Protein 1VKM (pdb70)

Solvent-accessible surface area: 62159 Å² total

Secondary structure (P-SEA, 3-state):
cbbbbbcccccccccccccccccccccccccccaaaaaaaaaaaaaaaaaaccccccccccccccccccccccccccccccccccaaaaaaaabbbbbbcaaaaaaaaaaccccbbbbccccccccccccccccccccccbbbbbccccccccccccccccccccbbbbbcccccccccccccccccccccccaaaaaaaaacccccccccccccccccccccaaaaaaaaaaccccccccaaaaaaaaaaacccaaaaaaaaaaaaaaaaaaaaaaaaacc/cbbbbbccbbbbbccccccccccccccccccccaaaaaaaaaaaaaaaaaaccccccccccccccccccccccccccccccccccaaaaaaaabbbbbbcaaaaaaaaaaccccbbbbccccccccccccccccccccccccccccccccccccccccccccccbbbbbbcccccccccccccccccccccccaaaaaaaaacccccccccccccccccccccaaaaaaaaaaccccccccaaaaaaaaaaacccaaaaaaaaaaaaaaaaaaaaaaaaaac/cbbbbbcccccccccccccccccccccccccccaaaaaaaaaaaaaaaaaabbbbbbccccccccccccccccccccccccccccaaaaaaaabbbbbbcaaaaaaaaaaccccbbbbccccccccccccccccccccccccccccccccccccccccccccccbbbbbbcccccccccccccccccccccccaaaaaaaaacccccccccccccccccccccaaaaaaaaaaccccccccaaaaaaaaaaacccaaaaaaaaaaaaaaaaaaaaaaaaaac/cbbbbbccbbbbbccccccccccccccccccccaaaaaaaaaaaaaaaaaaccccccccccccccccccccccccccccccccccaaaaaaaabbbbbbcaaaaaaaaaaccccbbbbccccccccccccccccccccccbbbbbcccccccccccccccccccbbbbbbcccccccccccccccccccccccaaaaaaaaacccccccccccccccccccccaaaaaaaaaaccccccccaaaaaaaaaaacccaaaaaaaaaaaaaaaaaaaaaaaaaac/cbbbbbccbbbbbccccccccccccccccccccaaaaaaaaaaaaaaaaaaccccccccccccccccccccccccccccccccccaaaaaaaabbbbbbcaaaaaaaaaaccccbbbbccccccccccccccccccccccbbbbbcccccccccccccccccccbbbbbbcccccccccccccccccccccccaaaaaaaaacccccccccccccccccccccaaaaaaaaaaccccccccaaaaaaaaaaacccaaaaaaaaaaaaaaaaaaaaaaaaaac/cbbbbbcccccccccccccccccccccccccccaaaaaaaaaaaaaaaaaaccccccccccccccccccccccccccccccccccaaaaaaaabbbbbbcaaaaaaaaaaacccbbbbccccccccccccccccccccccbbbbbcccccccccccccccccccbbbbbbcccccccccccccccccccccccaaaaaaaaacccccccccccccccccccccaaaaaaaaaaccccccccaaaaaaaaaaacccaaaaaaaaaaaaaaaaaaaaaaaaaac

B-factor: mean 27.25, std 7.69, range [5.93, 77.44]

Nearest PDB structures (foldseek):
  1vkm-assembly1_A  TM=9.991E-01  e=1.683E-52  Thermotoga maritima MSB8
  4gim-assembly1_C  TM=9.435E-01  e=2.611E-26  Escherichia coli
  4gij-assembly1_A  TM=9.349E-01  e=2.611E-26  Escherichia coli
  8k07-assembly1_C  TM=9.102E-01  e=2.399E-25  Arabidopsis thaliana
  4ex9-assembly1_A  TM=8.939E-01  e=2.975E-24  Streptomyces sp. CM020

Sequence (1692 aa):
KIHHHHHHVIIESRIIEKGKPVVGETTVFVHGLPRKEAIELFRRAKEISREKGFQLAVIGILKGKIVAGSEEELEAREGADKVGTREIPIIVVAEGKNAATTVSATIFLSRRIGIEVVVTGGTGGVHPGRVDVSQDLTESSSSRAVLVSSGIKSILDVEATFELETLEIPLVGFRTNEFPLFFSRKSGRRVPRIENVVEEVLKIYESKEELEKTLVLNPVPEEYEIPHDEIERLLEKIELEVEGKEVTPFLLKKLVETNGRTLKANLALLEENVKLAGEIAVKLKRKIHHHHHHVIIESRIEKGKPVVGETTVFVHGLPRKEAIELFRRAKEISREKGFQLAVIGILKGKIVAGSEEELEAREGADKVGTREIPIVVAEGKNAATTVSATIFLSRRIGIEVVVTGGTGGVHPGRVDVSQDLTESSSSRAVLVSSGIKSILDVEATFELETLEIPLVGFRTNEFPLFFSRKSGRRVPRIENVEEVLKIYESKEELEKTLVLNPVPEEYEIPHDEIERLLEKIELEVEGKEVTPFLLKKLVETNGRTLKANLALLEENVKLAGEIAVKLKRKIHHHHHHVIIIESRIEKGKPVVGETTVFVHGLPRKEAIELFRRAKEISREKGFQLAVIGILKGKIVAGSEEELEAREGADKVGTREIPIVVAEGKNAATTVSATIFLSRRIGIEVVVTGGTGGVHPGRVDVSQDLTESSSSRAVLVSSGIKSILDVEATFELETLEIPLVGFRTNEFPLLFFSRKSGRRVPRIENVEEVLKIYESKEELEKTLVLNPVPEEYEIPHDEIERLLEKIELEVEGKEVTPFLLKKLVETNGRTLKANLALLEENVKLAGEIAVKLKRKIHHHHHHVIIIESRIEKGKPVVGETTVFVHGLPRKEAIELFRRAKEISREKGFQLAVIGILKGKIVAGSEEELEAREGADKVGTREIPIVVAEGKNAATTVSATIFLSRRIGIEVVVTGGTGGVHPGRVVDVSQDLTESSSSRAVLVSSGIKSILDVEATFELETLEIPLVGFRTNEFPLLFFSRKSGRRVPRIENVVEEVLKIYESKEELEKTLVLNPVPEEYEIPHDEIIERLLEKIELEVEGKEVTPFLLKKLVETNGRTLKANLALLEENVKLAGEIAVKLKRKIHHHHHHVIIESRIEKGKPVVGETTVFVHGLPRKEAIELFRRAKEISREKGFQLAVIGILKGKIVAGSEEELEAREGADKVGTREIPIVVAEGKNAATTVSATIFLSRRIGIEVVVTGGTGGVHPGRVVDVSQDLTESSSSRAVLVSSGIKSILDVEATFELETLEIPLVGFRTNEFPLFFSRKSGRRVPRIENVEEVLKIYESKEELEKTLVLNPVPEEYEIPHDEIERLLEKIELEVEGKEVTPFLLKKLVETNGRTLKANLALLEENVKLAGEIAVKLKRKIHHHHHHVIIESRIIEKGKPVVGETTVFVHGLPRKEAIELFRRAKEISREKGFQLAVIGILKGKIVAGSEEELEAREGADKVGTREIPIIVVAEGKNAATTVSATIFLSRRIGIEVVVTGGTGGVHPGRVDVSQDLTESSSSRAVLVSSGIKSILDVEATFELETLEIPLVGFRTNEFPLFFSRKSGRRVPRIENVEEVLKIYESKEELEKTLVLNPVPEEYEIPHDEIERLLEKIELEVEGKEVTPFLLKKLVETNGRTLKKANLALLEENVKLAGEIAVKLKR

GO terms:
  GO:0004730 pseudouridylate synthase activity (F, EXP)

Organism: Thermotoga maritima (strain ATCC 43589 / DSM 3109 / JCM 10099 / NBRC 100826 / MSB8) (NCBI:txid243274)

Structure (mmCIF, N/CA/C/O backbone):
data_1VKM
#
_entry.id   1VKM
#
_cell.length_a   91.958
_cell.length_b   130.799
_cell.length_c   138.750
_cell.angle_alpha   90.00
_cell.angle_beta   90.00
_cell.angle_gamma   90.00
#
_symmetry.space_group_name_H-M   'P 21 21 21'
#
loop_
_entity.id
_entity.type
_entity.pdbx_description
1 polymer 'conserved hypothetical protein TM1464'
2 non-polymer 'MANGANESE (II) ION'
3 non-polymer 'UNKNOWN LIGAND'
4 non-polymer 1,2-ETHANEDIOL
5 water water
#
loop_
_atom_site.group_PDB
_atom_site.id
_atom_site.type_symbol
_atom_site.label_atom_id
_atom_site.label_alt_id
_atom_site.label_comp_id
_atom_site.label_asym_id
_atom_site.label_entity_id
_atom_site.label_seq_id
_atom_site.pdbx_PDB_ins_code
_atom_site.Cartn_x
_atom_site.Cartn_y
_atom_site.Cartn_z
_atom_site.occupancy
_atom_site.B_iso_or_equiv
_atom_site.auth_seq_id
_atom_site.auth_comp_id
_atom_site.auth_asym_id
_atom_site.auth_atom_id
_atom_site.pdbx_PDB_model_num
ATOM 1 N N . LYS A 1 5 ? -1.727 -4.935 26.705 1.00 35.28 -7 LYS A N 1
ATOM 2 C CA . LYS A 1 5 ? -3.037 -5.630 26.597 1.00 32.74 -7 LYS A CA 1
ATOM 3 C C . LYS A 1 5 ? -2.962 -7.109 26.102 1.00 26.91 -7 LYS A C 1
ATOM 4 O O . LYS A 1 5 ? -1.965 -7.758 26.293 1.00 23.85 -7 LYS A O 1
ATOM 10 N N . ILE A 1 6 ? -4.057 -7.658 25.586 1.00 24.05 -6 ILE A N 1
ATOM 11 C CA . ILE A 1 6 ? -4.262 -9.100 25.643 1.00 23.80 -6 ILE A CA 1
ATOM 12 C C . ILE A 1 6 ? -3.484 -9.819 24.537 1.00 25.50 -6 ILE A C 1
ATOM 13 O O . ILE A 1 6 ? -3.620 -9.558 23.353 1.00 31.19 -6 ILE A O 1
ATOM 18 N N . HIS A 1 7 ? -2.639 -10.725 24.957 1.00 21.85 -5 HIS A N 1
ATOM 19 C CA . HIS A 1 7 ? -1.759 -11.377 24.049 1.00 21.46 -5 HIS A CA 1
ATOM 20 C C . HIS A 1 7 ? -2.173 -12.812 24.003 1.00 19.31 -5 HIS A C 1
ATOM 21 O O . HIS A 1 7 ? -2.976 -13.263 24.835 1.00 18.28 -5 HIS A O 1
ATOM 28 N N . HIS A 1 8 ? -1.604 -13.527 23.041 1.00 20.57 -4 HIS A N 1
ATOM 29 C CA . HIS A 1 8 ? -1.926 -14.934 22.835 1.00 22.55 -4 HIS A CA 1
ATOM 30 C C . HIS A 1 8 ? -1.266 -15.799 23.902 1.00 22.38 -4 HIS A C 1
ATOM 31 O O . HIS A 1 8 ? -0.296 -15.410 24.552 1.00 21.71 -4 HIS A O 1
ATOM 38 N N . HIS A 1 9 ? -1.760 -17.006 24.009 1.00 22.02 -3 HIS A N 1
ATOM 39 C CA . HIS A 1 9 ? -1.218 -17.991 24.874 1.00 24.61 -3 HIS A CA 1
ATOM 40 C C . HIS A 1 9 ? -0.375 -18.947 24.053 1.00 26.26 -3 HIS A C 1
ATOM 41 O O . HIS A 1 9 ? -0.813 -19.430 23.030 1.00 27.20 -3 HIS A O 1
ATOM 48 N N . HIS A 1 10 ? 0.857 -19.225 24.474 1.00 24.94 -2 HIS A N 1
ATOM 49 C CA . HIS A 1 10 ? 1.733 -20.112 23.712 1.00 25.91 -2 HIS A CA 1
ATOM 50 C C . HIS A 1 10 ? 1.405 -21.609 23.911 1.00 30.57 -2 HIS A C 1
ATOM 51 O O . HIS A 1 10 ? 1.084 -22.044 25.017 1.00 27.74 -2 HIS A O 1
ATOM 58 N N . HIS A 1 11 ? 1.449 -22.381 22.823 1.00 32.63 -1 HIS A N 1
ATOM 59 C CA . HIS A 1 11 ? 1.269 -23.835 22.854 1.00 34.17 -1 HIS A CA 1
ATOM 60 C C . HIS A 1 11 ? 2.505 -24.573 22.360 1.00 34.54 -1 HIS A C 1
ATOM 61 O O . HIS A 1 11 ? 2.946 -25.547 22.966 1.00 33.56 -1 HIS A O 1
ATOM 68 N N . HIS A 1 12 ? 3.035 -24.135 21.215 1.00 31.86 0 HIS A N 1
ATOM 69 C CA . HIS A 1 12 ? 4.115 -24.850 20.545 1.00 31.27 0 HIS A CA 1
ATOM 70 C C . HIS A 1 12 ? 5.478 -24.404 21.002 1.00 32.33 0 HIS A C 1
ATOM 71 O O . HIS A 1 12 ? 6.417 -25.190 21.031 1.00 31.56 0 HIS A O 1
ATOM 78 N N . VAL A 1 13 ? 5.594 -23.115 21.329 1.00 31.26 1 VAL A N 1
ATOM 79 C CA . VAL A 1 13 ? 6.885 -22.515 21.629 1.00 32.20 1 VAL A CA 1
ATOM 80 C C . VAL A 1 13 ? 6.938 -22.361 23.131 1.00 33.73 1 VAL A C 1
ATOM 81 O O . VAL A 1 13 ? 6.402 -21.417 23.684 1.00 35.22 1 VAL A O 1
ATOM 85 N N . ILE A 1 14 ? 7.524 -23.357 23.776 1.00 32.51 2 ILE A N 1
ATOM 86 C CA . ILE A 1 14 ? 7.701 -23.397 25.241 1.00 32.23 2 ILE A CA 1
ATOM 87 C C . ILE A 1 14 ? 9.057 -22.856 25.599 1.00 31.39 2 ILE A C 1
ATOM 88 O O . ILE A 1 14 ? 10.108 -23.325 25.077 1.00 31.88 2 ILE A O 1
ATOM 93 N N . ILE A 1 15 ? 9.053 -21.805 26.411 1.00 30.09 3 ILE A N 1
ATOM 94 C CA . ILE A 1 15 ? 10.296 -21.171 26.814 1.00 30.48 3 ILE A CA 1
ATOM 95 C C . ILE A 1 15 ? 10.432 -21.493 28.269 1.00 31.30 3 ILE A C 1
ATOM 96 O O . ILE A 1 15 ? 9.524 -21.227 29.058 1.00 30.48 3 ILE A O 1
ATOM 101 N N . GLU A 1 16 ? 11.516 -22.158 28.624 1.00 29.45 4 GLU A N 1
ATOM 102 C CA . GLU A 1 16 ? 11.801 -22.345 30.038 1.00 30.44 4 GLU A CA 1
ATOM 103 C C . GLU A 1 16 ? 12.871 -21.359 30.428 1.00 30.61 4 GLU A C 1
ATOM 104 O O . GLU A 1 16 ? 14.053 -21.548 30.076 1.00 27.89 4 GLU A O 1
ATOM 110 N N . SER A 1 17 ? 12.458 -20.342 31.181 1.00 29.03 5 SER A N 1
ATOM 111 C CA . SER A 1 17 ? 13.370 -19.342 31.718 1.00 33.23 5 SER A CA 1
ATOM 112 C C . SER A 1 17 ? 13.825 -19.713 33.118 1.00 32.86 5 SER A C 1
ATOM 113 O O . SER A 1 17 ? 13.017 -20.016 34.008 1.00 32.31 5 SER A O 1
ATOM 116 N N . ARG A 1 18 ? 15.128 -19.749 33.324 1.00 30.57 6 ARG A N 1
ATOM 117 C CA . ARG A 1 18 ? 15.643 -19.972 34.647 1.00 30.16 6 ARG A CA 1
ATOM 118 C C . ARG A 1 18 ? 16.211 -18.700 35.223 1.00 31.20 6 ARG A C 1
ATOM 119 O O . ARG A 1 18 ? 17.060 -18.720 36.090 1.00 33.04 6 ARG A O 1
ATOM 127 N N . ILE A 1 19 ? 15.696 -17.584 34.750 1.00 32.77 7 ILE A N 1
ATOM 128 C CA A ILE A 1 19 ? 16.145 -16.269 35.171 0.50 34.20 7 ILE A CA 1
ATOM 129 C CA B ILE A 1 19 ? 16.164 -16.286 35.196 0.50 33.98 7 ILE A CA 1
ATOM 130 C C . ILE A 1 19 ? 15.262 -15.776 36.305 1.00 34.77 7 ILE A C 1
ATOM 131 O O . ILE A 1 19 ? 14.023 -15.870 36.218 1.00 33.56 7 ILE A O 1
ATOM 140 N N . GLU A 1 20 ? 15.882 -15.224 37.339 1.00 38.07 8 GLU A N 1
ATOM 141 C CA . GLU A 1 20 ? 15.128 -14.428 38.308 1.00 41.72 8 GLU A CA 1
ATOM 142 C C . GLU A 1 20 ? 15.013 -13.003 37.723 1.00 42.51 8 GLU A C 1
ATOM 143 O O . GLU A 1 20 ? 16.015 -12.303 37.571 1.00 41.02 8 GLU A O 1
ATOM 149 N N . LYS A 1 21 ? 13.788 -12.577 37.410 1.00 43.46 9 LYS A N 1
ATOM 150 C CA . LYS A 1 21 ? 13.533 -11.291 36.726 1.00 43.02 9 LYS A CA 1
ATOM 151 C C . LYS A 1 21 ? 14.104 -10.089 37.490 1.00 43.62 9 LYS A C 1
ATOM 152 O O . LYS A 1 21 ? 14.501 -9.091 36.868 1.00 46.07 9 LYS A O 1
ATOM 158 N N . GLY A 1 22 ? 14.153 -10.200 38.829 1.00 40.00 10 GLY A N 1
ATOM 159 C CA . GLY A 1 22 ? 14.651 -9.153 39.703 1.00 36.51 10 GLY A CA 1
ATOM 160 C C . GLY A 1 22 ? 16.157 -9.086 39.832 1.00 36.61 10 GLY A C 1
ATOM 161 O O . GLY A 1 22 ? 16.680 -8.234 40.540 1.00 38.72 10 GLY A O 1
ATOM 162 N N . LYS A 1 23 ? 16.869 -9.984 39.160 1.00 33.12 11 LYS A N 1
ATOM 163 C CA . LYS A 1 23 ? 18.300 -9.961 39.203 1.00 30.68 11 LYS A CA 1
ATOM 164 C C . LYS A 1 23 ? 18.846 -9.619 37.799 1.00 25.44 11 LYS A C 1
ATOM 165 O O . LYS A 1 23 ? 18.193 -9.856 36.806 1.00 23.45 11 LYS A O 1
ATOM 171 N N . PRO A 1 24 ? 19.999 -8.968 37.720 1.00 22.71 12 PRO A N 1
ATOM 172 C CA . PRO A 1 24 ? 20.573 -8.636 36.417 1.00 21.87 12 PRO A CA 1
ATOM 173 C C . PRO A 1 24 ? 20.841 -9.889 35.574 1.00 21.73 12 PRO A C 1
ATOM 174 O O . PRO A 1 24 ? 21.141 -10.970 36.113 1.00 22.79 12 PRO A O 1
ATOM 178 N N . VAL A 1 25 ? 20.786 -9.750 34.254 1.00 20.59 13 VAL A N 1
ATOM 179 C CA . VAL A 1 25 ? 20.971 -10.895 33.395 1.00 21.00 13 VAL A CA 1
ATOM 180 C C . VAL A 1 25 ? 21.699 -10.527 32.089 1.00 22.44 13 VAL A C 1
ATOM 181 O O . VAL A 1 25 ? 21.461 -9.480 31.513 1.00 23.57 13 VAL A O 1
ATOM 185 N N . VAL A 1 26 ? 22.572 -11.435 31.657 1.00 21.67 14 VAL A N 1
ATOM 186 C CA . VAL A 1 26 ? 23.261 -11.365 30.385 1.00 21.66 14 VAL A CA 1
ATOM 187 C C . VAL A 1 26 ? 22.910 -12.645 29.618 1.00 21.80 14 VAL A C 1
ATOM 188 O O . VAL A 1 26 ? 23.101 -13.743 30.114 1.00 21.24 14 VAL A O 1
ATOM 192 N N . GLY A 1 27 ? 22.408 -12.482 28.413 1.00 20.91 15 GLY A N 1
ATOM 193 C CA . GLY A 1 27 ? 22.153 -13.592 27.502 1.00 21.67 15 GLY A CA 1
ATOM 194 C C . GLY A 1 27 ? 23.395 -13.993 26.710 1.00 21.05 15 GLY A C 1
ATOM 195 O O . GLY A 1 27 ? 24.262 -13.144 26.387 1.00 22.87 15 GLY A O 1
ATOM 204 N N . GLU A 1 29 ? 24.835 -16.919 23.511 1.00 22.50 17 GLU A N 1
ATOM 205 C CA . GLU A 1 29 ? 24.503 -17.928 22.500 1.00 23.25 17 GLU A CA 1
ATOM 206 C C . GLU A 1 29 ? 25.063 -19.286 22.915 1.00 22.48 17 GLU A C 1
ATOM 207 O O . GLU A 1 29 ? 25.966 -19.400 23.798 1.00 23.98 17 GLU A O 1
ATOM 213 N N . THR A 1 30 ? 24.596 -20.338 22.235 1.00 23.47 18 THR A N 1
ATOM 214 C CA . THR A 1 30 ? 25.172 -21.673 22.431 1.00 22.27 18 THR A CA 1
ATOM 215 C C . THR A 1 30 ? 26.156 -22.082 21.354 1.00 22.75 18 THR A C 1
ATOM 216 O O . THR A 1 30 ? 26.951 -22.991 21.591 1.00 22.57 18 THR A O 1
ATOM 220 N N . THR A 1 31 ? 26.086 -21.491 20.160 1.00 23.52 19 THR A N 1
ATOM 221 C CA . THR A 1 31 ? 26.893 -22.045 19.074 1.00 23.60 19 THR A CA 1
ATOM 222 C C . THR A 1 31 ? 28.392 -21.944 19.372 1.00 23.54 19 THR A C 1
ATOM 223 O O . THR A 1 31 ? 29.127 -22.852 19.030 1.00 22.75 19 THR A O 1
ATOM 227 N N . VAL A 1 32 ? 28.804 -20.863 20.039 1.00 23.29 20 VAL A N 1
ATOM 228 C CA . VAL A 1 32 ? 30.220 -20.712 20.477 1.00 24.73 20 VAL A CA 1
ATOM 229 C C . VAL A 1 32 ? 30.686 -21.940 21.314 1.00 23.12 20 VAL A C 1
ATOM 230 O O . VAL A 1 32 ? 31.758 -22.446 21.104 1.00 21.37 20 VAL A O 1
ATOM 234 N N . PHE A 1 33 ? 29.830 -22.447 22.214 1.00 21.71 21 PHE A N 1
ATOM 235 C CA . PHE A 1 33 ? 30.177 -23.612 23.032 1.00 21.55 21 PHE A CA 1
ATOM 236 C C . PHE A 1 33 ? 30.147 -24.924 22.237 1.00 23.63 21 PHE A C 1
ATOM 237 O O . PHE A 1 33 ? 30.970 -25.781 22.444 1.00 24.88 21 PHE A O 1
ATOM 245 N N . VAL A 1 34 ? 29.189 -25.071 21.312 1.00 26.56 22 VAL A N 1
ATOM 246 C CA . VAL A 1 34 ? 28.937 -26.341 20.652 1.00 25.81 22 VAL A CA 1
ATOM 247 C C . VAL A 1 34 ? 29.672 -26.504 19.327 1.00 25.49 22 VAL A C 1
ATOM 248 O O . VAL A 1 34 ? 30.218 -27.590 19.060 1.00 24.29 22 VAL A O 1
ATOM 252 N N . HIS A 1 35 ? 29.696 -25.435 18.528 1.00 24.09 23 HIS A N 1
ATOM 253 C CA . HIS A 1 35 ? 30.339 -25.438 17.213 1.00 24.74 23 HIS A CA 1
ATOM 254 C C . HIS A 1 35 ? 31.621 -24.595 17.139 1.00 27.92 23 HIS A C 1
ATOM 255 O O . HIS A 1 35 ? 32.451 -24.841 16.270 1.00 31.80 23 HIS A O 1
ATOM 262 N N . GLY A 1 36 ? 31.800 -23.605 18.013 1.00 26.95 24 GLY A N 1
ATOM 263 C CA . GLY A 1 36 ? 32.930 -22.669 17.856 1.00 24.75 24 GLY A CA 1
ATOM 264 C C . GLY A 1 36 ? 34.161 -22.889 18.712 1.00 26.60 24 GLY A C 1
ATOM 265 O O . GLY A 1 36 ? 35.136 -22.160 18.564 1.00 28.65 24 GLY A O 1
ATOM 266 N N . LEU A 1 37 ? 34.138 -23.886 19.600 1.00 24.06 25 LEU A N 1
ATOM 267 C CA . LEU A 1 37 ? 35.237 -24.157 20.496 1.00 21.36 25 LEU A CA 1
ATOM 268 C C . LEU A 1 37 ? 35.335 -25.682 20.656 1.00 24.10 25 LEU A C 1
ATOM 269 O O . LEU A 1 37 ? 34.275 -26.357 20.523 1.00 21.12 25 LEU A O 1
ATOM 274 N N . PRO A 1 38 ? 36.521 -26.219 20.984 1.00 22.25 26 PRO A N 1
ATOM 275 C CA . PRO A 1 38 ? 36.623 -27.644 21.370 1.00 23.73 26 PRO A CA 1
ATOM 276 C C . PRO A 1 38 ? 35.959 -27.899 22.739 1.00 25.34 26 PRO A C 1
ATOM 277 O O . PRO A 1 38 ? 35.832 -26.980 23.547 1.00 21.72 26 PRO A O 1
ATOM 281 N N . ARG A 1 39 ? 35.495 -29.126 22.975 1.00 23.94 27 ARG A N 1
ATOM 282 C CA . ARG A 1 39 ? 34.726 -29.428 24.183 1.00 25.44 27 ARG A CA 1
ATOM 283 C C . ARG A 1 39 ? 35.391 -29.024 25.507 1.00 21.34 27 ARG A C 1
ATOM 284 O O . ARG A 1 39 ? 34.746 -28.417 26.348 1.00 22.77 27 ARG A O 1
ATOM 292 N N . LYS A 1 40 ? 36.663 -29.358 25.689 1.00 22.91 28 LYS A N 1
ATOM 293 C CA . LYS A 1 40 ? 37.349 -29.091 26.950 1.00 23.91 28 LYS A CA 1
ATOM 294 C C . LYS A 1 40 ? 37.346 -27.590 27.245 1.00 23.98 28 LYS A C 1
ATOM 295 O O . LYS A 1 40 ? 37.003 -27.160 28.333 1.00 23.15 28 LYS A O 1
ATOM 301 N N . GLU A 1 41 ? 37.725 -26.792 26.253 1.00 21.53 29 GLU A N 1
ATOM 302 C CA . GLU A 1 41 ? 37.814 -25.334 26.436 1.00 21.71 29 GLU A CA 1
ATOM 303 C C . GLU A 1 41 ? 36.417 -24.715 26.589 1.00 21.27 29 GLU A C 1
ATOM 304 O O . GLU A 1 41 ? 36.233 -23.747 27.347 1.00 20.68 29 GLU A O 1
ATOM 310 N N . ALA A 1 42 ? 35.443 -25.288 25.879 1.00 18.39 30 ALA A N 1
ATOM 311 C CA . ALA A 1 42 ? 34.073 -24.786 25.919 1.00 19.55 30 ALA A CA 1
ATOM 312 C C . ALA A 1 42 ? 33.510 -24.889 27.356 1.00 18.25 30 ALA A C 1
ATOM 313 O O . ALA A 1 42 ? 32.864 -23.952 27.871 1.00 18.66 30 ALA A O 1
ATOM 315 N N . ILE A 1 43 ? 33.730 -26.037 27.983 1.00 22.78 31 ILE A N 1
ATOM 316 C CA . ILE A 1 43 ? 33.199 -26.271 29.316 1.00 23.29 31 ILE A CA 1
ATOM 317 C C . ILE A 1 43 ? 33.995 -25.464 30.343 1.00 22.21 31 ILE A C 1
ATOM 318 O O . ILE A 1 43 ? 33.415 -24.937 31.300 1.00 21.30 31 ILE A O 1
ATOM 323 N N . GLU A 1 44 ? 35.312 -25.332 30.164 1.00 20.55 32 GLU A N 1
ATOM 324 C CA . GLU A 1 44 ? 36.046 -24.445 31.075 1.00 21.27 32 GLU A CA 1
ATOM 325 C C . GLU A 1 44 ? 35.629 -23.007 30.918 1.00 19.68 32 GLU A C 1
ATOM 326 O O . GLU A 1 44 ? 35.503 -22.301 31.919 1.00 19.32 32 GLU A O 1
ATOM 332 N N . LEU A 1 45 ? 35.376 -22.562 29.684 1.00 22.00 33 LEU A N 1
ATOM 333 C CA . LEU A 1 45 ? 34.795 -21.192 29.478 1.00 21.47 33 LEU A CA 1
ATOM 334 C C . LEU A 1 45 ? 33.430 -21.011 30.151 1.00 19.57 33 LEU A C 1
ATOM 335 O O . LEU A 1 45 ? 33.180 -20.011 30.829 1.00 22.35 33 LEU A O 1
ATOM 340 N N . PHE A 1 46 ? 32.544 -21.991 30.000 1.00 20.27 34 PHE A N 1
ATOM 341 C CA . PHE A 1 46 ? 31.236 -21.942 30.667 1.00 20.99 34 PHE A CA 1
ATOM 342 C C . PHE A 1 46 ? 31.386 -21.803 32.181 1.00 20.48 34 PHE A C 1
ATOM 343 O O . PHE A 1 46 ? 30.813 -20.920 32.805 1.00 21.56 34 PHE A O 1
ATOM 351 N N . ARG A 1 47 ? 32.213 -22.642 32.768 1.00 18.63 35 ARG A N 1
ATOM 352 C CA . ARG A 1 47 ? 32.469 -22.549 34.220 1.00 21.58 35 ARG A CA 1
ATOM 353 C C . ARG A 1 47 ? 33.079 -21.216 34.689 1.00 21.50 35 ARG A C 1
ATOM 354 O O . ARG A 1 47 ? 32.746 -20.684 35.762 1.00 19.19 35 ARG A O 1
ATOM 362 N N . ARG A 1 48 ? 34.021 -20.697 33.903 1.00 23.86 36 ARG A N 1
ATOM 363 C CA . ARG A 1 48 ? 34.640 -19.405 34.241 1.00 23.43 36 ARG A CA 1
ATOM 364 C C . ARG A 1 48 ? 33.631 -18.243 34.159 1.00 22.13 36 ARG A C 1
ATOM 365 O O . ARG A 1 48 ? 33.593 -17.367 35.031 1.00 21.25 36 ARG A O 1
ATOM 373 N N . ALA A 1 49 ? 32.773 -18.276 33.154 1.00 23.69 37 ALA A N 1
ATOM 374 C CA . ALA A 1 49 ? 31.724 -17.284 32.978 1.00 21.85 37 ALA A CA 1
ATOM 375 C C . ALA A 1 49 ? 30.717 -17.280 34.133 1.00 21.31 37 ALA A C 1
ATOM 376 O O . ALA A 1 49 ? 30.238 -16.231 34.562 1.00 23.04 37 ALA A O 1
ATOM 378 N N . LYS A 1 50 ? 30.375 -18.457 34.623 1.00 22.62 38 LYS A N 1
ATOM 379 C CA . LYS A 1 50 ? 29.468 -18.590 35.772 1.00 24.09 38 LYS A CA 1
ATOM 380 C C . LYS A 1 50 ? 30.085 -18.074 37.033 1.00 23.42 38 LYS A C 1
ATOM 381 O O . LYS A 1 50 ? 29.428 -17.377 37.816 1.00 24.59 38 LYS A O 1
ATOM 387 N N . GLU A 1 51 ? 31.371 -18.371 37.201 1.00 23.84 39 GLU A N 1
ATOM 388 C CA . GLU A 1 51 ? 32.158 -17.845 38.303 1.00 25.51 39 GLU A CA 1
ATOM 389 C C . GLU A 1 51 ? 32.170 -16.316 38.279 1.00 22.92 39 GLU A C 1
ATOM 390 O O . GLU A 1 51 ? 31.978 -15.679 39.296 1.00 22.10 39 GLU A O 1
ATOM 396 N N . ILE A 1 52 ? 32.376 -15.727 37.117 1.00 23.15 40 ILE A N 1
ATOM 397 C CA . ILE A 1 52 ? 32.347 -14.275 36.973 1.00 23.37 40 ILE A CA 1
ATOM 398 C C . ILE A 1 52 ? 30.960 -13.773 37.323 1.00 23.20 40 ILE A C 1
ATOM 399 O O . ILE A 1 52 ? 30.821 -12.763 38.021 1.00 23.09 40 ILE A O 1
ATOM 404 N N . SER A 1 53 ? 29.942 -14.501 36.864 1.00 21.51 41 SER A N 1
ATOM 405 C CA . SER A 1 53 ? 28.573 -14.089 37.097 1.00 22.20 41 SER A CA 1
ATOM 406 C C . SER A 1 53 ? 28.301 -14.053 38.611 1.00 23.47 41 SER A C 1
ATOM 407 O O . SER A 1 53 ? 27.698 -13.114 39.085 1.00 24.33 41 SER A O 1
ATOM 410 N N . ARG A 1 54 ? 28.787 -15.048 39.349 1.00 25.18 42 ARG A N 1
ATOM 411 C CA . ARG A 1 54 ? 28.577 -15.112 40.807 1.00 28.14 42 ARG A CA 1
ATOM 412 C C . ARG A 1 54 ? 29.378 -14.051 41.531 1.00 28.12 42 ARG A C 1
ATOM 413 O O . ARG A 1 54 ? 28.880 -13.448 42.477 1.00 29.29 42 ARG A O 1
ATOM 421 N N . GLU A 1 55 ? 30.620 -13.833 41.096 1.00 28.82 43 GLU A N 1
ATOM 422 C CA . GLU A 1 55 ? 31.480 -12.782 41.669 1.00 30.91 43 GLU A CA 1
ATOM 423 C C . GLU A 1 55 ? 30.880 -11.369 41.453 1.00 30.51 43 GLU A C 1
ATOM 424 O O . GLU A 1 55 ? 30.837 -10.586 42.402 1.00 30.14 43 GLU A O 1
ATOM 430 N N . LYS A 1 56 ? 30.398 -11.050 40.235 1.00 27.55 44 LYS A N 1
ATOM 431 C CA . LYS A 1 56 ? 29.855 -9.704 39.905 1.00 29.54 44 LYS A CA 1
ATOM 432 C C . LYS A 1 56 ? 28.349 -9.498 40.175 1.00 27.21 44 LYS A C 1
ATOM 433 O O . LYS A 1 56 ? 27.879 -8.388 40.082 1.00 28.86 44 LYS A O 1
ATOM 439 N N . GLY A 1 57 ? 27.586 -10.556 40.435 1.00 26.53 45 GLY A N 1
ATOM 440 C CA . GLY A 1 57 ? 26.165 -10.425 40.819 1.00 25.61 45 GLY A CA 1
ATOM 441 C C . GLY A 1 57 ? 25.187 -10.267 39.673 1.00 25.09 45 GLY A C 1
ATOM 442 O O . GLY A 1 57 ? 24.226 -9.498 39.766 1.00 23.89 45 GLY A O 1
ATOM 443 N N . PHE A 1 58 ? 25.409 -11.020 38.598 1.00 22.76 46 PHE A N 1
ATOM 444 C CA . PHE A 1 58 ? 24.456 -11.133 37.519 1.00 22.91 46 PHE A CA 1
ATOM 445 C C . PHE A 1 58 ? 24.246 -12.602 37.183 1.00 21.79 46 PHE A C 1
ATOM 446 O O . PHE A 1 58 ? 25.012 -13.444 37.631 1.00 23.68 46 PHE A O 1
ATOM 454 N N . GLN A 1 59 ? 23.182 -12.889 36.445 1.00 21.54 47 GLN A N 1
ATOM 455 C CA . GLN A 1 59 ? 22.863 -14.224 35.986 1.00 23.21 47 GLN A CA 1
ATOM 456 C C . GLN A 1 59 ? 23.328 -14.350 34.541 1.00 23.98 47 GLN A C 1
ATOM 457 O O . GLN A 1 59 ? 23.104 -13.460 33.734 1.00 22.52 47 GLN A O 1
ATOM 463 N N . LEU A 1 60 ? 24.030 -15.423 34.253 1.00 21.59 48 LEU A N 1
ATOM 464 C CA . LEU A 1 60 ? 24.465 -15.718 32.905 1.00 25.13 48 LEU A CA 1
ATOM 465 C C . LEU A 1 60 ? 23.489 -16.696 32.311 1.00 25.25 48 LEU A C 1
ATOM 466 O O . LEU A 1 60 ? 23.378 -17.841 32.766 1.00 29.32 48 LEU A O 1
ATOM 471 N N . ALA A 1 61 ? 22.731 -16.234 31.346 1.00 23.29 49 ALA A N 1
ATOM 472 C CA . ALA A 1 61 ? 21.705 -17.051 30.755 1.00 21.11 49 ALA A CA 1
ATOM 473 C C . ALA A 1 61 ? 22.163 -17.505 29.377 1.00 22.38 49 ALA A C 1
ATOM 474 O O . ALA A 1 61 ? 21.950 -16.820 28.365 1.00 22.96 49 ALA A O 1
ATOM 476 N N . VAL A 1 62 ? 22.783 -18.684 29.352 1.00 21.30 50 VAL A N 1
ATOM 477 C CA . VAL A 1 62 ? 23.145 -19.342 28.094 1.00 22.20 50 VAL A CA 1
ATOM 478 C C . VAL A 1 62 ? 21.868 -19.890 27.483 1.00 21.79 50 VAL A C 1
ATOM 479 O O . VAL A 1 62 ? 21.120 -20.595 28.148 1.00 21.17 50 VAL A O 1
ATOM 483 N N . ILE A 1 63 ? 21.627 -19.508 26.223 1.00 22.66 51 ILE A N 1
ATOM 484 C CA . ILE A 1 63 ? 20.371 -19.785 25.532 1.00 22.30 51 ILE A CA 1
ATOM 485 C C . ILE A 1 63 ? 20.580 -20.843 24.487 1.00 21.26 51 ILE A C 1
ATOM 486 O O . ILE A 1 63 ? 21.508 -20.765 23.657 1.00 22.10 51 ILE A O 1
ATOM 491 N N . GLY A 1 64 ? 19.735 -21.861 24.531 1.00 19.93 52 GLY A N 1
ATOM 492 C CA . GLY A 1 64 ? 19.731 -22.886 23.480 1.00 22.32 52 GLY A CA 1
ATOM 493 C C . GLY A 1 64 ? 18.397 -23.587 23.434 1.00 22.78 52 GLY A C 1
ATOM 494 O O . GLY A 1 64 ? 17.526 -23.279 24.221 1.00 22.89 52 GLY A O 1
ATOM 495 N N . ILE A 1 65 ? 18.289 -24.548 22.518 1.00 23.18 53 ILE A N 1
ATOM 496 C CA . ILE A 1 65 ? 17.104 -25.309 22.271 1.00 22.18 53 ILE A CA 1
ATOM 497 C C . ILE A 1 65 ? 17.424 -26.805 22.480 1.00 21.32 53 ILE A C 1
ATOM 498 O O . ILE A 1 65 ? 18.337 -27.378 21.868 1.00 21.24 53 ILE A O 1
ATOM 503 N N . LEU A 1 66 ? 16.701 -27.382 23.410 1.00 20.49 54 LEU A N 1
ATOM 504 C CA . LEU A 1 66 ? 16.818 -28.761 23.780 1.00 22.40 54 LEU A CA 1
ATOM 505 C C . LEU A 1 66 ? 15.566 -29.516 23.391 1.00 22.76 54 LEU A C 1
ATOM 506 O O . LEU A 1 66 ? 14.489 -29.306 23.948 1.00 22.10 54 LEU A O 1
ATOM 511 N N . LYS A 1 67 ? 15.712 -30.415 22.427 1.00 22.74 55 LYS A N 1
ATOM 512 C CA . LYS A 1 67 ? 14.606 -31.184 21.927 1.00 24.11 55 LYS A CA 1
ATOM 513 C C . LYS A 1 67 ? 13.377 -30.299 21.695 1.00 24.44 55 LYS A C 1
ATOM 514 O O . LYS A 1 67 ? 12.264 -30.643 22.064 1.00 24.84 55 LYS A O 1
ATOM 520 N N . GLY A 1 68 ? 13.597 -29.162 21.052 1.00 23.86 56 GLY A N 1
ATOM 521 C CA . GLY A 1 68 ? 12.519 -28.290 20.625 1.00 25.65 56 GLY A CA 1
ATOM 522 C C . GLY A 1 68 ? 12.102 -27.264 21.645 1.00 24.16 56 GLY A C 1
ATOM 523 O O . GLY A 1 68 ? 11.325 -26.385 21.328 1.00 24.30 56 GLY A O 1
ATOM 524 N N . LYS A 1 69 ? 12.655 -27.358 22.853 1.00 24.24 57 LYS A N 1
ATOM 525 C CA . LYS A 1 69 ? 12.310 -26.485 23.941 1.00 24.82 57 LYS A CA 1
ATOM 526 C C . LYS A 1 69 ? 13.355 -25.389 24.117 1.00 24.18 57 LYS A C 1
ATOM 527 O O . LYS A 1 69 ? 14.531 -25.672 24.225 1.00 22.99 57 LYS A O 1
ATOM 533 N N . ILE A 1 70 ? 12.909 -24.139 24.161 1.00 23.08 58 ILE A N 1
ATOM 534 C CA . ILE A 1 70 ? 13.812 -22.998 24.339 1.00 22.82 58 ILE A CA 1
ATOM 535 C C . ILE A 1 70 ? 14.163 -22.871 25.794 1.00 23.06 58 ILE A C 1
ATOM 536 O O . ILE A 1 70 ? 13.278 -22.739 26.658 1.00 22.48 58 ILE A O 1
ATOM 541 N N . VAL A 1 71 ? 15.451 -22.975 26.092 1.00 22.29 59 VAL A N 1
ATOM 542 C CA . VAL A 1 71 ? 15.909 -22.890 27.483 1.00 24.12 59 VAL A CA 1
ATOM 543 C C . VAL A 1 71 ? 16.775 -21.663 27.654 1.00 23.52 59 VAL A C 1
ATOM 544 O O . VAL A 1 71 ? 17.797 -21.515 26.958 1.00 20.90 59 VAL A O 1
ATOM 548 N N . ALA A 1 72 ? 16.351 -20.790 28.561 1.00 21.53 60 ALA A N 1
ATOM 549 C CA . ALA A 1 72 ? 17.133 -19.605 28.898 1.00 22.51 60 ALA A CA 1
ATOM 550 C C . ALA A 1 72 ? 17.770 -19.773 30.291 1.00 22.08 60 ALA A C 1
ATOM 551 O O . ALA A 1 72 ? 17.082 -19.766 31.306 1.00 22.71 60 ALA A O 1
ATOM 553 N N . GLY A 1 73 ? 19.063 -20.047 30.281 1.00 23.49 61 GLY A N 1
ATOM 554 C CA . GLY A 1 73 ? 19.796 -20.424 31.480 1.00 23.51 61 GLY A CA 1
ATOM 555 C C . GLY A 1 73 ? 20.103 -21.901 31.495 1.00 22.93 61 GLY A C 1
ATOM 556 O O . GLY A 1 73 ? 19.816 -22.571 32.468 1.00 23.45 61 GLY A O 1
ATOM 570 N N . SER A 1 75 ? 22.260 -25.313 31.903 1.00 21.64 63 SER A N 1
ATOM 571 C CA . SER A 1 75 ? 23.192 -25.796 32.888 1.00 20.95 63 SER A CA 1
ATOM 572 C C . SER A 1 75 ? 24.344 -26.448 32.151 1.00 20.31 63 SER A C 1
ATOM 573 O O . SER A 1 75 ? 24.258 -26.745 30.941 1.00 20.11 63 SER A O 1
ATOM 576 N N . GLU A 1 76 ? 25.434 -26.641 32.871 1.00 20.49 64 GLU A N 1
ATOM 577 C CA . GLU A 1 76 ? 26.615 -27.334 32.373 1.00 21.74 64 GLU A CA 1
ATOM 578 C C . GLU A 1 76 ? 26.248 -28.743 31.878 1.00 19.99 64 GLU A C 1
ATOM 579 O O . GLU A 1 76 ? 26.725 -29.162 30.808 1.00 19.62 64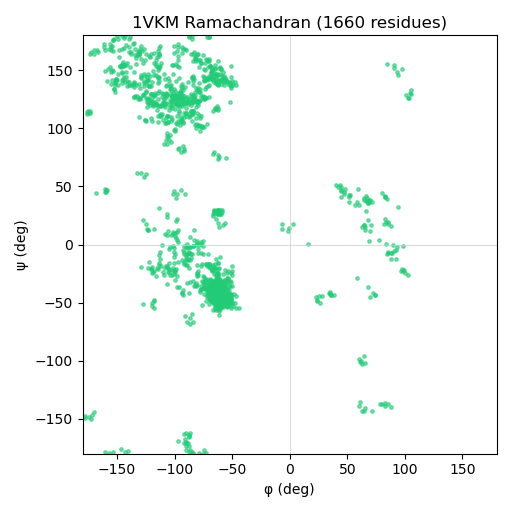 GLU A O 1
ATOM 585 N N . GLU A 1 77 ? 25.416 -29.466 32.640 1.00 19.77 65 GLU A N 1
ATOM 586 C CA . GLU A 1 77 ? 24.969 -30.814 32.198 1.00 19.37 65 GLU A CA 1
ATOM 587 C C . GLU A 1 77 ? 24.186 -30.797 30.891 1.00 20.51 65 GLU A C 1
ATOM 588 O O . GLU A 1 77 ? 24.340 -31.689 30.056 1.00 18.58 65 GLU A O 1
ATOM 594 N N . GLU A 1 78 ? 23.334 -29.793 30.720 1.00 20.22 66 GLU A N 1
ATOM 595 C CA . GLU A 1 78 ? 22.552 -29.647 29.507 1.00 20.21 66 GLU A CA 1
ATOM 596 C C . GLU A 1 78 ? 23.453 -29.323 28.320 1.00 20.62 66 GLU A C 1
ATOM 597 O O . GLU A 1 78 ? 23.263 -29.796 27.208 1.00 20.32 66 GLU A O 1
ATOM 603 N N . LEU A 1 79 ? 24.456 -28.496 28.554 1.00 20.27 67 LEU A N 1
ATOM 604 C CA . LEU A 1 79 ? 25.405 -28.159 27.502 1.00 21.11 67 LEU A CA 1
ATOM 605 C C . LEU A 1 79 ? 26.231 -29.387 27.070 1.00 20.91 67 LEU A C 1
ATOM 606 O O . LEU A 1 79 ? 26.531 -29.577 25.886 1.00 23.21 67 LEU A O 1
ATOM 611 N N . GLU A 1 80 ? 26.620 -30.198 28.036 1.00 22.58 68 GLU A N 1
ATOM 612 C CA . GLU A 1 80 ? 27.327 -31.442 27.740 1.00 21.53 68 GLU A CA 1
ATOM 613 C C . GLU A 1 80 ? 26.443 -32.400 26.946 1.00 23.14 68 GLU A C 1
ATOM 614 O O . GLU A 1 80 ? 26.909 -33.045 26.011 1.00 21.18 68 GLU A O 1
ATOM 620 N N . ALA A 1 81 ? 25.161 -32.495 27.307 1.00 25.15 69 ALA A N 1
ATOM 621 C CA . ALA A 1 81 ? 24.234 -33.347 26.557 1.00 25.06 69 ALA A CA 1
ATOM 622 C C . ALA A 1 81 ? 24.124 -32.850 25.132 1.00 24.34 69 ALA A C 1
ATOM 623 O O . ALA A 1 81 ? 24.176 -33.647 24.192 1.00 23.61 69 ALA A O 1
ATOM 646 N N . ARG A 1 84 ? 27.135 -33.862 23.166 1.00 20.01 72 ARG A N 1
ATOM 647 C CA . ARG A 1 84 ? 27.198 -35.268 22.972 1.00 21.37 72 ARG A CA 1
ATOM 648 C C . ARG A 1 84 ? 26.171 -35.703 21.950 1.00 22.43 72 ARG A C 1
ATOM 649 O O . ARG A 1 84 ? 26.477 -36.481 21.040 1.00 20.76 72 ARG A O 1
ATOM 657 N N . GLU A 1 85 ? 24.965 -35.161 22.046 1.00 20.86 73 GLU A N 1
ATOM 658 C CA . GLU A 1 85 ? 23.871 -35.577 21.167 1.00 23.37 73 GLU A CA 1
ATOM 659 C C . GLU A 1 85 ? 23.928 -34.927 19.778 1.00 23.97 73 GLU A C 1
ATOM 660 O O . GLU A 1 85 ? 23.347 -35.446 18.832 1.00 23.37 73 GLU A O 1
ATOM 666 N N . GLY A 1 86 ? 24.561 -33.754 19.684 1.00 22.15 74 GLY A N 1
ATOM 667 C CA . GLY A 1 86 ? 24.550 -32.970 18.464 1.00 22.91 74 GLY A CA 1
ATOM 668 C C . GLY A 1 86 ? 23.419 -31.953 18.482 1.00 22.55 74 GLY A C 1
ATOM 669 O O . GLY A 1 86 ? 22.352 -32.181 19.100 1.00 22.09 74 GLY A O 1
ATOM 670 N N . ALA A 1 87 ? 23.680 -30.832 17.819 1.00 23.34 75 ALA A N 1
ATOM 671 C CA . ALA A 1 87 ? 22.706 -29.739 17.682 1.00 24.61 75 ALA A CA 1
ATOM 672 C C . ALA A 1 87 ? 22.905 -28.994 16.365 1.00 26.90 75 ALA A C 1
ATOM 673 O O . ALA A 1 87 ? 24.038 -28.720 15.982 1.00 28.02 75 ALA A O 1
ATOM 675 N N . ASP A 1 88 ? 21.808 -28.668 15.686 1.00 23.90 76 ASP A N 1
ATOM 676 C CA . ASP A 1 88 ? 21.833 -27.834 14.494 1.00 25.13 76 ASP A CA 1
ATOM 677 C C . ASP A 1 88 ? 22.367 -26.467 14.898 1.00 24.39 76 ASP A C 1
ATOM 678 O O . ASP A 1 88 ? 22.060 -26.026 15.975 1.00 23.77 76 ASP A O 1
ATOM 683 N N . LYS A 1 89 ? 23.110 -25.778 14.024 1.00 22.69 77 LYS A N 1
ATOM 684 C CA . LYS A 1 89 ? 23.384 -24.367 14.225 1.00 23.71 77 LYS A CA 1
ATOM 685 C C . LYS A 1 89 ? 22.188 -23.571 13.679 1.00 24.04 77 LYS A C 1
ATOM 686 O O . LYS A 1 89 ? 21.832 -23.714 12.507 1.00 24.47 77 LYS A O 1
ATOM 692 N N . VAL A 1 90 ? 21.600 -22.718 14.501 1.00 22.98 78 VAL A N 1
ATOM 693 C CA . VAL A 1 90 ? 20.424 -21.969 14.130 1.00 23.53 78 VAL A CA 1
ATOM 694 C C . VAL A 1 90 ? 20.560 -20.489 14.285 1.00 23.70 78 VAL A C 1
ATOM 695 O O . VAL A 1 90 ? 20.988 -19.978 15.344 1.00 22.36 78 VAL A O 1
ATOM 699 N N . GLY A 1 91 ? 20.272 -19.781 13.198 1.00 22.34 79 GLY A N 1
ATOM 700 C CA . GLY A 1 91 ? 19.943 -18.371 13.328 1.00 20.00 79 GLY A CA 1
ATOM 701 C C . GLY A 1 91 ? 18.457 -18.209 13.517 1.00 20.51 79 GLY A C 1
ATOM 702 O O . GLY A 1 91 ? 17.697 -19.165 13.657 1.00 23.33 79 GLY A O 1
ATOM 703 N N . THR A 1 92 ? 18.014 -16.974 13.437 1.00 21.56 80 THR A N 1
ATOM 704 C CA . THR A 1 92 ? 16.595 -16.656 13.657 1.00 21.43 80 THR A CA 1
ATOM 705 C C . THR A 1 92 ? 15.644 -17.490 12.828 1.00 20.80 80 THR A C 1
ATOM 706 O O . THR A 1 92 ? 14.674 -18.042 13.330 1.00 19.77 80 THR A O 1
ATOM 710 N N . ARG A 1 93 ? 15.903 -17.581 11.536 1.00 23.41 81 ARG A N 1
ATOM 711 C CA . ARG A 1 93 ? 14.886 -18.201 10.687 1.00 21.74 81 ARG A CA 1
ATOM 712 C C . ARG A 1 93 ? 14.702 -19.700 10.949 1.00 21.58 81 ARG A C 1
ATOM 713 O O . ARG A 1 93 ? 13.688 -20.253 10.570 1.00 22.05 81 ARG A O 1
ATOM 721 N N . GLU A 1 94 ? 15.703 -20.345 11.535 1.00 19.69 82 GLU A N 1
ATOM 722 C CA . GLU A 1 94 ? 15.695 -21.736 11.763 1.00 20.51 82 GLU A CA 1
ATOM 723 C C . GLU A 1 94 ? 14.999 -22.078 13.083 1.00 20.09 82 GLU A C 1
ATOM 724 O O . GLU A 1 94 ? 14.733 -23.230 13.300 1.00 21.68 82 GLU A O 1
ATOM 730 N N . ILE A 1 95 ? 14.713 -21.098 13.950 1.00 21.70 83 ILE A N 1
ATOM 731 C CA . ILE A 1 95 ? 14.127 -21.418 15.247 1.00 20.05 83 ILE A CA 1
ATOM 732 C C . ILE A 1 95 ? 12.827 -22.203 15.070 1.00 21.51 83 ILE A C 1
ATOM 733 O O . ILE A 1 95 ? 12.608 -23.236 15.745 1.00 22.55 83 ILE A O 1
ATOM 738 N N . PRO A 1 96 ? 11.931 -21.757 14.187 1.00 22.76 84 PRO A N 1
ATOM 739 C CA . PRO A 1 96 ? 10.617 -22.428 14.111 1.00 23.12 84 PRO A CA 1
ATOM 740 C C . PRO A 1 96 ? 10.685 -23.880 13.664 1.00 22.76 84 PRO A C 1
ATOM 741 O O . PRO A 1 96 ? 9.928 -24.711 14.170 1.00 25.62 84 PRO A O 1
ATOM 745 N N . ILE A 1 97 ? 11.600 -24.162 12.734 1.00 25.15 85 ILE A N 1
ATOM 746 C CA A ILE A 1 97 ? 11.857 -25.480 12.179 0.50 25.27 85 ILE A CA 1
ATOM 747 C CA B ILE A 1 97 ? 11.778 -25.486 12.179 0.50 23.50 85 ILE A CA 1
ATOM 748 C C . ILE A 1 97 ? 12.291 -26.415 13.290 1.00 24.52 85 ILE A C 1
ATOM 749 O O . ILE A 1 97 ? 11.762 -27.520 13.471 1.00 24.32 85 ILE A O 1
ATOM 758 N N . VAL A 1 98 ? 13.280 -25.973 14.082 1.00 21.27 86 VAL A N 1
ATOM 759 C CA . VAL A 1 98 ? 13.778 -26.860 15.142 1.00 20.56 86 VAL A CA 1
ATOM 760 C C . VAL A 1 98 ? 12.824 -27.049 16.319 1.00 22.95 86 VAL A C 1
ATOM 761 O O . VAL A 1 98 ? 12.744 -28.153 16.887 1.00 22.05 86 VAL A O 1
ATOM 765 N N . VAL A 1 99 ? 12.091 -25.997 16.665 1.00 22.31 87 VAL A N 1
ATOM 766 C CA . VAL A 1 99 ? 11.017 -26.079 17.643 1.00 24.59 87 VAL A CA 1
ATOM 767 C C . VAL A 1 99 ? 9.966 -27.074 17.155 1.00 25.24 87 VAL A C 1
ATOM 768 O O . VAL A 1 99 ? 9.653 -28.057 17.863 1.00 23.99 87 VAL A O 1
ATOM 772 N N . ALA A 1 100 ? 9.502 -26.921 15.901 1.00 25.37 88 ALA A N 1
ATOM 773 C CA . ALA A 1 100 ? 8.476 -27.811 15.376 1.00 26.43 88 ALA A CA 1
ATOM 774 C C . ALA A 1 100 ? 8.903 -29.280 15.359 1.00 26.39 88 ALA A C 1
ATOM 775 O O . ALA A 1 100 ? 8.115 -30.172 15.641 1.00 26.35 88 ALA A O 1
ATOM 777 N N . GLU A 1 101 ? 10.147 -29.529 14.987 1.00 25.30 89 GLU A N 1
ATOM 778 C CA . GLU A 1 101 ? 10.661 -30.880 14.857 1.00 26.83 89 GLU A CA 1
ATOM 779 C C . GLU A 1 101 ? 11.242 -31.465 16.129 1.00 27.38 89 GLU A C 1
ATOM 780 O O . GLU A 1 101 ? 11.664 -32.612 16.113 1.00 26.98 89 GLU A O 1
ATOM 786 N N . GLY A 1 102 ? 11.275 -30.697 17.221 1.00 27.26 90 GLY A N 1
ATOM 787 C CA . GLY A 1 102 ? 11.738 -31.215 18.511 1.00 26.66 90 GLY A CA 1
ATOM 788 C C . GLY A 1 102 ? 13.221 -31.574 18.481 1.00 25.98 90 GLY A C 1
ATOM 789 O O . GLY A 1 102 ? 13.624 -32.589 19.029 1.00 22.22 90 GLY A O 1
ATOM 790 N N . LYS A 1 103 ? 14.022 -30.723 17.857 1.00 25.30 91 LYS A N 1
ATOM 791 C CA . LYS A 1 103 ? 15.477 -30.908 17.767 1.00 26.82 91 LYS A CA 1
ATOM 792 C C . LYS A 1 103 ? 16.279 -30.066 18.708 1.00 22.55 91 LYS A C 1
ATOM 793 O O . LYS A 1 103 ? 15.876 -28.965 19.088 1.00 23.47 91 LYS A O 1
ATOM 799 N N . ASN A 1 104 ? 17.483 -30.544 19.039 1.00 23.23 92 ASN A N 1
ATOM 800 C CA . ASN A 1 104 ? 18.478 -29.671 19.694 1.00 22.94 92 ASN A CA 1
ATOM 801 C C . ASN A 1 104 ? 18.976 -28.632 18.697 1.00 21.85 92 ASN A C 1
ATOM 802 O O . ASN A 1 104 ? 19.141 -28.947 17.504 1.00 25.25 92 ASN A O 1
ATOM 807 N N . ALA A 1 105 ? 19.259 -27.414 19.164 1.00 19.13 93 ALA A N 1
ATOM 808 C CA . ALA A 1 105 ? 19.831 -26.386 18.318 1.00 21.81 93 ALA A CA 1
ATOM 809 C C . ALA A 1 105 ? 20.659 -25.451 19.159 1.00 22.09 93 ALA A C 1
ATOM 810 O O . ALA A 1 105 ? 20.248 -25.111 20.254 1.00 22.56 93 ALA A O 1
ATOM 812 N N . ALA A 1 106 ? 21.830 -25.075 18.647 1.00 22.63 94 ALA A N 1
ATOM 813 C CA . ALA A 1 106 ? 22.701 -24.121 19.266 1.00 21.72 94 ALA A CA 1
ATOM 814 C C . ALA A 1 106 ? 22.521 -22.797 18.502 1.00 22.52 94 ALA A C 1
ATOM 815 O O . ALA A 1 106 ? 22.625 -22.726 17.269 1.00 21.91 94 ALA A O 1
ATOM 817 N N . THR A 1 107 ? 22.231 -21.751 19.238 1.00 22.96 95 THR A N 1
ATOM 818 C CA . THR A 1 107 ? 21.886 -20.451 18.672 1.00 22.31 95 THR A CA 1
ATOM 819 C C . THR A 1 107 ? 23.095 -19.627 18.342 1.00 24.49 95 THR A C 1
ATOM 820 O O . THR A 1 107 ? 24.114 -19.670 19.032 1.00 22.74 95 THR A O 1
ATOM 824 N N . THR A 1 108 ? 22.983 -18.880 17.249 1.00 21.87 96 THR A N 1
ATOM 825 C CA . THR A 1 108 ? 23.945 -17.857 16.897 1.00 21.54 96 THR A CA 1
ATOM 826 C C . THR A 1 108 ? 23.535 -16.538 17.506 1.00 20.85 96 THR A C 1
ATOM 827 O O . THR A 1 108 ? 22.496 -16.439 18.188 1.00 21.91 96 THR A O 1
ATOM 831 N N . VAL A 1 109 ? 24.282 -15.482 17.217 1.00 19.69 97 VAL A N 1
ATOM 832 C CA . VAL A 1 109 ? 23.911 -14.142 17.729 1.00 22.60 97 VAL A CA 1
ATOM 833 C C . VAL A 1 109 ? 22.493 -13.715 17.269 1.00 21.25 97 VAL A C 1
ATOM 834 O O . VAL A 1 109 ? 21.744 -13.183 18.061 1.00 21.63 97 VAL A O 1
ATOM 838 N N . SER A 1 110 ? 22.125 -13.953 16.011 1.00 19.34 98 SER A N 1
ATOM 839 C CA . SER A 1 110 ? 20.795 -13.568 15.558 1.00 20.66 98 SER A CA 1
ATOM 840 C C . SER A 1 110 ? 19.713 -14.211 16.375 1.00 21.50 98 SER A C 1
ATOM 841 O O . SER A 1 110 ? 18.826 -13.510 16.866 1.00 21.71 98 SER A O 1
ATOM 844 N N . ALA A 1 111 ? 19.795 -15.528 16.536 1.00 21.32 99 ALA A N 1
ATOM 845 C CA . ALA A 1 111 ? 18.760 -16.234 17.290 1.00 20.32 99 ALA A CA 1
ATOM 846 C C . ALA A 1 111 ? 18.737 -15.846 18.756 1.00 19.66 99 ALA A C 1
ATOM 847 O O . ALA A 1 111 ? 17.644 -15.731 19.367 1.00 21.53 99 ALA A O 1
ATOM 849 N N . THR A 1 112 ? 19.919 -15.556 19.314 1.00 19.57 100 THR A N 1
ATOM 850 C CA . THR A 1 112 ? 20.041 -15.241 20.682 1.00 19.84 100 THR A CA 1
ATOM 851 C C . THR A 1 112 ? 19.456 -13.853 20.970 1.00 21.78 100 THR A C 1
ATOM 852 O O . THR A 1 112 ? 18.711 -13.696 21.919 1.00 20.56 100 THR A O 1
ATOM 856 N N . ILE A 1 113 ? 19.764 -12.853 20.139 1.00 20.35 101 ILE A N 1
ATOM 857 C CA . ILE A 1 113 ? 19.129 -11.521 20.300 1.00 21.32 101 ILE A CA 1
ATOM 858 C C . ILE A 1 113 ? 17.610 -11.604 20.148 1.00 21.33 101 ILE A C 1
ATOM 859 O O . ILE A 1 113 ? 16.849 -11.021 20.955 1.00 21.29 101 ILE A O 1
ATOM 864 N N . PHE A 1 114 ? 17.178 -12.288 19.111 1.00 22.08 102 PHE A N 1
ATOM 865 C CA . PHE A 1 114 ? 15.748 -12.455 18.817 1.00 23.16 102 PHE A CA 1
ATOM 866 C C . PHE A 1 114 ? 14.998 -13.021 20.007 1.00 20.96 102 PHE A C 1
ATOM 867 O O . PHE A 1 114 ? 13.978 -12.464 20.405 1.00 21.49 102 PHE A O 1
ATOM 875 N N . LEU A 1 115 ? 15.504 -14.122 20.588 1.00 22.30 103 LEU A N 1
ATOM 876 C CA . LEU A 1 115 ? 14.867 -14.733 21.749 1.00 22.23 103 LEU A CA 1
ATOM 877 C C . LEU A 1 115 ? 15.020 -13.880 22.992 1.00 21.80 103 LEU A C 1
ATOM 878 O O . LEU A 1 115 ? 14.077 -13.707 23.736 1.00 21.18 103 LEU A O 1
ATOM 883 N N . SER A 1 116 ? 16.205 -13.295 23.194 1.00 21.10 104 SER A N 1
ATOM 884 C CA . SER A 1 116 ? 16.393 -12.434 24.336 1.00 20.55 104 SER A CA 1
ATOM 885 C C . SER A 1 116 ? 15.322 -11.333 24.369 1.00 20.41 104 SER A C 1
ATOM 886 O O . SER A 1 116 ? 14.738 -11.024 25.423 1.00 20.81 104 SER A O 1
ATOM 889 N N . ARG A 1 117 ? 15.063 -10.771 23.191 1.00 23.76 105 ARG A N 1
ATOM 890 C CA . ARG A 1 117 ? 14.104 -9.678 23.033 1.00 25.93 105 ARG A CA 1
ATOM 891 C C . ARG A 1 117 ? 12.682 -10.103 23.403 1.00 26.19 105 ARG A C 1
ATOM 892 O O . ARG A 1 117 ? 11.858 -9.273 23.816 1.00 27.89 105 ARG A O 1
ATOM 900 N N . ARG A 1 118 ? 12.403 -11.383 23.269 1.00 25.51 106 ARG A N 1
ATOM 901 C CA . ARG A 1 118 ? 11.067 -11.922 23.600 1.00 23.81 106 ARG A CA 1
ATOM 902 C C . ARG A 1 118 ? 10.935 -12.377 25.046 1.00 27.74 106 ARG A C 1
ATOM 903 O O . ARG A 1 118 ? 9.822 -12.606 25.521 1.00 27.12 106 ARG A O 1
ATOM 911 N N . ILE A 1 119 ? 12.061 -12.500 25.749 1.00 27.06 107 ILE A N 1
ATOM 912 C CA . ILE A 1 119 ? 12.012 -12.881 27.143 1.00 29.20 107 ILE A CA 1
ATOM 913 C C . ILE A 1 119 ? 12.544 -11.881 28.152 1.00 29.10 107 ILE A C 1
ATOM 914 O O . ILE A 1 119 ? 12.749 -12.226 29.297 1.00 31.62 107 ILE A O 1
ATOM 919 N N . GLY A 1 120 ? 12.759 -10.634 27.737 1.00 27.76 108 GLY A N 1
ATOM 920 C CA . GLY A 1 120 ? 13.141 -9.575 28.644 1.00 27.36 108 GLY A CA 1
ATOM 921 C C . GLY A 1 120 ? 14.614 -9.481 28.981 1.00 24.04 108 GLY A C 1
ATOM 922 O O . GLY A 1 120 ? 14.978 -8.890 30.003 1.00 24.81 108 GLY A O 1
ATOM 923 N N . ILE A 1 121 ? 15.471 -10.070 28.156 1.00 22.13 109 ILE A N 1
ATOM 924 C CA . ILE A 1 121 ? 16.891 -9.974 28.369 1.00 21.28 109 ILE A CA 1
ATOM 925 C C . ILE A 1 121 ? 17.393 -8.864 27.471 1.00 21.69 109 ILE A C 1
ATOM 926 O O . ILE A 1 121 ? 17.184 -8.923 26.266 1.00 23.24 109 ILE A O 1
ATOM 931 N N . GLU A 1 122 ? 18.076 -7.887 28.057 1.00 20.96 110 GLU A N 1
ATOM 932 C CA . GLU A 1 122 ? 18.475 -6.673 27.318 1.00 22.70 110 GLU A CA 1
ATOM 933 C C . GLU A 1 122 ? 19.951 -6.583 26.987 1.00 22.75 110 GLU A C 1
ATOM 934 O O . GLU A 1 122 ? 20.316 -5.839 26.080 1.00 28.17 110 GLU A O 1
ATOM 940 N N . VAL A 1 123 ? 20.769 -7.353 27.688 1.00 19.87 111 VAL A N 1
ATOM 941 C CA . VAL A 1 123 ? 22.206 -7.389 27.452 1.00 20.33 111 VAL A CA 1
ATOM 942 C C . VAL A 1 123 ? 22.580 -8.821 26.994 1.00 21.96 111 VAL A C 1
ATOM 943 O O . VAL A 1 123 ? 22.248 -9.799 27.689 1.00 20.94 111 VAL A O 1
ATOM 947 N N . VAL A 1 124 ? 23.304 -8.883 25.872 1.00 23.52 112 VAL A N 1
ATOM 948 C CA . VAL A 1 124 ? 23.805 -10.111 25.225 1.00 21.34 112 VAL A CA 1
ATOM 949 C C . VAL A 1 124 ? 25.310 -9.993 25.039 1.00 22.50 112 VAL A C 1
ATOM 950 O O . VAL A 1 124 ? 25.842 -8.893 24.778 1.00 21.39 112 VAL A O 1
ATOM 954 N N . VAL A 1 125 ? 26.011 -11.119 25.177 1.00 21.66 113 VAL A N 1
ATOM 955 C CA . VAL A 1 125 ? 27.446 -11.161 24.988 1.00 21.42 113 VAL A CA 1
ATOM 956 C C . VAL A 1 125 ? 27.827 -12.193 23.896 1.00 24.17 113 VAL A C 1
ATOM 957 O O . VAL A 1 125 ? 27.216 -13.269 23.779 1.00 22.82 113 VAL A O 1
ATOM 961 N N . THR A 1 126 ? 28.818 -11.844 23.080 1.00 22.33 114 THR A N 1
ATOM 962 C CA . THR A 1 126 ? 29.367 -12.760 22.116 1.00 22.68 114 THR A CA 1
ATOM 963 C C . THR A 1 126 ? 30.871 -12.526 22.001 1.00 23.87 114 THR A C 1
ATOM 964 O O . THR A 1 126 ? 31.423 -11.662 22.704 1.00 24.75 114 THR A O 1
ATOM 968 N N . GLY A 1 127 ? 31.547 -13.318 21.177 1.00 22.92 115 GLY A N 1
ATOM 969 C CA . GLY A 1 127 ? 32.952 -13.044 20.885 1.00 23.27 115 GLY A CA 1
ATOM 970 C C . GLY A 1 127 ? 33.021 -12.075 19.739 1.00 25.70 115 GLY A C 1
ATOM 971 O O . GLY A 1 127 ? 33.498 -10.970 19.877 1.00 26.02 115 GLY A O 1
ATOM 972 N N . GLY A 1 128 ? 32.532 -12.507 18.587 1.00 24.81 116 GLY A N 1
ATOM 973 C CA . GLY A 1 128 ? 32.484 -11.660 17.392 1.00 25.67 116 GLY A CA 1
ATOM 974 C C . GLY A 1 128 ? 31.206 -11.950 16.650 1.00 25.99 116 GLY A C 1
ATOM 975 O O . GLY A 1 128 ? 30.750 -13.108 16.636 1.00 29.83 116 GLY A O 1
ATOM 976 N N . THR A 1 129 ? 30.593 -10.940 16.036 1.00 23.79 117 THR A N 1
ATOM 977 C CA . THR A 1 129 ? 29.412 -11.201 15.253 1.00 22.36 117 THR A CA 1
ATOM 978 C C . THR A 1 129 ? 29.764 -11.714 13.855 1.00 24.22 117 THR A C 1
ATOM 979 O O . THR A 1 129 ? 30.908 -11.608 13.404 1.00 22.57 117 THR A O 1
ATOM 983 N N . GLY A 1 130 ? 28.768 -12.313 13.207 1.00 23.00 118 GLY A N 1
ATOM 984 C CA . GLY A 1 130 ? 28.829 -12.588 11.783 1.00 23.78 118 GLY A CA 1
ATOM 985 C C . GLY A 1 130 ? 28.740 -11.302 10.948 1.00 23.69 118 GLY A C 1
ATOM 986 O O . GLY A 1 130 ? 28.595 -10.211 11.481 1.00 25.14 118 GLY A O 1
ATOM 987 N N . GLY A 1 131 ? 28.813 -11.421 9.631 1.00 21.58 119 GLY A N 1
ATOM 988 C CA . GLY A 1 131 ? 28.767 -10.229 8.771 1.00 22.04 119 GLY A CA 1
ATOM 989 C C . GLY A 1 131 ? 28.672 -10.649 7.319 1.00 21.81 119 GLY A C 1
ATOM 990 O O . GLY A 1 131 ? 28.128 -11.689 6.995 1.00 19.87 119 GLY A O 1
ATOM 991 N N . VAL A 1 132 ? 29.288 -9.848 6.468 1.00 21.92 120 VAL A N 1
ATOM 992 C CA . VAL A 1 132 ? 29.417 -10.104 5.036 1.00 21.68 120 VAL A CA 1
ATOM 993 C C . VAL A 1 132 ? 30.678 -10.895 4.830 1.00 20.56 120 VAL A C 1
ATOM 994 O O . VAL A 1 132 ? 31.767 -10.468 5.230 1.00 19.64 120 VAL A O 1
ATOM 998 N N . HIS A 1 133 ? 30.527 -12.053 4.206 1.00 20.98 121 HIS A N 1
ATOM 999 C CA . HIS A 1 133 ? 31.661 -12.902 3.898 1.00 20.15 121 HIS A CA 1
ATOM 1000 C C . HIS A 1 133 ? 32.338 -12.430 2.614 1.00 19.93 121 HIS A C 1
ATOM 1001 O O . HIS A 1 133 ? 31.715 -11.769 1.762 1.00 19.43 121 HIS A O 1
ATOM 1008 N N . PRO A 1 134 ? 33.583 -12.841 2.415 1.00 21.15 122 PRO A N 1
ATOM 1009 C CA . PRO A 1 134 ? 34.242 -12.585 1.164 1.00 21.47 122 PRO A CA 1
ATOM 1010 C C . PRO A 1 134 ? 33.379 -13.028 -0.015 1.00 22.59 122 PRO A C 1
ATOM 1011 O O . PRO A 1 134 ? 32.738 -14.094 0.039 1.00 23.60 122 PRO A O 1
ATOM 1015 N N . GLY A 1 135 ? 33.318 -12.205 -1.046 1.00 23.06 123 GLY A N 1
ATOM 1016 C CA . GLY A 1 135 ? 32.429 -12.434 -2.188 1.00 22.44 123 GLY A CA 1
ATOM 1017 C C . GLY A 1 135 ? 31.162 -11.594 -2.100 1.00 21.63 123 GLY A C 1
ATOM 1018 O O . GLY A 1 135 ? 30.489 -11.361 -3.098 1.00 20.28 123 GLY A O 1
ATOM 1019 N N . ARG A 1 136 ? 30.795 -11.203 -0.883 1.00 22.51 124 ARG A N 1
ATOM 1020 C CA . ARG A 1 136 ? 29.676 -10.322 -0.602 1.00 23.34 124 ARG A CA 1
ATOM 1021 C C . ARG A 1 136 ? 28.286 -10.879 -0.950 1.00 24.23 124 ARG A C 1
ATOM 1022 O O . ARG A 1 136 ? 27.348 -10.115 -1.008 1.00 25.54 124 ARG A O 1
ATOM 1030 N N . VAL A 1 137 ? 28.166 -12.181 -1.232 1.00 21.85 125 VAL A N 1
ATOM 1031 C CA . VAL A 1 137 ? 26.832 -12.787 -1.421 1.00 22.24 125 VAL A CA 1
ATOM 1032 C C . VAL A 1 137 ? 26.318 -13.451 -0.134 1.00 21.89 125 VAL A C 1
ATOM 1033 O O . VAL A 1 137 ? 25.126 -13.438 0.125 1.00 22.82 125 VAL A O 1
ATOM 1037 N N . ASP A 1 138 ? 27.241 -14.061 0.621 1.00 19.98 126 ASP A N 1
ATOM 1038 C CA . ASP A 1 138 ? 26.974 -14.724 1.903 1.00 19.63 126 ASP A CA 1
ATOM 1039 C C . ASP A 1 138 ? 27.016 -13.680 3.017 1.00 21.00 126 ASP A C 1
ATOM 1040 O O . ASP A 1 138 ? 28.079 -13.110 3.308 1.00 21.25 126 ASP A O 1
ATOM 1045 N N . VAL A 1 139 ? 25.850 -13.426 3.638 1.00 19.94 127 VAL A N 1
ATOM 1046 C CA . VAL A 1 139 ? 25.692 -12.398 4.651 1.00 20.08 127 VAL A CA 1
ATOM 1047 C C . VAL A 1 139 ? 24.865 -12.973 5.831 1.00 20.41 127 VAL A C 1
ATOM 1048 O O . VAL A 1 139 ? 23.754 -13.499 5.659 1.00 21.83 127 VAL A O 1
ATOM 1052 N N . SER A 1 140 ? 25.422 -12.847 7.027 1.00 21.78 128 SER A N 1
ATOM 1053 C CA . SER A 1 140 ? 24.836 -13.365 8.252 1.00 19.76 128 SER A CA 1
ATOM 1054 C C . SER A 1 140 ? 23.494 -12.712 8.606 1.00 21.59 128 SER A C 1
ATOM 1055 O O . SER A 1 140 ? 23.331 -11.499 8.525 1.00 21.78 128 SER A O 1
ATOM 1058 N N . GLN A 1 141 ? 22.592 -13.579 9.038 1.00 21.73 129 GLN A N 1
ATOM 1059 C CA . GLN A 1 141 ? 21.357 -13.159 9.729 1.00 20.81 129 GLN A CA 1
ATOM 1060 C C . GLN A 1 141 ? 21.639 -12.258 10.906 1.00 21.26 129 GLN A C 1
ATOM 1061 O O . GLN A 1 141 ? 20.774 -11.474 11.271 1.00 19.84 129 GLN A O 1
ATOM 1067 N N . ASP A 1 142 ? 22.852 -12.316 11.464 1.00 22.70 130 ASP A N 1
ATOM 1068 C CA . ASP A 1 142 ? 23.194 -11.395 12.549 1.00 22.92 130 ASP A CA 1
ATOM 1069 C C . ASP A 1 142 ? 22.988 -9.920 12.185 1.00 24.62 130 ASP A C 1
ATOM 1070 O O . ASP A 1 142 ? 22.581 -9.118 13.017 1.00 25.04 130 ASP A O 1
ATOM 1075 N N . LEU A 1 143 ? 23.308 -9.541 10.947 1.00 23.78 131 LEU A N 1
ATOM 1076 C CA . LEU A 1 143 ? 23.122 -8.150 10.555 1.00 22.46 131 LEU A CA 1
ATOM 1077 C C . LEU A 1 143 ? 21.677 -7.767 10.476 1.00 21.54 131 LEU A C 1
ATOM 1078 O O . LEU A 1 143 ? 21.261 -6.710 11.040 1.00 22.93 131 LEU A O 1
ATOM 1083 N N . THR A 1 144 ? 20.866 -8.642 9.896 1.00 21.63 132 THR A N 1
ATOM 1084 C CA . THR A 1 144 ? 19.446 -8.409 9.799 1.00 21.50 132 THR A CA 1
ATOM 1085 C C . THR A 1 144 ? 18.811 -8.293 11.175 1.00 22.65 132 THR A C 1
ATOM 1086 O O . THR A 1 144 ? 17.952 -7.450 11.408 1.00 22.70 132 THR A O 1
ATOM 1090 N N . GLU A 1 145 ? 19.196 -9.181 12.085 1.00 21.79 133 GLU A N 1
ATOM 1091 C CA . GLU A 1 145 ? 18.596 -9.173 13.430 1.00 21.68 133 GLU A CA 1
ATOM 1092 C C . GLU A 1 145 ? 18.974 -7.875 14.179 1.00 20.50 133 GLU A C 1
ATOM 1093 O O . GLU A 1 145 ? 18.132 -7.206 14.770 1.00 22.40 133 GLU A O 1
ATOM 1107 N N . SER A 1 147 ? 19.613 -5.113 12.923 1.00 23.06 135 SER A N 1
ATOM 1108 C CA A SER A 1 147 ? 18.906 -4.003 12.330 0.50 22.16 135 SER A CA 1
ATOM 1109 C CA B SER A 1 147 ? 18.886 -4.033 12.280 0.50 21.66 135 SER A CA 1
ATOM 1110 C C . SER A 1 147 ? 17.402 -4.012 12.664 1.00 22.25 135 SER A C 1
ATOM 1111 O O . SER A 1 147 ? 16.679 -3.105 12.269 1.00 21.56 135 SER A O 1
ATOM 1116 N N . SER A 1 148 ? 16.942 -5.030 13.397 1.00 21.90 136 SER A N 1
ATOM 1117 C CA . SER A 1 148 ? 15.509 -5.267 13.668 1.00 23.30 136 SER A CA 1
ATOM 1118 C C . SER A 1 148 ? 15.143 -5.330 15.121 1.00 23.91 136 SER A C 1
ATOM 1119 O O . SER A 1 148 ? 13.932 -5.206 15.472 1.00 24.27 136 SER A O 1
ATOM 1122 N N . SER A 1 149 ? 16.126 -5.587 15.973 1.00 22.44 137 SER A N 1
ATOM 1123 C CA . SER A 1 149 ? 15.862 -5.929 17.374 1.00 23.06 137 SER A CA 1
ATOM 1124 C C . SER A 1 149 ? 16.770 -5.125 18.292 1.00 24.59 137 SER A C 1
ATOM 1125 O O . SER A 1 149 ? 17.987 -5.068 18.088 1.00 24.35 137 SER A O 1
ATOM 1128 N N . ARG A 1 150 ? 16.183 -4.625 19.374 1.00 23.14 138 ARG A N 1
ATOM 1129 C CA . ARG A 1 150 ? 16.936 -3.814 20.295 1.00 25.71 138 ARG A CA 1
ATOM 1130 C C . ARG A 1 150 ? 17.488 -4.652 21.443 1.00 24.10 138 ARG A C 1
ATOM 1131 O O . ARG A 1 150 ? 16.799 -5.490 22.041 1.00 26.02 138 ARG A O 1
ATOM 1139 N N . ALA A 1 151 ? 18.733 -4.371 21.744 1.00 23.62 139 ALA A N 1
ATOM 1140 C CA . ALA A 1 151 ? 19.512 -5.051 22.778 1.00 24.22 139 ALA A CA 1
ATOM 1141 C C . ALA A 1 151 ? 20.814 -4.282 22.875 1.00 23.35 139 ALA A C 1
ATOM 1142 O O . ALA A 1 151 ? 21.151 -3.539 21.939 1.00 22.04 139 ALA A O 1
ATOM 1144 N N . VAL A 1 152 ? 21.540 -4.500 23.968 1.00 20.33 140 VAL A N 1
ATOM 1145 C CA . VAL A 1 152 ? 22.945 -4.117 24.062 1.00 20.37 140 VAL A CA 1
ATOM 1146 C C . VAL A 1 152 ? 23.789 -5.370 23.872 1.00 22.08 140 VAL A C 1
ATOM 1147 O O . VAL A 1 152 ? 23.614 -6.346 24.571 1.00 24.22 140 VAL A O 1
ATOM 1151 N N . LEU A 1 153 ? 24.583 -5.376 22.816 1.00 20.87 141 LEU A N 1
ATOM 1152 C CA . LEU A 1 153 ? 25.452 -6.526 22.497 1.00 20.81 141 LEU A CA 1
ATOM 1153 C C . LEU A 1 153 ? 26.894 -6.125 22.746 1.00 21.39 141 LEU A C 1
ATOM 1154 O O . LEU A 1 153 ? 27.409 -5.188 22.131 1.00 21.86 141 LEU A O 1
ATOM 1159 N N . VAL A 1 154 ? 27.553 -6.860 23.624 1.00 20.86 142 VAL A N 1
ATOM 1160 C CA . VAL A 1 154 ? 29.001 -6.716 23.838 1.00 20.42 142 VAL A CA 1
ATOM 1161 C C . VAL A 1 154 ? 29.719 -7.749 22.956 1.00 20.19 142 VAL A C 1
ATOM 1162 O O . VAL A 1 154 ? 29.409 -8.965 22.916 1.00 20.97 142 VAL A O 1
ATOM 1166 N N . SER A 1 155 ? 30.672 -7.258 22.180 1.00 22.78 143 SER A N 1
ATOM 1167 C CA . SER A 1 155 ? 31.474 -8.118 21.319 1.00 23.00 143 SER A CA 1
ATOM 1168 C C . SER A 1 155 ? 32.797 -7.480 21.044 1.00 23.06 143 SER A C 1
ATOM 1169 O O . SER A 1 155 ? 33.004 -6.289 21.352 1.00 24.87 143 SER A O 1
ATOM 1172 N N . SER A 1 156 ? 33.674 -8.269 20.429 1.00 23.16 144 SER A N 1
ATOM 1173 C CA . SER A 1 156 ? 34.984 -7.804 20.002 1.00 23.08 144 SER A CA 1
ATOM 1174 C C . SER A 1 156 ? 34.963 -7.526 18.503 1.00 24.55 144 SER A C 1
ATOM 1175 O O . SER A 1 156 ? 35.902 -7.825 17.767 1.00 26.77 144 SER A O 1
ATOM 1178 N N . GLY A 1 157 ? 33.885 -6.884 18.082 1.00 24.48 145 GLY A N 1
ATOM 1179 C CA . GLY A 1 157 ? 33.656 -6.519 16.711 1.00 24.79 145 GLY A CA 1
ATOM 1180 C C . GLY A 1 157 ? 33.076 -7.695 15.963 1.00 24.99 145 GLY A C 1
ATOM 1181 O O . GLY A 1 157 ? 32.160 -8.398 16.450 1.00 27.94 145 GLY A O 1
ATOM 1182 N N . ILE A 1 158 ? 33.568 -7.874 14.751 1.00 24.27 146 ILE A N 1
ATOM 1183 C CA . ILE A 1 158 ? 33.081 -8.907 13.842 1.00 23.98 146 ILE A CA 1
ATOM 1184 C C . ILE A 1 158 ? 34.163 -9.959 13.642 1.00 22.76 146 ILE A C 1
ATOM 1185 O O . ILE A 1 158 ? 35.366 -9.689 13.816 1.00 23.94 146 ILE A O 1
ATOM 1190 N N . LYS A 1 159 ? 33.767 -11.165 13.274 1.00 22.47 147 LYS A N 1
ATOM 1191 C CA . LYS A 1 159 ? 34.754 -12.244 13.111 1.00 24.69 147 LYS A CA 1
ATOM 1192 C C . LYS A 1 159 ? 35.761 -11.956 12.004 1.00 24.80 147 LYS A C 1
ATOM 1193 O O . LYS A 1 159 ? 35.424 -11.386 10.963 1.00 24.97 147 LYS A O 1
ATOM 1199 N N . SER A 1 160 ? 37.026 -12.307 12.279 1.00 23.47 148 SER A N 1
ATOM 1200 C CA . SER A 1 160 ? 38.142 -12.013 11.382 1.00 21.52 148 SER A CA 1
ATOM 1201 C C . SER A 1 160 ? 38.085 -12.625 9.967 1.00 23.38 148 SER A C 1
ATOM 1202 O O . SER A 1 160 ? 38.933 -12.309 9.112 1.00 23.55 148 SER A O 1
ATOM 1205 N N . ILE A 1 161 ? 37.149 -13.545 9.735 1.00 23.77 149 ILE A N 1
ATOM 1206 C CA . ILE A 1 161 ? 37.059 -14.301 8.483 1.00 23.42 149 ILE A CA 1
ATOM 1207 C C . ILE A 1 161 ? 36.184 -13.599 7.432 1.00 24.11 149 ILE A C 1
ATOM 1208 O O . ILE A 1 161 ? 36.008 -14.095 6.308 1.00 22.78 149 ILE A O 1
ATOM 1213 N N . LEU A 1 162 ? 35.666 -12.439 7.807 1.00 23.73 150 LEU A N 1
ATOM 1214 C CA . LEU A 1 162 ? 34.673 -11.712 7.028 1.00 23.27 150 LEU A CA 1
ATOM 1215 C C . LEU A 1 162 ? 35.309 -10.674 6.073 1.00 24.47 150 LEU A C 1
ATOM 1216 O O . LEU A 1 162 ? 36.508 -10.390 6.149 1.00 23.79 150 LEU A O 1
ATOM 1221 N N . ASP A 1 163 ? 34.495 -10.143 5.167 1.00 22.94 151 ASP A N 1
ATOM 1222 C CA . ASP A 1 163 ? 34.853 -8.993 4.348 1.00 22.79 151 ASP A CA 1
ATOM 1223 C C . ASP A 1 163 ? 34.664 -7.821 5.274 1.00 23.20 151 ASP A C 1
ATOM 1224 O O . ASP A 1 163 ? 33.537 -7.388 5.570 1.00 21.47 151 ASP A O 1
ATOM 1229 N N . VAL A 1 164 ? 35.780 -7.311 5.778 1.00 22.11 152 VAL A N 1
ATOM 1230 C CA . VAL A 1 164 ? 35.723 -6.313 6.864 1.00 23.55 152 VAL A CA 1
ATOM 1231 C C . VAL A 1 164 ? 35.130 -4.989 6.403 1.00 22.90 152 VAL A C 1
ATOM 1232 O O . VAL A 1 164 ? 34.222 -4.422 7.063 1.00 22.32 152 VAL A O 1
ATOM 1236 N N . GLU A 1 165 ? 35.627 -4.490 5.283 1.00 20.96 153 GLU A N 1
ATOM 1237 C CA . GLU A 1 165 ? 35.088 -3.273 4.689 1.00 23.38 153 GLU A CA 1
ATOM 1238 C C . GLU A 1 165 ? 33.603 -3.374 4.397 1.00 22.84 153 GLU A C 1
ATOM 1239 O O . GLU A 1 165 ? 32.819 -2.470 4.797 1.00 21.45 153 GLU A O 1
ATOM 1245 N N . ALA A 1 166 ? 33.172 -4.447 3.733 1.00 21.22 154 ALA A N 1
ATOM 1246 C CA . ALA A 1 166 ? 31.732 -4.588 3.428 1.00 20.18 154 ALA A CA 1
ATOM 1247 C C . ALA A 1 166 ? 30.882 -4.660 4.704 1.00 21.07 154 ALA A C 1
ATOM 1248 O O . ALA A 1 166 ? 29.800 -4.079 4.753 1.00 20.05 154 ALA A O 1
ATOM 1250 N N . THR A 1 167 ? 31.334 -5.417 5.702 1.00 19.40 155 THR A N 1
ATOM 1251 C CA . THR A 1 167 ? 30.555 -5.575 6.936 1.00 21.27 155 THR A CA 1
ATOM 1252 C C . THR A 1 167 ? 30.446 -4.228 7.658 1.00 21.49 155 THR A C 1
ATOM 1253 O O . THR A 1 167 ? 29.389 -3.839 8.098 1.00 20.29 155 THR A O 1
ATOM 1257 N N . PHE A 1 168 ? 31.582 -3.581 7.861 1.00 21.58 156 PHE A N 1
ATOM 1258 C CA . PHE A 1 168 ? 31.616 -2.256 8.550 1.00 22.59 156 PHE A CA 1
ATOM 1259 C C . PHE A 1 168 ? 30.714 -1.221 7.878 1.00 21.29 156 PHE A C 1
ATOM 1260 O O . PHE A 1 168 ? 29.942 -0.500 8.571 1.00 22.92 156 PHE A O 1
ATOM 1268 N N . GLU A 1 169 ? 30.754 -1.167 6.541 1.00 23.37 157 GLU A N 1
ATOM 1269 C CA . GLU A 1 169 ? 29.866 -0.303 5.787 1.00 21.80 157 GLU A CA 1
ATOM 1270 C C . GLU A 1 169 ? 28.401 -0.701 5.986 1.00 21.92 157 GLU A C 1
ATOM 1271 O O . GLU A 1 169 ? 27.558 0.135 6.154 1.00 19.27 157 GLU A O 1
ATOM 1290 N N . LEU A 1 171 ? 26.972 -2.229 8.484 1.00 20.78 159 LEU A N 1
ATOM 1291 C CA . LEU A 1 171 ? 26.521 -1.876 9.850 1.00 22.24 159 LEU A CA 1
ATOM 1292 C C . LEU A 1 171 ? 26.006 -0.423 9.907 1.00 22.69 159 LEU A C 1
ATOM 1293 O O . LEU A 1 171 ? 24.979 -0.108 10.543 1.00 22.92 159 LEU A O 1
ATOM 1298 N N . GLU A 1 172 ? 26.704 0.473 9.241 1.00 21.72 160 GLU A N 1
ATOM 1299 C CA . GLU A 1 172 ? 26.209 1.857 9.107 1.00 21.24 160 GLU A CA 1
ATOM 1300 C C . GLU A 1 172 ? 24.938 1.900 8.282 1.00 20.03 160 GLU A C 1
ATOM 1301 O O . GLU A 1 172 ? 23.958 2.521 8.687 1.00 21.83 160 GLU A O 1
ATOM 1307 N N . THR A 1 173 ? 24.925 1.287 7.104 1.00 21.19 161 THR A N 1
ATOM 1308 C CA . THR A 1 173 ? 23.701 1.344 6.272 1.00 21.85 161 THR A CA 1
ATOM 1309 C C . THR A 1 173 ? 22.440 0.940 7.054 1.00 21.89 161 THR A C 1
ATOM 1310 O O . THR A 1 173 ? 21.360 1.552 6.909 1.00 20.77 161 THR A O 1
ATOM 1314 N N . LEU A 1 174 ? 22.583 -0.148 7.806 1.00 20.29 162 LEU A N 1
ATOM 1315 C CA . LEU A 1 174 ? 21.479 -0.772 8.520 1.00 21.39 162 LEU A CA 1
ATOM 1316 C C . LEU A 1 174 ? 21.072 -0.006 9.764 1.00 21.19 162 LEU A C 1
ATOM 1317 O O . LEU A 1 174 ? 20.125 -0.405 10.444 1.00 20.70 162 LEU A O 1
ATOM 1322 N N . GLU A 1 175 ? 21.788 1.097 10.039 1.00 22.21 163 GLU A N 1
ATOM 1323 C CA . GLU A 1 175 ? 21.552 2.004 11.207 1.00 21.67 163 GLU A CA 1
ATOM 1324 C C . GLU A 1 175 ? 21.867 1.309 12.556 1.00 22.31 163 GLU A C 1
ATOM 1325 O O . GLU A 1 175 ? 21.168 1.493 13.591 1.00 20.98 163 GLU A O 1
ATOM 1331 N N . ILE A 1 176 ? 22.913 0.494 12.550 1.00 21.42 164 ILE A N 1
ATOM 1332 C CA . ILE A 1 176 ? 23.288 -0.237 13.727 1.00 21.82 164 ILE A CA 1
ATOM 1333 C C . ILE A 1 176 ? 24.371 0.611 14.456 1.00 21.52 164 ILE A C 1
ATOM 1334 O O . ILE A 1 176 ? 25.488 0.675 13.989 1.00 22.93 164 ILE A O 1
ATOM 1339 N N . PRO A 1 177 ? 24.045 1.228 15.585 1.00 21.95 165 PRO A N 1
ATOM 1340 C CA . PRO A 1 177 ? 25.036 2.041 16.289 1.00 21.34 165 PRO A CA 1
ATOM 1341 C C . PRO A 1 177 ? 26.159 1.258 16.933 1.00 23.13 165 PRO A C 1
ATOM 1342 O O . PRO A 1 177 ? 25.921 0.253 17.593 1.00 21.88 165 PRO A O 1
ATOM 1346 N N . LEU A 1 178 ? 27.368 1.798 16.773 1.00 24.90 166 LEU A N 1
ATOM 1347 C CA . LEU A 1 178 ? 28.582 1.177 17.297 1.00 27.06 166 LEU A CA 1
ATOM 1348 C C . LEU A 1 178 ? 29.262 2.188 18.227 1.00 24.73 166 LEU A C 1
ATOM 1349 O O . LEU A 1 178 ? 29.400 3.386 17.874 1.00 26.39 166 LEU A O 1
ATOM 1354 N N . VAL A 1 179 ? 29.719 1.700 19.386 1.00 21.73 167 VAL A N 1
ATOM 1355 C CA . VAL A 1 179 ? 30.530 2.491 20.288 1.00 21.92 167 VAL A CA 1
ATOM 1356 C C . VAL A 1 179 ? 31.687 1.660 20.822 1.00 22.70 167 VAL A C 1
ATOM 1357 O O . VAL A 1 179 ? 31.511 0.476 21.165 1.00 20.34 167 VAL A O 1
ATOM 1361 N N . GLY A 1 180 ? 32.848 2.276 20.874 1.00 22.13 168 GLY A N 1
ATOM 1362 C CA . GLY A 1 180 ? 34.035 1.630 21.463 1.00 24.30 168 GLY A CA 1
ATOM 1363 C C . GLY A 1 180 ? 34.015 1.779 22.957 1.00 23.06 168 GLY A C 1
ATOM 1364 O O . GLY A 1 180 ? 33.830 2.892 23.479 1.00 24.46 168 GLY A O 1
ATOM 1365 N N . PHE A 1 181 ? 34.227 0.681 23.667 1.00 22.54 169 PHE A N 1
ATOM 1366 C CA . PHE A 1 181 ? 34.404 0.800 25.109 1.00 23.77 169 PHE A CA 1
ATOM 1367 C C . PHE A 1 181 ? 35.858 1.197 25.399 1.00 23.88 169 PHE A C 1
ATOM 1368 O O . PHE A 1 181 ? 36.785 0.383 25.253 1.00 23.14 169 PHE A O 1
ATOM 1376 N N . ARG A 1 182 ? 36.020 2.483 25.722 1.00 23.47 170 ARG A N 1
ATOM 1377 C CA . ARG A 1 182 ? 37.319 3.148 25.935 1.00 24.92 170 ARG A CA 1
ATOM 1378 C C . ARG A 1 182 ? 38.326 2.965 24.815 1.00 24.61 170 ARG A C 1
ATOM 1379 O O . ARG A 1 182 ? 39.546 2.859 25.062 1.00 23.93 170 ARG A O 1
ATOM 1387 N N . THR A 1 183 ? 37.821 2.947 23.590 1.00 23.88 171 THR A N 1
ATOM 1388 C CA . THR A 1 183 ? 38.629 2.957 22.393 1.00 25.36 171 THR A CA 1
ATOM 1389 C C . THR A 1 183 ? 37.841 3.575 21.212 1.00 25.10 171 THR A C 1
ATOM 1390 O O . THR A 1 183 ? 36.622 3.459 21.160 1.00 22.79 171 THR A O 1
ATOM 1394 N N . ASN A 1 184 ? 38.564 4.212 20.295 1.00 23.89 172 ASN A N 1
ATOM 1395 C CA . ASN A 1 184 ? 38.024 4.678 19.015 1.00 23.91 172 ASN A CA 1
ATOM 1396 C C . ASN A 1 184 ? 38.343 3.726 17.870 1.00 24.32 172 ASN A C 1
ATOM 1397 O O . ASN A 1 184 ? 38.043 4.039 16.715 1.00 24.02 172 ASN A O 1
ATOM 1402 N N . GLU A 1 185 ? 38.955 2.570 18.165 1.00 23.92 173 GLU A N 1
ATOM 1403 C CA . GLU A 1 185 ? 39.297 1.606 17.114 1.00 26.35 173 GLU A CA 1
ATOM 1404 C C . GLU A 1 185 ? 38.242 0.519 17.024 1.00 23.90 173 GLU A C 1
ATOM 1405 O O . GLU A 1 185 ? 37.987 -0.178 18.021 1.00 25.95 173 GLU A O 1
ATOM 1411 N N . PHE A 1 186 ? 37.671 0.313 15.835 1.00 24.16 174 PHE A N 1
ATOM 1412 C CA . PHE A 1 186 ? 36.763 -0.823 15.613 1.00 24.17 174 PHE A CA 1
ATOM 1413 C C . PHE A 1 186 ? 37.571 -2.107 15.795 1.00 24.06 174 PHE A C 1
ATOM 1414 O O . PHE A 1 186 ? 38.570 -2.294 15.064 1.00 24.92 174 PHE A O 1
ATOM 1422 N N . PRO A 1 187 ? 37.263 -2.955 16.786 1.00 23.56 175 PRO A N 1
ATOM 1423 C CA . PRO A 1 187 ? 38.051 -4.207 16.925 1.00 24.46 175 PRO A CA 1
ATOM 1424 C C . PRO A 1 187 ? 37.662 -5.292 15.929 1.00 23.94 175 PRO A C 1
ATOM 1425 O O . PRO A 1 187 ? 36.592 -5.269 15.333 1.00 24.71 175 PRO A O 1
ATOM 1429 N N . LEU A 1 188 ? 38.576 -6.220 15.707 1.00 22.69 176 LEU A N 1
ATOM 1430 C CA . LEU A 1 188 ? 38.363 -7.255 14.749 1.00 23.19 176 LEU A CA 1
ATOM 1431 C C . LEU A 1 188 ? 38.729 -8.606 15.362 1.00 23.84 176 LEU A C 1
ATOM 1432 O O . LEU A 1 188 ? 39.696 -9.291 14.928 1.00 25.16 176 LEU A O 1
ATOM 1437 N N . PHE A 1 189 ? 38.009 -8.942 16.422 1.00 22.47 177 PHE A N 1
ATOM 1438 C CA . PHE A 1 189 ? 38.003 -10.300 16.994 1.00 22.76 177 PHE A CA 1
ATOM 1439 C C . PHE A 1 189 ? 39.415 -10.685 17.484 1.00 22.92 177 PHE A C 1
ATOM 1440 O O . PHE A 1 189 ? 39.833 -10.275 18.582 1.00 23.65 177 PHE A O 1
ATOM 1448 N N . PHE A 1 190 ? 40.150 -11.468 16.688 1.00 23.76 178 PHE A N 1
ATOM 1449 C CA . PHE A 1 190 ? 41.526 -11.826 17.057 1.00 24.31 178 PHE A CA 1
ATOM 1450 C C . PHE A 1 190 ? 42.443 -10.573 17.141 1.00 22.88 178 PHE A C 1
ATOM 1451 O O . PHE A 1 190 ? 43.474 -10.600 17.809 1.00 21.44 178 PHE A O 1
ATOM 1459 N N . SER A 1 191 ? 42.116 -9.517 16.402 1.00 22.79 179 SER A N 1
ATOM 1460 C CA . SER A 1 191 ? 42.931 -8.314 16.313 1.00 23.78 179 SER A CA 1
ATOM 1461 C C . SER A 1 191 ? 42.308 -7.135 17.029 1.00 24.71 179 SER A C 1
ATOM 1462 O O . SER A 1 191 ? 41.090 -6.957 16.997 1.00 24.38 179 SER A O 1
ATOM 1465 N N . ARG A 1 192 ? 43.136 -6.321 17.665 1.00 23.88 180 ARG A N 1
ATOM 1466 C CA . ARG A 1 192 ? 42.606 -5.155 18.366 1.00 26.68 180 ARG A CA 1
ATOM 1467 C C . ARG A 1 192 ? 42.219 -4.029 17.391 1.00 27.57 180 ARG A C 1
ATOM 1468 O O . ARG A 1 192 ? 41.280 -3.263 17.660 1.00 30.84 180 ARG A O 1
ATOM 1476 N N . LYS A 1 193 ? 42.936 -3.930 16.279 1.00 32.27 181 LYS A N 1
ATOM 1477 C CA . LYS A 1 193 ? 42.655 -2.885 15.294 1.00 36.55 181 LYS A CA 1
ATOM 1478 C C . LYS A 1 193 ? 42.189 -3.465 13.941 1.00 37.94 181 LYS A C 1
ATOM 1479 O O . LYS A 1 193 ? 42.571 -4.586 13.519 1.00 35.44 181 LYS A O 1
ATOM 1485 N N . SER A 1 194 ? 41.293 -2.705 13.315 1.00 35.67 182 SER A N 1
ATOM 1486 C CA . SER A 1 194 ? 40.760 -2.993 11.984 1.00 35.43 182 SER A CA 1
ATOM 1487 C C . SER A 1 194 ? 41.223 -1.929 10.977 1.00 35.93 182 SER A C 1
ATOM 1488 O O . SER A 1 194 ? 41.054 -2.103 9.761 1.00 41.74 182 SER A O 1
ATOM 1491 N N . GLY A 1 195 ? 41.771 -0.825 11.483 1.00 31.73 183 GLY A N 1
ATOM 1492 C CA . GLY A 1 195 ? 41.956 0.368 10.695 1.00 32.16 183 GLY A CA 1
ATOM 1493 C C . GLY A 1 195 ? 40.745 1.285 10.591 1.00 33.09 183 GLY A C 1
ATOM 1494 O O . GLY A 1 195 ? 40.819 2.294 9.926 1.00 28.69 183 GLY A O 1
ATOM 1495 N N . ARG A 1 196 ? 39.615 0.941 11.221 1.00 31.90 184 ARG A N 1
ATOM 1496 C CA . ARG A 1 196 ? 38.417 1.785 11.120 1.00 31.42 184 ARG A CA 1
ATOM 1497 C C . ARG A 1 196 ? 38.101 2.361 12.495 1.00 31.12 184 ARG A C 1
ATOM 1498 O O . ARG A 1 196 ? 38.423 1.762 13.507 1.00 30.68 184 ARG A O 1
ATOM 1506 N N . ARG A 1 197 ? 37.458 3.525 12.518 1.00 32.29 185 ARG A N 1
ATOM 1507 C CA . ARG A 1 197 ? 37.265 4.294 13.760 1.00 32.61 185 ARG A CA 1
ATOM 1508 C C . ARG A 1 197 ? 35.797 4.234 14.145 1.00 28.51 185 ARG A C 1
ATOM 1509 O O . ARG A 1 197 ? 34.938 4.233 13.292 1.00 29.79 185 ARG A O 1
ATOM 1517 N N . VAL A 1 198 ? 35.523 4.235 15.439 1.00 27.45 186 VAL A N 1
ATOM 1518 C CA . VAL A 1 198 ? 34.176 4.357 15.969 1.00 23.75 186 VAL A CA 1
ATOM 1519 C C . VAL A 1 198 ? 34.189 5.436 17.054 1.00 23.71 186 VAL A C 1
ATOM 1520 O O . VAL A 1 198 ? 35.245 5.836 17.560 1.00 24.40 186 VAL A O 1
ATOM 1524 N N . PRO A 1 199 ? 33.016 5.905 17.433 1.00 25.97 187 PRO A N 1
ATOM 1525 C CA . PRO A 1 199 ? 32.908 6.789 18.584 1.00 26.68 187 PRO A CA 1
ATOM 1526 C C . PRO A 1 199 ? 33.235 6.023 19.857 1.00 26.36 187 PRO A C 1
ATOM 1527 O O . PRO A 1 199 ? 32.935 4.824 19.987 1.00 24.34 187 PRO A O 1
ATOM 1531 N N . ARG A 1 200 ? 33.857 6.723 20.775 1.00 24.09 188 ARG A N 1
ATOM 1532 C CA . ARG A 1 200 ? 34.278 6.152 22.016 1.00 26.69 188 ARG A CA 1
ATOM 1533 C C . ARG A 1 200 ? 33.402 6.596 23.185 1.00 28.90 188 ARG A C 1
ATOM 1534 O O . ARG A 1 200 ? 32.952 7.759 23.246 1.00 27.98 188 ARG A O 1
ATOM 1542 N N . ILE A 1 201 ? 33.172 5.677 24.120 1.00 27.67 189 ILE A N 1
ATOM 1543 C CA . ILE A 1 201 ? 32.599 6.009 25.412 1.00 28.13 189 ILE A CA 1
ATOM 1544 C C . ILE A 1 201 ? 33.519 5.501 26.508 1.00 26.53 189 ILE A C 1
ATOM 1545 O O . ILE A 1 201 ? 34.411 4.733 26.244 1.00 26.19 189 ILE A O 1
ATOM 1550 N N . GLU A 1 202 ? 33.321 6.000 27.719 1.00 26.10 190 GLU A N 1
ATOM 1551 C CA . GLU A 1 202 ? 34.276 5.865 28.814 1.00 27.94 190 GLU A CA 1
ATOM 1552 C C . GLU A 1 202 ? 33.870 4.870 29.875 1.00 27.73 190 GLU A C 1
ATOM 1553 O O . GLU A 1 202 ? 34.714 4.349 30.596 1.00 25.29 190 GLU A O 1
ATOM 1559 N N . ASN A 1 203 ? 32.570 4.607 29.979 1.00 26.06 191 ASN A N 1
ATOM 1560 C CA . ASN A 1 203 ? 32.061 3.781 31.059 1.00 24.44 191 ASN A CA 1
ATOM 1561 C C . ASN A 1 203 ? 30.658 3.217 30.790 1.00 24.59 191 ASN A C 1
ATOM 1562 O O . ASN A 1 203 ? 29.988 3.550 29.789 1.00 22.94 191 ASN A O 1
ATOM 1567 N N . VAL A 1 204 ? 30.228 2.335 31.675 1.00 23.97 192 VAL A N 1
ATOM 1568 C CA A VAL A 1 204 ? 28.942 1.648 31.539 0.50 23.41 192 VAL A CA 1
ATOM 1569 C CA B VAL A 1 204 ? 28.948 1.661 31.450 0.50 22.59 192 VAL A CA 1
ATOM 1570 C C . VAL A 1 204 ? 27.768 2.612 31.601 1.00 24.37 192 VAL A C 1
ATOM 1571 O O . VAL A 1 204 ? 26.731 2.392 30.971 1.00 23.73 192 VAL A O 1
ATOM 1578 N N . GLU A 1 205 ? 27.942 3.691 32.366 1.00 21.74 193 GLU A N 1
ATOM 1579 C CA . GLU A 1 205 ? 26.896 4.661 32.517 1.00 25.26 193 GLU A CA 1
ATOM 1580 C C . GLU A 1 205 ? 26.588 5.324 31.186 1.00 24.54 193 GLU A C 1
ATOM 1581 O O . GLU A 1 205 ? 25.420 5.456 30.833 1.00 22.77 193 GLU A O 1
ATOM 1587 N N . GLU A 1 206 ? 27.614 5.613 30.398 1.00 23.35 194 GLU A N 1
ATOM 1588 C CA . GLU A 1 206 ? 27.450 6.204 29.065 1.00 25.09 194 GLU A CA 1
ATOM 1589 C C . GLU A 1 206 ? 26.809 5.248 28.041 1.00 24.73 194 GLU A C 1
ATOM 1590 O O . GLU A 1 206 ? 26.058 5.675 27.165 1.00 24.34 194 GLU A O 1
ATOM 1596 N N . VAL A 1 207 ? 27.119 3.959 28.135 1.00 22.53 195 VAL A N 1
ATOM 1597 C CA . VAL A 1 207 ? 26.427 2.943 27.365 1.00 22.32 195 VAL A CA 1
ATOM 1598 C C . VAL A 1 207 ? 24.948 3.014 27.644 1.00 23.10 195 VAL A C 1
ATOM 1599 O O . VAL A 1 207 ? 24.138 3.054 26.719 1.00 23.01 195 VAL A O 1
ATOM 1603 N N . LEU A 1 208 ? 24.590 3.031 28.921 1.00 21.30 196 LEU A N 1
ATOM 1604 C CA . LEU A 1 208 ? 23.182 2.983 29.275 1.00 23.17 196 LEU A CA 1
ATOM 1605 C C . LEU A 1 208 ? 22.433 4.256 28.892 1.00 22.13 196 LEU A C 1
ATOM 1606 O O . LEU A 1 208 ? 21.260 4.192 28.601 1.00 22.59 196 LEU A O 1
ATOM 1611 N N . LYS A 1 209 ? 23.094 5.415 28.889 1.00 22.39 197 LYS A N 1
ATOM 1612 C CA . LYS A 1 209 ? 22.477 6.650 28.428 1.00 23.28 197 LYS A CA 1
ATOM 1613 C C . LYS A 1 209 ? 22.127 6.558 26.927 1.00 20.56 197 LYS A C 1
ATOM 1614 O O . LYS A 1 209 ? 21.019 6.930 26.504 1.00 19.07 197 LYS A O 1
ATOM 1620 N N . ILE A 1 210 ? 23.030 6.003 26.129 1.00 21.13 198 ILE A N 1
ATOM 1621 C CA . ILE A 1 210 ? 22.728 5.791 24.699 1.00 20.80 198 ILE A CA 1
ATOM 1622 C C . ILE A 1 210 ? 21.537 4.842 24.528 1.00 21.01 198 ILE A C 1
ATOM 1623 O O . ILE A 1 210 ? 20.611 5.089 23.739 1.00 21.85 198 ILE A O 1
ATOM 1628 N N . TYR A 1 211 ? 21.581 3.733 25.268 1.00 21.46 199 TYR A N 1
ATOM 1629 C CA . TYR A 1 211 ? 20.582 2.704 25.168 1.00 21.96 199 TYR A CA 1
ATOM 1630 C C . TYR A 1 211 ? 19.200 3.223 25.541 1.00 21.24 199 TYR A C 1
ATOM 1631 O O . TYR A 1 211 ? 18.190 2.984 24.811 1.00 21.79 199 TYR A O 1
ATOM 1640 N N . GLU A 1 212 ? 19.136 3.925 26.664 1.00 20.76 200 GLU A N 1
ATOM 1641 C CA . GLU A 1 212 ? 17.889 4.548 27.105 1.00 22.63 200 GLU A CA 1
ATOM 1642 C C . GLU A 1 212 ? 17.363 5.587 26.119 1.00 20.95 200 GLU A C 1
ATOM 1643 O O . GLU A 1 212 ? 16.156 5.650 25.868 1.00 21.79 200 GLU A O 1
ATOM 1649 N N . SER A 1 213 ? 18.256 6.363 25.510 1.00 20.56 201 SER A N 1
ATOM 1650 C CA . SER A 1 213 ? 17.855 7.310 24.493 1.00 21.95 201 SER A CA 1
ATOM 1651 C C . SER A 1 213 ? 17.243 6.565 23.309 1.00 20.86 201 SER A C 1
ATOM 1652 O O . SER A 1 213 ? 16.258 7.007 22.757 1.00 21.31 201 SER A O 1
ATOM 1663 N N . LYS A 1 215 ? 15.617 3.719 23.329 1.00 19.51 203 LYS A N 1
ATOM 1664 C CA . LYS A 1 215 ? 14.280 3.340 23.718 1.00 20.89 203 LYS A CA 1
ATOM 1665 C C . LYS A 1 215 ? 13.308 4.472 23.641 1.00 20.59 203 LYS A C 1
ATOM 1666 O O . LYS A 1 215 ? 12.189 4.283 23.190 1.00 21.85 203 LYS A O 1
ATOM 1672 N N . GLU A 1 216 ? 13.698 5.635 24.131 1.00 19.79 204 GLU A N 1
ATOM 1673 C CA . GLU A 1 216 ? 12.820 6.785 24.110 1.00 20.04 204 GLU A CA 1
ATOM 1674 C C . GLU A 1 216 ? 12.473 7.229 22.709 1.00 20.77 204 GLU A C 1
ATOM 1675 O O . GLU A 1 216 ? 11.333 7.625 22.481 1.00 19.92 204 GLU A O 1
ATOM 1689 N N . GLU A 1 218 ? 12.421 5.194 20.086 1.00 20.30 206 GLU A N 1
ATOM 1690 C CA . GLU A 1 218 ? 11.884 4.084 19.339 1.00 21.22 206 GLU A CA 1
ATOM 1691 C C . GLU A 1 218 ? 12.841 3.717 18.197 1.00 22.78 206 GLU A C 1
ATOM 1692 O O . GLU A 1 218 ? 12.412 3.578 17.049 1.00 23.73 206 GLU A O 1
ATOM 1698 N N . LEU A 1 219 ? 14.139 3.670 18.487 1.00 22.19 207 LEU A N 1
ATOM 1699 C CA . LEU A 1 219 ? 15.099 3.151 17.549 1.00 23.20 207 LEU A CA 1
ATOM 1700 C C . LEU A 1 219 ? 15.325 1.682 17.908 1.00 22.98 207 LEU A C 1
ATOM 1701 O O . LEU A 1 219 ? 16.019 1.392 18.879 1.00 23.67 207 LEU A O 1
ATOM 1706 N N . GLU A 1 220 ? 14.727 0.765 17.132 1.00 22.15 208 GLU A N 1
ATOM 1707 C CA . GLU A 1 220 ? 14.805 -0.693 17.390 1.00 23.35 208 GLU A CA 1
ATOM 1708 C C . GLU A 1 220 ? 15.977 -1.291 16.624 1.00 23.62 208 GLU A C 1
ATOM 1709 O O . GLU A 1 220 ? 15.839 -1.855 15.521 1.00 23.02 208 GLU A O 1
ATOM 1715 N N . LYS A 1 221 ? 17.131 -1.153 17.235 1.00 20.50 209 LYS A N 1
ATOM 1716 C CA . LYS A 1 221 ? 18.387 -1.588 16.686 1.00 22.76 209 LYS A CA 1
ATOM 1717 C C . LYS A 1 221 ? 19.242 -2.067 17.830 1.00 23.22 209 LYS A C 1
ATOM 1718 O O . LYS A 1 221 ? 19.075 -1.628 18.997 1.00 20.62 209 LYS A O 1
ATOM 1724 N N . THR A 1 222 ? 20.174 -2.949 17.517 1.00 20.58 210 THR A N 1
ATOM 1725 C CA . THR A 1 222 ? 21.151 -3.365 18.523 1.00 22.02 210 THR A CA 1
ATOM 1726 C C . THR A 1 222 ? 22.268 -2.357 18.718 1.00 22.44 210 THR A C 1
ATOM 1727 O O . THR A 1 222 ? 22.841 -1.840 17.751 1.00 23.65 210 THR A O 1
ATOM 1731 N N . LEU A 1 223 ? 22.554 -2.024 19.960 1.00 21.26 211 LEU A N 1
ATOM 1732 C CA . LEU A 1 223 ? 23.724 -1.207 20.249 1.00 21.14 211 LEU A CA 1
ATOM 1733 C C . LEU A 1 223 ? 24.918 -2.164 20.424 1.00 21.30 211 LEU A C 1
ATOM 1734 O O . LEU A 1 223 ? 24.918 -2.992 21.347 1.00 21.27 211 LEU A O 1
ATOM 1752 N N . VAL A 1 225 ? 28.463 -2.634 21.686 1.00 22.71 213 VAL A N 1
ATOM 1753 C CA . VAL A 1 225 ? 29.507 -2.109 22.571 1.00 21.15 213 VAL A CA 1
ATOM 1754 C C . VAL A 1 225 ? 30.782 -2.931 22.309 1.00 23.54 213 VAL A C 1
ATOM 1755 O O . VAL A 1 225 ? 30.832 -4.148 22.505 1.00 23.78 213 VAL A O 1
ATOM 1759 N N . LEU A 1 226 ? 31.797 -2.252 21.794 1.00 22.52 214 LEU A N 1
ATOM 1760 C CA . LEU A 1 226 ? 32.965 -2.935 21.241 1.00 22.69 214 LEU A CA 1
ATOM 1761 C C . LEU A 1 226 ? 34.084 -3.021 22.261 1.00 22.09 214 LEU A C 1
ATOM 1762 O O . LEU A 1 226 ? 34.507 -2.011 22.799 1.00 22.16 214 LEU A O 1
ATOM 1767 N N . ASN A 1 227 ? 34.584 -4.233 22.466 1.00 22.31 215 ASN A N 1
ATOM 1768 C CA . ASN A 1 227 ? 35.582 -4.486 23.478 1.00 22.44 215 ASN A CA 1
ATOM 1769 C C . ASN A 1 227 ? 36.719 -5.287 22.827 1.00 23.31 215 ASN A C 1
ATOM 1770 O O . ASN A 1 227 ? 36.536 -6.439 22.502 1.00 23.06 215 ASN A O 1
ATOM 1775 N N . PRO A 1 228 ? 37.894 -4.680 22.637 1.00 23.63 216 PRO A N 1
ATOM 1776 C CA . PRO A 1 228 ? 39.020 -5.403 22.005 1.00 25.04 216 PRO A CA 1
ATOM 1777 C C . PRO A 1 228 ? 39.606 -6.534 22.819 1.00 23.59 216 PRO A C 1
ATOM 1778 O O . PRO A 1 228 ? 39.624 -6.506 24.067 1.00 23.08 216 PRO A O 1
ATOM 1782 N N . VAL A 1 229 ? 40.119 -7.527 22.112 1.00 24.70 217 VAL A N 1
ATOM 1783 C CA . VAL A 1 229 ? 40.850 -8.633 22.740 1.00 23.27 217 VAL A CA 1
ATOM 1784 C C . VAL A 1 229 ? 42.021 -8.073 23.556 1.00 24.77 217 VAL A C 1
ATOM 1785 O O . VAL A 1 229 ? 42.618 -7.083 23.129 1.00 22.71 217 VAL A O 1
ATOM 1789 N N . PRO A 1 230 ? 42.362 -8.642 24.721 1.00 23.02 218 PRO A N 1
ATOM 1790 C CA . PRO A 1 230 ? 43.579 -8.180 25.430 1.00 25.34 218 PRO A CA 1
ATOM 1791 C C . PRO A 1 230 ? 44.859 -8.225 24.598 1.00 24.42 218 PRO A C 1
ATOM 1792 O O . PRO A 1 230 ? 45.070 -9.159 23.817 1.00 21.61 218 PRO A O 1
ATOM 1796 N N . GLU A 1 231 ? 45.711 -7.224 24.768 1.00 23.69 219 GLU A N 1
ATOM 1797 C CA . GLU A 1 231 ? 46.847 -7.082 23.892 1.00 25.75 219 GLU A CA 1
ATOM 1798 C C . GLU A 1 231 ? 47.813 -8.273 23.893 1.00 25.24 219 GLU A C 1
ATOM 1799 O O . GLU A 1 231 ? 48.406 -8.570 22.864 1.00 23.37 219 GLU A O 1
ATOM 1805 N N . GLU A 1 232 ? 47.960 -8.956 25.031 1.00 23.05 220 GLU A N 1
ATOM 1806 C CA . GLU A 1 232 ? 48.873 -10.084 25.141 1.00 22.54 220 GLU A CA 1
ATOM 1807 C C . GLU A 1 232 ? 48.419 -11.362 24.379 1.00 22.02 220 GLU A C 1
ATOM 1808 O O . GLU A 1 232 ? 49.185 -12.281 24.237 1.00 19.45 220 GLU A O 1
ATOM 1814 N N . TYR A 1 233 ? 47.199 -11.372 23.860 1.00 21.62 221 TYR A N 1
ATOM 1815 C CA . TYR A 1 233 ? 46.723 -12.466 23.031 1.00 24.90 221 TYR A CA 1
ATOM 1816 C C . TYR A 1 233 ? 46.468 -12.089 21.585 1.00 24.70 221 TYR A C 1
ATOM 1817 O O . TYR A 1 233 ? 46.176 -12.963 20.773 1.00 25.47 221 TYR A O 1
ATOM 1826 N N . GLU A 1 234 ? 46.517 -10.816 21.248 1.00 22.83 222 GLU A N 1
ATOM 1827 C CA . GLU A 1 234 ? 46.043 -10.418 19.935 1.00 24.20 222 GLU A CA 1
ATOM 1828 C C . GLU A 1 234 ? 46.951 -10.936 18.805 1.00 24.71 222 GLU A C 1
ATOM 1829 O O . GLU A 1 234 ? 48.154 -11.189 19.005 1.00 21.67 222 GLU A O 1
ATOM 1835 N N . ILE A 1 235 ? 46.334 -11.113 17.624 1.00 22.27 223 ILE A N 1
ATOM 1836 C CA . ILE A 1 235 ? 47.043 -11.549 16.446 1.00 22.58 223 ILE A CA 1
ATOM 1837 C C . ILE A 1 235 ? 46.867 -10.472 15.395 1.00 24.68 223 ILE A C 1
ATOM 1838 O O . ILE A 1 235 ? 45.745 -10.079 15.138 1.00 27.30 223 ILE A O 1
ATOM 1843 N N . PRO A 1 236 ? 47.933 -9.995 14.761 1.00 25.11 224 PRO A N 1
ATOM 1844 C CA . PRO A 1 236 ? 47.733 -8.967 13.740 1.00 26.06 224 PRO A CA 1
ATOM 1845 C C . PRO A 1 236 ? 46.882 -9.470 12.581 1.00 24.07 224 PRO A C 1
ATOM 1846 O O . PRO A 1 236 ? 47.039 -10.621 12.156 1.00 24.85 224 PRO A O 1
ATOM 1850 N N . HIS A 1 237 ? 45.958 -8.644 12.088 1.00 21.88 225 HIS A N 1
ATOM 1851 C CA . HIS A 1 237 ? 45.029 -9.096 11.048 1.00 24.18 225 HIS A CA 1
ATOM 1852 C C . HIS A 1 237 ? 45.676 -9.610 9.751 1.00 22.90 225 HIS A C 1
ATOM 1853 O O . HIS A 1 237 ? 45.172 -10.559 9.125 1.00 22.49 225 HIS A O 1
ATOM 1860 N N . ASP A 1 238 ? 46.777 -8.989 9.343 1.00 23.61 226 ASP A N 1
ATOM 1861 C CA . ASP A 1 238 ? 47.437 -9.382 8.125 1.00 26.54 226 ASP A CA 1
ATOM 1862 C C . ASP A 1 238 ? 47.901 -10.839 8.209 1.00 27.08 226 ASP A C 1
ATOM 1863 O O . ASP A 1 238 ? 47.862 -11.558 7.216 1.00 25.82 226 ASP A O 1
ATOM 1868 N N . GLU A 1 239 ? 48.311 -11.280 9.397 1.00 24.06 227 GLU A N 1
ATOM 1869 C CA . GLU A 1 239 ? 48.681 -12.686 9.580 1.00 23.28 227 GLU A CA 1
ATOM 1870 C C . GLU A 1 239 ? 47.530 -13.637 9.342 1.00 23.80 227 GLU A C 1
ATOM 1871 O O . GLU A 1 239 ? 47.710 -14.705 8.715 1.00 23.43 227 GLU A O 1
ATOM 1877 N N . ILE A 1 240 ? 46.370 -13.291 9.912 1.00 23.08 228 ILE A N 1
ATOM 1878 C CA . ILE A 1 240 ? 45.140 -14.080 9.767 1.00 23.69 228 ILE A CA 1
ATOM 1879 C C . ILE A 1 240 ? 44.729 -14.070 8.281 1.00 26.67 228 ILE A C 1
ATOM 1880 O O . ILE A 1 240 ? 44.351 -15.094 7.692 1.00 25.28 228 ILE A O 1
ATOM 1885 N N . GLU A 1 241 ? 44.839 -12.909 7.656 1.00 25.51 229 GLU A N 1
ATOM 1886 C CA . GLU A 1 241 ? 44.499 -12.800 6.221 1.00 25.56 229 GLU A CA 1
ATOM 1887 C C . GLU A 1 241 ? 45.313 -13.711 5.333 1.00 22.11 229 GLU A C 1
ATOM 1888 O O . GLU A 1 241 ? 44.774 -14.324 4.426 1.00 24.87 229 GLU A O 1
ATOM 1894 N N . ARG A 1 242 ? 46.623 -13.781 5.575 1.00 22.97 230 ARG A N 1
ATOM 1895 C CA . ARG A 1 242 ? 47.501 -14.586 4.759 1.00 27.06 230 ARG A CA 1
ATOM 1896 C C . ARG A 1 242 ? 47.175 -16.079 4.902 1.00 27.13 230 ARG A C 1
ATOM 1897 O O . ARG A 1 242 ? 47.235 -16.841 3.923 1.00 23.84 230 ARG A O 1
ATOM 1905 N N . LEU A 1 243 ? 46.830 -16.486 6.119 1.00 25.56 231 LEU A N 1
ATOM 1906 C CA . LEU A 1 243 ? 46.391 -17.878 6.379 1.00 26.13 231 LEU A CA 1
ATOM 1907 C C . LEU A 1 243 ? 45.106 -18.197 5.668 1.00 24.26 231 LEU A C 1
ATOM 1908 O O . LEU A 1 243 ? 44.981 -19.221 5.006 1.00 26.03 231 LEU A O 1
ATOM 1913 N N . LEU A 1 244 ? 44.127 -17.312 5.833 1.00 22.58 232 LEU A N 1
ATOM 1914 C CA . LEU A 1 244 ? 42.851 -17.499 5.190 1.00 24.28 232 LEU A CA 1
ATOM 1915 C C . LEU A 1 244 ? 42.971 -17.651 3.665 1.00 25.37 232 LEU A C 1
ATOM 1916 O O . LEU A 1 244 ? 42.210 -18.416 3.062 1.00 24.13 232 LEU A O 1
ATOM 1921 N N . GLU A 1 245 ? 43.942 -16.959 3.059 1.00 24.68 233 GLU A N 1
ATOM 1922 C CA . GLU A 1 245 ? 44.135 -17.038 1.593 1.00 26.56 233 GLU A CA 1
ATOM 1923 C C . GLU A 1 245 ? 44.627 -18.421 1.119 1.00 27.79 233 GLU A C 1
ATOM 1924 O O . GLU A 1 245 ? 44.493 -18.753 -0.067 1.00 27.63 233 GLU A O 1
ATOM 1930 N N . LYS A 1 246 ? 45.211 -19.196 2.034 1.00 27.58 234 LYS A N 1
ATOM 1931 C CA . LYS A 1 246 ? 45.677 -20.577 1.777 1.00 31.21 234 LYS A CA 1
ATOM 1932 C C . LYS A 1 246 ? 44.633 -21.684 2.041 1.00 31.60 234 LYS A C 1
ATOM 1933 O O . LYS A 1 246 ? 44.902 -22.866 1.811 1.00 28.09 234 LYS A O 1
ATOM 1939 N N . ILE A 1 247 ? 43.444 -21.306 2.511 1.00 28.54 235 ILE A N 1
ATOM 1940 C CA . ILE A 1 247 ? 42.379 -22.269 2.789 1.00 29.37 235 ILE A CA 1
ATOM 1941 C C . ILE A 1 247 ? 41.395 -22.339 1.614 1.00 31.95 235 ILE A C 1
ATOM 1942 O O . ILE A 1 247 ? 40.820 -21.331 1.222 1.00 34.12 235 ILE A O 1
ATOM 1947 N N . GLU A 1 248 ? 41.172 -23.534 1.085 1.00 31.69 236 GLU A N 1
ATOM 1948 C CA . GLU A 1 248 ? 40.110 -23.743 0.119 1.00 35.26 236 GLU A CA 1
ATOM 1949 C C . GLU A 1 248 ? 38.826 -23.924 0.907 1.00 33.57 236 GLU A C 1
ATOM 1950 O O . GLU A 1 248 ? 38.763 -24.697 1.843 1.00 32.12 236 GLU A O 1
ATOM 1956 N N . LEU A 1 249 ? 37.812 -23.169 0.541 1.00 33.92 237 LEU A N 1
ATOM 1957 C CA . LEU A 1 249 ? 36.555 -23.219 1.246 1.00 33.71 237 LEU A CA 1
ATOM 1958 C C . LEU A 1 249 ? 35.746 -24.365 0.670 1.00 35.02 237 LEU A C 1
ATOM 1959 O O . LEU A 1 249 ? 35.248 -24.269 -0.455 1.00 35.20 237 LEU A O 1
ATOM 1964 N N . GLU A 1 250 ? 35.647 -25.452 1.434 1.00 34.32 238 GLU A N 1
ATOM 1965 C CA . GLU A 1 250 ? 35.039 -26.689 0.956 1.00 38.47 238 GLU A CA 1
ATOM 1966 C C . GLU A 1 250 ? 33.603 -26.847 1.426 1.00 35.24 238 GLU A C 1
ATOM 1967 O O . GLU A 1 250 ? 33.016 -27.921 1.238 1.00 34.33 238 GLU A O 1
ATOM 1973 N N . VAL A 1 251 ? 33.050 -25.809 2.068 1.00 29.52 239 VAL A N 1
ATOM 1974 C CA . VAL A 1 251 ? 31.717 -25.870 2.612 1.00 26.62 239 VAL A CA 1
ATOM 1975 C C . VAL A 1 251 ? 30.939 -24.610 2.261 1.00 27.69 239 VAL A C 1
ATOM 1976 O O . VAL A 1 251 ? 31.502 -23.599 1.810 1.00 25.65 239 VAL A O 1
ATOM 1980 N N . GLU A 1 252 ? 29.633 -24.655 2.498 1.00 27.86 240 GLU A N 1
ATOM 1981 C CA . GLU A 1 252 ? 28.775 -23.522 2.238 1.00 28.48 240 GLU A CA 1
ATOM 1982 C C . GLU A 1 252 ? 27.763 -23.400 3.349 1.00 26.52 240 GLU A C 1
ATOM 1983 O O . GLU A 1 252 ? 27.738 -24.226 4.256 1.00 26.84 240 GLU A O 1
ATOM 1989 N N . GLY A 1 253 ? 27.038 -22.288 3.355 1.00 26.08 241 GLY A N 1
ATOM 1990 C CA . GLY A 1 253 ? 26.056 -21.988 4.382 1.00 23.75 241 GLY A CA 1
ATOM 1991 C C . GLY A 1 253 ? 26.622 -21.888 5.799 1.00 26.61 241 GLY A C 1
ATOM 1992 O O . GLY A 1 253 ? 27.714 -21.327 6.014 1.00 23.63 241 GLY A O 1
ATOM 1993 N N . LYS A 1 254 ? 25.925 -22.498 6.755 1.00 25.59 242 LYS A N 1
ATOM 1994 C CA . LYS A 1 254 ? 26.289 -22.382 8.176 1.00 26.70 242 LYS A CA 1
ATOM 1995 C C . LYS A 1 254 ? 27.621 -23.002 8.593 1.00 23.94 242 LYS A C 1
ATOM 1996 O O . LYS A 1 254 ? 28.210 -22.631 9.602 1.00 23.97 242 LYS A O 1
ATOM 2002 N N . GLU A 1 255 ? 28.059 -23.984 7.831 1.00 24.05 243 GLU A N 1
ATOM 2003 C CA . GLU A 1 255 ? 29.316 -24.632 8.076 1.00 24.39 243 GLU A CA 1
ATOM 2004 C C . GLU A 1 255 ? 30.530 -23.703 7.829 1.00 24.57 243 GLU A C 1
ATOM 2005 O O . GLU A 1 255 ? 31.616 -23.966 8.365 1.00 25.03 243 GLU A O 1
ATOM 2008 N N . VAL A 1 256 ? 30.356 -22.638 7.037 1.00 23.42 244 VAL A N 1
ATOM 2009 C CA . VAL A 1 256 ? 31.518 -21.787 6.653 1.00 21.10 244 VAL A CA 1
ATOM 2010 C C . VAL A 1 256 ? 32.307 -21.305 7.881 1.00 20.72 244 VAL A C 1
ATOM 2011 O O . VAL A 1 256 ? 33.513 -21.418 7.947 1.00 19.22 244 VAL A O 1
ATOM 2015 N N . THR A 1 257 ? 31.600 -20.725 8.831 1.00 20.78 245 THR A N 1
ATOM 2016 C CA . THR A 1 257 ? 32.283 -20.069 9.965 1.00 24.16 245 THR A CA 1
ATOM 2017 C C . THR A 1 257 ? 33.048 -21.081 10.828 1.00 27.05 245 THR A C 1
ATOM 2018 O O . THR A 1 257 ? 34.239 -20.910 11.005 1.00 22.85 245 THR A O 1
ATOM 2022 N N . PRO A 1 258 ? 32.413 -22.135 11.332 1.00 25.39 246 PRO A N 1
ATOM 2023 C CA . PRO A 1 258 ? 33.149 -23.119 12.159 1.00 26.18 246 PRO A CA 1
ATOM 2024 C C . PRO A 1 258 ? 34.236 -23.865 11.415 1.00 25.13 246 PRO A C 1
ATOM 2025 O O . PRO A 1 258 ? 35.261 -24.204 12.017 1.00 23.77 246 PRO A O 1
ATOM 2029 N N . PHE A 1 259 ? 34.044 -24.088 10.100 1.00 23.43 247 PHE A N 1
ATOM 2030 C CA . PHE A 1 259 ? 35.085 -24.637 9.257 1.00 23.12 247 PHE A CA 1
ATOM 2031 C C . PHE A 1 259 ? 36.353 -23.770 9.245 1.00 23.69 247 PHE A C 1
ATOM 2032 O O . PHE A 1 259 ? 37.476 -24.252 9.499 1.00 23.45 247 PHE A O 1
ATOM 2040 N N . LEU A 1 260 ? 36.177 -22.489 8.945 1.00 22.21 248 LEU A N 1
ATOM 2041 C CA . LEU A 1 260 ? 37.317 -21.593 8.890 1.00 23.35 248 LEU A CA 1
ATOM 2042 C C . LEU A 1 260 ? 37.953 -21.375 10.256 1.00 21.56 248 LEU A C 1
ATOM 2043 O O . LEU A 1 260 ? 39.168 -21.348 10.370 1.00 23.90 248 LEU A O 1
ATOM 2048 N N . LEU A 1 261 ? 37.151 -21.307 11.308 1.00 24.93 249 LEU A N 1
ATOM 2049 C CA . LEU A 1 261 ? 37.706 -21.118 12.626 1.00 23.85 249 LEU A CA 1
ATOM 2050 C C . LEU A 1 261 ? 38.517 -22.333 13.056 1.00 22.71 249 LEU A C 1
ATOM 2051 O O . LEU A 1 261 ? 39.595 -22.212 13.650 1.00 23.18 249 LEU A O 1
ATOM 2056 N N . LYS A 1 262 ? 38.025 -23.516 12.741 1.00 25.57 250 LYS A N 1
ATOM 2057 C CA . LYS A 1 262 ? 38.784 -24.748 13.059 1.00 26.20 250 LYS A CA 1
ATOM 2058 C C . LYS A 1 262 ? 40.074 -24.834 12.253 1.00 24.40 250 LYS A C 1
ATOM 2059 O O . LYS A 1 262 ? 41.138 -25.207 12.768 1.00 22.21 250 LYS A O 1
ATOM 2065 N N . LYS A 1 263 ? 40.013 -24.549 10.962 1.00 22.83 251 LYS A N 1
ATOM 2066 C CA . LYS A 1 263 ? 41.228 -24.483 10.189 1.00 22.59 251 LYS A CA 1
ATOM 2067 C C . LYS A 1 263 ? 42.275 -23.517 10.775 1.00 22.59 251 LYS A C 1
ATOM 2068 O O . LYS A 1 263 ? 43.467 -23.807 10.799 1.00 23.86 251 LYS A O 1
ATOM 2074 N N . LEU A 1 264 ? 41.840 -22.364 11.252 1.00 22.53 252 LEU A N 1
ATOM 2075 C CA . LEU A 1 264 ? 42.781 -21.382 11.806 1.00 23.75 252 LEU A CA 1
ATOM 2076 C C . LEU A 1 264 ? 43.392 -21.856 13.135 1.00 22.65 252 LEU A C 1
ATOM 2077 O O . LEU A 1 264 ? 44.560 -21.589 13.413 1.00 22.51 252 LEU A O 1
ATOM 2082 N N . VAL A 1 265 ? 42.619 -22.575 13.939 1.00 22.79 253 VAL A N 1
ATOM 2083 C CA . VAL A 1 265 ? 43.178 -23.172 15.161 1.00 23.40 253 VAL A CA 1
ATOM 2084 C C . VAL A 1 265 ? 44.324 -24.135 14.819 1.00 24.74 253 VAL A C 1
ATOM 2085 O O . VAL A 1 265 ? 45.415 -24.129 15.438 1.00 24.88 253 VAL A O 1
ATOM 2089 N N . GLU A 1 266 ? 44.090 -24.956 13.795 1.00 23.70 254 GLU A N 1
ATOM 2090 C CA . GLU A 1 266 ? 45.097 -25.921 13.358 1.00 26.40 254 GLU A CA 1
ATOM 2091 C C . GLU A 1 266 ? 46.321 -25.213 12.760 1.00 24.58 254 GLU A C 1
ATOM 2092 O O . GLU A 1 266 ? 47.481 -25.563 13.052 1.00 24.07 254 GLU A O 1
ATOM 2106 N N . THR A 1 268 ? 47.453 -22.202 13.283 1.00 23.16 256 THR A N 1
ATOM 2107 C CA . THR A 1 268 ? 48.206 -21.412 14.252 1.00 23.44 256 THR A CA 1
ATOM 2108 C C . THR A 1 268 ? 48.506 -22.181 15.546 1.00 23.95 256 THR A C 1
ATOM 2109 O O . THR A 1 268 ? 48.929 -21.572 16.525 1.00 24.43 256 THR A O 1
ATOM 2113 N N . ASN A 1 269 ? 48.304 -23.499 15.539 1.00 24.74 257 ASN A N 1
ATOM 2114 C CA . ASN A 1 269 ? 48.608 -24.365 16.682 1.00 25.21 257 ASN A CA 1
ATOM 2115 C C . ASN A 1 269 ? 47.978 -23.833 17.969 1.00 25.55 257 ASN A C 1
ATOM 2116 O O . ASN A 1 269 ? 48.587 -23.881 19.033 1.00 24.10 257 ASN A O 1
ATOM 2121 N N . GLY A 1 270 ? 46.742 -23.350 17.862 1.00 23.35 258 GLY A N 1
ATOM 2122 C CA . GLY A 1 270 ? 45.970 -22.901 19.043 1.00 23.64 258 GLY A CA 1
ATOM 2123 C C . GLY A 1 270 ? 46.065 -21.428 19.394 1.00 23.56 258 GLY A C 1
ATOM 2124 O O . GLY A 1 270 ? 45.405 -20.962 20.340 1.00 24.24 258 GLY A O 1
ATOM 2125 N N . ARG A 1 271 ? 46.865 -20.665 18.650 1.00 20.63 259 ARG A N 1
ATOM 2126 C CA . ARG A 1 271 ? 47.018 -19.230 18.943 1.00 23.80 259 ARG A CA 1
ATOM 2127 C C . ARG A 1 271 ? 45.657 -18.496 18.889 1.00 24.72 259 ARG A C 1
ATOM 2128 O O . ARG A 1 271 ? 45.319 -17.677 19.780 1.00 21.20 259 ARG A O 1
ATOM 2136 N N . THR A 1 272 ? 44.877 -18.808 17.842 1.00 24.11 260 THR A N 1
ATOM 2137 C CA . THR A 1 272 ? 43.596 -18.141 17.620 1.00 19.13 260 THR A CA 1
ATOM 2138 C C . THR A 1 272 ? 42.596 -18.578 18.699 1.00 21.69 260 THR A C 1
ATOM 2139 O O . THR A 1 272 ? 41.813 -17.759 19.155 1.00 22.46 260 THR A O 1
ATOM 2143 N N . LEU A 1 273 ? 42.665 -19.841 19.103 1.00 20.70 261 LEU A N 1
ATOM 2144 C CA . LEU A 1 273 ? 41.813 -20.369 20.160 1.00 24.00 261 LEU A CA 1
ATOM 2145 C C . LEU A 1 273 ? 42.035 -19.643 21.471 1.00 22.93 261 LEU A C 1
ATOM 2146 O O . LEU A 1 273 ? 41.088 -19.296 22.172 1.00 22.33 261 LEU A O 1
ATOM 2151 N N . LYS A 1 274 ? 43.299 -19.412 21.828 1.00 22.12 262 LYS A N 1
ATOM 2152 C CA . LYS A 1 274 ? 43.607 -18.697 23.062 1.00 19.82 262 LYS A CA 1
ATOM 2153 C C . LYS A 1 274 ? 43.152 -17.247 23.023 1.00 19.92 262 LYS A C 1
ATOM 2154 O O . LYS A 1 274 ? 42.576 -16.753 23.991 1.00 21.33 262 LYS A O 1
ATOM 2160 N N . ALA A 1 275 ? 43.347 -16.570 21.891 1.00 21.25 263 ALA A N 1
ATOM 2161 C CA . ALA A 1 275 ? 42.748 -15.254 21.685 1.00 22.82 263 ALA A CA 1
ATOM 2162 C C . ALA A 1 275 ? 41.206 -15.263 21.869 1.00 22.58 263 ALA A C 1
ATOM 2163 O O . ALA A 1 275 ? 40.656 -14.436 22.607 1.00 22.75 263 ALA A O 1
ATOM 2165 N N . ASN A 1 276 ? 40.524 -16.180 21.187 1.00 21.72 264 ASN A N 1
ATOM 2166 C CA . ASN A 1 276 ? 39.072 -16.315 21.230 1.00 21.93 264 ASN A CA 1
ATOM 2167 C C . ASN A 1 276 ? 38.597 -16.527 22.655 1.00 22.60 264 ASN A C 1
ATOM 2168 O O . ASN A 1 276 ? 37.627 -15.947 23.061 1.00 21.93 264 ASN A O 1
ATOM 2173 N N . LEU A 1 277 ? 39.292 -17.352 23.433 1.00 20.18 265 LEU A N 1
ATOM 2174 C CA . LEU A 1 277 ? 38.842 -17.610 24.819 1.00 22.94 265 LEU A CA 1
ATOM 2175 C C . LEU A 1 277 ? 39.040 -16.392 25.720 1.00 21.52 265 LEU A C 1
ATOM 2176 O O . LEU A 1 277 ? 38.232 -16.142 26.622 1.00 21.65 265 LEU A O 1
ATOM 2181 N N . ALA A 1 278 ? 40.155 -15.690 25.513 1.00 22.63 266 ALA A N 1
ATOM 2182 C CA . ALA A 1 278 ? 40.490 -14.476 26.236 1.00 23.48 266 ALA A CA 1
ATOM 2183 C C . ALA A 1 278 ? 39.437 -13.384 26.013 1.00 22.14 266 ALA A C 1
ATOM 2184 O O . ALA A 1 278 ? 38.975 -12.731 26.955 1.00 20.60 266 ALA A O 1
ATOM 2186 N N . LEU A 1 279 ? 39.085 -13.143 24.755 1.00 23.32 267 LEU A N 1
ATOM 2187 C CA . LEU A 1 279 ? 38.131 -12.084 24.442 1.00 22.73 267 LEU A CA 1
ATOM 2188 C C . LEU A 1 279 ? 36.704 -12.472 24.916 1.00 23.32 267 LEU A C 1
ATOM 2189 O O . LEU A 1 279 ? 35.953 -11.620 25.401 1.00 22.29 267 LEU A O 1
ATOM 2194 N N . LEU A 1 280 ? 36.352 -13.753 24.810 1.00 22.38 268 LEU A N 1
ATOM 2195 C CA . LEU A 1 280 ? 35.051 -14.223 25.342 1.00 21.72 268 LEU A CA 1
ATOM 2196 C C . LEU A 1 280 ? 34.926 -13.941 26.834 1.00 21.38 268 LEU A C 1
ATOM 2197 O O . LEU A 1 280 ? 33.911 -13.440 27.290 1.00 21.61 268 LEU A O 1
ATOM 2202 N N . GLU A 1 281 ? 35.993 -14.183 27.579 1.00 23.10 269 GLU A N 1
ATOM 2203 C CA . GLU A 1 281 ? 35.964 -14.010 29.039 1.00 22.00 269 GLU A CA 1
ATOM 2204 C C . GLU A 1 281 ? 35.903 -12.537 29.429 1.00 22.00 269 GLU A C 1
ATOM 2205 O O . GLU A 1 281 ? 35.123 -12.119 30.301 1.00 21.66 269 GLU A O 1
ATOM 2211 N N . GLU A 1 282 ? 36.697 -11.718 28.759 1.00 21.83 270 GLU A N 1
ATOM 2212 C CA . GLU A 1 282 ? 36.656 -10.250 29.030 1.00 24.13 270 GLU A CA 1
ATOM 2213 C C . GLU A 1 282 ? 35.304 -9.628 28.636 1.00 22.13 270 GLU A C 1
ATOM 2214 O O . GLU A 1 282 ? 34.772 -8.677 29.277 1.00 21.86 270 GLU A O 1
ATOM 2220 N N . ASN A 1 283 ? 34.733 -10.150 27.550 1.00 22.33 271 ASN A N 1
ATOM 2221 C CA . ASN A 1 283 ? 33.442 -9.657 27.064 1.00 22.03 271 ASN A CA 1
ATOM 2222 C C . ASN A 1 283 ? 32.317 -9.982 28.045 1.00 22.80 271 ASN A C 1
ATOM 2223 O O . ASN A 1 283 ? 31.442 -9.134 28.298 1.00 23.53 271 ASN A O 1
ATOM 2228 N N . VAL A 1 284 ? 32.359 -11.184 28.624 1.00 21.64 272 VAL A N 1
ATOM 2229 C CA . VAL A 1 284 ? 31.450 -11.576 29.717 1.00 21.77 272 VAL A CA 1
ATOM 2230 C C . VAL A 1 284 ? 31.553 -10.595 30.892 1.00 20.76 272 VAL A C 1
ATOM 2231 O O . VAL A 1 284 ? 30.539 -10.169 31.427 1.00 20.81 272 VAL A O 1
ATOM 2235 N N . LYS A 1 285 ? 32.780 -10.208 31.269 1.00 22.42 273 LYS A N 1
ATOM 2236 C CA . LYS A 1 285 ? 32.968 -9.262 32.367 1.00 21.83 273 LYS A CA 1
ATOM 2237 C C . LYS A 1 285 ? 32.302 -7.938 32.083 1.00 23.03 273 LYS A C 1
ATOM 2238 O O . LYS A 1 285 ? 31.569 -7.409 32.914 1.00 19.05 273 LYS A O 1
ATOM 2244 N N . LEU A 1 286 ? 32.512 -7.415 30.885 1.00 21.36 274 LEU A N 1
ATOM 2245 C CA . LEU A 1 286 ? 31.937 -6.091 30.529 1.00 22.60 274 LEU A CA 1
ATOM 2246 C C . LEU A 1 286 ? 30.422 -6.163 30.410 1.00 21.92 274 LEU A C 1
ATOM 2247 O O . LEU A 1 286 ? 29.715 -5.256 30.843 1.00 20.87 274 LEU A O 1
ATOM 2252 N N . ALA A 1 287 ? 29.932 -7.222 29.778 1.00 20.55 275 ALA A N 1
ATOM 2253 C CA . ALA A 1 287 ? 28.485 -7.426 29.687 1.00 21.72 275 ALA A CA 1
ATOM 2254 C C . ALA A 1 287 ? 27.825 -7.481 31.063 1.00 20.83 275 ALA A C 1
ATOM 2255 O O . ALA A 1 287 ? 26.780 -6.874 31.290 1.00 22.16 275 ALA A O 1
ATOM 2257 N N . GLY A 1 288 ? 28.439 -8.172 32.004 1.00 22.09 276 GLY A N 1
ATOM 2258 C CA . GLY A 1 288 ? 27.932 -8.242 33.355 1.00 21.62 276 GLY A CA 1
ATOM 2259 C C . GLY A 1 288 ? 27.912 -6.902 34.079 1.00 24.15 276 GLY A C 1
ATOM 2260 O O . GLY A 1 288 ? 26.972 -6.595 34.838 1.00 24.66 276 GLY A O 1
ATOM 2261 N N . GLU A 1 289 ? 28.932 -6.081 33.855 1.00 24.09 277 GLU A N 1
ATOM 2262 C CA . GLU A 1 289 ? 28.925 -4.721 34.436 1.00 25.27 277 GLU A CA 1
ATOM 2263 C C . GLU A 1 289 ? 27.796 -3.868 33.893 1.00 22.71 277 GLU A C 1
ATOM 2264 O O . GLU A 1 289 ? 27.135 -3.199 34.647 1.00 20.48 277 GLU A O 1
ATOM 2270 N N . ILE A 1 290 ? 27.520 -3.959 32.606 1.00 21.12 278 ILE A N 1
ATOM 2271 C CA . ILE A 1 290 ? 26.386 -3.259 32.002 1.00 22.11 278 ILE A CA 1
ATOM 2272 C C . ILE A 1 290 ? 25.050 -3.771 32.556 1.00 23.88 278 ILE A C 1
ATOM 2273 O O . ILE A 1 290 ? 24.164 -2.997 32.909 1.00 22.23 278 ILE A O 1
ATOM 2278 N N . ALA A 1 291 ? 24.909 -5.087 32.623 1.00 23.34 279 ALA A N 1
ATOM 2279 C CA . ALA A 1 291 ? 23.677 -5.703 33.110 1.00 22.31 279 ALA A CA 1
ATOM 2280 C C . ALA A 1 291 ? 23.336 -5.319 34.561 1.00 22.54 279 ALA A C 1
ATOM 2281 O O . ALA A 1 291 ? 22.190 -5.041 34.886 1.00 21.90 279 ALA A O 1
ATOM 2283 N N . VAL A 1 292 ? 24.358 -5.278 35.410 1.00 23.26 280 VAL A N 1
ATOM 2284 C CA . VAL A 1 292 ? 24.210 -4.894 36.793 1.00 22.62 280 VAL A CA 1
ATOM 2285 C C . VAL A 1 292 ? 23.748 -3.421 36.898 1.00 24.36 280 VAL A C 1
ATOM 2286 O O . VAL A 1 292 ? 22.815 -3.113 37.625 1.00 23.65 280 VAL A O 1
ATOM 2290 N N . LYS A 1 293 ? 24.361 -2.513 36.154 1.00 23.32 281 LYS A N 1
ATOM 2291 C CA . LYS A 1 293 ? 23.951 -1.116 36.217 1.00 24.76 281 LYS A CA 1
ATOM 2292 C C . LYS A 1 293 ? 22.605 -0.859 35.553 1.00 25.53 281 LYS A C 1
ATOM 2293 O O . LYS A 1 293 ? 21.875 0.041 35.957 1.00 25.18 281 LYS A O 1
ATOM 2299 N N . LEU A 1 294 ? 22.290 -1.618 34.509 1.00 25.06 282 LEU A N 1
ATOM 2300 C CA . LEU A 1 294 ? 21.022 -1.462 33.807 1.00 28.43 282 LEU A CA 1
ATOM 2301 C C . LEU A 1 294 ? 19.880 -1.755 34.766 1.00 32.24 282 LEU A C 1
ATOM 2302 O O . LEU A 1 294 ? 18.902 -1.031 34.825 1.00 32.02 282 LEU A O 1
ATOM 2307 N N . LYS A 1 295 ? 20.048 -2.820 35.538 1.00 36.34 283 LYS A N 1
ATOM 2308 C CA . LYS A 1 295 ? 19.049 -3.264 36.484 1.00 41.84 283 LYS A CA 1
ATOM 2309 C C . LYS A 1 295 ? 18.544 -2.102 37.396 1.00 46.73 283 LYS A C 1
ATOM 2310 O O . LYS A 1 295 ? 17.459 -2.211 37.964 1.00 47.87 283 LYS A O 1
ATOM 2316 N N . ARG A 1 296 ? 19.302 -0.987 37.493 1.00 49.14 284 ARG A N 1
ATOM 2317 C CA . ARG A 1 296 ? 18.759 0.323 37.947 1.00 47.39 284 ARG A CA 1
ATOM 2318 C C . ARG A 1 296 ? 18.926 1.441 36.919 1.00 44.82 284 ARG A C 1
ATOM 2326 N N . LYS B 1 5 ? -3.265 4.846 23.448 1.00 39.65 -7 LYS B N 1
ATOM 2327 C CA . LYS B 1 5 ? -2.700 4.148 24.647 1.00 36.84 -7 LYS B CA 1
ATOM 2328 C C . LYS B 1 5 ? -1.520 4.919 25.294 1.00 32.16 -7 LYS B C 1
ATOM 2329 O O . LYS B 1 5 ? -0.934 5.890 24.736 1.00 26.97 -7 LYS B O 1
ATOM 2332 N N . ILE B 1 6 ? -1.205 4.455 26.500 1.00 30.96 -6 ILE B N 1
ATOM 2333 C CA . ILE B 1 6 ? -0.319 5.153 27.364 1.00 26.88 -6 ILE B CA 1
ATOM 2334 C C . ILE B 1 6 ? 1.121 4.854 26.969 1.00 25.33 -6 ILE B C 1
ATOM 2335 O O . ILE B 1 6 ? 1.612 3.740 27.056 1.00 29.82 -6 ILE B O 1
ATOM 2340 N N . HIS B 1 7 ? 1.805 5.899 26.595 1.00 21.41 -5 HIS B N 1
ATOM 2341 C CA . HIS B 1 7 ? 3.178 5.806 26.185 1.00 21.79 -5 HIS B CA 1
ATOM 2342 C C . HIS B 1 7 ? 4.068 6.246 27.325 1.00 19.31 -5 HIS B C 1
ATOM 2343 O O . HIS B 1 7 ? 3.610 6.873 28.303 1.00 17.72 -5 HIS B O 1
ATOM 2350 N N . HIS B 1 8 ? 5.358 5.906 27.197 1.00 20.08 -4 HIS B N 1
ATOM 2351 C CA . HIS B 1 8 ? 6.363 6.345 28.143 1.00 21.16 -4 HIS B CA 1
ATOM 2352 C C . HIS B 1 8 ? 6.497 7.861 28.169 1.00 23.03 -4 HIS B C 1
ATOM 2353 O O . HIS B 1 8 ? 6.172 8.546 27.185 1.00 20.90 -4 HIS B O 1
ATOM 2360 N N . HIS B 1 9 ? 7.030 8.344 29.289 1.00 22.08 -3 HIS B N 1
ATOM 2361 C CA . HIS B 1 9 ? 7.378 9.743 29.485 1.00 24.16 -3 HIS B CA 1
ATOM 2362 C C . HIS B 1 9 ? 8.866 9.878 29.319 1.00 25.84 -3 HIS B C 1
ATOM 2363 O O . HIS B 1 9 ? 9.605 9.125 29.930 1.00 26.74 -3 HIS B O 1
ATOM 2370 N N . HIS B 1 10 ? 9.300 10.809 28.460 1.00 25.33 -2 HIS B N 1
ATOM 2371 C CA . HIS B 1 10 ? 10.714 10.982 28.110 1.00 25.16 -2 HIS B CA 1
ATOM 2372 C C . HIS B 1 10 ? 11.532 11.642 29.238 1.00 28.96 -2 HIS B C 1
ATOM 2373 O O . HIS B 1 10 ? 11.010 12.561 29.883 1.00 26.19 -2 HIS B O 1
ATOM 2380 N N . HIS B 1 11 ? 12.779 11.183 29.447 1.00 31.72 -1 HIS B N 1
ATOM 2381 C CA . HIS B 1 11 ? 13.774 11.788 30.368 1.00 34.80 -1 HIS B CA 1
ATOM 2382 C C . HIS B 1 11 ? 15.011 12.269 29.644 1.00 34.27 -1 HIS B C 1
ATOM 2383 O O . HIS B 1 11 ? 15.420 13.422 29.810 1.00 33.39 -1 HIS B O 1
ATOM 2390 N N . HIS B 1 12 ? 15.629 11.368 28.883 1.00 32.41 0 HIS B N 1
ATOM 2391 C CA . HIS B 1 12 ? 16.939 11.615 28.288 1.00 32.48 0 HIS B CA 1
ATOM 2392 C C . HIS B 1 12 ? 16.830 12.394 27.017 1.00 33.27 0 HIS B C 1
ATOM 2393 O O . HIS B 1 12 ? 17.698 13.216 26.700 1.00 34.40 0 HIS B O 1
ATOM 2400 N N . VAL B 1 13 ? 15.777 12.125 26.260 1.00 30.33 1 VAL B N 1
ATOM 2401 C CA . VAL B 1 13 ? 15.640 12.723 24.967 1.00 32.84 1 VAL B CA 1
ATOM 2402 C C . VAL B 1 13 ? 14.682 13.894 25.146 1.00 34.66 1 VAL B C 1
ATOM 2403 O O . VAL B 1 13 ? 13.471 13.715 25.178 1.00 36.69 1 VAL B O 1
ATOM 2407 N N . ILE B 1 14 ? 15.266 15.084 25.255 1.00 32.53 2 ILE B N 1
ATOM 2408 C CA . ILE B 1 14 ? 14.534 16.344 25.239 1.00 35.17 2 ILE B CA 1
ATOM 2409 C C . ILE B 1 14 ? 14.353 16.765 23.786 1.00 31.52 2 ILE B C 1
ATOM 2410 O O . ILE B 1 14 ? 15.358 16.881 23.020 1.00 31.32 2 ILE B O 1
ATOM 2415 N N . ILE B 1 15 ? 13.097 16.895 23.376 1.00 28.87 3 ILE B N 1
ATOM 2416 C CA . ILE B 1 15 ? 12.759 17.450 22.070 1.00 31.29 3 ILE B CA 1
ATOM 2417 C C . ILE B 1 15 ? 12.062 18.780 22.283 1.00 31.86 3 ILE B C 1
ATOM 2418 O O . ILE B 1 15 ? 10.992 18.856 22.926 1.00 30.77 3 ILE B O 1
ATOM 2423 N N . GLU B 1 16 ? 12.675 19.828 21.753 1.00 30.36 4 GLU B N 1
ATOM 2424 C CA . GLU B 1 16 ? 12.102 21.143 21.778 1.00 29.59 4 GLU B CA 1
ATOM 2425 C C . GLU B 1 16 ? 11.528 21.452 20.395 1.00 29.98 4 GLU B C 1
ATOM 2426 O O . GLU B 1 16 ? 12.276 21.717 19.427 1.00 27.32 4 GLU B O 1
ATOM 2432 N N . SER B 1 17 ? 10.204 21.418 20.292 1.00 28.15 5 SER B N 1
ATOM 2433 C CA . SER B 1 17 ? 9.547 21.743 19.040 1.00 31.54 5 SER B CA 1
ATOM 2434 C C . SER B 1 17 ? 9.076 23.193 19.064 1.00 31.87 5 SER B C 1
ATOM 2435 O O . SER B 1 17 ? 8.388 23.633 20.010 1.00 30.95 5 SER B O 1
ATOM 2438 N N . ARG B 1 18 ? 9.482 23.941 18.036 1.00 29.38 6 ARG B N 1
ATOM 2439 C CA . ARG B 1 18 ? 9.068 25.314 17.882 1.00 28.93 6 ARG B CA 1
ATOM 2440 C C . ARG B 1 18 ? 7.894 25.378 16.923 1.00 29.50 6 ARG B C 1
ATOM 2441 O O . ARG B 1 18 ? 7.506 26.444 16.486 1.00 25.94 6 ARG B O 1
ATOM 2449 N N . ILE B 1 19 ? 7.303 24.235 16.603 1.00 31.76 7 ILE B N 1
ATOM 2450 C CA . ILE B 1 19 ? 6.204 24.212 15.649 1.00 33.64 7 ILE B CA 1
ATOM 2451 C C . ILE B 1 19 ? 4.959 24.688 16.385 1.00 36.13 7 ILE B C 1
ATOM 2452 O O . ILE B 1 19 ? 4.703 24.283 17.521 1.00 36.48 7 ILE B O 1
ATOM 2457 N N . GLU B 1 20 ? 4.214 25.584 15.762 1.00 38.70 8 GLU B N 1
ATOM 2458 C CA . GLU B 1 20 ? 3.006 26.089 16.394 1.00 42.11 8 GLU B CA 1
ATOM 2459 C C . GLU B 1 20 ? 1.793 25.333 15.880 1.00 42.46 8 GLU B C 1
ATOM 2460 O O . GLU B 1 20 ? 1.858 24.609 14.866 1.00 41.82 8 GLU B O 1
ATOM 2463 N N . LYS B 1 21 ? 0.712 25.451 16.642 1.00 43.22 9 LYS B N 1
ATOM 2464 C CA . LYS B 1 21 ? -0.547 24.832 16.295 1.00 44.33 9 LYS B CA 1
ATOM 2465 C C . LYS B 1 21 ? -1.190 25.600 15.140 1.00 44.83 9 LYS B C 1
ATOM 2466 O O . LYS B 1 21 ? -0.979 26.806 14.988 1.00 44.13 9 LYS B O 1
ATOM 2468 N N . GLY B 1 22 ? -1.953 24.882 14.319 1.00 45.16 10 GLY B N 1
ATOM 2469 C CA . GLY B 1 22 ? -2.769 25.489 13.272 1.00 43.25 10 GLY B CA 1
ATOM 2470 C C . GLY B 1 22 ? -1.950 26.032 12.119 1.00 42.04 10 GLY B C 1
ATOM 2471 O O . GLY B 1 22 ? -2.289 27.092 11.549 1.00 43.68 10 GLY B O 1
ATOM 2472 N N . LYS B 1 23 ? -0.875 25.320 11.780 1.00 38.59 11 LYS B N 1
ATOM 2473 C CA . LYS B 1 23 ? -0.058 25.709 10.651 1.00 35.62 11 LYS B CA 1
ATOM 2474 C C . LYS B 1 23 ? 0.661 24.508 10.002 1.00 30.24 11 LYS B C 1
ATOM 2475 O O . LYS B 1 23 ? 1.243 23.647 10.683 1.00 28.18 11 LYS B O 1
ATOM 2478 N N . PRO B 1 24 ? 0.607 24.446 8.674 1.00 26.62 12 PRO B N 1
ATOM 2479 C CA . PRO B 1 24 ? 1.396 23.471 7.914 1.00 23.49 12 PRO B CA 1
ATOM 2480 C C . PRO B 1 24 ? 2.871 23.527 8.330 1.00 22.23 12 PRO B C 1
ATOM 2481 O O . PRO B 1 24 ? 3.349 24.565 8.777 1.00 22.40 12 PRO B O 1
ATOM 2485 N N . VAL B 1 25 ? 3.595 22.429 8.177 1.00 22.00 13 VAL B N 1
ATOM 2486 C CA . VAL B 1 25 ? 5.012 22.407 8.531 1.00 21.96 13 VAL B CA 1
ATOM 2487 C C . VAL B 1 25 ? 5.851 21.555 7.572 1.00 23.12 13 VAL B C 1
ATOM 2488 O O . VAL B 1 25 ? 5.442 20.459 7.132 1.00 23.04 13 VAL B O 1
ATOM 2492 N N . VAL B 1 26 ? 7.037 22.066 7.255 1.00 22.37 14 VAL B N 1
ATOM 2493 C CA . VAL B 1 26 ? 8.021 21.326 6.458 1.00 21.23 14 VAL B CA 1
ATOM 2494 C C . VAL B 1 26 ? 9.280 21.145 7.313 1.00 22.53 14 VAL B C 1
ATOM 2495 O O . VAL B 1 26 ? 9.794 22.116 7.885 1.00 21.10 14 VAL B O 1
ATOM 2499 N N . GLY B 1 27 ? 9.749 19.890 7.419 1.00 19.75 15 GLY B N 1
ATOM 2500 C CA . GLY B 1 27 ? 10.980 19.578 8.091 1.00 20.09 15 GLY B CA 1
ATOM 2501 C C . GLY B 1 27 ? 12.141 19.694 7.124 1.00 20.85 15 GLY B C 1
ATOM 2502 O O . GLY B 1 27 ? 11.989 19.450 5.937 1.00 21.17 15 GLY B O 1
ATOM 2511 N N . GLU B 1 29 ? 16.700 19.240 7.009 1.00 21.63 17 GLU B N 1
ATOM 2512 C CA . GLU B 1 29 ? 17.957 18.806 7.629 1.00 23.33 17 GLU B CA 1
ATOM 2513 C C . GLU B 1 29 ? 18.861 19.981 7.977 1.00 22.83 17 GLU B C 1
ATOM 2514 O O . GLU B 1 29 ? 18.670 21.107 7.488 1.00 23.55 17 GLU B O 1
ATOM 2520 N N . THR B 1 30 ? 19.848 19.727 8.829 1.00 22.51 18 THR B N 1
ATOM 2521 C CA . THR B 1 30 ? 20.865 20.736 9.094 1.00 22.39 18 THR B CA 1
ATOM 2522 C C . THR B 1 30 ? 22.167 20.525 8.362 1.00 22.23 18 THR B C 1
ATOM 2523 O O . THR B 1 30 ? 22.884 21.506 8.135 1.00 22.13 18 THR B O 1
ATOM 2527 N N . THR B 1 31 ? 22.517 19.292 7.980 1.00 21.84 19 THR B N 1
ATOM 2528 C CA . THR B 1 31 ? 23.852 19.101 7.442 1.00 23.11 19 THR B CA 1
ATOM 2529 C C . THR B 1 31 ? 24.095 19.913 6.150 1.00 23.01 19 THR B C 1
ATOM 2530 O O . THR B 1 31 ? 25.213 20.369 5.910 1.00 22.64 19 THR B O 1
ATOM 2534 N N . VAL B 1 32 ? 23.063 20.113 5.341 1.00 22.28 20 VAL B N 1
ATOM 2535 C CA . VAL B 1 32 ? 23.200 20.979 4.160 1.00 24.28 20 VAL B CA 1
ATOM 2536 C C . VAL B 1 32 ? 23.740 22.369 4.529 1.00 23.07 20 VAL B C 1
ATOM 2537 O O . VAL B 1 32 ? 24.651 22.898 3.858 1.00 24.55 20 VAL B O 1
ATOM 2541 N N . PHE B 1 33 ? 23.211 22.950 5.599 1.00 20.73 21 PHE B N 1
ATOM 2542 C CA . PHE B 1 33 ? 23.617 24.291 6.045 1.00 22.89 21 PHE B CA 1
ATOM 2543 C C . PHE B 1 33 ? 24.985 24.254 6.701 1.00 22.75 21 PHE B C 1
ATOM 2544 O O . PHE B 1 33 ? 25.759 25.184 6.583 1.00 23.31 21 PHE B O 1
ATOM 2552 N N . VAL B 1 34 ? 25.282 23.161 7.395 1.00 23.63 22 VAL B N 1
ATOM 2553 C CA . VAL B 1 34 ? 26.485 23.078 8.200 1.00 24.90 22 VAL B CA 1
ATOM 2554 C C . VAL B 1 34 ? 27.674 22.465 7.459 1.00 24.07 22 VAL B C 1
ATOM 2555 O O . VAL B 1 34 ? 28.787 22.919 7.609 1.00 24.32 22 VAL B O 1
ATOM 2559 N N . HIS B 1 35 ? 27.445 21.397 6.715 1.00 26.07 23 HIS B N 1
ATOM 2560 C CA . HIS B 1 35 ? 28.533 20.703 6.025 1.00 28.91 23 HIS B CA 1
ATOM 2561 C C . HIS B 1 35 ? 28.446 20.810 4.503 1.00 30.43 23 HIS B C 1
ATOM 2562 O O . HIS B 1 35 ? 29.439 20.556 3.818 1.00 33.14 23 HIS B O 1
ATOM 2569 N N . GLY B 1 36 ? 27.284 21.199 3.979 1.00 29.15 24 GLY B N 1
ATOM 2570 C CA . GLY B 1 36 ? 27.026 21.172 2.541 1.00 28.09 24 GLY B CA 1
ATOM 2571 C C . GLY B 1 36 ? 27.148 22.468 1.771 1.00 27.99 24 GLY B C 1
ATOM 2572 O O . GLY B 1 36 ? 27.086 22.452 0.546 1.00 28.18 24 GLY B O 1
ATOM 2573 N N . LEU B 1 37 ? 27.321 23.591 2.468 1.00 26.05 25 LEU B N 1
ATOM 2574 C CA . LEU B 1 37 ? 27.336 24.891 1.835 1.00 23.24 25 LEU B CA 1
ATOM 2575 C C . LEU B 1 37 ? 28.311 25.773 2.562 1.00 23.91 25 LEU B C 1
ATOM 2576 O O . LEU B 1 37 ? 28.562 25.542 3.745 1.00 23.82 25 LEU B O 1
ATOM 2581 N N . PRO B 1 38 ? 28.848 26.790 1.888 1.00 22.46 26 PRO B N 1
ATOM 2582 C CA . PRO B 1 38 ? 29.642 27.769 2.597 1.00 22.86 26 PRO B CA 1
ATOM 2583 C C . PRO B 1 38 ? 28.743 28.587 3.514 1.00 23.31 26 PRO B C 1
ATOM 2584 O O . PRO B 1 38 ? 27.543 28.740 3.252 1.00 23.05 26 PRO B O 1
ATOM 2588 N N . ARG B 1 39 ? 29.358 29.095 4.578 1.00 24.54 27 ARG B N 1
ATOM 2589 C CA . ARG B 1 39 ? 28.708 29.841 5.641 1.00 23.09 27 ARG B CA 1
ATOM 2590 C C . ARG B 1 39 ? 27.770 30.902 5.092 1.00 20.49 27 ARG B C 1
ATOM 2591 O O . ARG B 1 39 ? 26.593 30.937 5.420 1.00 17.89 27 ARG B O 1
ATOM 2599 N N . LYS B 1 40 ? 28.292 31.769 4.239 1.00 22.71 28 LYS B N 1
ATOM 2600 C CA . LYS B 1 40 ? 27.522 32.894 3.713 1.00 22.66 28 LYS B CA 1
ATOM 2601 C C . LYS B 1 40 ? 26.296 32.418 2.932 1.00 19.92 28 LYS B C 1
ATOM 2602 O O . LYS B 1 40 ? 25.169 32.864 3.179 1.00 18.30 28 LYS B O 1
ATOM 2603 N N . GLU B 1 41 ? 26.532 31.501 1.994 1.00 18.63 29 GLU B N 1
ATOM 2604 C CA . GLU B 1 41 ? 25.449 30.941 1.190 1.00 19.91 29 GLU B CA 1
ATOM 2605 C C . GLU B 1 41 ? 24.416 30.179 2.067 1.00 19.69 29 GLU B C 1
ATOM 2606 O O . GLU B 1 41 ? 23.224 30.200 1.788 1.00 20.65 29 GLU B O 1
ATOM 2612 N N . ALA B 1 42 ? 24.879 29.493 3.106 1.00 19.79 30 ALA B N 1
ATOM 2613 C CA . ALA B 1 42 ? 23.981 28.752 3.991 1.00 18.53 30 ALA B CA 1
ATOM 2614 C C . ALA B 1 42 ? 23.057 29.663 4.787 1.00 19.40 30 ALA B C 1
ATOM 2615 O O . ALA B 1 42 ? 21.862 29.404 4.901 1.00 18.96 30 ALA B O 1
ATOM 2617 N N . ILE B 1 43 ? 23.614 30.729 5.352 1.00 19.23 31 ILE B N 1
ATOM 2618 C CA . ILE B 1 43 ? 22.819 31.707 6.105 1.00 20.65 31 ILE B CA 1
ATOM 2619 C C . ILE B 1 43 ? 21.868 32.482 5.193 1.00 20.85 31 ILE B C 1
ATOM 2620 O O . ILE B 1 43 ? 20.709 32.692 5.552 1.00 22.39 31 ILE B O 1
ATOM 2625 N N . GLU B 1 44 ? 22.364 32.880 4.023 1.00 20.03 32 GLU B N 1
ATOM 2626 C CA . GLU B 1 44 ? 21.536 33.424 2.932 1.00 23.60 32 GLU B CA 1
ATOM 2627 C C . GLU B 1 44 ? 20.335 32.502 2.598 1.00 22.40 32 GLU B C 1
ATOM 2628 O O . GLU B 1 44 ? 19.184 32.945 2.614 1.00 21.14 32 GLU B O 1
ATOM 2634 N N . LEU B 1 45 ? 20.595 31.233 2.310 1.00 23.30 33 LEU B N 1
ATOM 2635 C CA . LEU B 1 45 ? 19.516 30.272 2.007 1.00 24.71 33 LEU B CA 1
ATOM 2636 C C . LEU B 1 45 ? 18.484 30.093 3.132 1.00 23.03 33 LEU B C 1
ATOM 2637 O O . LEU B 1 45 ? 17.288 30.071 2.861 1.00 21.52 33 LEU B O 1
ATOM 2642 N N . PHE B 1 46 ? 18.957 29.887 4.363 1.00 22.39 34 PHE B N 1
ATOM 2643 C CA . PHE B 1 46 ? 18.088 29.867 5.546 1.00 23.06 34 PHE B CA 1
ATOM 2644 C C . PHE B 1 46 ? 17.100 31.051 5.599 1.00 22.30 34 PHE B C 1
ATOM 2645 O O . PHE B 1 46 ? 15.910 30.865 5.820 1.00 21.84 34 PHE B O 1
ATOM 2653 N N . ARG B 1 47 ? 17.608 32.258 5.428 1.00 21.72 35 ARG B N 1
ATOM 2654 C CA . ARG B 1 47 ? 16.767 33.457 5.389 1.00 23.23 35 ARG B CA 1
ATOM 2655 C C . ARG B 1 47 ? 15.769 33.438 4.227 1.00 24.73 35 ARG B C 1
ATOM 2656 O O . ARG B 1 47 ? 14.628 33.853 4.393 1.00 25.89 35 ARG B O 1
ATOM 2664 N N . ARG B 1 48 ? 16.207 32.996 3.050 1.00 24.24 36 ARG B N 1
ATOM 2665 C CA . ARG B 1 48 ? 15.336 32.917 1.882 1.00 24.61 36 ARG B CA 1
ATOM 2666 C C . ARG B 1 48 ? 14.221 31.935 2.121 1.00 23.26 36 ARG B C 1
ATOM 2667 O O . ARG B 1 48 ? 13.063 32.207 1.811 1.00 23.05 36 ARG B O 1
ATOM 2675 N N . ALA B 1 49 ? 14.571 30.785 2.675 1.00 23.62 37 ALA B N 1
ATOM 2676 C CA . ALA B 1 49 ? 13.611 29.734 2.903 1.00 22.52 37 ALA B CA 1
ATOM 2677 C C . ALA B 1 49 ? 12.566 30.193 3.922 1.00 21.58 37 ALA B C 1
ATOM 2678 O O . ALA B 1 49 ? 11.386 29.913 3.771 1.00 22.54 37 ALA B O 1
ATOM 2680 N N . LYS B 1 50 ? 12.999 30.949 4.927 1.00 24.15 38 LYS B N 1
ATOM 2681 C CA . LYS B 1 50 ? 12.069 31.527 5.905 1.00 23.64 38 LYS B CA 1
ATOM 2682 C C . LYS B 1 50 ? 11.128 32.501 5.243 1.00 23.07 38 LYS B C 1
ATOM 2683 O O . LYS B 1 50 ? 9.939 32.481 5.519 1.00 23.43 38 LYS B O 1
ATOM 2689 N N . GLU B 1 51 ? 11.648 33.330 4.346 1.00 23.91 39 GLU B N 1
ATOM 2690 C CA . GLU B 1 51 ? 10.810 34.265 3.605 1.00 24.69 39 GLU B CA 1
ATOM 2691 C C . GLU B 1 51 ? 9.731 33.543 2.809 1.00 23.58 39 GLU B C 1
ATOM 2692 O O . GLU B 1 51 ? 8.554 33.917 2.866 1.00 23.30 39 GLU B O 1
ATOM 2695 N N . ILE B 1 52 ? 10.122 32.519 2.070 1.00 22.40 40 ILE B N 1
ATOM 2696 C CA . ILE B 1 52 ? 9.163 31.726 1.322 1.00 23.49 40 ILE B CA 1
ATOM 2697 C C . ILE B 1 52 ? 8.104 31.144 2.267 1.00 23.88 40 ILE B C 1
ATOM 2698 O O . ILE B 1 52 ? 6.908 31.152 1.958 1.00 26.33 40 ILE B O 1
ATOM 2703 N N . SER B 1 53 ? 8.528 30.672 3.431 1.00 25.07 41 SER B N 1
ATOM 2704 C CA . SER B 1 53 ? 7.584 30.095 4.382 1.00 23.35 41 SER B CA 1
ATOM 2705 C C . SER B 1 53 ? 6.542 31.101 4.881 1.00 24.16 41 SER B C 1
ATOM 2706 O O . SER B 1 53 ? 5.374 30.762 4.954 1.00 22.38 41 SER B O 1
ATOM 2709 N N . ARG B 1 54 ? 6.956 32.320 5.223 1.00 26.13 42 ARG B N 1
ATOM 2710 C CA . ARG B 1 54 ? 6.019 33.339 5.728 1.00 29.40 42 ARG B CA 1
ATOM 2711 C C . ARG B 1 54 ? 5.026 33.761 4.653 1.00 28.12 42 ARG B C 1
ATOM 2712 O O . ARG B 1 54 ? 3.833 33.969 4.907 1.00 28.45 42 ARG B O 1
ATOM 2720 N N . GLU B 1 55 ? 5.544 33.922 3.450 1.00 27.01 43 GLU B N 1
ATOM 2721 C CA . GLU B 1 55 ? 4.746 34.359 2.333 1.00 28.80 43 GLU B CA 1
ATOM 2722 C C . GLU B 1 55 ? 3.723 33.319 1.884 1.00 28.03 43 GLU B C 1
ATOM 2723 O O . GLU B 1 55 ? 2.608 33.691 1.519 1.00 25.68 43 GLU B O 1
ATOM 2729 N N . LYS B 1 56 ? 4.111 32.041 1.901 1.00 27.71 44 LYS B N 1
ATOM 2730 C CA . LYS B 1 56 ? 3.264 30.917 1.444 1.00 29.80 44 LYS B CA 1
ATOM 2731 C C . LYS B 1 56 ? 2.379 30.297 2.535 1.00 28.62 44 LYS B C 1
ATOM 2732 O O . LYS B 1 56 ? 1.442 29.558 2.223 1.00 30.85 44 LYS B O 1
ATOM 2738 N N . GLY B 1 57 ? 2.702 30.551 3.803 1.00 26.94 45 GLY B N 1
ATOM 2739 C CA . GLY B 1 57 ? 1.847 30.155 4.934 1.00 25.73 45 GLY B CA 1
ATOM 2740 C C . GLY B 1 57 ? 2.183 28.809 5.586 1.00 24.75 45 GLY B C 1
ATOM 2741 O O . GLY B 1 57 ? 1.304 28.117 6.109 1.00 23.69 45 GLY B O 1
ATOM 2742 N N . PHE B 1 58 ? 3.456 28.441 5.599 1.00 22.44 46 PHE B N 1
ATOM 2743 C CA . PHE B 1 58 ? 3.861 27.255 6.317 1.00 21.69 46 PHE B CA 1
ATOM 2744 C C . PHE B 1 58 ? 5.017 27.595 7.236 1.00 21.90 46 PHE B C 1
ATOM 2745 O O . PHE B 1 58 ? 5.621 28.671 7.128 1.00 20.61 46 PHE B O 1
ATOM 2753 N N . GLN B 1 59 ? 5.288 26.667 8.146 1.00 20.85 47 GLN B N 1
ATOM 2754 C CA . GLN B 1 59 ? 6.386 26.732 9.077 1.00 22.63 47 GLN B CA 1
ATOM 2755 C C . GLN B 1 59 ? 7.522 25.885 8.503 1.00 22.79 47 GLN B C 1
ATOM 2756 O O . GLN B 1 59 ? 7.317 24.724 8.162 1.00 21.19 47 GLN B O 1
ATOM 2762 N N . LEU B 1 60 ? 8.706 26.465 8.384 1.00 21.44 48 LEU B N 1
ATOM 2763 C CA . LEU B 1 60 ? 9.883 25.740 7.999 1.00 24.77 48 LEU B CA 1
ATOM 2764 C C . LEU B 1 60 ? 10.627 25.351 9.267 1.00 24.65 48 LEU B C 1
ATOM 2765 O O . LEU B 1 60 ? 11.157 26.209 9.964 1.00 28.48 48 LEU B O 1
ATOM 2770 N N . ALA B 1 61 ? 10.677 24.058 9.544 1.00 22.94 49 ALA B N 1
ATOM 2771 C CA . ALA B 1 61 ? 11.269 23.535 10.774 1.00 22.18 49 ALA B CA 1
ATOM 2772 C C . ALA B 1 61 ? 12.607 22.900 10.433 1.00 22.01 49 ALA B C 1
ATOM 2773 O O . ALA B 1 61 ? 12.662 21.722 10.052 1.00 22.09 49 ALA B O 1
ATOM 2775 N N . VAL B 1 62 ? 13.672 23.693 10.547 1.00 20.78 50 VAL B N 1
ATOM 2776 C CA . VAL B 1 62 ? 15.031 23.166 10.390 1.00 21.99 50 VAL B CA 1
ATOM 2777 C C . VAL B 1 62 ? 15.357 22.387 11.661 1.00 20.80 50 VAL B C 1
ATOM 2778 O O . VAL B 1 62 ? 15.184 22.899 12.782 1.00 22.39 50 VAL B O 1
ATOM 2782 N N . ILE B 1 63 ? 15.750 21.123 11.484 1.00 21.51 51 ILE B N 1
ATOM 2783 C CA . ILE B 1 63 ? 15.911 20.203 12.594 1.00 21.23 51 ILE B CA 1
ATOM 2784 C C . ILE B 1 63 ? 17.384 20.010 12.820 1.00 20.88 51 ILE B C 1
ATOM 2785 O O . ILE B 1 63 ? 18.100 19.710 11.885 1.00 21.64 51 ILE B O 1
ATOM 2790 N N . GLY B 1 64 ? 17.828 20.163 14.061 1.00 21.94 52 GLY B N 1
ATOM 2791 C CA . GLY B 1 64 ? 19.204 19.798 14.435 1.00 23.21 52 GLY B CA 1
ATOM 2792 C C . GLY B 1 64 ? 19.298 19.436 15.893 1.00 23.01 52 GLY B C 1
ATOM 2793 O O . GLY B 1 64 ? 18.287 19.497 16.645 1.00 21.23 52 GLY B O 1
ATOM 2794 N N . ILE B 1 65 ? 20.526 19.124 16.307 1.00 22.18 53 ILE B N 1
ATOM 2795 C CA . ILE B 1 65 ? 20.803 18.776 17.692 1.00 21.68 53 ILE B CA 1
ATOM 2796 C C . ILE B 1 65 ? 21.788 19.796 18.279 1.00 22.28 53 ILE B C 1
ATOM 2797 O O . ILE B 1 65 ? 22.908 19.952 17.772 1.00 20.06 53 ILE B O 1
ATOM 2802 N N . LEU B 1 66 ? 21.330 20.487 19.331 1.00 21.74 54 LEU B N 1
ATOM 2803 C CA . LEU B 1 66 ? 22.099 21.506 20.018 1.00 21.70 54 LEU B CA 1
ATOM 2804 C C . LEU B 1 66 ? 22.509 21.034 21.414 1.00 21.15 54 LEU B C 1
ATOM 2805 O O . LEU B 1 66 ? 21.688 20.918 22.297 1.00 20.39 54 LEU B O 1
ATOM 2810 N N . LYS B 1 67 ? 23.795 20.717 21.578 1.00 23.64 55 LYS B N 1
ATOM 2811 C CA . LYS B 1 67 ? 24.346 20.167 22.831 1.00 25.32 55 LYS B CA 1
ATOM 2812 C C . LYS B 1 67 ? 23.445 19.076 23.412 1.00 24.85 55 LYS B C 1
ATOM 2813 O O . LYS B 1 67 ? 23.081 19.100 24.587 1.00 24.41 55 LYS B O 1
ATOM 2819 N N . GLY B 1 68 ? 23.070 18.142 22.552 1.00 23.90 56 GLY B N 1
ATOM 2820 C CA . GLY B 1 68 ? 22.299 16.973 22.963 1.00 24.90 56 GLY B CA 1
ATOM 2821 C C . GLY B 1 68 ? 20.802 17.114 22.851 1.00 24.62 56 GLY B C 1
ATOM 2822 O O . GLY B 1 68 ? 20.078 16.121 22.943 1.00 26.13 56 GLY B O 1
ATOM 2823 N N . LYS B 1 69 ? 20.323 18.330 22.642 1.00 23.70 57 LYS B N 1
ATOM 2824 C CA . LYS B 1 69 ? 18.898 18.568 22.583 1.00 25.04 57 LYS B CA 1
ATOM 2825 C C . LYS B 1 69 ? 18.433 18.583 21.139 1.00 23.92 57 LYS B C 1
ATOM 2826 O O . LYS B 1 69 ? 18.996 19.284 20.314 1.00 23.16 57 LYS B O 1
ATOM 2829 N N . ILE B 1 70 ? 17.372 17.837 20.838 1.00 23.07 58 ILE B N 1
ATOM 2830 C CA . ILE B 1 70 ? 16.802 17.873 19.500 1.00 23.48 58 ILE B CA 1
ATOM 2831 C C . ILE B 1 70 ? 15.912 19.090 19.407 1.00 23.62 58 ILE B C 1
ATOM 2832 O O . ILE B 1 70 ? 14.978 19.255 20.206 1.00 22.79 58 ILE B O 1
ATOM 2837 N N . VAL B 1 71 ? 16.183 19.933 18.416 1.00 21.98 59 VAL B N 1
ATOM 2838 C CA . VAL B 1 71 ? 15.410 21.142 18.171 1.00 22.90 59 VAL B CA 1
ATOM 2839 C C . VAL B 1 71 ? 14.758 21.087 16.795 1.00 23.45 59 VAL B C 1
ATOM 2840 O O . VAL B 1 71 ? 15.448 20.910 15.764 1.00 24.25 59 VAL B O 1
ATOM 2844 N N . ALA B 1 72 ? 13.438 21.197 16.771 1.00 22.44 60 ALA B N 1
ATOM 2845 C CA . ALA B 1 72 ? 12.681 21.323 15.520 1.00 23.16 60 ALA B CA 1
ATOM 2846 C C . ALA B 1 72 ? 12.195 22.741 15.332 1.00 23.41 60 ALA B C 1
ATOM 2847 O O . ALA B 1 72 ? 11.229 23.194 15.980 1.00 22.22 60 ALA B O 1
ATOM 2849 N N . GLY B 1 73 ? 12.858 23.438 14.413 1.00 22.49 61 GLY B N 1
ATOM 2850 C CA . GLY B 1 73 ? 12.616 24.839 14.174 1.00 22.47 61 GLY B CA 1
ATOM 2851 C C . GLY B 1 73 ? 13.732 25.705 14.753 1.00 22.54 61 GLY B C 1
ATOM 2852 O O . GLY B 1 73 ? 13.485 26.627 15.534 1.00 22.44 61 GLY B O 1
ATOM 2861 N N . SER B 1 75 ? 16.649 28.545 14.956 1.00 22.53 63 SER B N 1
ATOM 2862 C CA . SER B 1 75 ? 16.754 29.948 14.540 1.00 21.23 63 SER B CA 1
ATOM 2863 C C . SER B 1 75 ? 18.038 30.153 13.760 1.00 21.36 63 SER B C 1
ATOM 2864 O O . SER B 1 75 ? 18.933 29.293 13.771 1.00 21.60 63 SER B O 1
ATOM 2867 N N . GLU B 1 76 ? 18.129 31.285 13.072 1.00 20.68 64 GLU B N 1
ATOM 2868 C CA . GLU B 1 76 ? 19.360 31.672 12.386 1.00 21.66 64 GLU B CA 1
ATOM 2869 C C . GLU B 1 76 ? 20.521 31.691 13.375 1.00 20.79 64 GLU B C 1
ATOM 2870 O O . GLU B 1 76 ? 21.600 31.161 13.091 1.00 20.54 64 GLU B O 1
ATOM 2876 N N . GLU B 1 77 ? 20.280 32.277 14.548 1.00 20.59 65 GLU B N 1
ATOM 2877 C CA . GLU B 1 77 ? 21.323 32.464 15.548 1.00 20.13 65 GLU B CA 1
ATOM 2878 C C . GLU B 1 77 ? 21.865 31.144 16.064 1.00 20.67 65 GLU B C 1
ATOM 2879 O O . GLU B 1 77 ? 23.079 31.004 16.246 1.00 19.35 65 GLU B O 1
ATOM 2885 N N . GLU B 1 78 ? 20.981 30.160 16.240 1.00 20.46 66 GLU B N 1
ATOM 2886 C CA . GLU B 1 78 ? 21.376 28.775 16.585 1.00 21.15 66 GLU B CA 1
ATOM 2887 C C . GLU B 1 78 ? 22.201 28.096 15.490 1.00 21.10 66 GLU B C 1
ATOM 2888 O O . GLU B 1 78 ? 23.215 27.450 15.759 1.00 21.26 66 GLU B O 1
ATOM 2894 N N . LEU B 1 79 ? 21.759 28.241 14.252 1.00 20.56 67 LEU B N 1
ATOM 2895 C CA . LEU B 1 79 ? 22.493 27.680 13.128 1.00 21.94 67 LEU B CA 1
ATOM 2896 C C . LEU B 1 79 ? 23.911 28.234 13.086 1.00 21.18 67 LEU B C 1
ATOM 2897 O O . LEU B 1 79 ? 24.879 27.491 12.914 1.00 22.58 67 LEU B O 1
ATOM 2902 N N . GLU B 1 80 ? 24.018 29.548 13.266 1.00 22.86 68 GLU B N 1
ATOM 2903 C CA . GLU B 1 80 ? 25.308 30.264 13.268 1.00 22.38 68 GLU B CA 1
ATOM 2904 C C . GLU B 1 80 ? 26.240 29.757 14.365 1.00 23.89 68 GLU B C 1
ATOM 2905 O O . GLU B 1 80 ? 27.419 29.505 14.120 1.00 23.20 68 GLU B O 1
ATOM 2911 N N . ALA B 1 81 ? 25.702 29.583 15.569 1.00 25.73 69 ALA B N 1
ATOM 2912 C CA . ALA B 1 81 ? 26.447 28.958 16.672 1.00 26.33 69 ALA B CA 1
ATOM 2913 C C . ALA B 1 81 ? 26.969 27.580 16.292 1.00 25.76 69 ALA B C 1
ATOM 2914 O O . ALA B 1 81 ? 28.112 27.223 16.581 1.00 25.20 69 ALA B O 1
ATOM 2932 N N . ARG B 1 84 ? 29.932 27.734 13.927 1.00 24.57 72 ARG B N 1
ATOM 2933 C CA . ARG B 1 84 ? 31.094 28.274 14.618 1.00 24.41 72 ARG B CA 1
ATOM 2934 C C . ARG B 1 84 ? 31.691 27.250 15.576 1.00 23.60 72 ARG B C 1
ATOM 2935 O O . ARG B 1 84 ? 32.901 27.094 15.648 1.00 22.59 72 ARG B O 1
ATOM 2943 N N . GLU B 1 85 ? 30.832 26.569 16.316 1.00 23.51 73 GLU B N 1
ATOM 2944 C CA . GLU B 1 85 ? 31.253 25.618 17.339 1.00 24.37 73 GLU B CA 1
ATOM 2945 C C . GLU B 1 85 ? 31.626 24.259 16.731 1.00 24.45 73 GLU B C 1
ATOM 2946 O O . GLU B 1 85 ? 32.395 23.518 17.329 1.00 23.57 73 GLU B O 1
ATOM 2952 N N . GLY B 1 86 ? 31.044 23.919 15.576 1.00 21.83 74 GLY B N 1
ATOM 2953 C CA . GLY B 1 86 ? 31.178 22.580 15.009 1.00 23.25 74 GLY B CA 1
ATOM 2954 C C . GLY B 1 86 ? 29.983 21.703 15.351 1.00 23.27 74 GLY B C 1
ATOM 2955 O O . GLY B 1 86 ? 29.358 21.871 16.383 1.00 22.72 74 GLY B O 1
ATOM 2956 N N . ALA B 1 87 ? 29.686 20.755 14.474 1.00 21.94 75 ALA B N 1
ATOM 2957 C CA . ALA B 1 87 ? 28.648 19.771 14.688 1.00 21.70 75 ALA B CA 1
ATOM 2958 C C . ALA B 1 87 ? 29.008 18.507 13.900 1.00 23.76 75 ALA B C 1
ATOM 2959 O O . ALA B 1 87 ? 29.382 18.608 12.742 1.00 25.32 75 ALA B O 1
ATOM 2961 N N . ASP B 1 88 ? 28.894 17.339 14.529 1.00 24.75 76 ASP B N 1
ATOM 2962 C CA . ASP B 1 88 ? 29.032 16.046 13.827 1.00 27.49 76 ASP B CA 1
ATOM 2963 C C . ASP B 1 88 ? 27.937 15.906 12.767 1.00 25.46 76 ASP B C 1
ATOM 2964 O O . ASP B 1 88 ? 26.811 16.289 12.980 1.00 24.57 76 ASP B O 1
ATOM 2969 N N . LYS B 1 89 ? 28.253 15.339 11.625 1.00 22.67 77 LYS B N 1
ATOM 2970 C CA . LYS B 1 89 ? 27.228 14.951 10.686 1.00 22.92 77 LYS B CA 1
ATOM 2971 C C . LYS B 1 89 ? 26.625 13.637 11.229 1.00 22.43 77 LYS B C 1
ATOM 2972 O O . LYS B 1 89 ? 27.366 12.684 11.478 1.00 24.09 77 LYS B O 1
ATOM 2978 N N . VAL B 1 90 ? 25.309 13.591 11.437 1.00 20.42 78 VAL B N 1
ATOM 2979 C CA . VAL B 1 90 ? 24.665 12.362 11.967 1.00 22.60 78 VAL B CA 1
ATOM 2980 C C . VAL B 1 90 ? 23.504 11.852 11.114 1.00 24.89 78 VAL B C 1
ATOM 2981 O O . VAL B 1 90 ? 22.571 12.600 10.778 1.00 23.88 78 VAL B O 1
ATOM 2985 N N . GLY B 1 91 ? 23.551 10.563 10.790 1.00 21.56 79 GLY B N 1
ATOM 2986 C CA . GLY B 1 91 ? 22.370 9.870 10.348 1.00 21.32 79 GLY B CA 1
ATOM 2987 C C . GLY B 1 91 ? 21.621 9.298 11.546 1.00 19.53 79 GLY B C 1
ATOM 2988 O O . GLY B 1 91 ? 21.908 9.595 12.692 1.00 22.78 79 GLY B O 1
ATOM 2989 N N . THR B 1 92 ? 20.624 8.478 11.287 1.00 21.53 80 THR B N 1
ATOM 2990 C CA . THR B 1 92 ? 19.734 7.976 12.345 1.00 22.18 80 THR B CA 1
ATOM 2991 C C . THR B 1 92 ? 20.465 7.284 13.508 1.00 19.81 80 THR B C 1
ATOM 2992 O O . THR B 1 92 ? 20.185 7.560 14.667 1.00 20.22 80 THR B O 1
ATOM 2996 N N . ARG B 1 93 ? 21.374 6.384 13.177 1.00 20.79 81 ARG B N 1
ATOM 2997 C CA . ARG B 1 93 ? 22.064 5.574 14.179 1.00 21.50 81 ARG B CA 1
ATOM 2998 C C . ARG B 1 93 ? 22.906 6.415 15.112 1.00 20.77 81 ARG B C 1
ATOM 2999 O O . ARG B 1 93 ? 23.098 6.051 16.233 1.00 23.84 81 ARG B O 1
ATOM 3007 N N . GLU B 1 94 ? 23.404 7.557 14.641 1.00 21.58 82 GLU B N 1
ATOM 3008 C CA . GLU B 1 94 ? 24.224 8.421 15.479 1.00 20.72 82 GLU B CA 1
ATOM 3009 C C . GLU B 1 94 ? 23.406 9.310 16.432 1.00 20.44 82 GLU B C 1
ATOM 3010 O O . GLU B 1 94 ? 23.979 9.866 17.363 1.00 22.87 82 GLU B O 1
ATOM 3016 N N . ILE B 1 95 ? 22.107 9.501 16.206 1.00 19.41 83 ILE B N 1
ATOM 3017 C CA . ILE B 1 95 ? 21.272 10.363 17.094 1.00 20.56 83 ILE B CA 1
ATOM 3018 C C . ILE B 1 95 ? 21.437 10.027 18.575 1.00 20.68 83 ILE B C 1
ATOM 3019 O O . ILE B 1 95 ? 21.738 10.911 19.371 1.00 21.68 83 ILE B O 1
ATOM 3024 N N . PRO B 1 96 ? 21.276 8.767 18.983 1.00 23.39 84 PRO B N 1
ATOM 3025 C CA . PRO B 1 96 ? 21.370 8.471 20.416 1.00 24.11 84 PRO B CA 1
ATOM 3026 C C . PRO B 1 96 ? 22.727 8.742 21.026 1.00 22.53 84 PRO B C 1
ATOM 3027 O O . PRO B 1 96 ? 22.799 9.057 22.212 1.00 23.74 84 PRO B O 1
ATOM 3031 N N . ILE B 1 97 ? 23.765 8.569 20.224 1.00 23.75 85 ILE B N 1
ATOM 3032 C CA . ILE B 1 97 ? 25.114 8.739 20.671 1.00 25.03 85 ILE B CA 1
ATOM 3033 C C . ILE B 1 97 ? 25.333 10.211 21.018 1.00 25.04 85 ILE B C 1
ATOM 3034 O O . ILE B 1 97 ? 25.877 10.521 22.093 1.00 23.75 85 ILE B O 1
ATOM 3039 N N . VAL B 1 98 ? 24.930 11.104 20.100 1.00 23.88 86 VAL B N 1
ATOM 3040 C CA . VAL B 1 98 ? 25.134 12.572 20.286 1.00 22.83 86 VAL B CA 1
ATOM 3041 C C . VAL B 1 98 ? 24.179 13.146 21.292 1.00 22.76 86 VAL B C 1
ATOM 3042 O O . VAL B 1 98 ? 24.530 14.078 21.998 1.00 23.21 86 VAL B O 1
ATOM 3046 N N . VAL B 1 99 ? 22.973 12.593 21.376 1.00 23.49 87 VAL B N 1
ATOM 3047 C CA . VAL B 1 99 ? 22.055 12.970 22.451 1.00 23.72 87 VAL B CA 1
ATOM 3048 C C . VAL B 1 99 ? 22.664 12.641 23.816 1.00 25.97 87 VAL B C 1
ATOM 3049 O O . VAL B 1 99 ? 22.741 13.512 24.686 1.00 24.74 87 VAL B O 1
ATOM 3053 N N . ALA B 1 100 ? 23.134 11.411 24.001 1.00 25.73 88 ALA B N 1
ATOM 3054 C CA . ALA B 1 100 ? 23.753 10.997 25.274 1.00 26.65 88 ALA B CA 1
ATOM 3055 C C . ALA B 1 100 ? 24.980 11.824 25.656 1.00 25.61 88 ALA B C 1
ATOM 3056 O O . ALA B 1 100 ? 25.203 12.122 26.819 1.00 26.32 88 ALA B O 1
ATOM 3058 N N . GLU B 1 101 ? 25.789 12.168 24.675 1.00 26.08 89 GLU B N 1
ATOM 3059 C CA . GLU B 1 101 ? 27.040 12.872 24.924 1.00 26.84 89 GLU B CA 1
ATOM 3060 C C . GLU B 1 101 ? 26.865 14.401 25.007 1.00 26.93 89 GLU B C 1
ATOM 3061 O O . GLU B 1 101 ? 27.794 15.118 25.392 1.00 25.80 89 GLU B O 1
ATOM 3064 N N . GLY B 1 102 ? 25.678 14.906 24.679 1.00 26.15 90 GLY B N 1
ATOM 3065 C CA . GLY B 1 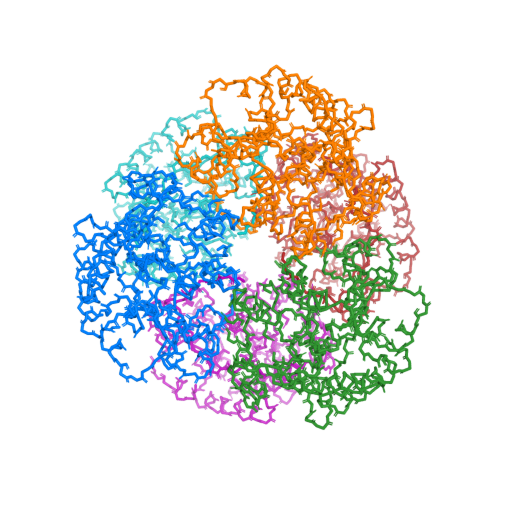102 ? 25.427 16.343 24.721 1.00 26.25 90 GLY B CA 1
ATOM 3066 C C . GLY B 1 102 ? 26.185 17.114 23.661 1.00 25.13 90 GLY B C 1
ATOM 3067 O O . GLY B 1 102 ? 26.664 18.211 23.902 1.00 22.49 90 GLY B O 1
ATOM 3068 N N . LYS B 1 103 ? 26.288 16.548 22.474 1.00 24.40 91 LYS B N 1
ATOM 3069 C CA . LYS B 1 103 ? 27.023 17.193 21.391 1.00 25.67 91 LYS B CA 1
ATOM 3070 C C . LYS B 1 103 ? 26.099 17.872 20.381 1.00 23.42 91 LYS B C 1
ATOM 3071 O O . LYS B 1 103 ? 24.928 17.467 20.215 1.00 23.27 91 LYS B O 1
ATOM 3077 N N . ASN B 1 104 ? 26.639 18.891 19.697 1.00 22.09 92 ASN B N 1
ATOM 3078 C CA . ASN B 1 104 ? 25.988 19.441 18.502 1.00 22.32 92 ASN B CA 1
ATOM 3079 C C . ASN B 1 104 ? 26.023 18.410 17.377 1.00 21.46 92 ASN B C 1
ATOM 3080 O O . ASN B 1 104 ? 27.015 17.743 17.184 1.00 22.86 92 ASN B O 1
ATOM 3085 N N . ALA B 1 105 ? 24.959 18.346 16.596 1.00 21.23 93 ALA B N 1
ATOM 3086 C CA . ALA B 1 105 ? 24.939 17.486 15.430 1.00 22.69 93 ALA B CA 1
ATOM 3087 C C . ALA B 1 105 ? 24.031 18.049 14.368 1.00 22.45 93 ALA B C 1
ATOM 3088 O O . ALA B 1 105 ? 22.923 18.522 14.668 1.00 22.84 93 ALA B O 1
ATOM 3090 N N . ALA B 1 106 ? 24.475 17.914 13.126 1.00 21.24 94 ALA B N 1
ATOM 3091 C CA . ALA B 1 106 ? 23.696 18.265 11.962 1.00 21.60 94 ALA B CA 1
ATOM 3092 C C . ALA B 1 106 ? 23.157 17.004 11.326 1.00 21.99 94 ALA B C 1
ATOM 3093 O O . ALA B 1 106 ? 23.923 16.097 10.976 1.00 23.67 94 ALA B O 1
ATOM 3095 N N . THR B 1 107 ? 21.850 17.002 11.096 1.00 20.72 95 THR B N 1
ATOM 3096 C CA . THR B 1 107 ? 21.132 15.808 10.601 1.00 23.01 95 THR B CA 1
ATOM 3097 C C . THR B 1 107 ? 21.201 15.674 9.091 1.00 22.18 95 THR B C 1
ATOM 3098 O O . THR B 1 107 ? 21.095 16.657 8.349 1.00 23.15 95 THR B O 1
ATOM 3102 N N . THR B 1 108 ? 21.362 14.449 8.642 1.00 21.86 96 THR B N 1
ATOM 3103 C CA . THR B 1 108 ? 21.169 14.083 7.247 1.00 20.13 96 THR B CA 1
ATOM 3104 C C . THR B 1 108 ? 19.705 13.808 7.003 1.00 20.07 96 THR B C 1
ATOM 3105 O O . THR B 1 108 ? 18.853 13.889 7.942 1.00 21.80 96 THR B O 1
ATOM 3109 N N . VAL B 1 109 ? 19.377 13.432 5.774 1.00 18.70 97 VAL B N 1
ATOM 3110 C CA . VAL B 1 109 ? 18.009 13.046 5.444 1.00 21.20 97 VAL B CA 1
ATOM 3111 C C . VAL B 1 109 ? 17.469 11.922 6.359 1.00 20.50 97 VAL B C 1
ATOM 3112 O O . VAL B 1 109 ? 16.307 11.980 6.813 1.00 21.42 97 VAL B O 1
ATOM 3116 N N . SER B 1 110 ? 18.300 10.924 6.629 1.00 20.65 98 SER B N 1
ATOM 3117 C CA . SER B 1 110 ? 17.867 9.770 7.405 1.00 20.32 98 SER B CA 1
ATOM 3118 C C . SER B 1 110 ? 17.410 10.213 8.777 1.00 21.79 98 SER B C 1
ATOM 3119 O O . SER B 1 110 ? 16.314 9.907 9.177 1.00 20.62 98 SER B O 1
ATOM 3122 N N . ALA B 1 111 ? 18.266 10.932 9.475 1.00 22.08 99 ALA B N 1
ATOM 3123 C CA . ALA B 1 111 ? 17.950 11.419 10.793 1.00 20.75 99 ALA B CA 1
ATOM 3124 C C . ALA B 1 111 ? 16.770 12.399 10.783 1.00 20.95 99 ALA B C 1
ATOM 3125 O O . ALA B 1 111 ? 16.004 12.445 11.737 1.00 21.55 99 ALA B O 1
ATOM 3127 N N . THR B 1 112 ? 16.676 13.232 9.754 1.00 19.81 100 THR B N 1
ATOM 3128 C CA . THR B 1 112 ? 15.614 14.206 9.666 1.00 20.49 100 THR B CA 1
ATOM 3129 C C . THR B 1 112 ? 14.241 13.517 9.488 1.00 20.24 100 THR B C 1
ATOM 3130 O O . THR B 1 112 ? 13.294 13.886 10.141 1.00 18.73 100 THR B O 1
ATOM 3134 N N . ILE B 1 113 ? 14.149 12.523 8.607 1.00 20.19 101 ILE B N 1
ATOM 3135 C CA . ILE B 1 113 ? 12.885 11.779 8.415 1.00 22.34 101 ILE B CA 1
ATOM 3136 C C . ILE B 1 113 ? 12.520 11.026 9.695 1.00 21.10 101 ILE B C 1
ATOM 3137 O O . ILE B 1 113 ? 11.396 11.072 10.170 1.00 21.79 101 ILE B O 1
ATOM 3142 N N . PHE B 1 114 ? 13.494 10.361 10.275 1.00 21.74 102 PHE B N 1
ATOM 3143 C CA . PHE B 1 114 ? 13.288 9.612 11.542 1.00 21.87 102 PHE B CA 1
ATOM 3144 C C . PHE B 1 114 ? 12.691 10.519 12.626 1.00 21.23 102 PHE B C 1
ATOM 3145 O O . PHE B 1 114 ? 11.695 10.172 13.286 1.00 22.53 102 PHE B O 1
ATOM 3153 N N . LEU B 1 115 ? 13.331 11.666 12.839 1.00 21.98 103 LEU B N 1
ATOM 3154 C CA . LEU B 1 115 ? 12.876 12.602 13.856 1.00 22.05 103 LEU B CA 1
ATOM 3155 C C . LEU B 1 115 ? 11.509 13.210 13.500 1.00 23.09 103 LEU B C 1
ATOM 3156 O O . LEU B 1 115 ? 10.636 13.349 14.359 1.00 22.45 103 LEU B O 1
ATOM 3161 N N . SER B 1 116 ? 11.341 13.584 12.229 1.00 21.82 104 SER B N 1
ATOM 3162 C CA . SER B 1 116 ? 10.101 14.189 11.746 1.00 21.46 104 SER B CA 1
ATOM 3163 C C . SER B 1 116 ? 8.923 13.262 12.060 1.00 22.41 104 SER B C 1
ATOM 3164 O O . SER B 1 116 ? 7.836 13.722 12.528 1.00 22.96 104 SER B O 1
ATOM 3167 N N . ARG B 1 117 ? 9.144 11.964 11.834 1.00 23.23 105 ARG B N 1
ATOM 3168 C CA . ARG B 1 117 ? 8.110 10.931 12.069 1.00 24.35 105 ARG B CA 1
ATOM 3169 C C . ARG B 1 117 ? 7.719 10.843 13.535 1.00 25.41 105 ARG B C 1
ATOM 3170 O O . ARG B 1 117 ? 6.604 10.436 13.865 1.00 28.50 105 ARG B O 1
ATOM 3178 N N . ARG B 1 118 ? 8.639 11.182 14.427 1.00 26.09 106 ARG B N 1
ATOM 3179 C CA . ARG B 1 118 ? 8.364 11.150 15.870 1.00 25.25 106 ARG B CA 1
ATOM 3180 C C . ARG B 1 118 ? 7.795 12.418 16.430 1.00 27.27 106 ARG B C 1
ATOM 3181 O O . ARG B 1 118 ? 7.370 12.442 17.587 1.00 29.88 106 ARG B O 1
ATOM 3189 N N . ILE B 1 119 ? 7.756 13.465 15.638 1.00 27.41 107 ILE B N 1
ATOM 3190 C CA . ILE B 1 119 ? 7.179 14.700 16.109 1.00 29.20 107 ILE B CA 1
ATOM 3191 C C . ILE B 1 119 ? 6.067 15.219 15.247 1.00 28.69 107 ILE B C 1
ATOM 3192 O O . ILE B 1 119 ? 5.667 16.355 15.415 1.00 30.17 107 ILE B O 1
ATOM 3197 N N . GLY B 1 120 ? 5.556 14.399 14.338 1.00 27.17 108 GLY B N 1
ATOM 3198 C CA . GLY B 1 120 ? 4.344 14.753 13.593 1.00 25.50 108 GLY B CA 1
ATOM 3199 C C . GLY B 1 120 ? 4.559 15.648 12.389 1.00 24.27 108 GLY B C 1
ATOM 3200 O O . GLY B 1 120 ? 3.637 16.291 11.914 1.00 24.77 108 GLY B O 1
ATOM 3201 N N . ILE B 1 121 ? 5.777 15.657 11.875 1.00 22.80 109 ILE B N 1
ATOM 3202 C CA . ILE B 1 121 ? 6.055 16.324 10.643 1.00 22.24 109 ILE B CA 1
ATOM 3203 C C . ILE B 1 121 ? 5.982 15.278 9.521 1.00 22.37 109 ILE B C 1
ATOM 3204 O O . ILE B 1 121 ? 6.703 14.284 9.561 1.00 21.02 109 ILE B O 1
ATOM 3209 N N . GLU B 1 122 ? 5.146 15.555 8.521 1.00 21.28 110 GLU B N 1
ATOM 3210 C CA . GLU B 1 122 ? 4.899 14.647 7.402 1.00 22.34 110 GLU B CA 1
ATOM 3211 C C . GLU B 1 122 ? 5.599 14.994 6.090 1.00 23.15 110 GLU B C 1
ATOM 3212 O O . GLU B 1 122 ? 5.825 14.111 5.274 1.00 27.42 110 GLU B O 1
ATOM 3218 N N . VAL B 1 123 ? 5.984 16.259 5.913 1.00 22.03 111 VAL B N 1
ATOM 3219 C CA . VAL B 1 123 ? 6.638 16.720 4.703 1.00 20.99 111 VAL B CA 1
ATOM 3220 C C . VAL B 1 123 ? 8.057 17.152 5.053 1.00 20.75 111 VAL B C 1
ATOM 3221 O O . VAL B 1 123 ? 8.258 17.989 5.914 1.00 23.25 111 VAL B O 1
ATOM 3225 N N . VAL B 1 124 ? 9.025 16.582 4.363 1.00 22.28 112 VAL B N 1
ATOM 3226 C CA . VAL B 1 124 ? 10.425 16.880 4.562 1.00 22.36 112 VAL B CA 1
ATOM 3227 C C . VAL B 1 124 ? 11.000 17.334 3.209 1.00 22.69 112 VAL B C 1
ATOM 3228 O O . VAL B 1 124 ? 10.600 16.826 2.154 1.00 20.01 112 VAL B O 1
ATOM 3232 N N . VAL B 1 125 ? 11.933 18.285 3.249 1.00 21.92 113 VAL B N 1
ATOM 3233 C CA . VAL B 1 125 ? 12.601 18.787 2.041 1.00 21.96 113 VAL B CA 1
ATOM 3234 C C . VAL B 1 125 ? 14.146 18.640 2.129 1.00 23.81 113 VAL B C 1
ATOM 3235 O O . VAL B 1 125 ? 14.761 18.910 3.173 1.00 23.53 113 VAL B O 1
ATOM 3239 N N . THR B 1 126 ? 14.751 18.205 1.029 1.00 22.17 114 THR B N 1
ATOM 3240 C CA . THR B 1 126 ? 16.193 18.169 0.897 1.00 23.18 114 THR B CA 1
ATOM 3241 C C . THR B 1 126 ? 16.631 18.594 -0.510 1.00 22.45 114 THR B C 1
ATOM 3242 O O . THR B 1 126 ? 15.805 18.987 -1.344 1.00 25.13 114 THR B O 1
ATOM 3246 N N . GLY B 1 127 ? 17.926 18.557 -0.775 1.00 23.65 115 GLY B N 1
ATOM 3247 C CA . GLY B 1 127 ? 18.385 18.823 -2.129 1.00 22.83 115 GLY B CA 1
ATOM 3248 C C . GLY B 1 127 ? 18.472 17.531 -2.896 1.00 23.80 115 GLY B C 1
ATOM 3249 O O . GLY B 1 127 ? 17.816 17.357 -3.915 1.00 24.97 115 GLY B O 1
ATOM 3250 N N . GLY B 1 128 ? 19.318 16.630 -2.422 1.00 24.18 116 GLY B N 1
ATOM 3251 C CA . GLY B 1 128 ? 19.445 15.273 -3.017 1.00 24.30 116 GLY B CA 1
ATOM 3252 C C . GLY B 1 128 ? 19.700 14.268 -1.903 1.00 24.76 116 GLY B C 1
ATOM 3253 O O . GLY B 1 128 ? 20.376 14.595 -0.939 1.00 29.31 116 GLY B O 1
ATOM 3254 N N . THR B 1 129 ? 19.165 13.055 -2.015 1.00 23.19 117 THR B N 1
ATOM 3255 C CA . THR B 1 129 ? 19.431 12.040 -0.996 1.00 23.50 117 THR B CA 1
ATOM 3256 C C . THR B 1 129 ? 20.733 11.340 -1.258 1.00 23.80 117 THR B C 1
ATOM 3257 O O . THR B 1 129 ? 21.284 11.379 -2.360 1.00 21.86 117 THR B O 1
ATOM 3261 N N . GLY B 1 130 ? 21.187 10.662 -0.221 1.00 23.60 118 GLY B N 1
ATOM 3262 C CA . GLY B 1 130 ? 22.220 9.666 -0.336 1.00 23.71 118 GLY B CA 1
ATOM 3263 C C . GLY B 1 130 ? 21.733 8.426 -1.065 1.00 22.30 118 GLY B C 1
ATOM 3264 O O . GLY B 1 130 ? 20.579 8.321 -1.511 1.00 24.51 118 GLY B O 1
ATOM 3265 N N . GLY B 1 131 ? 22.638 7.498 -1.233 1.00 21.19 119 GLY B N 1
ATOM 3266 C CA . GLY B 1 131 ? 22.323 6.277 -1.944 1.00 21.33 119 GLY B CA 1
ATOM 3267 C C . GLY B 1 131 ? 23.480 5.291 -1.906 1.00 20.59 119 GLY B C 1
ATOM 3268 O O . GLY B 1 131 ? 24.244 5.269 -0.960 1.00 19.52 119 GLY B O 1
ATOM 3269 N N . VAL B 1 132 ? 23.593 4.498 -2.968 1.00 20.18 120 VAL B N 1
ATOM 3270 C CA . VAL B 1 132 ? 24.670 3.546 -3.144 1.00 20.37 120 VAL B CA 1
ATOM 3271 C C . VAL B 1 132 ? 25.826 4.288 -3.826 1.00 20.52 120 VAL B C 1
ATOM 3272 O O . VAL B 1 132 ? 25.680 4.829 -4.947 1.00 21.16 120 VAL B O 1
ATOM 3276 N N . HIS B 1 133 ? 26.985 4.282 -3.183 1.00 18.87 121 HIS B N 1
ATOM 3277 C CA . HIS B 1 133 ? 28.165 4.867 -3.758 1.00 20.78 121 HIS B CA 1
ATOM 3278 C C . HIS B 1 133 ? 28.833 3.929 -4.741 1.00 20.11 121 HIS B C 1
ATOM 3279 O O . HIS B 1 133 ? 28.662 2.702 -4.679 1.00 20.69 121 HIS B O 1
ATOM 3286 N N . PRO B 1 134 ? 29.651 4.480 -5.629 1.00 21.99 122 PRO B N 1
ATOM 3287 C CA . PRO B 1 134 ? 30.451 3.648 -6.499 1.00 22.61 122 PRO B CA 1
ATOM 3288 C C . PRO B 1 134 ? 31.231 2.600 -5.719 1.00 21.17 122 PRO B C 1
ATOM 3289 O O . PRO B 1 134 ? 31.781 2.916 -4.671 1.00 23.04 122 PRO B O 1
ATOM 3293 N N . GLY B 1 135 ? 31.289 1.380 -6.253 1.00 22.15 123 GLY B N 1
ATOM 3294 C CA . GLY B 1 135 ? 31.841 0.211 -5.537 1.00 21.44 123 GLY B CA 1
ATOM 3295 C C . GLY B 1 135 ? 30.745 -0.615 -4.867 1.00 21.06 123 GLY B C 1
ATOM 3296 O O . GLY B 1 135 ? 30.935 -1.778 -4.575 1.00 19.66 123 GLY B O 1
ATOM 3297 N N . ARG B 1 136 ? 29.603 0.011 -4.598 1.00 20.91 124 ARG B N 1
ATOM 3298 C CA . ARG B 1 136 ? 28.411 -0.627 -4.059 1.00 23.33 124 ARG B CA 1
ATOM 3299 C C . ARG B 1 136 ? 28.541 -1.241 -2.666 1.00 23.19 124 ARG B C 1
ATOM 3300 O O . ARG B 1 136 ? 27.675 -2.012 -2.307 1.00 24.63 124 ARG B O 1
ATOM 3308 N N . VAL B 1 137 ? 29.586 -0.910 -1.890 1.00 20.47 125 VAL B N 1
ATOM 3309 C CA . VAL B 1 137 ? 29.612 -1.326 -0.456 1.00 22.65 125 VAL B CA 1
ATOM 3310 C C . VAL B 1 137 ? 29.203 -0.215 0.501 1.00 21.02 125 VAL B C 1
ATOM 3311 O O . VAL B 1 137 ? 28.671 -0.499 1.563 1.00 21.56 125 VAL B O 1
ATOM 3315 N N . ASP B 1 138 ? 29.481 1.034 0.134 1.00 19.34 126 ASP B N 1
ATOM 3316 C CA . ASP B 1 138 ? 29.049 2.245 0.899 1.00 19.41 126 ASP B CA 1
ATOM 3317 C C . ASP B 1 138 ? 27.642 2.605 0.506 1.00 20.39 126 ASP B C 1
ATOM 3318 O O . ASP B 1 138 ? 27.419 3.015 -0.616 1.00 21.02 126 ASP B O 1
ATOM 3323 N N . VAL B 1 139 ? 26.679 2.463 1.432 1.00 18.68 127 VAL B N 1
ATOM 3324 C CA . VAL B 1 139 ? 25.290 2.746 1.151 1.00 19.96 127 VAL B CA 1
ATOM 3325 C C . VAL B 1 139 ? 24.695 3.615 2.246 1.00 20.26 127 VAL B C 1
ATOM 3326 O O . VAL B 1 139 ? 24.800 3.285 3.422 1.00 21.00 127 VAL B O 1
ATOM 3330 N N . SER B 1 140 ? 24.112 4.752 1.854 1.00 20.01 128 SER B N 1
ATOM 3331 C CA . SER B 1 140 ? 23.527 5.675 2.838 1.00 19.38 128 SER B CA 1
ATOM 3332 C C . SER B 1 140 ? 22.412 5.082 3.709 1.00 20.46 128 SER B C 1
ATOM 3333 O O . SER B 1 140 ? 21.505 4.375 3.221 1.00 21.43 128 SER B O 1
ATOM 3336 N N . GLN B 1 141 ? 22.445 5.416 5.007 1.00 19.47 129 GLN B N 1
ATOM 3337 C CA . GLN B 1 141 ? 21.264 5.246 5.870 1.00 21.37 129 GLN B CA 1
ATOM 3338 C C . GLN B 1 141 ? 19.994 5.825 5.312 1.00 19.00 129 GLN B C 1
ATOM 3339 O O . GLN B 1 141 ? 18.907 5.416 5.709 1.00 20.87 129 GLN B O 1
ATOM 3345 N N . ASP B 1 142 ? 20.123 6.787 4.409 1.00 22.23 130 ASP B N 1
ATOM 3346 C CA . ASP B 1 142 ? 18.960 7.412 3.827 1.00 23.83 130 ASP B CA 1
ATOM 3347 C C . ASP B 1 142 ? 18.033 6.393 3.207 1.00 22.58 130 ASP B C 1
ATOM 3348 O O . ASP B 1 142 ? 16.845 6.539 3.314 1.00 23.15 130 ASP B O 1
ATOM 3353 N N . LEU B 1 143 ? 18.595 5.395 2.523 1.00 23.22 131 LEU B N 1
ATOM 3354 C CA . LEU B 1 143 ? 17.805 4.347 1.875 1.00 22.71 131 LEU B CA 1
ATOM 3355 C C . LEU B 1 143 ? 17.086 3.467 2.873 1.00 22.53 131 LEU B C 1
ATOM 3356 O O . LEU B 1 143 ? 15.929 3.174 2.709 1.00 22.43 131 LEU B O 1
ATOM 3361 N N . THR B 1 144 ? 17.768 3.072 3.934 1.00 21.95 132 THR B N 1
ATOM 3362 C CA . THR B 1 144 ? 17.167 2.269 4.946 1.00 22.75 132 THR B CA 1
ATOM 3363 C C . THR B 1 144 ? 16.013 3.052 5.589 1.00 22.50 132 THR B C 1
ATOM 3364 O O . THR B 1 144 ? 14.927 2.493 5.848 1.00 22.63 132 THR B O 1
ATOM 3368 N N . GLU B 1 145 ? 16.268 4.327 5.908 1.00 22.74 133 GLU B N 1
ATOM 3369 C CA . GLU B 1 145 ? 15.245 5.140 6.564 1.00 21.66 133 GLU B CA 1
ATOM 3370 C C . GLU B 1 145 ? 13.980 5.271 5.719 1.00 20.93 133 GLU B C 1
ATOM 3371 O O . GLU B 1 145 ? 12.846 5.141 6.229 1.00 22.69 133 GLU B O 1
ATOM 3385 N N . SER B 1 147 ? 12.950 3.260 3.571 1.00 22.34 135 SER B N 1
ATOM 3386 C CA A SER B 1 147 ? 12.282 1.960 3.493 0.50 21.85 135 SER B CA 1
ATOM 3387 C CA B SER B 1 147 ? 12.344 1.919 3.523 0.50 21.47 135 SER B CA 1
ATOM 3388 C C . SER B 1 147 ? 11.599 1.556 4.829 1.00 22.80 135 SER B C 1
ATOM 3389 O O . SER B 1 147 ? 10.939 0.502 4.919 1.00 23.64 135 SER B O 1
ATOM 3394 N N . SER B 1 148 ? 11.750 2.404 5.840 1.00 24.54 136 SER B N 1
ATOM 3395 C CA . SER B 1 148 ? 11.289 2.173 7.226 1.00 23.94 136 SER B CA 1
ATOM 3396 C C . SER B 1 148 ? 10.308 3.190 7.767 1.00 24.58 136 SER B C 1
ATOM 3397 O O . SER B 1 148 ? 9.621 2.923 8.760 1.00 24.54 136 SER B O 1
ATOM 3400 N N . SER B 1 149 ? 10.262 4.390 7.186 1.00 22.73 137 SER B N 1
ATOM 3401 C CA . SER B 1 149 ? 9.559 5.496 7.791 1.00 24.07 137 SER B CA 1
ATOM 3402 C C . SER B 1 149 ? 8.744 6.232 6.784 1.00 24.75 137 SER B C 1
ATOM 3403 O O . SER B 1 149 ? 9.249 6.554 5.726 1.00 26.12 137 SER B O 1
ATOM 3406 N N . ARG B 1 150 ? 7.512 6.570 7.138 1.00 23.15 138 ARG B N 1
ATOM 3407 C CA . ARG B 1 150 ? 6.640 7.220 6.178 1.00 24.79 138 ARG B CA 1
ATOM 3408 C C . ARG B 1 150 ? 6.730 8.733 6.277 1.00 23.44 138 ARG B C 1
ATOM 3409 O O . ARG B 1 150 ? 6.673 9.322 7.369 1.00 26.17 138 ARG B O 1
ATOM 3417 N N . ALA B 1 151 ? 6.867 9.363 5.126 1.00 23.36 139 ALA B N 1
ATOM 3418 C CA . ALA B 1 151 ? 6.916 10.831 4.996 1.00 23.24 139 ALA B CA 1
ATOM 3419 C C . ALA B 1 151 ? 6.827 11.162 3.532 1.00 21.31 139 ALA B C 1
ATOM 3420 O O . ALA B 1 151 ? 7.001 10.293 2.708 1.00 22.67 139 ALA B O 1
ATOM 3422 N N . VAL B 1 152 ? 6.527 12.416 3.221 1.00 19.69 140 VAL B N 1
ATOM 3423 C CA . VAL B 1 152 ? 6.638 12.912 1.855 1.00 21.37 140 VAL B CA 1
ATOM 3424 C C . VAL B 1 152 ? 7.951 13.659 1.770 1.00 20.50 140 VAL B C 1
ATOM 3425 O O . VAL B 1 152 ? 8.176 14.623 2.495 1.00 24.19 140 VAL B O 1
ATOM 3429 N N . LEU B 1 153 ? 8.862 13.173 0.948 1.00 20.69 141 LEU B N 1
ATOM 3430 C CA . LEU B 1 153 ? 10.158 13.839 0.819 1.00 21.00 141 LEU B CA 1
ATOM 3431 C C . LEU B 1 153 ? 10.289 14.525 -0.544 1.00 20.29 141 LEU B C 1
ATOM 3432 O O . LEU B 1 153 ? 10.215 13.875 -1.593 1.00 21.37 141 LEU B O 1
ATOM 3437 N N . VAL B 1 154 ? 10.490 15.837 -0.523 1.00 21.86 142 VAL B N 1
ATOM 3438 C CA . VAL B 1 154 ? 10.784 16.549 -1.741 1.00 21.56 142 VAL B CA 1
ATOM 3439 C C . VAL B 1 154 ? 12.305 16.589 -1.902 1.00 22.16 142 VAL B C 1
ATOM 3440 O O . VAL B 1 154 ? 13.025 17.083 -1.022 1.00 23.03 142 VAL B O 1
ATOM 3444 N N . SER B 1 155 ? 12.778 16.058 -3.024 1.00 21.89 143 SER B N 1
ATOM 3445 C CA . SER B 1 155 ? 14.185 16.170 -3.379 1.00 23.37 143 SER B CA 1
ATOM 3446 C C . SER B 1 155 ? 14.377 16.288 -4.892 1.00 23.97 143 SER B C 1
ATOM 3447 O O . SER B 1 155 ? 13.446 16.048 -5.659 1.00 26.52 143 SER B O 1
ATOM 3450 N N . SER B 1 156 ? 15.597 16.630 -5.302 1.00 23.00 144 SER B N 1
ATOM 3451 C CA . SER B 1 156 ? 16.001 16.600 -6.717 1.00 21.47 144 SER B CA 1
ATOM 3452 C C . SER B 1 156 ? 16.684 15.264 -7.027 1.00 24.32 144 SER B C 1
ATOM 3453 O O . SER B 1 156 ? 17.729 15.185 -7.660 1.00 25.07 144 SER B O 1
ATOM 3456 N N . GLY B 1 157 ? 16.057 14.190 -6.576 1.00 23.40 145 GLY B N 1
ATOM 3457 C CA . GLY B 1 157 ? 16.567 12.872 -6.800 1.00 26.64 145 GLY B CA 1
ATOM 3458 C C . GLY B 1 157 ? 17.694 12.533 -5.860 1.00 26.15 145 GLY B C 1
ATOM 3459 O O . GLY B 1 157 ? 17.628 12.808 -4.660 1.00 27.51 145 GLY B O 1
ATOM 3460 N N . ILE B 1 158 ? 18.728 11.911 -6.407 1.00 25.57 146 ILE B N 1
ATOM 3461 C CA . ILE B 1 158 ? 19.836 11.425 -5.601 1.00 24.52 146 ILE B CA 1
ATOM 3462 C C . ILE B 1 158 ? 21.069 12.236 -5.980 1.00 23.58 146 ILE B C 1
ATOM 3463 O O . ILE B 1 158 ? 21.162 12.735 -7.095 1.00 23.06 146 ILE B O 1
ATOM 3468 N N . LYS B 1 159 ? 21.997 12.378 -5.045 1.00 23.29 147 LYS B N 1
ATOM 3469 C CA . LYS B 1 159 ? 23.196 13.144 -5.295 1.00 24.01 147 LYS B CA 1
ATOM 3470 C C . LYS B 1 159 ? 24.006 12.569 -6.445 1.00 23.28 147 LYS B C 1
ATOM 3471 O O . LYS B 1 159 ? 24.104 11.366 -6.600 1.00 26.54 147 LYS B O 1
ATOM 3477 N N . SER B 1 160 ? 24.557 13.462 -7.249 1.00 24.10 148 SER B N 1
ATOM 3478 C CA . SER B 1 160 ? 25.261 13.158 -8.490 1.00 23.88 148 SER B CA 1
ATOM 3479 C C . SER B 1 160 ? 26.525 12.292 -8.336 1.00 23.40 148 SER B C 1
ATOM 3480 O O . SER B 1 160 ? 27.020 11.744 -9.319 1.00 23.28 148 SER B O 1
ATOM 3483 N N . ILE B 1 161 ? 27.038 12.181 -7.114 1.00 23.78 149 ILE B N 1
ATOM 3484 C CA . ILE B 1 161 ? 28.275 11.417 -6.814 1.00 23.90 149 ILE B CA 1
ATOM 3485 C C . ILE B 1 161 ? 28.076 9.889 -6.634 1.00 23.61 149 ILE B C 1
ATOM 3486 O O . ILE B 1 161 ? 29.033 9.134 -6.349 1.00 24.24 149 ILE B O 1
ATOM 3491 N N . LEU B 1 162 ? 26.852 9.441 -6.843 1.00 23.64 150 LEU B N 1
ATOM 3492 C CA . LEU B 1 162 ? 26.426 8.098 -6.448 1.00 24.72 150 LEU B CA 1
ATOM 3493 C C . LEU B 1 162 ? 26.486 7.124 -7.623 1.00 25.51 150 LEU B C 1
ATOM 3494 O O . LEU B 1 162 ? 26.670 7.547 -8.760 1.00 21.11 150 LEU B O 1
ATOM 3499 N N . ASP B 1 163 ? 26.386 5.821 -7.332 1.00 22.49 151 ASP B N 1
ATOM 3500 C CA . ASP B 1 163 ? 26.179 4.808 -8.374 1.00 23.12 151 ASP B CA 1
ATOM 3501 C C . ASP B 1 163 ? 24.695 4.892 -8.732 1.00 22.18 151 ASP B C 1
ATOM 3502 O O . ASP B 1 163 ? 23.832 4.435 -7.978 1.00 18.77 151 ASP B O 1
ATOM 3507 N N . VAL B 1 164 ? 24.394 5.527 -9.856 1.00 20.24 152 VAL B N 1
ATOM 3508 C CA . VAL B 1 164 ? 23.010 5.879 -10.152 1.00 22.08 152 VAL B CA 1
ATOM 3509 C C . VAL B 1 164 ? 22.181 4.627 -10.432 1.00 20.81 152 VAL B C 1
ATOM 3510 O O . VAL B 1 164 ? 21.117 4.471 -9.889 1.00 20.22 152 VAL B O 1
ATOM 3514 N N . GLU B 1 165 ? 22.702 3.716 -11.239 1.00 19.92 153 GLU B N 1
ATOM 3515 C CA . GLU B 1 165 ? 21.987 2.461 -11.532 1.00 24.04 153 GLU B CA 1
ATOM 3516 C C . GLU B 1 165 ? 21.681 1.652 -10.274 1.00 23.12 153 GLU B C 1
ATOM 3517 O O . GLU B 1 165 ? 20.535 1.193 -10.057 1.00 20.59 153 GLU B O 1
ATOM 3523 N N . ALA B 1 166 ? 22.705 1.470 -9.441 1.00 22.36 154 ALA B N 1
ATOM 3524 C CA . ALA B 1 166 ? 22.567 0.705 -8.210 1.00 21.23 154 ALA B CA 1
ATOM 3525 C C . ALA B 1 166 ? 21.545 1.348 -7.300 1.00 22.23 154 ALA B C 1
ATOM 3526 O O . ALA B 1 166 ? 20.706 0.658 -6.706 1.00 22.48 154 ALA B O 1
ATOM 3528 N N . THR B 1 167 ? 21.618 2.674 -7.188 1.00 20.53 155 THR B N 1
ATOM 3529 C CA . THR B 1 167 ? 20.730 3.367 -6.300 1.00 20.10 155 THR B CA 1
ATOM 3530 C C . THR B 1 167 ? 19.286 3.275 -6.783 1.00 21.27 155 THR B C 1
ATOM 3531 O O . THR B 1 167 ? 18.369 2.935 -5.997 1.00 19.46 155 THR B O 1
ATOM 3535 N N . PHE B 1 168 ? 19.106 3.543 -8.067 1.00 20.11 156 PHE B N 1
ATOM 3536 C CA . PHE B 1 168 ? 17.797 3.483 -8.694 1.00 22.51 156 PHE B CA 1
ATOM 3537 C C . PHE B 1 168 ? 17.158 2.102 -8.548 1.00 22.27 156 PHE B C 1
ATOM 3538 O O . PHE B 1 168 ? 15.961 1.980 -8.224 1.00 23.59 156 PHE B O 1
ATOM 3546 N N . GLU B 1 169 ? 17.947 1.055 -8.769 1.00 21.32 157 GLU B N 1
ATOM 3547 C CA . GLU B 1 169 ? 17.441 -0.304 -8.550 1.00 22.18 157 GLU B CA 1
ATOM 3548 C C . GLU B 1 169 ? 17.094 -0.557 -7.086 1.00 21.53 157 GLU B C 1
ATOM 3549 O O . GLU B 1 169 ? 16.036 -1.128 -6.774 1.00 19.73 157 GLU B O 1
ATOM 3568 N N . LEU B 1 171 ? 16.123 1.533 -4.785 1.00 21.90 159 LEU B N 1
ATOM 3569 C CA . LEU B 1 171 ? 14.883 2.235 -4.418 1.00 20.67 159 LEU B CA 1
ATOM 3570 C C . LEU B 1 171 ? 13.681 1.352 -4.713 1.00 20.77 159 LEU B C 1
ATOM 3571 O O . LEU B 1 171 ? 12.756 1.290 -3.898 1.00 21.30 159 LEU B O 1
ATOM 3576 N N . GLU B 1 172 ? 13.702 0.653 -5.849 1.00 20.64 160 GLU B N 1
ATOM 3577 C CA . GLU B 1 172 ? 12.638 -0.319 -6.190 1.00 20.96 160 GLU B CA 1
ATOM 3578 C C . GLU B 1 172 ? 12.644 -1.476 -5.198 1.00 21.58 160 GLU B C 1
ATOM 3579 O O . GLU B 1 172 ? 11.637 -1.801 -4.583 1.00 20.96 160 GLU B O 1
ATOM 3585 N N . THR B 1 173 ? 13.798 -2.098 -5.013 1.00 23.42 161 THR B N 1
ATOM 3586 C CA . THR B 1 173 ? 13.898 -3.289 -4.124 1.00 21.77 161 THR B CA 1
ATOM 3587 C C . THR B 1 173 ? 13.326 -2.979 -2.728 1.00 21.08 161 THR B C 1
ATOM 3588 O O . THR B 1 173 ? 12.550 -3.759 -2.154 1.00 22.18 161 THR B O 1
ATOM 3592 N N . LEU B 1 174 ? 13.673 -1.816 -2.187 1.00 20.90 162 LEU B N 1
ATOM 3593 C CA . LEU B 1 174 ? 13.247 -1.463 -0.855 1.00 21.09 162 LEU B CA 1
ATOM 3594 C C . LEU B 1 174 ? 11.776 -1.007 -0.748 1.00 21.71 162 LEU B C 1
ATOM 3595 O O . LEU B 1 174 ? 11.294 -0.623 0.338 1.00 19.46 162 LEU B O 1
ATOM 3600 N N . GLU B 1 175 ? 11.087 -1.010 -1.888 1.00 21.77 163 GLU B N 1
ATOM 3601 C CA . GLU B 1 175 ? 9.707 -0.561 -2.001 1.00 22.14 163 GLU B CA 1
ATOM 3602 C C . GLU B 1 175 ? 9.511 0.938 -1.707 1.00 21.72 163 GLU B C 1
ATOM 3603 O O . GLU B 1 175 ? 8.510 1.325 -1.096 1.00 21.17 163 GLU B O 1
ATOM 3609 N N . ILE B 1 176 ? 10.432 1.779 -2.174 1.00 20.37 164 ILE B N 1
ATOM 3610 C CA . ILE B 1 176 ? 10.309 3.219 -2.031 1.00 21.93 164 ILE B CA 1
ATOM 3611 C C . ILE B 1 176 ? 9.607 3.829 -3.254 1.00 21.55 164 ILE B C 1
ATOM 3612 O O . ILE B 1 176 ? 10.192 3.871 -4.354 1.00 21.68 164 ILE B O 1
ATOM 3617 N N . PRO B 1 177 ? 8.370 4.309 -3.084 1.00 20.48 165 PRO B N 1
ATOM 3618 C CA . PRO B 1 177 ? 7.647 4.873 -4.225 1.00 22.43 165 PRO B CA 1
ATOM 3619 C C . PRO B 1 177 ? 8.202 6.212 -4.655 1.00 22.73 165 PRO B C 1
ATOM 3620 O O . PRO B 1 177 ? 8.580 7.043 -3.818 1.00 23.08 165 PRO B O 1
ATOM 3624 N N . LEU B 1 178 ? 8.198 6.411 -5.962 1.00 25.59 166 LEU B N 1
ATOM 3625 C CA . LEU B 1 178 ? 8.740 7.592 -6.591 1.00 25.74 166 LEU B CA 1
ATOM 3626 C C . LEU B 1 178 ? 7.681 8.199 -7.499 1.00 24.76 166 LEU B C 1
ATOM 3627 O O . LEU B 1 178 ? 6.946 7.480 -8.175 1.00 25.42 166 LEU B O 1
ATOM 3632 N N . VAL B 1 179 ? 7.616 9.523 -7.508 1.00 21.74 167 VAL B N 1
ATOM 3633 C CA . VAL B 1 179 ? 6.844 10.249 -8.513 1.00 22.53 167 VAL B CA 1
ATOM 3634 C C . VAL B 1 179 ? 7.610 11.493 -8.958 1.00 21.69 167 VAL B C 1
ATOM 3635 O O . VAL B 1 179 ? 8.246 12.163 -8.153 1.00 20.79 167 VAL B O 1
ATOM 3639 N N . GLY B 1 180 ? 7.565 11.768 -10.249 1.00 22.57 168 GLY B N 1
ATOM 3640 C CA . GLY B 1 180 ? 8.141 12.984 -10.804 1.00 22.81 168 GLY B CA 1
ATOM 3641 C C . GLY B 1 180 ? 7.150 14.123 -10.793 1.00 22.41 168 GLY B C 1
ATOM 3642 O O . GLY B 1 180 ? 6.060 14.011 -11.342 1.00 23.41 168 GLY B O 1
ATOM 3643 N N . PHE B 1 181 ? 7.529 15.240 -10.177 1.00 23.79 169 PHE B N 1
ATOM 3644 C CA . PHE B 1 181 ? 6.698 16.421 -10.202 1.00 23.80 169 PHE B CA 1
ATOM 3645 C C . PHE B 1 181 ? 6.792 17.105 -11.556 1.00 23.45 169 PHE B C 1
ATOM 3646 O O . PHE B 1 181 ? 7.773 17.801 -11.865 1.00 20.14 169 PHE B O 1
ATOM 3654 N N . ARG B 1 182 ? 5.759 16.892 -12.363 1.00 24.09 170 ARG B N 1
ATOM 3655 C CA . ARG B 1 182 ? 5.684 17.449 -13.721 1.00 24.34 170 ARG B CA 1
ATOM 3656 C C . ARG B 1 182 ? 6.874 16.996 -14.581 1.00 24.35 170 ARG B C 1
ATOM 3657 O O . ARG B 1 182 ? 7.400 17.755 -15.411 1.00 23.26 170 ARG B O 1
ATOM 3665 N N . THR B 1 183 ? 7.287 15.754 -14.374 1.00 22.82 171 THR B N 1
ATOM 3666 C CA . THR B 1 183 ? 8.314 15.122 -15.192 1.00 24.51 171 THR B CA 1
ATOM 3667 C C . THR B 1 183 ? 8.250 13.599 -15.068 1.00 23.78 171 THR B C 1
ATOM 3668 O O . THR B 1 183 ? 7.855 13.066 -14.047 1.00 23.05 171 THR B O 1
ATOM 3672 N N . ASN B 1 184 ? 8.635 12.915 -16.134 1.00 25.03 172 ASN B N 1
ATOM 3673 C CA . ASN B 1 184 ? 8.757 11.467 -16.133 1.00 24.46 172 ASN B CA 1
ATOM 3674 C C . ASN B 1 184 ? 10.210 11.037 -16.028 1.00 23.94 172 ASN B C 1
ATOM 3675 O O . ASN B 1 184 ? 10.520 9.841 -16.174 1.00 25.70 172 ASN B O 1
ATOM 3680 N N . GLU B 1 185 ? 11.119 11.983 -15.788 1.00 23.97 173 GLU B N 1
ATOM 3681 C CA . GLU B 1 185 ? 12.540 11.628 -15.698 1.00 24.78 173 GLU B CA 1
ATOM 3682 C C . GLU B 1 185 ? 13.088 11.741 -14.285 1.00 24.45 173 GLU B C 1
ATOM 3683 O O . GLU B 1 185 ? 12.926 12.740 -13.619 1.00 23.58 173 GLU B O 1
ATOM 3689 N N . PHE B 1 186 ? 13.751 10.684 -13.837 1.00 24.16 174 PHE B N 1
ATOM 3690 C CA . PHE B 1 186 ? 14.339 10.636 -12.511 1.00 24.10 174 PHE B CA 1
ATOM 3691 C C . PHE B 1 186 ? 15.486 11.665 -12.471 1.00 24.06 174 PHE B C 1
ATOM 3692 O O . PHE B 1 186 ? 16.437 11.530 -13.216 1.00 23.91 174 PHE B O 1
ATOM 3700 N N . PRO B 1 187 ? 15.378 12.718 -11.657 1.00 23.28 175 PRO B N 1
ATOM 3701 C CA . PRO B 1 187 ? 16.415 13.753 -11.612 1.00 23.21 175 PRO B CA 1
ATOM 3702 C C . PRO B 1 187 ? 17.702 13.303 -10.894 1.00 23.45 175 PRO B C 1
ATOM 3703 O O . PRO B 1 187 ? 17.707 12.365 -10.071 1.00 23.43 175 PRO B O 1
ATOM 3707 N N . LEU B 1 188 ? 18.798 13.962 -11.238 1.00 22.26 176 LEU B N 1
ATOM 3708 C CA . LEU B 1 188 ? 20.101 13.693 -10.652 1.00 24.93 176 LEU B CA 1
ATOM 3709 C C . LEU B 1 188 ? 20.737 14.956 -10.103 1.00 23.31 176 LEU B C 1
ATOM 3710 O O . LEU B 1 188 ? 21.816 15.358 -10.556 1.00 24.28 176 LEU B O 1
ATOM 3715 N N . PHE B 1 189 ? 20.032 15.604 -9.173 1.00 21.93 177 PHE B N 1
ATOM 3716 C CA . PHE B 1 189 ? 20.615 16.647 -8.337 1.00 22.57 177 PHE B CA 1
ATOM 3717 C C . PHE B 1 189 ? 21.035 17.867 -9.232 1.00 23.33 177 PHE B C 1
ATOM 3718 O O . PHE B 1 189 ? 20.191 18.686 -9.561 1.00 22.59 177 PHE B O 1
ATOM 3726 N N . PHE B 1 190 ? 22.295 17.967 -9.647 1.00 23.57 178 PHE B N 1
ATOM 3727 C CA . PHE B 1 190 ? 22.735 19.023 -10.601 1.00 24.06 178 PHE B CA 1
ATOM 3728 C C . PHE B 1 190 ? 22.163 18.878 -12.019 1.00 22.21 178 PHE B C 1
ATOM 3729 O O . PHE B 1 190 ? 22.120 19.844 -12.819 1.00 20.05 178 PHE B O 1
ATOM 3737 N N . SER B 1 191 ? 21.738 17.669 -12.343 1.00 21.40 179 SER B N 1
ATOM 3738 C CA . SER B 1 191 ? 21.235 17.315 -13.672 1.00 23.43 179 SER B CA 1
ATOM 3739 C C . SER B 1 191 ? 19.753 16.955 -13.667 1.00 23.22 179 SER B C 1
ATOM 3740 O O . SER B 1 191 ? 19.252 16.351 -12.697 1.00 23.89 179 SER B O 1
ATOM 3743 N N . ARG B 1 192 ? 19.056 17.327 -14.748 1.00 24.02 180 ARG B N 1
ATOM 3744 C CA . ARG B 1 192 ? 17.671 16.949 -14.949 1.00 28.61 180 ARG B CA 1
ATOM 3745 C C . ARG B 1 192 ? 17.563 15.530 -15.523 1.00 29.20 180 ARG B C 1
ATOM 3746 O O . ARG B 1 192 ? 16.628 14.807 -15.192 1.00 29.96 180 ARG B O 1
ATOM 3754 N N . LYS B 1 193 ? 18.541 15.138 -16.341 1.00 31.95 181 LYS B N 1
ATOM 3755 C CA . LYS B 1 193 ? 18.483 13.943 -17.195 1.00 32.04 181 LYS B CA 1
ATOM 3756 C C . LYS B 1 193 ? 19.202 12.733 -16.593 1.00 32.57 181 LYS B C 1
ATOM 3757 O O . LYS B 1 193 ? 20.401 12.793 -16.304 1.00 30.08 181 LYS B O 1
ATOM 3763 N N . SER B 1 194 ? 18.458 11.647 -16.398 1.00 31.83 182 SER B N 1
ATOM 3764 C CA . SER B 1 194 ? 19.023 10.343 -16.004 1.00 30.80 182 SER B CA 1
ATOM 3765 C C . SER B 1 194 ? 18.850 9.273 -17.097 1.00 29.15 182 SER B C 1
ATOM 3766 O O . SER B 1 194 ? 19.554 8.288 -17.108 1.00 29.39 182 SER B O 1
ATOM 3769 N N . GLY B 1 195 ? 17.902 9.474 -18.002 1.00 29.11 183 GLY B N 1
ATOM 3770 C CA . GLY B 1 195 ? 17.420 8.415 -18.878 1.00 30.51 183 GLY B CA 1
ATOM 3771 C C . GLY B 1 195 ? 16.616 7.341 -18.159 1.00 31.83 183 GLY B C 1
ATOM 3772 O O . GLY B 1 195 ? 16.323 6.294 -18.744 1.00 32.30 183 GLY B O 1
ATOM 3773 N N . ARG B 1 196 ? 16.249 7.602 -16.899 1.00 33.15 184 ARG B N 1
ATOM 3774 C CA . ARG B 1 196 ? 15.496 6.649 -16.058 1.00 32.33 184 ARG B CA 1
ATOM 3775 C C . ARG B 1 196 ? 14.130 7.236 -15.786 1.00 31.36 184 ARG B C 1
ATOM 3776 O O . ARG B 1 196 ? 14.016 8.431 -15.476 1.00 31.93 184 ARG B O 1
ATOM 3784 N N . ARG B 1 197 ? 13.100 6.408 -15.975 1.00 31.38 185 ARG B N 1
ATOM 3785 C CA . ARG B 1 197 ? 11.710 6.878 -16.003 1.00 31.90 185 ARG B CA 1
ATOM 3786 C C . ARG B 1 197 ? 11.054 6.708 -14.639 1.00 28.28 185 ARG B C 1
ATOM 3787 O O . ARG B 1 197 ? 11.293 5.742 -13.912 1.00 29.30 185 ARG B O 1
ATOM 3795 N N . VAL B 1 198 ? 10.222 7.674 -14.303 1.00 26.68 186 VAL B N 1
ATOM 3796 C CA . VAL B 1 198 ? 9.345 7.589 -13.146 1.00 23.92 186 VAL B CA 1
ATOM 3797 C C . VAL B 1 198 ? 7.937 8.038 -13.592 1.00 24.07 186 VAL B C 1
ATOM 3798 O O . VAL B 1 198 ? 7.807 8.699 -14.636 1.00 24.30 186 VAL B O 1
ATOM 3802 N N . PRO B 1 199 ? 6.898 7.674 -12.840 1.00 24.71 187 PRO B N 1
ATOM 3803 C CA . PRO B 1 199 ? 5.562 8.163 -13.120 1.00 25.78 187 PRO B CA 1
ATOM 3804 C C . PRO B 1 199 ? 5.466 9.651 -12.872 1.00 25.71 187 PRO B C 1
ATOM 3805 O O . PRO B 1 199 ? 6.051 10.160 -11.916 1.00 26.74 187 PRO B O 1
ATOM 3809 N N . ARG B 1 200 ? 4.743 10.337 -13.739 1.00 26.07 188 ARG B N 1
ATOM 3810 C CA . ARG B 1 200 ? 4.647 11.788 -13.701 1.00 27.82 188 ARG B CA 1
ATOM 3811 C C . ARG B 1 200 ? 3.341 12.156 -13.048 1.00 30.24 188 ARG B C 1
ATOM 3812 O O . ARG B 1 200 ? 2.292 11.590 -13.352 1.00 30.53 188 ARG B O 1
ATOM 3820 N N . ILE B 1 201 ? 3.416 13.097 -12.121 1.00 29.48 189 ILE B N 1
ATOM 3821 C CA . ILE B 1 201 ? 2.230 13.663 -11.523 1.00 29.72 189 ILE B CA 1
ATOM 3822 C C . ILE B 1 201 ? 2.208 15.147 -11.861 1.00 28.08 189 ILE B C 1
ATOM 3823 O O . ILE B 1 201 ? 3.237 15.746 -12.213 1.00 25.87 189 ILE B O 1
ATOM 3828 N N . GLU B 1 202 ? 1.013 15.721 -11.842 1.00 27.36 190 GLU B N 1
ATOM 3829 C CA . GLU B 1 202 ? 0.826 17.036 -12.373 1.00 28.13 190 GLU B CA 1
ATOM 3830 C C . GLU B 1 202 ? 0.679 18.117 -11.299 1.00 28.15 190 GLU B C 1
ATOM 3831 O O . GLU B 1 202 ? 0.966 19.288 -11.564 1.00 26.77 190 GLU B O 1
ATOM 3837 N N . ASN B 1 203 ? 0.256 17.740 -10.099 1.00 26.32 191 ASN B N 1
ATOM 3838 C CA . ASN B 1 203 ? 0.004 18.722 -9.043 1.00 25.04 191 ASN B CA 1
ATOM 3839 C C . ASN B 1 203 ? 0.095 18.126 -7.642 1.00 24.50 191 ASN B C 1
ATOM 3840 O O . ASN B 1 203 ? 0.235 16.918 -7.465 1.00 24.47 191 ASN B O 1
ATOM 3845 N N . VAL B 1 204 ? 0.029 19.003 -6.654 1.00 23.88 192 VAL B N 1
ATOM 3846 C CA . VAL B 1 204 ? 0.105 18.622 -5.255 1.00 24.57 192 VAL B CA 1
ATOM 3847 C C . VAL B 1 204 ? -1.075 17.747 -4.805 1.00 24.54 192 VAL B C 1
ATOM 3848 O O . VAL B 1 204 ? -0.929 16.904 -3.945 1.00 24.48 192 VAL B O 1
ATOM 3852 N N . GLU B 1 205 ? -2.239 17.944 -5.403 1.00 24.08 193 GLU B N 1
ATOM 3853 C CA . GLU B 1 205 ? -3.404 17.118 -5.095 1.00 25.20 193 GLU B CA 1
ATOM 3854 C C . GLU B 1 205 ? -3.114 15.632 -5.395 1.00 24.82 193 GLU B C 1
ATOM 3855 O O . GLU B 1 205 ? -3.412 14.751 -4.586 1.00 22.38 193 GLU B O 1
ATOM 3861 N N . GLU B 1 206 ? -2.464 15.361 -6.525 1.00 24.28 194 GLU B N 1
ATOM 3862 C CA . GLU B 1 206 ? -2.048 13.979 -6.873 1.00 25.07 194 GLU B CA 1
ATOM 3863 C C . GLU B 1 206 ? -1.050 13.381 -5.845 1.00 23.99 194 GLU B C 1
ATOM 3864 O O . GLU B 1 206 ? -1.135 12.204 -5.476 1.00 23.95 194 GLU B O 1
ATOM 3870 N N . VAL B 1 207 ? -0.112 14.197 -5.366 1.00 22.76 195 VAL B N 1
ATOM 3871 C CA . VAL B 1 207 ? 0.802 13.755 -4.301 1.00 22.96 195 VAL B CA 1
ATOM 3872 C C . VAL B 1 207 ? 0.007 13.325 -3.061 1.00 22.97 195 VAL B C 1
ATOM 3873 O O . VAL B 1 207 ? 0.209 12.247 -2.514 1.00 22.80 195 VAL B O 1
ATOM 3877 N N . LEU B 1 208 ? -0.934 14.153 -2.653 1.00 23.40 196 LEU B N 1
ATOM 3878 C CA . LEU B 1 208 ? -1.711 13.878 -1.442 1.00 23.59 196 LEU B CA 1
ATOM 3879 C C . LEU B 1 208 ? -2.546 12.616 -1.570 1.00 23.36 196 LEU B C 1
ATOM 3880 O O . LEU B 1 208 ? -2.631 11.834 -0.615 1.00 21.54 196 LEU B O 1
ATOM 3885 N N . LYS B 1 209 ? -3.096 12.375 -2.755 1.00 22.82 197 LYS B N 1
ATOM 3886 C CA . LYS B 1 209 ? -3.851 11.146 -3.017 1.00 23.67 197 LYS B CA 1
ATOM 3887 C C . LYS B 1 209 ? -2.997 9.908 -2.868 1.00 21.08 197 LYS B C 1
ATOM 3888 O O . LYS B 1 209 ? -3.374 8.954 -2.193 1.00 19.65 197 LYS B O 1
ATOM 3894 N N . ILE B 1 210 ? -1.815 9.926 -3.459 1.00 21.22 198 ILE B N 1
ATOM 3895 C CA . ILE B 1 210 ? -0.900 8.797 -3.308 1.00 19.69 198 ILE B CA 1
ATOM 3896 C C . ILE B 1 210 ? -0.520 8.566 -1.839 1.00 20.50 198 ILE B C 1
ATOM 3897 O O . ILE B 1 210 ? -0.573 7.435 -1.368 1.00 20.31 198 ILE B O 1
ATOM 3902 N N . TYR B 1 211 ? -0.136 9.641 -1.143 1.00 21.13 199 TYR B N 1
ATOM 3903 C CA . TYR B 1 211 ? 0.264 9.582 0.273 1.00 21.45 199 TYR B CA 1
ATOM 3904 C C . TYR B 1 211 ? -0.854 9.075 1.174 1.00 21.58 199 TYR B C 1
ATOM 3905 O O . TYR B 1 211 ? -0.614 8.219 2.014 1.00 19.86 199 TYR B O 1
ATOM 3914 N N . GLU B 1 212 ? -2.066 9.605 1.005 1.00 22.13 200 GLU B N 1
ATOM 3915 C CA . GLU B 1 212 ? -3.214 9.141 1.795 1.00 22.57 200 GLU B CA 1
ATOM 3916 C C . GLU B 1 212 ? -3.525 7.678 1.512 1.00 21.25 200 GLU B C 1
ATOM 3917 O O . GLU B 1 212 ? -3.823 6.927 2.424 1.00 21.73 200 GLU B O 1
ATOM 3923 N N . SER B 1 213 ? -3.409 7.245 0.265 1.00 18.86 201 SER B N 1
ATOM 3924 C CA . SER B 1 213 ? -3.514 5.809 -0.034 1.00 20.33 201 SER B CA 1
ATOM 3925 C C . SER B 1 213 ? -2.468 4.919 0.707 1.00 20.55 201 SER B C 1
ATOM 3926 O O . SER B 1 213 ? -2.790 3.829 1.186 1.00 20.11 201 SER B O 1
ATOM 3937 N N . LYS B 1 215 ? -1.077 5.609 3.633 1.00 19.34 203 LYS B N 1
ATOM 3938 C CA . LYS B 1 215 ? -1.509 5.507 5.027 1.00 18.85 203 LYS B CA 1
ATOM 3939 C C . LYS B 1 215 ? -2.603 4.472 5.177 1.00 18.98 203 LYS B C 1
ATOM 3940 O O . LYS B 1 215 ? -2.570 3.640 6.077 1.00 22.31 203 LYS B O 1
ATOM 3946 N N . GLU B 1 216 ? -3.604 4.533 4.304 1.00 18.79 204 GLU B N 1
ATOM 3947 C CA . GLU B 1 216 ? -4.731 3.652 4.438 1.00 19.21 204 GLU B CA 1
ATOM 3948 C C . GLU B 1 216 ? -4.291 2.189 4.290 1.00 18.86 204 GLU B C 1
ATOM 3949 O O . GLU B 1 216 ? -4.825 1.310 4.955 1.00 20.32 204 GLU B O 1
ATOM 3963 N N . GLU B 1 218 ? -1.310 0.944 5.085 1.00 19.07 206 GLU B N 1
ATOM 3964 C CA . GLU B 1 218 ? -0.236 0.642 6.028 1.00 21.19 206 GLU B CA 1
ATOM 3965 C C . GLU B 1 218 ? 1.091 0.382 5.274 1.00 22.90 206 GLU B C 1
ATOM 3966 O O . GLU B 1 218 ? 1.852 -0.559 5.580 1.00 21.50 206 GLU B O 1
ATOM 3972 N N . LEU B 1 219 ? 1.389 1.246 4.296 1.00 21.83 207 LEU B N 1
ATOM 3973 C CA . LEU B 1 219 ? 2.705 1.169 3.626 1.00 22.50 207 LEU B CA 1
ATOM 3974 C C . LEU B 1 219 ? 3.617 2.180 4.280 1.00 21.90 207 LEU B C 1
ATOM 3975 O O . LEU B 1 219 ? 3.495 3.408 4.049 1.00 23.31 207 LEU B O 1
ATOM 3980 N N . GLU B 1 220 ? 4.553 1.701 5.080 1.00 19.96 208 GLU B N 1
ATOM 3981 C CA . GLU B 1 220 ? 5.426 2.602 5.876 1.00 22.89 208 GLU B CA 1
ATOM 3982 C C . GLU B 1 220 ? 6.729 2.781 5.130 1.00 23.89 208 GLU B C 1
ATOM 3983 O O . GLU B 1 220 ? 7.739 2.091 5.391 1.00 23.59 208 GLU B O 1
ATOM 3989 N N . LYS B 1 221 ? 6.682 3.702 4.171 1.00 23.25 209 LYS B N 1
ATOM 3990 C CA . LYS B 1 221 ? 7.774 4.011 3.268 1.00 21.63 209 LYS B CA 1
ATOM 3991 C C . LYS B 1 221 ? 7.697 5.488 2.994 1.00 24.49 209 LYS B C 1
ATOM 3992 O O . LYS B 1 221 ? 6.601 6.107 3.064 1.00 22.49 209 LYS B O 1
ATOM 3998 N N . THR B 1 222 ? 8.836 6.069 2.664 1.00 22.29 210 THR B N 1
ATOM 3999 C CA . THR B 1 222 ? 8.871 7.437 2.226 1.00 22.05 210 THR B CA 1
ATOM 4000 C C . THR B 1 222 ? 8.446 7.546 0.743 1.00 23.39 210 THR B C 1
ATOM 4001 O O . THR B 1 222 ? 8.888 6.756 -0.117 1.00 24.59 210 THR B O 1
ATOM 4005 N N . LEU B 1 223 ? 7.585 8.525 0.456 1.00 22.04 211 LEU B N 1
ATOM 4006 C CA . LEU B 1 223 ? 7.218 8.876 -0.918 1.00 21.20 211 LEU B CA 1
ATOM 4007 C C . LEU B 1 223 ? 8.170 9.960 -1.389 1.00 21.29 211 LEU B C 1
ATOM 4008 O O . LEU B 1 223 ? 8.159 11.074 -0.865 1.00 22.62 211 LEU B O 1
ATOM 4021 N N . VAL B 1 225 ? 8.958 12.704 -3.875 1.00 21.73 213 VAL B N 1
ATOM 4022 C CA . VAL B 1 225 ? 8.457 13.640 -4.865 1.00 23.04 213 VAL B CA 1
ATOM 4023 C C . VAL B 1 225 ? 9.679 14.300 -5.475 1.00 22.68 213 VAL B C 1
ATOM 4024 O O . VAL B 1 225 ? 10.435 15.021 -4.796 1.00 24.09 213 VAL B O 1
ATOM 4028 N N . LEU B 1 226 ? 9.889 14.000 -6.750 1.00 22.44 214 LEU B N 1
ATOM 4029 C CA . LEU B 1 226 ? 11.128 14.325 -7.476 1.00 23.01 214 LEU B CA 1
ATOM 4030 C C . LEU B 1 226 ? 10.987 15.620 -8.255 1.00 22.11 214 LEU B C 1
ATOM 4031 O O . LEU B 1 226 ? 10.187 15.721 -9.190 1.00 22.40 214 LEU B O 1
ATOM 4036 N N . ASN B 1 227 ? 11.776 16.614 -7.853 1.00 22.48 215 ASN B N 1
ATOM 4037 C CA . ASN B 1 227 ? 11.699 17.941 -8.420 1.00 23.53 215 ASN B CA 1
ATOM 4038 C C . ASN B 1 227 ? 13.072 18.282 -9.026 1.00 23.42 215 ASN B C 1
ATOM 4039 O O . ASN B 1 227 ? 14.062 18.462 -8.282 1.00 22.73 215 ASN B O 1
ATOM 4044 N N . PRO B 1 228 ? 13.168 18.328 -10.357 1.00 23.22 216 PRO B N 1
ATOM 4045 C CA . PRO B 1 228 ? 14.450 18.598 -10.983 1.00 23.98 216 PRO B CA 1
ATOM 4046 C C . PRO B 1 228 ? 14.938 20.016 -10.735 1.00 23.06 216 PRO B C 1
ATOM 4047 O O . PRO B 1 228 ? 14.142 20.937 -10.517 1.00 21.31 216 PRO B O 1
ATOM 4051 N N . VAL B 1 229 ? 16.252 20.178 -10.744 1.00 25.44 217 VAL B N 1
ATOM 4052 C CA . VAL B 1 229 ? 16.876 21.502 -10.754 1.00 24.07 217 VAL B CA 1
ATOM 4053 C C . VAL B 1 229 ? 16.284 22.362 -11.881 1.00 25.30 217 VAL B C 1
ATOM 4054 O O . VAL B 1 229 ? 15.996 21.827 -12.945 1.00 24.59 217 VAL B O 1
ATOM 4058 N N . PRO B 1 230 ? 16.109 23.679 -11.688 1.00 25.21 218 PRO B N 1
ATOM 4059 C CA . PRO B 1 230 ? 15.740 24.537 -12.815 1.00 25.14 218 PRO B CA 1
ATOM 4060 C C . PRO B 1 230 ? 16.729 24.421 -13.987 1.00 25.32 218 PRO B C 1
ATOM 4061 O O . PRO B 1 230 ? 17.950 24.300 -13.809 1.00 23.73 218 PRO B O 1
ATOM 4065 N N . GLU B 1 231 ? 16.182 24.442 -15.186 1.00 26.49 219 GLU B N 1
ATOM 4066 C CA . GLU B 1 231 ? 16.981 24.354 -16.393 1.00 28.55 219 GLU B CA 1
ATOM 4067 C C . GLU B 1 231 ? 18.126 25.385 -16.460 1.00 28.22 219 GLU B C 1
ATOM 4068 O O . GLU B 1 231 ? 19.212 25.031 -16.898 1.00 25.94 219 GLU B O 1
ATOM 4074 N N . GLU B 1 232 ? 17.919 26.631 -16.011 1.00 27.21 220 GLU B N 1
ATOM 4075 C CA . GLU B 1 232 ? 18.993 27.648 -16.132 1.00 25.90 220 GLU B CA 1
ATOM 4076 C C . GLU B 1 232 ? 20.239 27.336 -15.279 1.00 23.68 220 GLU B C 1
ATOM 4077 O O . GLU B 1 232 ? 21.322 27.830 -15.557 1.00 19.55 220 GLU B O 1
ATOM 4083 N N . TYR B 1 233 ? 20.071 26.512 -14.253 1.00 24.82 221 TYR B N 1
ATOM 4084 C CA . TYR B 1 233 ? 21.160 26.091 -13.370 1.00 25.08 221 TYR B CA 1
ATOM 4085 C C . TYR B 1 233 ? 21.681 24.682 -13.681 1.00 24.56 221 TYR B C 1
ATOM 4086 O O . TYR B 1 233 ? 22.615 24.207 -13.035 1.00 25.24 221 TYR B O 1
ATOM 4095 N N . GLU B 1 234 ? 21.086 24.018 -14.661 1.00 22.40 222 GLU B N 1
ATOM 4096 C CA . GLU B 1 234 ? 21.367 22.616 -14.858 1.00 27.28 222 GLU B CA 1
ATOM 4097 C C . GLU B 1 234 ? 22.783 22.423 -15.386 1.00 23.90 222 GLU B C 1
ATOM 4098 O O . GLU B 1 234 ? 23.282 23.239 -16.148 1.00 21.81 222 GLU B O 1
ATOM 4104 N N . ILE B 1 235 ? 23.435 21.363 -14.924 1.00 22.57 223 ILE B N 1
ATOM 4105 C CA . ILE B 1 235 ? 24.652 20.850 -15.529 1.00 24.49 223 ILE B CA 1
ATOM 4106 C C . ILE B 1 235 ? 24.337 19.435 -16.033 1.00 26.80 223 ILE B C 1
ATOM 4107 O O . ILE B 1 235 ? 23.756 18.630 -15.301 1.00 28.17 223 ILE B O 1
ATOM 4112 N N . PRO B 1 236 ? 24.668 19.130 -17.282 1.00 27.71 224 PRO B N 1
ATOM 4113 C CA . PRO B 1 236 ? 24.632 17.738 -17.778 1.00 29.24 224 PRO B CA 1
ATOM 4114 C C . PRO B 1 236 ? 25.373 16.700 -16.899 1.00 27.18 224 PRO B C 1
ATOM 4115 O O . PRO B 1 236 ? 26.499 16.947 -16.482 1.00 26.92 224 PRO B O 1
ATOM 4119 N N . HIS B 1 237 ? 24.767 15.546 -16.631 1.00 26.49 225 HIS B N 1
ATOM 4120 C CA . HIS B 1 237 ? 25.411 14.564 -15.747 1.00 27.57 225 HIS B CA 1
ATOM 4121 C C . HIS B 1 237 ? 26.767 14.076 -16.280 1.00 26.70 225 HIS B C 1
ATOM 4122 O O . HIS B 1 237 ? 27.711 13.909 -15.518 1.00 25.46 225 HIS B O 1
ATOM 4129 N N . ASP B 1 238 ? 26.882 13.884 -17.588 1.00 29.70 226 ASP B N 1
ATOM 4130 C CA . ASP B 1 238 ? 28.144 13.384 -18.169 1.00 29.92 226 ASP B CA 1
ATOM 4131 C C . ASP B 1 238 ? 29.306 14.324 -17.865 1.00 31.54 226 ASP B C 1
ATOM 4132 O O . ASP B 1 238 ? 30.456 13.901 -17.698 1.00 33.59 226 ASP B O 1
ATOM 4137 N N . GLU B 1 239 ? 28.993 15.613 -17.809 1.00 29.96 227 GLU B N 1
ATOM 4138 C CA . GLU B 1 239 ? 29.966 16.624 -17.465 1.00 28.78 227 GLU B CA 1
ATOM 4139 C C . GLU B 1 239 ? 30.395 16.458 -15.999 1.00 27.21 227 GLU B C 1
ATOM 4140 O O . GLU B 1 239 ? 31.575 16.585 -15.668 1.00 25.42 227 GLU B O 1
ATOM 4146 N N . ILE B 1 240 ? 29.433 16.179 -15.131 1.00 27.01 228 ILE B N 1
ATOM 4147 C CA . ILE B 1 240 ? 29.722 15.924 -13.714 1.00 27.35 228 ILE B CA 1
ATOM 4148 C C . ILE B 1 240 ? 30.556 14.648 -13.558 1.00 27.59 228 ILE B C 1
ATOM 4149 O O . ILE B 1 240 ? 31.517 14.597 -12.766 1.00 24.84 228 ILE B O 1
ATOM 4154 N N . GLU B 1 241 ? 30.162 13.611 -14.293 1.00 28.00 229 GLU B N 1
ATOM 4155 C CA . GLU B 1 241 ? 30.862 12.333 -14.228 1.00 29.84 229 GLU B CA 1
ATOM 4156 C C . GLU B 1 241 ? 32.314 12.523 -14.656 1.00 29.85 229 GLU B C 1
ATOM 4157 O O . GLU B 1 241 ? 33.238 12.080 -13.966 1.00 27.64 229 GLU B O 1
ATOM 4163 N N . ARG B 1 242 ? 32.514 13.196 -15.790 1.00 29.78 230 ARG B N 1
ATOM 4164 C CA . ARG B 1 242 ? 33.862 13.388 -16.288 1.00 33.82 230 ARG B CA 1
ATOM 4165 C C . ARG B 1 242 ? 34.739 13.998 -15.191 1.00 34.66 230 ARG B C 1
ATOM 4166 O O . ARG B 1 242 ? 35.922 13.686 -15.105 1.00 38.04 230 ARG B O 1
ATOM 4174 N N . LEU B 1 243 ? 34.172 14.880 -14.369 1.00 33.40 231 LEU B N 1
ATOM 4175 C CA . LEU B 1 243 ? 34.962 15.587 -13.356 1.00 32.53 231 LEU B CA 1
ATOM 4176 C C . LEU B 1 243 ? 35.237 14.681 -12.164 1.00 30.70 231 LEU B C 1
ATOM 4177 O O . LEU B 1 243 ? 36.344 14.683 -11.630 1.00 32.25 231 LEU B O 1
ATOM 4182 N N . LEU B 1 244 ? 34.229 13.914 -11.761 1.00 29.27 232 LEU B N 1
ATOM 4183 C CA . LEU B 1 244 ? 34.372 12.951 -10.670 1.00 29.58 232 LEU B CA 1
ATOM 4184 C C . LEU B 1 244 ? 35.467 11.918 -10.949 1.00 30.87 232 LEU B C 1
ATOM 4185 O O . LEU B 1 244 ? 36.131 11.457 -10.020 1.00 31.72 232 LEU B O 1
ATOM 4190 N N . GLU B 1 245 ? 35.639 11.561 -12.221 1.00 31.01 233 GLU B N 1
ATOM 4191 C CA . GLU B 1 245 ? 36.692 10.605 -12.641 1.00 32.43 233 GLU B CA 1
ATOM 4192 C C . GLU B 1 245 ? 38.104 11.122 -12.422 1.00 31.34 233 GLU B C 1
ATOM 4193 O O . GLU B 1 245 ? 39.049 10.338 -12.343 1.00 32.52 233 GLU B O 1
ATOM 4199 N N . LYS B 1 246 ? 38.251 12.439 -12.328 1.00 32.40 234 LYS B N 1
ATOM 4200 C CA . LYS B 1 246 ? 39.550 13.059 -12.051 1.00 32.36 234 LYS B CA 1
ATOM 4201 C C . LYS B 1 246 ? 39.856 13.162 -10.544 1.00 31.65 234 LYS B C 1
ATOM 4202 O O . LYS B 1 246 ? 40.934 13.628 -10.162 1.00 29.96 234 LYS B O 1
ATOM 4208 N N . ILE B 1 247 ? 38.925 12.730 -9.694 1.00 30.42 235 ILE B N 1
ATOM 4209 C CA . ILE B 1 247 ? 39.124 12.813 -8.245 1.00 32.30 235 ILE B CA 1
ATOM 4210 C C . ILE B 1 247 ? 39.592 11.477 -7.642 1.00 32.19 235 ILE B C 1
ATOM 4211 O O . ILE B 1 247 ? 38.955 10.417 -7.829 1.00 29.59 235 ILE B O 1
ATOM 4216 N N . GLU B 1 248 ? 40.709 11.548 -6.915 1.00 33.03 236 GLU B N 1
ATOM 4217 C CA . GLU B 1 248 ? 41.119 10.472 -6.021 1.00 36.23 236 GLU B CA 1
ATOM 4218 C C . GLU B 1 248 ? 40.264 10.629 -4.767 1.00 35.03 236 GLU B C 1
ATOM 4219 O O . GLU B 1 248 ? 40.231 11.700 -4.159 1.00 35.09 236 GLU B O 1
ATOM 4225 N N . LEU B 1 249 ? 39.540 9.584 -4.397 1.00 35.42 237 LEU B N 1
ATOM 4226 C CA . LEU B 1 249 ? 38.714 9.661 -3.199 1.00 34.58 237 LEU B CA 1
ATOM 4227 C C . LEU B 1 249 ? 39.644 9.400 -2.026 1.00 35.15 237 LEU B C 1
ATOM 4228 O O . LEU B 1 249 ? 40.117 8.283 -1.827 1.00 38.16 237 LEU B O 1
ATOM 4233 N N . GLU B 1 250 ? 39.922 10.437 -1.254 1.00 33.01 238 GLU B N 1
ATOM 4234 C CA . GLU B 1 250 ? 40.971 10.356 -0.254 1.00 34.32 238 GLU B CA 1
ATOM 4235 C C . GLU B 1 250 ? 40.435 10.063 1.148 1.00 32.85 238 GLU B C 1
ATOM 4236 O O . GLU B 1 250 ? 41.208 10.020 2.101 1.00 33.70 238 GLU B O 1
ATOM 4242 N N . VAL B 1 251 ? 39.121 9.835 1.262 1.00 31.91 239 VAL B N 1
ATOM 4243 C CA . VAL B 1 251 ? 38.428 9.785 2.543 1.00 30.00 239 VAL B CA 1
ATOM 4244 C C . VAL B 1 251 ? 37.382 8.650 2.532 1.00 29.81 239 VAL B C 1
ATOM 4245 O O . VAL B 1 251 ? 37.020 8.131 1.466 1.00 27.27 239 VAL B O 1
ATOM 4249 N N . GLU B 1 252 ? 36.883 8.297 3.715 1.00 28.34 240 GLU B N 1
ATOM 4250 C CA . GLU B 1 252 ? 35.899 7.228 3.842 1.00 29.70 240 GLU B CA 1
ATOM 4251 C C . GLU B 1 252 ? 34.811 7.623 4.824 1.00 27.64 240 GLU B C 1
ATOM 4252 O O . GLU B 1 252 ? 34.938 8.600 5.548 1.00 30.12 240 GLU B O 1
ATOM 4258 N N . GLY B 1 253 ? 33.711 6.885 4.809 1.00 26.06 241 GLY B N 1
ATOM 4259 C CA . GLY B 1 253 ? 32.632 7.130 5.759 1.00 23.37 241 GLY B CA 1
ATOM 4260 C C . GLY B 1 253 ? 31.898 8.407 5.452 1.00 23.82 241 GLY B C 1
ATOM 4261 O O . GLY B 1 253 ? 31.717 8.741 4.287 1.00 25.74 241 GLY B O 1
ATOM 4262 N N . LYS B 1 254 ? 31.485 9.136 6.492 1.00 24.02 242 LYS B N 1
ATOM 4263 C CA . LYS B 1 254 ? 30.611 10.295 6.330 1.00 27.39 242 LYS B CA 1
ATOM 4264 C C . LYS B 1 254 ? 31.243 11.442 5.545 1.00 24.82 242 LYS B C 1
ATOM 4265 O O . LYS B 1 254 ? 30.535 12.279 4.948 1.00 27.05 242 LYS B O 1
ATOM 4271 N N . GLU B 1 255 ? 32.567 11.482 5.568 1.00 22.96 243 GLU B N 1
ATOM 4272 C CA . GLU B 1 255 ? 33.323 12.534 4.912 1.00 24.23 243 GLU B CA 1
ATOM 4273 C C . GLU B 1 255 ? 33.265 12.467 3.392 1.00 23.30 243 GLU B C 1
ATOM 4274 O O . GLU B 1 255 ? 33.540 13.462 2.719 1.00 23.56 243 GLU B O 1
ATOM 4277 N N . VAL B 1 256 ? 32.919 11.306 2.834 1.00 23.40 244 VAL B N 1
ATOM 4278 C CA . VAL B 1 256 ? 32.901 11.135 1.373 1.00 22.92 244 VAL B CA 1
ATOM 4279 C C . VAL B 1 256 ? 32.050 12.202 0.658 1.00 23.56 244 VAL B C 1
ATOM 4280 O O . VAL B 1 256 ? 32.505 12.839 -0.288 1.00 19.79 244 VAL B O 1
ATOM 4284 N N . THR B 1 257 ? 30.815 12.390 1.110 1.00 23.63 245 THR B N 1
ATOM 4285 C CA . THR B 1 257 ? 29.892 13.229 0.361 1.00 22.58 245 THR B CA 1
ATOM 4286 C C . THR B 1 257 ? 30.353 14.692 0.311 1.00 23.45 245 THR B C 1
ATOM 4287 O O . THR B 1 257 ? 30.521 15.240 -0.786 1.00 22.14 245 THR B O 1
ATOM 4291 N N . PRO B 1 258 ? 30.582 15.335 1.458 1.00 23.76 246 PRO B N 1
ATOM 4292 C CA . PRO B 1 258 ? 31.074 16.714 1.457 1.00 26.43 246 PRO B CA 1
ATOM 4293 C C . PRO B 1 258 ? 32.417 16.910 0.751 1.00 25.37 246 PRO B C 1
ATOM 4294 O O . PRO B 1 258 ? 32.613 17.912 0.045 1.00 25.25 246 PRO B O 1
ATOM 4298 N N . PHE B 1 259 ? 33.325 15.952 0.930 1.00 26.31 247 PHE B N 1
ATOM 4299 C CA . PHE B 1 259 ? 34.633 15.985 0.271 1.00 27.28 247 PHE B CA 1
ATOM 4300 C C . PHE B 1 259 ? 34.475 16.111 -1.239 1.00 25.92 247 PHE B C 1
ATOM 4301 O O . PHE B 1 259 ? 35.206 16.850 -1.888 1.00 25.67 247 PHE B O 1
ATOM 4309 N N . LEU B 1 260 ? 33.571 15.319 -1.804 1.00 24.00 248 LEU B N 1
ATOM 4310 C CA . LEU B 1 260 ? 33.355 15.321 -3.237 1.00 23.54 248 LEU B CA 1
ATOM 4311 C C . LEU B 1 260 ? 32.551 16.544 -3.692 1.00 24.95 248 LEU B C 1
ATOM 4312 O O . LEU B 1 260 ? 32.810 17.077 -4.761 1.00 23.93 248 LEU B O 1
ATOM 4317 N N . LEU B 1 261 ? 31.554 16.980 -2.926 1.00 24.28 249 LEU B N 1
ATOM 4318 C CA . LEU B 1 261 ? 30.808 18.173 -3.372 1.00 24.80 249 LEU B CA 1
ATOM 4319 C C . LEU B 1 261 ? 31.697 19.419 -3.365 1.00 23.65 249 LEU B C 1
ATOM 4320 O O . LEU B 1 261 ? 31.611 20.247 -4.266 1.00 22.67 249 LEU B O 1
ATOM 4325 N N . LYS B 1 262 ? 32.566 19.541 -2.364 1.00 25.68 250 LYS B N 1
ATOM 4326 C CA . LYS B 1 262 ? 33.531 20.663 -2.301 1.00 25.04 250 LYS B CA 1
ATOM 4327 C C . LYS B 1 262 ? 34.422 20.671 -3.502 1.00 24.23 250 LYS B C 1
ATOM 4328 O O . LYS B 1 262 ? 34.655 21.729 -4.099 1.00 23.87 250 LYS B O 1
ATOM 4334 N N . LYS B 1 263 ? 34.968 19.502 -3.825 1.00 24.33 251 LYS B N 1
ATOM 4335 C CA . LYS B 1 263 ? 35.878 19.389 -4.960 1.00 25.58 251 LYS B CA 1
ATOM 4336 C C . LYS B 1 263 ? 35.147 19.838 -6.217 1.00 24.30 251 LYS B C 1
ATOM 4337 O O . LYS B 1 263 ? 35.730 20.480 -7.080 1.00 26.16 251 LYS B O 1
ATOM 4343 N N . LEU B 1 264 ? 33.862 19.487 -6.322 1.00 23.86 252 LEU B N 1
ATOM 4344 C CA . LEU B 1 264 ? 33.097 19.864 -7.502 1.00 23.62 252 LEU B CA 1
ATOM 4345 C C . LEU B 1 264 ? 32.884 21.386 -7.538 1.00 23.61 252 LEU B C 1
ATOM 4346 O O . LEU B 1 264 ? 33.043 21.988 -8.587 1.00 22.44 252 LEU B O 1
ATOM 4351 N N . VAL B 1 265 ? 32.583 22.015 -6.401 1.00 25.12 253 VAL B N 1
ATOM 4352 C CA . VAL B 1 265 ? 32.536 23.503 -6.327 1.00 26.06 253 VAL B CA 1
ATOM 4353 C C . VAL B 1 265 ? 33.825 24.140 -6.877 1.00 26.81 253 VAL B C 1
ATOM 4354 O O . VAL B 1 265 ? 33.800 25.068 -7.706 1.00 24.02 253 VAL B O 1
ATOM 4358 N N . GLU B 1 266 ? 34.950 23.614 -6.409 1.00 28.72 254 GLU B N 1
ATOM 4359 C CA . GLU B 1 266 ? 36.282 24.086 -6.802 1.00 31.07 254 GLU B CA 1
ATOM 4360 C C . GLU B 1 266 ? 36.545 23.908 -8.299 1.00 29.14 254 GLU B C 1
ATOM 4361 O O . GLU B 1 266 ? 36.895 24.869 -8.980 1.00 27.86 254 GLU B O 1
ATOM 4375 N N . THR B 1 268 ? 34.510 23.451 -10.676 1.00 28.16 256 THR B N 1
ATOM 4376 C CA . THR B 1 268 ? 33.449 23.962 -11.507 1.00 27.61 256 THR B CA 1
ATOM 4377 C C . THR B 1 268 ? 33.315 25.494 -11.402 1.00 27.14 256 THR B C 1
ATOM 4378 O O . THR B 1 268 ? 32.452 26.094 -12.051 1.00 27.24 256 THR B O 1
ATOM 4382 N N . ASN B 1 269 ? 34.174 26.111 -10.584 1.00 27.06 257 ASN B N 1
ATOM 4383 C CA . ASN B 1 269 ? 34.168 27.550 -10.325 1.00 27.33 257 ASN B CA 1
ATOM 4384 C C . ASN B 1 269 ? 32.865 28.116 -9.737 1.00 28.03 257 ASN B C 1
ATOM 4385 O O . ASN B 1 269 ? 32.352 29.141 -10.191 1.00 27.05 257 ASN B O 1
ATOM 4390 N N . GLY B 1 270 ? 32.346 27.451 -8.710 1.00 26.81 258 GLY B N 1
ATOM 4391 C CA . GLY B 1 270 ? 31.103 27.860 -8.046 1.00 26.73 258 GLY B CA 1
ATOM 4392 C C . GLY B 1 270 ? 29.820 27.360 -8.706 1.00 27.34 258 GLY B C 1
ATOM 4393 O O . GLY B 1 270 ? 28.747 27.531 -8.150 1.00 27.59 258 GLY B O 1
ATOM 4394 N N . ARG B 1 271 ? 29.923 26.757 -9.890 1.00 27.21 259 ARG B N 1
ATOM 4395 C CA . ARG B 1 271 ? 28.759 26.355 -10.699 1.00 27.17 259 ARG B CA 1
ATOM 4396 C C . ARG B 1 271 ? 27.814 25.375 -10.013 1.00 26.21 259 ARG B C 1
ATOM 4397 O O . ARG B 1 271 ? 26.600 25.557 -10.045 1.00 25.19 259 ARG B O 1
ATOM 4405 N N . THR B 1 272 ? 28.370 24.328 -9.412 1.00 24.50 260 THR B N 1
ATOM 4406 C CA . THR B 1 272 ? 27.591 23.389 -8.631 1.00 23.14 260 THR B CA 1
ATOM 4407 C C . THR B 1 272 ? 26.983 24.049 -7.384 1.00 23.14 260 THR B C 1
ATOM 4408 O O . THR B 1 272 ? 25.850 23.770 -7.053 1.00 25.49 260 THR B O 1
ATOM 4412 N N . LEU B 1 273 ? 27.715 24.949 -6.725 1.00 24.33 261 LEU B N 1
ATOM 4413 C CA . LEU B 1 273 ? 27.178 25.681 -5.566 1.00 24.30 261 LEU B CA 1
ATOM 4414 C C . LEU B 1 273 ? 25.922 26.448 -5.949 1.00 24.17 261 LEU B C 1
ATOM 4415 O O . LEU B 1 273 ? 24.922 26.382 -5.230 1.00 21.33 261 LEU B O 1
ATOM 4420 N N . LYS B 1 274 ? 25.971 27.141 -7.091 1.00 22.31 262 LYS B N 1
ATOM 4421 C CA . LYS B 1 274 ? 24.813 27.877 -7.600 1.00 24.89 262 LYS B CA 1
ATOM 4422 C C . LYS B 1 274 ? 23.632 26.981 -7.978 1.00 24.11 262 LYS B C 1
ATOM 4423 O O . LYS B 1 274 ? 22.484 27.329 -7.683 1.00 23.79 262 LYS B O 1
ATOM 4429 N N . ALA B 1 275 ? 23.897 25.840 -8.625 1.00 23.81 263 ALA B N 1
ATOM 4430 C CA . ALA B 1 275 ? 22.832 24.853 -8.913 1.00 23.71 263 ALA B CA 1
ATOM 4431 C C . ALA B 1 275 ? 22.193 24.297 -7.644 1.00 23.98 263 ALA B C 1
ATOM 4432 O O . ALA B 1 275 ? 20.963 24.231 -7.510 1.00 23.70 263 ALA B O 1
ATOM 4434 N N . ASN B 1 276 ? 23.051 23.865 -6.725 1.00 24.16 264 ASN B N 1
ATOM 4435 C CA . ASN B 1 276 ? 22.642 23.382 -5.430 1.00 22.62 264 ASN B CA 1
ATOM 4436 C C . ASN B 1 276 ? 21.697 24.337 -4.689 1.00 23.19 264 ASN B C 1
ATOM 4437 O O . ASN B 1 276 ? 20.673 23.929 -4.170 1.00 22.45 264 ASN B O 1
ATOM 4442 N N . LEU B 1 277 ? 22.054 25.613 -4.662 1.00 22.13 265 LEU B N 1
ATOM 4443 C CA . LEU B 1 277 ? 21.260 26.648 -3.995 1.00 22.64 265 LEU B CA 1
ATOM 4444 C C . LEU B 1 277 ? 19.886 26.880 -4.655 1.00 23.50 265 LEU B C 1
ATOM 4445 O O . LEU B 1 277 ? 18.864 27.078 -3.936 1.00 23.22 265 LEU B O 1
ATOM 4450 N N . ALA B 1 278 ? 19.865 26.821 -5.992 1.00 22.23 266 ALA B N 1
ATOM 4451 C CA . ALA B 1 278 ? 18.637 26.984 -6.777 1.00 22.61 266 ALA B CA 1
ATOM 4452 C C . ALA B 1 278 ? 17.683 25.814 -6.561 1.00 21.50 266 ALA B C 1
ATOM 4453 O O . ALA B 1 278 ? 16.487 26.015 -6.355 1.00 20.46 266 ALA B O 1
ATOM 4455 N N . LEU B 1 279 ? 18.187 24.580 -6.570 1.00 23.16 267 LEU B N 1
ATOM 4456 C CA . LEU B 1 279 ? 17.279 23.436 -6.378 1.00 22.19 267 LEU B CA 1
ATOM 4457 C C . LEU B 1 279 ? 16.733 23.353 -4.941 1.00 23.16 267 LEU B C 1
ATOM 4458 O O . LEU B 1 279 ? 15.579 22.937 -4.729 1.00 22.90 267 LEU B O 1
ATOM 4463 N N . LEU B 1 280 ? 17.569 23.726 -3.966 1.00 22.01 268 LEU B N 1
ATOM 4464 C CA . LEU B 1 280 ? 17.162 23.749 -2.571 1.00 22.51 268 LEU B CA 1
ATOM 4465 C C . LEU B 1 280 ? 16.033 24.741 -2.393 1.00 23.11 268 LEU B C 1
ATOM 4466 O O . LEU B 1 280 ? 15.052 24.442 -1.705 1.00 21.46 268 LEU B O 1
ATOM 4471 N N . GLU B 1 281 ? 16.162 25.915 -3.031 1.00 22.33 269 GLU B N 1
ATOM 4472 C CA . GLU B 1 281 ? 15.104 26.927 -2.932 1.00 23.50 269 GLU B CA 1
ATOM 4473 C C . GLU B 1 281 ? 13.803 26.468 -3.611 1.00 22.43 269 GLU B C 1
ATOM 4474 O O . GLU B 1 281 ? 12.743 26.625 -3.026 1.00 21.96 269 GLU B O 1
ATOM 4480 N N . GLU B 1 282 ? 13.889 25.885 -4.812 1.00 22.10 270 GLU B N 1
ATOM 4481 C CA . GLU B 1 282 ? 12.702 25.395 -5.507 1.00 22.75 270 GLU B CA 1
ATOM 4482 C C . GLU B 1 282 ? 12.043 24.218 -4.777 1.00 23.46 270 GLU B C 1
ATOM 4483 O O . GLU B 1 282 ? 10.815 24.056 -4.771 1.00 21.79 270 GLU B O 1
ATOM 4489 N N . ASN B 1 283 ? 12.872 23.376 -4.178 1.00 21.95 271 ASN B N 1
ATOM 4490 C CA . ASN B 1 283 ? 12.347 22.272 -3.429 1.00 22.18 271 ASN B CA 1
ATOM 4491 C C . ASN B 1 283 ? 11.584 22.754 -2.188 1.00 22.03 271 ASN B C 1
ATOM 4492 O O . ASN B 1 283 ? 10.533 22.206 -1.840 1.00 23.74 271 ASN B O 1
ATOM 4497 N N . VAL B 1 284 ? 12.099 23.778 -1.518 1.00 21.00 272 VAL B N 1
ATOM 4498 C CA . VAL B 1 284 ? 11.394 24.410 -0.394 1.00 21.07 272 VAL B CA 1
ATOM 4499 C C . VAL B 1 284 ? 10.004 24.901 -0.780 1.00 21.96 272 VAL B C 1
ATOM 4500 O O . VAL B 1 284 ? 9.049 24.643 -0.051 1.00 20.34 272 VAL B O 1
ATOM 4504 N N . LYS B 1 285 ? 9.881 25.560 -1.930 1.00 22.47 273 LYS B N 1
ATOM 4505 C CA . LYS B 1 285 ? 8.592 26.038 -2.434 1.00 23.13 273 LYS B CA 1
ATOM 4506 C C . LYS B 1 285 ? 7.602 24.895 -2.619 1.00 22.81 273 LYS B C 1
ATOM 4507 O O . LYS B 1 285 ? 6.462 24.985 -2.183 1.00 21.91 273 LYS B O 1
ATOM 4513 N N . LEU B 1 286 ? 8.051 23.825 -3.269 1.00 22.31 274 LEU B N 1
ATOM 4514 C CA . LEU B 1 286 ? 7.199 22.683 -3.571 1.00 22.13 274 LEU B CA 1
ATOM 4515 C C . LEU B 1 286 ? 6.750 21.956 -2.309 1.00 21.69 274 LEU B C 1
ATOM 4516 O O . LEU B 1 286 ? 5.594 21.612 -2.177 1.00 22.76 274 LEU B O 1
ATOM 4521 N N . ALA B 1 287 ? 7.686 21.715 -1.407 1.00 20.61 275 ALA B N 1
ATOM 4522 C CA . ALA B 1 287 ? 7.396 21.116 -0.124 1.00 20.86 275 ALA B CA 1
ATOM 4523 C C . ALA B 1 287 ? 6.386 21.986 0.653 1.00 20.48 275 ALA B C 1
ATOM 4524 O O . ALA B 1 287 ? 5.455 21.468 1.263 1.00 21.54 275 ALA B O 1
ATOM 4526 N N . GLY B 1 288 ? 6.540 23.308 0.610 1.00 21.69 276 GLY B N 1
ATOM 4527 C CA . GLY B 1 288 ? 5.556 24.197 1.236 1.00 22.48 276 GLY B CA 1
ATOM 4528 C C . GLY B 1 288 ? 4.138 24.079 0.669 1.00 23.00 276 GLY B C 1
ATOM 4529 O O . GLY B 1 288 ? 3.149 24.119 1.420 1.00 23.00 276 GLY B O 1
ATOM 4530 N N . GLU B 1 289 ? 4.030 23.970 -0.652 1.00 24.51 277 GLU B N 1
ATOM 4531 C CA . GLU B 1 289 ? 2.714 23.776 -1.294 1.00 26.95 277 GLU B CA 1
ATOM 4532 C C . GLU B 1 289 ? 2.087 22.481 -0.833 1.00 23.01 277 GLU B C 1
ATOM 4533 O O . GLU B 1 289 ? 0.874 22.406 -0.643 1.00 22.31 277 GLU B O 1
ATOM 4539 N N . ILE B 1 290 ? 2.901 21.431 -0.744 1.00 22.30 278 ILE B N 1
ATOM 4540 C CA . ILE B 1 290 ? 2.419 20.126 -0.291 1.00 22.13 278 ILE B CA 1
ATOM 4541 C C . ILE B 1 290 ? 1.942 20.218 1.156 1.00 23.32 278 ILE B C 1
ATOM 4542 O O . ILE B 1 290 ? 0.842 19.766 1.496 1.00 21.21 278 ILE B O 1
ATOM 4547 N N . ALA B 1 291 ? 2.765 20.838 2.002 1.00 23.81 279 ALA B N 1
ATOM 4548 C CA . ALA B 1 291 ? 2.466 20.952 3.417 1.00 22.71 279 ALA B CA 1
ATOM 4549 C C . ALA B 1 291 ? 1.148 21.675 3.619 1.00 23.32 279 ALA B C 1
ATOM 4550 O O . ALA B 1 291 ? 0.346 21.301 4.463 1.00 22.79 279 ALA B O 1
ATOM 4552 N N . VAL B 1 292 ? 0.937 22.755 2.873 1.00 23.14 280 VAL B N 1
ATOM 4553 C CA . VAL B 1 292 ? -0.254 23.567 3.071 1.00 23.45 280 VAL B CA 1
ATOM 4554 C C . VAL B 1 292 ? -1.503 22.769 2.695 1.00 24.51 280 VAL B C 1
ATOM 4555 O O . VAL B 1 292 ? -2.499 22.810 3.408 1.00 24.31 280 VAL B O 1
ATOM 4559 N N . LYS B 1 293 ? -1.452 22.063 1.570 1.00 23.40 281 LYS B N 1
ATOM 4560 C CA . LYS B 1 293 ? -2.621 21.313 1.106 1.00 25.01 281 LYS B CA 1
ATOM 4561 C C . LYS B 1 293 ? -2.866 20.008 1.907 1.00 25.12 281 LYS B C 1
ATOM 4562 O O . LYS B 1 293 ? -3.995 19.528 2.023 1.00 25.18 281 LYS B O 1
ATOM 4568 N N . LEU B 1 294 ? -1.807 19.441 2.460 1.00 24.64 282 LEU B N 1
ATOM 4569 C CA . LEU B 1 294 ? -1.951 18.261 3.282 1.00 28.74 282 LEU B CA 1
ATOM 4570 C C . LEU B 1 294 ? -2.809 18.595 4.493 1.00 31.97 282 LEU B C 1
ATOM 4571 O O . LEU B 1 294 ? -3.703 17.833 4.849 1.00 32.80 282 LEU B O 1
ATOM 4576 N N . LYS B 1 295 ? -2.516 19.739 5.100 1.00 36.11 283 LYS B N 1
ATOM 4577 C CA . LYS B 1 295 ? -3.135 20.171 6.347 1.00 40.52 283 LYS B CA 1
ATOM 4578 C C . LYS B 1 295 ? -4.653 20.279 6.204 1.00 44.54 283 LYS B C 1
ATOM 4579 O O . LYS B 1 295 ? -5.392 20.008 7.158 1.00 47.15 283 LYS B O 1
ATOM 4585 N N . ARG B 1 296 ? -5.113 20.647 5.007 1.00 45.63 284 ARG B N 1
ATOM 4586 C CA . ARG B 1 296 ? -6.534 20.623 4.677 1.00 47.12 284 ARG B CA 1
ATOM 4587 C C . ARG B 1 296 ? -6.994 19.180 4.440 1.00 47.22 284 ARG B C 1
ATOM 4588 O O . ARG B 1 296 ? -6.439 18.473 3.597 1.00 45.29 284 ARG B O 1
ATOM 4596 N N . LYS C 1 5 ? -7.523 -0.626 19.309 1.00 38.12 -7 LYS C N 1
ATOM 4597 C CA . LYS C 1 5 ? -8.446 -1.462 18.482 1.00 35.06 -7 LYS C CA 1
ATOM 4598 C C . LYS C 1 5 ? -9.215 -0.636 17.426 1.00 31.53 -7 LYS C C 1
ATOM 4599 O O . LYS C 1 5 ? -9.495 -1.147 16.340 1.00 28.56 -7 LYS C O 1
ATOM 4601 N N . ILE C 1 6 ? -9.515 0.638 17.715 1.00 27.96 -6 ILE C N 1
ATOM 4602 C CA . ILE C 1 6 ? -10.233 1.484 16.750 1.00 26.02 -6 ILE C CA 1
ATOM 4603 C C . ILE C 1 6 ? -9.318 1.971 15.630 1.00 24.82 -6 ILE C C 1
ATOM 4604 O O . ILE C 1 6 ? -8.493 2.839 15.794 1.00 26.79 -6 ILE C O 1
ATOM 4609 N N . HIS C 1 7 ? -9.563 1.457 14.452 1.00 22.45 -5 HIS C N 1
ATOM 4610 C CA . HIS C 1 7 ? -8.717 1.713 13.299 1.00 21.58 -5 HIS C CA 1
ATOM 4611 C C . HIS C 1 7 ? -9.376 2.782 12.426 1.00 20.44 -5 HIS C C 1
ATOM 4612 O O . HIS C 1 7 ? -10.528 3.200 12.659 1.00 18.63 -5 HIS C O 1
ATOM 4619 N N . HIS C 1 8 ? -8.631 3.253 11.430 1.00 22.34 -4 HIS C N 1
ATOM 4620 C CA . HIS C 1 8 ? -9.146 4.254 10.494 1.00 21.63 -4 HIS C CA 1
ATOM 4621 C C . HIS C 1 8 ? -10.216 3.685 9.575 1.00 22.52 -4 HIS C C 1
ATOM 4622 O O . HIS C 1 8 ? -10.336 2.462 9.385 1.00 21.31 -4 HIS C O 1
ATOM 4629 N N . HIS C 1 9 ? -11.034 4.591 9.043 1.00 23.16 -3 HIS C N 1
ATOM 4630 C CA . HIS C 1 9 ? -12.061 4.238 8.055 1.00 24.61 -3 HIS C CA 1
ATOM 4631 C C . HIS C 1 9 ? -11.482 4.605 6.692 1.00 26.08 -3 HIS C C 1
ATOM 4632 O O . HIS C 1 9 ? -11.106 5.761 6.484 1.00 26.17 -3 HIS C O 1
ATOM 4639 N N . HIS C 1 10 ? -11.400 3.639 5.777 1.00 24.60 -2 HIS C N 1
ATOM 4640 C CA . HIS C 1 10 ? -10.859 3.890 4.447 1.00 25.46 -2 HIS C CA 1
ATOM 4641 C C . HIS C 1 10 ? -11.747 4.778 3.601 1.00 28.92 -2 HIS C C 1
ATOM 4642 O O . HIS C 1 10 ? -12.949 4.729 3.698 1.00 27.68 -2 HIS C O 1
ATOM 4649 N N . HIS C 1 11 ? -11.124 5.558 2.739 1.00 32.32 -1 HIS C N 1
ATOM 4650 C CA . HIS C 1 11 ? -11.811 6.330 1.717 1.00 34.90 -1 HIS C CA 1
ATOM 4651 C C . HIS C 1 11 ? -11.222 6.067 0.323 1.00 34.10 -1 HIS C C 1
ATOM 4652 O O . HIS C 1 11 ? -11.958 5.758 -0.606 1.00 34.37 -1 HIS C O 1
ATOM 4659 N N . HIS C 1 12 ? -9.903 6.183 0.178 1.00 31.90 0 HIS C N 1
ATOM 4660 C CA . HIS C 1 12 ? -9.237 6.034 -1.131 1.00 31.93 0 HIS C CA 1
ATOM 4661 C C . HIS C 1 12 ? -8.974 4.590 -1.540 1.00 32.27 0 HIS C C 1
ATOM 4662 O O . HIS C 1 12 ? -8.983 4.257 -2.721 1.00 32.59 0 HIS C O 1
ATOM 4669 N N . VAL C 1 13 ? -8.670 3.745 -0.569 1.00 31.32 1 VAL C N 1
ATOM 4670 C CA . VAL C 1 13 ? -8.299 2.382 -0.866 1.00 33.19 1 VAL C CA 1
ATOM 4671 C C . VAL C 1 13 ? -9.530 1.508 -0.629 1.00 34.58 1 VAL C C 1
ATOM 4672 O O . VAL C 1 13 ? -9.818 1.121 0.504 1.00 37.66 1 VAL C O 1
ATOM 4676 N N . ILE C 1 14 ? -10.238 1.208 -1.714 1.00 32.15 2 ILE C N 1
ATOM 4677 C CA . ILE C 1 14 ? -11.408 0.346 -1.679 1.00 32.07 2 ILE C CA 1
ATOM 4678 C C . ILE C 1 14 ? -11.037 -1.105 -1.988 1.00 30.15 2 ILE C C 1
ATOM 4679 O O . ILE C 1 14 ? -10.496 -1.420 -3.044 1.00 29.90 2 ILE C O 1
ATOM 4684 N N . ILE C 1 15 ? -11.289 -1.979 -1.029 1.00 29.04 3 ILE C N 1
ATOM 4685 C CA A ILE C 1 15 ? -11.017 -3.390 -1.206 0.50 28.40 3 ILE C CA 1
ATOM 4686 C CA B ILE C 1 15 ? -11.017 -3.398 -1.177 0.50 29.06 3 ILE C CA 1
ATOM 4687 C C . ILE C 1 15 ? -12.338 -4.099 -1.356 1.00 30.06 3 ILE C C 1
ATOM 4688 O O . ILE C 1 15 ? -13.217 -3.976 -0.501 1.00 28.39 3 ILE C O 1
ATOM 4697 N N . GLU C 1 16 ? -12.468 -4.832 -2.448 1.00 28.80 4 GLU C N 1
ATOM 4698 C CA . GLU C 1 16 ? -13.602 -5.649 -2.632 1.00 28.31 4 GLU C CA 1
ATOM 4699 C C . GLU C 1 16 ? -13.152 -7.077 -2.479 1.00 29.35 4 GLU C C 1
ATOM 4700 O O . GLU C 1 16 ? -12.543 -7.646 -3.389 1.00 25.46 4 GLU C O 1
ATOM 4706 N N . SER C 1 17 ? -13.486 -7.649 -1.325 1.00 29.14 5 SER C N 1
ATOM 4707 C CA . SER C 1 17 ? -13.143 -9.026 -1.000 1.00 30.93 5 SER C CA 1
ATOM 4708 C C . SER C 1 17 ? -14.349 -9.905 -1.169 1.00 31.46 5 SER C C 1
ATOM 4709 O O . SER C 1 17 ? -15.387 -9.699 -0.554 1.00 30.53 5 SER C O 1
ATOM 4712 N N . ARG C 1 18 ? -14.198 -10.900 -2.006 1.00 27.34 6 ARG C N 1
ATOM 4713 C CA . ARG C 1 18 ? -15.232 -11.849 -2.232 1.00 27.73 6 ARG C CA 1
ATOM 4714 C C . ARG C 1 18 ? -15.003 -13.118 -1.416 1.00 28.32 6 ARG C C 1
ATOM 4715 O O . ARG C 1 18 ? -15.593 -14.154 -1.712 1.00 29.54 6 ARG C O 1
ATOM 4723 N N . ILE C 1 19 ? -14.196 -13.014 -0.364 1.00 31.06 7 ILE C N 1
ATOM 4724 C CA . ILE C 1 19 ? -13.785 -14.166 0.429 1.00 32.89 7 ILE C CA 1
ATOM 4725 C C . ILE C 1 19 ? -14.629 -14.311 1.697 1.00 36.95 7 ILE C C 1
ATOM 4726 O O . ILE C 1 19 ? -14.629 -13.424 2.559 1.00 38.56 7 ILE C O 1
ATOM 4731 N N . GLU C 1 20 ? -15.310 -15.446 1.819 1.00 36.47 8 GLU C N 1
ATOM 4732 C CA . GLU C 1 20 ? -15.905 -15.871 3.102 1.00 40.09 8 GLU C CA 1
ATOM 4733 C C . GLU C 1 20 ? -14.827 -16.132 4.198 1.00 40.15 8 GLU C C 1
ATOM 4734 O O . GLU C 1 20 ? -13.960 -17.011 4.050 1.00 37.27 8 GLU C O 1
ATOM 4740 N N . LYS C 1 21 ? -14.918 -15.365 5.290 1.00 40.05 9 LYS C N 1
ATOM 4741 C CA . LYS C 1 21 ? -13.991 -15.426 6.427 1.00 41.82 9 LYS C CA 1
ATOM 4742 C C . LYS C 1 21 ? -13.946 -16.819 7.053 1.00 39.34 9 LYS C C 1
ATOM 4743 O O . LYS C 1 21 ? -12.896 -17.278 7.478 1.00 41.16 9 LYS C O 1
ATOM 4749 N N . GLY C 1 22 ? -15.081 -17.496 7.084 1.00 38.64 10 GLY C N 1
ATOM 4750 C CA . GLY C 1 22 ? -15.142 -18.813 7.701 1.00 39.92 10 GLY C CA 1
ATOM 4751 C C . GLY C 1 22 ? -14.707 -20.008 6.871 1.00 41.07 10 GLY C C 1
ATOM 4752 O O . GLY C 1 22 ? -14.967 -21.138 7.283 1.00 44.04 10 GLY C O 1
ATOM 4753 N N . LYS C 1 23 ? -14.058 -19.779 5.719 1.00 37.35 11 LYS C N 1
ATOM 4754 C CA . LYS C 1 23 ? -13.793 -20.836 4.724 1.00 35.17 11 LYS C CA 1
ATOM 4755 C C . LYS C 1 23 ? -12.354 -20.733 4.230 1.00 26.08 11 LYS C C 1
ATOM 4756 O O . LYS C 1 23 ? -11.837 -19.647 4.126 1.00 26.96 11 LYS C O 1
ATOM 4762 N N . PRO C 1 24 ? -11.726 -21.852 3.882 1.00 24.43 12 PRO C N 1
ATOM 4763 C CA . PRO C 1 24 ? -10.295 -21.839 3.497 1.00 21.81 12 PRO C CA 1
ATOM 4764 C C . PRO C 1 24 ? -10.130 -20.946 2.285 1.00 22.28 12 PRO C C 1
ATOM 4765 O O . PRO C 1 24 ? -11.070 -20.828 1.476 1.00 19.37 12 PRO C O 1
ATOM 4769 N N . VAL C 1 25 ? -8.990 -20.274 2.184 1.00 20.09 13 VAL C N 1
ATOM 4770 C CA . VAL C 1 25 ? -8.679 -19.405 1.049 1.00 20.56 13 VAL C CA 1
ATOM 4771 C C . VAL C 1 25 ? -7.193 -19.457 0.693 1.00 22.33 13 VAL C C 1
ATOM 4772 O O . VAL C 1 25 ? -6.320 -19.490 1.571 1.00 21.63 13 VAL C O 1
ATOM 4776 N N . VAL C 1 26 ? -6.936 -19.417 -0.620 1.00 21.54 14 VAL C N 1
ATOM 4777 C CA . VAL C 1 26 ? -5.611 -19.287 -1.173 1.00 20.37 14 VAL C CA 1
ATOM 4778 C C . VAL C 1 26 ? -5.623 -18.054 -2.069 1.00 21.42 14 VAL C C 1
ATOM 4779 O O . VAL C 1 26 ? -6.439 -17.960 -3.035 1.00 21.47 14 VAL C O 1
ATOM 4783 N N . GLY C 1 27 ? -4.707 -17.144 -1.794 1.00 19.18 15 GLY C N 1
ATOM 4784 C CA . GLY C 1 27 ? -4.476 -15.977 -2.613 1.00 20.13 15 GLY C CA 1
ATOM 4785 C C . GLY C 1 27 ? -3.542 -16.262 -3.757 1.00 19.13 15 GLY C C 1
ATOM 4786 O O . GLY C 1 27 ? -2.612 -17.087 -3.661 1.00 20.13 15 GLY C O 1
ATOM 4795 N N . GLU C 1 29 ? -1.563 -14.290 -7.357 1.00 20.67 17 GLU C N 1
ATOM 4796 C CA . GLU C 1 29 ? -1.173 -13.082 -8.082 1.00 23.04 17 GLU C CA 1
ATOM 4797 C C . GLU C 1 29 ? -1.901 -13.002 -9.413 1.00 23.29 17 GLU C C 1
ATOM 4798 O O . GLU C 1 29 ? -2.382 -14.012 -9.901 1.00 23.86 17 GLU C O 1
ATOM 4804 N N . THR C 1 30 ? -1.957 -11.811 -10.003 1.00 21.60 18 THR C N 1
ATOM 4805 C CA . THR C 1 30 ? -2.496 -11.654 -11.365 1.00 22.52 18 THR C CA 1
ATOM 4806 C C . THR C 1 30 ? -1.471 -11.573 -12.504 1.00 22.97 18 THR C C 1
ATOM 4807 O O . THR C 1 30 ? -1.824 -11.783 -13.667 1.00 21.30 18 THR C O 1
ATOM 4811 N N . THR C 1 31 ? -0.233 -11.221 -12.201 1.00 20.86 19 THR C N 1
ATOM 4812 C CA . THR C 1 31 ? 0.727 -11.024 -13.249 1.00 22.95 19 THR C CA 1
ATOM 4813 C C . THR C 1 31 ? 1.035 -12.313 -13.993 1.00 22.82 19 THR C C 1
ATOM 4814 O O . THR C 1 31 ? 1.245 -12.271 -15.198 1.00 23.48 19 THR C O 1
ATOM 4818 N N . VAL C 1 32 ? 1.013 -13.458 -13.309 1.00 21.75 20 VAL C N 1
ATOM 4819 C CA . VAL C 1 32 ? 1.181 -14.732 -14.025 1.00 24.82 20 VAL C CA 1
ATOM 4820 C C . VAL C 1 32 ? 0.175 -14.889 -15.178 1.00 23.55 20 VAL C C 1
ATOM 4821 O O . VAL C 1 32 ? 0.539 -15.319 -16.280 1.00 24.41 20 VAL C O 1
ATOM 4825 N N . PHE C 1 33 ? -1.076 -14.508 -14.948 1.00 22.33 21 PHE C N 1
ATOM 4826 C CA . PHE C 1 33 ? -2.119 -14.623 -15.967 1.00 21.54 21 PHE C CA 1
ATOM 4827 C C . PHE C 1 33 ? -2.023 -13.527 -17.025 1.00 23.01 21 PHE C C 1
ATOM 4828 O O . PHE C 1 33 ? -2.276 -13.771 -18.198 1.00 23.18 21 PHE C O 1
ATOM 4836 N N . VAL C 1 34 ? -1.684 -12.307 -16.610 1.00 22.74 22 VAL C N 1
ATOM 4837 C CA . VAL C 1 34 ? -1.718 -11.167 -17.514 1.00 22.18 22 VAL C CA 1
ATOM 4838 C C . VAL C 1 34 ? -0.408 -10.978 -18.288 1.00 22.26 22 VAL C C 1
ATOM 4839 O O . VAL C 1 34 ? -0.443 -10.609 -19.441 1.00 23.37 22 VAL C O 1
ATOM 4843 N N . HIS C 1 35 ? 0.729 -11.146 -17.621 1.00 24.02 23 HIS C N 1
ATOM 4844 C CA . HIS C 1 35 ? 2.041 -10.941 -18.244 1.00 26.10 23 HIS C CA 1
ATOM 4845 C C . HIS C 1 35 ? 2.903 -12.204 -18.391 1.00 28.96 23 HIS C C 1
ATOM 4846 O O . HIS C 1 35 ? 3.834 -12.209 -19.201 1.00 29.29 23 HIS C O 1
ATOM 4853 N N . GLY C 1 36 ? 2.602 -13.271 -17.656 1.00 25.56 24 GLY C N 1
ATOM 4854 C CA . GLY C 1 36 ? 3.502 -14.443 -17.609 1.00 27.60 24 GLY C CA 1
ATOM 4855 C C . GLY C 1 36 ? 3.141 -15.658 -18.475 1.00 27.41 24 GLY C C 1
ATOM 4856 O O . GLY C 1 36 ? 3.907 -16.606 -18.558 1.00 26.23 24 GLY C O 1
ATOM 4857 N N . LEU C 1 37 ? 1.970 -15.628 -19.114 1.00 24.91 25 LEU C N 1
ATOM 4858 C CA . LEU C 1 37 ? 1.458 -16.742 -19.877 1.00 22.09 25 LEU C CA 1
ATOM 4859 C C . LEU C 1 37 ? 0.724 -16.190 -21.077 1.00 21.64 25 LEU C C 1
ATOM 4860 O O . LEU C 1 37 ? 0.202 -15.054 -20.998 1.00 22.01 25 LEU C O 1
ATOM 4865 N N . PRO C 1 38 ? 0.633 -16.959 -22.166 1.00 22.61 26 PRO C N 1
ATOM 4866 C CA . PRO C 1 38 ? -0.228 -16.564 -23.265 1.00 21.58 26 PRO C CA 1
ATOM 4867 C C . PRO C 1 38 ? -1.711 -16.642 -22.863 1.00 22.15 26 PRO C C 1
ATOM 4868 O O . PRO C 1 38 ? -2.113 -17.478 -22.016 1.00 20.71 26 PRO C O 1
ATOM 4872 N N . ARG C 1 39 ? -2.501 -15.750 -23.439 1.00 19.03 27 ARG C N 1
ATOM 4873 C CA . ARG C 1 39 ? -3.921 -15.617 -23.084 1.00 23.21 27 ARG C CA 1
ATOM 4874 C C . ARG C 1 39 ? -4.688 -16.959 -22.933 1.00 20.02 27 ARG C C 1
ATOM 4875 O O . ARG C 1 39 ? -5.291 -17.227 -21.886 1.00 19.48 27 ARG C O 1
ATOM 4883 N N . LYS C 1 40 ? -4.651 -17.799 -23.957 1.00 19.15 28 LYS C N 1
ATOM 4884 C CA . LYS C 1 40 ? -5.438 -19.049 -23.961 1.00 19.00 28 LYS C CA 1
ATOM 4885 C C . LYS C 1 40 ? -5.058 -19.895 -22.759 1.00 20.19 28 LYS C C 1
ATOM 4886 O O . LYS C 1 40 ? -5.912 -20.244 -21.947 1.00 16.68 28 LYS C O 1
ATOM 4892 N N . GLU C 1 41 ? -3.764 -20.166 -22.600 1.00 20.16 29 GLU C N 1
ATOM 4893 C CA . GLU C 1 41 ? -3.298 -20.967 -21.453 1.00 19.46 29 GLU C CA 1
ATOM 4894 C C . GLU C 1 41 ? -3.528 -20.278 -20.126 1.00 21.11 29 GLU C C 1
ATOM 4895 O O . GLU C 1 41 ? -3.776 -20.943 -19.139 1.00 20.18 29 GLU C O 1
ATOM 4901 N N . ALA C 1 42 ? -3.427 -18.947 -20.098 1.00 19.88 30 ALA C N 1
ATOM 4902 C CA . ALA C 1 42 ? -3.765 -18.195 -18.896 1.00 20.92 30 ALA C CA 1
ATOM 4903 C C . ALA C 1 42 ? -5.219 -18.414 -18.421 1.00 19.12 30 ALA C C 1
ATOM 4904 O O . ALA C 1 42 ? -5.461 -18.550 -17.221 1.00 18.98 30 ALA C O 1
ATOM 4906 N N . ILE C 1 43 ? -6.187 -18.427 -19.340 1.00 21.88 31 ILE C N 1
ATOM 4907 C CA . ILE C 1 43 ? -7.595 -18.616 -18.956 1.00 20.05 31 ILE C CA 1
ATOM 4908 C C . ILE C 1 43 ? -7.876 -20.080 -18.646 1.00 20.33 31 ILE C C 1
ATOM 4909 O O . ILE C 1 43 ? -8.662 -20.369 -17.738 1.00 18.11 31 ILE C O 1
ATOM 4914 N N . GLU C 1 44 ? -7.235 -20.997 -19.388 1.00 20.00 32 GLU C N 1
ATOM 4915 C CA . GLU C 1 44 ? -7.337 -22.440 -19.090 1.00 20.73 32 GLU C CA 1
ATOM 4916 C C . GLU C 1 44 ? -6.846 -22.746 -17.677 1.00 20.63 32 GLU C C 1
ATOM 4917 O O . GLU C 1 44 ? -7.506 -23.485 -16.928 1.00 19.84 32 GLU C O 1
ATOM 4923 N N . LEU C 1 45 ? -5.725 -22.135 -17.289 1.00 18.26 33 LEU C N 1
ATOM 4924 C CA . LEU C 1 45 ? -5.181 -22.328 -15.920 1.00 19.61 33 LEU C CA 1
ATOM 4925 C C . LEU C 1 45 ? -6.133 -21.782 -14.853 1.00 20.55 33 LEU C C 1
ATOM 4926 O O . LEU C 1 45 ? -6.287 -22.377 -13.791 1.00 19.49 33 LEU C O 1
ATOM 4931 N N . PHE C 1 46 ? -6.762 -20.649 -15.145 1.00 20.86 34 PHE C N 1
ATOM 4932 C CA . PHE C 1 46 ? -7.625 -20.019 -14.171 1.00 21.54 34 PHE C CA 1
ATOM 4933 C C . PHE C 1 46 ? -8.766 -20.983 -13.920 1.00 22.59 34 PHE C C 1
ATOM 4934 O O . PHE C 1 46 ? -9.142 -21.253 -12.764 1.00 22.68 34 PHE C O 1
ATOM 4942 N N . ARG C 1 47 ? -9.316 -21.495 -15.014 1.00 20.58 35 ARG C N 1
ATOM 4943 C CA . ARG C 1 47 ? -10.448 -22.384 -14.943 1.00 21.22 35 ARG C CA 1
ATOM 4944 C C . ARG C 1 47 ? -10.063 -23.658 -14.187 1.00 21.73 35 ARG C C 1
ATOM 4945 O O . ARG C 1 47 ? -10.801 -24.132 -13.335 1.00 20.04 35 ARG C O 1
ATOM 4953 N N . ARG C 1 48 ? -8.908 -24.211 -14.508 1.00 22.56 36 ARG C N 1
ATOM 4954 C CA . ARG C 1 48 ? -8.430 -25.419 -13.816 1.00 23.64 36 ARG C CA 1
ATOM 4955 C C . ARG C 1 48 ? -8.212 -25.172 -12.315 1.00 23.71 36 ARG C C 1
ATOM 4956 O O . ARG C 1 48 ? -8.562 -26.031 -11.484 1.00 22.87 36 ARG C O 1
ATOM 4964 N N . ALA C 1 49 ? -7.639 -24.020 -11.964 1.00 22.72 37 ALA C N 1
ATOM 4965 C CA . ALA C 1 49 ? -7.436 -23.682 -10.536 1.00 23.16 37 ALA C CA 1
ATOM 4966 C C . ALA C 1 49 ? -8.770 -23.587 -9.820 1.00 21.31 37 ALA C C 1
ATOM 4967 O O . ALA C 1 49 ? -8.893 -24.002 -8.680 1.00 23.01 37 ALA C O 1
ATOM 4969 N N . LYS C 1 50 ? -9.752 -22.977 -10.468 1.00 22.84 38 LYS C N 1
ATOM 4970 C CA . LYS C 1 50 ? -11.096 -22.900 -9.876 1.00 23.21 38 LYS C CA 1
ATOM 4971 C C . LYS C 1 50 ? -11.674 -24.321 -9.701 1.00 22.36 38 LYS C C 1
ATOM 4972 O O . LYS C 1 50 ? -12.246 -24.648 -8.670 1.00 22.67 38 LYS C O 1
ATOM 4978 N N . GLU C 1 51 ? -11.487 -25.164 -10.704 1.00 23.18 39 GLU C N 1
ATOM 4979 C CA . GLU C 1 51 ? -11.925 -26.545 -10.592 1.00 24.61 39 GLU C CA 1
ATOM 4980 C C . GLU C 1 51 ? -11.293 -27.212 -9.367 1.00 23.56 39 GLU C C 1
ATOM 4981 O O . GLU C 1 51 ? -11.983 -27.852 -8.557 1.00 22.35 39 GLU C O 1
ATOM 4987 N N . ILE C 1 52 ? -9.981 -27.068 -9.221 1.00 23.05 40 ILE C N 1
ATOM 4988 C CA . ILE C 1 52 ? -9.276 -27.672 -8.066 1.00 22.45 40 ILE C CA 1
ATOM 4989 C C . ILE C 1 52 ? -9.859 -27.095 -6.759 1.00 22.78 40 ILE C C 1
ATOM 4990 O O . ILE C 1 52 ? -10.108 -27.834 -5.796 1.00 24.45 40 ILE C O 1
ATOM 4995 N N . SER C 1 53 ? -10.183 -25.806 -6.762 1.00 18.66 41 SER C N 1
ATOM 4996 C CA . SER C 1 53 ? -10.731 -25.176 -5.549 1.00 22.63 41 SER C CA 1
ATOM 4997 C C . SER C 1 53 ? -12.082 -25.828 -5.109 1.00 24.13 41 SER C C 1
ATOM 4998 O O . SER C 1 53 ? -12.327 -26.058 -3.903 1.00 21.40 41 SER C O 1
ATOM 5001 N N . ARG C 1 54 ? -12.939 -26.114 -6.079 1.00 25.76 42 ARG C N 1
ATOM 5002 C CA . ARG C 1 54 ? -14.210 -26.823 -5.853 1.00 27.00 42 ARG C CA 1
ATOM 5003 C C . ARG C 1 54 ? -13.930 -28.250 -5.369 1.00 26.28 42 ARG C C 1
ATOM 5004 O O . ARG C 1 54 ? -14.509 -28.698 -4.377 1.00 26.62 42 ARG C O 1
ATOM 5012 N N . GLU C 1 55 ? -13.034 -28.949 -6.063 1.00 24.18 43 GLU C N 1
ATOM 5013 C CA . GLU C 1 55 ? -12.679 -30.322 -5.715 1.00 27.26 43 GLU C CA 1
ATOM 5014 C C . GLU C 1 55 ? -12.202 -30.429 -4.280 1.00 26.58 43 GLU C C 1
ATOM 5015 O O . GLU C 1 55 ? -12.611 -31.324 -3.584 1.00 26.24 43 GLU C O 1
ATOM 5021 N N . LYS C 1 56 ? -11.374 -29.478 -3.839 1.00 27.33 44 LYS C N 1
ATOM 5022 C CA . LYS C 1 56 ? -10.710 -29.558 -2.538 1.00 27.34 44 LYS C CA 1
ATOM 5023 C C . LYS C 1 56 ? -11.416 -28.782 -1.446 1.00 28.01 44 LYS C C 1
ATOM 5024 O O . LYS C 1 56 ? -11.100 -28.966 -0.281 1.00 27.48 44 LYS C O 1
ATOM 5030 N N . GLY C 1 57 ? -12.340 -27.893 -1.811 1.00 26.15 45 GLY C N 1
ATOM 5031 C CA . GLY C 1 57 ? -13.105 -27.143 -0.817 1.00 26.10 45 GLY C CA 1
ATOM 5032 C C . GLY C 1 57 ? -12.385 -25.916 -0.285 1.00 24.64 45 GLY C C 1
ATOM 5033 O O . GLY C 1 57 ? -12.440 -25.643 0.899 1.00 24.82 45 GLY C O 1
ATOM 5034 N N . PHE C 1 58 ? -11.721 -25.153 -1.155 1.00 21.27 46 PHE C N 1
ATOM 5035 C CA . PHE C 1 58 ? -11.180 -23.856 -0.749 1.00 21.60 46 PHE C CA 1
ATOM 5036 C C . PHE C 1 58 ? -11.580 -22.824 -1.751 1.00 22.61 46 PHE C C 1
ATOM 5037 O O . PHE C 1 58 ? -12.015 -23.175 -2.855 1.00 22.46 46 PHE C O 1
ATOM 5045 N N . GLN C 1 59 ? -11.455 -21.547 -1.355 1.00 21.70 47 GLN C N 1
ATOM 5046 C CA . GLN C 1 59 ? -11.747 -20.423 -2.248 1.00 22.48 47 GLN C CA 1
ATOM 5047 C C . GLN C 1 59 ? -10.446 -19.963 -2.870 1.00 23.51 47 GLN C C 1
ATOM 5048 O O . GLN C 1 59 ? -9.485 -19.650 -2.153 1.00 21.99 47 GLN C O 1
ATOM 5054 N N . LEU C 1 60 ? -10.418 -19.874 -4.194 1.00 21.91 48 LEU C N 1
ATOM 5055 C CA . LEU C 1 60 ? -9.262 -19.337 -4.876 1.00 24.04 48 LEU C CA 1
ATOM 5056 C C . LEU C 1 60 ? -9.465 -17.837 -5.027 1.00 24.99 48 LEU C C 1
ATOM 5057 O O . LEU C 1 60 ? -10.427 -17.391 -5.679 1.00 27.54 48 LEU C O 1
ATOM 5062 N N . ALA C 1 61 ? -8.588 -17.050 -4.417 1.00 21.41 49 ALA C N 1
ATOM 5063 C CA . ALA C 1 61 ? -8.718 -15.598 -4.442 1.00 21.50 49 ALA C CA 1
ATOM 5064 C C . ALA C 1 61 ? -7.636 -15.006 -5.306 1.00 20.04 49 ALA C C 1
ATOM 5065 O O . ALA C 1 61 ? -6.558 -14.651 -4.817 1.00 21.87 49 ALA C O 1
ATOM 5067 N N . VAL C 1 62 ? -7.898 -14.925 -6.606 1.00 21.66 50 VAL C N 1
ATOM 5068 C CA . VAL C 1 62 ? -7.035 -14.180 -7.491 1.00 21.38 50 VAL C CA 1
ATOM 5069 C C . VAL C 1 62 ? -7.190 -12.689 -7.192 1.00 21.19 50 VAL C C 1
ATOM 5070 O O . VAL C 1 62 ? -8.303 -12.162 -7.136 1.00 20.31 50 VAL C O 1
ATOM 5074 N N . ILE C 1 63 ? -6.041 -12.052 -6.954 1.00 20.74 51 ILE C N 1
ATOM 5075 C CA . ILE C 1 63 ? -5.944 -10.654 -6.554 1.00 21.13 51 ILE C CA 1
ATOM 5076 C C . ILE C 1 63 ? -5.423 -9.786 -7.678 1.00 21.84 51 ILE C C 1
ATOM 5077 O O . ILE C 1 63 ? -4.393 -10.076 -8.350 1.00 21.82 51 ILE C O 1
ATOM 5082 N N . GLY C 1 64 ? -6.177 -8.721 -7.926 1.00 21.79 52 GLY C N 1
ATOM 5083 C CA . GLY C 1 64 ? -5.755 -7.718 -8.886 1.00 22.23 52 GLY C CA 1
ATOM 5084 C C . GLY C 1 64 ? -6.336 -6.364 -8.583 1.00 22.77 52 GLY C C 1
ATOM 5085 O O . GLY C 1 64 ? -7.137 -6.218 -7.637 1.00 24.31 52 GLY C O 1
ATOM 5086 N N . ILE C 1 65 ? -5.939 -5.369 -9.374 1.00 23.02 53 ILE C N 1
ATOM 5087 C CA . ILE C 1 65 ? -6.495 -4.008 -9.217 1.00 21.79 53 ILE C CA 1
ATOM 5088 C C . ILE C 1 65 ? -7.221 -3.632 -10.504 1.00 22.45 53 ILE C C 1
ATOM 5089 O O . ILE C 1 65 ? -6.610 -3.637 -11.596 1.00 21.72 53 ILE C O 1
ATOM 5094 N N . LEU C 1 66 ? -8.517 -3.327 -10.369 1.00 22.35 54 LEU C N 1
ATOM 5095 C CA . LEU C 1 66 ? -9.406 -2.981 -11.483 1.00 22.82 54 LEU C CA 1
ATOM 5096 C C . LEU C 1 66 ? -9.801 -1.531 -11.350 1.00 21.84 54 LEU C C 1
ATOM 5097 O O . LEU C 1 66 ? -10.506 -1.146 -10.414 1.00 20.41 54 LEU C O 1
ATOM 5102 N N . LYS C 1 67 ? -9.293 -0.726 -12.264 1.00 23.54 55 LYS C N 1
ATOM 5103 C CA . LYS C 1 67 ? -9.511 0.719 -12.257 1.00 25.26 55 LYS C CA 1
ATOM 5104 C C . LYS C 1 67 ? -9.340 1.316 -10.850 1.00 25.98 55 LYS C C 1
ATOM 5105 O O . LYS C 1 67 ? -10.173 2.118 -10.390 1.00 24.35 55 LYS C O 1
ATOM 5111 N N . GLY C 1 68 ? -8.267 0.906 -10.183 1.00 22.81 56 GLY C N 1
ATOM 5112 C CA . GLY C 1 68 ? -7.895 1.409 -8.851 1.00 25.16 56 GLY C CA 1
ATOM 5113 C C . GLY C 1 68 ? -8.491 0.699 -7.651 1.00 24.93 56 GLY C C 1
ATOM 5114 O O . GLY C 1 68 ? -8.107 0.966 -6.497 1.00 25.47 56 GLY C O 1
ATOM 5115 N N . LYS C 1 69 ? -9.420 -0.215 -7.909 1.00 23.33 57 LYS C N 1
ATOM 5116 C CA . LYS C 1 69 ? -10.053 -0.971 -6.869 1.00 25.73 57 LYS C CA 1
ATOM 5117 C C . LYS C 1 69 ? -9.350 -2.308 -6.675 1.00 23.47 57 LYS C C 1
ATOM 5118 O O . LYS C 1 69 ? -9.171 -3.049 -7.615 1.00 23.65 57 LYS C O 1
ATOM 5124 N N . ILE C 1 70 ? -8.995 -2.633 -5.451 1.00 23.43 58 ILE C N 1
ATOM 5125 C CA . ILE C 1 70 ? -8.348 -3.919 -5.195 1.00 23.92 58 ILE C CA 1
ATOM 5126 C C . ILE C 1 70 ? -9.450 -4.956 -5.075 1.00 23.88 58 ILE C C 1
ATOM 5127 O O . ILE C 1 70 ? -10.379 -4.807 -4.266 1.00 24.13 58 ILE C O 1
ATOM 5132 N N . VAL C 1 71 ? -9.333 -6.005 -5.872 1.00 22.42 59 VAL C N 1
ATOM 5133 C CA . VAL C 1 71 ? -10.304 -7.085 -5.903 1.00 22.32 59 VAL C CA 1
ATOM 5134 C C . VAL C 1 71 ? -9.603 -8.367 -5.436 1.00 24.48 59 VAL C C 1
ATOM 5135 O O . VAL C 1 71 ? -8.572 -8.795 -6.013 1.00 22.84 59 VAL C O 1
ATOM 5139 N N . ALA C 1 72 ? -10.124 -8.971 -4.359 1.00 22.47 60 ALA C N 1
ATOM 5140 C CA . ALA C 1 72 ? -9.669 -10.317 -3.952 1.00 22.69 60 ALA C CA 1
ATOM 5141 C C . ALA C 1 72 ? -10.736 -11.336 -4.287 1.00 22.49 60 ALA C C 1
ATOM 5142 O O . ALA C 1 72 ? -11.808 -11.347 -3.695 1.00 23.00 60 ALA C O 1
ATOM 5144 N N . GLY C 1 73 ? -10.443 -12.188 -5.265 1.00 23.14 61 GLY C N 1
ATOM 5145 C CA . GLY C 1 73 ? -11.446 -13.121 -5.809 1.00 23.08 61 GLY C CA 1
ATOM 5146 C C . GLY C 1 73 ? -12.005 -12.657 -7.142 1.00 23.51 61 GLY C C 1
ATOM 5147 O O . GLY C 1 73 ? -13.213 -12.656 -7.358 1.00 22.48 61 GLY C O 1
ATOM 5156 N N . SER C 1 75 ? -13.102 -12.619 -11.024 1.00 22.38 63 SER C N 1
ATOM 5157 C CA . SER C 1 75 ? -13.751 -13.566 -11.897 1.00 20.84 63 SER C CA 1
ATOM 5158 C C . SER C 1 75 ? -12.978 -13.707 -13.216 1.00 20.87 63 SER C C 1
ATOM 5159 O O . SER C 1 75 ? -12.097 -12.889 -13.527 1.00 20.85 63 SER C O 1
ATOM 5162 N N . GLU C 1 76 ? -13.310 -14.745 -13.996 1.00 20.94 64 GLU C N 1
ATOM 5163 C CA . GLU C 1 76 ? -12.731 -14.921 -15.335 1.00 22.12 64 GLU C CA 1
ATOM 5164 C C . GLU C 1 76 ? -12.974 -13.700 -16.198 1.00 20.85 64 GLU C C 1
ATOM 5165 O O . GLU C 1 76 ? -12.089 -13.242 -16.932 1.00 19.93 64 GLU C O 1
ATOM 5171 N N . GLU C 1 77 ? -14.179 -13.151 -16.111 1.00 20.40 65 GLU C N 1
ATOM 5172 C CA . GLU C 1 77 ? -14.540 -12.051 -17.017 1.00 19.28 65 GLU C CA 1
ATOM 5173 C C . GLU C 1 77 ? -13.713 -10.813 -16.675 1.00 20.97 65 GLU C C 1
ATOM 5174 O O . GLU C 1 77 ? -13.239 -10.075 -17.574 1.00 15.88 65 GLU C O 1
ATOM 5180 N N . GLU C 1 78 ? -13.502 -10.604 -15.373 1.00 17.97 66 GLU C N 1
ATOM 5181 C CA . GLU C 1 78 ? -12.665 -9.504 -14.897 1.00 20.70 66 GLU C CA 1
ATOM 5182 C C . GLU C 1 78 ? -11.215 -9.650 -15.354 1.00 21.09 66 GLU C C 1
ATOM 5183 O O . GLU C 1 78 ? -10.600 -8.697 -15.844 1.00 22.56 66 GLU C O 1
ATOM 5189 N N . LEU C 1 79 ? -10.693 -10.858 -15.250 1.00 20.93 67 LEU C N 1
ATOM 5190 C CA . LEU C 1 79 ? -9.351 -11.148 -15.711 1.00 22.08 67 LEU C CA 1
ATOM 5191 C C . LEU C 1 79 ? -9.189 -10.934 -17.217 1.00 21.21 67 LEU C C 1
ATOM 5192 O O . LEU C 1 79 ? -8.260 -10.236 -17.670 1.00 22.37 67 LEU C O 1
ATOM 5197 N N . GLU C 1 80 ? -10.136 -11.449 -17.993 1.00 21.89 68 GLU C N 1
ATOM 5198 C CA . GLU C 1 80 ? -10.170 -11.166 -19.440 1.00 21.57 68 GLU C CA 1
ATOM 5199 C C . GLU C 1 80 ? -10.232 -9.684 -19.744 1.00 23.17 68 GLU C C 1
ATOM 5200 O O . GLU C 1 80 ? -9.553 -9.204 -20.641 1.00 25.01 68 GLU C O 1
ATOM 5206 N N . ALA C 1 81 ? -11.046 -8.942 -19.007 1.00 24.99 69 ALA C N 1
ATOM 5207 C CA . ALA C 1 81 ? -11.163 -7.502 -19.231 1.00 24.59 69 ALA C CA 1
ATOM 5208 C C . ALA C 1 81 ? -9.830 -6.817 -18.972 1.00 24.82 69 ALA C C 1
ATOM 5209 O O . ALA C 1 81 ? -9.398 -5.955 -19.748 1.00 23.05 69 ALA C O 1
ATOM 5227 N N . ARG C 1 84 ? -7.426 -7.569 -21.800 1.00 25.30 72 ARG C N 1
ATOM 5228 C CA . ARG C 1 84 ? -7.840 -6.823 -22.956 1.00 29.47 72 ARG C CA 1
ATOM 5229 C C . ARG C 1 84 ? -7.566 -5.304 -22.817 1.00 27.63 72 ARG C C 1
ATOM 5230 O O . ARG C 1 84 ? -7.118 -4.686 -23.769 1.00 25.38 72 ARG C O 1
ATOM 5238 N N . GLU C 1 85 ? -7.829 -4.728 -21.639 1.00 27.18 73 GLU C N 1
ATOM 5239 C CA . GLU C 1 85 ? -7.665 -3.281 -21.399 1.00 26.56 73 GLU C CA 1
ATOM 5240 C C . GLU C 1 85 ? -6.207 -2.911 -21.125 1.00 26.77 73 GLU C C 1
ATOM 5241 O O . GLU C 1 85 ? -5.807 -1.763 -21.302 1.00 31.28 73 GLU C O 1
ATOM 5247 N N . GLY C 1 86 ? -5.427 -3.868 -20.657 1.00 26.95 74 GLY C N 1
ATOM 5248 C CA . GLY C 1 86 ? -4.054 -3.619 -20.264 1.00 23.90 74 GLY C CA 1
ATOM 5249 C C . GLY C 1 86 ? -3.960 -3.324 -18.791 1.00 23.20 74 GLY C C 1
ATOM 5250 O O . GLY C 1 86 ? -4.848 -2.733 -18.198 1.00 24.51 74 GLY C O 1
ATOM 5251 N N . ALA C 1 87 ? -2.872 -3.757 -18.195 1.00 23.65 75 ALA C N 1
ATOM 5252 C CA . ALA C 1 87 ? -2.635 -3.559 -16.765 1.00 22.67 75 ALA C CA 1
ATOM 5253 C C . ALA C 1 87 ? -1.145 -3.511 -16.521 1.00 25.97 75 ALA C C 1
ATOM 5254 O O . ALA C 1 87 ? -0.412 -4.364 -17.021 1.00 29.10 75 ALA C O 1
ATOM 5256 N N . ASP C 1 88 ? -0.700 -2.498 -15.786 1.00 25.93 76 ASP C N 1
ATOM 5257 C CA . ASP C 1 88 ? 0.684 -2.407 -15.353 1.00 26.71 76 ASP C CA 1
ATOM 5258 C C . ASP C 1 88 ? 0.985 -3.606 -14.495 1.00 24.47 76 ASP C C 1
ATOM 5259 O O . ASP C 1 88 ? 0.094 -4.160 -13.816 1.00 25.25 76 ASP C O 1
ATOM 5264 N N . LYS C 1 89 ? 2.254 -3.986 -14.474 1.00 23.61 77 LYS C N 1
ATOM 5265 C CA . LYS C 1 89 ? 2.750 -4.949 -13.499 1.00 23.37 77 LYS C CA 1
ATOM 5266 C C . LYS C 1 89 ? 3.144 -4.206 -12.240 1.00 22.94 77 LYS C C 1
ATOM 5267 O O . LYS C 1 89 ? 3.939 -3.278 -12.295 1.00 23.19 77 LYS C O 1
ATOM 5273 N N . VAL C 1 90 ? 2.599 -4.611 -11.099 1.00 21.37 78 VAL C N 1
ATOM 5274 C CA . VAL C 1 90 ? 2.862 -3.891 -9.867 1.00 23.50 78 VAL C CA 1
ATOM 5275 C C . VAL C 1 90 ? 3.403 -4.777 -8.785 1.00 23.24 78 VAL C C 1
ATOM 5276 O O . VAL C 1 90 ? 2.857 -5.860 -8.492 1.00 21.34 78 VAL C O 1
ATOM 5280 N N . GLY C 1 91 ? 4.493 -4.310 -8.173 1.00 23.19 79 GLY C N 1
ATOM 5281 C CA . GLY C 1 91 ? 4.849 -4.797 -6.880 1.00 19.10 79 GLY C CA 1
ATOM 5282 C C . GLY C 1 91 ? 4.336 -3.844 -5.810 1.00 20.64 79 GLY C C 1
ATOM 5283 O O . GLY C 1 91 ? 3.541 -2.939 -6.067 1.00 20.76 79 GLY C O 1
ATOM 5284 N N . THR C 1 92 ? 4.797 -4.066 -4.601 1.00 19.81 80 THR C N 1
ATOM 5285 C CA . THR C 1 92 ? 4.243 -3.376 -3.425 1.00 22.42 80 THR C CA 1
ATOM 5286 C C . THR C 1 92 ? 4.269 -1.857 -3.533 1.00 20.17 80 THR C C 1
ATOM 5287 O O . THR C 1 92 ? 3.278 -1.190 -3.292 1.00 20.24 80 THR C O 1
ATOM 5291 N N . ARG C 1 93 ? 5.390 -1.300 -3.963 1.00 20.74 81 ARG C N 1
ATOM 5292 C CA . ARG C 1 93 ? 5.521 0.128 -3.983 1.00 21.06 81 ARG C CA 1
ATOM 5293 C C . ARG C 1 93 ? 4.660 0.800 -5.049 1.00 21.66 81 ARG C C 1
ATOM 5294 O O . ARG C 1 93 ? 4.446 2.004 -4.994 1.00 21.93 81 ARG C O 1
ATOM 5302 N N . GLU C 1 94 ? 4.189 0.024 -6.025 1.00 21.18 82 GLU C N 1
ATOM 5303 C CA . GLU C 1 94 ? 3.382 0.551 -7.120 1.00 21.74 82 GLU C CA 1
ATOM 5304 C C . GLU C 1 94 ? 1.895 0.536 -6.824 1.00 21.01 82 GLU C C 1
ATOM 5305 O O . GLU C 1 94 ? 1.106 1.176 -7.557 1.00 22.26 82 GLU C O 1
ATOM 5311 N N . ILE C 1 95 ? 1.494 -0.150 -5.766 1.00 20.47 83 ILE C N 1
ATOM 5312 C CA . ILE C 1 95 ? 0.087 -0.195 -5.390 1.00 19.77 83 ILE C CA 1
ATOM 5313 C C . ILE C 1 95 ? -0.499 1.209 -5.164 1.00 21.68 83 ILE C C 1
ATOM 5314 O O . ILE C 1 95 ? -1.528 1.542 -5.755 1.00 23.94 83 ILE C O 1
ATOM 5319 N N . PRO C 1 96 ? 0.145 2.078 -4.384 1.00 24.03 84 PRO C N 1
ATOM 5320 C CA . PRO C 1 96 ? -0.438 3.411 -4.175 1.00 23.45 84 PRO C CA 1
ATOM 5321 C C . PRO C 1 96 ? -0.696 4.230 -5.455 1.00 23.93 84 PRO C C 1
ATOM 5322 O O . PRO C 1 96 ? -1.806 4.777 -5.598 1.00 23.28 84 PRO C O 1
ATOM 5326 N N . ILE C 1 97 ? 0.255 4.287 -6.409 1.00 23.41 85 ILE C N 1
ATOM 5327 C CA . ILE C 1 97 ? 0.015 5.146 -7.563 1.00 24.45 85 ILE C CA 1
ATOM 5328 C C . ILE C 1 97 ? -1.109 4.583 -8.421 1.00 23.44 85 ILE C C 1
ATOM 5329 O O . ILE C 1 97 ? -1.902 5.338 -8.919 1.00 23.34 85 ILE C O 1
ATOM 5334 N N . VAL C 1 98 ? -1.192 3.261 -8.577 1.00 23.30 86 VAL C N 1
ATOM 5335 C CA . VAL C 1 98 ? -2.254 2.722 -9.413 1.00 23.07 86 VAL C CA 1
ATOM 5336 C C . VAL C 1 98 ? -3.630 2.916 -8.769 1.00 22.74 86 VAL C C 1
ATOM 5337 O O . VAL C 1 98 ? -4.593 3.233 -9.467 1.00 23.96 86 VAL C O 1
ATOM 5341 N N . VAL C 1 99 ? -3.719 2.738 -7.455 1.00 23.74 87 VAL C N 1
ATOM 5342 C CA . VAL C 1 99 ? -4.939 3.043 -6.722 1.00 23.96 87 VAL C CA 1
ATOM 5343 C C . VAL C 1 99 ? -5.312 4.539 -6.895 1.00 25.56 87 VAL C C 1
ATOM 5344 O O . VAL C 1 99 ? -6.391 4.880 -7.343 1.00 24.41 87 VAL C O 1
ATOM 5348 N N . ALA C 1 100 ? -4.374 5.429 -6.605 1.00 26.13 88 ALA C N 1
ATOM 5349 C CA . ALA C 1 100 ? -4.607 6.867 -6.768 1.00 26.08 88 ALA C CA 1
ATOM 5350 C C . ALA C 1 100 ? -5.004 7.246 -8.197 1.00 26.67 88 ALA C C 1
ATOM 5351 O O . ALA C 1 100 ? -5.874 8.104 -8.382 1.00 25.96 88 ALA C O 1
ATOM 5353 N N . GLU C 1 101 ? -4.400 6.607 -9.198 1.00 26.11 89 GLU C N 1
ATOM 5354 C CA . GLU C 1 101 ? -4.695 6.957 -10.596 1.00 27.32 89 GLU C CA 1
ATOM 5355 C C . GLU C 1 101 ? -5.841 6.197 -11.222 1.00 27.35 89 GLU C C 1
ATOM 5356 O O . GLU C 1 101 ? -6.211 6.468 -12.348 1.00 25.68 89 GLU C O 1
ATOM 5362 N N . GLY C 1 102 ? -6.419 5.260 -10.480 1.00 27.14 90 GLY C N 1
ATOM 5363 C CA . GLY C 1 102 ? -7.567 4.514 -10.977 1.00 26.17 90 GLY C CA 1
ATOM 5364 C C . GLY C 1 102 ? -7.206 3.596 -12.125 1.00 24.53 90 GLY C C 1
ATOM 5365 O O . GLY C 1 102 ? -7.971 3.442 -13.049 1.00 21.13 90 GLY C O 1
ATOM 5366 N N . LYS C 1 103 ? -6.032 2.993 -12.067 1.00 24.11 91 LYS C N 1
ATOM 5367 C CA . LYS C 1 103 ? -5.562 2.116 -13.135 1.00 25.62 91 LYS C CA 1
ATOM 5368 C C . LYS C 1 103 ? -5.818 0.643 -12.842 1.00 24.22 91 LYS C C 1
ATOM 5369 O O . LYS C 1 103 ? -5.933 0.233 -11.666 1.00 22.60 91 LYS C O 1
ATOM 5375 N N . ASN C 1 104 ? -5.840 -0.155 -13.909 1.00 21.93 92 ASN C N 1
ATOM 5376 C CA . ASN C 1 104 ? -5.762 -1.610 -13.778 1.00 21.91 92 ASN C CA 1
ATOM 5377 C C . ASN C 1 104 ? -4.332 -2.006 -13.435 1.00 21.61 92 ASN C C 1
ATOM 5378 O O . ASN C 1 104 ? -3.402 -1.411 -13.965 1.00 25.01 92 ASN C O 1
ATOM 5383 N N . ALA C 1 105 ? -4.143 -3.027 -12.618 1.00 21.20 93 ALA C N 1
ATOM 5384 C CA . ALA C 1 105 ? -2.793 -3.532 -12.326 1.00 21.81 93 ALA C CA 1
ATOM 5385 C C . ALA C 1 105 ? -2.797 -5.006 -11.995 1.00 22.06 93 ALA C C 1
ATOM 5386 O O . ALA C 1 105 ? -3.681 -5.506 -11.288 1.00 22.48 93 ALA C O 1
ATOM 5388 N N . ALA C 1 106 ? -1.768 -5.685 -12.468 1.00 20.27 94 ALA C N 1
ATOM 5389 C CA . ALA C 1 106 ? -1.556 -7.094 -12.191 1.00 21.99 94 ALA C CA 1
ATOM 5390 C C . ALA C 1 106 ? -0.472 -7.201 -11.173 1.00 22.20 94 ALA C C 1
ATOM 5391 O O . ALA C 1 106 ? 0.606 -6.652 -11.386 1.00 22.56 94 ALA C O 1
ATOM 5393 N N . THR C 1 107 ? -0.758 -7.862 -10.065 1.00 21.50 95 THR C N 1
ATOM 5394 C CA . THR C 1 107 ? 0.170 -7.960 -8.932 1.00 22.50 95 THR C CA 1
ATOM 5395 C C . THR C 1 107 ? 1.191 -9.054 -9.076 1.00 23.99 95 THR C C 1
ATOM 5396 O O . THR C 1 107 ? 0.912 -10.118 -9.626 1.00 24.55 95 THR C O 1
ATOM 5400 N N . THR C 1 108 ? 2.397 -8.769 -8.600 1.00 22.60 96 THR C N 1
ATOM 5401 C CA . THR C 1 108 ? 3.427 -9.785 -8.396 1.00 21.75 96 THR C CA 1
ATOM 5402 C C . THR C 1 108 ? 3.258 -10.395 -7.022 1.00 20.63 96 THR C C 1
ATOM 5403 O O . THR C 1 108 ? 2.345 -10.054 -6.309 1.00 22.01 96 THR C O 1
ATOM 5407 N N . VAL C 1 109 ? 4.151 -11.316 -6.681 1.00 19.54 97 VAL C N 1
ATOM 5408 C CA . VAL C 1 109 ? 4.198 -11.899 -5.359 1.00 21.42 97 VAL C CA 1
ATOM 5409 C C . VAL C 1 109 ? 4.287 -10.839 -4.240 1.00 20.08 97 VAL C C 1
ATOM 5410 O O . VAL C 1 109 ? 3.551 -10.924 -3.281 1.00 21.86 97 VAL C O 1
ATOM 5414 N N . SER C 1 110 ? 5.184 -9.858 -4.350 1.00 20.15 98 SER C N 1
ATOM 5415 C CA . SER C 1 110 ? 5.294 -8.845 -3.304 1.00 19.49 98 SER C CA 1
ATOM 5416 C C . SER C 1 110 ? 3.949 -8.182 -3.079 1.00 22.15 98 SER C C 1
ATOM 5417 O O . SER C 1 110 ? 3.480 -8.127 -1.967 1.00 21.39 98 SER C O 1
ATOM 5420 N N . ALA C 1 111 ? 3.285 -7.707 -4.122 1.00 21.10 99 ALA C N 1
ATOM 5421 C CA . ALA C 1 111 ? 1.997 -7.005 -3.877 1.00 20.81 99 ALA C CA 1
ATOM 5422 C C . ALA C 1 111 ? 0.906 -7.964 -3.363 1.00 20.10 99 ALA C C 1
ATOM 5423 O O . ALA C 1 111 ? 0.039 -7.588 -2.614 1.00 22.49 99 ALA C O 1
ATOM 5425 N N . THR C 1 112 ? 0.934 -9.198 -3.843 1.00 21.49 100 THR C N 1
ATOM 5426 C CA . THR C 1 112 ? -0.030 -10.180 -3.479 1.00 21.16 100 THR C CA 1
ATOM 5427 C C . THR C 1 112 ? 0.078 -10.573 -2.023 1.00 21.92 100 THR C C 1
ATOM 5428 O O . THR C 1 112 ? -0.930 -10.669 -1.332 1.00 20.21 100 THR C O 1
ATOM 5432 N N . ILE C 1 113 ? 1.305 -10.777 -1.543 1.00 21.39 101 ILE C N 1
ATOM 5433 C CA . ILE C 1 113 ? 1.504 -11.052 -0.115 1.00 21.79 101 ILE C CA 1
ATOM 5434 C C . ILE C 1 113 ? 1.155 -9.815 0.723 1.00 20.75 101 ILE C C 1
ATOM 5435 O O . ILE C 1 113 ? 0.483 -9.931 1.739 1.00 21.39 101 ILE C O 1
ATOM 5440 N N . PHE C 1 114 ? 1.579 -8.639 0.286 1.00 21.10 102 PHE C N 1
ATOM 5441 C CA . PHE C 1 114 ? 1.266 -7.425 1.010 1.00 21.33 102 PHE C CA 1
ATOM 5442 C C . PHE C 1 114 ? -0.234 -7.280 1.206 1.00 21.25 102 PHE C C 1
ATOM 5443 O O . PHE C 1 114 ? -0.703 -7.017 2.302 1.00 20.53 102 PHE C O 1
ATOM 5451 N N . LEU C 1 115 ? -0.986 -7.420 0.118 1.00 22.74 103 LEU C N 1
ATOM 5452 C CA . LEU C 1 115 ? -2.438 -7.237 0.165 1.00 21.71 103 LEU C CA 1
ATOM 5453 C C . LEU C 1 115 ? -3.118 -8.364 0.915 1.00 21.61 103 LEU C C 1
ATOM 5454 O O . LEU C 1 115 ? -4.025 -8.107 1.697 1.00 22.11 103 LEU C O 1
ATOM 5459 N N . SER C 1 116 ? -2.706 -9.610 0.665 1.00 21.62 104 SER C N 1
ATOM 5460 C CA . SER C 1 116 ? -3.240 -10.753 1.415 1.00 21.63 104 SER C CA 1
ATOM 5461 C C . SER C 1 116 ? -3.160 -10.544 2.951 1.00 23.80 104 SER C C 1
ATOM 5462 O O . SER C 1 116 ? -4.083 -10.863 3.684 1.00 21.88 104 SER C O 1
ATOM 5465 N N . ARG C 1 117 ? -2.035 -10.006 3.412 1.00 24.62 105 ARG C N 1
ATOM 5466 C CA . ARG C 1 117 ? -1.803 -9.779 4.831 1.00 24.41 105 ARG C CA 1
ATOM 5467 C C . ARG C 1 117 ? -2.754 -8.792 5.455 1.00 25.90 105 ARG C C 1
ATOM 5468 O O . ARG C 1 117 ? -3.052 -8.919 6.649 1.00 30.83 105 ARG C O 1
ATOM 5476 N N . ARG C 1 118 ? -3.256 -7.860 4.640 1.00 26.17 106 ARG C N 1
ATOM 5477 C CA . ARG C 1 118 ? -4.259 -6.864 5.060 1.00 24.96 106 ARG C CA 1
ATOM 5478 C C . ARG C 1 118 ? -5.710 -7.293 4.887 1.00 27.97 106 ARG C C 1
ATOM 5479 O O . ARG C 1 118 ? -6.600 -6.617 5.358 1.00 29.11 106 ARG C O 1
ATOM 5487 N N . ILE C 1 119 ? -5.956 -8.418 4.244 1.00 28.63 107 ILE C N 1
ATOM 5488 C CA . ILE C 1 119 ? -7.342 -8.888 4.153 1.00 30.11 107 ILE C CA 1
ATOM 5489 C C . ILE C 1 119 ? -7.595 -10.293 4.666 1.00 28.70 107 ILE C C 1
ATOM 5490 O O . ILE C 1 119 ? -8.606 -10.904 4.342 1.00 29.55 107 ILE C O 1
ATOM 5495 N N . GLY C 1 120 ? -6.669 -10.804 5.458 1.00 28.55 108 GLY C N 1
ATOM 5496 C CA . GLY C 1 120 ? -6.896 -12.045 6.199 1.00 26.46 108 GLY C CA 1
ATOM 5497 C C . GLY C 1 120 ? -6.582 -13.284 5.394 1.00 24.49 108 GLY C C 1
ATOM 5498 O O . GLY C 1 120 ? -7.069 -14.337 5.735 1.00 25.87 108 GLY C O 1
ATOM 5499 N N . ILE C 1 121 ? -5.823 -13.165 4.302 1.00 22.48 109 ILE C N 1
ATOM 5500 C CA . ILE C 1 121 ? -5.428 -14.352 3.519 1.00 21.66 109 ILE C CA 1
ATOM 5501 C C . ILE C 1 121 ? -4.016 -14.736 3.970 1.00 22.55 109 ILE C C 1
ATOM 5502 O O . ILE C 1 121 ? -3.105 -13.890 3.938 1.00 23.80 109 ILE C O 1
ATOM 5507 N N . GLU C 1 122 ? -3.857 -15.980 4.392 1.00 21.45 110 GLU C N 1
ATOM 5508 C CA . GLU C 1 122 ? -2.600 -16.486 4.945 1.00 22.98 110 GLU C CA 1
ATOM 5509 C C . GLU C 1 122 ? -1.788 -17.370 4.028 1.00 24.04 110 GLU C C 1
ATOM 5510 O O . GLU C 1 122 ? -0.577 -17.478 4.216 1.00 28.95 110 GLU C O 1
ATOM 5516 N N . VAL C 1 123 ? -2.440 -18.033 3.085 1.00 22.81 111 VAL C N 1
ATOM 5517 C CA . VAL C 1 123 ? -1.782 -18.948 2.149 1.00 20.64 111 VAL C CA 1
ATOM 5518 C C . VAL C 1 123 ? -1.824 -18.295 0.757 1.00 21.00 111 VAL C C 1
ATOM 5519 O O . VAL C 1 123 ? -2.904 -17.881 0.294 1.00 21.56 111 VAL C O 1
ATOM 5523 N N . VAL C 1 124 ? -0.656 -18.195 0.121 1.00 22.15 112 VAL C N 1
ATOM 5524 C CA . VAL C 1 124 ? -0.535 -17.600 -1.223 1.00 21.85 112 VAL C CA 1
ATOM 5525 C C . VAL C 1 124 ? 0.188 -18.626 -2.101 1.00 22.35 112 VAL C C 1
ATOM 5526 O O . VAL C 1 124 ? 1.024 -19.408 -1.632 1.00 20.63 112 VAL C O 1
ATOM 5530 N N . VAL C 1 125 ? -0.157 -18.665 -3.376 1.00 21.24 113 VAL C N 1
ATOM 5531 C CA . VAL C 1 125 ? 0.471 -19.603 -4.297 1.00 20.76 113 VAL C CA 1
ATOM 5532 C C . VAL C 1 125 ? 1.062 -18.820 -5.465 1.00 22.90 113 VAL C C 1
ATOM 5533 O O . VAL C 1 125 ? 0.475 -17.846 -5.936 1.00 21.59 113 VAL C O 1
ATOM 5537 N N . THR C 1 126 ? 2.227 -19.250 -5.917 1.00 22.23 114 THR C N 1
ATOM 5538 C CA . THR C 1 126 ? 2.826 -18.766 -7.118 1.00 22.99 114 THR C CA 1
ATOM 5539 C C . THR C 1 126 ? 3.557 -19.901 -7.859 1.00 22.08 114 THR C C 1
ATOM 5540 O O . THR C 1 126 ? 3.582 -21.046 -7.422 1.00 23.63 114 THR C O 1
ATOM 5544 N N . GLY C 1 127 ? 4.130 -19.558 -8.995 1.00 23.60 115 GLY C N 1
ATOM 5545 C CA . GLY C 1 127 ? 4.978 -20.476 -9.755 1.00 23.44 115 GLY C CA 1
ATOM 5546 C C . GLY C 1 127 ? 6.392 -20.421 -9.191 1.00 24.90 115 GLY C C 1
ATOM 5547 O O . GLY C 1 127 ? 6.880 -21.384 -8.588 1.00 24.14 115 GLY C O 1
ATOM 5548 N N . GLY C 1 128 ? 7.026 -19.268 -9.364 1.00 23.28 116 GLY C N 1
ATOM 5549 C CA . GLY C 1 128 ? 8.347 -19.031 -8.763 1.00 24.95 116 GLY C CA 1
ATOM 5550 C C . GLY C 1 128 ? 8.461 -17.585 -8.383 1.00 24.60 116 GLY C C 1
ATOM 5551 O O . GLY C 1 128 ? 7.872 -16.734 -9.076 1.00 27.31 116 GLY C O 1
ATOM 5552 N N . THR C 1 129 ? 9.193 -17.292 -7.304 1.00 22.66 117 THR C N 1
ATOM 5553 C CA . THR C 1 129 ? 9.378 -15.918 -6.881 1.00 21.94 117 THR C CA 1
ATOM 5554 C C . THR C 1 129 ? 10.454 -15.227 -7.679 1.00 23.61 117 THR C C 1
ATOM 5555 O O . THR C 1 129 ? 11.295 -15.877 -8.307 1.00 20.77 117 THR C O 1
ATOM 5559 N N . GLY C 1 130 ? 10.442 -13.901 -7.589 1.00 22.47 118 GLY C N 1
ATOM 5560 C CA . GLY C 1 130 ? 11.558 -13.090 -8.030 1.00 23.28 118 GLY C CA 1
ATOM 5561 C C . GLY C 1 130 ? 12.727 -13.225 -7.050 1.00 22.11 118 GLY C C 1
ATOM 5562 O O . GLY C 1 130 ? 12.697 -13.972 -6.082 1.00 22.88 118 GLY C O 1
ATOM 5563 N N . GLY C 1 131 ? 13.799 -12.517 -7.344 1.00 22.35 119 GLY C N 1
ATOM 5564 C CA . GLY C 1 131 ? 14.982 -12.600 -6.509 1.00 21.42 119 GLY C CA 1
ATOM 5565 C C .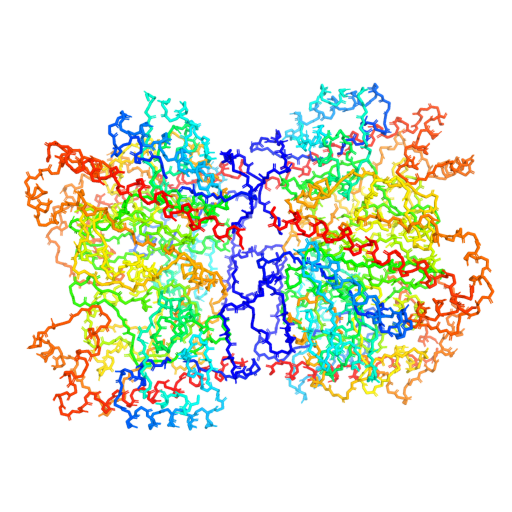 GLY C 1 131 ? 16.045 -11.670 -7.000 1.00 20.91 119 GLY C C 1
ATOM 5566 O O . GLY C 1 131 ? 15.767 -10.606 -7.514 1.00 20.02 119 GLY C O 1
ATOM 5567 N N . VAL C 1 132 ? 17.287 -12.076 -6.813 1.00 21.14 120 VAL C N 1
ATOM 5568 C CA . VAL C 1 132 ? 18.418 -11.312 -7.260 1.00 20.48 120 VAL C CA 1
ATOM 5569 C C . VAL C 1 132 ? 18.734 -11.723 -8.701 1.00 21.15 120 VAL C C 1
ATOM 5570 O O . VAL C 1 132 ? 19.033 -12.896 -8.959 1.00 21.35 120 VAL C O 1
ATOM 5574 N N . HIS C 1 133 ? 18.694 -10.755 -9.626 1.00 19.16 121 HIS C N 1
ATOM 5575 C CA . HIS C 1 133 ? 18.993 -11.011 -11.041 1.00 21.74 121 HIS C CA 1
ATOM 5576 C C . HIS C 1 133 ? 20.506 -11.035 -11.266 1.00 21.45 121 HIS C C 1
ATOM 5577 O O . HIS C 1 133 ? 21.247 -10.485 -10.441 1.00 19.32 121 HIS C O 1
ATOM 5584 N N . PRO C 1 134 ? 20.974 -11.675 -12.352 1.00 21.07 122 PRO C N 1
ATOM 5585 C CA . PRO C 1 134 ? 22.387 -11.632 -12.687 1.00 22.38 122 PRO C CA 1
ATOM 5586 C C . PRO C 1 134 ? 22.883 -10.190 -12.655 1.00 21.35 122 PRO C C 1
ATOM 5587 O O . PRO C 1 134 ? 22.192 -9.291 -13.141 1.00 23.61 122 PRO C O 1
ATOM 5591 N N . GLY C 1 135 ? 24.060 -9.976 -12.086 1.00 22.24 123 GLY C N 1
ATOM 5592 C CA . GLY C 1 135 ? 24.627 -8.635 -11.924 1.00 22.19 123 GLY C CA 1
ATOM 5593 C C . GLY C 1 135 ? 24.458 -8.163 -10.492 1.00 21.13 123 GLY C C 1
ATOM 5594 O O . GLY C 1 135 ? 25.202 -7.338 -10.014 1.00 19.93 123 GLY C O 1
ATOM 5595 N N . ARG C 1 136 ? 23.446 -8.692 -9.819 1.00 21.96 124 ARG C N 1
ATOM 5596 C CA . ARG C 1 136 ? 23.218 -8.464 -8.369 1.00 24.05 124 ARG C CA 1
ATOM 5597 C C . ARG C 1 136 ? 22.885 -7.039 -7.961 1.00 23.15 124 ARG C C 1
ATOM 5598 O O . ARG C 1 136 ? 22.910 -6.746 -6.776 1.00 23.83 124 ARG C O 1
ATOM 5606 N N . VAL C 1 137 ? 22.528 -6.183 -8.923 1.00 21.31 125 VAL C N 1
ATOM 5607 C CA . VAL C 1 137 ? 21.966 -4.878 -8.604 1.00 23.46 125 VAL C CA 1
ATOM 5608 C C . VAL C 1 137 ? 20.436 -4.878 -8.691 1.00 22.11 125 VAL C C 1
ATOM 5609 O O . VAL C 1 137 ? 19.792 -4.217 -7.896 1.00 23.02 125 VAL C O 1
ATOM 5613 N N . ASP C 1 138 ? 19.877 -5.614 -9.643 1.00 18.39 126 ASP C N 1
ATOM 5614 C CA . ASP C 1 138 ? 18.435 -5.723 -9.834 1.00 19.59 126 ASP C CA 1
ATOM 5615 C C . ASP C 1 138 ? 17.932 -6.800 -8.875 1.00 21.96 126 ASP C C 1
ATOM 5616 O O . ASP C 1 138 ? 18.298 -7.971 -9.007 1.00 20.96 126 ASP C O 1
ATOM 5621 N N . VAL C 1 139 ? 17.108 -6.390 -7.903 1.00 20.13 127 VAL C N 1
ATOM 5622 C CA . VAL C 1 139 ? 16.616 -7.303 -6.862 1.00 21.19 127 VAL C CA 1
ATOM 5623 C C . VAL C 1 139 ? 15.112 -7.073 -6.650 1.00 20.12 127 VAL C C 1
ATOM 5624 O O . VAL C 1 139 ? 14.657 -5.920 -6.461 1.00 19.51 127 VAL C O 1
ATOM 5628 N N . SER C 1 140 ? 14.359 -8.166 -6.728 1.00 19.72 128 SER C N 1
ATOM 5629 C CA . SER C 1 140 ? 12.904 -8.139 -6.609 1.00 21.07 128 SER C CA 1
ATOM 5630 C C . SER C 1 140 ? 12.395 -7.628 -5.245 1.00 20.50 128 SER C C 1
ATOM 5631 O O . SER C 1 140 ? 12.927 -7.964 -4.187 1.00 20.31 128 SER C O 1
ATOM 5634 N N . GLN C 1 141 ? 11.351 -6.785 -5.298 1.00 22.78 129 GLN C N 1
ATOM 5635 C CA . GLN C 1 141 ? 10.517 -6.470 -4.119 1.00 20.96 129 GLN C CA 1
ATOM 5636 C C . GLN C 1 141 ? 10.019 -7.749 -3.411 1.00 21.51 129 GLN C C 1
ATOM 5637 O O . GLN C 1 141 ? 9.706 -7.701 -2.221 1.00 20.36 129 GLN C O 1
ATOM 5643 N N . ASP C 1 142 ? 9.919 -8.878 -4.127 1.00 21.07 130 ASP C N 1
ATOM 5644 C CA . ASP C 1 142 ? 9.478 -10.154 -3.513 1.00 23.83 130 ASP C CA 1
ATOM 5645 C C . ASP C 1 142 ? 10.292 -10.519 -2.252 1.00 22.97 130 ASP C C 1
ATOM 5646 O O . ASP C 1 142 ? 9.750 -10.971 -1.243 1.00 23.52 130 ASP C O 1
ATOM 5651 N N . LEU C 1 143 ? 11.599 -10.332 -2.324 1.00 23.21 131 LEU C N 1
ATOM 5652 C CA . LEU C 1 143 ? 12.464 -10.636 -1.216 1.00 20.80 131 LEU C CA 1
ATOM 5653 C C . LEU C 1 143 ? 12.205 -9.697 -0.036 1.00 21.37 131 LEU C C 1
ATOM 5654 O O . LEU C 1 143 ? 12.093 -10.142 1.107 1.00 21.59 131 LEU C O 1
ATOM 5659 N N . THR C 1 144 ? 12.082 -8.409 -0.327 1.00 20.93 132 THR C N 1
ATOM 5660 C CA . THR C 1 144 ? 11.759 -7.436 0.666 1.00 22.09 132 THR C CA 1
ATOM 5661 C C . THR C 1 144 ? 10.431 -7.803 1.355 1.00 21.56 132 THR C C 1
ATOM 5662 O O . THR C 1 144 ? 10.336 -7.794 2.581 1.00 21.01 132 THR C O 1
ATOM 5666 N N . GLU C 1 145 ? 9.420 -8.111 0.552 1.00 21.30 133 GLU C N 1
ATOM 5667 C CA . GLU C 1 145 ? 8.106 -8.417 1.097 1.00 21.35 133 GLU C CA 1
ATOM 5668 C C . GLU C 1 145 ? 8.131 -9.670 1.963 1.00 20.90 133 GLU C C 1
ATOM 5669 O O . GLU C 1 145 ? 7.540 -9.690 3.065 1.00 23.28 133 GLU C O 1
ATOM 5683 N N . SER C 1 147 ? 10.523 -10.766 3.669 1.00 22.62 135 SER C N 1
ATOM 5684 C CA A SER C 1 147 ? 11.283 -10.428 4.857 0.50 21.69 135 SER C CA 1
ATOM 5685 C CA B SER C 1 147 ? 11.303 -10.387 4.837 0.50 21.49 135 SER C CA 1
ATOM 5686 C C . SER C 1 147 ? 10.462 -9.539 5.793 1.00 22.88 135 SER C C 1
ATOM 5687 O O . SER C 1 147 ? 10.848 -9.288 6.937 1.00 23.46 135 SER C O 1
ATOM 5692 N N . SER C 1 148 ? 9.299 -9.066 5.324 1.00 23.17 136 SER C N 1
ATOM 5693 C CA . SER C 1 148 ? 8.505 -8.076 6.054 1.00 23.48 136 SER C CA 1
ATOM 5694 C C . SER C 1 148 ? 7.139 -8.555 6.470 1.00 23.62 136 SER C C 1
ATOM 5695 O O . SER C 1 148 ? 6.537 -7.945 7.346 1.00 24.93 136 SER C O 1
ATOM 5698 N N . SER C 1 149 ? 6.613 -9.563 5.779 1.00 22.68 137 SER C N 1
ATOM 5699 C CA . SER C 1 149 ? 5.197 -9.911 5.869 1.00 23.85 137 SER C CA 1
ATOM 5700 C C . SER C 1 149 ? 5.059 -11.394 6.112 1.00 25.17 137 SER C C 1
ATOM 5701 O O . SER C 1 149 ? 5.759 -12.174 5.468 1.00 25.19 137 SER C O 1
ATOM 5704 N N . ARG C 1 150 ? 4.141 -11.784 6.997 1.00 23.98 138 ARG C N 1
ATOM 5705 C CA . ARG C 1 150 ? 3.948 -13.210 7.301 1.00 24.10 138 ARG C CA 1
ATOM 5706 C C . ARG C 1 150 ? 2.818 -13.821 6.472 1.00 24.12 138 ARG C C 1
ATOM 5707 O O . ARG C 1 150 ? 1.724 -13.245 6.345 1.00 24.88 138 ARG C O 1
ATOM 5715 N N . ALA C 1 151 ? 3.159 -14.962 5.892 1.00 23.46 139 ALA C N 1
ATOM 5716 C CA . ALA C 1 151 ? 2.297 -15.770 5.043 1.00 24.18 139 ALA C CA 1
ATOM 5717 C C . ALA C 1 151 ? 2.966 -17.113 4.862 1.00 22.70 139 ALA C C 1
ATOM 5718 O O . ALA C 1 151 ? 4.152 -17.285 5.152 1.00 23.05 139 ALA C O 1
ATOM 5720 N N . VAL C 1 152 ? 2.189 -18.051 4.340 1.00 20.64 140 VAL C N 1
ATOM 5721 C CA . VAL C 1 152 ? 2.686 -19.294 3.813 1.00 21.04 140 VAL C CA 1
ATOM 5722 C C . VAL C 1 152 ? 2.622 -19.189 2.295 1.00 20.44 140 VAL C C 1
ATOM 5723 O O . VAL C 1 152 ? 1.542 -19.015 1.724 1.00 24.21 140 VAL C O 1
ATOM 5727 N N . LEU C 1 153 ? 3.772 -19.215 1.654 1.00 20.85 141 LEU C N 1
ATOM 5728 C CA . LEU C 1 153 ? 3.817 -19.116 0.195 1.00 20.75 141 LEU C CA 1
ATOM 5729 C C . LEU C 1 153 ? 4.211 -20.457 -0.344 1.00 21.06 141 LEU C C 1
ATOM 5730 O O . LEU C 1 153 ? 5.292 -20.964 -0.016 1.00 22.16 141 LEU C O 1
ATOM 5735 N N . VAL C 1 154 ? 3.352 -21.032 -1.186 1.00 20.98 142 VAL C N 1
ATOM 5736 C CA . VAL C 1 154 ? 3.702 -22.201 -1.992 1.00 21.39 142 VAL C CA 1
ATOM 5737 C C . VAL C 1 154 ? 4.282 -21.784 -3.361 1.00 21.68 142 VAL C C 1
ATOM 5738 O O . VAL C 1 154 ? 3.671 -20.976 -4.096 1.00 22.90 142 VAL C O 1
ATOM 5742 N N . SER C 1 155 ? 5.462 -22.293 -3.663 1.00 22.62 143 SER C N 1
ATOM 5743 C CA . SER C 1 155 ? 6.160 -21.968 -4.905 1.00 22.64 143 SER C CA 1
ATOM 5744 C C . SER C 1 155 ? 7.089 -23.106 -5.303 1.00 23.06 143 SER C C 1
ATOM 5745 O O . SER C 1 155 ? 7.372 -23.997 -4.506 1.00 26.58 143 SER C O 1
ATOM 5748 N N . SER C 1 156 ? 7.575 -23.056 -6.544 1.00 19.41 144 SER C N 1
ATOM 5749 C CA . SER C 1 156 ? 8.551 -24.007 -7.046 1.00 20.70 144 SER C CA 1
ATOM 5750 C C . SER C 1 156 ? 9.921 -23.305 -6.975 1.00 24.09 144 SER C C 1
ATOM 5751 O O . SER C 1 156 ? 10.728 -23.347 -7.881 1.00 24.06 144 SER C O 1
ATOM 5754 N N . GLY C 1 157 ? 10.165 -22.673 -5.844 1.00 24.40 145 GLY C N 1
ATOM 5755 C CA . GLY C 1 157 ? 11.424 -21.973 -5.615 1.00 26.70 145 GLY C CA 1
ATOM 5756 C C . GLY C 1 157 ? 11.428 -20.623 -6.279 1.00 25.60 145 GLY C C 1
ATOM 5757 O O . GLY C 1 157 ? 10.448 -19.865 -6.240 1.00 27.91 145 GLY C O 1
ATOM 5758 N N . ILE C 1 158 ? 12.550 -20.320 -6.896 1.00 25.23 146 ILE C N 1
ATOM 5759 C CA . ILE C 1 158 ? 12.742 -19.037 -7.520 1.00 24.93 146 ILE C CA 1
ATOM 5760 C C . ILE C 1 158 ? 12.823 -19.221 -9.002 1.00 23.67 146 ILE C C 1
ATOM 5761 O O . ILE C 1 158 ? 13.237 -20.279 -9.493 1.00 24.51 146 ILE C O 1
ATOM 5766 N N . LYS C 1 159 ? 12.450 -18.171 -9.740 1.00 22.95 147 LYS C N 1
ATOM 5767 C CA . LYS C 1 159 ? 12.493 -18.262 -11.182 1.00 24.04 147 LYS C CA 1
ATOM 5768 C C . LYS C 1 159 ? 13.917 -18.575 -11.689 1.00 23.36 147 LYS C C 1
ATOM 5769 O O . LYS C 1 159 ? 14.925 -18.159 -11.108 1.00 26.07 147 LYS C O 1
ATOM 5775 N N . SER C 1 160 ? 13.956 -19.353 -12.778 1.00 24.32 148 SER C N 1
ATOM 5776 C CA . SER C 1 160 ? 15.165 -19.879 -13.386 1.00 23.75 148 SER C CA 1
ATOM 5777 C C . SER C 1 160 ? 16.123 -18.835 -13.983 1.00 23.49 148 SER C C 1
ATOM 5778 O O . SER C 1 160 ? 17.312 -19.119 -14.212 1.00 23.60 148 SER C O 1
ATOM 5781 N N . ILE C 1 161 ? 15.619 -17.622 -14.196 1.00 23.47 149 ILE C N 1
ATOM 5782 C CA . ILE C 1 161 ? 16.373 -16.535 -14.867 1.00 24.09 149 ILE C CA 1
ATOM 5783 C C . ILE C 1 161 ? 17.286 -15.751 -13.907 1.00 23.37 149 ILE C C 1
ATOM 5784 O O . ILE C 1 161 ? 18.033 -14.843 -14.324 1.00 23.99 149 ILE C O 1
ATOM 5789 N N . LEU C 1 162 ? 17.244 -16.141 -12.638 1.00 24.66 150 LEU C N 1
ATOM 5790 C CA . LEU C 1 162 ? 17.852 -15.377 -11.545 1.00 23.68 150 LEU C CA 1
ATOM 5791 C C . LEU C 1 162 ? 19.287 -15.853 -11.241 1.00 24.43 150 LEU C C 1
ATOM 5792 O O . LEU C 1 162 ? 19.729 -16.908 -11.696 1.00 22.34 150 LEU C O 1
ATOM 5797 N N . ASP C 1 163 ? 20.010 -15.033 -10.493 1.00 22.53 151 ASP C N 1
ATOM 5798 C CA . ASP C 1 163 ? 21.291 -15.411 -9.923 1.00 22.06 151 ASP C CA 1
ATOM 5799 C C . ASP C 1 163 ? 20.961 -16.321 -8.749 1.00 21.20 151 ASP C C 1
ATOM 5800 O O . ASP C 1 163 ? 20.487 -15.848 -7.693 1.00 20.03 151 ASP C O 1
ATOM 5805 N N . VAL C 1 164 ? 21.103 -17.627 -8.966 1.00 19.72 152 VAL C N 1
ATOM 5806 C CA . VAL C 1 164 ? 20.589 -18.626 -7.977 1.00 22.75 152 VAL C CA 1
ATOM 5807 C C . VAL C 1 164 ? 21.331 -18.558 -6.617 1.00 21.63 152 VAL C C 1
ATOM 5808 O O . VAL C 1 164 ? 20.719 -18.490 -5.524 1.00 20.94 152 VAL C O 1
ATOM 5812 N N . GLU C 1 165 ? 22.656 -18.558 -6.678 1.00 20.89 153 GLU C N 1
ATOM 5813 C CA . GLU C 1 165 ? 23.463 -18.457 -5.463 1.00 23.59 153 GLU C CA 1
ATOM 5814 C C . GLU C 1 165 ? 23.134 -17.191 -4.695 1.00 22.17 153 GLU C C 1
ATOM 5815 O O . GLU C 1 165 ? 22.929 -17.226 -3.483 1.00 22.53 153 GLU C O 1
ATOM 5821 N N . ALA C 1 166 ? 23.105 -16.050 -5.386 1.00 22.05 154 ALA C N 1
ATOM 5822 C CA . ALA C 1 166 ? 22.876 -14.783 -4.697 1.00 20.68 154 ALA C CA 1
ATOM 5823 C C . ALA C 1 166 ? 21.479 -14.758 -4.080 1.00 20.53 154 ALA C C 1
ATOM 5824 O O . ALA C 1 166 ? 21.323 -14.338 -2.938 1.00 20.40 154 ALA C O 1
ATOM 5826 N N . THR C 1 167 ? 20.465 -15.263 -4.793 1.00 20.27 155 THR C N 1
ATOM 5827 C CA . THR C 1 167 ? 19.138 -15.304 -4.245 1.00 18.80 155 THR C CA 1
ATOM 5828 C C . THR C 1 167 ? 19.021 -16.240 -3.032 1.00 20.96 155 THR C C 1
ATOM 5829 O O . THR C 1 167 ? 18.404 -15.895 -2.006 1.00 19.94 155 THR C O 1
ATOM 5833 N N . PHE C 1 168 ? 19.573 -17.430 -3.149 1.00 19.91 156 PHE C N 1
ATOM 5834 C CA . PHE C 1 168 ? 19.497 -18.422 -2.091 1.00 21.88 156 PHE C CA 1
ATOM 5835 C C . PHE C 1 168 ? 20.193 -17.954 -0.833 1.00 21.29 156 PHE C C 1
ATOM 5836 O O . PHE C 1 168 ? 19.694 -18.132 0.288 1.00 21.03 156 PHE C O 1
ATOM 5844 N N . GLU C 1 169 ? 21.336 -17.318 -1.021 1.00 20.94 157 GLU C N 1
ATOM 5845 C CA . GLU C 1 169 ? 22.025 -16.706 0.105 1.00 20.26 157 GLU C CA 1
ATOM 5846 C C . GLU C 1 169 ? 21.217 -15.570 0.704 1.00 18.50 157 GLU C C 1
ATOM 5847 O O . GLU C 1 169 ? 21.158 -15.458 1.923 1.00 19.90 157 GLU C O 1
ATOM 5866 N N . LEU C 1 171 ? 17.931 -15.141 0.780 1.00 21.32 159 LEU C N 1
ATOM 5867 C CA . LEU C 1 171 ? 16.799 -15.715 1.538 1.00 21.60 159 LEU C CA 1
ATOM 5868 C C . LEU C 1 171 ? 17.216 -16.019 2.967 1.00 20.79 159 LEU C C 1
ATOM 5869 O O . LEU C 1 171 ? 16.462 -15.717 3.913 1.00 20.65 159 LEU C O 1
ATOM 5874 N N . GLU C 1 172 ? 18.412 -16.602 3.140 1.00 19.37 160 GLU C N 1
ATOM 5875 C CA . GLU C 1 172 ? 18.959 -16.840 4.491 1.00 20.23 160 GLU C CA 1
ATOM 5876 C C . GLU C 1 172 ? 19.167 -15.480 5.242 1.00 20.26 160 GLU C C 1
ATOM 5877 O O . GLU C 1 172 ? 18.623 -15.230 6.340 1.00 20.00 160 GLU C O 1
ATOM 5883 N N . THR C 1 173 ? 19.877 -14.573 4.602 1.00 21.55 161 THR C N 1
ATOM 5884 C CA . THR C 1 173 ? 20.188 -13.287 5.210 1.00 21.78 161 THR C CA 1
ATOM 5885 C C . THR C 1 173 ? 18.944 -12.570 5.780 1.00 20.49 161 THR C C 1
ATOM 5886 O O . THR C 1 173 ? 18.942 -12.092 6.921 1.00 20.07 161 THR C O 1
ATOM 5890 N N . LEU C 1 174 ? 17.892 -12.545 4.974 1.00 20.59 162 LEU C N 1
ATOM 5891 C CA . LEU C 1 174 ? 16.669 -11.856 5.281 1.00 20.19 162 LEU C CA 1
ATOM 5892 C C . LEU C 1 174 ? 15.753 -12.623 6.268 1.00 22.35 162 LEU C C 1
ATOM 5893 O O . LEU C 1 174 ? 14.654 -12.174 6.601 1.00 20.52 162 LEU C O 1
ATOM 5898 N N . GLU C 1 175 ? 16.201 -13.799 6.690 1.00 22.31 163 GLU C N 1
ATOM 5899 C CA . GLU C 1 175 ? 15.546 -14.620 7.694 1.00 22.22 163 GLU C CA 1
ATOM 5900 C C . GLU C 1 175 ? 14.246 -15.198 7.150 1.00 22.98 163 GLU C C 1
ATOM 5901 O O . GLU C 1 175 ? 13.238 -15.263 7.862 1.00 21.20 163 GLU C O 1
ATOM 5907 N N . ILE C 1 176 ? 14.264 -15.583 5.879 1.00 20.99 164 ILE C N 1
ATOM 5908 C CA . ILE C 1 176 ? 13.090 -16.177 5.226 1.00 22.17 164 ILE C CA 1
ATOM 5909 C C . ILE C 1 176 ? 13.166 -17.708 5.341 1.00 20.55 164 ILE C C 1
ATOM 5910 O O . ILE C 1 176 ? 13.992 -18.327 4.706 1.00 22.70 164 ILE C O 1
ATOM 5915 N N . PRO C 1 177 ? 12.364 -18.314 6.211 1.00 21.41 165 PRO C N 1
ATOM 5916 C CA . PRO C 1 177 ? 12.460 -19.755 6.373 1.00 22.80 165 PRO C CA 1
ATOM 5917 C C . PRO C 1 177 ? 11.951 -20.525 5.152 1.00 23.06 165 PRO C C 1
ATOM 5918 O O . PRO C 1 177 ? 10.944 -20.150 4.504 1.00 22.86 165 PRO C O 1
ATOM 5922 N N . LEU C 1 178 ? 12.654 -21.620 4.885 1.00 23.84 166 LEU C N 1
ATOM 5923 C CA . LEU C 1 178 ? 12.380 -22.477 3.746 1.00 26.25 166 LEU C CA 1
ATOM 5924 C C . LEU C 1 178 ? 12.211 -23.885 4.203 1.00 25.55 166 LEU C C 1
ATOM 5925 O O . LEU C 1 178 ? 12.972 -24.366 5.077 1.00 25.43 166 LEU C O 1
ATOM 5930 N N . VAL C 1 179 ? 11.235 -24.553 3.607 1.00 21.72 167 VAL C N 1
ATOM 5931 C CA . VAL C 1 179 ? 11.064 -25.993 3.808 1.00 22.41 167 VAL C CA 1
ATOM 5932 C C . VAL C 1 179 ? 10.696 -26.668 2.488 1.00 21.97 167 VAL C C 1
ATOM 5933 O O . VAL C 1 179 ? 9.873 -26.148 1.709 1.00 22.43 167 VAL C O 1
ATOM 5937 N N . GLY C 1 180 ? 11.305 -27.805 2.232 1.00 22.03 168 GLY C N 1
ATOM 5938 C CA . GLY C 1 180 ? 10.999 -28.598 1.024 1.00 23.55 168 GLY C CA 1
ATOM 5939 C C . GLY C 1 180 ? 9.815 -29.515 1.278 1.00 23.23 168 GLY C C 1
ATOM 5940 O O . GLY C 1 180 ? 9.780 -30.238 2.276 1.00 24.11 168 GLY C O 1
ATOM 5941 N N . PHE C 1 181 ? 8.816 -29.468 0.423 1.00 22.18 169 PHE C N 1
ATOM 5942 C CA . PHE C 1 181 ? 7.702 -30.380 0.585 1.00 23.69 169 PHE C CA 1
ATOM 5943 C C . PHE C 1 181 ? 8.122 -31.712 -0.012 1.00 22.88 169 PHE C C 1
ATOM 5944 O O . PHE C 1 181 ? 8.142 -31.858 -1.262 1.00 20.40 169 PHE C O 1
ATOM 5952 N N . ARG C 1 182 ? 8.518 -32.640 0.886 1.00 22.43 170 ARG C N 1
ATOM 5953 C CA . ARG C 1 182 ? 8.947 -33.995 0.539 1.00 23.73 170 ARG C CA 1
ATOM 5954 C C . ARG C 1 182 ? 10.160 -34.023 -0.384 1.00 24.36 170 ARG C C 1
ATOM 5955 O O . ARG C 1 182 ? 10.309 -34.884 -1.231 1.00 24.21 170 ARG C O 1
ATOM 5963 N N . THR C 1 183 ? 11.033 -33.057 -0.204 1.00 26.13 171 THR C N 1
ATOM 5964 C CA . THR C 1 183 ? 12.316 -32.986 -0.894 1.00 24.65 171 THR C CA 1
ATOM 5965 C C . THR C 1 183 ? 13.270 -32.138 -0.020 1.00 24.56 171 THR C C 1
ATOM 5966 O O . THR C 1 183 ? 12.851 -31.302 0.747 1.00 22.03 171 THR C O 1
ATOM 5970 N N . ASN C 1 184 ? 14.559 -32.456 -0.067 1.00 26.71 172 ASN C N 1
ATOM 5971 C CA . ASN C 1 184 ? 15.610 -31.662 0.590 1.00 23.76 172 ASN C CA 1
ATOM 5972 C C . ASN C 1 184 ? 16.333 -30.794 -0.424 1.00 24.69 172 ASN C C 1
ATOM 5973 O O . ASN C 1 184 ? 17.373 -30.231 -0.124 1.00 25.76 172 ASN C O 1
ATOM 5978 N N . GLU C 1 185 ? 15.806 -30.734 -1.639 1.00 24.14 173 GLU C N 1
ATOM 5979 C CA . GLU C 1 185 ? 16.425 -30.035 -2.737 1.00 25.34 173 GLU C CA 1
ATOM 5980 C C . GLU C 1 185 ? 15.688 -28.744 -3.028 1.00 24.47 173 GLU C C 1
ATOM 5981 O O . GLU C 1 185 ? 14.490 -28.744 -3.333 1.00 23.83 173 GLU C O 1
ATOM 5987 N N . PHE C 1 186 ? 16.395 -27.630 -2.945 1.00 23.76 174 PHE C N 1
ATOM 5988 C CA . PHE C 1 186 ? 15.790 -26.352 -3.267 1.00 23.91 174 PHE C CA 1
ATOM 5989 C C . PHE C 1 186 ? 15.421 -26.382 -4.778 1.00 25.34 174 PHE C C 1
ATOM 5990 O O . PHE C 1 186 ? 16.277 -26.615 -5.633 1.00 22.61 174 PHE C O 1
ATOM 5998 N N . PRO C 1 187 ? 14.136 -26.274 -5.099 1.00 24.25 175 PRO C N 1
ATOM 5999 C CA . PRO C 1 187 ? 13.743 -26.323 -6.512 1.00 23.22 175 PRO C CA 1
ATOM 6000 C C . PRO C 1 187 ? 13.999 -25.028 -7.276 1.00 22.93 175 PRO C C 1
ATOM 6001 O O . PRO C 1 187 ? 14.051 -23.938 -6.688 1.00 21.80 175 PRO C O 1
ATOM 6005 N N . LEU C 1 188 ? 14.128 -25.143 -8.589 1.00 20.24 176 LEU C N 1
ATOM 6006 C CA A LEU C 1 188 ? 14.420 -23.995 -9.424 0.70 21.53 176 LEU C CA 1
ATOM 6007 C CA B LEU C 1 188 ? 14.415 -23.984 -9.440 0.30 21.20 176 LEU C CA 1
ATOM 6008 C C . LEU C 1 188 ? 13.424 -23.873 -10.602 1.00 22.72 176 LEU C C 1
ATOM 6009 O O . LEU C 1 188 ? 13.810 -23.947 -11.776 1.00 23.78 176 LEU C O 1
ATOM 6018 N N . PHE C 1 189 ? 12.150 -23.726 -10.254 1.00 21.50 177 PHE C N 1
ATOM 6019 C CA . PHE C 1 189 ? 11.108 -23.355 -11.200 1.00 23.28 177 PHE C CA 1
ATOM 6020 C C . PHE C 1 189 ? 10.964 -24.435 -12.292 1.00 22.30 177 PHE C C 1
ATOM 6021 O O . PHE C 1 189 ? 10.407 -25.485 -12.011 1.00 22.92 177 PHE C O 1
ATOM 6029 N N . PHE C 1 190 ? 11.483 -24.221 -13.500 1.00 22.64 178 PHE C N 1
ATOM 6030 C CA . PHE C 1 190 ? 11.470 -25.292 -14.525 1.00 24.11 178 PHE C CA 1
ATOM 6031 C C . PHE C 1 190 ? 12.193 -26.598 -14.097 1.00 22.84 178 PHE C C 1
ATOM 6032 O O . PHE C 1 190 ? 11.896 -27.692 -14.631 1.00 21.75 178 PHE C O 1
ATOM 6040 N N . SER C 1 191 ? 13.140 -26.470 -13.169 1.00 23.29 179 SER C N 1
ATOM 6041 C CA . SER C 1 191 ? 14.080 -27.543 -12.796 1.00 23.51 179 SER C CA 1
ATOM 6042 C C . SER C 1 191 ? 13.883 -28.026 -11.358 1.00 24.02 179 SER C C 1
ATOM 6043 O O . SER C 1 191 ? 13.642 -27.233 -10.462 1.00 24.15 179 SER C O 1
ATOM 6046 N N . ARG C 1 192 ? 13.964 -29.330 -11.131 1.00 25.85 180 ARG C N 1
ATOM 6047 C CA . ARG C 1 192 ? 13.843 -29.870 -9.765 1.00 27.14 180 ARG C CA 1
ATOM 6048 C C . ARG C 1 192 ? 15.111 -29.644 -8.946 1.00 29.51 180 ARG C C 1
ATOM 6049 O O . ARG C 1 192 ? 15.036 -29.451 -7.738 1.00 32.15 180 ARG C O 1
ATOM 6057 N N . LYS C 1 193 ? 16.268 -29.646 -9.594 1.00 33.45 181 LYS C N 1
ATOM 6058 C CA . LYS C 1 193 ? 17.529 -29.684 -8.862 1.00 35.92 181 LYS C CA 1
ATOM 6059 C C . LYS C 1 193 ? 18.343 -28.418 -9.007 1.00 36.73 181 LYS C C 1
ATOM 6060 O O . LYS C 1 193 ? 18.359 -27.766 -10.062 1.00 35.17 181 LYS C O 1
ATOM 6066 N N . SER C 1 194 ? 18.943 -28.059 -7.874 1.00 36.86 182 SER C N 1
ATOM 6067 C CA . SER C 1 194 ? 19.770 -26.877 -7.685 1.00 35.54 182 SER C CA 1
ATOM 6068 C C . SER C 1 194 ? 21.094 -27.248 -7.052 1.00 31.50 182 SER C C 1
ATOM 6069 O O . SER C 1 194 ? 22.024 -26.486 -7.101 1.00 34.45 182 SER C O 1
ATOM 6072 N N . GLY C 1 195 ? 21.163 -28.414 -6.426 1.00 32.56 183 GLY C N 1
ATOM 6073 C CA . GLY C 1 195 ? 22.311 -28.793 -5.614 1.00 33.28 183 GLY C CA 1
ATOM 6074 C C . GLY C 1 195 ? 22.426 -27.908 -4.376 1.00 33.50 183 GLY C C 1
ATOM 6075 O O . GLY C 1 195 ? 23.532 -27.651 -3.884 1.00 34.39 183 GLY C O 1
ATOM 6076 N N . ARG C 1 196 ? 21.294 -27.403 -3.898 1.00 32.41 184 ARG C N 1
ATOM 6077 C CA . ARG C 1 196 ? 21.241 -26.644 -2.651 1.00 31.24 184 ARG C CA 1
ATOM 6078 C C . ARG C 1 196 ? 20.177 -27.316 -1.829 1.00 32.59 184 ARG C C 1
ATOM 6079 O O . ARG C 1 196 ? 19.129 -27.705 -2.345 1.00 31.60 184 ARG C O 1
ATOM 6094 N N . ARG C 1 197 ? 20.480 -27.490 -0.559 1.00 31.96 185 ARG C N 1
ATOM 6095 C CA . ARG C 1 197 ? 19.666 -28.272 0.311 1.00 30.06 185 ARG C CA 1
ATOM 6096 C C . ARG C 1 197 ? 18.801 -27.363 1.181 1.00 28.11 185 ARG C C 1
ATOM 6097 O O . ARG C 1 197 ? 19.182 -26.224 1.536 1.00 25.84 185 ARG C O 1
ATOM 6105 N N . VAL C 1 198 ? 17.616 -27.866 1.474 1.00 25.89 186 VAL C N 1
ATOM 6106 C CA . VAL C 1 198 ? 16.702 -27.251 2.451 1.00 24.04 186 VAL C CA 1
ATOM 6107 C C . VAL C 1 198 ? 16.215 -28.355 3.351 1.00 23.34 186 VAL C C 1
ATOM 6108 O O . VAL C 1 198 ? 16.306 -29.555 2.988 1.00 23.76 186 VAL C O 1
ATOM 6112 N N . PRO C 1 199 ? 15.661 -27.992 4.498 1.00 25.77 187 PRO C N 1
ATOM 6113 C CA . PRO C 1 199 ? 14.988 -28.991 5.335 1.00 26.85 187 PRO C CA 1
ATOM 6114 C C . PRO C 1 199 ? 13.743 -29.566 4.668 1.00 25.49 187 PRO C C 1
ATOM 6115 O O . PRO C 1 199 ? 13.033 -28.849 3.987 1.00 27.79 187 PRO C O 1
ATOM 6119 N N . ARG C 1 200 ? 13.501 -30.863 4.857 1.00 26.35 188 ARG C N 1
ATOM 6120 C CA . ARG C 1 200 ? 12.441 -31.587 4.227 1.00 27.71 188 ARG C CA 1
ATOM 6121 C C . ARG C 1 200 ? 11.346 -31.782 5.252 1.00 30.63 188 ARG C C 1
ATOM 6122 O O . ARG C 1 200 ? 11.615 -32.082 6.407 1.00 31.57 188 ARG C O 1
ATOM 6130 N N . ILE C 1 201 ? 10.111 -31.590 4.837 1.00 29.58 189 ILE C N 1
ATOM 6131 C CA . ILE C 1 201 ? 8.977 -31.980 5.661 1.00 29.44 189 ILE C CA 1
ATOM 6132 C C . ILE C 1 201 ? 8.171 -32.941 4.855 1.00 28.12 189 ILE C C 1
ATOM 6133 O O . ILE C 1 201 ? 8.339 -33.027 3.644 1.00 26.71 189 ILE C O 1
ATOM 6138 N N . GLU C 1 202 ? 7.301 -33.694 5.525 1.00 28.34 190 GLU C N 1
ATOM 6139 C CA . GLU C 1 202 ? 6.602 -34.793 4.884 1.00 28.25 190 GLU C CA 1
ATOM 6140 C C . GLU C 1 202 ? 5.137 -34.547 4.631 1.00 28.13 190 GLU C C 1
ATOM 6141 O O . GLU C 1 202 ? 4.552 -35.212 3.781 1.00 27.01 190 GLU C O 1
ATOM 6147 N N . ASN C 1 203 ? 4.531 -33.601 5.340 1.00 25.28 191 ASN C N 1
ATOM 6148 C CA . ASN C 1 203 ? 3.101 -33.378 5.207 1.00 24.77 191 ASN C CA 1
ATOM 6149 C C . ASN C 1 203 ? 2.686 -31.969 5.628 1.00 23.82 191 ASN C C 1
ATOM 6150 O O . ASN C 1 203 ? 3.457 -31.204 6.226 1.00 23.77 191 ASN C O 1
ATOM 6155 N N . VAL C 1 204 ? 1.444 -31.635 5.307 1.00 24.36 192 VAL C N 1
ATOM 6156 C CA . VAL C 1 204 ? 0.924 -30.296 5.512 1.00 24.12 192 VAL C CA 1
ATOM 6157 C C . VAL C 1 204 ? 0.853 -29.923 7.017 1.00 23.93 192 VAL C C 1
ATOM 6158 O O . VAL C 1 204 ? 1.015 -28.763 7.393 1.00 22.40 192 VAL C O 1
ATOM 6162 N N . GLU C 1 205 ? 0.631 -30.925 7.857 1.00 22.86 193 GLU C N 1
ATOM 6163 C CA . GLU C 1 205 ? 0.575 -30.729 9.311 1.00 25.05 193 GLU C CA 1
ATOM 6164 C C . GLU C 1 205 ? 1.887 -30.159 9.833 1.00 24.34 193 GLU C C 1
ATOM 6165 O O . GLU C 1 205 ? 1.903 -29.320 10.729 1.00 22.72 193 GLU C O 1
ATOM 6171 N N . GLU C 1 206 ? 3.005 -30.619 9.273 1.00 24.47 194 GLU C N 1
ATOM 6172 C CA . GLU C 1 206 ? 4.327 -30.077 9.636 1.00 25.48 194 GLU C CA 1
ATOM 6173 C C . GLU C 1 206 ? 4.509 -28.626 9.223 1.00 24.27 194 GLU C C 1
ATOM 6174 O O . GLU C 1 206 ? 5.086 -27.808 9.973 1.00 20.79 194 GLU C O 1
ATOM 6180 N N . VAL C 1 207 ? 4.021 -28.283 8.033 1.00 23.19 195 VAL C N 1
ATOM 6181 C CA . VAL C 1 207 ? 3.966 -26.889 7.626 1.00 23.48 195 VAL C CA 1
ATOM 6182 C C . VAL C 1 207 ? 3.230 -26.044 8.664 1.00 24.17 195 VAL C C 1
ATOM 6183 O O . VAL C 1 207 ? 3.676 -24.991 9.046 1.00 23.33 195 VAL C O 1
ATOM 6187 N N . LEU C 1 208 ? 2.072 -26.513 9.086 1.00 22.91 196 LEU C N 1
ATOM 6188 C CA . LEU C 1 208 ? 1.252 -25.735 9.988 1.00 23.08 196 LEU C CA 1
ATOM 6189 C C . LEU C 1 208 ? 1.897 -25.573 11.350 1.00 23.15 196 LEU C C 1
ATOM 6190 O O . LEU C 1 208 ? 1.768 -24.536 11.981 1.00 21.06 196 LEU C O 1
ATOM 6195 N N . LYS C 1 209 ? 2.619 -26.579 11.800 1.00 24.10 197 LYS C N 1
ATOM 6196 C CA . LYS C 1 209 ? 3.273 -26.476 13.108 1.00 23.34 197 LYS C CA 1
ATOM 6197 C C . LYS C 1 209 ? 4.405 -25.430 13.068 1.00 20.79 197 LYS C C 1
ATOM 6198 O O . LYS C 1 209 ? 4.560 -24.623 14.020 1.00 20.49 197 LYS C O 1
ATOM 6204 N N . ILE C 1 210 ? 5.162 -25.403 11.973 1.00 20.15 198 ILE C N 1
ATOM 6205 C CA . ILE C 1 210 ? 6.183 -24.362 11.769 1.00 20.57 198 ILE C CA 1
ATOM 6206 C C . ILE C 1 210 ? 5.550 -22.990 11.724 1.00 21.12 198 ILE C C 1
ATOM 6207 O O . ILE C 1 210 ? 6.011 -22.060 12.359 1.00 20.65 198 ILE C O 1
ATOM 6212 N N . TYR C 1 211 ? 4.471 -22.855 10.961 1.00 20.93 199 TYR C N 1
ATOM 6213 C CA . TYR C 1 211 ? 3.836 -21.574 10.805 1.00 20.74 199 TYR C CA 1
ATOM 6214 C C . TYR C 1 211 ? 3.234 -21.056 12.101 1.00 19.89 199 TYR C C 1
ATOM 6215 O O . TYR C 1 211 ? 3.385 -19.872 12.418 1.00 21.20 199 TYR C O 1
ATOM 6224 N N . GLU C 1 212 ? 2.546 -21.926 12.843 1.00 20.57 200 GLU C N 1
ATOM 6225 C CA . GLU C 1 212 ? 1.991 -21.555 14.153 1.00 23.13 200 GLU C CA 1
ATOM 6226 C C . GLU C 1 212 ? 3.070 -21.143 15.152 1.00 21.77 200 GLU C C 1
ATOM 6227 O O . GLU C 1 212 ? 2.879 -20.191 15.932 1.00 21.02 200 GLU C O 1
ATOM 6233 N N . SER C 1 213 ? 4.213 -21.835 15.094 1.00 20.15 201 SER C N 1
ATOM 6234 C CA . SER C 1 213 ? 5.384 -21.501 15.902 1.00 21.52 201 SER C CA 1
ATOM 6235 C C . SER C 1 213 ? 5.942 -20.114 15.550 1.00 19.13 201 SER C C 1
ATOM 6236 O O . SER C 1 213 ? 6.241 -19.374 16.442 1.00 20.10 201 SER C O 1
ATOM 6247 N N . LYS C 1 215 ? 4.147 -17.602 14.367 1.00 20.43 203 LYS C N 1
ATOM 6248 C CA . LYS C 1 215 ? 3.204 -16.689 14.962 1.00 18.79 203 LYS C CA 1
ATOM 6249 C C . LYS C 1 215 ? 3.461 -16.486 16.463 1.00 21.56 203 LYS C C 1
ATOM 6250 O O . LYS C 1 215 ? 3.515 -15.354 16.953 1.00 23.13 203 LYS C O 1
ATOM 6256 N N . GLU C 1 216 ? 3.591 -17.585 17.200 1.00 18.77 204 GLU C N 1
ATOM 6257 C CA . GLU C 1 216 ? 3.785 -17.502 18.622 1.00 20.40 204 GLU C CA 1
ATOM 6258 C C . GLU C 1 216 ? 5.030 -16.713 18.950 1.00 18.35 204 GLU C C 1
ATOM 6259 O O . GLU C 1 216 ? 5.076 -15.993 19.971 1.00 19.30 204 GLU C O 1
ATOM 6273 N N . GLU C 1 218 ? 6.339 -14.293 17.174 1.00 21.21 206 GLU C N 1
ATOM 6274 C CA . GLU C 1 218 ? 6.355 -12.996 16.483 1.00 22.54 206 GLU C CA 1
ATOM 6275 C C . GLU C 1 218 ? 7.470 -12.874 15.428 1.00 24.31 206 GLU C C 1
ATOM 6276 O O . GLU C 1 218 ? 8.235 -11.888 15.405 1.00 23.43 206 GLU C O 1
ATOM 6282 N N . LEU C 1 219 ? 7.593 -13.897 14.581 1.00 22.91 207 LEU C N 1
ATOM 6283 C CA . LEU C 1 219 ? 8.529 -13.866 13.447 1.00 24.42 207 LEU C CA 1
ATOM 6284 C C . LEU C 1 219 ? 7.707 -13.492 12.230 1.00 23.95 207 LEU C C 1
ATOM 6285 O O . LEU C 1 219 ? 6.951 -14.310 11.684 1.00 23.23 207 LEU C O 1
ATOM 6290 N N . GLU C 1 220 ? 7.854 -12.248 11.817 1.00 22.82 208 GLU C N 1
ATOM 6291 C CA . GLU C 1 220 ? 7.035 -11.693 10.697 1.00 25.16 208 GLU C CA 1
ATOM 6292 C C . GLU C 1 220 ? 7.824 -11.841 9.397 1.00 22.73 208 GLU C C 1
ATOM 6293 O O . GLU C 1 220 ? 8.484 -10.901 8.880 1.00 23.01 208 GLU C O 1
ATOM 6299 N N . LYS C 1 221 ? 7.767 -13.065 8.882 1.00 20.63 209 LYS C N 1
ATOM 6300 C CA . LYS C 1 221 ? 8.439 -13.512 7.678 1.00 22.10 209 LYS C CA 1
ATOM 6301 C C . LYS C 1 221 ? 7.539 -14.462 6.910 1.00 24.13 209 LYS C C 1
ATOM 6302 O O . LYS C 1 221 ? 6.698 -15.173 7.507 1.00 21.00 209 LYS C O 1
ATOM 6308 N N . THR C 1 222 ? 7.751 -14.537 5.594 1.00 21.34 210 THR C N 1
ATOM 6309 C CA . THR C 1 222 ? 7.057 -15.531 4.778 1.00 21.81 210 THR C CA 1
ATOM 6310 C C . THR C 1 222 ? 7.683 -16.918 4.910 1.00 23.88 210 THR C C 1
ATOM 6311 O O . THR C 1 222 ? 8.910 -17.046 4.863 1.00 23.77 210 THR C O 1
ATOM 6315 N N . LEU C 1 223 ? 6.851 -17.935 5.152 1.00 21.56 211 LEU C N 1
ATOM 6316 C CA . LEU C 1 223 ? 7.309 -19.322 5.087 1.00 21.44 211 LEU C CA 1
ATOM 6317 C C . LEU C 1 223 ? 7.183 -19.838 3.657 1.00 21.27 211 LEU C C 1
ATOM 6318 O O . LEU C 1 223 ? 6.062 -19.939 3.117 1.00 22.09 211 LEU C O 1
ATOM 6331 N N . VAL C 1 225 ? 7.158 -22.723 1.254 1.00 21.64 213 VAL C N 1
ATOM 6332 C CA . VAL C 1 225 ? 6.948 -24.152 1.106 1.00 21.86 213 VAL C CA 1
ATOM 6333 C C . VAL C 1 225 ? 7.269 -24.497 -0.347 1.00 22.44 213 VAL C C 1
ATOM 6334 O O . VAL C 1 225 ? 6.566 -24.089 -1.283 1.00 24.82 213 VAL C O 1
ATOM 6338 N N . LEU C 1 226 ? 8.341 -25.249 -0.528 1.00 21.89 214 LEU C N 1
ATOM 6339 C CA . LEU C 1 226 ? 8.929 -25.469 -1.840 1.00 21.59 214 LEU C CA 1
ATOM 6340 C C . LEU C 1 226 ? 8.440 -26.749 -2.445 1.00 21.52 214 LEU C C 1
ATOM 6341 O O . LEU C 1 226 ? 8.589 -27.819 -1.859 1.00 21.03 214 LEU C O 1
ATOM 6346 N N . ASN C 1 227 ? 7.841 -26.625 -3.620 1.00 22.55 215 ASN C N 1
ATOM 6347 C CA . ASN C 1 227 ? 7.184 -27.721 -4.286 1.00 22.34 215 ASN C CA 1
ATOM 6348 C C . ASN C 1 227 ? 7.761 -27.856 -5.710 1.00 22.65 215 ASN C C 1
ATOM 6349 O O . ASN C 1 227 ? 7.525 -26.994 -6.556 1.00 22.97 215 ASN C O 1
ATOM 6354 N N . PRO C 1 228 ? 8.572 -28.883 -5.963 1.00 22.27 216 PRO C N 1
ATOM 6355 C CA . PRO C 1 228 ? 9.218 -29.024 -7.278 1.00 23.72 216 PRO C CA 1
ATOM 6356 C C . PRO C 1 228 ? 8.241 -29.328 -8.376 1.00 22.88 216 PRO C C 1
ATOM 6357 O O . PRO C 1 228 ? 7.229 -29.975 -8.147 1.00 21.70 216 PRO C O 1
ATOM 6361 N N . VAL C 1 229 ? 8.572 -28.868 -9.568 1.00 23.25 217 VAL C N 1
ATOM 6362 C CA . VAL C 1 229 ? 7.880 -29.284 -10.757 1.00 24.28 217 VAL C CA 1
ATOM 6363 C C . VAL C 1 229 ? 7.864 -30.819 -10.854 1.00 25.35 217 VAL C C 1
ATOM 6364 O O . VAL C 1 229 ? 8.852 -31.460 -10.533 1.00 24.56 217 VAL C O 1
ATOM 6368 N N . PRO C 1 230 ? 6.746 -31.418 -11.280 1.00 25.45 218 PRO C N 1
ATOM 6369 C CA . PRO C 1 230 ? 6.709 -32.864 -11.479 1.00 27.09 218 PRO C CA 1
ATOM 6370 C C . PRO C 1 230 ? 7.791 -33.280 -12.452 1.00 25.83 218 PRO C C 1
ATOM 6371 O O . PRO C 1 230 ? 8.012 -32.579 -13.458 1.00 22.55 218 PRO C O 1
ATOM 6375 N N . GLU C 1 231 ? 8.483 -34.380 -12.127 1.00 26.44 219 GLU C N 1
ATOM 6376 C CA . GLU C 1 231 ? 9.582 -34.902 -12.956 1.00 29.27 219 GLU C CA 1
ATOM 6377 C C . GLU C 1 231 ? 9.281 -34.978 -14.437 1.00 28.54 219 GLU C C 1
ATOM 6378 O O . GLU C 1 231 ? 10.136 -34.637 -15.257 1.00 25.91 219 GLU C O 1
ATOM 6384 N N . GLU C 1 232 ? 8.092 -35.475 -14.780 1.00 29.82 220 GLU C N 1
ATOM 6385 C CA . GLU C 1 232 ? 7.666 -35.634 -16.194 1.00 30.83 220 GLU C CA 1
ATOM 6386 C C . GLU C 1 232 ? 7.823 -34.358 -17.036 1.00 26.67 220 GLU C C 1
ATOM 6387 O O . GLU C 1 232 ? 8.061 -34.436 -18.236 1.00 25.79 220 GLU C O 1
ATOM 6393 N N . TYR C 1 233 ? 7.678 -33.197 -16.401 1.00 27.43 221 TYR C N 1
ATOM 6394 C CA . TYR C 1 233 ? 7.698 -31.903 -17.091 1.00 28.38 221 TYR C CA 1
ATOM 6395 C C . TYR C 1 233 ? 8.977 -31.125 -16.898 1.00 27.07 221 TYR C C 1
ATOM 6396 O O . TYR C 1 233 ? 9.137 -30.034 -17.452 1.00 28.97 221 TYR C O 1
ATOM 6405 N N . GLU C 1 234 ? 9.890 -31.636 -16.097 1.00 25.74 222 GLU C N 1
ATOM 6406 C CA . GLU C 1 234 ? 10.987 -30.774 -15.683 1.00 25.49 222 GLU C CA 1
ATOM 6407 C C . GLU C 1 234 ? 11.943 -30.600 -16.857 1.00 22.61 222 GLU C C 1
ATOM 6408 O O . GLU C 1 234 ? 12.058 -31.472 -17.720 1.00 20.53 222 GLU C O 1
ATOM 6414 N N . ILE C 1 235 ? 12.602 -29.453 -16.863 1.00 23.22 223 ILE C N 1
ATOM 6415 C CA . ILE C 1 235 ? 13.706 -29.158 -17.743 1.00 21.99 223 ILE C CA 1
ATOM 6416 C C . ILE C 1 235 ? 14.939 -28.970 -16.852 1.00 22.04 223 ILE C C 1
ATOM 6417 O O . ILE C 1 235 ? 14.952 -28.071 -16.003 1.00 18.51 223 ILE C O 1
ATOM 6422 N N . PRO C 1 236 ? 15.957 -29.832 -16.978 1.00 21.92 224 PRO C N 1
ATOM 6423 C CA . PRO C 1 236 ? 17.131 -29.688 -16.115 1.00 25.68 224 PRO C CA 1
ATOM 6424 C C . PRO C 1 236 ? 17.788 -28.285 -16.214 1.00 24.42 224 PRO C C 1
ATOM 6425 O O . PRO C 1 236 ? 17.907 -27.712 -17.314 1.00 21.22 224 PRO C O 1
ATOM 6429 N N . HIS C 1 237 ? 18.237 -27.754 -15.083 1.00 26.39 225 HIS C N 1
ATOM 6430 C CA . HIS C 1 237 ? 18.709 -26.356 -15.067 1.00 27.63 225 HIS C CA 1
ATOM 6431 C C . HIS C 1 237 ? 19.936 -26.160 -15.976 1.00 30.31 225 HIS C C 1
ATOM 6432 O O . HIS C 1 237 ? 20.054 -25.129 -16.649 1.00 29.99 225 HIS C O 1
ATOM 6439 N N . ASP C 1 238 ? 20.800 -27.170 -16.056 1.00 29.02 226 ASP C N 1
ATOM 6440 C CA . ASP C 1 238 ? 21.980 -27.079 -16.898 1.00 31.77 226 ASP C CA 1
ATOM 6441 C C . ASP C 1 238 ? 21.584 -26.739 -18.334 1.00 31.85 226 ASP C C 1
ATOM 6442 O O . ASP C 1 238 ? 22.299 -26.010 -19.017 1.00 33.04 226 ASP C O 1
ATOM 6447 N N . GLU C 1 239 ? 20.426 -27.250 -18.761 1.00 26.86 227 GLU C N 1
ATOM 6448 C CA . GLU C 1 239 ? 19.876 -26.966 -20.057 1.00 28.87 227 GLU C CA 1
ATOM 6449 C C . GLU C 1 239 ? 19.275 -25.546 -20.197 1.00 28.49 227 GLU C C 1
ATOM 6450 O O . GLU C 1 239 ? 19.481 -24.887 -21.241 1.00 27.95 227 GLU C O 1
ATOM 6456 N N . ILE C 1 240 ? 18.532 -25.088 -19.183 1.00 27.19 228 ILE C N 1
ATOM 6457 C CA . ILE C 1 240 ? 18.013 -23.697 -19.150 1.00 28.23 228 ILE C CA 1
ATOM 6458 C C . ILE C 1 240 ? 19.140 -22.642 -19.147 1.00 30.32 228 ILE C C 1
ATOM 6459 O O . ILE C 1 240 ? 19.068 -21.606 -19.823 1.00 29.77 228 ILE C O 1
ATOM 6464 N N . GLU C 1 241 ? 20.164 -22.909 -18.348 1.00 28.98 229 GLU C N 1
ATOM 6465 C CA . GLU C 1 241 ? 21.305 -22.028 -18.243 1.00 32.61 229 GLU C CA 1
ATOM 6466 C C . GLU C 1 241 ? 21.863 -21.669 -19.589 1.00 30.68 229 GLU C C 1
ATOM 6467 O O . GLU C 1 241 ? 22.070 -20.492 -19.887 1.00 28.17 229 GLU C O 1
ATOM 6473 N N . ARG C 1 242 ? 22.100 -22.697 -20.413 1.00 30.70 230 ARG C N 1
ATOM 6474 C CA . ARG C 1 242 ? 22.755 -22.496 -21.685 1.00 31.72 230 ARG C CA 1
ATOM 6475 C C . ARG C 1 242 ? 21.920 -21.672 -22.667 1.00 31.77 230 ARG C C 1
ATOM 6476 O O . ARG C 1 242 ? 22.487 -20.955 -23.486 1.00 28.03 230 ARG C O 1
ATOM 6484 N N . LEU C 1 243 ? 20.591 -21.774 -22.589 1.00 30.55 231 LEU C N 1
ATOM 6485 C CA . LEU C 1 243 ? 19.710 -20.971 -23.455 1.00 31.44 231 LEU C CA 1
ATOM 6486 C C . LEU C 1 243 ? 19.790 -19.501 -23.055 1.00 30.43 231 LEU C C 1
ATOM 6487 O O . LEU C 1 243 ? 19.951 -18.613 -23.902 1.00 31.06 231 LEU C O 1
ATOM 6492 N N . LEU C 1 244 ? 19.683 -19.268 -21.748 1.00 31.92 232 LEU C N 1
ATOM 6493 C CA . LEU C 1 244 ? 19.894 -17.943 -21.142 1.00 30.20 232 LEU C CA 1
ATOM 6494 C C . LEU C 1 244 ? 21.196 -17.240 -21.543 1.00 31.15 232 LEU C C 1
ATOM 6495 O O . LEU C 1 244 ? 21.237 -16.011 -21.630 1.00 31.32 232 LEU C O 1
ATOM 6500 N N . GLU C 1 245 ? 22.243 -18.019 -21.784 1.00 31.59 233 GLU C N 1
ATOM 6501 C CA . GLU C 1 245 ? 23.516 -17.492 -22.288 1.00 34.64 233 GLU C CA 1
ATOM 6502 C C . GLU C 1 245 ? 23.496 -16.923 -23.730 1.00 34.36 233 GLU C C 1
ATOM 6503 O O . GLU C 1 245 ? 24.379 -16.152 -24.091 1.00 32.51 233 GLU C O 1
ATOM 6509 N N . LYS C 1 246 ? 22.495 -17.300 -24.530 1.00 33.53 234 LYS C N 1
ATOM 6510 C CA . LYS C 1 246 ? 22.353 -16.826 -25.902 1.00 32.99 234 LYS C CA 1
ATOM 6511 C C . LYS C 1 246 ? 21.481 -15.563 -26.022 1.00 32.57 234 LYS C C 1
ATOM 6512 O O . LYS C 1 246 ? 21.512 -14.870 -27.054 1.00 29.36 234 LYS C O 1
ATOM 6518 N N . ILE C 1 247 ? 20.713 -15.273 -24.972 1.00 31.27 235 ILE C N 1
ATOM 6519 C CA . ILE C 1 247 ? 19.725 -14.188 -24.965 1.00 33.73 235 ILE C CA 1
ATOM 6520 C C . ILE C 1 247 ? 20.338 -12.882 -24.491 1.00 33.70 235 ILE C C 1
ATOM 6521 O O . ILE C 1 247 ? 20.704 -12.746 -23.311 1.00 36.16 235 ILE C O 1
ATOM 6526 N N . GLU C 1 248 ? 20.433 -11.916 -25.396 1.00 35.31 236 GLU C N 1
ATOM 6527 C CA . GLU C 1 248 ? 20.786 -10.560 -25.017 1.00 36.87 236 GLU C CA 1
ATOM 6528 C C . GLU C 1 248 ? 19.579 -9.936 -24.342 1.00 36.44 236 GLU C C 1
ATOM 6529 O O . GLU C 1 248 ? 18.487 -9.933 -24.901 1.00 37.66 236 GLU C O 1
ATOM 6535 N N . LEU C 1 249 ? 19.777 -9.438 -23.126 1.00 36.84 237 LEU C N 1
ATOM 6536 C CA . LEU C 1 249 ? 18.717 -8.763 -22.393 1.00 35.58 237 LEU C CA 1
ATOM 6537 C C . LEU C 1 249 ? 18.597 -7.337 -22.944 1.00 36.51 237 LEU C C 1
ATOM 6538 O O . LEU C 1 249 ? 19.505 -6.512 -22.791 1.00 37.40 237 LEU C O 1
ATOM 6543 N N . GLU C 1 250 ? 17.482 -7.075 -23.619 1.00 36.38 238 GLU C N 1
ATOM 6544 C CA . GLU C 1 250 ? 17.238 -5.805 -24.298 1.00 35.25 238 GLU C CA 1
ATOM 6545 C C . GLU C 1 250 ? 16.395 -4.817 -23.465 1.00 33.66 238 GLU C C 1
ATOM 6546 O O . GLU C 1 250 ? 16.082 -3.726 -23.932 1.00 33.78 238 GLU C O 1
ATOM 6552 N N . VAL C 1 251 ? 16.023 -5.193 -22.241 1.00 30.48 239 VAL C N 1
ATOM 6553 C CA . VAL C 1 251 ? 15.104 -4.403 -21.438 1.00 27.34 239 VAL C CA 1
ATOM 6554 C C . VAL C 1 251 ? 15.564 -4.358 -19.971 1.00 27.68 239 VAL C C 1
ATOM 6555 O O . VAL C 1 251 ? 16.563 -4.979 -19.588 1.00 24.89 239 VAL C O 1
ATOM 6559 N N . GLU C 1 252 ? 14.812 -3.634 -19.152 1.00 27.00 240 GLU C N 1
ATOM 6560 C CA . GLU C 1 252 ? 15.149 -3.492 -17.750 1.00 28.39 240 GLU C CA 1
ATOM 6561 C C . GLU C 1 252 ? 13.885 -3.295 -16.940 1.00 27.89 240 GLU C C 1
ATOM 6562 O O . GLU C 1 252 ? 12.767 -3.288 -17.483 1.00 25.42 240 GLU C O 1
ATOM 6568 N N . GLY C 1 253 ? 14.071 -3.168 -15.634 1.00 25.76 241 GLY C N 1
ATOM 6569 C CA . GLY C 1 253 ? 12.947 -3.009 -14.708 1.00 26.31 241 GLY C CA 1
ATOM 6570 C C . GLY C 1 253 ? 12.024 -4.208 -14.791 1.00 26.13 241 GLY C C 1
ATOM 6571 O O . GLY C 1 253 ? 12.493 -5.328 -14.956 1.00 23.91 241 GLY C O 1
ATOM 6572 N N . LYS C 1 254 ? 10.710 -3.943 -14.756 1.00 25.70 242 LYS C N 1
ATOM 6573 C CA . LYS C 1 254 ? 9.683 -4.985 -14.696 1.00 26.26 242 LYS C CA 1
ATOM 6574 C C . LYS C 1 254 ? 9.505 -5.825 -15.961 1.00 24.95 242 LYS C C 1
ATOM 6575 O O . LYS C 1 254 ? 8.899 -6.893 -15.936 1.00 24.51 242 LYS C O 1
ATOM 6581 N N . GLU C 1 255 ? 10.028 -5.344 -17.077 1.00 24.63 243 GLU C N 1
ATOM 6582 C CA . GLU C 1 255 ? 9.946 -6.106 -18.316 1.00 24.68 243 GLU C CA 1
ATOM 6583 C C . GLU C 1 255 ? 10.930 -7.264 -18.376 1.00 25.33 243 GLU C C 1
ATOM 6584 O O . GLU C 1 255 ? 10.780 -8.142 -19.239 1.00 24.62 243 GLU C O 1
ATOM 6590 N N . VAL C 1 256 ? 11.944 -7.250 -17.505 1.00 22.53 244 VAL C N 1
ATOM 6591 C CA . VAL C 1 256 ? 13.027 -8.241 -17.562 1.00 23.36 244 VAL C CA 1
ATOM 6592 C C . VAL C 1 256 ? 12.439 -9.647 -17.498 1.00 23.53 244 VAL C C 1
ATOM 6593 O O . VAL C 1 256 ? 12.693 -10.490 -18.380 1.00 23.99 244 VAL C O 1
ATOM 6597 N N . THR C 1 257 ? 11.591 -9.877 -16.502 1.00 23.18 245 THR C N 1
ATOM 6598 C CA . THR C 1 257 ? 11.130 -11.232 -16.260 1.00 24.38 245 THR C CA 1
ATOM 6599 C C . THR C 1 257 ? 10.251 -11.776 -17.384 1.00 25.36 245 THR C C 1
ATOM 6600 O O . THR C 1 257 ? 10.598 -12.810 -17.947 1.00 23.26 245 THR C O 1
ATOM 6604 N N . PRO C 1 258 ? 9.156 -11.086 -17.727 1.00 27.39 246 PRO C N 1
ATOM 6605 C CA . PRO C 1 258 ? 8.346 -11.476 -18.874 1.00 27.53 246 PRO C CA 1
ATOM 6606 C C . PRO C 1 258 ? 9.176 -11.662 -20.143 1.00 28.00 246 PRO C C 1
ATOM 6607 O O . PRO C 1 258 ? 8.936 -12.615 -20.876 1.00 25.54 246 PRO C O 1
ATOM 6611 N N . PHE C 1 259 ? 10.120 -10.742 -20.398 1.00 26.39 247 PHE C N 1
ATOM 6612 C CA . PHE C 1 259 ? 10.968 -10.780 -21.586 1.00 24.58 247 PHE C CA 1
ATOM 6613 C C . PHE C 1 259 ? 11.750 -12.069 -21.721 1.00 24.46 247 PHE C C 1
ATOM 6614 O O . PHE C 1 259 ? 11.793 -12.672 -22.792 1.00 22.92 247 PHE C O 1
ATOM 6622 N N . LEU C 1 260 ? 12.421 -12.472 -20.653 1.00 24.48 248 LEU C N 1
ATOM 6623 C CA . LEU C 1 260 ? 13.214 -13.701 -20.695 1.00 24.58 248 LEU C CA 1
ATOM 6624 C C . LEU C 1 260 ? 12.320 -14.936 -20.741 1.00 25.67 248 LEU C C 1
ATOM 6625 O O . LEU C 1 260 ? 12.595 -15.861 -21.468 1.00 24.23 248 LEU C O 1
ATOM 6630 N N . LEU C 1 261 ? 11.225 -14.932 -19.992 1.00 26.22 249 LEU C N 1
ATOM 6631 C CA . LEU C 1 261 ? 10.348 -16.102 -20.017 1.00 27.79 249 LEU C CA 1
ATOM 6632 C C . LEU C 1 261 ? 9.741 -16.343 -21.407 1.00 27.45 249 LEU C C 1
ATOM 6633 O O . LEU C 1 261 ? 9.691 -17.477 -21.859 1.00 28.00 249 LEU C O 1
ATOM 6638 N N . LYS C 1 262 ? 9.277 -15.278 -22.056 1.00 25.55 250 LYS C N 1
ATOM 6639 C CA . LYS C 1 262 ? 8.715 -15.368 -23.390 1.00 28.25 250 LYS C CA 1
ATOM 6640 C C . LYS C 1 262 ? 9.777 -15.867 -24.382 1.00 27.70 250 LYS C C 1
ATOM 6641 O O . LYS C 1 262 ? 9.468 -16.658 -25.292 1.00 29.33 250 LYS C O 1
ATOM 6647 N N . LYS C 1 263 ? 11.023 -15.420 -24.204 1.00 25.89 251 LYS C N 1
ATOM 6648 C CA . LYS C 1 263 ? 12.140 -15.866 -25.059 1.00 26.02 251 LYS C CA 1
ATOM 6649 C C . LYS C 1 263 ? 12.387 -17.358 -24.887 1.00 25.55 251 LYS C C 1
ATOM 6650 O O . LYS C 1 263 ? 12.675 -18.033 -25.866 1.00 26.99 251 LYS C O 1
ATOM 6656 N N . LEU C 1 264 ? 12.280 -17.862 -23.649 1.00 25.52 252 LEU C N 1
ATOM 6657 C CA . LEU C 1 264 ? 12.514 -19.288 -23.379 1.00 25.14 252 LEU C CA 1
ATOM 6658 C C . LEU C 1 264 ? 11.402 -20.159 -23.948 1.00 24.28 252 LEU C C 1
ATOM 6659 O O . LEU C 1 264 ? 11.652 -21.262 -24.411 1.00 24.81 252 LEU C O 1
ATOM 6664 N N . VAL C 1 265 ? 10.174 -19.656 -23.970 1.00 25.21 253 VAL C N 1
ATOM 6665 C CA . VAL C 1 265 ? 9.076 -20.400 -24.611 1.00 25.31 253 VAL C CA 1
ATOM 6666 C C . VAL C 1 265 ? 9.364 -20.556 -26.102 1.00 26.26 253 VAL C C 1
ATOM 6667 O O . VAL C 1 265 ? 9.247 -21.649 -26.665 1.00 24.45 253 VAL C O 1
ATOM 6671 N N . GLU C 1 266 ? 9.777 -19.455 -26.726 1.00 28.59 254 GLU C N 1
ATOM 6672 C CA . GLU C 1 266 ? 10.157 -19.450 -28.148 1.00 30.78 254 GLU C CA 1
ATOM 6673 C C . GLU C 1 266 ? 11.287 -20.446 -28.409 1.00 30.37 254 GLU C C 1
ATOM 6674 O O . GLU C 1 266 ? 11.197 -21.282 -29.307 1.00 28.91 254 GLU C O 1
ATOM 6688 N N . THR C 1 268 ? 12.482 -23.077 -26.548 1.00 26.77 256 THR C N 1
ATOM 6689 C CA . THR C 1 268 ? 12.221 -24.499 -26.278 1.00 27.54 256 THR C CA 1
ATOM 6690 C C . THR C 1 268 ? 10.934 -25.025 -26.937 1.00 29.33 256 THR C C 1
ATOM 6691 O O . THR C 1 268 ? 10.403 -26.057 -26.523 1.00 30.85 256 THR C O 1
ATOM 6695 N N . ASN C 1 269 ? 10.423 -24.306 -27.931 1.00 29.35 257 ASN C N 1
ATOM 6696 C CA . ASN C 1 269 ? 9.211 -24.682 -28.646 1.00 30.86 257 ASN C CA 1
ATOM 6697 C C . ASN C 1 269 ? 8.064 -25.092 -27.715 1.00 29.60 257 ASN C C 1
ATOM 6698 O O . ASN C 1 269 ? 7.373 -26.080 -27.948 1.00 30.53 257 ASN C O 1
ATOM 6703 N N . GLY C 1 270 ? 7.863 -24.299 -26.669 1.00 28.14 258 GLY C N 1
ATOM 6704 C CA . GLY C 1 270 ? 6.760 -24.502 -25.734 1.00 26.90 258 GLY C CA 1
ATOM 6705 C C . GLY C 1 270 ? 7.069 -25.373 -24.506 1.00 25.97 258 GLY C C 1
ATOM 6706 O O . GLY C 1 270 ? 6.213 -25.535 -23.656 1.00 21.71 258 GLY C O 1
ATOM 6707 N N . ARG C 1 271 ? 8.265 -25.955 -24.418 1.00 24.72 259 ARG C N 1
ATOM 6708 C CA . ARG C 1 271 ? 8.559 -26.879 -23.317 1.00 24.61 259 ARG C CA 1
ATOM 6709 C C . ARG C 1 271 ? 8.479 -26.184 -21.956 1.00 22.75 259 ARG C C 1
ATOM 6710 O O . ARG C 1 271 ? 7.922 -26.732 -20.999 1.00 20.32 259 ARG C O 1
ATOM 6724 N N . THR C 1 272 ? 9.022 -24.973 -21.858 1.00 23.54 260 THR C N 1
ATOM 6725 C CA . THR C 1 272 ? 8.962 -24.216 -20.616 1.00 20.62 260 THR C CA 1
ATOM 6726 C C . THR C 1 272 ? 7.548 -23.807 -20.260 1.00 19.99 260 THR C C 1
ATOM 6727 O O . THR C 1 272 ? 7.194 -23.827 -19.116 1.00 21.61 260 THR C O 1
ATOM 6731 N N . LEU C 1 273 ? 6.721 -23.485 -21.248 1.00 19.66 261 LEU C N 1
ATOM 6732 C CA . LEU C 1 273 ? 5.309 -23.208 -20.970 1.00 20.37 261 LEU C CA 1
ATOM 6733 C C . LEU C 1 273 ? 4.617 -24.416 -20.323 1.00 19.81 261 LEU C C 1
ATOM 6734 O O . LEU C 1 273 ? 3.974 -24.277 -19.286 1.00 22.62 261 LEU C O 1
ATOM 6739 N N . LYS C 1 274 ? 4.801 -25.613 -20.902 1.00 20.75 262 LYS C N 1
ATOM 6740 C CA . LYS C 1 274 ? 4.257 -26.865 -20.324 1.00 18.36 262 LYS C CA 1
ATOM 6741 C C . LYS C 1 274 ? 4.725 -27.096 -18.907 1.00 19.96 262 LYS C C 1
ATOM 6742 O O . LYS C 1 274 ? 3.910 -27.304 -17.992 1.00 19.29 262 LYS C O 1
ATOM 6744 N N . ALA C 1 275 ? 6.032 -26.979 -18.688 1.00 19.85 263 ALA C N 1
ATOM 6745 C CA . ALA C 1 275 ? 6.550 -27.050 -17.353 1.00 20.43 263 ALA C CA 1
ATOM 6746 C C . ALA C 1 275 ? 5.915 -26.020 -16.407 1.00 21.15 263 ALA C C 1
ATOM 6747 O O . ALA C 1 275 ? 5.495 -26.393 -15.310 1.00 19.88 263 ALA C O 1
ATOM 6749 N N . ASN C 1 276 ? 5.904 -24.741 -16.801 1.00 19.11 264 ASN C N 1
ATOM 6750 C CA . ASN C 1 276 ? 5.339 -23.648 -15.991 1.00 20.68 264 ASN C CA 1
ATOM 6751 C C . ASN C 1 276 ? 3.868 -23.932 -15.644 1.00 20.95 264 ASN C C 1
ATOM 6752 O O . ASN C 1 276 ? 3.435 -23.700 -14.526 1.00 19.23 264 ASN C O 1
ATOM 6757 N N . LEU C 1 277 ? 3.099 -24.415 -16.609 1.00 18.48 265 LEU C N 1
ATOM 6758 C CA . LEU C 1 277 ? 1.689 -24.705 -16.351 1.00 21.20 265 LEU C CA 1
ATOM 6759 C C . LEU C 1 277 ? 1.531 -25.873 -15.379 1.00 21.08 265 LEU C C 1
ATOM 6760 O O . LEU C 1 277 ? 0.652 -25.859 -14.529 1.00 18.89 265 LEU C O 1
ATOM 6765 N N . ALA C 1 278 ? 2.397 -26.881 -15.508 1.00 21.84 266 ALA C N 1
ATOM 6766 C CA . ALA C 1 278 ? 2.344 -28.062 -14.655 1.00 21.52 266 ALA C CA 1
ATOM 6767 C C . ALA C 1 278 ? 2.658 -27.696 -13.213 1.00 21.00 266 ALA C C 1
ATOM 6768 O O . ALA C 1 278 ? 1.965 -28.080 -12.303 1.00 19.51 266 ALA C O 1
ATOM 6770 N N . LEU C 1 279 ? 3.704 -26.932 -13.003 1.00 22.34 267 LEU C N 1
ATOM 6771 C CA . LEU C 1 279 ? 4.055 -26.551 -11.636 1.00 21.52 267 LEU C CA 1
ATOM 6772 C C . LEU C 1 279 ? 3.039 -25.605 -11.002 1.00 21.79 267 LEU C C 1
ATOM 6773 O O . LEU C 1 279 ? 2.824 -25.685 -9.802 1.00 22.27 267 LEU C O 1
ATOM 6778 N N . LEU C 1 280 ? 2.452 -24.703 -11.787 1.00 20.92 268 LEU C N 1
ATOM 6779 C CA . LEU C 1 280 ? 1.433 -23.808 -11.278 1.00 21.25 268 LEU C CA 1
ATOM 6780 C C . LEU C 1 280 ? 0.258 -24.625 -10.768 1.00 21.89 268 LEU C C 1
ATOM 6781 O O . LEU C 1 280 ? -0.205 -24.397 -9.642 1.00 21.16 268 LEU C O 1
ATOM 6786 N N . GLU C 1 281 ? -0.180 -25.602 -11.568 1.00 21.45 269 GLU C N 1
ATOM 6787 C CA . GLU C 1 281 ? -1.311 -26.437 -11.202 1.00 23.13 269 GLU C CA 1
ATOM 6788 C C . GLU C 1 281 ? -1.011 -27.285 -9.939 1.00 23.04 269 GLU C C 1
ATOM 6789 O O . GLU C 1 281 ? -1.849 -27.355 -9.029 1.00 21.39 269 GLU C O 1
ATOM 6795 N N . GLU C 1 282 ? 0.155 -27.931 -9.890 1.00 22.39 270 GLU C N 1
ATOM 6796 C CA . GLU C 1 282 ? 0.562 -28.688 -8.667 1.00 24.11 270 GLU C CA 1
ATOM 6797 C C . GLU C 1 282 ? 0.659 -27.801 -7.424 1.00 22.66 270 GLU C C 1
ATOM 6798 O O . GLU C 1 282 ? 0.261 -28.187 -6.308 1.00 21.19 270 GLU C O 1
ATOM 6804 N N . ASN C 1 283 ? 1.186 -26.598 -7.606 1.00 22.83 271 ASN C N 1
ATOM 6805 C CA . ASN C 1 283 ? 1.311 -25.672 -6.496 1.00 22.09 271 ASN C CA 1
ATOM 6806 C C . ASN C 1 283 ? -0.058 -25.267 -5.981 1.00 22.74 271 ASN C C 1
ATOM 6807 O O . ASN C 1 283 ? -0.230 -25.156 -4.793 1.00 21.93 271 ASN C O 1
ATOM 6812 N N . VAL C 1 284 ? -1.018 -25.056 -6.869 1.00 20.66 272 VAL C N 1
ATOM 6813 C CA . VAL C 1 284 ? -2.363 -24.708 -6.431 1.00 20.73 272 VAL C CA 1
ATOM 6814 C C . VAL C 1 284 ? -2.963 -25.835 -5.551 1.00 22.22 272 VAL C C 1
ATOM 6815 O O . VAL C 1 284 ? -3.617 -25.556 -4.545 1.00 21.00 272 VAL C O 1
ATOM 6819 N N . LYS C 1 285 ? -2.735 -27.096 -5.934 1.00 22.90 273 LYS C N 1
ATOM 6820 C CA . LYS C 1 285 ? -3.214 -28.232 -5.167 1.00 22.86 273 LYS C CA 1
ATOM 6821 C C . LYS C 1 285 ? -2.637 -28.258 -3.755 1.00 22.22 273 LYS C C 1
ATOM 6822 O O . LYS C 1 285 ? -3.373 -28.453 -2.785 1.00 22.52 273 LYS C O 1
ATOM 6828 N N . LEU C 1 286 ? -1.323 -28.062 -3.645 1.00 21.61 274 LEU C N 1
ATOM 6829 C CA . LEU C 1 286 ? -0.637 -28.058 -2.352 1.00 22.25 274 LEU C CA 1
ATOM 6830 C C . LEU C 1 286 ? -1.073 -26.874 -1.514 1.00 21.44 274 LEU C C 1
ATOM 6831 O O . LEU C 1 286 ? -1.337 -27.038 -0.341 1.00 22.03 274 LEU C O 1
ATOM 6836 N N . ALA C 1 287 ? -1.167 -25.683 -2.122 1.00 22.04 275 ALA C N 1
ATOM 6837 C CA . ALA C 1 287 ? -1.628 -24.506 -1.422 1.00 20.56 275 ALA C CA 1
ATOM 6838 C C . ALA C 1 287 ? -3.037 -24.745 -0.873 1.00 21.15 275 ALA C C 1
ATOM 6839 O O . ALA C 1 287 ? -3.334 -24.372 0.258 1.00 21.05 275 ALA C O 1
ATOM 6841 N N . GLY C 1 288 ? -3.898 -25.349 -1.691 1.00 20.91 276 GLY C N 1
ATOM 6842 C CA . GLY C 1 288 ? -5.262 -25.704 -1.241 1.00 21.86 276 GLY C CA 1
ATOM 6843 C C . GLY C 1 288 ? -5.317 -26.634 -0.042 1.00 22.31 276 GLY C C 1
ATOM 6844 O O . GLY C 1 288 ? -6.095 -26.405 0.904 1.00 23.05 276 GLY C O 1
ATOM 6845 N N . GLU C 1 289 ? -4.533 -27.712 -0.093 1.00 23.72 277 GLU C N 1
ATOM 6846 C CA . GLU C 1 289 ? -4.413 -28.618 1.058 1.00 24.84 277 GLU C CA 1
ATOM 6847 C C . GLU C 1 289 ? -3.999 -27.862 2.338 1.00 22.84 277 GLU C C 1
ATOM 6848 O O . GLU C 1 289 ? -4.546 -28.115 3.431 1.00 23.99 277 GLU C O 1
ATOM 6859 N N . ILE C 1 290 ? -3.022 -26.961 2.221 1.00 21.10 278 ILE C N 1
ATOM 6860 C CA . ILE C 1 290 ? -2.557 -26.225 3.375 1.00 22.90 278 ILE C CA 1
ATOM 6861 C C . ILE C 1 290 ? -3.676 -25.317 3.883 1.00 23.08 278 ILE C C 1
ATOM 6862 O O . ILE C 1 290 ? -3.916 -25.232 5.096 1.00 20.07 278 ILE C O 1
ATOM 6867 N N . ALA C 1 291 ? -4.310 -24.585 2.957 1.00 22.72 279 ALA C N 1
ATOM 6868 C CA . ALA C 1 291 ? -5.364 -23.622 3.360 1.00 21.79 279 ALA C CA 1
ATOM 6869 C C . ALA C 1 291 ? -6.536 -24.337 4.075 1.00 23.19 279 ALA C C 1
ATOM 6870 O O . ALA C 1 291 ? -7.084 -23.838 5.054 1.00 23.02 279 ALA C O 1
ATOM 6872 N N . VAL C 1 292 ? -6.901 -25.511 3.580 1.00 21.32 280 VAL C N 1
ATOM 6873 C CA . VAL C 1 292 ? -7.985 -26.293 4.145 1.00 21.94 280 VAL C CA 1
ATOM 6874 C C . VAL C 1 292 ? -7.657 -26.732 5.580 1.00 24.13 280 VAL C C 1
ATOM 6875 O O . VAL C 1 292 ? -8.457 -26.563 6.479 1.00 23.63 280 VAL C O 1
ATOM 6879 N N . LYS C 1 293 ? -6.444 -27.243 5.795 1.00 24.22 281 LYS C N 1
ATOM 6880 C CA . LYS C 1 293 ? -6.046 -27.668 7.139 1.00 23.70 281 LYS C CA 1
ATOM 6881 C C . LYS C 1 293 ? -5.735 -26.502 8.081 1.00 25.49 281 LYS C C 1
ATOM 6882 O O . LYS C 1 293 ? -5.931 -26.621 9.291 1.00 24.91 281 LYS C O 1
ATOM 6888 N N . LEU C 1 294 ? -5.304 -25.358 7.556 1.00 24.25 282 LEU C N 1
ATOM 6889 C CA . LEU C 1 294 ? -5.029 -24.206 8.417 1.00 28.35 282 LEU C CA 1
ATOM 6890 C C . LEU C 1 294 ? -6.312 -23.768 9.102 1.00 32.60 282 LEU C C 1
ATOM 6891 O O . LEU C 1 294 ? -6.305 -23.392 10.257 1.00 31.54 282 LEU C O 1
ATOM 6896 N N . LYS C 1 295 ? -7.384 -23.812 8.335 1.00 35.40 283 LYS C N 1
ATOM 6897 C CA . LYS C 1 295 ? -8.674 -23.302 8.722 1.00 44.31 283 LYS C CA 1
ATOM 6898 C C . LYS C 1 295 ? -9.251 -24.136 9.873 1.00 47.91 283 LYS C C 1
ATOM 6899 O O . LYS C 1 295 ? -10.159 -23.691 10.581 1.00 48.92 283 LYS C O 1
ATOM 6905 N N . ARG C 1 296 ? -8.695 -25.332 10.069 1.00 51.77 284 ARG C N 1
ATOM 6906 C CA . ARG C 1 296 ? -8.739 -26.031 11.368 1.00 51.53 284 ARG C CA 1
ATOM 6907 C C . ARG C 1 296 ? -7.420 -25.737 12.116 1.00 51.82 284 ARG C C 1
ATOM 6908 O O . ARG C 1 296 ? -7.129 -26.297 13.179 1.00 50.29 284 ARG C O 1
ATOM 6916 N N . LYS D 1 5 ? -0.937 0.208 12.294 1.00 35.12 -7 LYS D N 1
ATOM 6917 C CA . LYS D 1 5 ? -0.766 -1.263 12.061 1.00 33.11 -7 LYS D CA 1
ATOM 6918 C C . LYS D 1 5 ? -2.091 -1.968 11.632 1.00 27.90 -7 LYS D C 1
ATOM 6919 O O . LYS D 1 5 ? -3.150 -1.354 11.533 1.00 26.19 -7 LYS D O 1
ATOM 6922 N N . ILE D 1 6 ? -1.984 -3.253 11.320 1.00 29.94 -6 ILE D N 1
ATOM 6923 C CA . ILE D 1 6 ? -2.942 -3.890 10.417 1.00 27.43 -6 ILE D CA 1
ATOM 6924 C C . ILE D 1 6 ? -4.260 -4.191 11.134 1.00 24.58 -6 ILE D C 1
ATOM 6925 O O . ILE D 1 6 ? -4.296 -4.838 12.162 1.00 30.72 -6 ILE D O 1
ATOM 6930 N N . HIS D 1 7 ? -5.344 -3.749 10.542 1.00 20.00 -5 HIS D N 1
ATOM 6931 C CA . HIS D 1 7 ? -6.657 -3.989 11.127 1.00 21.34 -5 HIS D CA 1
ATOM 6932 C C . HIS D 1 7 ? -7.458 -4.935 10.246 1.00 20.03 -5 HIS D C 1
ATOM 6933 O O . HIS D 1 7 ? -7.106 -5.245 9.120 1.00 17.75 -5 HIS D O 1
ATOM 6940 N N . HIS D 1 8 ? -8.582 -5.371 10.787 1.00 21.74 -4 HIS D N 1
ATOM 6941 C CA . HIS D 1 8 ? -9.429 -6.291 10.105 1.00 22.22 -4 HIS D CA 1
ATOM 6942 C C . HIS D 1 8 ? -10.162 -5.639 8.941 1.00 22.76 -4 HIS D C 1
ATOM 6943 O O . HIS D 1 8 ? -10.270 -4.428 8.844 1.00 20.69 -4 HIS D O 1
ATOM 6950 N N . HIS D 1 9 ? -10.599 -6.483 8.018 1.00 23.59 -3 HIS D N 1
ATOM 6951 C CA . HIS D 1 9 ? -11.408 -6.026 6.905 1.00 25.67 -3 HIS D CA 1
ATOM 6952 C C . HIS D 1 9 ? -12.854 -6.317 7.262 1.00 26.19 -3 HIS D C 1
ATOM 6953 O O . HIS D 1 9 ? -13.172 -7.446 7.613 1.00 28.30 -3 HIS D O 1
ATOM 6960 N N . HIS D 1 10 ? -13.731 -5.328 7.160 1.00 24.63 -2 HIS D N 1
ATOM 6961 C CA . HIS D 1 10 ? -15.143 -5.508 7.516 1.00 25.68 -2 HIS D CA 1
ATOM 6962 C C . HIS D 1 10 ? -15.918 -6.332 6.483 1.00 29.61 -2 HIS D C 1
ATOM 6963 O O . HIS D 1 10 ? -15.704 -6.158 5.274 1.00 27.65 -2 HIS D O 1
ATOM 6970 N N . HIS D 1 11 ? -16.826 -7.200 6.941 1.00 32.30 -1 HIS D N 1
ATOM 6971 C CA . HIS D 1 11 ? -17.806 -7.884 6.052 1.00 35.03 -1 HIS D CA 1
ATOM 6972 C C . HIS D 1 11 ? -19.252 -7.533 6.394 1.00 34.57 -1 HIS D C 1
ATOM 6973 O O . HIS D 1 11 ? -20.024 -7.203 5.495 1.00 34.40 -1 HIS D O 1
ATOM 6980 N N . HIS D 1 12 ? -19.621 -7.607 7.670 1.00 32.17 0 HIS D N 1
ATOM 6981 C CA . HIS D 1 12 ? -21.024 -7.425 8.105 1.00 31.92 0 HIS D CA 1
ATOM 6982 C C . HIS D 1 12 ? -21.422 -5.974 8.346 1.00 32.95 0 HIS D C 1
ATOM 6983 O O . HIS D 1 12 ? -22.586 -5.576 8.157 1.00 32.88 0 HIS D O 1
ATOM 6990 N N . VAL D 1 13 ? -20.462 -5.176 8.786 1.00 31.37 1 VAL D N 1
ATOM 6991 C CA . VAL D 1 13 ? -20.749 -3.820 9.219 1.00 33.24 1 VAL D CA 1
ATOM 6992 C C . VAL D 1 13 ? -20.224 -2.901 8.131 1.00 35.09 1 VAL D C 1
ATOM 6993 O O . VAL D 1 13 ? -19.038 -2.582 8.091 1.00 36.26 1 VAL D O 1
ATOM 6997 N N . ILE D 1 14 ? -21.136 -2.517 7.237 1.00 33.09 2 ILE D N 1
ATOM 6998 C CA A ILE D 1 14 ? -20.755 -1.633 6.159 0.60 32.36 2 ILE D CA 1
ATOM 6999 C CA B ILE D 1 14 ? -20.871 -1.651 6.091 0.40 31.87 2 ILE D CA 1
ATOM 7000 C C . ILE D 1 14 ? -21.141 -0.209 6.496 1.00 32.09 2 ILE D C 1
ATOM 7001 O O . ILE D 1 14 ? -22.292 0.117 6.902 1.00 32.54 2 ILE D O 1
ATOM 7010 N N . ILE D 1 15 ? -20.124 0.644 6.439 1.00 30.47 3 ILE D N 1
ATOM 7011 C CA . ILE D 1 15 ? -20.318 2.044 6.757 1.00 32.91 3 ILE D CA 1
ATOM 7012 C C . ILE D 1 15 ? -20.178 2.800 5.471 1.00 31.67 3 ILE D C 1
ATOM 7013 O O . ILE D 1 15 ? -19.190 2.647 4.746 1.00 29.93 3 ILE D O 1
ATOM 7018 N N . GLU D 1 16 ? -21.223 3.547 5.135 1.00 31.00 4 GLU D N 1
ATOM 7019 C CA . GLU D 1 16 ? -21.210 4.379 3.954 1.00 29.10 4 GLU D CA 1
ATOM 7020 C C . GLU D 1 16 ? -21.047 5.802 4.440 1.00 29.70 4 GLU D C 1
ATOM 7021 O O . GLU D 1 16 ? -21.986 6.369 5.008 1.00 27.36 4 GLU D O 1
ATOM 7027 N N . SER D 1 17 ? -19.846 6.359 4.267 1.00 29.74 5 SER D N 1
ATOM 7028 C CA . SER D 1 17 ? -19.580 7.753 4.668 1.00 32.86 5 SER D CA 1
ATOM 7029 C C . SER D 1 17 ? -19.617 8.681 3.474 1.00 32.41 5 SER D C 1
ATOM 7030 O O . SER D 1 17 ? -18.917 8.471 2.499 1.00 30.72 5 SER D O 1
ATOM 7033 N N . ARG D 1 18 ? -20.443 9.719 3.559 1.00 29.81 6 ARG D N 1
ATOM 7034 C CA . ARG D 1 18 ? -20.497 10.735 2.518 1.00 32.05 6 ARG D CA 1
ATOM 7035 C C . ARG D 1 18 ? -19.656 11.954 2.913 1.00 31.23 6 ARG D C 1
ATOM 7036 O O . ARG D 1 18 ? -19.847 13.043 2.393 1.00 28.62 6 ARG D O 1
ATOM 7044 N N . ILE D 1 19 ? -18.710 11.754 3.824 1.00 32.57 7 ILE D N 1
ATOM 7045 C CA . ILE D 1 19 ? -17.885 12.848 4.302 1.00 34.38 7 ILE D CA 1
ATOM 7046 C C . ILE D 1 19 ? -16.614 12.891 3.474 1.00 37.48 7 ILE D C 1
ATOM 7047 O O . ILE D 1 19 ? -16.019 11.848 3.205 1.00 38.60 7 ILE D O 1
ATOM 7052 N N . GLU D 1 20 ? -16.217 14.095 3.063 1.00 40.19 8 GLU D N 1
ATOM 7053 C CA . GLU D 1 20 ? -14.827 14.364 2.659 1.00 42.91 8 GLU D CA 1
ATOM 7054 C C . GLU D 1 20 ? -13.930 14.599 3.907 1.00 43.37 8 GLU D C 1
ATOM 7055 O O . GLU D 1 20 ? -14.105 15.577 4.641 1.00 43.38 8 GLU D O 1
ATOM 7061 N N . LYS D 1 21 ? -12.990 13.671 4.134 1.00 45.12 9 LYS D N 1
ATOM 7062 C CA . LYS D 1 21 ? -12.059 13.649 5.303 1.00 44.62 9 LYS D CA 1
ATOM 7063 C C . LYS D 1 21 ? -11.226 14.930 5.555 1.00 43.72 9 LYS D C 1
ATOM 7064 O O . LYS D 1 21 ? -10.839 15.216 6.692 1.00 43.40 9 LYS D O 1
ATOM 7070 N N . GLY D 1 22 ? -10.929 15.672 4.494 1.00 41.99 10 GLY D N 1
ATOM 7071 C CA . GLY D 1 22 ? -10.206 16.935 4.601 1.00 43.59 10 GLY D CA 1
ATOM 7072 C C . GLY D 1 22 ? -11.035 18.208 4.862 1.00 43.35 10 GLY D C 1
ATOM 7073 O O . GLY D 1 22 ? -10.466 19.305 4.853 1.00 44.29 10 GLY D O 1
ATOM 7074 N N . LYS D 1 23 ? -12.349 18.070 5.102 1.00 40.51 11 LYS D N 1
ATOM 7075 C CA . LYS D 1 23 ? -13.233 19.210 5.381 1.00 35.66 11 LYS D CA 1
ATOM 7076 C C . LYS D 1 23 ? -13.940 19.025 6.711 1.00 30.27 11 LYS D C 1
ATOM 7077 O O . LYS D 1 23 ? -14.268 17.902 7.100 1.00 27.94 11 LYS D O 1
ATOM 7083 N N . PRO D 1 24 ? -14.213 20.110 7.429 1.00 25.26 12 PRO D N 1
ATOM 7084 C CA . PRO D 1 24 ? -14.787 19.961 8.777 1.00 22.50 12 PRO D CA 1
ATOM 7085 C C . PRO D 1 24 ? -16.102 19.187 8.733 1.00 24.23 12 PRO D C 1
ATOM 7086 O O . PRO D 1 24 ? -16.878 19.331 7.771 1.00 24.61 12 PRO D O 1
ATOM 7090 N N . VAL D 1 25 ? -16.366 18.446 9.794 1.00 22.63 13 VAL D N 1
ATOM 7091 C CA . VAL D 1 25 ? -17.576 17.637 9.927 1.00 21.81 13 VAL D CA 1
ATOM 7092 C C . VAL D 1 25 ? -18.157 17.644 11.333 1.00 23.44 13 VAL D C 1
ATOM 7093 O O . VAL D 1 25 ? -17.424 17.658 12.345 1.00 22.99 13 VAL D O 1
ATOM 7097 N N . VAL D 1 26 ? -19.485 17.693 11.378 1.00 20.87 14 VAL D N 1
ATOM 7098 C CA . VAL D 1 26 ? -20.248 17.633 12.622 1.00 21.51 14 VAL D CA 1
ATOM 7099 C C . VAL D 1 26 ? -21.184 16.467 12.440 1.00 22.56 14 VAL D C 1
ATOM 7100 O O . VAL D 1 26 ? -21.956 16.430 11.466 1.00 20.98 14 VAL D O 1
ATOM 7104 N N . GLY D 1 27 ? -21.093 15.512 13.359 1.00 19.68 15 GLY D N 1
ATOM 7105 C CA . GLY D 1 27 ? -22.027 14.424 13.426 1.00 19.24 15 GLY D CA 1
ATOM 7106 C C . GLY D 1 27 ? -23.280 14.739 14.196 1.00 20.13 15 GLY D C 1
ATOM 7107 O O . GLY D 1 27 ? -23.277 15.497 15.149 1.00 21.61 15 GLY D O 1
ATOM 7116 N N . GLU D 1 29 ? -27.276 12.958 15.426 1.00 22.90 17 GLU D N 1
ATOM 7117 C CA . GLU D 1 29 ? -28.180 11.811 15.601 1.00 23.66 17 GLU D CA 1
ATOM 7118 C C . GLU D 1 29 ? -29.410 11.846 14.670 1.00 23.16 17 GLU D C 1
ATOM 7119 O O . GLU D 1 29 ? -29.759 12.886 14.128 1.00 23.05 17 GLU D O 1
ATOM 7125 N N . THR D 1 30 ? -30.052 10.706 14.516 1.00 21.35 18 THR D N 1
ATOM 7126 C CA . THR D 1 30 ? -31.308 10.581 13.764 1.00 22.30 18 THR D CA 1
ATOM 7127 C C . THR D 1 30 ? -32.578 10.548 14.615 1.00 22.71 18 THR D C 1
ATOM 7128 O O . THR D 1 30 ? -33.640 10.939 14.104 1.00 19.83 18 THR D O 1
ATOM 7132 N N . THR D 1 31 ? -32.497 10.187 15.910 1.00 21.56 19 THR D N 1
ATOM 7133 C CA . THR D 1 31 ? -33.751 10.034 16.672 1.00 22.93 19 THR D CA 1
ATOM 7134 C C . THR D 1 31 ? -34.487 11.378 16.851 1.00 23.46 19 THR D C 1
ATOM 7135 O O . THR D 1 31 ? -35.738 11.413 16.844 1.00 23.31 19 THR D O 1
ATOM 7139 N N . VAL D 1 32 ? -33.733 12.466 16.976 1.00 22.11 20 VAL D N 1
ATOM 7140 C CA . VAL D 1 32 ? -34.345 13.774 17.084 1.00 25.28 20 VAL D CA 1
ATOM 7141 C C . VAL D 1 32 ? -35.255 14.032 15.885 1.00 23.43 20 VAL D C 1
ATOM 7142 O O . VAL D 1 32 ? -36.342 14.535 16.035 1.00 23.81 20 VAL D O 1
ATOM 7146 N N . PHE D 1 33 ? -34.803 13.653 14.702 1.00 22.30 21 PHE D N 1
ATOM 7147 C CA . PHE D 1 33 ? -35.579 13.836 13.511 1.00 21.73 21 PHE D CA 1
ATOM 7148 C C . PHE D 1 33 ? -36.769 12.880 13.400 1.00 21.84 21 PHE D C 1
ATOM 7149 O O . PHE D 1 33 ? -37.850 13.251 12.904 1.00 22.22 21 PHE D O 1
ATOM 7157 N N . VAL D 1 34 ? -36.570 11.646 13.810 1.00 23.89 22 VAL D N 1
ATOM 7158 C CA . VAL D 1 34 ? -37.551 10.574 13.572 1.00 23.74 22 VAL D CA 1
ATOM 7159 C C . VAL D 1 34 ? -38.515 10.411 14.746 1.00 24.14 22 VAL D C 1
ATOM 7160 O O . VAL D 1 34 ? -39.722 10.215 14.540 1.00 22.31 22 VAL D O 1
ATOM 7164 N N . HIS D 1 35 ? -38.001 10.487 15.972 1.00 24.61 23 HIS D N 1
ATOM 7165 C CA . HIS D 1 35 ? -38.833 10.246 17.162 1.00 25.03 23 HIS D CA 1
ATOM 7166 C C . HIS D 1 35 ? -39.071 11.480 18.021 1.00 29.88 23 HIS D C 1
ATOM 7167 O O . HIS D 1 35 ? -40.030 11.515 18.805 1.00 31.94 23 HIS D O 1
ATOM 7174 N N . GLY D 1 36 ? -38.242 12.504 17.851 1.00 27.39 24 GLY D N 1
ATOM 7175 C CA . GLY D 1 36 ? -38.264 13.668 18.742 1.00 29.90 24 GLY D CA 1
ATOM 7176 C C . GLY D 1 36 ? -38.967 14.917 18.272 1.00 29.04 24 GLY D C 1
ATOM 7177 O O . GLY D 1 36 ? -39.131 15.843 19.055 1.00 31.31 24 GLY D O 1
ATOM 7178 N N . LEU D 1 37 ? -39.346 14.967 16.996 1.00 26.76 25 LEU D N 1
ATOM 7179 C CA . LEU D 1 37 ? -39.976 16.131 16.404 1.00 23.85 25 LEU D CA 1
ATOM 7180 C C . LEU D 1 37 ? -41.051 15.645 15.452 1.00 26.00 25 LEU D C 1
ATOM 7181 O O . LEU D 1 37 ? -40.943 14.521 14.967 1.00 27.00 25 LEU D O 1
ATOM 7186 N N . PRO D 1 38 ? -42.058 16.472 15.176 1.00 25.70 26 PRO D N 1
ATOM 7187 C CA . PRO D 1 38 ? -43.014 16.178 14.120 1.00 24.55 26 PRO D CA 1
ATOM 7188 C C . PRO D 1 38 ? -42.344 16.299 12.765 1.00 23.61 26 PRO D C 1
ATOM 7189 O O . PRO D 1 38 ? -41.358 17.021 12.622 1.00 21.66 26 PRO D O 1
ATOM 7193 N N . ARG D 1 39 ? -42.868 15.568 11.787 1.00 24.80 27 ARG D N 1
ATOM 7194 C CA . ARG D 1 39 ? -42.271 15.474 10.460 1.00 24.98 27 ARG D CA 1
ATOM 7195 C C . ARG D 1 39 ? -41.928 16.804 9.803 1.00 22.26 27 ARG D C 1
ATOM 7196 O O . ARG D 1 39 ? -40.841 16.976 9.298 1.00 21.08 27 ARG D O 1
ATOM 7204 N N . LYS D 1 40 ? -42.864 17.731 9.783 1.00 20.35 28 LYS D N 1
ATOM 7205 C CA . LYS D 1 40 ? -42.673 19.006 9.068 1.00 21.62 28 LYS D CA 1
ATOM 7206 C C . LYS D 1 40 ? -41.546 19.831 9.679 1.00 20.55 28 LYS D C 1
ATOM 7207 O O . LYS D 1 40 ? -40.626 20.265 8.984 1.00 18.30 28 LYS D O 1
ATOM 7213 N N . GLU D 1 41 ? -41.586 19.974 10.998 1.00 22.00 29 GLU D N 1
ATOM 7214 C CA . GLU D 1 41 ? -40.513 20.651 11.727 1.00 20.38 29 GLU D CA 1
ATOM 7215 C C . GLU D 1 41 ? -39.159 19.943 11.635 1.00 19.50 29 GLU D C 1
ATOM 7216 O O . GLU D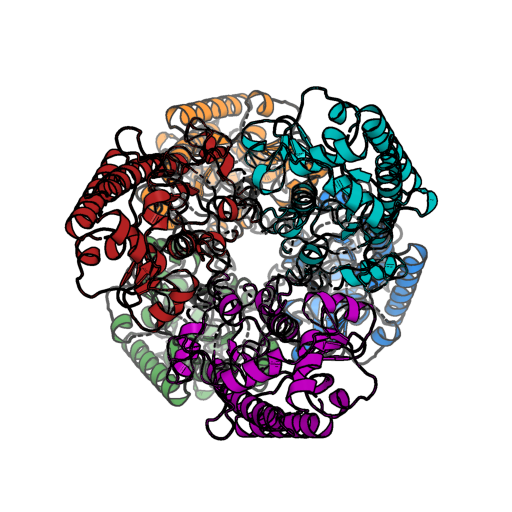 1 41 ? -38.130 20.617 11.553 1.00 20.63 29 GLU D O 1
ATOM 7222 N N . ALA D 1 42 ? -39.152 18.604 11.658 1.00 18.99 30 ALA D N 1
ATOM 7223 C CA . ALA D 1 42 ? -37.944 17.828 11.470 1.00 19.88 30 ALA D CA 1
ATOM 7224 C C . ALA D 1 42 ? -37.256 18.092 10.131 1.00 19.52 30 ALA D C 1
ATOM 7225 O O . ALA D 1 42 ? -36.038 18.328 10.099 1.00 17.23 30 ALA D O 1
ATOM 7227 N N . ILE D 1 43 ? -38.007 17.997 9.033 1.00 20.64 31 ILE D N 1
ATOM 7228 C CA . ILE D 1 43 ? -37.434 18.267 7.697 1.00 22.58 31 ILE D CA 1
ATOM 7229 C C . ILE D 1 43 ? -36.963 19.727 7.570 1.00 23.61 31 ILE D C 1
ATOM 7230 O O . ILE D 1 43 ? -35.851 19.977 7.070 1.00 22.37 31 ILE D O 1
ATOM 7235 N N . GLU D 1 44 ? -37.755 20.684 8.061 1.00 20.95 32 GLU D N 1
ATOM 7236 C CA . GLU D 1 44 ? -37.306 22.072 8.014 1.00 24.26 32 GLU D CA 1
ATOM 7237 C C . GLU D 1 44 ? -36.004 22.283 8.794 1.00 23.11 32 GLU D C 1
ATOM 7238 O O . GLU D 1 44 ? -35.135 23.011 8.319 1.00 23.66 32 GLU D O 1
ATOM 7244 N N . LEU D 1 45 ? -35.862 21.642 9.955 1.00 22.74 33 LEU D N 1
ATOM 7245 C CA . LEU D 1 45 ? -34.615 21.723 10.735 1.00 22.84 33 LEU D CA 1
ATOM 7246 C C . LEU D 1 45 ? -33.432 21.138 9.967 1.00 21.34 33 LEU D C 1
ATOM 7247 O O . LEU D 1 45 ? -32.344 21.680 9.991 1.00 20.30 33 LEU D O 1
ATOM 7252 N N . PHE D 1 46 ? -33.649 20.008 9.303 1.00 19.96 34 PHE D N 1
ATOM 7253 C CA . PHE D 1 46 ? -32.620 19.387 8.501 1.00 20.33 34 PHE D CA 1
ATOM 7254 C C . PHE D 1 46 ? -32.129 20.370 7.462 1.00 19.43 34 PHE D C 1
ATOM 7255 O O . PHE D 1 46 ? -30.926 20.605 7.336 1.00 19.02 34 PHE D O 1
ATOM 7263 N N . ARG D 1 47 ? -33.068 20.977 6.744 1.00 19.55 35 ARG D N 1
ATOM 7264 C CA . ARG D 1 47 ? -32.736 21.943 5.700 1.00 20.85 35 ARG D CA 1
ATOM 7265 C C . ARG D 1 47 ? -32.013 23.144 6.287 1.00 20.54 35 ARG D C 1
ATOM 7266 O O . ARG D 1 47 ? -31.050 23.619 5.714 1.00 17.12 35 ARG D O 1
ATOM 7274 N N . ARG D 1 48 ? -32.502 23.639 7.427 1.00 22.77 36 ARG D N 1
ATOM 7275 C CA . ARG D 1 48 ? -31.887 24.786 8.087 1.00 23.97 36 ARG D CA 1
ATOM 7276 C C . ARG D 1 48 ? -30.465 24.442 8.557 1.00 23.49 36 ARG D C 1
ATOM 7277 O O . ARG D 1 48 ? -29.550 25.241 8.406 1.00 21.79 36 ARG D O 1
ATOM 7285 N N . ALA D 1 49 ? -30.301 23.251 9.134 1.00 23.66 37 ALA D N 1
ATOM 7286 C CA . ALA D 1 49 ? -28.984 22.724 9.534 1.00 21.59 37 ALA D CA 1
ATOM 7287 C C . ALA D 1 49 ? -28.028 22.602 8.359 1.00 20.49 37 ALA D C 1
ATOM 7288 O O . ALA D 1 49 ? -26.896 23.009 8.444 1.00 21.55 37 ALA D O 1
ATOM 7290 N N . LYS D 1 50 ? -28.500 22.065 7.239 1.00 22.63 38 LYS D N 1
ATOM 7291 C CA . LYS D 1 50 ? -27.699 22.044 6.033 1.00 23.60 38 LYS D CA 1
ATOM 7292 C C . LYS D 1 50 ? -27.328 23.463 5.542 1.00 23.75 38 LYS D C 1
ATOM 7293 O O . LYS D 1 50 ? -26.190 23.679 5.100 1.00 24.45 38 LYS D O 1
ATOM 7299 N N . GLU D 1 51 ? -28.283 24.408 5.604 1.00 25.08 39 GLU D N 1
ATOM 7300 C CA . GLU D 1 51 ? -28.020 25.826 5.292 1.00 25.81 39 GLU D CA 1
ATOM 7301 C C . GLU D 1 51 ? -26.838 26.360 6.125 1.00 23.23 39 GLU D C 1
ATOM 7302 O O . GLU D 1 51 ? -25.901 26.985 5.613 1.00 20.82 39 GLU D O 1
ATOM 7308 N N . ILE D 1 52 ? -26.906 26.119 7.430 1.00 23.69 40 ILE D N 1
ATOM 7309 C CA . ILE D 1 52 ? -25.881 26.578 8.317 1.00 22.49 40 ILE D CA 1
ATOM 7310 C C . ILE D 1 52 ? -24.530 25.937 8.008 1.00 22.66 40 ILE D C 1
ATOM 7311 O O . ILE D 1 52 ? -23.500 26.583 8.160 1.00 25.51 40 ILE D O 1
ATOM 7316 N N . SER D 1 53 ? -24.534 24.675 7.585 1.00 23.01 41 SER D N 1
ATOM 7317 C CA . SER D 1 53 ? -23.298 23.968 7.196 1.00 22.41 41 SER D CA 1
ATOM 7318 C C . SER D 1 53 ? -22.675 24.631 5.977 1.00 24.07 41 SER D C 1
ATOM 7319 O O . SER D 1 53 ? -21.461 24.791 5.900 1.00 22.17 41 SER D O 1
ATOM 7322 N N . ARG D 1 54 ? -23.522 25.045 5.039 1.00 23.21 42 ARG D N 1
ATOM 7323 C CA . ARG D 1 54 ? -23.088 25.860 3.916 1.00 25.21 42 ARG D CA 1
ATOM 7324 C C . ARG D 1 54 ? -22.522 27.244 4.308 1.00 25.09 42 ARG D C 1
ATOM 7325 O O . ARG D 1 54 ? -21.429 27.593 3.856 1.00 26.97 42 ARG D O 1
ATOM 7333 N N . GLU D 1 55 ? -23.228 28.034 5.139 1.00 26.72 43 GLU D N 1
ATOM 7334 C CA . GLU D 1 55 ? -22.700 29.355 5.559 1.00 28.15 43 GLU D CA 1
ATOM 7335 C C . GLU D 1 55 ? -21.328 29.255 6.252 1.00 26.40 43 GLU D C 1
ATOM 7336 O O . GLU D 1 55 ? -20.418 30.035 5.949 1.00 24.18 43 GLU D O 1
ATOM 7342 N N . LYS D 1 56 ? -21.176 28.269 7.128 1.00 27.32 44 LYS D N 1
ATOM 7343 C CA . LYS D 1 56 ? -19.988 28.154 7.987 1.00 26.47 44 LYS D CA 1
ATOM 7344 C C . LYS D 1 56 ? -18.869 27.287 7.399 1.00 25.62 44 LYS D C 1
ATOM 7345 O O . LYS D 1 56 ? -17.733 27.337 7.868 1.00 25.94 44 LYS D O 1
ATOM 7351 N N . GLY D 1 57 ? -19.171 26.498 6.376 1.00 26.10 45 GLY D N 1
ATOM 7352 C CA . GLY D 1 57 ? -18.141 25.699 5.717 1.00 25.23 45 GLY D CA 1
ATOM 7353 C C . GLY D 1 57 ? -17.813 24.384 6.403 1.00 23.67 45 GLY D C 1
ATOM 7354 O O . GLY D 1 57 ? -16.660 24.014 6.512 1.00 23.02 45 GLY D O 1
ATOM 7355 N N . PHE D 1 58 ? -18.817 23.669 6.904 1.00 22.91 46 PHE D N 1
ATOM 7356 C CA . PHE D 1 58 ? -18.578 22.329 7.407 1.00 21.98 46 PHE D CA 1
ATOM 7357 C C . PHE D 1 58 ? -19.579 21.406 6.777 1.00 22.00 46 PHE D C 1
ATOM 7358 O O . PHE D 1 58 ? -20.503 21.867 6.124 1.00 21.27 46 PHE D O 1
ATOM 7366 N N . GLN D 1 59 ? -19.374 20.108 6.987 1.00 21.23 47 GLN D N 1
ATOM 7367 C CA . GLN D 1 59 ? -20.274 19.067 6.496 1.00 23.20 47 GLN D CA 1
ATOM 7368 C C . GLN D 1 59 ? -21.118 18.602 7.660 1.00 23.97 47 GLN D C 1
ATOM 7369 O O . GLN D 1 59 ? -20.576 18.210 8.698 1.00 22.17 47 GLN D O 1
ATOM 7375 N N . LEU D 1 60 ? -22.442 18.660 7.503 1.00 22.82 48 LEU D N 1
ATOM 7376 C CA . LEU D 1 60 ? -23.360 18.096 8.491 1.00 24.54 48 LEU D CA 1
ATOM 7377 C C . LEU D 1 60 ? -23.539 16.619 8.159 1.00 24.14 48 LEU D C 1
ATOM 7378 O O . LEU D 1 60 ? -24.041 16.271 7.095 1.00 28.61 48 LEU D O 1
ATOM 7383 N N . ALA D 1 61 ? -23.092 15.752 9.043 1.00 21.80 49 ALA D N 1
ATOM 7384 C CA . ALA D 1 61 ? -23.234 14.311 8.845 1.00 21.79 49 ALA D CA 1
ATOM 7385 C C . ALA D 1 61 ? -24.293 13.747 9.784 1.00 20.21 49 ALA D C 1
ATOM 7386 O O . ALA D 1 61 ? -24.021 13.302 10.922 1.00 19.64 49 ALA D O 1
ATOM 7388 N N . VAL D 1 62 ? -25.528 13.733 9.294 1.00 20.41 50 VAL D N 1
ATOM 7389 C CA . VAL D 1 62 ? -26.591 13.087 10.034 1.00 21.35 50 VAL D CA 1
ATOM 7390 C C . VAL D 1 62 ? -26.371 11.565 9.900 1.00 22.28 50 VAL D C 1
ATOM 7391 O O . VAL D 1 62 ? -26.183 11.031 8.784 1.00 22.27 50 VAL D O 1
ATOM 7395 N N . ILE D 1 63 ? -26.322 10.886 11.049 1.00 21.22 51 ILE D N 1
ATOM 7396 C CA . ILE D 1 63 ? -25.967 9.472 11.107 1.00 20.86 51 ILE D CA 1
ATOM 7397 C C . ILE D 1 63 ? -27.204 8.633 11.397 1.00 21.05 51 ILE D C 1
ATOM 7398 O O . ILE D 1 63 ? -27.970 8.942 12.316 1.00 23.07 51 ILE D O 1
ATOM 7403 N N . GLY D 1 64 ? -27.407 7.601 10.589 1.00 22.12 52 GLY D N 1
ATOM 7404 C CA . GLY D 1 64 ? -28.492 6.653 10.794 1.00 23.34 52 GLY D CA 1
ATOM 7405 C C . GLY D 1 64 ? -28.152 5.287 10.235 1.00 22.00 52 GLY D C 1
ATOM 7406 O O . GLY D 1 64 ? -27.112 5.081 9.557 1.00 22.88 52 GLY D O 1
ATOM 7407 N N . ILE D 1 65 ? -29.081 4.372 10.449 1.00 22.43 53 ILE D N 1
ATOM 7408 C CA . ILE D 1 65 ? -28.984 3.034 9.864 1.00 22.56 53 ILE D CA 1
ATOM 7409 C C . ILE D 1 65 ? -30.134 2.785 8.917 1.00 22.24 53 ILE D C 1
ATOM 7410 O O . ILE D 1 65 ? -31.299 2.902 9.310 1.00 22.07 53 ILE D O 1
ATOM 7415 N N . LEU D 1 66 ? -29.803 2.467 7.658 1.00 22.89 54 LEU D N 1
ATOM 7416 C CA . LEU D 1 66 ? -30.803 2.240 6.605 1.00 22.41 54 LEU D CA 1
ATOM 7417 C C . LEU D 1 66 ? -30.761 0.792 6.168 1.00 21.93 54 LEU D C 1
ATOM 7418 O O . LEU D 1 66 ? -29.768 0.360 5.607 1.00 20.72 54 LEU D O 1
ATOM 7423 N N . LYS D 1 67 ? -31.809 0.041 6.486 1.00 20.93 55 LYS D N 1
ATOM 7424 C CA . LYS D 1 67 ? -31.817 -1.404 6.258 1.00 23.87 55 LYS D CA 1
ATOM 7425 C C . LYS D 1 67 ? -30.476 -2.057 6.591 1.00 24.95 55 LYS D C 1
ATOM 7426 O O . LYS D 1 67 ? -29.893 -2.781 5.791 1.00 22.76 55 LYS D O 1
ATOM 7432 N N . GLY D 1 68 ? -29.981 -1.759 7.787 1.00 22.78 56 GLY D N 1
ATOM 7433 C CA . GLY D 1 68 ? -28.764 -2.393 8.321 1.00 25.05 56 GLY D CA 1
ATOM 7434 C C . GLY D 1 68 ? -27.450 -1.770 7.926 1.00 24.41 56 GLY D C 1
ATOM 7435 O O . GLY D 1 68 ? -26.410 -2.162 8.458 1.00 24.85 56 GLY D O 1
ATOM 7436 N N . LYS D 1 69 ? -27.483 -0.799 7.006 1.00 24.32 57 LYS D N 1
ATOM 7437 C CA . LYS D 1 69 ? -26.268 -0.080 6.594 1.00 25.81 57 LYS D CA 1
ATOM 7438 C C . LYS D 1 69 ? -26.116 1.205 7.371 1.00 24.81 57 LYS D C 1
ATOM 7439 O O . LYS D 1 69 ? -27.029 2.018 7.394 1.00 25.96 57 LYS D O 1
ATOM 7445 N N . ILE D 1 70 ? -24.927 1.429 7.925 1.00 24.00 58 ILE D N 1
ATOM 7446 C CA . ILE D 1 70 ? -24.638 2.640 8.668 1.00 24.26 58 ILE D CA 1
ATOM 7447 C C . ILE D 1 70 ? -24.281 3.699 7.672 1.00 23.85 58 ILE D C 1
ATOM 7448 O O . ILE D 1 70 ? -23.351 3.480 6.895 1.00 24.61 58 ILE D O 1
ATOM 7453 N N . VAL D 1 71 ? -25.008 4.827 7.703 1.00 21.63 59 VAL D N 1
ATOM 7454 C CA . VAL D 1 71 ? -24.842 5.927 6.776 1.00 23.10 59 VAL D CA 1
ATOM 7455 C C . VAL D 1 71 ? -24.498 7.185 7.581 1.00 24.23 59 VAL D C 1
ATOM 7456 O O . VAL D 1 71 ? -25.209 7.565 8.545 1.00 25.53 59 VAL D O 1
ATOM 7460 N N . ALA D 1 72 ? -23.346 7.762 7.259 1.00 23.95 60 ALA D N 1
ATOM 7461 C CA . ALA D 1 72 ? -22.927 9.022 7.838 1.00 23.49 60 ALA D CA 1
ATOM 7462 C C . ALA D 1 72 ? -23.087 10.073 6.776 1.00 23.57 60 ALA D C 1
ATOM 7463 O O . ALA D 1 72 ? -22.352 10.087 5.772 1.00 23.88 60 ALA D O 1
ATOM 7465 N N . GLY D 1 73 ? -24.054 10.966 6.977 1.00 22.82 61 GLY D N 1
ATOM 7466 C CA . GLY D 1 73 ? -24.361 11.937 5.926 1.00 23.72 61 GLY D CA 1
ATOM 7467 C C . GLY D 1 73 ? -25.595 11.538 5.142 1.00 22.68 61 GLY D C 1
ATOM 7468 O O . GLY D 1 73 ? -25.596 11.495 3.897 1.00 22.55 61 GLY D O 1
ATOM 7477 N N . SER D 1 75 ? -29.239 11.874 3.411 1.00 23.27 63 SER D N 1
ATOM 7478 C CA . SER D 1 75 ? -29.944 12.892 2.651 1.00 21.29 63 SER D CA 1
ATOM 7479 C C . SER D 1 75 ? -31.324 13.134 3.200 1.00 21.06 63 SER D C 1
ATOM 7480 O O . SER D 1 75 ? -31.867 12.336 3.965 1.00 19.98 63 SER D O 1
ATOM 7483 N N . GLU D 1 76 ? -31.932 14.217 2.725 1.00 21.95 64 GLU D N 1
ATOM 7484 C CA . GLU D 1 76 ? -33.315 14.520 3.077 1.00 21.50 64 GLU D CA 1
ATOM 7485 C C . GLU D 1 76 ? -34.263 13.409 2.624 1.00 20.01 64 GLU D C 1
ATOM 7486 O O . GLU D 1 76 ? -35.150 13.020 3.359 1.00 19.65 64 GLU D O 1
ATOM 7492 N N . GLU D 1 77 ? -34.046 12.902 1.412 1.00 20.89 65 GLU D N 1
ATOM 7493 C CA . GLU D 1 77 ? -34.841 11.787 0.860 1.00 21.35 65 GLU D CA 1
ATOM 7494 C C . GLU D 1 77 ? -34.766 10.542 1.733 1.00 20.10 65 GLU D C 1
ATOM 7495 O O . GLU D 1 77 ? -35.766 9.887 1.985 1.00 18.67 65 GLU D O 1
ATOM 7501 N N . GLU D 1 78 ? -33.562 10.192 2.172 1.00 20.53 66 GLU D N 1
ATOM 7502 C CA . GLU D 1 78 ? -33.366 9.041 3.048 1.00 21.62 66 GLU D CA 1
ATOM 7503 C C . GLU D 1 78 ? -34.075 9.251 4.418 1.00 21.54 66 GLU D C 1
ATOM 7504 O O . GLU D 1 78 ? -34.736 8.359 4.958 1.00 21.83 66 GLU D O 1
ATOM 7510 N N . LEU D 1 79 ? -33.954 10.447 4.953 1.00 20.82 67 LEU D N 1
ATOM 7511 C CA . LEU D 1 79 ? -34.602 10.765 6.214 1.00 21.70 67 LEU D CA 1
ATOM 7512 C C . LEU D 1 79 ? -36.118 10.653 6.084 1.00 21.09 67 LEU D C 1
ATOM 7513 O O . LEU D 1 79 ? -36.772 10.038 6.929 1.00 21.55 67 LEU D O 1
ATOM 7518 N N . GLU D 1 80 ? -36.664 11.197 4.986 1.00 22.12 68 GLU D N 1
ATOM 7519 C CA . GLU D 1 80 ? -38.073 11.029 4.662 1.00 22.37 68 GLU D CA 1
ATOM 7520 C C . GLU D 1 80 ? -38.498 9.574 4.567 1.00 24.10 68 GLU D C 1
ATOM 7521 O O . GLU D 1 80 ? -39.564 9.223 5.067 1.00 23.48 68 GLU D O 1
ATOM 7527 N N . ALA D 1 81 ? -37.681 8.731 3.917 1.00 26.05 69 ALA D N 1
ATOM 7528 C CA . ALA D 1 81 ? -37.993 7.300 3.811 1.00 25.94 69 ALA D CA 1
ATOM 7529 C C . ALA D 1 81 ? -37.968 6.597 5.164 1.00 25.35 69 ALA D C 1
ATOM 7530 O O . ALA D 1 81 ? -38.846 5.784 5.449 1.00 24.42 69 ALA D O 1
ATOM 7548 N N . ARG D 1 84 ? -41.233 7.276 6.999 1.00 29.15 72 ARG D N 1
ATOM 7549 C CA . ARG D 1 84 ? -42.434 6.639 6.517 1.00 29.71 72 ARG D CA 1
ATOM 7550 C C . ARG D 1 84 ? -42.329 5.135 6.748 1.00 28.24 72 ARG D C 1
ATOM 7551 O O . ARG D 1 84 ? -43.320 4.477 7.064 1.00 30.03 72 ARG D O 1
ATOM 7559 N N . GLU D 1 85 ? -41.137 4.578 6.600 1.00 26.10 73 GLU D N 1
ATOM 7560 C CA . GLU D 1 85 ? -40.972 3.137 6.791 1.00 27.40 73 GLU D CA 1
ATOM 7561 C C . GLU D 1 85 ? -40.898 2.791 8.273 1.00 27.52 73 GLU D C 1
ATOM 7562 O O . GLU D 1 85 ? -41.147 1.655 8.641 1.00 28.67 73 GLU D O 1
ATOM 7568 N N . GLY D 1 86 ? -40.518 3.762 9.105 1.00 26.56 74 GLY D N 1
ATOM 7569 C CA . GLY D 1 86 ? -40.338 3.538 10.530 1.00 25.16 74 GLY D CA 1
ATOM 7570 C C . GLY D 1 86 ? -38.916 3.136 10.849 1.00 26.40 74 GLY D C 1
ATOM 7571 O O . GLY D 1 86 ? -38.194 2.616 10.000 1.00 30.14 74 GLY D O 1
ATOM 7572 N N . ALA D 1 87 ? -38.491 3.399 12.078 1.00 24.10 75 ALA D N 1
ATOM 7573 C CA . ALA D 1 87 ? -37.180 2.979 12.516 1.00 23.06 75 ALA D CA 1
ATOM 7574 C C . ALA D 1 87 ? -37.159 2.817 14.021 1.00 25.72 75 ALA D C 1
ATOM 7575 O O . ALA D 1 87 ? -37.823 3.561 14.746 1.00 28.07 75 ALA D O 1
ATOM 7577 N N . ASP D 1 88 ? -36.452 1.782 14.464 1.00 26.07 76 ASP D N 1
ATOM 7578 C CA . ASP D 1 88 ? -36.197 1.527 15.888 1.00 25.18 76 ASP D CA 1
ATOM 7579 C C . ASP D 1 88 ? -35.329 2.688 16.425 1.00 21.82 76 ASP D C 1
ATOM 7580 O O . ASP D 1 88 ? -34.485 3.190 15.729 1.00 23.25 76 ASP D O 1
ATOM 7585 N N . LYS D 1 89 ? -35.533 3.070 17.665 1.00 22.63 77 LYS D N 1
ATOM 7586 C CA . LYS D 1 89 ? -34.636 3.959 18.379 1.00 22.36 77 LYS D CA 1
ATOM 7587 C C . LYS D 1 89 ? -33.489 3.092 18.944 1.00 22.72 77 LYS D C 1
ATOM 7588 O O . LYS D 1 89 ? -33.747 2.089 19.618 1.00 23.44 77 LYS D O 1
ATOM 7594 N N . VAL D 1 90 ? -32.239 3.455 18.675 1.00 21.17 78 VAL D N 1
ATOM 7595 C CA . VAL D 1 90 ? -31.113 2.589 19.079 1.00 22.88 78 VAL D CA 1
ATOM 7596 C C . VAL D 1 90 ? -30.048 3.383 19.746 1.00 22.27 78 VAL D C 1
ATOM 7597 O O . VAL D 1 90 ? -29.655 4.420 19.257 1.00 22.77 78 VAL D O 1
ATOM 7601 N N . GLY D 1 91 ? -29.651 2.938 20.931 1.00 21.68 79 GLY D N 1
ATOM 7602 C CA . GLY D 1 91 ? -28.370 3.329 21.466 1.00 20.70 79 GLY D CA 1
ATOM 7603 C C . GLY D 1 91 ? -27.306 2.333 21.063 1.00 20.90 79 GLY D C 1
ATOM 7604 O O . GLY D 1 91 ? -27.565 1.422 20.268 1.00 22.09 79 GLY D O 1
ATOM 7605 N N . THR D 1 92 ? -26.149 2.438 21.705 1.00 21.24 80 THR D N 1
ATOM 7606 C CA . THR D 1 92 ? -24.986 1.658 21.335 1.00 21.97 80 THR D CA 1
ATOM 7607 C C . THR D 1 92 ? -25.261 0.156 21.269 1.00 20.02 80 THR D C 1
ATOM 7608 O O . THR D 1 92 ? -24.933 -0.499 20.277 1.00 20.95 80 THR D O 1
ATOM 7612 N N . ARG D 1 93 ? -25.900 -0.379 22.307 1.00 21.38 81 ARG D N 1
ATOM 7613 C CA . ARG D 1 93 ? -25.953 -1.817 22.420 1.00 20.47 81 ARG D CA 1
ATOM 7614 C C . ARG D 1 93 ? -26.910 -2.424 21.382 1.00 19.61 81 ARG D C 1
ATOM 7615 O O . ARG D 1 93 ? -26.879 -3.635 21.156 1.00 21.70 81 ARG D O 1
ATOM 7623 N N . GLU D 1 94 ? -27.788 -1.589 20.790 1.00 20.43 82 GLU D N 1
ATOM 7624 C CA . GLU D 1 94 ? -28.761 -2.054 19.786 1.00 19.97 82 GLU D CA 1
ATOM 7625 C C . GLU D 1 94 ? -28.208 -2.017 18.335 1.00 19.74 82 GLU D C 1
ATOM 7626 O O . GLU D 1 94 ? -28.822 -2.569 17.436 1.00 19.92 82 GLU D O 1
ATOM 7632 N N . ILE D 1 95 ? -27.083 -1.352 18.118 1.00 20.26 83 ILE D N 1
ATOM 7633 C CA . ILE D 1 95 ? -26.491 -1.314 16.763 1.00 18.85 83 ILE D CA 1
ATOM 7634 C C . ILE D 1 95 ? -26.268 -2.689 16.191 1.00 19.19 83 ILE D C 1
ATOM 7635 O O . ILE D 1 95 ? -26.653 -2.932 15.068 1.00 22.49 83 ILE D O 1
ATOM 7640 N N . PRO D 1 96 ? -25.662 -3.627 16.916 1.00 22.05 84 PRO D N 1
ATOM 7641 C CA . PRO D 1 96 ? -25.431 -4.962 16.317 1.00 23.11 84 PRO D CA 1
ATOM 7642 C C . PRO D 1 96 ? -26.673 -5.646 15.818 1.00 22.87 84 PRO D C 1
ATOM 7643 O O . PRO D 1 96 ? -26.646 -6.136 14.679 1.00 25.36 84 PRO D O 1
ATOM 7647 N N . ILE D 1 97 ? -27.765 -5.661 16.585 1.00 23.30 85 ILE D N 1
ATOM 7648 C CA . ILE D 1 97 ? -28.946 -6.409 16.156 1.00 24.15 85 ILE D CA 1
ATOM 7649 C C . ILE D 1 97 ? -29.592 -5.759 14.950 1.00 24.27 85 ILE D C 1
ATOM 7650 O O . ILE D 1 97 ? -30.043 -6.464 14.032 1.00 23.88 85 ILE D O 1
ATOM 7655 N N . VAL D 1 98 ? -29.674 -4.431 14.917 1.00 21.80 86 VAL D N 1
ATOM 7656 C CA . VAL D 1 98 ? -30.249 -3.792 13.736 1.00 22.32 86 VAL D CA 1
ATOM 7657 C C . VAL D 1 98 ? -29.384 -3.977 12.477 1.00 23.38 86 VAL D C 1
ATOM 7658 O O . VAL D 1 98 ? -29.921 -4.147 11.385 1.00 22.60 86 VAL D O 1
ATOM 7662 N N . VAL D 1 99 ? -28.069 -3.971 12.633 1.00 22.93 87 VAL D N 1
ATOM 7663 C CA . VAL D 1 99 ? -27.182 -4.249 11.508 1.00 23.66 87 VAL D CA 1
ATOM 7664 C C . VAL D 1 99 ? -27.362 -5.674 11.036 1.00 26.96 87 VAL D C 1
ATOM 7665 O O . VAL D 1 99 ? -27.543 -5.919 9.825 1.00 23.84 87 VAL D O 1
ATOM 7669 N N . ALA D 1 100 ? -27.330 -6.620 11.963 1.00 25.75 88 ALA D N 1
ATOM 7670 C CA . ALA D 1 100 ? -27.417 -8.040 11.599 1.00 27.22 88 ALA D CA 1
ATOM 7671 C C . ALA D 1 100 ? -28.751 -8.349 10.932 1.00 26.80 88 ALA D C 1
ATOM 7672 O O . ALA D 1 100 ? -28.808 -9.097 9.953 1.00 28.04 88 ALA D O 1
ATOM 7674 N N . GLU D 1 101 ? -29.807 -7.717 11.429 1.00 28.09 89 GLU D N 1
ATOM 7675 C CA . GLU D 1 101 ? -31.161 -7.927 10.916 1.00 27.62 89 GLU D CA 1
ATOM 7676 C C . GLU D 1 101 ? -31.609 -7.060 9.727 1.00 28.45 89 GLU D C 1
ATOM 7677 O O . GLU D 1 101 ? -32.710 -7.272 9.177 1.00 25.70 89 GLU D O 1
ATOM 7683 N N . GLY D 1 102 ? -30.786 -6.095 9.335 1.00 26.43 90 GLY D N 1
ATOM 7684 C CA . GLY D 1 102 ? -31.101 -5.261 8.198 1.00 26.69 90 GLY D CA 1
ATOM 7685 C C . GLY D 1 102 ? -32.291 -4.344 8.413 1.00 24.78 90 GLY D C 1
ATOM 7686 O O . GLY D 1 102 ? -33.095 -4.150 7.518 1.00 22.57 90 GLY D O 1
ATOM 7687 N N . LYS D 1 103 ? -32.374 -3.776 9.602 1.00 24.64 91 LYS D N 1
ATOM 7688 C CA . LYS D 1 103 ? -33.421 -2.840 9.981 1.00 24.45 91 LYS D CA 1
ATOM 7689 C C . LYS D 1 103 ? -32.981 -1.402 9.810 1.00 22.71 91 LYS D C 1
ATOM 7690 O O . LYS D 1 103 ? -31.784 -1.095 9.963 1.00 22.47 91 LYS D O 1
ATOM 7696 N N . ASN D 1 104 ? -33.965 -0.523 9.583 1.00 20.85 92 ASN D N 1
ATOM 7697 C CA . ASN D 1 104 ? -33.817 0.909 9.813 1.00 21.21 92 ASN D CA 1
ATOM 7698 C C . ASN D 1 104 ? -33.647 1.167 11.314 1.00 22.07 92 ASN D C 1
ATOM 7699 O O . ASN D 1 104 ? -34.306 0.537 12.135 1.00 25.35 92 ASN D O 1
ATOM 7704 N N . ALA D 1 105 ? -32.805 2.118 11.667 1.00 20.52 93 ALA D N 1
ATOM 7705 C CA . ALA D 1 105 ? -32.729 2.559 13.028 1.00 22.09 93 ALA D CA 1
ATOM 7706 C C . ALA D 1 105 ? -32.275 4.016 13.133 1.00 20.88 93 ALA D C 1
ATOM 7707 O O . ALA D 1 105 ? -31.343 4.441 12.485 1.00 20.11 93 ALA D O 1
ATOM 7709 N N . ALA D 1 106 ? -32.891 4.747 14.049 1.00 20.66 94 ALA D N 1
ATOM 7710 C CA . ALA D 1 106 ? -32.509 6.095 14.339 1.00 21.03 94 ALA D CA 1
ATOM 7711 C C . ALA D 1 106 ? -31.643 6.105 15.615 1.00 22.46 94 ALA D C 1
ATOM 7712 O O . ALA D 1 106 ? -32.056 5.583 16.668 1.00 22.63 94 ALA D O 1
ATOM 7714 N N . THR D 1 107 ? -30.468 6.724 15.541 1.00 22.59 95 THR D N 1
ATOM 7715 C CA . THR D 1 107 ? -29.519 6.715 16.609 1.00 22.24 95 THR D CA 1
ATOM 7716 C C . THR D 1 107 ? -29.804 7.809 17.665 1.00 23.29 95 THR D C 1
ATOM 7717 O O . THR D 1 107 ? -30.284 8.905 17.362 1.00 23.05 95 THR D O 1
ATOM 7721 N N . THR D 1 108 ? -29.518 7.476 18.911 1.00 21.88 96 THR D N 1
ATOM 7722 C CA . THR D 1 108 ? -29.486 8.426 20.007 1.00 19.54 96 THR D CA 1
ATOM 7723 C C . THR D 1 108 ? -28.074 8.983 20.123 1.00 20.34 96 THR D C 1
ATOM 7724 O O . THR D 1 108 ? -27.207 8.653 19.312 1.00 20.94 96 THR D O 1
ATOM 7728 N N . VAL D 1 109 ? -27.817 9.765 21.166 1.00 20.56 97 VAL D N 1
ATOM 7729 C CA . VAL D 1 109 ? -26.491 10.320 21.382 1.00 20.86 97 VAL D CA 1
ATOM 7730 C C . VAL D 1 109 ? -25.434 9.190 21.588 1.00 19.85 97 VAL D C 1
ATOM 7731 O O . VAL D 1 109 ? -24.393 9.240 20.990 1.00 20.79 97 VAL D O 1
ATOM 7735 N N . SER D 1 110 ? -25.724 8.166 22.389 1.00 20.21 98 SER D N 1
ATOM 7736 C CA . SER D 1 110 ? -24.720 7.087 22.636 1.00 20.68 98 SER D CA 1
ATOM 7737 C C . SER D 1 110 ? -24.267 6.462 21.305 1.00 21.95 98 SER D C 1
ATOM 7738 O O . SER D 1 110 ? -23.084 6.449 20.976 1.00 20.97 98 SER D O 1
ATOM 7741 N N . ALA D 1 111 ? -25.230 6.040 20.493 1.00 20.20 99 ALA D N 1
ATOM 7742 C CA . ALA D 1 111 ? -24.910 5.388 19.224 1.00 20.38 99 ALA D CA 1
ATOM 7743 C C . ALA D 1 111 ? -24.182 6.324 18.250 1.00 20.92 99 ALA D C 1
ATOM 7744 O O . ALA D 1 111 ? -23.291 5.885 17.523 1.00 21.80 99 ALA D O 1
ATOM 7746 N N . THR D 1 112 ? -24.576 7.600 18.232 1.00 20.13 100 THR D N 1
ATOM 7747 C CA . THR D 1 112 ? -23.956 8.594 17.366 1.00 21.62 100 THR D CA 1
ATOM 7748 C C . THR D 1 112 ? -22.515 8.863 17.769 1.00 20.97 100 THR D C 1
ATOM 7749 O O . THR D 1 112 ? -21.659 8.923 16.892 1.00 20.99 100 THR D O 1
ATOM 7753 N N . ILE D 1 113 ? -22.230 9.024 19.064 1.00 21.39 101 ILE D N 1
ATOM 7754 C CA . ILE D 1 113 ? -20.844 9.202 19.521 1.00 21.15 101 ILE D CA 1
ATOM 7755 C C . ILE D 1 113 ? -20.019 7.927 19.218 1.00 21.31 101 ILE D C 1
ATOM 7756 O O . ILE D 1 113 ? -18.903 8.000 18.689 1.00 22.65 101 ILE D O 1
ATOM 7761 N N . PHE D 1 114 ? -20.591 6.783 19.529 1.00 22.81 102 PHE D N 1
ATOM 7762 C CA . PHE D 1 114 ? -19.939 5.490 19.305 1.00 21.14 102 PHE D CA 1
ATOM 7763 C C . PHE D 1 114 ? -19.504 5.349 17.855 1.00 21.24 102 PHE D C 1
ATOM 7764 O O . PHE D 1 114 ? -18.305 5.085 17.530 1.00 20.75 102 PHE D O 1
ATOM 7772 N N . LEU D 1 115 ? -20.467 5.561 16.963 1.00 21.42 103 LEU D N 1
ATOM 7773 C CA . LEU D 1 115 ? -20.184 5.469 15.533 1.00 21.66 103 LEU D CA 1
ATOM 7774 C C . LEU D 1 115 ? -19.253 6.587 15.018 1.00 22.57 103 LEU D C 1
ATOM 7775 O O . LEU D 1 115 ? -18.364 6.325 14.192 1.00 21.97 103 LEU D O 1
ATOM 7780 N N . SER D 1 116 ? -19.457 7.823 15.473 1.00 21.61 104 SER D N 1
ATOM 7781 C CA . SER D 1 116 ? -18.584 8.937 15.097 1.00 19.64 104 SER D CA 1
ATOM 7782 C C . SER D 1 116 ? -17.112 8.653 15.381 1.00 22.48 104 SER D C 1
ATOM 7783 O O . SER D 1 116 ? -16.233 8.887 14.524 1.00 21.74 104 SER D O 1
ATOM 7786 N N . ARG D 1 117 ? -16.854 8.085 16.555 1.00 22.08 105 ARG D N 1
ATOM 7787 C CA . ARG D 1 117 ? -15.518 7.721 16.993 1.00 24.09 105 ARG D CA 1
ATOM 7788 C C . ARG D 1 117 ? -14.868 6.675 16.057 1.00 26.56 105 ARG D C 1
ATOM 7789 O O . ARG D 1 117 ? -13.640 6.631 15.899 1.00 29.25 105 ARG D O 1
ATOM 7797 N N . ARG D 1 118 ? -15.676 5.836 15.427 1.00 25.83 106 ARG D N 1
ATOM 7798 C CA . ARG D 1 118 ? -15.157 4.840 14.502 1.00 24.68 106 ARG D CA 1
ATOM 7799 C C . ARG D 1 118 ? -15.018 5.322 13.058 1.00 28.37 106 ARG D C 1
ATOM 7800 O O . ARG D 1 118 ? -14.450 4.624 12.224 1.00 29.24 106 ARG D O 1
ATOM 7808 N N . ILE D 1 119 ? -15.508 6.506 12.752 1.00 28.08 107 ILE D N 1
ATOM 7809 C CA . ILE D 1 119 ? -15.348 7.004 11.420 1.00 29.49 107 ILE D CA 1
ATOM 7810 C C . ILE D 1 119 ? -14.657 8.333 11.317 1.00 28.59 107 ILE D C 1
ATOM 7811 O O . ILE D 1 119 ? -14.626 8.934 10.247 1.00 30.21 107 ILE D O 1
ATOM 7816 N N . GLY D 1 120 ? -14.059 8.776 12.405 1.00 27.64 108 GLY D N 1
ATOM 7817 C CA . GLY D 1 120 ? -13.189 9.950 12.353 1.00 25.13 108 GLY D CA 1
ATOM 7818 C C . GLY D 1 120 ? -13.916 11.265 12.536 1.00 24.11 108 GLY D C 1
ATOM 7819 O O . GLY D 1 120 ? -13.369 12.316 12.234 1.00 24.41 108 GLY D O 1
ATOM 7820 N N . ILE D 1 121 ? -15.142 11.222 13.034 1.00 20.82 109 ILE D N 1
ATOM 7821 C CA . ILE D 1 121 ? -15.893 12.424 13.364 1.00 21.33 109 ILE D CA 1
ATOM 7822 C C . ILE D 1 121 ? -15.651 12.783 14.835 1.00 22.84 109 ILE D C 1
ATOM 7823 O O . ILE D 1 121 ? -15.968 12.010 15.724 1.00 23.65 109 ILE D O 1
ATOM 7828 N N . GLU D 1 122 ? -15.160 13.987 15.099 1.00 21.79 110 GLU D N 1
ATOM 7829 C CA . GLU D 1 122 ? -14.818 14.400 16.486 1.00 22.87 110 GLU D CA 1
ATOM 7830 C C . GLU D 1 122 ? -15.835 15.308 17.143 1.00 24.33 110 GLU D C 1
ATOM 7831 O O . GLU D 1 122 ? -15.911 15.335 18.371 1.00 28.81 110 GLU D O 1
ATOM 7837 N N . VAL D 1 123 ? -16.589 16.069 16.342 1.00 21.09 111 VAL D N 1
ATOM 7838 C CA . VAL D 1 123 ? -17.601 16.975 16.870 1.00 20.54 111 VAL D CA 1
ATOM 7839 C C . VAL D 1 123 ? -18.982 16.401 16.584 1.00 21.19 111 VAL D C 1
ATOM 7840 O O . VAL D 1 123 ? -19.300 16.018 15.448 1.00 21.43 111 VAL D O 1
ATOM 7844 N N . VAL D 1 124 ? -19.795 16.354 17.630 1.00 21.30 112 VAL D N 1
ATOM 7845 C CA . VAL D 1 124 ? -21.173 15.847 17.549 1.00 22.84 112 VAL D CA 1
ATOM 7846 C C . VAL D 1 124 ? -22.105 16.878 18.185 1.00 21.87 112 VAL D C 1
ATOM 7847 O O . VAL D 1 124 ? -21.752 17.546 19.154 1.00 22.62 112 VAL D O 1
ATOM 7851 N N . VAL D 1 125 ? -23.294 17.025 17.617 1.00 21.06 113 VAL D N 1
ATOM 7852 C CA . VAL D 1 125 ? -24.279 17.952 18.142 1.00 21.68 113 VAL D CA 1
ATOM 7853 C C . VAL D 1 125 ? -25.562 17.232 18.512 1.00 22.55 113 VAL D C 1
ATOM 7854 O O . VAL D 1 125 ? -25.997 16.331 17.806 1.00 22.73 113 VAL D O 1
ATOM 7858 N N . THR D 1 126 ? -26.198 17.711 19.581 1.00 23.35 114 THR D N 1
ATOM 7859 C CA . THR D 1 126 ? -27.532 17.279 19.935 1.00 23.27 114 THR D CA 1
ATOM 7860 C C . THR D 1 126 ? -28.318 18.418 20.561 1.00 23.17 114 THR D C 1
ATOM 7861 O O . THR D 1 126 ? -27.830 19.537 20.693 1.00 24.20 114 THR D O 1
ATOM 7865 N N . GLY D 1 127 ? -29.531 18.124 21.005 1.00 24.22 115 GLY D N 1
ATOM 7866 C CA . GLY D 1 127 ? -30.356 19.112 21.678 1.00 22.62 115 GLY D CA 1
ATOM 7867 C C . GLY D 1 127 ? -30.021 19.009 23.157 1.00 24.77 115 GLY D C 1
ATOM 7868 O O . GLY D 1 127 ? -29.460 19.941 23.760 1.00 23.70 115 GLY D O 1
ATOM 7869 N N . GLY D 1 128 ? -30.375 17.868 23.752 1.00 23.47 116 GLY D N 1
ATOM 7870 C CA . GLY D 1 128 ? -29.960 17.564 25.127 1.00 24.20 116 GLY D CA 1
ATOM 7871 C C . GLY D 1 128 ? -29.707 16.063 25.307 1.00 25.29 116 GLY D C 1
ATOM 7872 O O . GLY D 1 128 ? -30.354 15.236 24.644 1.00 30.09 116 GLY D O 1
ATOM 7873 N N . THR D 1 129 ? -28.785 15.703 26.172 1.00 21.65 117 THR D N 1
ATOM 7874 C CA . THR D 1 129 ? -28.492 14.286 26.376 1.00 24.11 117 THR D CA 1
ATOM 7875 C C . THR D 1 129 ? -29.496 13.624 27.272 1.00 23.32 117 THR D C 1
ATOM 7876 O O . THR D 1 129 ? -30.209 14.278 28.010 1.00 22.32 117 THR D O 1
ATOM 7880 N N . GLY D 1 130 ? -29.479 12.297 27.234 1.00 22.95 118 GLY D N 1
ATOM 7881 C CA . GLY D 1 130 ? -30.157 11.493 28.233 1.00 23.89 118 GLY D CA 1
ATOM 7882 C C . GLY D 1 130 ? -29.355 11.510 29.537 1.00 23.14 118 GLY D C 1
ATOM 7883 O O . GLY D 1 130 ? -28.296 12.184 29.667 1.00 24.69 118 GLY D O 1
ATOM 7884 N N . GLY D 1 131 ? -29.888 10.802 30.522 1.00 21.81 119 GLY D N 1
ATOM 7885 C CA . GLY D 1 131 ? -29.321 10.810 31.824 1.00 21.35 119 GLY D CA 1
ATOM 7886 C C . GLY D 1 131 ? -29.958 9.809 32.757 1.00 21.67 119 GLY D C 1
ATOM 7887 O O . GLY D 1 131 ? -30.410 8.750 32.337 1.00 20.57 119 GLY D O 1
ATOM 7888 N N . VAL D 1 132 ? -29.948 10.142 34.042 1.00 21.35 120 VAL D N 1
ATOM 7889 C CA . VAL D 1 132 ? -30.641 9.357 35.062 1.00 19.97 120 VAL D CA 1
ATOM 7890 C C . VAL D 1 132 ? -32.054 9.898 35.154 1.00 21.59 120 VAL D C 1
ATOM 7891 O O . VAL D 1 132 ? -32.285 11.085 35.374 1.00 21.63 120 VAL D O 1
ATOM 7895 N N . HIS D 1 133 ? -33.007 8.983 35.028 1.00 21.62 121 HIS D N 1
ATOM 7896 C CA . HIS D 1 133 ? -34.443 9.312 35.124 1.00 20.94 121 HIS D CA 1
ATOM 7897 C C . HIS D 1 133 ? -34.918 9.347 36.567 1.00 21.25 121 HIS D C 1
ATOM 7898 O O . HIS D 1 133 ? -34.264 8.732 37.450 1.00 21.28 121 HIS D O 1
ATOM 7905 N N . PRO D 1 134 ? -36.030 10.039 36.853 1.00 20.93 122 PRO D N 1
ATOM 7906 C CA . PRO D 1 134 ? -36.608 9.953 38.202 1.00 23.67 122 PRO D CA 1
ATOM 7907 C C . PRO D 1 134 ? -36.703 8.515 38.642 1.00 22.68 122 PRO D C 1
ATOM 7908 O O . PRO D 1 134 ? -37.066 7.640 37.859 1.00 22.53 122 PRO D O 1
ATOM 7912 N N . GLY D 1 135 ? -36.390 8.265 39.908 1.00 23.89 123 GLY D N 1
ATOM 7913 C CA . GLY D 1 135 ? -36.379 6.900 40.434 1.00 22.89 123 GLY D CA 1
ATOM 7914 C C . GLY D 1 135 ? -34.979 6.317 40.437 1.00 22.86 123 GLY D C 1
ATOM 7915 O O . GLY D 1 135 ? -34.703 5.373 41.171 1.00 19.97 123 GLY D O 1
ATOM 7916 N N . ARG D 1 136 ? -34.084 6.872 39.624 1.00 23.11 124 ARG D N 1
ATOM 7917 C CA . ARG D 1 136 ? -32.627 6.506 39.628 1.00 24.64 124 ARG D CA 1
ATOM 7918 C C . ARG D 1 136 ? -32.229 5.119 39.133 1.00 24.88 124 ARG D C 1
ATOM 7919 O O . ARG D 1 136 ? -31.055 4.793 39.128 1.00 27.30 124 ARG D O 1
ATOM 7927 N N . VAL D 1 137 ? -33.165 4.335 38.671 1.00 21.12 125 VAL D N 1
ATOM 7928 C CA A VAL D 1 137 ? -32.829 3.008 38.171 0.50 23.22 125 VAL D CA 1
ATOM 7929 C CA B VAL D 1 137 ? -32.918 2.991 38.170 0.50 22.67 125 VAL D CA 1
ATOM 7930 C C . VAL D 1 137 ? -32.677 3.000 36.648 1.00 22.06 125 VAL D C 1
ATOM 7931 O O . VAL D 1 137 ? -31.886 2.218 36.114 1.00 23.10 125 VAL D O 1
ATOM 7938 N N . ASP D 1 138 ? -33.429 3.867 35.961 1.00 20.35 126 ASP D N 1
ATOM 7939 C CA . ASP D 1 138 ? -33.411 4.011 34.494 1.00 20.35 126 ASP D CA 1
ATOM 7940 C C . ASP D 1 138 ? -32.359 5.058 34.132 1.00 21.48 126 ASP D C 1
ATOM 7941 O O . ASP D 1 138 ? -32.503 6.264 34.430 1.00 20.94 126 ASP D O 1
ATOM 7946 N N . VAL D 1 139 ? -31.270 4.581 33.520 1.00 22.15 127 VAL D N 1
ATOM 7947 C CA . VAL D 1 139 ? -30.120 5.454 33.227 1.00 20.05 127 VAL D CA 1
ATOM 7948 C C . VAL D 1 139 ? -29.704 5.289 31.755 1.00 20.27 127 VAL D C 1
ATOM 7949 O O . VAL D 1 139 ? -29.462 4.140 31.260 1.00 19.93 127 VAL D O 1
ATOM 7953 N N . SER D 1 140 ? -29.633 6.399 31.044 1.00 19.78 128 SER D N 1
ATOM 7954 C CA . SER D 1 140 ? -29.276 6.364 29.628 1.00 19.91 128 SER D CA 1
ATOM 7955 C C . SER D 1 140 ? -27.883 5.784 29.318 1.00 21.77 128 SER D C 1
ATOM 7956 O O . SER D 1 140 ? -26.919 6.076 29.982 1.00 20.67 128 SER D O 1
ATOM 7959 N N . GLN D 1 141 ? -27.821 5.027 28.223 1.00 22.56 129 GLN D N 1
ATOM 7960 C CA . GLN D 1 141 ? -26.560 4.646 27.584 1.00 21.73 129 GLN D CA 1
ATOM 7961 C C . GLN D 1 141 ? -25.690 5.863 27.251 1.00 21.36 129 GLN D C 1
ATOM 7962 O O . GLN D 1 141 ? -24.465 5.730 27.101 1.00 20.85 129 GLN D O 1
ATOM 7968 N N . ASP D 1 142 ? -26.308 7.028 27.098 1.00 20.44 130 ASP D N 1
ATOM 7969 C CA . ASP D 1 142 ? -25.553 8.243 26.811 1.00 23.95 130 ASP D CA 1
ATOM 7970 C C . ASP D 1 142 ? -24.474 8.513 27.841 1.00 25.05 130 ASP D C 1
ATOM 7971 O O . ASP D 1 142 ? -23.373 8.898 27.486 1.00 23.45 130 ASP D O 1
ATOM 7976 N N . LEU D 1 143 ? -24.771 8.257 29.113 1.00 23.19 131 LEU D N 1
ATOM 7977 C CA . LEU D 1 143 ? -23.744 8.470 30.143 1.00 23.24 131 LEU D CA 1
ATOM 7978 C C . LEU D 1 143 ? -22.603 7.479 30.028 1.00 21.01 131 LEU D C 1
ATOM 7979 O O . LEU D 1 143 ? -21.444 7.860 30.071 1.00 22.22 131 LEU D O 1
ATOM 7984 N N . THR D 1 144 ? -22.918 6.206 29.832 1.00 21.52 132 THR D N 1
ATOM 7985 C CA . THR D 1 144 ? -21.884 5.176 29.624 1.00 22.73 132 THR D CA 1
ATOM 7986 C C . THR D 1 144 ? -21.009 5.541 28.429 1.00 22.91 132 THR D C 1
ATOM 7987 O O . THR D 1 144 ? -19.786 5.441 28.486 1.00 21.46 132 THR D O 1
ATOM 7991 N N . GLU D 1 145 ? -21.646 6.007 27.364 1.00 21.79 133 GLU D N 1
ATOM 7992 C CA . GLU D 1 145 ? -20.897 6.301 26.150 1.00 22.25 133 GLU D CA 1
ATOM 7993 C C . GLU D 1 145 ? -19.921 7.467 26.317 1.00 22.22 133 GLU D C 1
ATOM 7994 O O . GLU D 1 145 ? -18.748 7.362 25.958 1.00 22.74 133 GLU D O 1
ATOM 8008 N N . SER D 1 147 ? -18.579 8.405 28.978 1.00 22.63 135 SER D N 1
ATOM 8009 C CA A SER D 1 147 ? -17.541 7.942 29.901 0.50 22.32 135 SER D CA 1
ATOM 8010 C CA B SER D 1 147 ? -17.557 7.914 29.908 0.50 21.82 135 SER D CA 1
ATOM 8011 C C . SER D 1 147 ? -16.532 6.998 29.222 1.00 21.65 135 SER D C 1
ATOM 8012 O O . SER D 1 147 ? -15.492 6.626 29.804 1.00 22.23 135 SER D O 1
ATOM 8017 N N . SER D 1 148 ? -16.821 6.630 27.989 1.00 24.84 136 SER D N 1
ATOM 8018 C CA . SER D 1 148 ? -16.096 5.602 27.251 1.00 23.44 136 SER D CA 1
ATOM 8019 C C . SER D 1 148 ? -15.443 6.102 25.992 1.00 23.81 136 SER D C 1
ATOM 8020 O O . SER D 1 148 ? -14.530 5.480 25.494 1.00 24.92 136 SER D O 1
ATOM 8023 N N . SER D 1 149 ? -15.930 7.184 25.408 1.00 20.72 137 SER D N 1
ATOM 8024 C CA . SER D 1 149 ? -15.584 7.538 24.040 1.00 23.36 137 SER D CA 1
ATOM 8025 C C . SER D 1 149 ? -15.257 9.041 23.963 1.00 24.53 137 SER D C 1
ATOM 8026 O O . SER D 1 149 ? -15.994 9.872 24.498 1.00 26.63 137 SER D O 1
ATOM 8029 N N . ARG D 1 150 ? -14.215 9.390 23.227 1.00 24.09 138 ARG D N 1
ATOM 8030 C CA . ARG D 1 150 ? -13.834 10.809 23.114 1.00 24.76 138 ARG D CA 1
ATOM 8031 C C . ARG D 1 150 ? -14.419 11.485 21.918 1.00 23.96 138 ARG D C 1
ATOM 8032 O O . ARG D 1 150 ? -14.364 10.966 20.802 1.00 25.03 138 ARG D O 1
ATOM 8040 N N . ALA D 1 151 ? -14.967 12.665 22.177 1.00 25.01 139 ALA D N 1
ATOM 8041 C CA . ALA D 1 151 ? -15.569 13.518 21.194 1.00 24.77 139 ALA D CA 1
ATOM 8042 C C . ALA D 1 151 ? -15.836 14.863 21.861 1.00 23.27 139 ALA D C 1
ATOM 8043 O O . ALA D 1 151 ? -15.791 14.983 23.075 1.00 23.79 139 ALA D O 1
ATOM 8045 N N . VAL D 1 152 ? -16.144 15.864 21.040 1.00 18.58 140 VAL D N 1
ATOM 8046 C CA . VAL D 1 152 ? -16.658 17.115 21.524 1.00 21.29 140 VAL D CA 1
ATOM 8047 C C . VAL D 1 152 ? -18.156 17.083 21.230 1.00 20.01 140 VAL D C 1
ATOM 8048 O O . VAL D 1 152 ? -18.541 16.965 20.066 1.00 23.53 140 VAL D O 1
ATOM 8052 N N . LEU D 1 153 ? -18.975 17.165 22.266 1.00 20.90 141 LEU D N 1
ATOM 8053 C CA . LEU D 1 153 ? -20.403 17.185 22.130 1.00 21.17 141 LEU D CA 1
ATOM 8054 C C . LEU D 1 153 ? -20.982 18.532 22.490 1.00 20.94 141 LEU D C 1
ATOM 8055 O O . LEU D 1 153 ? -20.867 18.989 23.643 1.00 22.21 141 LEU D O 1
ATOM 8060 N N . VAL D 1 154 ? -21.667 19.154 21.522 1.00 20.55 142 VAL D N 1
ATOM 8061 C CA . VAL D 1 154 ? -22.396 20.405 21.767 1.00 21.63 142 VAL D CA 1
ATOM 8062 C C . VAL D 1 154 ? -23.827 20.034 22.125 1.00 21.99 142 VAL D C 1
ATOM 8063 O O . VAL D 1 154 ? -24.487 19.296 21.374 1.00 23.53 142 VAL D O 1
ATOM 8067 N N . SER D 1 155 ? -24.263 20.475 23.304 1.00 22.28 143 SER D N 1
ATOM 8068 C CA . SER D 1 155 ? -25.642 20.239 23.793 1.00 23.77 143 SER D CA 1
ATOM 8069 C C . SER D 1 155 ? -26.155 21.374 24.688 1.00 24.88 143 SER D C 1
ATOM 8070 O O . SER D 1 155 ? -25.366 22.182 25.190 1.00 26.81 143 SER D O 1
ATOM 8073 N N . SER D 1 156 ? -27.479 21.439 24.853 1.00 22.43 144 SER D N 1
ATOM 8074 C CA . SER D 1 156 ? -28.117 22.347 25.819 1.00 20.31 144 SER D CA 1
ATOM 8075 C C . SER D 1 156 ? -28.295 21.638 27.169 1.00 23.10 144 SER D C 1
ATOM 8076 O O . SER D 1 156 ? -29.319 21.694 27.814 1.00 25.63 144 SER D O 1
ATOM 8079 N N . GLY D 1 157 ? -27.253 20.931 27.568 1.00 26.05 145 GLY D N 1
ATOM 8080 C CA . GLY D 1 157 ? -27.269 20.223 28.823 1.00 27.01 145 GLY D CA 1
ATOM 8081 C C . GLY D 1 157 ? -27.969 18.907 28.656 1.00 25.71 145 GLY D C 1
ATOM 8082 O O . GLY D 1 157 ? -27.689 18.147 27.705 1.00 28.82 145 GLY D O 1
ATOM 8083 N N . ILE D 1 158 ? -28.809 18.601 29.631 1.00 26.94 146 ILE D N 1
ATOM 8084 C CA . ILE D 1 158 ? -29.521 17.323 29.691 1.00 26.12 146 ILE D CA 1
ATOM 8085 C C . ILE D 1 158 ? -30.999 17.617 29.574 1.00 23.74 146 ILE D C 1
ATOM 8086 O O . ILE D 1 158 ? -31.491 18.687 29.935 1.00 24.90 146 ILE D O 1
ATOM 8091 N N . LYS D 1 159 ? -31.724 16.638 29.072 1.00 24.19 147 LYS D N 1
ATOM 8092 C CA . LYS D 1 159 ? -33.152 16.788 28.920 1.00 23.65 147 LYS D CA 1
ATOM 8093 C C . LYS D 1 159 ? -33.860 17.069 30.219 1.00 24.15 147 LYS D C 1
ATOM 8094 O O . LYS D 1 159 ? -33.563 16.516 31.270 1.00 25.21 147 LYS D O 1
ATOM 8100 N N . SER D 1 160 ? -34.847 17.948 30.112 1.00 24.69 148 SER D N 1
ATOM 8101 C CA . SER D 1 160 ? -35.595 18.441 31.246 1.00 23.46 148 SER D CA 1
ATOM 8102 C C . SER D 1 160 ? -36.411 17.428 32.064 1.00 23.44 148 SER D C 1
ATOM 8103 O O . SER D 1 160 ? -36.878 17.762 33.188 1.00 24.69 148 SER D O 1
ATOM 8106 N N . ILE D 1 161 ? -36.626 16.249 31.476 1.00 23.14 149 ILE D N 1
ATOM 8107 C CA . ILE D 1 161 ? -37.466 15.179 32.062 1.00 23.97 149 ILE D CA 1
ATOM 8108 C C . ILE D 1 161 ? -36.699 14.294 33.062 1.00 23.75 149 ILE D C 1
ATOM 8109 O O . ILE D 1 161 ? -37.280 13.399 33.651 1.00 24.40 149 ILE D O 1
ATOM 8114 N N . LEU D 1 162 ? -35.413 14.581 33.247 1.00 22.27 150 LEU D N 1
ATOM 8115 C CA . LEU D 1 162 ? -34.498 13.742 33.990 1.00 23.77 150 LEU D CA 1
ATOM 8116 C C . LEU D 1 162 ? -34.419 14.110 35.485 1.00 23.58 150 LEU D C 1
ATOM 8117 O O . LEU D 1 162 ? -34.993 15.123 35.928 1.00 22.56 150 LEU D O 1
ATOM 8122 N N . ASP D 1 163 ? -33.784 13.235 36.262 1.00 23.53 151 ASP D N 1
ATOM 8123 C CA . ASP D 1 163 ? -33.381 13.546 37.639 1.00 22.66 151 ASP D CA 1
ATOM 8124 C C . ASP D 1 163 ? -32.114 14.375 37.512 1.00 22.45 151 ASP D C 1
ATOM 8125 O O . ASP D 1 163 ? -31.036 13.847 37.208 1.00 21.06 151 ASP D O 1
ATOM 8130 N N . VAL D 1 164 ? -32.255 15.686 37.672 1.00 22.15 152 VAL D N 1
ATOM 8131 C CA . VAL D 1 164 ? -31.171 16.607 37.319 1.00 22.63 152 VAL D CA 1
ATOM 8132 C C . VAL D 1 164 ? -30.020 16.458 38.316 1.00 21.49 152 VAL D C 1
ATOM 8133 O O . VAL D 1 164 ? -28.883 16.317 37.907 1.00 21.44 152 VAL D O 1
ATOM 8137 N N . GLU D 1 165 ? -30.334 16.419 39.606 1.00 22.40 153 GLU D N 1
ATOM 8138 C CA . GLU D 1 165 ? -29.301 16.170 40.616 1.00 24.14 153 GLU D CA 1
ATOM 8139 C C . GLU D 1 165 ? -28.517 14.904 40.379 1.00 21.78 153 GLU D C 1
ATOM 8140 O O . GLU D 1 165 ? -27.265 14.933 40.318 1.00 23.80 153 GLU D O 1
ATOM 8146 N N . ALA D 1 166 ? -29.219 13.780 40.215 1.00 21.35 154 ALA D N 1
ATOM 8147 C CA . ALA D 1 166 ? -28.540 12.489 39.976 1.00 22.38 154 ALA D CA 1
ATOM 8148 C C . ALA D 1 166 ? -27.691 12.526 38.725 1.00 21.34 154 ALA D C 1
ATOM 8149 O O . ALA D 1 166 ? -26.533 12.006 38.674 1.00 21.65 154 ALA D O 1
ATOM 8151 N N . THR D 1 167 ? -28.236 13.119 37.675 1.00 21.65 155 THR D N 1
ATOM 8152 C CA . THR D 1 167 ? -27.512 13.130 36.391 1.00 20.97 155 THR D CA 1
ATOM 8153 C C . THR D 1 167 ? -26.262 14.011 36.487 1.00 20.73 155 THR D C 1
ATOM 8154 O O . THR D 1 167 ? -25.146 13.620 36.089 1.00 20.06 155 THR D O 1
ATOM 8158 N N . PHE D 1 168 ? -26.433 15.200 37.034 1.00 20.43 156 PHE D N 1
ATOM 8159 C CA . PHE D 1 168 ? -25.307 16.135 37.181 1.00 21.16 156 PHE D CA 1
ATOM 8160 C C . PHE D 1 168 ? -24.220 15.535 38.038 1.00 21.59 156 PHE D C 1
ATOM 8161 O O . PHE D 1 168 ? -22.995 15.676 37.739 1.00 21.42 156 PHE D O 1
ATOM 8169 N N . GLU D 1 169 ? -24.607 14.908 39.125 1.00 22.46 157 GLU D N 1
ATOM 8170 C CA . GLU D 1 169 ? -23.640 14.204 39.946 1.00 22.58 157 GLU D CA 1
ATOM 8171 C C . GLU D 1 169 ? -22.930 13.056 39.194 1.00 22.73 157 GLU D C 1
ATOM 8172 O O . GLU D 1 169 ? -21.713 12.888 39.342 1.00 20.48 157 GLU D O 1
ATOM 8191 N N . LEU D 1 171 ? -22.379 12.705 35.952 1.00 20.59 159 LEU D N 1
ATOM 8192 C CA . LEU D 1 171 ? -21.428 13.262 34.974 1.00 19.96 159 LEU D CA 1
ATOM 8193 C C . LEU D 1 171 ? -20.056 13.478 35.655 1.00 21.72 159 LEU D C 1
ATOM 8194 O O . LEU D 1 171 ? -18.997 13.196 35.073 1.00 21.60 159 LEU D O 1
ATOM 8199 N N . GLU D 1 172 ? -20.065 14.010 36.889 1.00 21.44 160 GLU D N 1
ATOM 8200 C CA . GLU D 1 172 ? -18.800 14.120 37.648 1.00 21.36 160 GLU D CA 1
ATOM 8201 C C . GLU D 1 172 ? -18.165 12.761 37.917 1.00 22.80 160 GLU D C 1
ATOM 8202 O O . GLU D 1 172 ? -16.964 12.550 37.614 1.00 21.03 160 GLU D O 1
ATOM 8208 N N . THR D 1 173 ? -18.946 11.852 38.490 1.00 22.28 161 THR D N 1
ATOM 8209 C CA . THR D 1 173 ? -18.431 10.543 38.859 1.00 20.39 161 THR D CA 1
ATOM 8210 C C . THR D 1 173 ? -17.762 9.833 37.676 1.00 20.21 161 THR D C 1
ATOM 8211 O O . THR D 1 173 ? -16.674 9.298 37.820 1.00 20.41 161 THR D O 1
ATOM 8215 N N . LEU D 1 174 ? -18.396 9.887 36.522 1.00 20.13 162 LEU D N 1
ATOM 8216 C CA . LEU D 1 174 ? -17.915 9.235 35.338 1.00 20.32 162 LEU D CA 1
ATOM 8217 C C . LEU D 1 174 ? -16.760 9.989 34.659 1.00 22.81 162 LEU D C 1
ATOM 8218 O O . LEU D 1 174 ? -16.294 9.557 33.647 1.00 22.57 162 LEU D O 1
ATOM 8223 N N . GLU D 1 175 ? -16.328 11.103 35.249 1.00 20.64 163 GLU D N 1
ATOM 8224 C CA . GLU D 1 175 ? -15.201 11.890 34.753 1.00 21.24 163 GLU D CA 1
ATOM 8225 C C . GLU D 1 175 ? -15.484 12.526 33.413 1.00 22.84 163 GLU D C 1
ATOM 8226 O O . GLU D 1 175 ? -14.596 12.641 32.580 1.00 21.29 163 GLU D O 1
ATOM 8232 N N . ILE D 1 176 ? -16.721 12.983 33.215 1.00 19.55 164 ILE D N 1
ATOM 8233 C CA . ILE D 1 176 ? -17.123 13.616 31.977 1.00 21.30 164 ILE D CA 1
ATOM 8234 C C . ILE D 1 176 ? -16.953 15.136 32.161 1.00 19.81 164 ILE D C 1
ATOM 8235 O O . ILE D 1 176 ? -17.747 15.749 32.883 1.00 22.91 164 ILE D O 1
ATOM 8240 N N . PRO D 1 177 ? -15.977 15.738 31.486 1.00 21.90 165 PRO D N 1
ATOM 8241 C CA . PRO D 1 177 ? -15.713 17.166 31.628 1.00 22.13 165 PRO D CA 1
ATOM 8242 C C . PRO D 1 177 ? -16.772 18.007 30.953 1.00 23.10 165 PRO D C 1
ATOM 8243 O O . PRO D 1 177 ? -17.228 17.643 29.870 1.00 22.46 165 PRO D O 1
ATOM 8247 N N . LEU D 1 178 ? -17.218 19.051 31.660 1.00 24.26 166 LEU D N 1
ATOM 8248 C CA . LEU D 1 178 ? -18.284 19.947 31.216 1.00 26.55 166 LEU D CA 1
ATOM 8249 C C . LEU D 1 178 ? -17.695 21.366 31.199 1.00 25.32 166 LEU D C 1
ATOM 8250 O O . LEU D 1 178 ? -16.936 21.753 32.114 1.00 27.95 166 LEU D O 1
ATOM 8255 N N . VAL D 1 179 ? -17.988 22.114 30.150 1.00 23.60 167 VAL D N 1
ATOM 8256 C CA . VAL D 1 179 ? -17.703 23.556 30.102 1.00 21.47 167 VAL D CA 1
ATOM 8257 C C . VAL D 1 179 ? -18.895 24.291 29.542 1.00 21.61 167 VAL D C 1
ATOM 8258 O O . VAL D 1 179 ? -19.539 23.838 28.550 1.00 20.34 167 VAL D O 1
ATOM 8262 N N . GLY D 1 180 ? -19.164 25.437 30.152 1.00 23.07 168 GLY D N 1
ATOM 8263 C CA . GLY D 1 180 ? -20.191 26.346 29.704 1.00 22.76 168 GLY D CA 1
ATOM 8264 C C . GLY D 1 180 ? -19.701 27.262 28.602 1.00 22.20 168 GLY D C 1
ATOM 8265 O O . GLY D 1 180 ? -18.716 28.001 28.763 1.00 22.91 168 GLY D O 1
ATOM 8266 N N . PHE D 1 181 ? -20.374 27.232 27.469 1.00 21.94 169 PHE D N 1
ATOM 8267 C CA . PHE D 1 181 ? -20.053 28.207 26.451 1.00 23.68 169 PHE D CA 1
ATOM 8268 C C . PHE D 1 181 ? -20.609 29.610 26.835 1.00 23.24 169 PHE D C 1
ATOM 8269 O O . PHE D 1 181 ? -21.800 29.867 26.717 1.00 21.14 169 PHE D O 1
ATOM 8277 N N . ARG D 1 182 ? -19.730 30.479 27.334 1.00 21.73 170 ARG D N 1
ATOM 8278 C CA . ARG D 1 182 ? -20.087 31.841 27.783 1.00 24.54 170 ARG D CA 1
ATOM 8279 C C . ARG D 1 182 ? -21.181 31.843 28.871 1.00 23.95 170 ARG D C 1
ATOM 8280 O O . ARG D 1 182 ? -22.017 32.733 28.950 1.00 22.86 170 ARG D O 1
ATOM 8288 N N . THR D 1 183 ? -21.140 30.835 29.701 1.00 23.20 171 THR D N 1
ATOM 8289 C CA . THR D 1 183 ? -21.963 30.743 30.874 1.00 24.76 171 THR D CA 1
ATOM 8290 C C . THR D 1 183 ? -21.318 29.830 31.904 1.00 23.68 171 THR D C 1
ATOM 8291 O O . THR D 1 183 ? -20.555 28.942 31.556 1.00 22.64 171 THR D O 1
ATOM 8295 N N . ASN D 1 184 ? -21.636 30.099 33.170 1.00 24.28 172 ASN D N 1
ATOM 8296 C CA . ASN D 1 184 ? -21.252 29.277 34.309 1.00 24.46 172 ASN D CA 1
ATOM 8297 C C . ASN D 1 184 ? -22.435 28.485 34.864 1.00 24.62 172 ASN D C 1
ATOM 8298 O O . ASN D 1 184 ? -22.361 27.904 35.971 1.00 24.41 172 ASN D O 1
ATOM 8303 N N . GLU D 1 185 ? -23.556 28.523 34.151 1.00 24.71 173 GLU D N 1
ATOM 8304 C CA . GLU D 1 185 ? -24.696 27.767 34.561 1.00 25.13 173 GLU D CA 1
ATOM 8305 C C . GLU D 1 185 ? -24.975 26.585 33.640 1.00 25.38 173 GLU D C 1
ATOM 8306 O O . GLU D 1 185 ? -25.157 26.756 32.419 1.00 25.51 173 GLU D O 1
ATOM 8312 N N . PHE D 1 186 ? -25.041 25.398 34.248 1.00 21.91 174 PHE D N 1
ATOM 8313 C CA . PHE D 1 186 ? -25.386 24.186 33.545 1.00 23.39 174 PHE D CA 1
ATOM 8314 C C . PHE D 1 186 ? -26.828 24.337 33.001 1.00 24.12 174 PHE D C 1
ATOM 8315 O O . PHE D 1 186 ? -27.775 24.596 33.785 1.00 24.51 174 PHE D O 1
ATOM 8323 N N . PRO D 1 187 ? -27.001 24.299 31.678 1.00 24.27 175 PRO D N 1
ATOM 8324 C CA . PRO D 1 187 ? -28.339 24.476 31.106 1.00 23.15 175 PRO D CA 1
ATOM 8325 C C . PRO D 1 187 ? -29.157 23.224 31.208 1.00 23.17 175 PRO D C 1
ATOM 8326 O O . PRO D 1 187 ? -28.616 22.132 31.332 1.00 23.36 175 PRO D O 1
ATOM 8330 N N . LEU D 1 188 ? -30.468 23.413 31.127 1.00 23.13 176 LEU D N 1
ATOM 8331 C CA A LEU D 1 188 ? -31.408 22.313 31.227 0.70 24.02 176 LEU D CA 1
ATOM 8332 C CA B LEU D 1 188 ? -31.403 22.343 31.252 0.30 22.35 176 LEU D CA 1
ATOM 8333 C C . LEU D 1 188 ? -32.384 22.390 30.077 1.00 23.52 176 LEU D C 1
ATOM 8334 O O . LEU D 1 188 ? -33.594 22.597 30.279 1.00 24.53 176 LEU D O 1
ATOM 8343 N N . PHE D 1 189 ? -31.829 22.230 28.861 1.00 22.82 177 PHE D N 1
ATOM 8344 C CA . PHE D 1 189 ? -32.572 21.968 27.637 1.00 23.12 177 PHE D CA 1
ATOM 8345 C C . PHE D 1 189 ? -33.548 23.119 27.367 1.00 23.07 177 PHE D C 1
ATOM 8346 O O . PHE D 1 189 ? -33.096 24.156 26.886 1.00 22.40 177 PHE D O 1
ATOM 8354 N N . PHE D 1 190 ? -34.832 22.988 27.721 1.00 22.97 178 PHE D N 1
ATOM 8355 C CA . PHE D 1 190 ? -35.786 24.108 27.563 1.00 24.61 178 PHE D CA 1
ATOM 8356 C C . PHE D 1 190 ? -35.441 25.345 28.389 1.00 23.12 178 PHE D C 1
ATOM 8357 O O . PHE D 1 190 ? -35.957 26.433 28.099 1.00 21.63 178 PHE D O 1
ATOM 8365 N N . SER D 1 191 ? -34.702 25.144 29.471 1.00 22.80 179 SER D N 1
ATOM 8366 C CA . SER D 1 191 ? -34.462 26.190 30.492 1.00 23.51 179 SER D CA 1
ATOM 8367 C C . SER D 1 191 ? -32.985 26.610 30.517 1.00 23.66 179 SER D C 1
ATOM 8368 O O . SER D 1 191 ? -32.092 25.778 30.350 1.00 22.82 179 SER D O 1
ATOM 8371 N N . ARG D 1 192 ? -32.714 27.881 30.760 1.00 19.72 180 ARG D N 1
ATOM 8372 C CA . ARG D 1 192 ? -31.321 28.346 30.882 1.00 21.42 180 ARG D CA 1
ATOM 8373 C C . ARG D 1 192 ? -30.753 28.061 32.277 1.00 23.02 180 ARG D C 1
ATOM 8374 O O . ARG D 1 192 ? -29.591 27.732 32.413 1.00 25.16 180 ARG D O 1
ATOM 8382 N N . LYS D 1 193 ? -31.576 28.172 33.316 1.00 25.88 181 LYS D N 1
ATOM 8383 C CA . LYS D 1 193 ? -31.046 28.090 34.685 1.00 27.53 181 LYS D CA 1
ATOM 8384 C C . LYS D 1 193 ? -31.352 26.745 35.324 1.00 27.18 181 LYS D C 1
ATOM 8385 O O . LYS D 1 193 ? -32.467 26.219 35.217 1.00 27.29 181 LYS D O 1
ATOM 8391 N N . SER D 1 194 ? -30.345 26.206 35.979 1.00 26.17 182 SER D N 1
ATOM 8392 C CA . SER D 1 194 ? -30.430 24.974 36.755 1.00 26.29 182 SER D CA 1
ATOM 8393 C C . SER D 1 194 ? -30.015 25.197 38.212 1.00 27.17 182 SER D C 1
ATOM 8394 O O . SER D 1 194 ? -30.250 24.347 39.079 1.00 26.50 182 SER D O 1
ATOM 8397 N N . GLY D 1 195 ? -29.362 26.319 38.472 1.00 22.19 183 GLY D N 1
ATOM 8398 C CA . GLY D 1 195 ? -28.693 26.550 39.723 1.00 26.74 183 GLY D CA 1
ATOM 8399 C C . GLY D 1 195 ? -27.472 25.681 40.003 1.00 25.08 183 GLY D C 1
ATOM 8400 O O . GLY D 1 195 ? -27.045 25.580 41.156 1.00 31.23 183 GLY D O 1
ATOM 8401 N N . ARG D 1 196 ? -26.871 25.115 38.974 1.00 25.41 184 ARG D N 1
ATOM 8402 C CA . ARG D 1 196 ? -25.699 24.264 39.121 1.00 26.68 184 ARG D CA 1
ATOM 8403 C C . ARG D 1 196 ? -24.569 24.894 38.310 1.00 28.50 184 ARG D C 1
ATOM 8404 O O . ARG D 1 196 ? -24.774 25.321 37.178 1.00 28.16 184 ARG D O 1
ATOM 8412 N N . ARG D 1 197 ? -23.421 25.056 38.942 1.00 26.81 185 ARG D N 1
ATOM 8413 C CA . ARG D 1 197 ? -22.294 25.754 38.333 1.00 26.52 185 ARG D CA 1
ATOM 8414 C C . ARG D 1 197 ? -21.399 24.804 37.506 1.00 27.70 185 ARG D C 1
ATOM 8415 O O . ARG D 1 197 ? -21.110 23.659 37.917 1.00 27.60 185 ARG D O 1
ATOM 8423 N N . VAL D 1 198 ? -20.956 25.318 36.350 1.00 25.37 186 VAL D N 1
ATOM 8424 C CA . VAL D 1 198 ? -19.939 24.723 35.547 1.00 23.61 186 VAL D CA 1
ATOM 8425 C C . VAL D 1 198 ? -18.843 25.767 35.300 1.00 25.34 186 VAL D C 1
ATOM 8426 O O . VAL D 1 198 ? -19.104 26.971 35.331 1.00 24.32 186 VAL D O 1
ATOM 8430 N N . PRO D 1 199 ? -17.630 25.317 34.956 1.00 26.14 187 PRO D N 1
ATOM 8431 C CA . PRO D 1 199 ? -16.616 26.245 34.481 1.00 27.11 187 PRO D CA 1
ATOM 8432 C C . PRO D 1 199 ? -17.021 26.881 33.151 1.00 25.57 187 PRO D C 1
ATOM 8433 O O . PRO D 1 199 ? -17.646 26.240 32.333 1.00 25.93 187 PRO D O 1
ATOM 8437 N N . ARG D 1 200 ? -16.663 28.137 32.963 1.00 25.75 188 ARG D N 1
ATOM 8438 C CA . ARG D 1 200 ? -17.058 28.887 31.786 1.00 27.97 188 ARG D CA 1
ATOM 8439 C C . ARG D 1 200 ? -15.884 29.033 30.852 1.00 29.69 188 ARG D C 1
ATOM 8440 O O . ARG D 1 200 ? -14.749 29.248 31.320 1.00 29.78 188 ARG D O 1
ATOM 8448 N N . ILE D 1 201 ? -16.136 28.926 29.539 1.00 27.94 189 ILE D N 1
ATOM 8449 C CA . ILE D 1 201 ? -15.154 29.368 28.561 1.00 29.50 189 ILE D CA 1
ATOM 8450 C C . ILE D 1 201 ? -15.728 30.446 27.679 1.00 27.30 189 ILE D C 1
ATOM 8451 O O . ILE D 1 201 ? -16.935 30.626 27.641 1.00 25.64 189 ILE D O 1
ATOM 8456 N N . GLU D 1 202 ? -14.867 31.168 26.972 1.00 27.06 190 GLU D N 1
ATOM 8457 C CA . GLU D 1 202 ? -15.307 32.356 26.224 1.00 27.21 190 GLU D CA 1
ATOM 8458 C C . GLU D 1 202 ? -15.409 32.173 24.719 1.00 27.74 190 GLU D C 1
ATOM 8459 O O . GLU D 1 202 ? -16.171 32.901 24.049 1.00 25.18 190 GLU D O 1
ATOM 8465 N N . ASN D 1 203 ? -14.711 31.173 24.183 1.00 24.96 191 ASN D N 1
ATOM 8466 C CA . ASN D 1 203 ? -14.608 31.037 22.740 1.00 25.09 191 ASN D CA 1
ATOM 8467 C C . ASN D 1 203 ? -14.202 29.620 22.317 1.00 23.74 191 ASN D C 1
ATOM 8468 O O . ASN D 1 203 ? -13.827 28.822 23.150 1.00 24.26 191 ASN D O 1
ATOM 8473 N N . VAL D 1 204 ? -14.335 29.327 21.028 1.00 23.96 192 VAL D N 1
ATOM 8474 C CA A VAL D 1 204 ? -14.017 28.029 20.444 0.50 24.49 192 VAL D CA 1
ATOM 8475 C CA B VAL D 1 204 ? -14.039 27.976 20.567 0.50 25.02 192 VAL D CA 1
ATOM 8476 C C . VAL D 1 204 ? -12.546 27.630 20.676 1.00 24.05 192 VAL D C 1
ATOM 8477 O O . VAL D 1 204 ? -12.219 26.489 20.898 1.00 24.62 192 VAL D O 1
ATOM 8484 N N . GLU D 1 205 ? -11.647 28.604 20.596 1.00 23.03 193 GLU D N 1
ATOM 8485 C CA . GLU D 1 205 ? -10.244 28.319 20.776 1.00 23.82 193 GLU D CA 1
ATOM 8486 C C . GLU D 1 205 ? -10.001 27.648 22.155 1.00 25.17 193 GLU D C 1
ATOM 8487 O O . GLU D 1 205 ? -9.212 26.718 22.281 1.00 21.87 193 GLU D O 1
ATOM 8493 N N . GLU D 1 206 ? -10.716 28.121 23.175 1.00 23.63 194 GLU D N 1
ATOM 8494 C CA . GLU D 1 206 ? -10.614 27.561 24.528 1.00 25.76 194 GLU D CA 1
ATOM 8495 C C . GLU D 1 206 ? -11.129 26.140 24.580 1.00 23.55 194 GLU D C 1
ATOM 8496 O O . GLU D 1 206 ? -10.519 25.285 25.225 1.00 24.09 194 GLU D O 1
ATOM 8502 N N . VAL D 1 207 ? -12.248 25.877 23.893 1.00 23.40 195 VAL D N 1
ATOM 8503 C CA . VAL D 1 207 ? -12.751 24.511 23.726 1.00 23.51 195 VAL D CA 1
ATOM 8504 C C . VAL D 1 207 ? -11.707 23.591 23.112 1.00 23.92 195 VAL D C 1
ATOM 8505 O O . VAL D 1 207 ? -11.524 22.465 23.580 1.00 23.74 195 VAL D O 1
ATOM 8509 N N . LEU D 1 208 ? -11.023 24.062 22.072 1.00 22.83 196 LEU D N 1
ATOM 8510 C CA . LEU D 1 208 ? -10.046 23.232 21.386 1.00 22.84 196 LEU D CA 1
ATOM 8511 C C . LEU D 1 208 ? -8.775 22.975 22.220 1.00 23.62 196 LEU D C 1
ATOM 8512 O O . LEU D 1 208 ? -8.137 21.924 22.080 1.00 23.36 196 LEU D O 1
ATOM 8517 N N . LYS D 1 209 ? -8.385 23.911 23.071 1.00 23.40 197 LYS D N 1
ATOM 8518 C CA . LYS D 1 209 ? -7.236 23.648 23.975 1.00 25.43 197 LYS D CA 1
ATOM 8519 C C . LYS D 1 209 ? -7.562 22.593 25.030 1.00 21.31 197 LYS D C 1
ATOM 8520 O O . LYS D 1 209 ? -6.714 21.740 25.371 1.00 21.61 197 LYS D O 1
ATOM 8526 N N . ILE D 1 210 ? -8.783 22.625 25.571 1.00 20.31 198 ILE D N 1
ATOM 8527 C CA . ILE D 1 210 ? -9.235 21.556 26.455 1.00 20.22 198 ILE D CA 1
ATOM 8528 C C . ILE D 1 210 ? -9.249 20.233 25.730 1.00 19.72 198 ILE D C 1
ATOM 8529 O O . ILE D 1 210 ? -8.715 19.237 26.222 1.00 20.80 198 ILE D O 1
ATOM 8534 N N . TYR D 1 211 ? -9.865 20.183 24.537 1.00 19.17 199 TYR D N 1
ATOM 8535 C CA . TYR D 1 211 ? -9.979 18.917 23.855 1.00 21.43 199 TYR D CA 1
ATOM 8536 C C . TYR D 1 211 ? -8.622 18.306 23.419 1.00 20.53 199 TYR D C 1
ATOM 8537 O O . TYR D 1 211 ? -8.416 17.100 23.536 1.00 21.83 199 TYR D O 1
ATOM 8546 N N . GLU D 1 212 ? -7.715 19.144 22.925 1.00 20.77 200 GLU D N 1
ATOM 8547 C CA . GLU D 1 212 ? -6.372 18.698 22.550 1.00 21.76 200 GLU D CA 1
ATOM 8548 C C . GLU D 1 212 ? -5.587 18.211 23.743 1.00 19.96 200 GLU D C 1
ATOM 8549 O O . GLU D 1 212 ? -4.864 17.233 23.647 1.00 20.34 200 GLU D O 1
ATOM 8555 N N . SER D 1 213 ? -5.749 18.870 24.862 1.00 19.00 201 SER D N 1
ATOM 8556 C CA . SER D 1 213 ? -5.144 18.427 26.143 1.00 22.32 201 SER D CA 1
ATOM 8557 C C . SER D 1 213 ? -5.636 17.053 26.587 1.00 21.33 201 SER D C 1
ATOM 8558 O O . SER D 1 213 ? -4.829 16.242 27.055 1.00 21.92 201 SER D O 1
ATOM 8569 N N . LYS D 1 215 ? -6.653 14.664 24.545 1.00 18.72 203 LYS D N 1
ATOM 8570 C CA . LYS D 1 215 ? -6.018 13.716 23.633 1.00 19.24 203 LYS D CA 1
ATOM 8571 C C . LYS D 1 215 ? -4.619 13.384 24.090 1.00 20.67 203 LYS D C 1
ATOM 8572 O O . LYS D 1 215 ? -4.255 12.214 24.153 1.00 21.31 203 LYS D O 1
ATOM 8578 N N . GLU D 1 216 ? -3.893 14.425 24.472 1.00 19.52 204 GLU D N 1
ATOM 8579 C CA . GLU D 1 216 ? -2.514 14.322 24.878 1.00 21.08 204 GLU D CA 1
ATOM 8580 C C . GLU D 1 216 ? -2.403 13.517 26.171 1.00 19.98 204 GLU D C 1
ATOM 8581 O O . GLU D 1 216 ? -1.491 12.745 26.303 1.00 18.62 204 GLU D O 1
ATOM 8595 N N . GLU D 1 218 ? -4.479 11.150 27.070 1.00 18.39 206 GLU D N 1
ATOM 8596 C CA . GLU D 1 218 ? -5.249 9.920 26.935 1.00 21.78 206 GLU D CA 1
ATOM 8597 C C . GLU D 1 218 ? -6.460 9.838 27.903 1.00 23.41 206 GLU D C 1
ATOM 8598 O O . GLU D 1 218 ? -6.709 8.817 28.622 1.00 22.28 206 GLU D O 1
ATOM 8604 N N . LEU D 1 219 ? -7.210 10.930 27.945 1.00 23.43 207 LEU D N 1
ATOM 8605 C CA . LEU D 1 219 ? -8.459 10.963 28.656 1.00 23.58 207 LEU D CA 1
ATOM 8606 C C . LEU D 1 219 ? -9.567 10.672 27.611 1.00 23.31 207 LEU D C 1
ATOM 8607 O O . LEU D 1 219 ? -9.903 11.527 26.802 1.00 21.66 207 LEU D O 1
ATOM 8612 N N . GLU D 1 220 ? -10.110 9.462 27.656 1.00 21.78 208 GLU D N 1
ATOM 8613 C CA . GLU D 1 220 ? -11.079 9.030 26.668 1.00 23.67 208 GLU D CA 1
ATOM 8614 C C . GLU D 1 220 ? -12.480 9.248 27.241 1.00 22.99 208 GLU D C 1
ATOM 8615 O O . GLU D 1 220 ? -13.129 8.328 27.805 1.00 23.69 208 GLU D O 1
ATOM 8621 N N . LYS D 1 221 ? -12.920 10.498 27.098 1.00 21.11 209 LYS D N 1
ATOM 8622 C CA . LYS D 1 221 ? -14.171 10.948 27.649 1.00 21.78 209 LYS D CA 1
ATOM 8623 C C . LYS D 1 221 ? -14.701 11.984 26.686 1.00 23.90 209 LYS D C 1
ATOM 8624 O O . LYS D 1 221 ? -13.917 12.627 25.930 1.00 19.77 209 LYS D O 1
ATOM 8630 N N . THR D 1 222 ? -16.021 12.130 26.664 1.00 21.65 210 THR D N 1
ATOM 8631 C CA . THR D 1 222 ? -16.648 13.147 25.896 1.00 21.31 210 THR D CA 1
ATOM 8632 C C . THR D 1 222 ? -16.570 14.479 26.624 1.00 22.92 210 THR D C 1
ATOM 8633 O O . THR D 1 222 ? -16.883 14.513 27.810 1.00 22.06 210 THR D O 1
ATOM 8637 N N . LEU D 1 223 ? -16.160 15.539 25.904 1.00 20.79 211 LEU D N 1
ATOM 8638 C CA . LEU D 1 223 ? -16.219 16.921 26.401 1.00 21.16 211 LEU D CA 1
ATOM 8639 C C . LEU D 1 223 ? -17.592 17.508 26.062 1.00 21.46 211 LEU D C 1
ATOM 8640 O O . LEU D 1 223 ? -17.938 17.669 24.893 1.00 22.02 211 LEU D O 1
ATOM 8658 N N . VAL D 1 225 ? -19.791 20.573 25.713 1.00 21.67 213 VAL D N 1
ATOM 8659 C CA . VAL D 1 225 ? -19.795 22.009 25.539 1.00 22.54 213 VAL D CA 1
ATOM 8660 C C . VAL D 1 225 ? -21.251 22.435 25.613 1.00 22.35 213 VAL D C 1
ATOM 8661 O O . VAL D 1 225 ? -22.080 22.066 24.774 1.00 23.59 213 VAL D O 1
ATOM 8665 N N . LEU D 1 226 ? -21.547 23.178 26.660 1.00 22.62 214 LEU D N 1
ATOM 8666 C CA . LEU D 1 226 ? -22.913 23.462 27.081 1.00 22.57 214 LEU D CA 1
ATOM 8667 C C . LEU D 1 226 ? -23.340 24.817 26.546 1.00 22.62 214 LEU D C 1
ATOM 8668 O O . LEU D 1 226 ? -22.732 25.829 26.841 1.00 22.80 214 LEU D O 1
ATOM 8673 N N . ASN D 1 227 ? -24.398 24.805 25.766 1.00 22.26 215 ASN D N 1
ATOM 8674 C CA . ASN D 1 227 ? -24.895 25.973 25.088 1.00 23.60 215 ASN D CA 1
ATOM 8675 C C . ASN D 1 227 ? -26.369 26.172 25.424 1.00 23.59 215 ASN D C 1
ATOM 8676 O O . ASN D 1 227 ? -27.220 25.419 24.943 1.00 24.49 215 ASN D O 1
ATOM 8681 N N . PRO D 1 228 ? -26.686 27.164 26.241 1.00 22.42 216 PRO D N 1
ATOM 8682 C CA . PRO D 1 228 ? -28.058 27.382 26.644 1.00 22.28 216 PRO D CA 1
ATOM 8683 C C . PRO D 1 228 ? -28.997 27.765 25.535 1.00 23.25 216 PRO D C 1
ATOM 8684 O O . PRO D 1 228 ? -28.603 28.384 24.546 1.00 19.34 216 PRO D O 1
ATOM 8688 N N . VAL D 1 229 ? -30.264 27.420 25.723 1.00 23.36 217 VAL D N 1
ATOM 8689 C CA . VAL D 1 229 ? -31.319 27.919 24.819 1.00 23.27 217 VAL D CA 1
ATOM 8690 C C . VAL D 1 229 ? -31.306 29.481 24.871 1.00 23.93 217 VAL D C 1
ATOM 8691 O O . VAL D 1 229 ? -31.070 30.042 25.938 1.00 23.83 217 VAL D O 1
ATOM 8695 N N . PRO D 1 230 ? -31.525 30.176 23.754 1.00 27.04 218 PRO D N 1
ATOM 8696 C CA . PRO D 1 230 ? -31.666 31.648 23.804 1.00 26.01 218 PRO D CA 1
ATOM 8697 C C . PRO D 1 230 ? -32.787 32.085 24.741 1.00 28.11 218 PRO D C 1
ATOM 8698 O O . PRO D 1 230 ? -33.833 31.412 24.811 1.00 24.74 218 PRO D O 1
ATOM 8702 N N . GLU D 1 231 ? -32.605 33.214 25.429 1.00 27.43 219 GLU D N 1
ATOM 8703 C CA . GLU D 1 231 ? -33.616 33.666 26.407 1.00 29.34 219 GLU D CA 1
ATOM 8704 C C . GLU D 1 231 ? -34.992 33.814 25.811 1.00 27.18 219 GLU D C 1
ATOM 8705 O O . GLU D 1 231 ? -35.989 33.546 26.460 1.00 26.93 219 GLU D O 1
ATOM 8711 N N . GLU D 1 232 ? -35.047 34.275 24.574 1.00 26.84 220 GLU D N 1
ATOM 8712 C CA . GLU D 1 232 ? -36.328 34.529 23.914 1.00 28.33 220 GLU D CA 1
ATOM 8713 C C . GLU D 1 232 ? -37.273 33.308 23.919 1.00 28.63 220 GLU D C 1
ATOM 8714 O O . GLU D 1 232 ? -38.485 33.475 23.943 1.00 24.28 220 GLU D O 1
ATOM 8720 N N . TYR D 1 233 ? -36.706 32.096 23.930 1.00 29.23 221 TYR D N 1
ATOM 8721 C CA . TYR D 1 233 ? -37.464 30.842 23.783 1.00 30.55 221 TYR D CA 1
ATOM 8722 C C . TYR D 1 233 ? -37.494 29.971 25.023 1.00 28.53 221 TYR D C 1
ATOM 8723 O O . TYR D 1 233 ? -38.196 28.976 25.044 1.00 27.11 221 TYR D O 1
ATOM 8732 N N . GLU D 1 234 ? -36.755 30.340 26.050 1.00 27.57 222 GLU D N 1
ATOM 8733 C CA . GLU D 1 234 ? -36.628 29.463 27.208 1.00 27.13 222 GLU D CA 1
ATOM 8734 C C . GLU D 1 234 ? -37.922 29.360 28.010 1.00 25.27 222 GLU D C 1
ATOM 8735 O O . GLU D 1 234 ? -38.802 30.197 27.911 1.00 21.88 222 GLU D O 1
ATOM 8741 N N . ILE D 1 235 ? -38.012 28.295 28.786 1.00 26.85 223 ILE D N 1
ATOM 8742 C CA . ILE D 1 235 ? -39.099 28.052 29.690 1.00 25.45 223 ILE D CA 1
ATOM 8743 C C . ILE D 1 235 ? -38.444 27.714 31.028 1.00 25.81 223 ILE D C 1
ATOM 8744 O O . ILE D 1 235 ? -37.633 26.791 31.083 1.00 26.27 223 ILE D O 1
ATOM 8749 N N . PRO D 1 236 ? -38.796 28.430 32.101 1.00 26.57 224 PRO D N 1
ATOM 8750 C CA . PRO D 1 236 ? -38.208 28.171 33.390 1.00 28.08 224 PRO D CA 1
ATOM 8751 C C . PRO D 1 236 ? -38.451 26.710 33.793 1.00 27.19 224 PRO D C 1
ATOM 8752 O O . PRO D 1 236 ? -39.531 26.152 33.542 1.00 22.08 224 PRO D O 1
ATOM 8756 N N . HIS D 1 237 ? -37.438 26.090 34.385 1.00 24.87 225 HIS D N 1
ATOM 8757 C CA . HIS D 1 237 ? -37.520 24.679 34.711 1.00 27.02 225 HIS D CA 1
ATOM 8758 C C . HIS D 1 237 ? -38.630 24.439 35.722 1.00 26.24 225 HIS D C 1
ATOM 8759 O O . HIS D 1 237 ? -39.220 23.369 35.755 1.00 25.15 225 HIS D O 1
ATOM 8766 N N . ASP D 1 238 ? -38.933 25.409 36.567 1.00 28.59 226 ASP D N 1
ATOM 8767 C CA . ASP D 1 238 ? -39.926 25.131 37.591 1.00 28.83 226 ASP D CA 1
ATOM 8768 C C . ASP D 1 238 ? -41.312 24.887 36.972 1.00 27.71 226 ASP D C 1
ATOM 8769 O O . ASP D 1 238 ? -42.077 24.106 37.519 1.00 24.11 226 ASP D O 1
ATOM 8774 N N . GLU D 1 239 ? -41.626 25.542 35.840 1.00 25.99 227 GLU D N 1
ATOM 8775 C CA . GLU D 1 239 ? -42.893 25.296 35.142 1.00 26.07 227 GLU D CA 1
ATOM 8776 C C . GLU D 1 239 ? -42.898 23.917 34.536 1.00 24.73 227 GLU D C 1
ATOM 8777 O O . GLU D 1 239 ? -43.897 23.198 34.609 1.00 25.66 227 GLU D O 1
ATOM 8779 N N . ILE D 1 240 ? -41.780 23.543 33.920 1.00 22.06 228 ILE D N 1
ATOM 8780 C CA A ILE D 1 240 ? -41.646 22.216 33.318 0.50 23.72 228 ILE D CA 1
ATOM 8781 C CA B ILE D 1 240 ? -41.665 22.222 33.320 0.50 24.35 228 ILE D CA 1
ATOM 8782 C C . ILE D 1 240 ? -41.819 21.129 34.381 1.00 25.90 228 ILE D C 1
A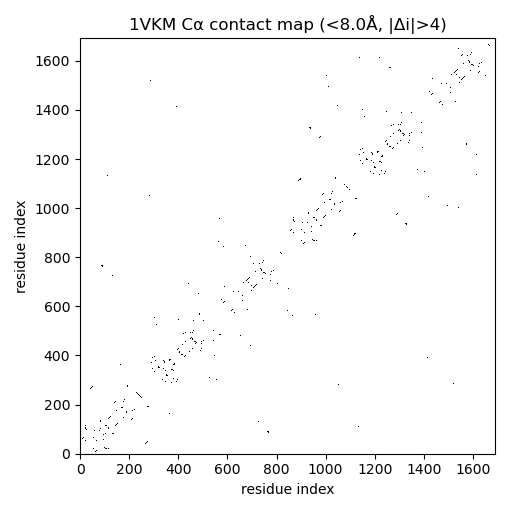TOM 8783 O O . ILE D 1 240 ? -42.595 20.180 34.196 1.00 24.10 228 ILE D O 1
ATOM 8792 N N . GLU D 1 241 ? -41.122 21.277 35.509 1.00 26.84 229 GLU D N 1
ATOM 8793 C CA . GLU D 1 241 ? -41.256 20.327 36.622 1.00 27.90 229 GLU D CA 1
ATOM 8794 C C . GLU D 1 241 ? -42.718 20.204 37.083 1.00 27.40 229 GLU D C 1
ATOM 8795 O O . GLU D 1 241 ? -43.193 19.107 37.385 1.00 26.45 229 GLU D O 1
ATOM 8801 N N . ARG D 1 242 ? -43.419 21.337 37.130 1.00 27.17 230 ARG D N 1
ATOM 8802 C CA . ARG D 1 242 ? -44.818 21.392 37.522 1.00 29.98 230 ARG D CA 1
ATOM 8803 C C . ARG D 1 242 ? -45.656 20.547 36.570 1.00 27.90 230 ARG D C 1
ATOM 8804 O O . ARG D 1 242 ? -46.502 19.750 37.005 1.00 23.86 230 ARG D O 1
ATOM 8812 N N . LEU D 1 243 ? -45.427 20.742 35.277 1.00 25.22 231 LEU D N 1
ATOM 8813 C CA . LEU D 1 243 ? -46.138 19.972 34.272 1.00 27.05 231 LEU D CA 1
ATOM 8814 C C . LEU D 1 243 ? -45.814 18.473 34.388 1.00 27.71 231 LEU D C 1
ATOM 8815 O O . LEU D 1 243 ? -46.725 17.626 34.367 1.00 28.02 231 LEU D O 1
ATOM 8820 N N . LEU D 1 244 ? -44.534 18.141 34.532 1.00 24.47 232 LEU D N 1
ATOM 8821 C CA . LEU D 1 244 ? -44.131 16.720 34.645 1.00 24.99 232 LEU D CA 1
ATOM 8822 C C . LEU D 1 244 ? -44.739 16.004 35.861 1.00 27.23 232 LEU D C 1
ATOM 8823 O O . LEU D 1 244 ? -45.081 14.828 35.785 1.00 25.82 232 LEU D O 1
ATOM 8828 N N . GLU D 1 245 ? -44.967 16.745 36.948 1.00 26.24 233 GLU D N 1
ATOM 8829 C CA . GLU D 1 245 ? -45.586 16.184 38.142 1.00 27.94 233 GLU D CA 1
ATOM 8830 C C . GLU D 1 245 ? -46.998 15.666 37.882 1.00 27.56 233 GLU D C 1
ATOM 8831 O O . GLU D 1 245 ? -47.431 14.730 38.543 1.00 28.12 233 GLU D O 1
ATOM 8834 N N . LYS D 1 246 ? -47.693 16.267 36.913 1.00 28.20 234 LYS D N 1
ATOM 8835 C CA . LYS D 1 246 ? -49.056 15.868 36.528 1.00 28.87 234 LYS D CA 1
ATOM 8836 C C . LYS D 1 246 ? -49.169 14.639 35.609 1.00 26.89 234 LYS D C 1
ATOM 8837 O O . LYS D 1 246 ? -50.268 14.164 35.351 1.00 25.02 234 LYS D O 1
ATOM 8843 N N . ILE D 1 247 ? -48.050 14.127 35.110 1.00 28.00 235 ILE D N 1
ATOM 8844 C CA . ILE D 1 247 ? -48.069 13.052 34.126 1.00 28.14 235 ILE D CA 1
ATOM 8845 C C . ILE D 1 247 ? -47.827 11.682 34.753 1.00 28.42 235 ILE D C 1
ATOM 8846 O O . ILE D 1 247 ? -46.764 11.421 35.308 1.00 27.53 235 ILE D O 1
ATOM 8851 N N . GLU D 1 248 ? -48.773 10.779 34.565 1.00 27.88 236 GLU D N 1
ATOM 8852 C CA . GLU D 1 248 ? -48.559 9.375 34.898 1.00 31.58 236 GLU D CA 1
ATOM 8853 C C . GLU D 1 248 ? -47.631 8.806 33.836 1.00 29.62 236 GLU D C 1
ATOM 8854 O O . GLU D 1 248 ? -47.815 9.062 32.654 1.00 27.27 236 GLU D O 1
ATOM 8860 N N . LEU D 1 249 ? -46.611 8.068 34.247 1.00 31.00 237 LEU D N 1
ATOM 8861 C CA . LEU D 1 249 ? -45.679 7.568 33.255 1.00 32.56 237 LEU D CA 1
ATOM 8862 C C . LEU D 1 249 ? -46.262 6.264 32.762 1.00 31.60 237 LEU D C 1
ATOM 8863 O O . LEU D 1 249 ? -46.320 5.321 33.510 1.00 34.50 237 LEU D O 1
ATOM 8868 N N . GLU D 1 250 ? -46.724 6.229 31.510 1.00 30.55 238 GLU D N 1
ATOM 8869 C CA . GLU D 1 250 ? -47.392 5.050 30.986 1.00 29.83 238 GLU D CA 1
ATOM 8870 C C . GLU D 1 250 ? -46.461 4.026 30.372 1.00 27.46 238 GLU D C 1
ATOM 8871 O O . GLU D 1 250 ? -46.895 2.947 30.017 1.00 30.49 238 GLU D O 1
ATOM 8877 N N . VAL D 1 251 ? -45.188 4.342 30.224 1.00 27.38 239 VAL D N 1
ATOM 8878 C CA . VAL D 1 251 ? -44.319 3.529 29.371 1.00 26.05 239 VAL D CA 1
ATOM 8879 C C . VAL D 1 251 ? -43.015 3.292 30.098 1.00 25.61 239 VAL D C 1
ATOM 8880 O O . VAL D 1 251 ? -42.759 3.897 31.151 1.00 22.61 239 VAL D O 1
ATOM 8884 N N . GLU D 1 252 ? -42.164 2.455 29.515 1.00 26.23 240 GLU D N 1
ATOM 8885 C CA . GLU D 1 252 ? -40.879 2.134 30.121 1.00 26.46 240 GLU D CA 1
ATOM 8886 C C . GLU D 1 252 ? -39.872 1.981 29.005 1.00 26.57 240 GLU D C 1
ATOM 8887 O O . GLU D 1 252 ? -40.244 2.010 27.831 1.00 27.42 240 GLU D O 1
ATOM 8893 N N . GLY D 1 253 ? -38.588 1.908 29.357 1.00 26.55 241 GLY D N 1
ATOM 8894 C CA . GLY D 1 253 ? -37.538 1.740 28.355 1.00 24.17 241 GLY D CA 1
ATOM 8895 C C . GLY D 1 253 ? -37.414 2.908 27.417 1.00 25.03 241 GLY D C 1
ATOM 8896 O O . GLY D 1 253 ? -37.565 4.074 27.825 1.00 22.76 241 GLY D O 1
ATOM 8897 N N . LYS D 1 254 ? -37.116 2.634 26.146 1.00 23.18 242 LYS D N 1
ATOM 8898 C CA . LYS D 1 254 ? -36.821 3.720 25.188 1.00 26.69 242 LYS D CA 1
ATOM 8899 C C . LYS D 1 254 ? -37.986 4.688 24.905 1.00 25.69 242 LYS D C 1
ATOM 8900 O O . LYS D 1 254 ? -37.771 5.807 24.403 1.00 24.53 242 LYS D O 1
ATOM 8906 N N . GLU D 1 255 ? -39.198 4.235 25.196 1.00 23.05 243 GLU D N 1
ATOM 8907 C CA . GLU D 1 255 ? -40.393 5.051 24.957 1.00 25.34 243 GLU D CA 1
ATOM 8908 C C . GLU D 1 255 ? -40.540 6.211 25.958 1.00 25.21 243 GLU D C 1
ATOM 8909 O O . GLU D 1 255 ? -41.277 7.163 25.689 1.00 23.45 243 GLU D O 1
ATOM 8912 N N . VAL D 1 256 ? -39.818 6.157 27.082 1.00 21.98 244 VAL D N 1
ATOM 8913 C CA . VAL D 1 256 ? -40.032 7.142 28.164 1.00 23.03 244 VAL D CA 1
ATOM 8914 C C . VAL D 1 256 ? -39.827 8.581 27.674 1.00 20.77 244 VAL D C 1
ATOM 8915 O O . VAL D 1 256 ? -40.693 9.449 27.852 1.00 22.05 244 VAL D O 1
ATOM 8919 N N . THR D 1 257 ? -38.690 8.813 27.033 1.00 23.62 245 THR D N 1
ATOM 8920 C CA . THR D 1 257 ? -38.317 10.143 26.593 1.00 24.21 245 THR D CA 1
ATOM 8921 C C . THR D 1 257 ? -39.305 10.766 25.583 1.00 24.77 245 THR D C 1
ATOM 8922 O O . THR D 1 257 ? -39.831 11.862 25.866 1.00 23.48 245 THR D O 1
ATOM 8926 N N . PRO D 1 258 ? -39.508 10.138 24.418 1.00 24.72 246 PRO D N 1
ATOM 8927 C CA . PRO D 1 258 ? -40.481 10.655 23.441 1.00 25.54 246 PRO D CA 1
ATOM 8928 C C . PRO D 1 258 ? -41.887 10.837 24.015 1.00 24.52 246 PRO D C 1
ATOM 8929 O O . PRO D 1 258 ? -42.553 11.784 23.666 1.00 23.85 246 PRO D O 1
ATOM 8933 N N . PHE D 1 259 ? -42.321 9.908 24.863 1.00 24.55 247 PHE D N 1
ATOM 8934 C CA . PHE D 1 259 ? -43.625 9.980 25.513 1.00 25.06 247 PHE D CA 1
ATOM 8935 C C . PHE D 1 259 ? -43.768 11.280 26.333 1.00 23.70 247 PHE D C 1
ATOM 8936 O O . PHE D 1 259 ? -44.814 11.947 26.290 1.00 19.48 247 PHE D O 1
ATOM 8944 N N . LEU D 1 260 ? -42.758 11.598 27.128 1.00 21.45 248 LEU D N 1
ATOM 8945 C CA . LEU D 1 260 ? -42.845 12.770 27.995 1.00 23.08 248 LEU D CA 1
ATOM 8946 C C . LEU D 1 260 ? -42.693 14.069 27.217 1.00 22.50 248 LEU D C 1
ATOM 8947 O O . LEU D 1 260 ? -43.384 15.053 27.491 1.00 24.43 248 LEU D O 1
ATOM 8952 N N . LEU D 1 261 ? -41.823 14.048 26.220 1.00 22.66 249 LEU D N 1
ATOM 8953 C CA . LEU D 1 261 ? -41.595 15.219 25.377 1.00 24.24 249 LEU D CA 1
ATOM 8954 C C . LEU D 1 261 ? -42.849 15.564 24.590 1.00 26.10 249 LEU D C 1
ATOM 8955 O O . LEU D 1 261 ? -43.186 16.734 24.457 1.00 25.19 249 LEU D O 1
ATOM 8960 N N . LYS D 1 262 ? -43.551 14.542 24.092 1.00 28.34 250 LYS D N 1
ATOM 8961 C CA . LYS D 1 262 ? -44.796 14.766 23.355 1.00 28.52 250 LYS D CA 1
ATOM 8962 C C . LYS D 1 262 ? -45.899 15.358 24.272 1.00 24.64 250 LYS D C 1
ATOM 8963 O O . LYS D 1 262 ? -46.674 16.236 23.876 1.00 26.02 250 LYS D O 1
ATOM 8969 N N . LYS D 1 263 ? -45.991 14.831 25.481 1.00 21.82 251 LYS D N 1
ATOM 8970 C CA . LYS D 1 263 ? -46.925 15.339 26.475 1.00 22.53 251 LYS D CA 1
ATOM 8971 C C . LYS D 1 263 ? -46.666 16.820 26.808 1.00 23.15 251 LYS D C 1
ATOM 8972 O O . LYS D 1 263 ? -47.622 17.620 26.954 1.00 22.56 251 LYS D O 1
ATOM 8978 N N . LEU D 1 264 ? -45.388 17.189 26.903 1.00 22.99 252 LEU D N 1
ATOM 8979 C CA . LEU D 1 264 ? -45.036 18.593 27.196 1.00 23.74 252 LEU D CA 1
ATOM 8980 C C . LEU D 1 264 ? -45.420 19.542 26.079 1.00 22.91 252 LEU D C 1
ATOM 8981 O O . LEU D 1 264 ? -45.922 20.650 26.351 1.00 22.78 252 LEU D O 1
ATOM 8986 N N . VAL D 1 265 ? -45.192 19.124 24.831 1.00 24.64 253 VAL D N 1
ATOM 8987 C CA . VAL D 1 265 ? -45.627 19.934 23.663 1.00 28.69 253 VAL D CA 1
ATOM 8988 C C . VAL D 1 265 ? -47.116 20.212 23.744 1.00 28.14 253 VAL D C 1
ATOM 8989 O O . VAL D 1 265 ? -47.559 21.325 23.508 1.00 24.23 253 VAL D O 1
ATOM 8993 N N . GLU D 1 266 ? -47.882 19.185 24.096 1.00 29.78 254 GLU D N 1
ATOM 8994 C CA . GLU D 1 266 ? -49.346 19.316 24.226 1.00 31.07 254 GLU D CA 1
ATOM 8995 C C . GLU D 1 266 ? -49.694 20.327 25.311 1.00 27.84 254 GLU D C 1
ATOM 8996 O O . GLU D 1 266 ? -50.433 21.285 25.081 1.00 24.25 254 GLU D O 1
ATOM 9010 N N . THR D 1 268 ? -47.875 22.618 26.824 1.00 29.51 256 THR D N 1
ATOM 9011 C CA . THR D 1 268 ? -47.395 24.003 26.673 1.00 28.35 256 THR D CA 1
ATOM 9012 C C . THR D 1 268 ? -47.846 24.618 25.374 1.00 26.66 256 THR D C 1
ATOM 9013 O O . THR D 1 268 ? -47.337 25.662 24.969 1.00 26.39 256 THR D O 1
ATOM 9017 N N . ASN D 1 269 ? -48.770 23.955 24.708 1.00 26.82 257 ASN D N 1
ATOM 9018 C CA . ASN D 1 269 ? -49.300 24.456 23.447 1.00 29.07 257 ASN D CA 1
ATOM 9019 C C . ASN D 1 269 ? -48.194 24.823 22.434 1.00 28.46 257 ASN D C 1
ATOM 9020 O O . ASN D 1 269 ? -48.251 25.843 21.743 1.00 26.52 257 ASN D O 1
ATOM 9025 N N . GLY D 1 270 ? -47.190 23.957 22.354 1.00 24.81 258 GLY D N 1
ATOM 9026 C CA . GLY D 1 270 ? -46.120 24.097 21.374 1.00 25.30 258 GLY D CA 1
ATOM 9027 C C . GLY D 1 270 ? -44.915 24.893 21.818 1.00 25.48 258 GLY D C 1
ATOM 9028 O O . GLY D 1 270 ? -43.917 24.950 21.092 1.00 27.32 258 GLY D O 1
ATOM 9029 N N . ARG D 1 271 ? -44.973 25.496 23.003 1.00 23.22 259 ARG D N 1
ATOM 9030 C CA . ARG D 1 271 ? -43.831 26.269 23.488 1.00 25.47 259 ARG D CA 1
ATOM 9031 C C . ARG D 1 271 ? -42.552 25.407 23.585 1.00 25.53 259 ARG D C 1
ATOM 9032 O O . ARG D 1 271 ? -41.481 25.869 23.187 1.00 23.58 259 ARG D O 1
ATOM 9040 N N . THR D 1 272 ? -42.653 24.162 24.065 1.00 25.29 260 THR D N 1
ATOM 9041 C CA . THR D 1 272 ? -41.450 23.348 24.234 1.00 25.05 260 THR D CA 1
ATOM 9042 C C . THR D 1 272 ? -40.871 22.990 22.878 1.00 24.61 260 THR D C 1
ATOM 9043 O O . THR D 1 272 ? -39.663 22.892 22.735 1.00 28.25 260 THR D O 1
ATOM 9047 N N . LEU D 1 273 ? -41.729 22.783 21.884 1.00 25.76 261 LEU D N 1
ATOM 9048 C CA . LEU D 1 273 ? -41.275 22.458 20.532 1.00 23.35 261 LEU D CA 1
ATOM 9049 C C . LEU D 1 273 ? -40.495 23.622 19.935 1.00 25.81 261 LEU D C 1
ATOM 9050 O O . LEU D 1 273 ? -39.461 23.423 19.276 1.00 24.86 261 LEU D O 1
ATOM 9055 N N . LYS D 1 274 ? -40.990 24.839 20.171 1.00 24.29 262 LYS D N 1
ATOM 9056 C CA . LYS D 1 274 ? -40.326 26.051 19.698 1.00 22.67 262 LYS D CA 1
ATOM 9057 C C . LYS D 1 274 ? -38.971 26.232 20.357 1.00 20.59 262 LYS D C 1
ATOM 9058 O O . LYS D 1 274 ? -38.003 26.602 19.684 1.00 24.65 262 LYS D O 1
ATOM 9061 N N . ALA D 1 275 ? -38.887 25.964 21.662 1.00 20.43 263 ALA D N 1
ATOM 9062 C CA . ALA D 1 275 ? -37.606 26.013 22.368 1.00 22.47 263 ALA D CA 1
ATOM 9063 C C . ALA D 1 275 ? -36.636 24.979 21.856 1.00 23.05 263 ALA D C 1
ATOM 9064 O O . ALA D 1 275 ? -35.423 25.230 21.710 1.00 22.90 263 ALA D O 1
ATOM 9066 N N . ASN D 1 276 ? -37.170 23.798 21.601 1.00 23.22 264 ASN D N 1
ATOM 9067 C CA . ASN D 1 276 ? -36.356 22.658 21.199 1.00 25.00 264 ASN D CA 1
ATOM 9068 C C . ASN D 1 276 ? -35.720 22.960 19.818 1.00 23.59 264 ASN D C 1
ATOM 9069 O O . ASN D 1 276 ? -34.506 22.729 19.579 1.00 24.56 264 ASN D O 1
ATOM 9074 N N . LEU D 1 277 ? -36.533 23.469 18.913 1.00 20.66 265 LEU D N 1
ATOM 9075 C CA . LEU D 1 277 ? -36.060 23.842 17.593 1.00 22.15 265 LEU D CA 1
ATOM 9076 C C . LEU D 1 277 ? -35.031 24.941 17.638 1.00 23.41 265 LEU D C 1
ATOM 9077 O O . LEU D 1 277 ? -34.049 24.898 16.916 1.00 22.22 265 LEU D O 1
ATOM 9082 N N . ALA D 1 278 ? -35.252 25.930 18.503 1.00 24.89 266 ALA D N 1
ATOM 9083 C CA . ALA D 1 278 ? -34.319 27.068 18.610 1.00 23.58 266 ALA D CA 1
ATOM 9084 C C . ALA D 1 278 ? -32.956 26.584 19.156 1.00 21.94 266 ALA D C 1
ATOM 9085 O O . ALA D 1 278 ? -31.929 26.929 18.609 1.00 20.98 266 ALA D O 1
ATOM 9087 N N . LEU D 1 279 ? -32.952 25.729 20.179 1.00 22.96 267 LEU D N 1
ATOM 9088 C CA . LEU D 1 279 ? -31.684 25.268 20.764 1.00 21.81 267 LEU D CA 1
ATOM 9089 C C . LEU D 1 279 ? -30.933 24.346 19.819 1.00 22.61 267 LEU D C 1
ATOM 9090 O O . LEU D 1 279 ? -29.684 24.393 19.734 1.00 20.62 267 LEU D O 1
ATOM 9095 N N . LEU D 1 280 ? -31.674 23.523 19.082 1.00 21.52 268 LEU D N 1
ATOM 9096 C CA . LEU D 1 280 ? -31.057 22.623 18.116 1.00 21.29 268 LEU D CA 1
ATOM 9097 C C . LEU D 1 280 ? -30.312 23.430 17.055 1.00 21.39 268 LEU D C 1
ATOM 9098 O O . LEU D 1 280 ? -29.141 23.181 16.769 1.00 21.43 268 LEU D O 1
ATOM 9103 N N . GLU D 1 281 ? -30.954 24.458 16.529 1.00 23.60 269 GLU D N 1
ATOM 9104 C CA . GLU D 1 281 ? -30.322 25.319 15.539 1.00 23.18 269 GLU D CA 1
ATOM 9105 C C . GLU D 1 281 ? -29.086 26.093 16.111 1.00 23.76 269 GLU D C 1
ATOM 9106 O O . GLU D 1 281 ? -28.015 26.156 15.481 1.00 21.41 269 GLU D O 1
ATOM 9112 N N . GLU D 1 282 ? -29.213 26.672 17.312 1.00 23.02 270 GLU D N 1
ATOM 9113 C CA . GLU D 1 282 ? -28.070 27.355 17.923 1.00 22.09 270 GLU D CA 1
ATOM 9114 C C . GLU D 1 282 ? -26.904 26.387 18.180 1.00 22.61 270 GLU D C 1
ATOM 9115 O O . GLU D 1 282 ? -25.746 26.723 17.919 1.00 21.99 270 GLU D O 1
ATOM 9121 N N . ASN D 1 283 ? -27.221 25.167 18.616 1.00 22.68 271 ASN D N 1
ATOM 9122 C CA . ASN D 1 283 ? -26.224 24.110 18.833 1.00 22.15 271 ASN D CA 1
ATOM 9123 C C . ASN D 1 283 ? -25.489 23.696 17.540 1.00 22.08 271 ASN D C 1
ATOM 9124 O O . ASN D 1 283 ? -24.285 23.503 17.561 1.00 22.33 271 ASN D O 1
ATOM 9129 N N . VAL D 1 284 ? -26.204 23.566 16.429 1.00 20.23 272 VAL D N 1
ATOM 9130 C CA . VAL D 1 284 ? -25.570 23.284 15.123 1.00 21.68 272 VAL D CA 1
ATOM 9131 C C . VAL D 1 284 ? -24.584 24.422 14.742 1.00 22.04 272 VAL D C 1
ATOM 9132 O O . VAL D 1 284 ? -23.471 24.156 14.316 1.00 21.92 272 VAL D O 1
ATOM 9136 N N . LYS D 1 285 ? -24.971 25.670 14.938 1.00 22.79 273 LYS D N 1
ATOM 9137 C CA . LYS D 1 285 ? -24.060 26.804 14.701 1.00 22.60 273 LYS D CA 1
ATOM 9138 C C . LYS D 1 285 ? -22.754 26.657 15.520 1.00 22.39 273 LYS D C 1
ATOM 9139 O O . LYS D 1 285 ? -21.654 26.776 15.001 1.00 21.89 273 LYS D O 1
ATOM 9145 N N . LEU D 1 286 ? -22.881 26.430 16.814 1.00 22.28 274 LEU D N 1
ATOM 9146 C CA . LEU D 1 286 ? -21.703 26.353 17.656 1.00 22.21 274 LEU D CA 1
ATOM 9147 C C . LEU D 1 286 ? -20.857 25.123 17.316 1.00 21.92 274 LEU D C 1
ATOM 9148 O O . LEU D 1 286 ? -19.640 25.213 17.204 1.00 21.55 274 LEU D O 1
ATOM 9153 N N . ALA D 1 287 ? -21.499 23.991 17.119 1.00 21.35 275 ALA D N 1
ATOM 9154 C CA . ALA D 1 287 ? -20.798 22.794 16.729 1.00 21.74 275 ALA D CA 1
ATOM 9155 C C . ALA D 1 287 ? -20.015 23.035 15.448 1.00 20.10 275 ALA D C 1
ATOM 9156 O O . ALA D 1 287 ? -18.875 22.590 15.341 1.00 21.49 275 ALA D O 1
ATOM 9158 N N . GLY D 1 288 ? -20.634 23.694 14.474 1.00 22.36 276 GLY D N 1
ATOM 9159 C CA . GLY D 1 288 ? -19.967 24.073 13.225 1.00 21.73 276 GLY D CA 1
ATOM 9160 C C . GLY D 1 288 ? -18.717 24.928 13.397 1.00 21.77 276 GLY D C 1
ATOM 9161 O O . GLY D 1 288 ? -17.723 24.703 12.769 1.00 20.36 276 GLY D O 1
ATOM 9162 N N . GLU D 1 289 ? -18.792 25.924 14.248 1.00 24.91 277 GLU D N 1
ATOM 9163 C CA . GLU D 1 289 ? -17.632 26.775 14.525 1.00 24.86 277 GLU D CA 1
ATOM 9164 C C . GLU D 1 289 ? -16.489 25.948 15.136 1.00 22.28 277 GLU D C 1
ATOM 9165 O O . GLU D 1 289 ? -15.323 26.126 14.797 1.00 20.68 277 GLU D O 1
ATOM 9171 N N . ILE D 1 290 ? -16.836 25.045 16.054 1.00 21.88 278 ILE D N 1
ATOM 9172 C CA . ILE D 1 290 ? -15.840 24.173 16.663 1.00 20.95 278 ILE D CA 1
ATOM 9173 C C . ILE D 1 290 ? -15.192 23.282 15.613 1.00 22.49 278 ILE D C 1
ATOM 9174 O O . ILE D 1 290 ? -13.959 23.234 15.519 1.00 21.08 278 ILE D O 1
ATOM 9179 N N . ALA D 1 291 ? -16.016 22.618 14.809 1.00 22.35 279 ALA D N 1
ATOM 9180 C CA . ALA D 1 291 ? -15.530 21.715 13.770 1.00 22.08 279 ALA D CA 1
ATOM 9181 C C . ALA D 1 291 ? -14.588 22.401 12.792 1.00 22.83 279 ALA D C 1
ATOM 9182 O O . ALA D 1 291 ? -13.589 21.818 12.374 1.00 22.84 279 ALA D O 1
ATOM 9184 N N . VAL D 1 292 ? -14.924 23.631 12.391 1.00 22.63 280 VAL D N 1
ATOM 9185 C CA . VAL D 1 292 ? -14.152 24.332 11.375 1.00 21.89 280 VAL D CA 1
ATOM 9186 C C . VAL D 1 292 ? -12.792 24.682 11.951 1.00 23.95 280 VAL D C 1
ATOM 9187 O O . VAL D 1 292 ? -11.773 24.488 11.297 1.00 22.20 280 VAL D O 1
ATOM 9191 N N . LYS D 1 293 ? -12.774 25.182 13.193 1.00 22.85 281 LYS D N 1
ATOM 9192 C CA . LYS D 1 293 ? -11.503 25.526 13.835 1.00 24.33 281 LYS D CA 1
ATOM 9193 C C . LYS D 1 293 ? -10.680 24.321 14.267 1.00 25.36 281 LYS D C 1
ATOM 9194 O O . LYS D 1 293 ? -9.455 24.392 14.251 1.00 26.53 281 LYS D O 1
ATOM 9200 N N . LEU D 1 294 ? -11.324 23.217 14.601 1.00 23.77 282 LEU D N 1
ATOM 9201 C CA . LEU D 1 294 ? -10.584 22.003 14.940 1.00 29.87 282 LEU D CA 1
ATOM 9202 C C . LEU D 1 294 ? -9.674 21.539 13.802 1.00 32.03 282 LEU D C 1
ATOM 9203 O O . LEU D 1 294 ? -8.569 21.076 14.033 1.00 32.35 282 LEU D O 1
ATOM 9208 N N . LYS D 1 295 ? -10.167 21.643 12.594 1.00 35.77 283 LYS D N 1
ATOM 9209 C CA . LYS D 1 295 ? -9.396 21.291 11.422 1.00 43.16 283 LYS D CA 1
ATOM 9210 C C . LYS D 1 295 ? -8.146 22.176 11.208 1.00 45.84 283 LYS D C 1
ATOM 9211 O O . LYS D 1 295 ? -7.154 21.711 10.652 1.00 46.43 283 LYS D O 1
ATOM 9217 N N . ARG D 1 296 ? -8.203 23.429 11.672 1.00 47.84 284 ARG D N 1
ATOM 9218 C CA . ARG D 1 296 ? -7.075 24.374 11.588 1.00 47.99 284 ARG D CA 1
ATOM 9219 C C . ARG D 1 296 ? -6.235 24.445 12.883 1.00 48.70 284 ARG D C 1
ATOM 9220 O O . ARG D 1 296 ? -6.152 23.498 13.673 1.00 45.21 284 ARG D O 1
ATOM 9235 N N . LYS E 1 5 ? 2.306 -7.903 18.531 1.00 33.23 -7 LYS E N 1
ATOM 9236 C CA . LYS E 1 5 ? 3.716 -7.581 18.781 1.00 31.71 -7 LYS E CA 1
ATOM 9237 C C . LYS E 1 5 ? 4.137 -8.270 20.083 1.00 27.87 -7 LYS E C 1
ATOM 9238 O O . LYS E 1 5 ? 3.437 -9.174 20.553 1.00 19.05 -7 LYS E O 1
ATOM 9244 N N . ILE E 1 6 ? 5.288 -7.855 20.627 1.00 24.84 -6 ILE E N 1
ATOM 9245 C CA . ILE E 1 6 ? 6.000 -8.607 21.649 1.00 22.97 -6 ILE E CA 1
ATOM 9246 C C . ILE E 1 6 ? 5.455 -8.283 23.019 1.00 22.73 -6 ILE E C 1
ATOM 9247 O O . ILE E 1 6 ? 5.676 -7.203 23.560 1.00 27.14 -6 ILE E O 1
ATOM 9252 N N . HIS E 1 7 ? 4.833 -9.282 23.600 1.00 19.68 -5 HIS E N 1
ATOM 9253 C CA . HIS E 1 7 ? 4.132 -9.186 24.843 1.00 19.70 -5 HIS E CA 1
ATOM 9254 C C . HIS E 1 7 ? 5.067 -9.673 25.925 1.00 19.63 -5 HIS E C 1
ATOM 9255 O O . HIS E 1 7 ? 6.171 -10.176 25.659 1.00 17.80 -5 HIS E O 1
ATOM 9262 N N . HIS E 1 8 ? 4.638 -9.504 27.168 1.00 19.62 -4 HIS E N 1
ATOM 9263 C CA . HIS E 1 8 ? 5.438 -9.930 28.288 1.00 21.61 -4 HIS E CA 1
ATOM 9264 C C . HIS E 1 8 ? 5.454 -11.433 28.410 1.00 22.44 -4 HIS E C 1
ATOM 9265 O O . HIS E 1 8 ? 4.615 -12.146 27.876 1.00 20.24 -4 HIS E O 1
ATOM 9272 N N . HIS E 1 9 ? 6.466 -11.906 29.112 1.00 22.48 -3 HIS E N 1
ATOM 9273 C CA . HIS E 1 9 ? 6.595 -13.318 29.426 1.00 24.87 -3 HIS E CA 1
ATOM 9274 C C . HIS E 1 9 ? 6.104 -13.473 30.870 1.00 26.06 -3 HIS E C 1
ATOM 9275 O O . HIS E 1 9 ? 6.638 -12.801 31.743 1.00 27.13 -3 HIS E O 1
ATOM 9282 N N . HIS E 1 10 ? 5.147 -14.373 31.116 1.00 24.20 -2 HIS E N 1
ATOM 9283 C CA . HIS E 1 10 ? 4.587 -14.605 32.457 1.00 25.93 -2 HIS E CA 1
ATOM 9284 C C . HIS E 1 10 ? 5.449 -15.376 33.457 1.00 29.70 -2 HIS E C 1
ATOM 9285 O O . HIS E 1 10 ? 6.049 -16.385 33.101 1.00 27.22 -2 HIS E O 1
ATOM 9292 N N . HIS E 1 11 ? 5.422 -14.962 34.726 1.00 33.30 -1 HIS E N 1
ATOM 9293 C CA . HIS E 1 11 ? 6.056 -15.740 35.825 1.00 35.19 -1 HIS E CA 1
ATOM 9294 C C . HIS E 1 11 ? 5.068 -16.180 36.926 1.00 35.03 -1 HIS E C 1
ATOM 9295 O O . HIS E 1 11 ? 5.040 -17.364 37.276 1.00 35.42 -1 HIS E O 1
ATOM 9302 N N . HIS E 1 12 ? 4.260 -15.256 37.456 1.00 33.00 0 HIS E N 1
ATOM 9303 C CA . HIS E 1 12 ? 3.375 -15.566 38.597 1.00 32.05 0 HIS E CA 1
ATOM 9304 C C . HIS E 1 12 ? 2.043 -16.215 38.190 1.00 33.86 0 HIS E C 1
ATOM 9305 O O . HIS E 1 12 ? 1.458 -17.011 38.943 1.00 33.36 0 HIS E O 1
ATOM 9312 N N . VAL E 1 13 ? 1.537 -15.863 37.011 1.00 30.67 1 VAL E N 1
ATOM 9313 C CA . VAL E 1 13 ? 0.236 -16.322 36.604 1.00 33.57 1 VAL E CA 1
ATOM 9314 C C . VAL E 1 13 ? 0.445 -17.435 35.600 1.00 35.10 1 VAL E C 1
ATOM 9315 O O . VAL E 1 13 ? 0.490 -17.201 34.387 1.00 37.41 1 VAL E O 1
ATOM 9319 N N . ILE E 1 14 ? 0.570 -18.645 36.128 1.00 32.96 2 ILE E N 1
ATOM 9320 C CA . ILE E 1 14 ? 0.736 -19.822 35.299 1.00 33.08 2 ILE E CA 1
ATOM 9321 C C . ILE E 1 14 ? -0.635 -20.295 34.891 1.00 31.85 2 ILE E C 1
ATOM 9322 O O . ILE E 1 14 ? -1.499 -20.521 35.744 1.00 32.33 2 ILE E O 1
ATOM 9327 N N . ILE E 1 15 ? -0.839 -20.386 33.578 1.00 30.79 3 ILE E N 1
ATOM 9328 C CA . ILE E 1 15 ? -2.097 -20.784 33.017 1.00 33.51 3 ILE E CA 1
ATOM 9329 C C . ILE E 1 15 ? -1.847 -22.109 32.337 1.00 32.08 3 ILE E C 1
ATOM 9330 O O . ILE E 1 15 ? -1.020 -22.210 31.418 1.00 30.98 3 ILE E O 1
ATOM 9335 N N . GLU E 1 16 ? -2.542 -23.142 32.791 1.00 31.39 4 GLU E N 1
ATOM 9336 C CA . GLU E 1 16 ? -2.480 -24.412 32.120 1.00 30.29 4 GLU E CA 1
ATOM 9337 C C . GLU E 1 16 ? -3.756 -24.615 31.301 1.00 31.14 4 GLU E C 1
ATOM 9338 O O . GLU E 1 16 ? -4.827 -24.824 31.871 1.00 30.14 4 GLU E O 1
ATOM 9344 N N . SER E 1 17 ? -3.624 -24.555 29.970 1.00 30.79 5 SER E N 1
ATOM 9345 C CA . SER E 1 17 ? -4.733 -24.790 29.038 1.00 32.40 5 SER E CA 1
ATOM 9346 C C . SER E 1 17 ? -4.638 -26.169 28.409 1.00 32.80 5 SER E C 1
ATOM 9347 O O . SER E 1 17 ? -3.575 -26.615 27.945 1.00 31.38 5 SER E O 1
ATOM 9350 N N . ARG E 1 18 ? -5.745 -26.883 28.414 1.00 33.94 6 ARG E N 1
ATOM 9351 C CA . ARG E 1 18 ? -5.788 -28.177 27.777 1.00 33.10 6 ARG E CA 1
ATOM 9352 C C . ARG E 1 18 ? -6.574 -28.090 26.494 1.00 32.80 6 ARG E C 1
ATOM 9353 O O . ARG E 1 18 ? -7.052 -29.087 25.996 1.00 32.97 6 ARG E O 1
ATOM 9361 N N . ILE E 1 19 ? -6.657 -26.890 25.933 1.00 31.36 7 ILE E N 1
ATOM 9362 C CA . ILE E 1 19 ? -7.492 -26.640 24.769 1.00 33.17 7 ILE E CA 1
ATOM 9363 C C . ILE E 1 19 ? -6.684 -26.413 23.489 1.00 34.92 7 ILE E C 1
ATOM 9364 O O . ILE E 1 19 ? -5.824 -25.531 23.451 1.00 35.28 7 ILE E O 1
ATOM 9369 N N . GLU E 1 20 ? -6.987 -27.178 22.437 1.00 35.66 8 GLU E N 1
ATOM 9370 C CA . GLU E 1 20 ? -6.392 -26.950 21.116 1.00 36.23 8 GLU E CA 1
ATOM 9371 C C . GLU E 1 20 ? -6.988 -25.718 20.451 1.00 37.86 8 GLU E C 1
ATOM 9372 O O . GLU E 1 20 ? -8.216 -25.627 20.281 1.00 37.46 8 GLU E O 1
ATOM 9378 N N . LYS E 1 21 ? -6.123 -24.797 20.029 1.00 38.04 9 LYS E N 1
ATOM 9379 C CA . LYS E 1 21 ? -6.552 -23.591 19.304 1.00 40.50 9 LYS E CA 1
ATOM 9380 C C . LYS E 1 21 ? -7.425 -23.878 18.058 1.00 38.41 9 LYS E C 1
ATOM 9381 O O . LYS E 1 21 ? -8.298 -23.099 17.718 1.00 36.29 9 LYS E O 1
ATOM 9387 N N . GLY E 1 22 ? -7.188 -24.998 17.388 1.00 37.80 10 GLY E N 1
ATOM 9388 C CA . GLY E 1 22 ? -7.882 -25.292 16.131 1.00 39.32 10 GLY E CA 1
ATOM 9389 C C . GLY E 1 22 ? -9.297 -25.850 16.248 1.00 37.80 10 GLY E C 1
ATOM 9390 O O . GLY E 1 22 ? -9.905 -26.187 15.228 1.00 40.90 10 GLY E O 1
ATOM 9391 N N . LYS E 1 23 ? -9.824 -25.970 17.467 1.00 30.86 11 LYS E N 1
ATOM 9392 C CA . LYS E 1 23 ? -11.041 -26.749 17.676 1.00 28.92 11 LYS E CA 1
ATOM 9393 C C . LYS E 1 23 ? -12.013 -25.973 18.537 1.00 22.12 11 LYS E C 1
ATOM 9394 O O . LYS E 1 23 ? -11.582 -25.123 19.308 1.00 20.80 11 LYS E O 1
ATOM 9400 N N . PRO E 1 24 ? -13.304 -26.274 18.410 1.00 21.09 12 PRO E N 1
ATOM 9401 C CA . PRO E 1 24 ? -14.353 -25.551 19.156 1.00 22.39 12 PRO E CA 1
ATOM 9402 C C . PRO E 1 24 ? -14.232 -25.717 20.673 1.00 20.92 12 PRO E C 1
ATOM 9403 O O . PRO E 1 24 ? -13.764 -26.765 21.141 1.00 23.65 12 PRO E O 1
ATOM 9407 N N . VAL E 1 25 ? -14.600 -24.687 21.412 1.00 21.38 13 VAL E N 1
ATOM 9408 C CA . VAL E 1 25 ? -14.482 -24.652 22.867 1.00 21.98 13 VAL E CA 1
ATOM 9409 C C . VAL E 1 25 ? -15.552 -23.787 23.581 1.00 22.20 13 VAL E C 1
ATOM 9410 O O . VAL E 1 25 ? -15.908 -22.666 23.156 1.00 22.34 13 VAL E O 1
ATOM 9414 N N . VAL E 1 26 ? -15.996 -24.296 24.718 1.00 20.63 14 VAL E N 1
ATOM 9415 C CA . VAL E 1 26 ? -16.917 -23.601 25.582 1.00 20.85 14 VAL E CA 1
ATOM 9416 C C . VAL E 1 26 ? -16.284 -23.513 26.954 1.00 20.62 14 VAL E C 1
ATOM 9417 O O . VAL E 1 26 ? -15.902 -24.534 27.556 1.00 21.77 14 VAL E O 1
ATOM 9421 N N . GLY E 1 27 ? -16.187 -22.317 27.476 1.00 18.87 15 GLY E N 1
ATOM 9422 C CA . GLY E 1 27 ? -15.731 -22.111 28.848 1.00 21.06 15 GLY E CA 1
ATOM 9423 C C . GLY E 1 27 ? -16.871 -22.177 29.852 1.00 20.47 15 GLY E C 1
ATOM 9424 O O . GLY E 1 27 ? -18.001 -21.818 29.553 1.00 19.77 15 GLY E O 1
ATOM 9433 N N . GLU E 1 29 ? -17.724 -21.923 34.329 1.00 22.49 17 GLU E N 1
ATOM 9434 C CA . GLU E 1 29 ? -17.282 -21.536 35.658 1.00 24.37 17 GLU E CA 1
ATOM 9435 C C . GLU E 1 29 ? -17.173 -22.738 36.570 1.00 22.81 17 GLU E C 1
ATOM 9436 O O . GLU E 1 29 ? -17.749 -23.803 36.292 1.00 22.87 17 GLU E O 1
ATOM 9442 N N . THR E 1 30 ? -16.486 -22.557 37.690 1.00 21.25 18 THR E N 1
ATOM 9443 C CA . THR E 1 30 ? -16.417 -23.609 38.697 1.00 22.76 18 THR E CA 1
ATOM 9444 C C . THR E 1 30 ? -17.363 -23.456 39.877 1.00 22.58 18 THR E C 1
ATOM 9445 O O . THR E 1 30 ? -17.706 -24.462 40.505 1.00 19.77 18 THR E O 1
ATOM 9449 N N . THR E 1 31 ? -17.816 -22.239 40.182 1.00 21.88 19 THR E N 1
ATOM 9450 C CA . THR E 1 31 ? -18.560 -22.086 41.423 1.00 23.81 19 THR E CA 1
ATOM 9451 C C . THR E 1 31 ? -19.900 -22.812 41.414 1.00 23.12 19 THR E C 1
ATOM 9452 O O . THR E 1 31 ? -20.350 -23.288 42.450 1.00 23.07 19 THR E O 1
ATOM 9456 N N . VAL E 1 32 ? -20.543 -22.927 40.260 1.00 22.80 20 VAL E N 1
ATOM 9457 C CA . VAL E 1 32 ? -21.771 -23.747 40.188 1.00 23.87 20 VAL E CA 1
ATOM 9458 C C . VAL E 1 32 ? -21.512 -25.162 40.729 1.00 23.38 20 VAL E C 1
ATOM 9459 O O . VAL E 1 32 ? -22.323 -25.696 41.473 1.00 22.36 20 VAL E O 1
ATOM 9463 N N . PHE E 1 33 ? -20.382 -25.753 40.353 1.00 22.11 21 PHE E N 1
ATOM 9464 C CA . PHE E 1 33 ? -20.047 -27.115 40.747 1.00 22.83 21 PHE E CA 1
ATOM 9465 C C . PHE E 1 33 ? -19.668 -27.151 42.214 1.00 23.50 21 PHE E C 1
ATOM 9466 O O . PHE E 1 33 ? -20.160 -27.986 42.972 1.00 22.70 21 PHE E O 1
ATOM 9474 N N . VAL E 1 34 ? -18.791 -26.245 42.605 1.00 23.98 22 VAL E N 1
ATOM 9475 C CA . VAL E 1 34 ? -18.283 -26.242 43.963 1.00 25.50 22 VAL E CA 1
ATOM 9476 C C . VAL E 1 34 ? -19.273 -25.682 44.971 1.00 25.29 22 VAL E C 1
ATOM 9477 O O . VAL E 1 34 ? -19.525 -26.304 45.982 1.00 28.14 22 VAL E O 1
ATOM 9481 N N . HIS E 1 35 ? -19.806 -24.504 44.722 1.00 26.79 23 HIS E N 1
ATOM 9482 C CA . HIS E 1 35 ? -20.654 -23.855 45.703 1.00 28.05 23 HIS E CA 1
ATOM 9483 C C . HIS E 1 35 ? -22.129 -23.922 45.346 1.00 30.23 23 HIS E C 1
ATOM 9484 O O . HIS E 1 35 ? -22.966 -23.717 46.208 1.00 34.33 23 HIS E O 1
ATOM 9491 N N . GLY E 1 36 ? -22.456 -24.235 44.098 1.00 29.40 24 GLY E N 1
ATOM 9492 C CA . GLY E 1 36 ? -23.811 -24.029 43.601 1.00 27.90 24 GLY E CA 1
ATOM 9493 C C . GLY E 1 36 ? -24.685 -25.252 43.556 1.00 27.37 24 GLY E C 1
ATOM 9494 O O . GLY E 1 36 ? -25.894 -25.123 43.413 1.00 27.92 24 GLY E O 1
ATOM 9495 N N . LEU E 1 37 ? -24.081 -26.434 43.659 1.00 25.41 25 LEU E N 1
ATOM 9496 C CA . LEU E 1 37 ? -24.822 -27.683 43.628 1.00 24.85 25 LEU E CA 1
ATOM 9497 C C . LEU E 1 37 ? -24.249 -28.631 44.679 1.00 24.41 25 LEU E C 1
ATOM 9498 O O . LEU E 1 37 ? -23.052 -28.546 45.018 1.00 22.25 25 LEU E O 1
ATOM 9503 N N . PRO E 1 38 ? -25.083 -29.534 45.180 1.00 22.28 26 PRO E N 1
ATOM 9504 C CA . PRO E 1 38 ? -24.578 -30.630 45.990 1.00 24.94 26 PRO E CA 1
ATOM 9505 C C . PRO E 1 38 ? -23.617 -31.455 45.126 1.00 27.60 26 PRO E C 1
ATOM 9506 O O . PRO E 1 38 ? -23.773 -31.462 43.779 1.00 27.53 26 PRO E O 1
ATOM 9510 N N . ARG E 1 39 ? -22.635 -32.091 45.858 1.00 27.61 27 ARG E N 1
ATOM 9511 C CA . ARG E 1 39 ? -21.523 -32.820 45.218 1.00 27.97 27 ARG E CA 1
ATOM 9512 C C . ARG E 1 39 ? -21.979 -33.887 44.213 1.00 26.29 27 ARG E C 1
ATOM 9513 O O . ARG E 1 39 ? -21.363 -34.084 43.150 1.00 26.20 27 ARG E O 1
ATOM 9521 N N . LYS E 1 40 ? -23.058 -34.582 44.566 1.00 25.20 28 LYS E N 1
ATOM 9522 C CA . LYS E 1 40 ? -23.532 -35.703 43.766 1.00 25.73 28 LYS E CA 1
ATOM 9523 C C . LYS E 1 40 ? -23.969 -35.207 42.391 1.00 24.34 28 LYS E C 1
ATOM 9524 O O . LYS E 1 40 ? -23.428 -35.703 41.320 1.00 28.60 28 LYS E O 1
ATOM 9530 N N . GLU E 1 41 ? -24.910 -34.237 42.427 1.00 25.57 29 GLU E N 1
ATOM 9531 C CA . GLU E 1 41 ? -25.463 -33.560 41.230 1.00 25.56 29 GLU E CA 1
ATOM 9532 C C . GLU E 1 41 ? -24.400 -32.859 40.380 1.00 24.89 29 GLU E C 1
ATOM 9533 O O . GLU E 1 41 ? -24.443 -32.901 39.148 1.00 26.16 29 GLU E O 1
ATOM 9539 N N . ALA E 1 42 ? -23.458 -32.207 41.051 1.00 22.60 30 ALA E N 1
ATOM 9540 C CA . ALA E 1 42 ? -22.361 -31.531 40.376 1.00 21.90 30 ALA E CA 1
ATOM 9541 C C . ALA E 1 42 ? -21.497 -32.500 39.563 1.00 21.90 30 ALA E C 1
ATOM 9542 O O . ALA E 1 42 ? -21.212 -32.250 38.401 1.00 25.98 30 ALA E O 1
ATOM 9544 N N . ILE E 1 43 ? -21.104 -33.635 40.139 1.00 26.92 31 ILE E N 1
ATOM 9545 C CA . ILE E 1 43 ? -20.277 -34.584 39.363 1.00 25.37 31 ILE E CA 1
ATOM 9546 C C . ILE E 1 43 ? -21.064 -35.251 38.214 1.00 23.70 31 ILE E C 1
ATOM 9547 O O . ILE E 1 43 ? -20.479 -35.457 37.116 1.00 28.50 31 ILE E O 1
ATOM 9552 N N . GLU E 1 44 ? -22.448 -35.381 38.486 1.00 21.85 32 GLU E N 1
ATOM 9553 C CA . GLU E 1 44 ? -23.271 -35.938 37.421 1.00 24.23 32 GLU E CA 1
ATOM 9554 C C . GLU E 1 44 ? -23.364 -34.944 36.256 1.00 21.88 32 GLU E C 1
ATOM 9555 O O . GLU E 1 44 ? -23.316 -35.353 35.096 1.00 21.87 32 GLU E O 1
ATOM 9561 N N . LEU E 1 45 ? -23.478 -33.653 36.579 1.00 20.93 33 LEU E N 1
ATOM 9562 C CA . LEU E 1 45 ? -23.565 -32.572 35.576 1.00 21.80 33 LEU E CA 1
ATOM 9563 C C . LEU E 1 45 ? -22.279 -32.447 34.758 1.00 21.91 33 LEU E C 1
ATOM 9564 O O . LEU E 1 45 ? -22.307 -32.340 33.527 1.00 21.47 33 LEU E O 1
ATOM 9569 N N . PHE E 1 46 ? -21.149 -32.454 35.458 1.00 22.61 34 PHE E N 1
ATOM 9570 C CA . PHE E 1 46 ? -19.847 -32.372 34.815 1.00 21.81 34 PHE E CA 1
ATOM 9571 C C . PHE E 1 46 ? -19.716 -33.489 33.797 1.00 22.05 34 PHE E C 1
ATOM 9572 O O . PHE E 1 46 ? -19.285 -33.270 32.652 1.00 19.53 34 PHE E O 1
ATOM 9580 N N . ARG E 1 47 ? -20.105 -34.686 34.228 1.00 19.91 35 ARG E N 1
ATOM 9581 C CA . ARG E 1 47 ? -20.068 -35.852 33.377 1.00 22.13 35 ARG E CA 1
ATOM 9582 C C . ARG E 1 47 ? -21.064 -35.689 32.242 1.00 21.17 35 ARG E C 1
ATOM 9583 O O . ARG E 1 47 ? -20.741 -35.999 31.083 1.00 21.79 35 ARG E O 1
ATOM 9591 N N . ARG E 1 48 ? -22.274 -35.237 32.557 1.00 22.86 36 ARG E N 1
ATOM 9592 C CA . ARG E 1 48 ? -23.287 -35.071 31.516 1.00 23.42 36 ARG E CA 1
ATOM 9593 C C . ARG E 1 48 ? -22.835 -34.019 30.506 1.00 23.03 36 ARG E C 1
ATOM 9594 O O . ARG E 1 48 ? -23.019 -34.199 29.298 1.00 22.88 36 ARG E O 1
ATOM 9602 N N . ALA E 1 49 ? -22.251 -32.925 31.011 1.00 22.79 37 ALA E N 1
ATOM 9603 C CA . ALA E 1 49 ? -21.712 -31.875 30.169 1.00 21.56 37 ALA E CA 1
ATOM 9604 C C . ALA E 1 49 ? -20.539 -32.360 29.319 1.00 21.49 37 ALA E C 1
ATOM 9605 O O . ALA E 1 49 ? -20.407 -31.963 28.165 1.00 20.79 37 ALA E O 1
ATOM 9607 N N . LYS E 1 50 ? -19.703 -33.246 29.878 1.00 23.04 38 LYS E N 1
ATOM 9608 C CA . LYS E 1 50 ? -18.630 -33.869 29.091 1.00 23.18 38 LYS E CA 1
ATOM 9609 C C . LYS E 1 50 ? -19.173 -34.764 27.991 1.00 23.30 38 LYS E C 1
ATOM 9610 O O . LYS E 1 50 ? -18.668 -34.734 26.870 1.00 23.86 38 LYS E O 1
ATOM 9616 N N . GLU E 1 51 ? -20.202 -35.548 28.301 1.00 23.80 39 GLU E N 1
ATOM 9617 C CA . GLU E 1 51 ? -20.866 -36.372 27.278 1.00 24.82 39 GLU E CA 1
ATOM 9618 C C . GLU E 1 51 ? -21.339 -35.524 26.088 1.00 23.08 39 GLU E C 1
ATOM 9619 O O . GLU E 1 51 ? -21.087 -35.853 24.926 1.00 21.22 39 GLU E O 1
ATOM 9625 N N . ILE E 1 52 ? -22.031 -34.439 26.399 1.00 22.97 40 ILE E N 1
ATOM 9626 C CA . ILE E 1 52 ? -22.530 -33.518 25.378 1.00 22.26 40 ILE E CA 1
ATOM 9627 C C . ILE E 1 52 ? -21.387 -32.959 24.521 1.00 22.00 40 ILE E C 1
ATOM 9628 O O . ILE E 1 52 ? -21.511 -32.857 23.307 1.00 22.35 40 ILE E O 1
ATOM 9633 N N . SER E 1 53 ? -20.271 -32.578 25.150 1.00 20.70 41 SER E N 1
ATOM 9634 C CA . SER E 1 53 ? -19.121 -32.075 24.387 1.00 19.72 41 SER E CA 1
ATOM 9635 C C . SER E 1 53 ? -18.594 -33.156 23.405 1.00 21.83 41 SER E C 1
ATOM 9636 O O . SER E 1 53 ? -18.186 -32.833 22.287 1.00 21.82 41 SER E O 1
ATOM 9639 N N . ARG E 1 54 ? -18.611 -34.425 23.811 1.00 24.43 42 ARG E N 1
ATOM 9640 C CA . ARG E 1 54 ? -18.217 -35.528 22.906 1.00 25.95 42 ARG E CA 1
ATOM 9641 C C . ARG E 1 54 ? -19.254 -35.756 21.779 1.00 27.10 42 ARG E C 1
ATOM 9642 O O . ARG E 1 54 ? -18.884 -36.035 20.633 1.00 25.68 42 ARG E O 1
ATOM 9650 N N . GLU E 1 55 ? -20.542 -35.657 22.104 1.00 27.07 43 GLU E N 1
ATOM 9651 C CA . GLU E 1 55 ? -21.612 -35.767 21.086 1.00 27.33 43 GLU E CA 1
ATOM 9652 C C . GLU E 1 55 ? -21.564 -34.647 20.049 1.00 27.36 43 GLU E C 1
ATOM 9653 O O . GLU E 1 55 ? -21.715 -34.897 18.856 1.00 26.69 43 GLU E O 1
ATOM 9659 N N . LYS E 1 56 ? -21.343 -33.412 20.515 1.00 28.13 44 LYS E N 1
ATOM 9660 C CA . LYS E 1 56 ? -21.410 -32.244 19.644 1.00 27.00 44 LYS E CA 1
ATOM 9661 C C . LYS E 1 56 ? -20.080 -31.885 19.003 1.00 27.72 44 LYS E C 1
ATOM 9662 O O . LYS E 1 56 ? -20.036 -31.142 18.024 1.00 27.87 44 LYS E O 1
ATOM 9668 N N . GLY E 1 57 ? -18.996 -32.403 19.556 1.00 26.25 45 GLY E N 1
ATOM 9669 C CA . GLY E 1 57 ? -17.662 -32.108 19.029 1.00 25.68 45 GLY E CA 1
ATOM 9670 C C . GLY E 1 57 ? -17.106 -30.763 19.461 1.00 24.83 45 GLY E C 1
ATOM 9671 O O . GLY E 1 57 ? -16.569 -30.010 18.660 1.00 24.75 45 GLY E O 1
ATOM 9672 N N . PHE E 1 58 ? -17.255 -30.432 20.730 1.00 22.81 46 PHE E N 1
ATOM 9673 C CA . PHE E 1 58 ? -16.528 -29.311 21.270 1.00 22.43 46 PHE E CA 1
ATOM 9674 C C . PHE E 1 58 ? -15.756 -29.713 22.516 1.00 21.47 46 PHE E C 1
ATOM 9675 O O . PHE E 1 58 ? -15.980 -30.763 23.077 1.00 19.21 46 PHE E O 1
ATOM 9683 N N . GLN E 1 59 ? -14.870 -28.822 22.944 1.00 21.72 47 GLN E N 1
ATOM 9684 C CA . GLN E 1 59 ? -14.081 -29.023 24.175 1.00 23.57 47 GLN E CA 1
ATOM 9685 C C . GLN E 1 59 ? -14.772 -28.273 25.314 1.00 23.67 47 GLN E C 1
ATOM 9686 O O . GLN E 1 59 ? -15.013 -27.063 25.193 1.00 20.43 47 GLN E O 1
ATOM 9692 N N . LEU E 1 60 ? -15.150 -28.986 26.377 1.00 22.50 48 LEU E N 1
ATOM 9693 C CA . LEU E 1 60 ? -15.725 -28.326 27.550 1.00 25.25 48 LEU E CA 1
ATOM 9694 C C . LEU E 1 60 ? -14.575 -27.874 28.442 1.00 25.58 48 LEU E C 1
ATOM 9695 O O . LEU E 1 60 ? -13.845 -28.705 28.996 1.00 27.03 48 LEU E O 1
ATOM 9700 N N . ALA E 1 61 ? -14.430 -26.563 28.602 1.00 21.89 49 ALA E N 1
ATOM 9701 C CA . ALA E 1 61 ? -13.332 -26.029 29.381 1.00 22.21 49 ALA E CA 1
ATOM 9702 C C . ALA E 1 61 ? -13.842 -25.501 30.710 1.00 21.14 49 ALA E C 1
ATOM 9703 O O . ALA E 1 61 ? -14.150 -24.325 30.844 1.00 21.19 49 ALA E O 1
ATOM 9705 N N . VAL E 1 62 ? -13.936 -26.377 31.710 1.00 21.70 50 VAL E N 1
ATOM 9706 C CA . VAL E 1 62 ? -14.277 -25.909 33.051 1.00 22.06 50 VAL E CA 1
ATOM 9707 C C . VAL E 1 62 ? -13.037 -25.226 33.638 1.00 21.95 50 VAL E C 1
ATOM 9708 O O . VAL E 1 62 ? -11.929 -25.797 33.656 1.00 23.18 50 VAL E O 1
ATOM 9712 N N . ILE E 1 63 ? -13.232 -23.992 34.099 1.00 22.26 51 ILE E N 1
ATOM 9713 C CA . ILE E 1 63 ? -12.166 -23.132 34.488 1.00 21.12 51 ILE E CA 1
ATOM 9714 C C . ILE E 1 63 ? -12.208 -22.960 35.981 1.00 21.35 51 ILE E C 1
ATOM 9715 O O . ILE E 1 63 ? -13.251 -22.641 36.558 1.00 22.01 51 ILE E O 1
ATOM 9720 N N . GLY E 1 64 ? -11.055 -23.154 36.596 1.00 21.63 52 GLY E N 1
ATOM 9721 C CA . GLY E 1 64 ? -10.885 -22.853 38.009 1.00 23.39 52 GLY E CA 1
ATOM 9722 C C . GLY E 1 64 ? -9.426 -22.693 38.351 1.00 22.33 52 GLY E C 1
ATOM 9723 O O . GLY E 1 64 ? -8.566 -22.782 37.478 1.00 21.99 52 GLY E O 1
ATOM 9724 N N . ILE E 1 65 ? -9.168 -22.440 39.627 1.00 23.61 53 ILE E N 1
ATOM 9725 C CA . ILE E 1 65 ? -7.823 -22.210 40.145 1.00 23.05 53 ILE E CA 1
ATOM 9726 C C . ILE E 1 65 ? -7.473 -23.269 41.200 1.00 22.74 53 ILE E C 1
ATOM 9727 O O . ILE E 1 65 ? -8.169 -23.415 42.212 1.00 21.85 53 ILE E O 1
ATOM 9732 N N . LEU E 1 66 ? -6.384 -24.008 40.942 1.00 21.73 54 LEU E N 1
ATOM 9733 C CA . LEU E 1 66 ? -5.930 -25.120 41.767 1.00 23.37 54 LEU E CA 1
ATOM 9734 C C . LEU E 1 66 ? -4.580 -24.758 42.384 1.00 21.70 54 LEU E C 1
ATOM 9735 O O . LEU E 1 66 ? -3.513 -24.759 41.657 1.00 23.04 54 LEU E O 1
ATOM 9740 N N . LYS E 1 67 ? -4.619 -24.441 43.691 1.00 21.35 55 LYS E N 1
ATOM 9741 C CA . LYS E 1 67 ? -3.425 -23.927 44.388 1.00 24.74 55 LYS E CA 1
ATOM 9742 C C . LYS E 1 67 ? -2.697 -22.788 43.632 1.00 24.95 55 LYS E C 1
ATOM 9743 O O . LYS E 1 67 ? -1.467 -22.777 43.492 1.00 24.34 55 LYS E O 1
ATOM 9749 N N . GLY E 1 68 ? -3.467 -21.816 43.181 1.00 22.96 56 GLY E N 1
ATOM 9750 C CA . GLY E 1 68 ? -2.917 -20.627 42.523 1.00 23.96 56 GLY E CA 1
ATOM 9751 C C . GLY E 1 68 ? -2.657 -20.756 41.034 1.00 24.58 56 GLY E C 1
ATOM 9752 O O . GLY E 1 68 ? -2.341 -19.758 40.365 1.00 24.42 56 GLY E O 1
ATOM 9753 N N . LYS E 1 69 ? -2.816 -21.965 40.493 1.00 23.50 57 LYS E N 1
ATOM 9754 C CA . LYS E 1 69 ? -2.648 -22.163 39.065 1.00 24.85 57 LYS E CA 1
ATOM 9755 C C . LYS E 1 69 ? -4.012 -22.068 38.415 1.00 25.38 57 LYS E C 1
ATOM 9756 O O . LYS E 1 69 ? -4.957 -22.729 38.847 1.00 26.73 57 LYS E O 1
ATOM 9760 N N . ILE E 1 70 ? -4.107 -21.263 37.358 1.00 23.71 58 ILE E N 1
ATOM 9761 C CA . ILE E 1 70 ? -5.316 -21.186 36.552 1.00 24.15 58 ILE E CA 1
ATOM 9762 C C . ILE E 1 70 ? -5.354 -22.397 35.608 1.00 24.84 58 ILE E C 1
ATOM 9763 O O . ILE E 1 70 ? -4.410 -22.599 34.846 1.00 24.69 58 ILE E O 1
ATOM 9768 N N . VAL E 1 71 ? -6.427 -23.190 35.659 1.00 22.27 59 VAL E N 1
ATOM 9769 C CA . VAL E 1 71 ? -6.583 -24.294 34.740 1.00 23.57 59 VAL E CA 1
ATOM 9770 C C . VAL E 1 71 ? -7.838 -24.131 33.904 1.00 24.64 59 VAL E C 1
ATOM 9771 O O . VAL E 1 71 ? -8.926 -23.872 34.435 1.00 25.89 59 VAL E O 1
ATOM 9775 N N . ALA E 1 72 ? -7.670 -24.261 32.588 1.00 23.21 60 ALA E N 1
ATOM 9776 C CA . ALA E 1 72 ? -8.787 -24.241 31.661 1.00 23.89 60 ALA E CA 1
ATOM 9777 C C . ALA E 1 72 ? -8.916 -25.641 31.083 1.00 23.65 60 ALA E C 1
ATOM 9778 O O . ALA E 1 72 ? -8.049 -26.114 30.318 1.00 24.09 60 ALA E O 1
ATOM 9780 N N . GLY E 1 73 ? -9.995 -26.310 31.485 1.00 23.71 61 GLY E N 1
ATOM 9781 C CA . GLY E 1 73 ? -10.231 -27.694 31.107 1.00 23.31 61 GLY E CA 1
ATOM 9782 C C . GLY E 1 73 ? -9.925 -28.630 32.258 1.00 23.36 61 GLY E C 1
ATOM 9783 O O . GLY E 1 73 ? -9.171 -29.590 32.105 1.00 23.80 61 GLY E O 1
ATOM 9792 N N . SER E 1 75 ? -10.325 -31.570 35.118 1.00 22.47 63 SER E N 1
ATOM 9793 C CA . SER E 1 75 ? -10.807 -32.969 35.096 1.00 21.56 63 SER E CA 1
ATOM 9794 C C . SER E 1 75 ? -11.748 -33.198 36.282 1.00 20.99 63 SER E C 1
ATOM 9795 O O . SER E 1 75 ? -11.761 -32.368 37.232 1.00 22.71 63 SER E O 1
ATOM 9798 N N . GLU E 1 76 ? -12.557 -34.279 36.236 1.00 21.54 64 GLU E N 1
ATOM 9799 C CA . GLU E 1 76 ? -13.483 -34.555 37.369 1.00 22.33 64 GLU E CA 1
ATOM 9800 C C . GLU E 1 76 ? -12.734 -34.841 38.679 1.00 20.08 64 GLU E C 1
ATOM 9801 O O . GLU E 1 76 ? -13.281 -34.593 39.808 1.00 21.58 64 GLU E O 1
ATOM 9807 N N . GLU E 1 77 ? -11.492 -35.344 38.527 1.00 20.58 65 GLU E N 1
ATOM 9808 C CA . GLU E 1 77 ? -10.632 -35.607 39.682 1.00 20.82 65 GLU E CA 1
ATOM 9809 C C . GLU E 1 77 ? -10.240 -34.320 40.382 1.00 20.27 65 GLU E C 1
ATOM 9810 O O . GLU E 1 77 ? -10.244 -34.224 41.612 1.00 19.72 65 GLU E O 1
ATOM 9813 N N . GLU E 1 78 ? -9.866 -33.338 39.578 1.00 21.18 66 GLU E N 1
ATOM 9814 C CA . GLU E 1 78 ? -9.498 -32.027 40.076 1.00 20.64 66 GLU E CA 1
ATOM 9815 C C . GLU E 1 78 ? -10.687 -31.336 40.731 1.00 21.01 66 GLU E C 1
ATOM 9816 O O . GLU E 1 78 ? -10.571 -30.822 41.844 1.00 21.93 66 GLU E O 1
ATOM 9822 N N . LEU E 1 79 ? -11.844 -31.388 40.068 1.00 20.89 67 LEU E N 1
ATOM 9823 C CA . LEU E 1 79 ? -13.081 -30.864 40.632 1.00 22.60 67 LEU E CA 1
ATOM 9824 C C . LEU E 1 79 ? -13.413 -31.513 41.987 1.00 20.90 67 LEU E C 1
ATOM 9825 O O . LEU E 1 79 ? -13.742 -30.836 42.950 1.00 22.16 67 LEU E O 1
ATOM 9830 N N . GLU E 1 80 ? -13.296 -32.836 42.067 1.00 23.39 68 GLU E N 1
ATOM 9831 C CA . GLU E 1 80 ? -13.583 -33.561 43.320 1.00 21.52 68 GLU E CA 1
ATOM 9832 C C . GLU E 1 80 ? -12.609 -33.122 44.434 1.00 22.61 68 GLU E C 1
ATOM 9833 O O . GLU E 1 80 ? -13.035 -32.873 45.624 1.00 24.04 68 GLU E O 1
ATOM 9835 N N . ALA E 1 81 ? -11.327 -32.982 44.065 1.00 24.64 69 ALA E N 1
ATOM 9836 C CA . ALA E 1 81 ? -10.297 -32.524 45.005 1.00 25.51 69 ALA E CA 1
ATOM 9837 C C . ALA E 1 81 ? -10.589 -31.131 45.527 1.00 25.21 69 ALA E C 1
ATOM 9838 O O . ALA E 1 81 ? -10.404 -30.854 46.710 1.00 24.02 69 ALA E O 1
ATOM 9861 N N . ARG E 1 84 ? -13.284 -31.308 48.024 1.00 29.04 72 ARG E N 1
ATOM 9862 C CA . ARG E 1 84 ? -12.778 -31.845 49.290 1.00 28.90 72 ARG E CA 1
ATOM 9863 C C . ARG E 1 84 ? -11.823 -30.883 50.012 1.00 28.63 72 ARG E C 1
ATOM 9864 O O . ARG E 1 84 ? -11.921 -30.699 51.236 1.00 28.28 72 ARG E O 1
ATOM 9866 N N . GLU E 1 85 ? -10.889 -30.292 49.268 1.00 27.73 73 GLU E N 1
ATOM 9867 C CA . GLU E 1 85 ? -9.888 -29.397 49.860 1.00 29.24 73 GLU E CA 1
ATOM 9868 C C . GLU E 1 85 ? -10.504 -28.031 50.154 1.00 28.09 73 GLU E C 1
ATOM 9869 O O . GLU E 1 85 ? -9.950 -27.248 50.938 1.00 29.78 73 GLU E O 1
ATOM 9875 N N . GLY E 1 86 ? -11.641 -27.742 49.504 1.00 26.58 74 GLY E N 1
ATOM 9876 C CA . GLY E 1 86 ? -12.310 -26.462 49.675 1.00 26.27 74 GLY E CA 1
ATOM 9877 C C . GLY E 1 86 ? -11.672 -25.445 48.742 1.00 24.78 74 GLY E C 1
ATOM 9878 O O . GLY E 1 86 ? -10.487 -25.600 48.349 1.00 26.39 74 GLY E O 1
ATOM 9879 N N . ALA E 1 87 ? -12.453 -24.415 48.396 1.00 24.96 75 ALA E N 1
ATOM 9880 C CA . ALA E 1 87 ? -12.007 -23.365 47.495 1.00 23.97 75 ALA E CA 1
ATOM 9881 C C . ALA E 1 87 ? -12.840 -22.086 47.667 1.00 24.46 75 ALA E C 1
ATOM 9882 O O . ALA E 1 87 ? -14.063 -22.164 47.815 1.00 24.79 75 ALA E O 1
ATOM 9884 N N . ASP E 1 88 ? -12.183 -20.923 47.609 1.00 20.86 76 ASP E N 1
ATOM 9885 C CA . ASP E 1 88 ? -12.883 -19.646 47.694 1.00 22.90 76 ASP E CA 1
ATOM 9886 C C . ASP E 1 88 ? -13.763 -19.402 46.461 1.00 20.42 76 ASP E C 1
ATOM 9887 O O . ASP E 1 88 ? -13.414 -19.836 45.379 1.00 24.23 76 ASP E O 1
ATOM 9892 N N . LYS E 1 89 ? -14.860 -18.663 46.628 1.00 21.52 77 LYS E N 1
ATOM 9893 C CA . LYS E 1 89 ? -15.668 -18.171 45.506 1.00 23.56 77 LYS E CA 1
ATOM 9894 C C . LYS E 1 89 ? -15.039 -16.855 45.025 1.00 22.56 77 LYS E C 1
ATOM 9895 O O . LYS E 1 89 ? -14.869 -15.926 45.829 1.00 22.07 77 LYS E O 1
ATOM 9901 N N . VAL E 1 90 ? -14.648 -16.792 43.753 1.00 20.45 78 VAL E N 1
ATOM 9902 C CA . VAL E 1 90 ? -13.922 -15.633 43.264 1.00 22.09 78 VAL E CA 1
ATOM 9903 C C . VAL E 1 90 ? -14.541 -15.036 42.030 1.00 22.96 78 VAL E C 1
ATOM 9904 O O . VAL E 1 90 ? -14.836 -15.754 41.055 1.00 23.64 78 VAL E O 1
ATOM 9908 N N . GLY E 1 91 ? -14.766 -13.723 42.087 1.00 21.00 79 GLY E N 1
ATOM 9909 C CA . GLY E 1 91 ? -14.995 -12.931 40.917 1.00 20.43 79 GLY E CA 1
ATOM 9910 C C . GLY E 1 91 ? -13.665 -12.389 40.442 1.00 21.73 79 GLY E C 1
ATOM 9911 O O . GLY E 1 91 ? -12.595 -12.787 40.912 1.00 20.02 79 GLY E O 1
ATOM 9912 N N . THR E 1 92 ? -13.745 -11.490 39.474 1.00 19.94 80 THR E N 1
ATOM 9913 C CA . THR E 1 92 ? -12.560 -11.001 38.777 1.00 21.77 80 THR E CA 1
ATOM 9914 C C . THR E 1 92 ? -11.528 -10.413 39.728 1.00 21.28 80 THR E C 1
ATOM 9915 O O . THR E 1 92 ? -10.339 -10.768 39.656 1.00 20.72 80 THR E O 1
ATOM 9919 N N . ARG E 1 93 ? -11.976 -9.581 40.664 1.00 20.84 81 ARG E N 1
ATOM 9920 C CA . ARG E 1 93 ? -11.029 -8.843 41.478 1.00 21.20 81 ARG E CA 1
ATOM 9921 C C . ARG E 1 93 ? -10.314 -9.744 42.481 1.00 19.87 81 ARG E C 1
ATOM 9922 O O . ARG E 1 93 ? -9.276 -9.370 43.019 1.00 21.37 81 ARG E O 1
ATOM 9930 N N . GLU E 1 94 ? -10.876 -10.933 42.748 1.00 18.93 82 GLU E N 1
ATOM 9931 C CA . GLU E 1 94 ? -10.259 -11.853 43.704 1.00 20.27 82 GLU E CA 1
ATOM 9932 C C . GLU E 1 94 ? -9.248 -12.828 43.061 1.00 20.80 82 GLU E C 1
ATOM 9933 O O . GLU E 1 94 ? -8.504 -13.517 43.768 1.00 21.05 82 GLU E O 1
ATOM 9939 N N . ILE E 1 95 ? -9.189 -12.856 41.729 1.00 20.91 83 ILE E N 1
ATOM 9940 C CA . ILE E 1 95 ? -8.252 -13.727 41.040 1.00 20.22 83 ILE E CA 1
ATOM 9941 C C . ILE E 1 95 ? -6.803 -13.453 41.446 1.00 20.22 83 ILE E C 1
ATOM 9942 O O . ILE E 1 95 ? -6.079 -14.399 41.809 1.00 21.95 83 ILE E O 1
ATOM 9947 N N . PRO E 1 96 ? -6.352 -12.202 41.423 1.00 21.51 84 PRO E N 1
ATOM 9948 C CA . PRO E 1 96 ? -4.954 -11.931 41.760 1.00 23.24 84 PRO E CA 1
ATOM 9949 C C . PRO E 1 96 ? -4.571 -12.374 43.181 1.00 22.88 84 PRO E C 1
ATOM 9950 O O . PRO E 1 96 ? -3.449 -12.794 43.411 1.00 22.75 84 PRO E O 1
ATOM 9954 N N . ILE E 1 97 ? -5.521 -12.267 44.104 1.00 24.06 85 ILE E N 1
ATOM 9955 C CA . ILE E 1 97 ? -5.293 -12.583 45.520 1.00 27.05 85 ILE E CA 1
ATOM 9956 C C . ILE E 1 97 ? -5.067 -14.098 45.692 1.00 24.51 85 ILE E C 1
ATOM 9957 O O . ILE E 1 97 ? -4.100 -14.552 46.300 1.00 23.91 85 ILE E O 1
ATOM 9962 N N . VAL E 1 98 ? -5.947 -14.892 45.098 1.00 23.43 86 VAL E N 1
ATOM 9963 C CA . VAL E 1 98 ? -5.823 -16.328 45.196 1.00 22.70 86 VAL E CA 1
ATOM 9964 C C . VAL E 1 98 ? -4.625 -16.856 44.418 1.00 22.13 86 VAL E C 1
ATOM 9965 O O . VAL E 1 98 ? -4.028 -17.834 44.832 1.00 23.77 86 VAL E O 1
ATOM 9969 N N . VAL E 1 99 ? -4.299 -16.247 43.282 1.00 23.31 87 VAL E N 1
ATOM 9970 C CA . VAL E 1 99 ? -3.123 -16.662 42.514 1.00 24.42 87 VAL E CA 1
ATOM 9971 C C . VAL E 1 99 ? -1.853 -16.413 43.310 1.00 26.11 87 VAL E C 1
ATOM 9972 O O . VAL E 1 99 ? -1.008 -17.330 43.460 1.00 26.09 87 VAL E O 1
ATOM 9976 N N . ALA E 1 100 ? -1.736 -15.221 43.885 1.00 25.67 88 ALA E N 1
ATOM 9977 C CA . ALA E 1 100 ? -0.571 -14.865 44.695 1.00 26.85 88 ALA E CA 1
ATOM 9978 C C . ALA E 1 100 ? -0.412 -15.828 45.864 1.00 26.62 88 ALA E C 1
ATOM 9979 O O . ALA E 1 100 ? 0.683 -16.360 46.088 1.00 26.93 88 ALA E O 1
ATOM 9981 N N . GLU E 1 101 ? -1.510 -16.072 46.573 1.00 26.34 89 GLU E N 1
ATOM 9982 C CA . GLU E 1 101 ? -1.503 -16.910 47.786 1.00 28.34 89 GLU E CA 1
ATOM 9983 C C . GLU E 1 101 ? -1.444 -18.436 47.588 1.00 26.60 89 GLU E C 1
ATOM 9984 O O . GLU E 1 101 ? -1.310 -19.178 48.558 1.00 26.25 89 GLU E O 1
ATOM 9990 N N . GLY E 1 102 ? -1.552 -18.892 46.348 1.00 26.81 90 GLY E N 1
ATOM 9991 C CA . GLY E 1 102 ? -1.517 -20.311 46.013 1.00 24.73 90 GLY E CA 1
ATOM 9992 C C . GLY E 1 102 ? -2.737 -21.072 46.501 1.00 24.76 90 GLY E C 1
ATOM 9993 O O . GLY E 1 102 ? -2.622 -22.233 46.932 1.00 21.98 90 GLY E O 1
ATOM 9994 N N . LYS E 1 103 ? -3.900 -20.434 46.449 1.00 24.04 91 LYS E N 1
ATOM 9995 C CA . LYS E 1 103 ? -5.164 -21.025 46.928 1.00 25.41 91 LYS E CA 1
ATOM 9996 C C . LYS E 1 103 ? -6.016 -21.646 45.820 1.00 22.68 91 LYS E C 1
ATOM 9997 O O . LYS E 1 103 ? -5.965 -21.193 44.676 1.00 24.02 91 LYS E O 1
ATOM 10003 N N . ASN E 1 104 ? -6.842 -22.626 46.187 1.00 21.55 92 ASN E N 1
ATOM 10004 C CA . ASN E 1 104 ? -7.941 -23.083 45.334 1.00 22.72 92 ASN E CA 1
ATOM 10005 C C . ASN E 1 104 ? -8.976 -21.981 45.253 1.00 21.16 92 ASN E C 1
ATOM 10006 O O . ASN E 1 104 ? -9.226 -21.293 46.246 1.00 23.11 92 ASN E O 1
ATOM 10011 N N . ALA E 1 105 ? -9.589 -21.820 44.081 1.00 21.15 93 ALA E N 1
ATOM 10012 C CA . ALA E 1 105 ? -10.707 -20.916 43.941 1.00 22.09 93 ALA E CA 1
ATOM 10013 C C . ALA E 1 105 ? -11.649 -21.375 42.836 1.00 22.19 93 ALA E C 1
ATOM 10014 O O . ALA E 1 105 ? -11.211 -21.859 41.771 1.00 22.68 93 ALA E O 1
ATOM 10016 N N . ALA E 1 106 ? -12.941 -21.190 43.095 1.00 21.77 94 ALA E N 1
ATOM 10017 C CA . ALA E 1 106 ? -13.991 -21.471 42.112 1.00 22.59 94 ALA E CA 1
ATOM 10018 C C . ALA E 1 106 ? -14.455 -20.148 41.516 1.00 21.77 94 ALA E C 1
ATOM 10019 O O . ALA E 1 106 ? -14.806 -19.240 42.251 1.00 20.39 94 ALA E O 1
ATOM 10021 N N . THR E 1 107 ? -14.469 -20.048 40.182 1.00 21.93 95 THR E N 1
ATOM 10022 C CA . THR E 1 107 ? -14.766 -18.811 39.500 1.00 22.20 95 THR E CA 1
ATOM 10023 C C . THR E 1 107 ? -16.258 -18.621 39.331 1.00 23.07 95 THR E C 1
ATOM 10024 O O . THR E 1 107 ? -17.011 -19.578 39.099 1.00 23.33 95 THR E O 1
ATOM 10028 N N . THR E 1 108 ? -16.678 -17.373 39.454 1.00 21.41 96 THR E N 1
ATOM 10029 C CA . THR E 1 108 ? -18.017 -16.938 39.074 1.00 21.23 96 THR E CA 1
ATOM 10030 C C . THR E 1 108 ? -18.031 -16.581 37.604 1.00 20.42 96 THR E C 1
ATOM 10031 O O . THR E 1 108 ? -17.036 -16.737 36.918 1.00 20.14 96 THR E O 1
ATOM 10035 N N . VAL E 1 109 ? -19.169 -16.105 37.113 1.00 19.73 97 VAL E N 1
ATOM 10036 C CA . VAL E 1 109 ? -19.250 -15.625 35.728 1.00 21.52 97 VAL E CA 1
ATOM 10037 C C . VAL E 1 109 ? -18.194 -14.542 35.401 1.00 20.59 97 VAL E C 1
ATOM 10038 O O . VAL E 1 109 ? -17.519 -14.600 34.350 1.00 20.33 97 VAL E O 1
ATOM 10042 N N . SER E 1 110 ? -18.050 -13.554 36.281 1.00 19.79 98 SER E N 1
ATOM 10043 C CA . SER E 1 110 ? -17.162 -12.431 35.985 1.00 20.72 98 SER E CA 1
ATOM 10044 C C . SER E 1 110 ? -15.732 -12.965 35.761 1.00 22.79 98 SER E C 1
ATOM 10045 O O . SER E 1 110 ? -15.111 -12.706 34.727 1.00 22.37 98 SER E O 1
ATOM 10048 N N . ALA E 1 111 ? -15.257 -13.764 36.699 1.00 21.45 99 ALA E N 1
ATOM 10049 C CA . ALA E 1 111 ? -13.917 -14.306 36.618 1.00 21.02 99 ALA E CA 1
ATOM 10050 C C . ALA E 1 111 ? -13.766 -15.242 35.430 1.00 20.14 99 ALA E C 1
ATOM 10051 O O . ALA E 1 111 ? -12.720 -15.273 34.799 1.00 22.30 99 ALA E O 1
ATOM 10053 N N . THR E 1 112 ? -14.815 -15.992 35.112 1.00 20.64 100 THR E N 1
ATOM 10054 C CA . THR E 1 112 ? -14.754 -16.934 33.999 1.00 22.21 100 THR E CA 1
ATOM 10055 C C . THR E 1 112 ? -14.662 -16.224 32.655 1.00 22.15 100 THR E C 1
ATOM 10056 O O . THR E 1 112 ? -13.923 -16.675 31.772 1.00 20.42 100 THR E O 1
ATOM 10060 N N . ILE E 1 113 ? -15.467 -15.170 32.465 1.00 21.56 101 ILE E N 1
ATOM 10061 C CA . ILE E 1 113 ? -15.402 -14.381 31.232 1.00 22.05 101 ILE E CA 1
ATOM 10062 C C . ILE E 1 113 ? -14.018 -13.707 31.132 1.00 21.24 101 ILE E C 1
ATOM 10063 O O . ILE E 1 113 ? -13.365 -13.771 30.120 1.00 21.38 101 ILE E O 1
ATOM 10068 N N . PHE E 1 114 ? -13.569 -13.116 32.214 1.00 20.36 102 PHE E N 1
ATOM 10069 C CA . PHE E 1 114 ? -12.295 -12.443 32.280 1.00 22.04 102 PHE E CA 1
ATOM 10070 C C . PHE E 1 114 ? -11.159 -13.358 31.828 1.00 22.66 102 PHE E C 1
ATOM 10071 O O . PHE E 1 114 ? -10.372 -13.004 30.963 1.00 21.46 102 PHE E O 1
ATOM 10079 N N . LEU E 1 115 ? -11.100 -14.558 32.406 1.00 22.44 103 LEU E N 1
ATOM 10080 C CA . LEU E 1 115 ? -10.058 -15.483 32.048 1.00 21.90 103 LEU E CA 1
ATOM 10081 C C . LEU E 1 115 ? -10.207 -16.036 30.639 1.00 21.51 103 LEU E C 1
ATOM 10082 O O . LEU E 1 115 ? -9.216 -16.147 29.919 1.00 21.67 103 LEU E O 1
ATOM 10087 N N . SER E 1 116 ? -11.436 -16.361 30.243 1.00 21.72 104 SER E N 1
ATOM 10088 C CA . SER E 1 116 ? -11.688 -16.887 28.920 1.00 20.86 104 SER E CA 1
ATOM 10089 C C . SER E 1 116 ? -11.117 -15.962 27.847 1.00 22.66 104 SER E C 1
ATOM 10090 O O . SER E 1 116 ? -10.430 -16.403 26.907 1.00 22.07 104 SER E O 1
ATOM 10093 N N . ARG E 1 117 ? -11.367 -14.670 28.055 1.00 24.65 105 ARG E N 1
ATOM 10094 C CA . ARG E 1 117 ? -10.952 -13.619 27.145 1.00 25.41 105 ARG E CA 1
ATOM 10095 C C . ARG E 1 117 ? -9.429 -13.561 27.015 1.00 26.75 105 ARG E C 1
ATOM 10096 O O . ARG E 1 117 ? -8.928 -13.126 25.990 1.00 31.99 105 ARG E O 1
ATOM 10104 N N . ARG E 1 118 ? -8.691 -14.015 28.026 1.00 26.15 106 ARG E N 1
ATOM 10105 C CA . ARG E 1 118 ? -7.222 -14.040 27.987 1.00 24.12 106 ARG E CA 1
ATOM 10106 C C . ARG E 1 118 ? -6.618 -15.327 27.461 1.00 27.07 106 ARG E C 1
ATOM 10107 O O . ARG E 1 118 ? -5.435 -15.384 27.268 1.00 27.19 106 ARG E O 1
ATOM 10115 N N . ILE E 1 119 ? -7.438 -16.341 27.216 1.00 28.08 107 ILE E N 1
ATOM 10116 C CA . ILE E 1 119 ? -6.953 -17.602 26.697 1.00 29.02 107 ILE E CA 1
ATOM 10117 C C . ILE E 1 119 ? -7.662 -18.094 25.448 1.00 29.56 107 ILE E C 1
ATOM 10118 O O . ILE E 1 119 ? -7.628 -19.279 25.123 1.00 30.21 107 ILE E O 1
ATOM 10123 N N . GLY E 1 120 ? -8.298 -17.190 24.734 1.00 28.12 108 GLY E N 1
ATOM 10124 C CA . GLY E 1 120 ? -8.792 -17.522 23.429 1.00 26.11 108 GLY E CA 1
ATOM 10125 C C . GLY E 1 120 ? -10.133 -18.243 23.470 1.00 25.78 108 GLY E C 1
ATOM 10126 O O . GLY E 1 120 ? -10.489 -18.875 22.485 1.00 25.95 108 GLY E O 1
ATOM 10127 N N . ILE E 1 121 ? -10.864 -18.180 24.590 1.00 21.02 109 ILE E N 1
ATOM 10128 C CA . ILE E 1 121 ? -12.214 -18.783 24.671 1.00 21.06 109 ILE E CA 1
ATOM 10129 C C . ILE E 1 121 ? -13.281 -17.707 24.504 1.00 21.73 109 ILE E C 1
ATOM 10130 O O . ILE E 1 121 ? -13.233 -16.703 25.203 1.00 21.74 109 ILE E O 1
ATOM 10135 N N . GLU E 1 122 ? -14.204 -17.908 23.571 1.00 22.17 110 GLU E N 1
ATOM 10136 C CA . GLU E 1 122 ? -15.177 -16.870 23.191 1.00 22.69 110 GLU E CA 1
ATOM 10137 C C . GLU E 1 122 ? -16.599 -17.166 23.634 1.00 24.53 110 GLU E C 1
ATOM 10138 O O . GLU E 1 122 ? -17.358 -16.248 23.846 1.00 27.16 110 GLU E O 1
ATOM 10144 N N . VAL E 1 123 ? -16.944 -18.439 23.794 1.00 21.63 111 VAL E N 1
ATOM 10145 C CA . VAL E 1 123 ? -18.269 -18.850 24.245 1.00 19.60 111 VAL E CA 1
ATOM 10146 C C . VAL E 1 123 ? -18.147 -19.381 25.709 1.00 21.91 111 VAL E C 1
ATOM 10147 O O . VAL E 1 123 ? -17.310 -20.218 25.999 1.00 20.83 111 VAL E O 1
ATOM 10151 N N . VAL E 1 124 ? -19.001 -18.867 26.589 1.00 21.44 112 VAL E N 1
ATOM 10152 C CA . VAL E 1 124 ? -19.023 -19.230 27.992 1.00 21.72 112 VAL E CA 1
ATOM 10153 C C . VAL E 1 124 ? -20.475 -19.591 28.329 1.00 20.36 112 VAL E C 1
ATOM 10154 O O . VAL E 1 124 ? -21.442 -19.000 27.807 1.00 21.14 112 VAL E O 1
ATOM 10158 N N . VAL E 1 125 ? -20.623 -20.553 29.218 1.00 20.39 113 VAL E N 1
ATOM 10159 C CA . VAL E 1 125 ? -21.944 -21.029 29.615 1.00 20.26 113 VAL E CA 1
ATOM 10160 C C . VAL E 1 125 ? -22.135 -20.945 31.119 1.00 23.85 113 VAL E C 1
ATOM 10161 O O . VAL E 1 125 ? -21.199 -21.265 31.894 1.00 21.27 113 VAL E O 1
ATOM 10165 N N . THR E 1 126 ? -23.340 -20.536 31.526 1.00 21.88 114 THR E N 1
ATOM 10166 C CA . THR E 1 126 ? -23.692 -20.536 32.931 1.00 24.10 114 THR E CA 1
ATOM 10167 C C . THR E 1 126 ? -25.178 -20.861 33.079 1.00 23.70 114 THR E C 1
ATOM 10168 O O . THR E 1 126 ? -25.851 -21.127 32.090 1.00 23.62 114 THR E O 1
ATOM 10172 N N . GLY E 1 127 ? -25.664 -20.907 34.324 1.00 24.28 115 GLY E N 1
ATOM 10173 C CA . GLY E 1 127 ? -27.086 -21.061 34.596 1.00 22.71 115 GLY E CA 1
ATOM 10174 C C . GLY E 1 127 ? -27.792 -19.722 34.577 1.00 24.98 115 GLY E C 1
ATOM 10175 O O . GLY E 1 127 ? -28.698 -19.477 33.775 1.00 25.22 115 GLY E O 1
ATOM 10176 N N . GLY E 1 128 ? -27.350 -18.838 35.467 1.00 24.08 116 GLY E N 1
ATOM 10177 C CA . GLY E 1 128 ? -27.853 -17.488 35.564 1.00 24.25 116 GLY E CA 1
ATOM 10178 C C . GLY E 1 128 ? -26.763 -16.542 36.043 1.00 25.04 116 GLY E C 1
ATOM 10179 O O . GLY E 1 128 ? -25.883 -16.938 36.793 1.00 28.40 116 GLY E O 1
ATOM 10180 N N . THR E 1 129 ? -26.793 -15.302 35.578 1.00 21.45 117 THR E N 1
ATOM 10181 C CA . THR E 1 129 ? -25.801 -14.346 36.019 1.00 22.87 117 THR E CA 1
ATOM 10182 C C . THR E 1 129 ? -26.249 -13.692 37.327 1.00 22.76 117 THR E C 1
ATOM 10183 O O . THR E 1 129 ? -27.432 -13.727 37.698 1.00 18.61 117 THR E O 1
ATOM 10187 N N . GLY E 1 130 ? -25.282 -13.070 37.976 1.00 23.00 118 GLY E N 1
ATOM 10188 C CA . GLY E 1 130 ? -25.541 -12.146 39.069 1.00 24.32 118 GLY E CA 1
ATOM 10189 C C . GLY E 1 130 ? -26.136 -10.869 38.497 1.00 22.37 118 GLY E C 1
ATOM 10190 O O . GLY E 1 130 ? -26.284 -10.710 37.290 1.00 25.86 118 GLY E O 1
ATOM 10191 N N . GLY E 1 131 ? -26.462 -9.941 39.386 1.00 22.49 119 GLY E N 1
ATOM 10192 C CA . GLY E 1 131 ? -27.008 -8.635 39.002 1.00 21.62 119 GLY E CA 1
ATOM 10193 C C . GLY E 1 131 ? -27.073 -7.668 40.179 1.00 21.35 119 GLY E C 1
ATOM 10194 O O . GLY E 1 131 ? -26.199 -7.693 41.054 1.00 19.73 119 GLY E O 1
ATOM 10195 N N . VAL E 1 132 ? -28.122 -6.847 40.187 1.00 20.29 120 VAL E N 1
ATOM 10196 C CA . VAL E 1 132 ? -28.426 -5.899 41.221 1.00 20.21 120 VAL E CA 1
ATOM 10197 C C . VAL E 1 132 ? -29.339 -6.551 42.251 1.00 19.66 120 VAL E C 1
ATOM 10198 O O . VAL E 1 132 ? -30.434 -7.044 41.924 1.00 20.04 120 VAL E O 1
ATOM 10202 N N . HIS E 1 133 ? -28.884 -6.598 43.493 1.00 19.23 121 HIS E N 1
ATOM 10203 C CA . HIS E 1 133 ? -29.667 -7.248 44.568 1.00 19.85 121 HIS E CA 1
ATOM 10204 C C . HIS E 1 133 ? -30.707 -6.287 45.095 1.00 20.55 121 HIS E C 1
ATOM 10205 O O . HIS E 1 133 ? -30.585 -5.068 44.904 1.00 18.99 121 HIS E O 1
ATOM 10212 N N . PRO E 1 134 ? -31.741 -6.802 45.742 1.00 21.70 122 PRO E N 1
ATOM 10213 C CA . PRO E 1 134 ? -32.653 -5.951 46.457 1.00 21.32 122 PRO E CA 1
ATOM 10214 C C . PRO E 1 134 ? -31.914 -4.928 47.329 1.00 21.73 122 PRO E C 1
ATOM 10215 O O . PRO E 1 134 ? -30.928 -5.253 48.007 1.00 22.78 122 PRO E O 1
ATOM 10219 N N . GLY E 1 135 ? -32.403 -3.698 47.298 1.00 21.41 123 GLY E N 1
ATOM 10220 C CA . GLY E 1 135 ? -31.763 -2.586 48.003 1.00 21.54 123 GLY E CA 1
ATOM 10221 C C . GLY E 1 135 ? -30.884 -1.749 47.084 1.00 20.93 123 GLY E C 1
ATOM 10222 O O . GLY E 1 135 ? -30.601 -0.605 47.394 1.00 19.40 123 GLY E O 1
ATOM 10223 N N . ARG E 1 136 ? -30.444 -2.355 45.974 1.00 21.43 124 ARG E N 1
ATOM 10224 C CA . ARG E 1 136 ? -29.686 -1.736 44.885 1.00 22.86 124 ARG E CA 1
ATOM 10225 C C . ARG E 1 136 ? -28.288 -1.218 45.254 1.00 23.67 124 ARG E C 1
ATOM 10226 O O . ARG E 1 136 ? -27.723 -0.422 44.511 1.00 25.08 124 ARG E O 1
ATOM 10234 N N . VAL E 1 137 ? -27.737 -1.651 46.377 1.00 20.93 125 VAL E N 1
ATOM 10235 C CA A VAL E 1 137 ? -26.390 -1.261 46.797 0.60 22.05 125 VAL E CA 1
ATOM 10236 C CA B VAL E 1 137 ? -26.364 -1.250 46.708 0.40 20.57 125 VAL E CA 1
ATOM 10237 C C . VAL E 1 137 ? -25.389 -2.376 46.431 1.00 21.53 125 VAL E C 1
ATOM 10238 O O . VAL E 1 137 ? -24.236 -2.102 46.078 1.00 20.91 125 VAL E O 1
ATOM 10245 N N . ASP E 1 138 ? -25.865 -3.624 46.553 1.00 18.26 126 ASP E N 1
ATOM 10246 C CA . ASP E 1 138 ? -25.101 -4.838 46.296 1.00 18.98 126 ASP E CA 1
ATOM 10247 C C . ASP E 1 138 ? -25.280 -5.205 44.814 1.00 20.03 126 ASP E C 1
ATOM 10248 O O . ASP E 1 138 ? -26.392 -5.518 44.352 1.00 21.33 126 ASP E O 1
ATOM 10253 N N . VAL E 1 139 ? -24.191 -5.117 44.045 1.00 19.60 127 VAL E N 1
ATOM 10254 C CA . VAL E 1 139 ? -24.228 -5.362 42.602 1.00 19.26 127 VAL E CA 1
ATOM 10255 C C . VAL E 1 139 ? -23.066 -6.269 42.158 1.00 19.97 127 VAL E C 1
ATOM 10256 O O . VAL E 1 139 ? -21.886 -6.031 42.516 1.00 19.92 127 VAL E O 1
ATOM 10260 N N . SER E 1 140 ? -23.403 -7.340 41.432 1.00 18.94 128 SER E N 1
ATOM 10261 C CA . SER E 1 140 ? -22.422 -8.323 41.027 1.00 19.78 128 SER E CA 1
ATOM 10262 C C . SER E 1 140 ? -21.324 -7.755 40.106 1.00 20.65 128 SER E C 1
ATOM 10263 O O . SER E 1 140 ? -21.610 -7.057 39.199 1.00 19.92 128 SER E O 1
ATOM 10266 N N . GLN E 1 141 ? -20.072 -8.157 40.345 1.00 20.68 129 GLN E N 1
ATOM 10267 C CA . GLN E 1 141 ? -19.016 -8.020 39.339 1.00 21.55 129 GLN E CA 1
ATOM 10268 C C . GLN E 1 141 ? -19.378 -8.567 37.932 1.00 21.78 129 GLN E C 1
ATOM 10269 O O . GLN E 1 141 ? -18.847 -8.084 36.954 1.00 20.82 129 GLN E O 1
ATOM 10275 N N . ASP E 1 142 ? -20.289 -9.544 37.840 1.00 21.79 130 ASP E N 1
ATOM 10276 C CA . ASP E 1 142 ? -20.787 -10.015 36.556 1.00 22.56 130 ASP E CA 1
ATOM 10277 C C . ASP E 1 142 ? -21.210 -8.902 35.631 1.00 22.21 130 ASP E C 1
ATOM 10278 O O . ASP E 1 142 ? -20.927 -8.955 34.467 1.00 22.35 130 ASP E O 1
ATOM 10283 N N . LEU E 1 143 ? -21.900 -7.890 36.158 1.00 24.77 131 LEU E N 1
ATOM 10284 C CA . LEU E 1 143 ? -22.350 -6.773 35.334 1.00 23.67 131 LEU E CA 1
ATOM 10285 C C . LEU E 1 143 ? -21.200 -5.958 34.820 1.00 22.41 131 LEU E C 1
ATOM 10286 O O . LEU E 1 143 ? -21.117 -5.640 33.587 1.00 22.18 131 LEU E O 1
ATOM 10291 N N . THR E 1 144 ? -20.254 -5.682 35.701 1.00 21.36 132 THR E N 1
ATOM 10292 C CA . THR E 1 144 ? -19.051 -4.960 35.322 1.00 21.73 132 THR E CA 1
ATOM 10293 C C . THR E 1 144 ? -18.260 -5.721 34.252 1.00 21.27 132 THR E C 1
ATOM 10294 O O . THR E 1 144 ? -17.824 -5.140 33.256 1.00 20.18 132 THR E O 1
ATOM 10298 N N . GLU E 1 145 ? -18.135 -7.016 34.425 1.00 21.38 133 GLU E N 1
ATOM 10299 C CA . GLU E 1 145 ? -17.341 -7.802 33.512 1.00 21.65 133 GLU E CA 1
ATOM 10300 C C . GLU E 1 145 ? -17.981 -7.807 32.115 1.00 22.14 133 GLU E C 1
ATOM 10301 O O . GLU E 1 145 ? -17.287 -7.649 31.086 1.00 22.62 133 GLU E O 1
ATOM 10315 N N . SER E 1 147 ? -19.796 -5.635 30.846 1.00 21.67 135 SER E N 1
ATOM 10316 C CA A SER E 1 147 ? -19.719 -4.308 30.239 0.50 21.44 135 SER E CA 1
ATOM 10317 C CA B SER E 1 147 ? -19.712 -4.278 30.288 0.50 20.99 135 SER E CA 1
ATOM 10318 C C . SER E 1 147 ? -18.284 -3.984 29.784 1.00 22.00 135 SER E C 1
ATOM 10319 O O . SER E 1 147 ? -18.058 -2.979 29.152 1.00 24.37 135 SER E O 1
ATOM 10324 N N . SER E 1 148 ? -17.354 -4.883 30.071 1.00 24.51 136 SER E N 1
ATOM 10325 C CA . SER E 1 148 ? -15.929 -4.708 29.828 1.00 25.05 136 SER E CA 1
ATOM 10326 C C . SER E 1 148 ? -15.284 -5.713 28.891 1.00 24.34 136 SER E C 1
ATOM 10327 O O . SER E 1 148 ? -14.218 -5.424 28.374 1.00 25.78 136 SER E O 1
ATOM 10330 N N . SER E 1 149 ? -15.852 -6.909 28.743 1.00 23.12 137 SER E N 1
ATOM 10331 C CA . SER E 1 149 ? -15.165 -8.018 28.097 1.00 22.97 137 SER E CA 1
ATOM 10332 C C . SER E 1 149 ? -16.066 -8.613 27.056 1.00 24.87 137 SER E C 1
ATOM 10333 O O . SER E 1 149 ? -17.222 -8.827 27.336 1.00 26.28 137 SER E O 1
ATOM 10336 N N . ARG E 1 150 ? -15.543 -8.892 25.875 1.00 23.20 138 ARG E N 1
ATOM 10337 C CA . ARG E 1 150 ? -16.370 -9.485 24.842 1.00 25.81 138 ARG E CA 1
ATOM 10338 C C . ARG E 1 150 ? -16.326 -11.007 24.874 1.00 24.00 138 ARG E C 1
ATOM 10339 O O . ARG E 1 150 ? -15.258 -11.640 25.017 1.00 25.58 138 ARG E O 1
ATOM 10347 N N . ALA E 1 151 ? -17.503 -11.574 24.742 1.00 22.89 139 ALA E N 1
ATOM 10348 C CA . ALA E 1 151 ? -17.716 -13.011 24.744 1.00 23.86 139 ALA E CA 1
ATOM 10349 C C . ALA E 1 151 ? -19.176 -13.258 24.377 1.00 21.63 139 ALA E C 1
ATOM 10350 O O . ALA E 1 151 ? -19.991 -12.346 24.355 1.00 21.80 139 ALA E O 1
ATOM 10352 N N . VAL E 1 152 ? -19.495 -14.499 24.047 1.00 19.63 140 VAL E N 1
ATOM 10353 C CA . VAL E 1 152 ? -20.905 -14.920 23.924 1.00 19.43 140 VAL E CA 1
ATOM 10354 C C . VAL E 1 152 ? -21.187 -15.721 25.196 1.00 20.80 140 VAL E C 1
ATOM 10355 O O . VAL E 1 152 ? -20.527 -16.716 25.427 1.00 23.63 140 VAL E O 1
ATOM 10359 N N . LEU E 1 153 ? -22.139 -15.246 26.000 1.00 20.86 141 LEU E N 1
ATOM 10360 C CA . LEU E 1 153 ? -22.552 -15.910 27.230 1.00 22.93 141 LEU E CA 1
ATOM 10361 C C . LEU E 1 153 ? -23.923 -16.527 27.062 1.00 20.75 141 LEU E C 1
ATOM 10362 O O . LEU E 1 153 ? -24.882 -15.814 26.824 1.00 22.37 141 LEU E O 1
ATOM 10367 N N . VAL E 1 154 ? -24.005 -17.852 27.191 1.00 21.37 142 VAL E N 1
ATOM 10368 C CA . VAL E 1 154 ? -25.288 -18.543 27.206 1.00 20.95 142 VAL E CA 1
ATOM 10369 C C . VAL E 1 154 ? -25.701 -18.663 28.648 1.00 22.50 142 VAL E C 1
ATOM 10370 O O . VAL E 1 154 ? -24.937 -19.160 29.484 1.00 21.52 142 VAL E O 1
ATOM 10374 N N . SER E 1 155 ? -26.923 -18.217 28.923 1.00 22.45 143 SER E N 1
ATOM 10375 C CA . SER E 1 155 ? -27.497 -18.290 30.279 1.00 22.82 143 SER E CA 1
ATOM 10376 C C . SER E 1 155 ? -29.002 -18.307 30.197 1.00 22.93 143 SER E C 1
ATOM 10377 O O . SER E 1 155 ? -29.584 -18.012 29.149 1.00 24.77 143 SER E O 1
ATOM 10380 N N . SER E 1 156 ? -29.632 -18.624 31.313 1.00 22.30 144 SER E N 1
ATOM 10381 C CA . SER E 1 156 ? -31.086 -18.551 31.452 1.00 21.05 144 SER E CA 1
ATOM 10382 C C . SER E 1 156 ? -31.485 -17.238 32.163 1.00 24.41 144 SER E C 1
ATOM 10383 O O . SER E 1 156 ? -32.422 -17.172 32.967 1.00 24.39 144 SER E O 1
ATOM 10386 N N . GLY E 1 157 ? -30.788 -16.174 31.789 1.00 25.36 145 GLY E N 1
ATOM 10387 C CA . GLY E 1 157 ? -31.092 -14.839 32.262 1.00 25.81 145 GLY E CA 1
ATOM 10388 C C . GLY E 1 157 ? -30.348 -14.584 33.559 1.00 27.25 145 GLY E C 1
ATOM 10389 O O . GLY E 1 157 ? -29.193 -14.960 33.723 1.00 29.99 145 GLY E O 1
ATOM 10390 N N . ILE E 1 158 ? -31.024 -13.926 34.482 1.00 27.04 146 ILE E N 1
ATOM 10391 C CA . ILE E 1 158 ? -30.410 -13.524 35.727 1.00 26.63 146 ILE E CA 1
ATOM 10392 C C . ILE E 1 158 ? -31.074 -14.304 36.817 1.00 24.11 146 ILE E C 1
ATOM 10393 O O . ILE E 1 158 ? -32.247 -14.736 36.727 1.00 25.13 146 ILE E O 1
ATOM 10398 N N . LYS E 1 159 ? -30.326 -14.504 37.889 1.00 24.98 147 LYS E N 1
ATOM 10399 C CA . LYS E 1 159 ? -30.859 -15.223 38.996 1.00 24.43 147 LYS E CA 1
ATOM 10400 C C . LYS E 1 159 ? -32.118 -14.583 39.558 1.00 24.92 147 LYS E C 1
ATOM 10401 O O . LYS E 1 159 ? -32.239 -13.356 39.663 1.00 25.78 147 LYS E O 1
ATOM 10407 N N . SER E 1 160 ? -33.016 -15.458 39.987 1.00 23.37 148 SER E N 1
ATOM 10408 C CA . SER E 1 160 ? -34.338 -15.129 40.550 1.00 23.80 148 SER E CA 1
ATOM 10409 C C . SER E 1 160 ? -34.356 -14.282 41.854 1.00 23.84 148 SER E C 1
ATOM 10410 O O . SER E 1 160 ? -35.371 -13.661 42.215 1.00 23.16 148 SER E O 1
ATOM 10413 N N . ILE E 1 161 ? -33.231 -14.289 42.565 1.00 24.69 149 ILE E N 1
ATOM 10414 C CA . ILE E 1 161 ? -33.099 -13.623 43.867 1.00 23.80 149 ILE E CA 1
ATOM 10415 C C . ILE E 1 161 ? -32.867 -12.081 43.776 1.00 23.36 149 ILE E C 1
ATOM 10416 O O . ILE E 1 161 ? -32.846 -11.364 44.780 1.00 24.07 149 ILE E O 1
ATOM 10421 N N . LEU E 1 162 ? -32.747 -11.592 42.563 1.00 24.99 150 LEU E N 1
ATOM 10422 C CA . LEU E 1 162 ? -32.210 -10.257 42.317 1.00 23.75 150 LEU E CA 1
ATOM 10423 C C . LEU E 1 162 ? -33.331 -9.222 42.235 1.00 24.84 150 LEU E C 1
ATOM 10424 O O . LEU E 1 162 ? -34.513 -9.554 42.165 1.00 19.88 150 LEU E O 1
ATOM 10429 N N . ASP E 1 163 ? -32.937 -7.953 42.230 1.00 23.60 151 ASP E N 1
ATOM 10430 C CA . ASP E 1 163 ? -33.850 -6.868 41.845 1.00 22.90 151 ASP E CA 1
ATOM 10431 C C . ASP E 1 163 ? -33.942 -6.873 40.299 1.00 21.76 151 ASP E C 1
ATOM 10432 O O . ASP E 1 163 ? -33.051 -6.384 39.604 1.00 19.45 151 ASP E O 1
ATOM 10437 N N . VAL E 1 164 ? -34.991 -7.494 39.785 1.00 20.39 152 VAL E N 1
ATOM 10438 C CA . VAL E 1 164 ? -35.095 -7.751 38.375 1.00 22.30 152 VAL E CA 1
ATOM 10439 C C . VAL E 1 164 ? -35.188 -6.451 37.544 1.00 21.71 152 VAL E C 1
ATOM 10440 O O . VAL E 1 164 ? -34.507 -6.288 36.568 1.00 21.35 152 VAL E O 1
ATOM 10444 N N . GLU E 1 165 ? -36.050 -5.534 37.937 1.00 21.09 153 GLU E N 1
ATOM 10445 C CA . GLU E 1 165 ? -36.132 -4.242 37.243 1.00 23.89 153 GLU E CA 1
ATOM 10446 C C . GLU E 1 165 ? -34.785 -3.503 37.204 1.00 22.37 153 GLU E C 1
ATOM 10447 O O . GLU E 1 165 ? -34.381 -3.011 36.154 1.00 21.00 153 GLU E O 1
ATOM 10453 N N . ALA E 1 166 ? -34.107 -3.416 38.337 1.00 19.75 154 ALA E N 1
ATOM 10454 C CA . ALA E 1 166 ? -32.845 -2.680 38.415 1.00 21.00 154 ALA E CA 1
ATOM 10455 C C . ALA E 1 166 ? -31.782 -3.359 37.572 1.00 19.28 154 ALA E C 1
ATOM 10456 O O . ALA E 1 166 ? -31.004 -2.693 36.890 1.00 18.79 154 ALA E O 1
ATOM 10458 N N . THR E 1 167 ? -31.785 -4.687 37.585 1.00 18.71 155 THR E N 1
ATOM 10459 C CA . THR E 1 167 ? -30.819 -5.434 36.806 1.00 18.71 155 THR E CA 1
ATOM 10460 C C . THR E 1 167 ? -31.080 -5.234 35.327 1.00 20.39 155 THR E C 1
ATOM 10461 O O . THR E 1 167 ? -30.161 -5.001 34.546 1.00 20.07 155 THR E O 1
ATOM 10465 N N . PHE E 1 168 ? -32.327 -5.427 34.931 1.00 20.80 156 PHE E N 1
ATOM 10466 C CA . PHE E 1 168 ? -32.693 -5.268 33.529 1.00 21.01 156 PHE E CA 1
ATOM 10467 C C . PHE E 1 168 ? -32.372 -3.857 32.995 1.00 21.89 156 PHE E C 1
ATOM 10468 O O . PHE E 1 168 ? -31.886 -3.703 31.878 1.00 22.68 156 PHE E O 1
ATOM 10476 N N . GLU E 1 169 ? -32.685 -2.843 33.784 1.00 21.58 157 GLU E N 1
ATOM 10477 C CA . GLU E 1 169 ? -32.329 -1.483 33.443 1.00 21.77 157 GLU E CA 1
ATOM 10478 C C . GLU E 1 169 ? -30.811 -1.293 33.380 1.00 23.16 157 GLU E C 1
ATOM 10479 O O . GLU E 1 169 ? -30.309 -0.667 32.452 1.00 21.94 157 GLU E O 1
ATOM 10498 N N . LEU E 1 171 ? -28.443 -3.541 32.609 1.00 23.02 159 LEU E N 1
ATOM 10499 C CA . LEU E 1 171 ? -27.973 -4.204 31.399 1.00 20.69 159 LEU E CA 1
ATOM 10500 C C . LEU E 1 171 ? -28.043 -3.246 30.207 1.00 21.30 159 LEU E C 1
ATOM 10501 O O . LEU E 1 171 ? -27.092 -3.163 29.428 1.00 23.13 159 LEU E O 1
ATOM 10506 N N . GLU E 1 172 ? -29.146 -2.501 30.094 1.00 20.28 160 GLU E N 1
ATOM 10507 C CA . GLU E 1 172 ? -29.256 -1.457 29.071 1.00 21.94 160 GLU E CA 1
ATOM 10508 C C . GLU E 1 172 ? -28.184 -0.372 29.271 1.00 21.75 160 GLU E C 1
ATOM 10509 O O . GLU E 1 172 ? -27.461 -0.062 28.377 1.00 21.26 160 GLU E O 1
ATOM 10515 N N . THR E 1 173 ? -28.142 0.209 30.459 1.00 21.81 161 THR E N 1
ATOM 10516 C CA . THR E 1 173 ? -27.246 1.292 30.765 1.00 21.80 161 THR E CA 1
ATOM 10517 C C . THR E 1 173 ? -25.782 0.953 30.407 1.00 20.40 161 THR E C 1
ATOM 10518 O O . THR E 1 173 ? -25.084 1.761 29.807 1.00 19.19 161 THR E O 1
ATOM 10522 N N . LEU E 1 174 ? -25.355 -0.236 30.759 1.00 22.31 162 LEU E N 1
ATOM 10523 C CA . LEU E 1 174 ? -23.986 -0.665 30.578 1.00 20.83 162 LEU E CA 1
ATOM 10524 C C . LEU E 1 174 ? -23.718 -1.120 29.141 1.00 21.56 162 LEU E C 1
ATOM 10525 O O . LEU E 1 174 ? -22.598 -1.480 28.827 1.00 22.01 162 LEU E O 1
ATOM 10530 N N . GLU E 1 175 ? -24.728 -1.047 28.277 1.00 22.27 163 GLU E N 1
ATOM 10531 C CA . GLU E 1 175 ? -24.595 -1.409 26.860 1.00 22.87 163 GLU E CA 1
ATOM 10532 C C . GLU E 1 175 ? -24.362 -2.892 26.578 1.00 22.97 163 GLU E C 1
ATOM 10533 O O . GLU E 1 175 ? -23.603 -3.244 25.648 1.00 21.96 163 GLU E O 1
ATOM 10539 N N . ILE E 1 176 ? -24.999 -3.752 27.386 1.00 20.67 164 ILE E N 1
ATOM 10540 C CA . ILE E 1 176 ? -24.864 -5.189 27.284 1.00 22.26 164 ILE E CA 1
ATOM 10541 C C . ILE E 1 176 ? -26.015 -5.711 26.376 1.00 22.57 164 ILE E C 1
ATOM 10542 O O . ILE E 1 176 ? -27.194 -5.660 26.786 1.00 23.34 164 ILE E O 1
ATOM 10547 N N . PRO E 1 177 ? -25.681 -6.126 25.137 1.00 22.41 165 PRO E N 1
ATOM 10548 C CA . PRO E 1 177 ? -26.695 -6.566 24.207 1.00 21.22 165 PRO E CA 1
ATOM 10549 C C . PRO E 1 177 ? -27.240 -7.919 24.627 1.00 23.25 165 PRO E C 1
ATOM 10550 O O . PRO E 1 177 ? -26.508 -8.776 25.148 1.00 22.45 165 PRO E O 1
ATOM 10554 N N . LEU E 1 178 ? -28.536 -8.040 24.447 1.00 23.22 166 LEU E N 1
ATOM 10555 C CA . LEU E 1 178 ? -29.320 -9.244 24.786 1.00 26.92 166 LEU E CA 1
ATOM 10556 C C . LEU E 1 178 ? -30.086 -9.793 23.588 1.00 25.66 166 LEU E C 1
ATOM 10557 O O . LEU E 1 178 ? -30.607 -9.027 22.792 1.00 26.00 166 LEU E O 1
ATOM 10562 N N . VAL E 1 179 ? -30.149 -11.119 23.472 1.00 23.72 167 VAL E N 1
ATOM 10563 C CA . VAL E 1 179 ? -30.977 -11.767 22.466 1.00 21.35 167 VAL E CA 1
ATOM 10564 C C . VAL E 1 179 ? -31.603 -13.002 23.085 1.00 23.27 167 VAL E C 1
ATOM 10565 O O . VAL E 1 179 ? -30.957 -13.725 23.860 1.00 21.31 167 VAL E O 1
ATOM 10569 N N . GLY E 1 180 ? -32.885 -13.184 22.811 1.00 20.78 168 GLY E N 1
ATOM 10570 C CA . GLY E 1 180 ? -33.589 -14.394 23.185 1.00 23.09 168 GLY E CA 1
ATOM 10571 C C . GLY E 1 180 ? -33.408 -15.506 22.177 1.00 21.34 168 GLY E C 1
ATOM 10572 O O . GLY E 1 180 ? -33.653 -15.350 20.977 1.00 21.96 168 GLY E O 1
ATOM 10573 N N . PHE E 1 181 ? -32.975 -16.651 22.661 1.00 21.85 169 PHE E N 1
ATOM 10574 C CA . PHE E 1 181 ? -32.878 -17.796 21.816 1.00 23.20 169 PHE E CA 1
ATOM 10575 C C . PHE E 1 181 ? -34.264 -18.406 21.661 1.00 22.99 169 PHE E C 1
ATOM 10576 O O . PHE E 1 181 ? -34.730 -19.095 22.567 1.00 21.55 169 PHE E O 1
ATOM 10584 N N . ARG E 1 182 ? -34.875 -18.152 20.498 1.00 21.30 170 ARG E N 1
ATOM 10585 C CA . ARG E 1 182 ? -36.229 -18.569 20.178 1.00 21.62 170 ARG E CA 1
ATOM 10586 C C . ARG E 1 182 ? -37.252 -18.155 21.243 1.00 22.79 170 ARG E C 1
ATOM 10587 O O . ARG E 1 182 ? -38.170 -18.915 21.613 1.00 21.45 170 ARG E O 1
ATOM 10595 N N . THR E 1 183 ? -37.114 -16.934 21.714 1.00 21.48 171 THR E N 1
ATOM 10596 C CA . THR E 1 183 ? -38.043 -16.359 22.635 1.00 24.67 171 THR E CA 1
ATOM 10597 C C . THR E 1 183 ? -37.952 -14.836 22.565 1.00 23.80 171 THR E C 1
ATOM 10598 O O . THR E 1 183 ? -36.883 -14.316 22.241 1.00 21.14 171 THR E O 1
ATOM 10602 N N . ASN E 1 184 ? -39.069 -14.147 22.855 1.00 22.05 172 ASN E N 1
ATOM 10603 C CA . ASN E 1 184 ? -39.048 -12.693 23.001 1.00 23.34 172 ASN E CA 1
ATOM 10604 C C . ASN E 1 184 ? -39.159 -12.253 24.451 1.00 22.82 172 ASN E C 1
ATOM 10605 O O . ASN E 1 184 ? -39.291 -11.064 24.714 1.00 21.92 172 ASN E O 1
ATOM 10610 N N . GLU E 1 185 ? -39.017 -13.191 25.384 1.00 21.70 173 GLU E N 1
ATOM 10611 C CA . GLU E 1 185 ? -39.172 -12.888 26.821 1.00 23.94 173 GLU E CA 1
ATOM 10612 C C . GLU E 1 185 ? -37.909 -13.136 27.629 1.00 23.90 173 GLU E C 1
ATOM 10613 O O . GLU E 1 185 ? -37.316 -14.207 27.561 1.00 22.96 173 GLU E O 1
ATOM 10619 N N . PHE E 1 186 ? -37.505 -12.116 28.389 1.00 21.91 174 PHE E N 1
ATOM 10620 C CA . PHE E 1 186 ? -36.282 -12.151 29.200 1.00 22.35 174 PHE E CA 1
ATOM 10621 C C . PHE E 1 186 ? -36.491 -13.220 30.265 1.00 24.32 174 PHE E C 1
ATOM 10622 O O . PHE E 1 186 ? -37.435 -13.105 31.034 1.00 21.90 174 PHE E O 1
ATOM 10630 N N . PRO E 1 187 ? -35.693 -14.291 30.265 1.00 22.58 175 PRO E N 1
ATOM 10631 C CA . PRO E 1 187 ? -35.868 -15.365 31.234 1.00 21.86 175 PRO E CA 1
ATOM 10632 C C . PRO E 1 187 ? -35.296 -15.049 32.615 1.00 22.11 175 PRO E C 1
ATOM 10633 O O . PRO E 1 187 ? -34.328 -14.290 32.744 1.00 22.18 175 PRO E O 1
ATOM 10637 N N . LEU E 1 188 ? -35.887 -15.666 33.628 1.00 22.47 176 LEU E N 1
ATOM 10638 C CA . LEU E 1 188 ? -35.477 -15.448 35.032 1.00 23.11 176 LEU E CA 1
ATOM 10639 C C . LEU E 1 188 ? -35.130 -16.785 35.672 1.00 22.61 176 LEU E C 1
ATOM 10640 O O . LEU E 1 188 ? -35.733 -17.201 36.629 1.00 23.28 176 LEU E O 1
ATOM 10645 N N . PHE E 1 189 ? -34.131 -17.450 35.110 1.00 23.59 177 PHE E N 1
ATOM 10646 C CA . PHE E 1 189 ? -33.476 -18.574 35.773 1.00 22.83 177 PHE E CA 1
ATOM 10647 C C . PHE E 1 189 ? -34.489 -19.710 35.917 1.00 23.93 177 PHE E C 1
ATOM 10648 O O . PHE E 1 189 ? -34.777 -20.361 34.904 1.00 23.69 177 PHE E O 1
ATOM 10656 N N . PHE E 1 190 ? -35.073 -19.913 37.107 1.00 23.81 178 PHE E N 1
ATOM 10657 C CA . PHE E 1 190 ? -36.101 -20.965 37.326 1.00 24.58 178 PHE E CA 1
ATOM 10658 C C . PHE E 1 190 ? -37.389 -20.742 36.501 1.00 23.53 178 PHE E C 1
ATOM 10659 O O . PHE E 1 190 ? -38.135 -21.685 36.252 1.00 21.50 178 PHE E O 1
ATOM 10667 N N . SER E 1 191 ? -37.660 -19.491 36.134 1.00 23.89 179 SER E N 1
ATOM 10668 C CA . SER E 1 191 ? -38.908 -19.133 35.482 1.00 24.35 179 SER E CA 1
ATOM 10669 C C . SER E 1 191 ? -38.638 -18.562 34.118 1.00 23.59 179 SER E C 1
ATOM 10670 O O . SER E 1 191 ? -37.644 -17.892 33.917 1.00 25.07 179 SER E O 1
ATOM 10673 N N . ARG E 1 192 ? -39.555 -18.750 33.190 1.00 24.13 180 ARG E N 1
ATOM 10674 C CA . ARG E 1 192 ? -39.494 -17.995 31.937 1.00 25.79 180 ARG E CA 1
ATOM 10675 C C . ARG E 1 192 ? -40.209 -16.620 31.969 1.00 24.73 180 ARG E C 1
ATOM 10676 O O . ARG E 1 192 ? -39.951 -15.801 31.114 1.00 24.51 180 ARG E O 1
ATOM 10684 N N . LYS E 1 193 ? -41.128 -16.407 32.919 1.00 29.11 181 LYS E N 1
ATOM 10685 C CA . LYS E 1 193 ? -42.005 -15.234 32.913 1.00 30.69 181 LYS E CA 1
ATOM 10686 C C . LYS E 1 193 ? -41.368 -14.060 33.623 1.00 30.96 181 LYS E C 1
ATOM 10687 O O . LYS E 1 193 ? -41.181 -14.093 34.839 1.00 33.52 181 LYS E O 1
ATOM 10690 N N . SER E 1 194 ? -41.032 -13.030 32.861 1.00 27.73 182 SER E N 1
ATOM 10691 C CA . SER E 1 194 ? -40.612 -11.750 33.412 1.00 26.02 182 SER E CA 1
ATOM 10692 C C . SER E 1 194 ? -41.517 -10.601 33.002 1.00 25.40 182 SER E C 1
ATOM 10693 O O . SER E 1 194 ? -41.506 -9.555 33.636 1.00 25.88 182 SER E O 1
ATOM 10696 N N . GLY E 1 195 ? -42.278 -10.789 31.935 1.00 23.94 183 GLY E N 1
ATOM 10697 C CA . GLY E 1 195 ? -43.007 -9.714 31.301 1.00 25.03 183 GLY E CA 1
ATOM 10698 C C . GLY E 1 195 ? -42.119 -8.705 30.567 1.00 23.65 183 GLY E C 1
ATOM 10699 O O . GLY E 1 195 ? -42.579 -7.641 30.273 1.00 22.24 183 GLY E O 1
ATOM 10700 N N . ARG E 1 196 ? -40.859 -9.036 30.260 1.00 23.05 184 ARG E N 1
ATOM 10701 C CA . ARG E 1 196 ? -39.904 -8.074 29.681 1.00 23.73 184 ARG E CA 1
ATOM 10702 C C . ARG E 1 196 ? -39.432 -8.584 28.319 1.00 27.21 184 ARG E C 1
ATOM 10703 O O . ARG E 1 196 ? -38.971 -9.700 28.214 1.00 26.18 184 ARG E O 1
ATOM 10711 N N . ARG E 1 197 ? -39.595 -7.769 27.289 1.00 23.51 185 ARG E N 1
ATOM 10712 C CA . ARG E 1 197 ? -39.306 -8.172 25.943 1.00 25.05 185 ARG E CA 1
ATOM 10713 C C . ARG E 1 197 ? -37.828 -8.026 25.577 1.00 22.21 185 ARG E C 1
ATOM 10714 O O . ARG E 1 197 ? -37.184 -7.040 25.920 1.00 22.41 185 ARG E O 1
ATOM 10722 N N . VAL E 1 198 ? -37.311 -9.032 24.887 1.00 23.96 186 VAL E N 1
ATOM 10723 C CA . VAL E 1 198 ? -36.003 -8.997 24.269 1.00 22.89 186 VAL E CA 1
ATOM 10724 C C . VAL E 1 198 ? -36.174 -9.381 22.802 1.00 24.81 186 VAL E C 1
ATOM 10725 O O . VAL E 1 198 ? -37.154 -10.033 22.433 1.00 23.50 186 VAL E O 1
ATOM 10729 N N . PRO E 1 199 ? -35.247 -8.967 21.946 1.00 24.93 187 PRO E N 1
ATOM 10730 C CA . PRO E 1 199 ? -35.268 -9.411 20.549 1.00 25.05 187 PRO E CA 1
ATOM 10731 C C . PRO E 1 199 ? -35.078 -10.921 20.458 1.00 25.82 187 PRO E C 1
ATOM 10732 O O . PRO E 1 199 ? -34.367 -11.524 21.281 1.00 25.09 187 PRO E O 1
ATOM 10736 N N . ARG E 1 200 ? -35.727 -11.521 19.474 1.00 25.06 188 ARG E N 1
ATOM 10737 C CA . ARG E 1 200 ? -35.701 -12.969 19.297 1.00 27.27 188 ARG E CA 1
ATOM 10738 C C . ARG E 1 200 ? -34.770 -13.329 18.138 1.00 29.31 188 ARG E C 1
ATOM 10739 O O . ARG E 1 200 ? -34.856 -12.749 17.070 1.00 29.08 188 ARG E O 1
ATOM 10747 N N . ILE E 1 201 ? -33.910 -14.315 18.337 1.00 26.57 189 ILE E N 1
ATOM 10748 C CA . ILE E 1 201 ? -33.222 -14.905 17.217 1.00 28.77 189 ILE E CA 1
ATOM 10749 C C . ILE E 1 201 ? -33.632 -16.370 17.073 1.00 27.51 189 ILE E C 1
ATOM 10750 O O . ILE E 1 201 ? -34.043 -17.034 18.033 1.00 25.22 189 ILE E O 1
ATOM 10755 N N . GLU E 1 202 ? -33.497 -16.875 15.861 1.00 27.06 190 GLU E N 1
ATOM 10756 C CA . GLU E 1 202 ? -34.036 -18.198 15.523 1.00 27.15 190 GLU E CA 1
ATOM 10757 C C . GLU E 1 202 ? -33.030 -19.316 15.564 1.00 27.56 190 GLU E C 1
ATOM 10758 O O . GLU E 1 202 ? -33.392 -20.450 15.702 1.00 27.71 190 GLU E O 1
ATOM 10764 N N . ASN E 1 203 ? -31.772 -19.003 15.340 1.00 25.88 191 ASN E N 1
ATOM 10765 C CA . ASN E 1 203 ? -30.776 -20.014 15.214 1.00 24.61 191 ASN E CA 1
ATOM 10766 C C . ASN E 1 203 ? -29.379 -19.493 15.556 1.00 23.93 191 ASN E C 1
ATOM 10767 O O . ASN E 1 203 ? -29.136 -18.281 15.732 1.00 22.47 191 ASN E O 1
ATOM 10772 N N . VAL E 1 204 ? -28.470 -20.440 15.650 1.00 24.92 192 VAL E N 1
ATOM 10773 C CA . VAL E 1 204 ? -27.091 -20.145 16.012 1.00 23.93 192 VAL E CA 1
ATOM 10774 C C . VAL E 1 204 ? -26.374 -19.226 15.006 1.00 25.06 192 VAL E C 1
ATOM 10775 O O . VAL E 1 204 ? -25.527 -18.388 15.388 1.00 24.88 192 VAL E O 1
ATOM 10779 N N . GLU E 1 205 ? -26.706 -19.382 13.729 1.00 23.41 193 GLU E N 1
ATOM 10780 C CA . GLU E 1 205 ? -26.159 -18.505 12.673 1.00 25.68 193 GLU E CA 1
ATOM 10781 C C . GLU E 1 205 ? -26.476 -17.011 12.936 1.00 24.88 193 GLU E C 1
ATOM 10782 O O . GLU E 1 205 ? -25.608 -16.155 12.749 1.00 23.18 193 GLU E O 1
ATOM 10788 N N . GLU E 1 206 ? -27.686 -16.715 13.425 1.00 23.58 194 GLU E N 1
ATOM 10789 C CA . GLU E 1 206 ? -28.103 -15.339 13.772 1.00 26.47 194 GLU E CA 1
ATOM 10790 C C . GLU E 1 206 ? -27.319 -14.792 14.944 1.00 24.19 194 GLU E C 1
ATOM 10791 O O . GLU E 1 206 ? -26.912 -13.646 14.916 1.00 25.47 194 GLU E O 1
ATOM 10797 N N . VAL E 1 207 ? -27.059 -15.628 15.960 1.00 23.76 195 VAL E N 1
ATOM 10798 C CA . VAL E 1 207 ? -26.171 -15.265 17.070 1.00 23.22 195 VAL E CA 1
ATOM 10799 C C . VAL E 1 207 ? -24.801 -14.854 16.559 1.00 23.78 195 VAL E C 1
ATOM 10800 O O . VAL E 1 207 ? -24.275 -13.800 16.950 1.00 23.27 195 VAL E O 1
ATOM 10804 N N . LEU E 1 208 ? -24.233 -15.669 15.673 1.00 23.97 196 LEU E N 1
ATOM 10805 C CA . LEU E 1 208 ? -22.867 -15.414 15.190 1.00 21.88 196 LEU E CA 1
ATOM 10806 C C . LEU E 1 208 ? -22.800 -14.143 14.300 1.00 22.81 196 LEU E C 1
ATOM 10807 O O . LEU E 1 208 ? -21.817 -13.459 14.312 1.00 23.72 196 LEU E O 1
ATOM 10812 N N . LYS E 1 209 ? -23.845 -13.830 13.542 1.00 22.52 197 LYS E N 1
ATOM 10813 C CA . LYS E 1 209 ? -23.878 -12.565 12.791 1.00 24.88 197 LYS E CA 1
ATOM 10814 C C . LYS E 1 209 ? -23.792 -11.329 13.717 1.00 22.36 197 LYS E C 1
ATOM 10815 O O . LYS E 1 209 ? -23.038 -10.377 13.454 1.00 21.87 197 LYS E O 1
ATOM 10821 N N . ILE E 1 210 ? -24.556 -11.369 14.796 1.00 21.27 198 ILE E N 1
ATOM 10822 C CA . ILE E 1 210 ? -24.563 -10.302 15.767 1.00 21.48 198 ILE E CA 1
ATOM 10823 C C . ILE E 1 210 ? -23.180 -10.191 16.401 1.00 20.66 198 ILE E C 1
ATOM 10824 O O . ILE E 1 210 ? -22.665 -9.113 16.460 1.00 21.85 198 ILE E O 1
ATOM 10829 N N . TYR E 1 211 ? -22.626 -11.311 16.856 1.00 20.08 199 TYR E N 1
ATOM 10830 C CA . TYR E 1 211 ? -21.342 -11.361 17.525 1.00 21.67 199 TYR E CA 1
ATOM 10831 C C . TYR E 1 211 ? -20.216 -10.857 16.632 1.00 20.00 199 TYR E C 1
ATOM 10832 O O . TYR E 1 211 ? -19.393 -10.020 17.074 1.00 19.51 199 TYR E O 1
ATOM 10841 N N . GLU E 1 212 ? -20.176 -11.335 15.388 1.00 21.22 200 GLU E N 1
ATOM 10842 C CA . GLU E 1 212 ? -19.185 -10.866 14.425 1.00 21.39 200 GLU E CA 1
ATOM 10843 C C . GLU E 1 212 ? -19.331 -9.353 14.126 1.00 21.16 200 GLU E C 1
ATOM 10844 O O . GLU E 1 212 ? -18.342 -8.694 13.948 1.00 21.18 200 GLU E O 1
ATOM 10850 N N . SER E 1 213 ? -20.559 -8.831 14.055 1.00 19.29 201 SER E N 1
ATOM 10851 C CA . SER E 1 213 ? -20.782 -7.390 13.892 1.00 22.28 201 SER E CA 1
ATOM 10852 C C . SER E 1 213 ? -20.200 -6.626 15.094 1.00 20.69 201 SER E C 1
ATOM 10853 O O . SER E 1 213 ? -19.542 -5.637 14.937 1.00 21.04 201 SER E O 1
ATOM 10864 N N . LYS E 1 215 ? -17.594 -7.554 16.992 1.00 21.49 203 LYS E N 1
ATOM 10865 C CA . LYS E 1 215 ? -16.172 -7.510 16.770 1.00 19.48 203 LYS E CA 1
ATOM 10866 C C . LYS E 1 215 ? -15.805 -6.475 15.724 1.00 20.29 203 LYS E C 1
ATOM 10867 O O . LYS E 1 215 ? -14.854 -5.765 15.931 1.00 21.62 203 LYS E O 1
ATOM 10873 N N . GLU E 1 216 ? -16.521 -6.417 14.597 1.00 18.50 204 GLU E N 1
ATOM 10874 C CA . GLU E 1 216 ? -16.184 -5.458 13.507 1.00 19.64 204 GLU E CA 1
ATOM 10875 C C . GLU E 1 216 ? -16.291 -4.018 13.982 1.00 19.68 204 GLU E C 1
ATOM 10876 O O . GLU E 1 216 ? -15.490 -3.164 13.638 1.00 17.00 204 GLU E O 1
ATOM 10890 N N . GLU E 1 218 ? -15.867 -3.009 17.056 1.00 19.98 206 GLU E N 1
ATOM 10891 C CA . GLU E 1 218 ? -15.145 -2.838 18.323 1.00 20.70 206 GLU E CA 1
ATOM 10892 C C . GLU E 1 218 ? -16.073 -2.522 19.518 1.00 23.79 206 GLU E C 1
ATOM 10893 O O . GLU E 1 218 ? -15.795 -1.630 20.320 1.00 22.57 206 GLU E O 1
ATOM 10899 N N . LEU E 1 219 ? -17.175 -3.254 19.631 1.00 21.19 207 LEU E N 1
ATOM 10900 C CA . LEU E 1 219 ? -18.027 -3.163 20.792 1.00 22.51 207 LEU E CA 1
ATOM 10901 C C . LEU E 1 219 ? -17.547 -4.233 21.750 1.00 24.98 207 LEU E C 1
ATOM 10902 O O . LEU E 1 219 ? -17.808 -5.417 21.505 1.00 24.22 207 LEU E O 1
ATOM 10907 N N . GLU E 1 220 ? -16.835 -3.838 22.811 1.00 23.62 208 GLU E N 1
ATOM 10908 C CA . GLU E 1 220 ? -16.286 -4.805 23.787 1.00 24.14 208 GLU E CA 1
ATOM 10909 C C . GLU E 1 220 ? -17.274 -5.005 24.955 1.00 23.95 208 GLU E C 1
ATOM 10910 O O . GLU E 1 220 ? -17.173 -4.395 26.028 1.00 22.29 208 GLU E O 1
ATOM 10916 N N . LYS E 1 221 ? -18.221 -5.915 24.713 1.00 20.85 209 LYS E N 1
ATOM 10917 C CA . LYS E 1 221 ? -19.325 -6.211 25.593 1.00 22.02 209 LYS E CA 1
ATOM 10918 C C . LYS E 1 221 ? -19.656 -7.684 25.442 1.00 23.89 209 LYS E C 1
ATOM 10919 O O . LYS E 1 221 ? -19.416 -8.276 24.399 1.00 22.59 209 LYS E O 1
ATOM 10925 N N . THR E 1 222 ? -20.227 -8.275 26.474 1.00 20.94 210 THR E N 1
ATOM 10926 C CA . THR E 1 222 ? -20.719 -9.633 26.383 1.00 21.31 210 THR E CA 1
ATOM 10927 C C . THR E 1 222 ? -22.086 -9.643 25.715 1.00 23.73 210 THR E C 1
ATOM 10928 O O . THR E 1 222 ? -22.948 -8.828 26.068 1.00 24.23 210 THR E O 1
ATOM 10932 N N . LEU E 1 223 ? -22.266 -10.545 24.751 1.00 20.97 211 LEU E N 1
ATOM 10933 C CA . LEU E 1 223 ? -23.568 -10.833 24.192 1.00 21.27 211 LEU E CA 1
ATOM 10934 C C . LEU E 1 223 ? -24.247 -11.903 25.041 1.00 21.11 211 LEU E C 1
ATOM 10935 O O . LEU E 1 223 ? -23.755 -13.031 25.128 1.00 21.04 211 LEU E O 1
ATOM 10948 N N . VAL E 1 225 ? -26.880 -14.437 25.303 1.00 20.07 213 VAL E N 1
ATOM 10949 C CA . VAL E 1 225 ? -27.827 -15.290 24.590 1.00 22.11 213 VAL E CA 1
ATOM 10950 C C . VAL E 1 225 ? -28.699 -15.961 25.639 1.00 22.86 213 VAL E C 1
ATOM 10951 O O . VAL E 1 225 ? -28.221 -16.740 26.455 1.00 22.88 213 VAL E O 1
ATOM 10955 N N . LEU E 1 226 ? -29.967 -15.598 25.631 1.00 22.90 214 LEU E N 1
ATOM 10956 C CA . LEU E 1 226 ? -30.875 -15.964 26.713 1.00 22.59 214 LEU E CA 1
ATOM 10957 C C . LEU E 1 226 ? -31.668 -17.223 26.348 1.00 19.73 214 LEU E C 1
ATOM 10958 O O . LEU E 1 226 ? -32.422 -17.234 25.403 1.00 22.41 214 LEU E O 1
ATOM 10963 N N . ASN E 1 227 ? -31.494 -18.283 27.132 1.00 21.68 215 ASN E N 1
ATOM 10964 C CA . ASN E 1 227 ? -32.114 -19.563 26.921 1.00 22.37 215 ASN E CA 1
ATOM 10965 C C . ASN E 1 227 ? -32.994 -19.912 28.143 1.00 23.28 215 ASN E C 1
ATOM 10966 O O . ASN E 1 227 ? -32.490 -20.313 29.212 1.00 20.77 215 ASN E O 1
ATOM 10971 N N . PRO E 1 228 ? -34.310 -19.823 27.988 1.00 23.44 216 PRO E N 1
ATOM 10972 C CA . PRO E 1 228 ? -35.193 -20.110 29.118 1.00 23.97 216 PRO E CA 1
ATOM 10973 C C . PRO E 1 228 ? -35.127 -21.565 29.568 1.00 22.60 216 PRO E C 1
ATOM 10974 O O . PRO E 1 228 ? -34.747 -22.483 28.806 1.00 20.84 216 PRO E O 1
ATOM 10978 N N . VAL E 1 229 ? -35.458 -21.745 30.838 1.00 24.21 217 VAL E N 1
ATOM 10979 C CA . VAL E 1 229 ? -35.548 -23.062 31.420 1.00 23.47 217 VAL E CA 1
ATOM 10980 C C . VAL E 1 229 ? -36.549 -23.850 30.566 1.00 24.85 217 VAL E C 1
ATOM 10981 O O . VAL E 1 229 ? -37.542 -23.295 30.079 1.00 24.02 217 VAL E O 1
ATOM 10985 N N . PRO E 1 230 ? -36.292 -25.138 30.359 1.00 25.07 218 PRO E N 1
ATOM 10986 C CA . PRO E 1 230 ? -37.266 -25.969 29.683 1.00 25.48 218 PRO E CA 1
ATOM 10987 C C . PRO E 1 230 ? -38.637 -25.900 30.345 1.00 27.88 218 PRO E C 1
ATOM 10988 O O . PRO E 1 230 ? -38.743 -25.930 31.574 1.00 26.43 218 PRO E O 1
ATOM 10992 N N . GLU E 1 231 ? -39.665 -25.830 29.504 1.00 29.32 219 GLU E N 1
ATOM 10993 C CA . GLU E 1 231 ? -41.045 -25.668 29.916 1.00 31.92 219 GLU E CA 1
ATOM 10994 C C . GLU E 1 231 ? -41.489 -26.693 30.975 1.00 30.46 219 GLU E C 1
ATOM 10995 O O . GLU E 1 231 ? -42.283 -26.351 31.857 1.00 30.43 219 GLU E O 1
ATOM 11001 N N . GLU E 1 232 ? -40.980 -27.929 30.884 1.00 28.80 220 GLU E N 1
ATOM 11002 C CA . GLU E 1 232 ? -41.288 -28.996 31.846 1.00 30.38 220 GLU E CA 1
ATOM 11003 C C . GLU E 1 232 ? -40.911 -28.663 33.299 1.00 28.67 220 GLU E C 1
ATOM 11004 O O . GLU E 1 232 ? -41.567 -29.143 34.239 1.00 23.53 220 GLU E O 1
ATOM 11010 N N . TYR E 1 233 ? -39.847 -27.872 33.471 1.00 26.69 221 TYR E N 1
ATOM 11011 C CA . TYR E 1 233 ? -39.218 -27.643 34.778 1.00 27.16 221 TYR E CA 1
ATOM 11012 C C . TYR E 1 233 ? -39.458 -26.256 35.327 1.00 27.94 221 TYR E C 1
ATOM 11013 O O . TYR E 1 233 ? -38.874 -25.862 36.343 1.00 29.23 221 TYR E O 1
ATOM 11022 N N . GLU E 1 234 ? -40.328 -25.505 34.680 1.00 27.44 222 GLU E N 1
ATOM 11023 C CA . GLU E 1 234 ? -40.461 -24.114 35.026 1.00 28.96 222 GLU E CA 1
ATOM 11024 C C . GLU E 1 234 ? -41.230 -23.927 36.332 1.00 27.92 222 GLU E C 1
ATOM 11025 O O . GLU E 1 234 ? -42.151 -24.682 36.657 1.00 29.56 222 GLU E O 1
ATOM 11031 N N . ILE E 1 235 ? -40.815 -22.911 37.062 1.00 28.23 223 ILE E N 1
ATOM 11032 C CA . ILE E 1 235 ? -41.406 -22.502 38.302 1.00 28.01 223 ILE E CA 1
ATOM 11033 C C . ILE E 1 235 ? -41.774 -21.033 38.127 1.00 29.43 223 ILE E C 1
ATOM 11034 O O . ILE E 1 235 ? -40.890 -20.223 37.885 1.00 29.62 223 ILE E O 1
ATOM 11039 N N . PRO E 1 236 ? -43.061 -20.685 38.219 1.00 29.84 224 PRO E N 1
ATOM 11040 C CA . PRO E 1 236 ? -43.513 -19.281 38.096 1.00 29.25 224 PRO E CA 1
ATOM 11041 C C . PRO E 1 236 ? -42.793 -18.261 39.002 1.00 28.05 224 PRO E C 1
ATOM 11042 O O . PRO E 1 236 ? -42.820 -18.390 40.222 1.00 26.97 224 PRO E O 1
ATOM 11046 N N . HIS E 1 237 ? -42.194 -17.233 38.401 1.00 27.70 225 HIS E N 1
ATOM 11047 C CA . HIS E 1 237 ? -41.384 -16.254 39.147 1.00 26.48 225 HIS E CA 1
ATOM 11048 C C . HIS E 1 237 ? -42.076 -15.679 40.389 1.00 28.14 225 HIS E C 1
ATOM 11049 O O . HIS E 1 237 ? -41.427 -15.390 41.394 1.00 28.91 225 HIS E O 1
ATOM 11056 N N . ASP E 1 238 ? -43.384 -15.489 40.293 1.00 28.75 226 ASP E N 1
ATOM 11057 C CA . ASP E 1 238 ? -44.165 -14.871 41.368 1.00 29.58 226 ASP E CA 1
ATOM 11058 C C . ASP E 1 238 ? -44.273 -15.748 42.624 1.00 29.50 226 ASP E C 1
ATOM 11059 O O . ASP E 1 238 ? -44.185 -15.234 43.736 1.00 28.67 226 ASP E O 1
ATOM 11061 N N . GLU E 1 239 ? -44.461 -17.058 42.460 1.00 28.62 227 GLU E N 1
ATOM 11062 C CA . GLU E 1 239 ? -44.379 -17.973 43.602 1.00 29.39 227 GLU E CA 1
ATOM 11063 C C . GLU E 1 239 ? -43.014 -17.825 44.299 1.00 28.13 227 GLU E C 1
ATOM 11064 O O . GLU E 1 239 ? -42.937 -17.659 45.515 1.00 29.71 227 GLU E O 1
ATOM 11066 N N . ILE E 1 240 ? -41.959 -17.894 43.510 1.00 28.03 228 ILE E N 1
ATOM 11067 C CA . ILE E 1 240 ? -40.584 -17.716 43.994 1.00 30.47 228 ILE E CA 1
ATOM 11068 C C . ILE E 1 240 ? -40.376 -16.370 44.718 1.00 31.03 228 ILE E C 1
ATOM 11069 O O . ILE E 1 240 ? -39.745 -16.336 45.781 1.00 33.08 228 ILE E O 1
ATOM 11074 N N . GLU E 1 241 ? -40.894 -15.280 44.143 1.00 29.73 229 GLU E N 1
ATOM 11075 C CA . GLU E 1 241 ? -40.945 -13.964 44.820 1.00 30.67 229 GLU E CA 1
ATOM 11076 C C . GLU E 1 241 ? -41.609 -14.002 46.213 1.00 30.36 229 GLU E C 1
ATOM 11077 O O . GLU E 1 241 ? -41.138 -13.372 47.163 1.00 29.58 229 GLU E O 1
ATOM 11083 N N . ARG E 1 242 ? -42.724 -14.719 46.303 1.00 30.16 230 ARG E N 1
ATOM 11084 C CA . ARG E 1 242 ? -43.494 -14.831 47.543 1.00 29.81 230 ARG E CA 1
ATOM 11085 C C . ARG E 1 242 ? -42.705 -15.585 48.614 1.00 29.83 230 ARG E C 1
ATOM 11086 O O . ARG E 1 242 ? -42.784 -15.262 49.819 1.00 28.29 230 ARG E O 1
ATOM 11088 N N . LEU E 1 243 ? -41.953 -16.591 48.172 1.00 28.78 231 LEU E N 1
ATOM 11089 C CA . LEU E 1 243 ? -41.062 -17.319 49.075 1.00 29.18 231 LEU E CA 1
ATOM 11090 C C . LEU E 1 243 ? -39.888 -16.444 49.529 1.00 29.18 231 LEU E C 1
ATOM 11091 O O . LEU E 1 243 ? -39.587 -16.374 50.728 1.00 29.63 231 LEU E O 1
ATOM 11096 N N . LEU E 1 244 ? -39.234 -15.777 48.578 1.00 29.49 232 LEU E N 1
ATOM 11097 C CA . LEU E 1 244 ? -38.104 -14.896 48.910 1.00 29.95 232 LEU E CA 1
ATOM 11098 C C . LEU E 1 244 ? -38.479 -13.810 49.919 1.00 31.60 232 LEU E C 1
ATOM 11099 O O . LEU E 1 244 ? -37.638 -13.408 50.738 1.00 33.93 232 LEU E O 1
ATOM 11104 N N . GLU E 1 245 ? -39.738 -13.360 49.901 1.00 32.05 233 GLU E N 1
ATOM 11105 C CA . GLU E 1 245 ? -40.209 -12.366 50.899 1.00 31.74 233 GLU E CA 1
ATOM 11106 C C . GLU E 1 245 ? -40.059 -12.843 52.347 1.00 31.14 233 GLU E C 1
ATOM 11107 O O . GLU E 1 245 ? -39.589 -12.091 53.192 1.00 32.41 233 GLU E O 1
ATOM 11110 N N . LYS E 1 246 ? -40.418 -14.094 52.613 1.00 30.44 234 LYS E N 1
ATOM 11111 C CA . LYS E 1 246 ? -40.449 -14.619 53.974 1.00 31.66 234 LYS E CA 1
ATOM 11112 C C . LYS E 1 246 ? -39.060 -14.932 54.570 1.00 31.73 234 LYS E C 1
ATOM 11113 O O . LYS E 1 246 ? -38.955 -15.235 55.768 1.00 30.70 234 LYS E O 1
ATOM 11115 N N . ILE E 1 247 ? -38.009 -14.854 53.750 1.00 30.82 235 ILE E N 1
ATOM 11116 C CA . ILE E 1 247 ? -36.641 -15.192 54.170 1.00 32.49 235 ILE E CA 1
ATOM 11117 C C . ILE E 1 247 ? -35.874 -13.960 54.661 1.00 32.82 235 ILE E C 1
ATOM 11118 O O . ILE E 1 247 ? -35.732 -12.975 53.923 1.00 31.80 235 ILE E O 1
ATOM 11123 N N . GLU E 1 248 ? -35.337 -14.036 55.880 1.00 32.40 236 GLU E N 1
ATOM 11124 C CA . GLU E 1 248 ? -34.425 -13.003 56.376 1.00 34.51 236 GLU E CA 1
ATOM 11125 C C . GLU E 1 248 ? -33.018 -13.250 55.815 1.00 34.66 236 GLU E C 1
ATOM 11126 O O . GLU E 1 248 ? -32.438 -14.326 56.008 1.00 35.95 236 GLU E O 1
ATOM 11129 N N . LEU E 1 249 ? -32.485 -12.258 55.109 1.00 35.04 237 LEU E N 1
ATOM 11130 C CA . LEU E 1 249 ? -31.102 -12.294 54.660 1.00 34.46 237 LEU E CA 1
ATOM 11131 C C . LEU E 1 249 ? -30.184 -12.095 55.863 1.00 34.31 237 LEU E C 1
ATOM 11132 O O . LEU E 1 249 ? -30.038 -10.981 56.362 1.00 34.74 237 LEU E O 1
ATOM 11137 N N . GLU E 1 250 ? -29.586 -13.191 56.328 1.00 33.52 238 GLU E N 1
ATOM 11138 C CA . GLU E 1 250 ? -28.779 -13.192 57.541 1.00 33.00 238 GLU E CA 1
ATOM 11139 C C . GLU E 1 250 ? -27.297 -13.089 57.219 1.00 31.64 238 GLU E C 1
ATOM 11140 O O . GLU E 1 250 ? -26.462 -13.289 58.100 1.00 32.55 238 GLU E O 1
ATOM 11146 N N . VAL E 1 251 ? -26.967 -12.791 55.958 1.00 31.49 239 VAL E N 1
ATOM 11147 C CA . VAL E 1 251 ? -25.581 -12.712 55.522 1.00 29.51 239 VAL E CA 1
ATOM 11148 C C . VAL E 1 251 ? -25.371 -11.526 54.554 1.00 29.92 239 VAL E C 1
ATOM 11149 O O . VAL E 1 251 ? -26.313 -10.802 54.183 1.00 29.54 239 VAL E O 1
ATOM 11153 N N . GLU E 1 252 ? -24.126 -11.329 54.140 1.00 29.44 240 GLU E N 1
ATOM 11154 C CA . GLU E 1 252 ? -23.810 -10.274 53.175 1.00 31.18 240 GLU E CA 1
ATOM 11155 C C . GLU E 1 252 ? -22.627 -10.696 52.327 1.00 30.81 240 GLU E C 1
ATOM 11156 O O . GLU E 1 252 ? -22.064 -11.788 52.519 1.00 30.39 240 GLU E O 1
ATOM 11162 N N . GLY E 1 253 ? -22.266 -9.844 51.360 1.00 28.61 241 GLY E N 1
ATOM 11163 C CA . GLY E 1 253 ? -21.186 -10.161 50.466 1.00 25.78 241 GLY E CA 1
ATOM 11164 C C . GLY E 1 253 ? -21.498 -11.390 49.635 1.00 26.17 241 GLY E C 1
ATOM 11165 O O . GLY E 1 253 ? -22.648 -11.627 49.198 1.00 23.92 241 GLY E O 1
ATOM 11166 N N . LYS E 1 254 ? -20.466 -12.183 49.405 1.00 27.52 242 LYS E N 1
ATOM 11167 C CA . LYS E 1 254 ? -20.544 -13.268 48.423 1.00 28.92 242 LYS E CA 1
ATOM 11168 C C . LYS E 1 254 ? -21.457 -14.405 48.880 1.00 28.17 242 LYS E C 1
ATOM 11169 O O . LYS E 1 254 ? -21.883 -15.225 48.059 1.00 29.69 242 LYS E O 1
ATOM 11175 N N . GLU E 1 255 ? -21.743 -14.447 50.184 1.00 26.95 243 GLU E N 1
ATOM 11176 C CA . GLU E 1 255 ? -22.603 -15.484 50.766 1.00 28.36 243 GLU E CA 1
ATOM 11177 C C . GLU E 1 255 ? -24.080 -15.368 50.388 1.00 27.21 243 GLU E C 1
ATOM 11178 O O . GLU E 1 255 ? -24.824 -16.331 50.558 1.00 23.02 243 GLU E O 1
ATOM 11184 N N . VAL E 1 256 ? -24.501 -14.201 49.879 1.00 26.22 244 VAL E N 1
ATOM 11185 C CA . VAL E 1 256 ? -25.921 -13.921 49.676 1.00 24.67 244 VAL E CA 1
ATOM 11186 C C . VAL E 1 256 ? -26.581 -14.898 48.711 1.00 26.12 244 VAL E C 1
ATOM 11187 O O . VAL E 1 256 ? -27.591 -15.543 49.040 1.00 29.54 244 VAL E O 1
ATOM 11191 N N . THR E 1 257 ? -26.011 -14.999 47.523 1.00 25.28 245 THR E N 1
ATOM 11192 C CA . THR E 1 257 ? -26.586 -15.820 46.470 1.00 27.17 245 THR E CA 1
ATOM 11193 C C . THR E 1 257 ? -26.707 -17.301 46.864 1.00 25.85 245 THR E C 1
ATOM 11194 O O . THR E 1 257 ? -27.769 -17.872 46.689 1.00 25.26 245 THR E O 1
ATOM 11198 N N . PRO E 1 258 ? -25.646 -17.932 47.372 1.00 27.36 246 PRO E N 1
ATOM 11199 C CA . PRO E 1 258 ? -25.746 -19.325 47.864 1.00 28.91 246 PRO E CA 1
ATOM 11200 C C . PRO E 1 258 ? -26.680 -19.521 49.074 1.00 29.41 246 PRO E C 1
ATOM 11201 O O . PRO E 1 258 ? -27.428 -20.517 49.175 1.00 24.84 246 PRO E O 1
ATOM 11205 N N . PHE E 1 259 ? -26.592 -18.583 50.010 1.00 28.61 247 PHE E N 1
ATOM 11206 C CA . PHE E 1 259 ? -27.465 -18.572 51.153 1.00 26.94 247 PHE E CA 1
ATOM 11207 C C . PHE E 1 259 ? -28.920 -18.662 50.717 1.00 26.63 247 PHE E C 1
ATOM 11208 O O . PHE E 1 259 ? -29.674 -19.513 51.195 1.00 25.69 247 PHE E O 1
ATOM 11216 N N . LEU E 1 260 ? -29.305 -17.763 49.822 1.00 24.88 248 LEU E N 1
ATOM 11217 C CA . LEU E 1 260 ? -30.675 -17.660 49.347 1.00 25.91 248 LEU E CA 1
ATOM 11218 C C . LEU E 1 260 ? -31.116 -18.855 48.484 1.00 26.38 248 LEU E C 1
ATOM 11219 O O . LEU E 1 260 ? -32.247 -19.338 48.606 1.00 27.05 248 LEU E O 1
ATOM 11224 N N . LEU E 1 261 ? -30.228 -19.311 47.604 1.00 27.89 249 LEU E N 1
ATOM 11225 C CA . LEU E 1 261 ? -30.526 -20.472 46.758 1.00 28.58 249 LEU E CA 1
ATOM 11226 C C . LEU E 1 261 ? -30.761 -21.749 47.566 1.00 27.74 249 LEU E C 1
ATOM 11227 O O . LEU E 1 261 ? -31.731 -22.457 47.320 1.00 27.64 249 LEU E O 1
ATOM 11232 N N . LYS E 1 262 ? -29.891 -22.037 48.535 1.00 29.06 250 LYS E N 1
ATOM 11233 C CA . LYS E 1 262 ? -30.039 -23.246 49.369 1.00 30.55 250 LYS E CA 1
ATOM 11234 C C . LYS E 1 262 ? -31.341 -23.230 50.186 1.00 29.57 250 LYS E C 1
ATOM 11235 O O . LYS E 1 262 ? -31.938 -24.287 50.487 1.00 29.64 250 LYS E O 1
ATOM 11241 N N . LYS E 1 263 ? -31.738 -22.022 50.584 1.00 28.49 251 LYS E N 1
ATOM 11242 C CA . LYS E 1 263 ? -33.007 -21.790 51.271 1.00 28.44 251 LYS E CA 1
ATOM 11243 C C . LYS E 1 263 ? -34.219 -22.059 50.363 1.00 28.49 251 LYS E C 1
ATOM 11244 O O . LYS E 1 263 ? -35.228 -22.591 50.837 1.00 29.07 251 LYS E O 1
ATOM 11250 N N . LEU E 1 264 ? -34.115 -21.717 49.072 1.00 28.25 252 LEU E N 1
ATOM 11251 C CA . LEU E 1 264 ? -35.182 -22.017 48.084 1.00 28.71 252 LEU E CA 1
ATOM 11252 C C . LEU E 1 264 ? -35.356 -23.529 47.808 1.00 29.06 252 LEU E C 1
ATOM 11253 O O . LEU E 1 264 ? -36.493 -24.022 47.753 1.00 27.15 252 LEU E O 1
ATOM 11258 N N . VAL E 1 265 ? -34.251 -24.262 47.632 1.00 29.85 253 VAL E N 1
ATOM 11259 C CA . VAL E 1 265 ? -34.323 -25.754 47.542 1.00 29.76 253 VAL E CA 1
ATOM 11260 C C . VAL E 1 265 ? -35.082 -26.291 48.718 1.00 30.46 253 VAL E C 1
ATOM 11261 O O . VAL E 1 265 ? -35.998 -27.126 48.579 1.00 29.49 253 VAL E O 1
ATOM 11265 N N . GLU E 1 266 ? -34.669 -25.825 49.892 1.00 30.12 254 GLU E N 1
ATOM 11266 C CA . GLU E 1 266 ? -35.282 -26.254 51.114 1.00 28.67 254 GLU E CA 1
ATOM 11267 C C . GLU E 1 266 ? -36.783 -25.981 51.076 1.00 29.17 254 GLU E C 1
ATOM 11268 O O . GLU E 1 266 ? -37.568 -26.906 51.283 1.00 27.05 254 GLU E O 1
ATOM 11283 N N . THR E 1 268 ? -38.725 -25.414 48.584 1.00 29.11 256 THR E N 1
ATOM 11284 C CA . THR E 1 268 ? -39.422 -26.048 47.449 1.00 29.48 256 THR E CA 1
ATOM 11285 C C . THR E 1 268 ? -39.232 -27.563 47.376 1.00 29.29 256 THR E C 1
ATOM 11286 O O . THR E 1 268 ? -39.476 -28.151 46.322 1.00 29.44 256 THR E O 1
ATOM 11290 N N . ASN E 1 269 ? -38.807 -28.197 48.472 1.00 29.83 257 ASN E N 1
ATOM 11291 C CA . ASN E 1 269 ? -38.558 -29.637 48.467 1.00 30.68 257 ASN E CA 1
ATOM 11292 C C . ASN E 1 269 ? -37.801 -30.099 47.198 1.00 30.68 257 ASN E C 1
ATOM 11293 O O . ASN E 1 269 ? -38.222 -31.028 46.488 1.00 30.45 257 ASN E O 1
ATOM 11298 N N . GLY E 1 270 ? -36.692 -29.422 46.914 1.00 29.72 258 GLY E N 1
ATOM 11299 C CA . GLY E 1 270 ? -35.842 -29.762 45.772 1.00 30.45 258 GLY E CA 1
ATOM 11300 C C . GLY E 1 270 ? -36.288 -29.345 44.368 1.00 30.00 258 GLY E C 1
ATOM 11301 O O . GLY E 1 270 ? -35.615 -29.691 43.396 1.00 29.79 258 GLY E O 1
ATOM 11302 N N . ARG E 1 271 ? -37.402 -28.619 44.237 1.00 29.83 259 ARG E N 1
ATOM 11303 C CA . ARG E 1 271 ? -37.916 -28.270 42.900 1.00 31.39 259 ARG E CA 1
ATOM 11304 C C . ARG E 1 271 ? -36.904 -27.410 42.160 1.00 29.86 259 ARG E C 1
ATOM 11305 O O . ARG E 1 271 ? -36.462 -27.734 41.054 1.00 31.83 259 ARG E O 1
ATOM 11313 N N . THR E 1 272 ? -36.522 -26.314 42.791 1.00 28.43 260 THR E N 1
ATOM 11314 C CA . THR E 1 272 ? -35.600 -25.374 42.179 1.00 27.75 260 THR E CA 1
ATOM 11315 C C . THR E 1 272 ? -34.306 -26.031 41.690 1.00 27.31 260 THR E C 1
ATOM 11316 O O . THR E 1 272 ? -33.681 -25.537 40.737 1.00 29.98 260 THR E O 1
ATOM 11320 N N . LEU E 1 273 ? -33.893 -27.108 42.364 1.00 27.14 261 LEU E N 1
ATOM 11321 C CA . LEU E 1 273 ? -32.659 -27.822 42.030 1.00 26.08 261 LEU E CA 1
ATOM 11322 C C . LEU E 1 273 ? -32.785 -28.567 40.707 1.00 26.23 261 LEU E C 1
ATOM 11323 O O . LEU E 1 273 ? -31.923 -28.444 39.831 1.00 26.58 261 LEU E O 1
ATOM 11328 N N . LYS E 1 274 ? -33.849 -29.352 40.574 1.00 26.04 262 LYS E N 1
ATOM 11329 C CA . LYS E 1 274 ? -34.100 -30.102 39.341 1.00 25.71 262 LYS E CA 1
ATOM 11330 C C . LYS E 1 274 ? -34.130 -29.158 38.130 1.00 23.60 262 LYS E C 1
ATOM 11331 O O . LYS E 1 274 ? -33.595 -29.473 37.066 1.00 23.13 262 LYS E O 1
ATOM 11337 N N . ALA E 1 275 ? -34.772 -28.012 38.296 1.00 23.68 263 ALA E N 1
ATOM 11338 C CA . ALA E 1 275 ? -34.822 -27.023 37.239 1.00 25.28 263 ALA E CA 1
ATOM 11339 C C . ALA E 1 275 ? -33.422 -26.516 36.904 1.00 26.28 263 ALA E C 1
ATOM 11340 O O . ALA E 1 275 ? -33.072 -26.397 35.722 1.00 25.75 263 ALA E O 1
ATOM 11342 N N . ASN E 1 276 ? -32.631 -26.224 37.947 1.00 24.48 264 ASN E N 1
ATOM 11343 C CA . ASN E 1 276 ? -31.275 -25.728 37.789 1.00 23.96 264 ASN E CA 1
ATOM 11344 C C . ASN E 1 276 ? -30.442 -26.650 36.927 1.00 24.37 264 ASN E C 1
ATOM 11345 O O . ASN E 1 276 ? -29.724 -26.186 36.027 1.00 22.87 264 ASN E O 1
ATOM 11350 N N . LEU E 1 277 ? -30.539 -27.944 37.219 1.00 23.11 265 LEU E N 1
ATOM 11351 C CA . LEU E 1 277 ? -29.801 -28.987 36.497 1.00 24.08 265 LEU E CA 1
ATOM 11352 C C . LEU E 1 277 ? -30.305 -29.095 35.059 1.00 25.13 265 LEU E C 1
ATOM 11353 O O . LEU E 1 277 ? -29.513 -29.317 34.133 1.00 25.52 265 LEU E O 1
ATOM 11358 N N . ALA E 1 278 ? -31.608 -28.900 34.879 1.00 22.83 266 ALA E N 1
ATOM 11359 C CA . ALA E 1 278 ? -32.215 -28.947 33.551 1.00 22.37 266 ALA E CA 1
ATOM 11360 C C . ALA E 1 278 ? -31.782 -27.773 32.645 1.00 21.46 266 ALA E C 1
ATOM 11361 O O . ALA E 1 278 ? -31.446 -27.965 31.475 1.00 19.62 266 ALA E O 1
ATOM 11363 N N . LEU E 1 279 ? -31.765 -26.566 33.197 1.00 23.16 267 LEU E N 1
ATOM 11364 C CA . LEU E 1 279 ? -31.405 -25.414 32.430 1.00 22.01 267 LEU E CA 1
ATOM 11365 C C . LEU E 1 279 ? -29.903 -25.406 32.198 1.00 23.35 267 LEU E C 1
ATOM 11366 O O . LEU E 1 279 ? -29.459 -25.003 31.127 1.00 22.63 267 LEU E O 1
ATOM 11371 N N . LEU E 1 280 ? -29.121 -25.861 33.186 1.00 22.52 268 LEU E N 1
ATOM 11372 C CA . LEU E 1 280 ? -27.687 -25.956 33.004 1.00 20.98 268 LEU E CA 1
ATOM 11373 C C . LEU E 1 280 ? -27.342 -26.876 31.841 1.00 21.58 268 LEU E C 1
ATOM 11374 O O . LEU E 1 280 ? -26.518 -26.544 30.997 1.00 21.70 268 LEU E O 1
ATOM 11379 N N . GLU E 1 281 ? -27.988 -28.039 31.787 1.00 22.94 269 GLU E N 1
ATOM 11380 C CA . GLU E 1 281 ? -27.752 -29.005 30.703 1.00 23.14 269 GLU E CA 1
ATOM 11381 C C . GLU E 1 281 ? -28.193 -28.466 29.336 1.00 21.84 269 GLU E C 1
ATOM 11382 O O . GLU E 1 281 ? -27.453 -28.553 28.365 1.00 21.54 269 GLU E O 1
ATOM 11388 N N . GLU E 1 282 ? -29.357 -27.841 29.266 1.00 23.73 270 GLU E N 1
ATOM 11389 C CA . GLU E 1 282 ? -29.808 -27.233 28.002 1.00 23.61 270 GLU E CA 1
ATOM 11390 C C . GLU E 1 282 ? -28.903 -26.071 27.579 1.00 22.93 270 GLU E C 1
ATOM 11391 O O . GLU E 1 282 ? -28.597 -25.887 26.397 1.00 22.10 270 GLU E O 1
ATOM 11397 N N . ASN E 1 283 ? -28.469 -25.284 28.550 1.00 22.41 271 ASN E N 1
ATOM 11398 C CA . ASN E 1 283 ? -27.551 -24.196 28.261 1.00 21.10 271 ASN E CA 1
ATOM 11399 C C . ASN E 1 283 ? -26.217 -24.702 27.680 1.00 21.66 271 ASN E C 1
ATOM 11400 O O . ASN E 1 283 ? -25.753 -24.165 26.681 1.00 22.46 271 ASN E O 1
ATOM 11405 N N . VAL E 1 284 ? -25.658 -25.793 28.232 1.00 21.86 272 VAL E N 1
ATOM 11406 C CA . VAL E 1 284 ? -24.448 -26.420 27.661 1.00 21.42 272 VAL E CA 1
ATOM 11407 C C . VAL E 1 284 ? -24.638 -26.859 26.208 1.00 22.45 272 VAL E C 1
ATOM 11408 O O . VAL E 1 284 ? -23.738 -26.641 25.373 1.00 21.52 272 VAL E O 1
ATOM 11412 N N . LYS E 1 285 ? -25.784 -27.464 25.909 1.00 22.02 273 LYS E N 1
ATOM 11413 C CA . LYS E 1 285 ? -26.048 -27.913 24.550 1.00 23.06 273 LYS E CA 1
ATOM 11414 C C . LYS E 1 285 ? -26.026 -26.696 23.594 1.00 22.24 273 LYS E C 1
ATOM 11415 O O . LYS E 1 285 ? -25.389 -26.750 22.541 1.00 22.82 273 LYS E O 1
ATOM 11421 N N . LEU E 1 286 ? -26.672 -25.595 23.971 1.00 22.09 274 LEU E N 1
ATOM 11422 C CA . LEU E 1 286 ? -26.745 -24.410 23.094 1.00 20.94 274 LEU E CA 1
ATOM 11423 C C . LEU E 1 286 ? -25.382 -23.754 22.891 1.00 22.35 274 LEU E C 1
ATOM 11424 O O . LEU E 1 286 ? -25.025 -23.392 21.764 1.00 21.17 274 LEU E O 1
ATOM 11429 N N . ALA E 1 287 ? -24.631 -23.595 23.987 1.00 21.09 275 ALA E N 1
ATOM 11430 C CA . ALA E 1 287 ? -23.303 -23.027 23.931 1.00 20.85 275 ALA E CA 1
ATOM 11431 C C . ALA E 1 287 ? -22.408 -23.880 23.036 1.00 20.61 275 ALA E C 1
ATOM 11432 O O . ALA E 1 287 ? -21.598 -23.358 22.245 1.00 21.36 275 ALA E O 1
ATOM 11434 N N . GLY E 1 288 ? -22.553 -25.185 23.175 1.00 21.06 276 GLY E N 1
ATOM 11435 C CA . GLY E 1 288 ? -21.856 -26.144 22.326 1.00 21.78 276 GLY E CA 1
ATOM 11436 C C . GLY E 1 288 ? -22.126 -25.889 20.856 1.00 22.01 276 GLY E C 1
ATOM 11437 O O . GLY E 1 288 ? -21.194 -25.828 20.052 1.00 23.43 276 GLY E O 1
ATOM 11438 N N . GLU E 1 289 ? -23.398 -25.785 20.484 1.00 24.26 277 GLU E N 1
ATOM 11439 C CA . GLU E 1 289 ? -23.781 -25.558 19.082 1.00 25.16 277 GLU E CA 1
ATOM 11440 C C . GLU E 1 289 ? -23.165 -24.236 18.570 1.00 24.05 277 GLU E C 1
ATOM 11441 O O . GLU E 1 289 ? -22.672 -24.139 17.447 1.00 22.87 277 GLU E O 1
ATOM 11447 N N . ILE E 1 290 ? -23.153 -23.234 19.423 1.00 21.71 278 ILE E N 1
ATOM 11448 C CA . ILE E 1 290 ? -22.603 -21.944 19.037 1.00 21.94 278 ILE E CA 1
ATOM 11449 C C . ILE E 1 290 ? -21.111 -22.030 18.817 1.00 21.87 278 ILE E C 1
ATOM 11450 O O . ILE E 1 290 ? -20.576 -21.512 17.833 1.00 21.97 278 ILE E O 1
ATOM 11455 N N . ALA E 1 291 ? -20.432 -22.700 19.722 1.00 23.17 279 ALA E N 1
ATOM 11456 C CA . ALA E 1 291 ? -18.968 -22.825 19.668 1.00 21.52 279 ALA E CA 1
ATOM 11457 C C . ALA E 1 291 ? -18.482 -23.582 18.420 1.00 23.41 279 ALA E C 1
ATOM 11458 O O . ALA E 1 291 ? -17.465 -23.206 17.784 1.00 22.64 279 ALA E O 1
ATOM 11460 N N . VAL E 1 292 ? -19.220 -24.636 18.072 1.00 22.24 280 VAL E N 1
ATOM 11461 C CA . VAL E 1 292 ? -18.923 -25.464 16.918 1.00 22.88 280 VAL E CA 1
ATOM 11462 C C . VAL E 1 292 ? -19.015 -24.601 15.650 1.00 24.73 280 VAL E C 1
ATOM 11463 O O . VAL E 1 292 ? -18.117 -24.625 14.804 1.00 24.19 280 VAL E O 1
ATOM 11467 N N . LYS E 1 293 ? -20.087 -23.849 15.518 1.00 22.68 281 LYS E N 1
ATOM 11468 C CA . LYS E 1 293 ? -20.286 -22.991 14.349 1.00 24.76 281 LYS E CA 1
ATOM 11469 C C . LYS E 1 293 ? -19.408 -21.766 14.359 1.00 25.17 281 LYS E C 1
ATOM 11470 O O . LYS E 1 293 ? -19.035 -21.305 13.299 1.00 26.93 281 LYS E O 1
ATOM 11476 N N . LEU E 1 294 ? -19.049 -21.238 15.528 1.00 23.44 282 LEU E N 1
ATOM 11477 C CA . LEU E 1 294 ? -18.141 -20.094 15.597 1.00 28.28 282 LEU E CA 1
ATOM 11478 C C . LEU E 1 294 ? -16.815 -20.408 14.872 1.00 32.17 282 LEU E C 1
ATOM 11479 O O . LEU E 1 294 ? -16.304 -19.586 14.116 1.00 32.58 282 LEU E O 1
ATOM 11484 N N . LYS E 1 295 ? -16.306 -21.608 15.098 1.00 36.96 283 LYS E N 1
ATOM 11485 C CA . LYS E 1 295 ? -15.044 -22.093 14.492 1.00 44.37 283 LYS E CA 1
ATOM 11486 C C . LYS E 1 295 ? -15.024 -22.085 12.967 1.00 47.81 283 LYS E C 1
ATOM 11487 O O . LYS E 1 295 ? -13.994 -21.803 12.344 1.00 49.15 283 LYS E O 1
ATOM 11493 N N . ARG E 1 296 ? -16.157 -22.410 12.365 1.00 52.20 284 ARG E N 1
ATOM 11494 C CA . ARG E 1 296 ? -16.352 -22.152 10.946 1.00 53.39 284 ARG E CA 1
ATOM 11495 C C . ARG E 1 296 ? -16.720 -20.672 10.803 1.00 52.74 284 ARG E C 1
ATOM 11496 O O . ARG E 1 296 ? -17.408 -20.263 9.870 1.00 56.91 284 ARG E O 1
ATOM 11504 N N . LYS F 1 5 ? 6.798 1.612 19.757 1.00 40.11 -7 LYS F N 1
ATOM 11505 C CA . LYS F 1 5 ? 5.754 2.151 18.797 1.00 38.23 -7 LYS F CA 1
ATOM 11506 C C . LYS F 1 5 ? 5.497 3.670 18.999 1.00 32.62 -7 LYS F C 1
ATOM 11507 O O . LYS F 1 5 ? 5.501 4.186 20.121 1.00 27.47 -7 LYS F O 1
ATOM 11510 N N . ILE F 1 6 ? 5.245 4.358 17.891 1.00 30.13 -6 ILE F N 1
ATOM 11511 C CA . ILE F 1 6 ? 5.420 5.800 17.847 1.00 27.01 -6 ILE F CA 1
ATOM 11512 C C . ILE F 1 6 ? 4.225 6.576 18.371 1.00 25.76 -6 ILE F C 1
ATOM 11513 O O . ILE F 1 6 ? 3.136 6.611 17.798 1.00 26.77 -6 ILE F O 1
ATOM 11518 N N . HIS F 1 7 ? 4.474 7.257 19.456 1.00 22.71 -5 HIS F N 1
ATOM 11519 C CA . HIS F 1 7 ? 3.428 8.018 20.126 1.00 21.58 -5 HIS F CA 1
ATOM 11520 C C . HIS F 1 7 ? 3.500 9.472 19.695 1.00 19.77 -5 HIS F C 1
ATOM 11521 O O . HIS F 1 7 ? 4.456 9.906 19.047 1.00 18.06 -5 HIS F O 1
ATOM 11528 N N . HIS F 1 8 ? 2.472 10.223 20.080 1.00 19.90 -4 HIS F N 1
ATOM 11529 C CA . HIS F 1 8 ? 2.399 11.637 19.783 1.00 20.71 -4 HIS F CA 1
ATOM 11530 C C . HIS F 1 8 ? 3.409 12.433 20.591 1.00 21.45 -4 HIS F C 1
ATOM 11531 O O . HIS F 1 8 ? 3.913 11.983 21.635 1.00 20.34 -4 HIS F O 1
ATOM 11538 N N . HIS F 1 9 ? 3.740 13.608 20.094 1.00 21.81 -3 HIS F N 1
ATOM 11539 C CA . HIS F 1 9 ? 4.621 14.508 20.801 1.00 24.18 -3 HIS F CA 1
ATOM 11540 C C . HIS F 1 9 ? 3.721 15.506 21.470 1.00 24.94 -3 HIS F C 1
ATOM 11541 O O . HIS F 1 9 ? 2.885 16.095 20.821 1.00 25.03 -3 HIS F O 1
ATOM 11548 N N . HIS F 1 10 ? 3.891 15.704 22.765 1.00 24.95 -2 HIS F N 1
ATOM 11549 C CA . HIS F 1 10 ? 3.055 16.634 23.491 1.00 25.54 -2 HIS F CA 1
ATOM 11550 C C . HIS F 1 10 ? 3.354 18.104 23.155 1.00 28.40 -2 HIS F C 1
ATOM 11551 O O . HIS F 1 10 ? 4.485 18.442 22.956 1.00 26.13 -2 HIS F O 1
ATOM 11558 N N . HIS F 1 11 ? 2.323 18.958 23.103 1.00 31.90 -1 HIS F N 1
ATOM 11559 C CA . HIS F 1 11 ? 2.462 20.436 23.052 1.00 34.55 -1 HIS F CA 1
ATOM 11560 C C . HIS F 1 11 ? 1.802 21.157 24.226 1.00 34.86 -1 HIS F C 1
ATOM 11561 O O . HIS F 1 11 ? 2.444 21.988 24.874 1.00 34.58 -1 HIS F O 1
ATOM 11568 N N . HIS F 1 12 ? 0.516 20.868 24.482 1.00 31.24 0 HIS F N 1
ATOM 11569 C CA . HIS F 1 12 ? -0.244 21.574 25.520 1.00 31.80 0 HIS F CA 1
ATOM 11570 C C . HIS F 1 12 ? 0.025 21.059 26.909 1.00 32.77 0 HIS F C 1
ATOM 11571 O O . HIS F 1 12 ? -0.032 21.822 27.893 1.00 34.13 0 HIS F O 1
ATOM 11578 N N . VAL F 1 13 ? 0.241 19.759 27.020 1.00 29.28 1 VAL F N 1
ATOM 11579 C CA . VAL F 1 13 ? 0.325 19.152 28.325 1.00 33.07 1 VAL F CA 1
ATOM 11580 C C . VAL F 1 13 ? 1.809 18.979 28.621 1.00 34.33 1 VAL F C 1
ATOM 11581 O O . VAL F 1 13 ? 2.447 18.058 28.119 1.00 36.77 1 VAL F O 1
ATOM 11585 N N . ILE F 1 14 ? 2.341 19.932 29.393 1.00 32.67 2 ILE F N 1
ATOM 11586 C CA . ILE F 1 14 ? 3.719 19.919 29.865 1.00 32.77 2 ILE F CA 1
ATOM 11587 C C . ILE F 1 14 ? 3.753 19.196 31.179 1.00 31.76 2 ILE F C 1
ATOM 11588 O O . ILE F 1 14 ? 3.005 19.560 32.109 1.00 33.58 2 ILE F O 1
ATOM 11593 N N . ILE F 1 15 ? 4.542 18.133 31.249 1.00 29.88 3 ILE F N 1
ATOM 11594 C CA . ILE F 1 15 ? 4.755 17.435 32.485 1.00 31.47 3 ILE F CA 1
ATOM 11595 C C . ILE F 1 15 ? 6.217 17.609 32.818 1.00 31.65 3 ILE F C 1
ATOM 11596 O O . ILE F 1 15 ? 7.095 17.259 32.026 1.00 30.80 3 ILE F O 1
ATOM 11601 N N . GLU F 1 16 ? 6.481 18.208 33.965 1.00 29.28 4 GLU F N 1
ATOM 11602 C CA . GLU F 1 16 ? 7.815 18.323 34.442 1.00 29.30 4 GLU F CA 1
ATOM 11603 C C . GLU F 1 16 ? 7.928 17.321 35.565 1.00 30.45 4 GLU F C 1
ATOM 11604 O O . GLU F 1 16 ? 7.319 17.487 36.618 1.00 27.98 4 GLU F O 1
ATOM 11610 N N . SER F 1 17 ? 8.702 16.267 35.317 1.00 30.82 5 SER F N 1
ATOM 11611 C CA . SER F 1 17 ? 8.934 15.220 36.297 1.00 32.63 5 SER F CA 1
ATOM 11612 C C . SER F 1 17 ? 10.299 15.385 36.918 1.00 32.40 5 SER F C 1
ATOM 11613 O O . SER F 1 17 ? 11.301 15.612 36.227 1.00 32.89 5 SER F O 1
ATOM 11616 N N . ARG F 1 18 ? 10.351 15.264 38.238 1.00 29.73 6 ARG F N 1
ATOM 11617 C CA . ARG F 1 18 ? 11.603 15.350 38.933 1.00 31.89 6 ARG F CA 1
ATOM 11618 C C . ARG F 1 18 ? 11.950 14.031 39.563 1.00 33.10 6 ARG F C 1
ATOM 11619 O O . ARG F 1 18 ? 12.629 13.982 40.566 1.00 33.31 6 ARG F O 1
ATOM 11627 N N . ILE F 1 19 ? 11.509 12.964 38.913 1.00 35.27 7 ILE F N 1
ATOM 11628 C CA A ILE F 1 19 ? 11.702 11.605 39.387 0.50 36.97 7 ILE F CA 1
ATOM 11629 C CA B ILE F 1 19 ? 11.709 11.604 39.387 0.50 36.81 7 ILE F CA 1
ATOM 11630 C C . ILE F 1 19 ? 12.780 10.897 38.566 1.00 38.80 7 ILE F C 1
ATOM 11631 O O . ILE F 1 19 ? 12.761 10.936 37.332 1.00 39.40 7 ILE F O 1
ATOM 11640 N N . GLU F 1 20 ? 13.711 10.241 39.250 1.00 40.57 8 GLU F N 1
ATOM 11641 C CA . GLU F 1 20 ? 14.640 9.340 38.553 1.00 43.00 8 GLU F CA 1
ATOM 11642 C C . GLU F 1 20 ? 13.977 7.951 38.362 1.00 42.72 8 GLU F C 1
ATOM 11643 O O . GLU F 1 20 ? 13.427 7.365 39.310 1.00 41.78 8 GLU F O 1
ATOM 11649 N N . LYS F 1 21 ? 13.998 7.442 37.126 1.00 43.80 9 LYS F N 1
ATOM 11650 C CA . LYS F 1 21 ? 13.307 6.182 36.803 1.00 41.91 9 LYS F CA 1
ATOM 11651 C C . LYS F 1 21 ? 13.938 4.959 37.497 1.00 41.98 9 LYS F C 1
ATOM 11652 O O . LYS F 1 21 ? 13.283 3.922 37.639 1.00 39.86 9 LYS F O 1
ATOM 11654 N N . GLY F 1 22 ? 15.196 5.103 37.931 1.00 41.07 10 GLY F N 1
ATOM 11655 C CA . GLY F 1 22 ? 15.947 4.047 38.629 1.00 41.63 10 GLY F CA 1
ATOM 11656 C C . GLY F 1 22 ? 16.037 4.187 40.140 1.00 40.29 10 GLY F C 1
ATOM 11657 O O . GLY F 1 22 ? 16.802 3.480 40.780 1.00 41.68 10 GLY F O 1
ATOM 11658 N N . LYS F 1 23 ? 15.255 5.101 40.712 1.00 38.34 11 LYS F N 1
ATOM 11659 C CA . LYS F 1 23 ? 15.120 5.223 42.171 1.00 34.75 11 LYS F CA 1
ATOM 11660 C C . LYS F 1 23 ? 13.640 4.953 42.503 1.00 29.69 11 LYS F C 1
ATOM 11661 O O . LYS F 1 23 ? 12.781 5.253 41.708 1.00 22.27 11 LYS F O 1
ATOM 11667 N N . PRO F 1 24 ? 13.338 4.342 43.638 1.00 26.65 12 PRO F N 1
ATOM 11668 C CA . PRO F 1 24 ? 11.943 4.105 43.991 1.00 24.19 12 PRO F CA 1
ATOM 11669 C C . PRO F 1 24 ? 11.133 5.414 44.106 1.00 22.47 12 PRO F C 1
ATOM 11670 O O . PRO F 1 24 ? 11.687 6.461 44.428 1.00 22.99 12 PRO F O 1
ATOM 11674 N N . VAL F 1 25 ? 9.832 5.362 43.837 1.00 23.04 13 VAL F N 1
ATOM 11675 C CA . VAL F 1 25 ? 8.986 6.575 43.854 1.00 21.20 13 VAL F CA 1
ATOM 11676 C C . VAL F 1 25 ? 7.577 6.259 44.357 1.00 22.78 13 VAL F C 1
ATOM 11677 O O . VAL F 1 25 ? 7.007 5.191 44.025 1.00 22.97 13 VAL F O 1
ATOM 11681 N N . VAL F 1 26 ? 7.067 7.177 45.187 1.00 20.03 14 VAL F N 1
ATOM 11682 C CA . VAL F 1 26 ? 5.718 7.150 45.713 1.00 21.22 14 VAL F CA 1
ATOM 11683 C C . VAL F 1 26 ? 5.101 8.480 45.294 1.00 22.15 14 VAL F C 1
ATOM 11684 O O . VAL F 1 26 ? 5.625 9.539 45.651 1.00 22.09 14 VAL F O 1
ATOM 11688 N N . GLY F 1 27 ? 3.995 8.413 44.557 1.00 21.83 15 GLY F N 1
ATOM 11689 C CA . GLY F 1 27 ? 3.156 9.580 44.227 1.00 20.85 15 GLY F CA 1
ATOM 11690 C C . GLY F 1 27 ? 2.246 9.995 45.354 1.00 22.07 15 GLY F C 1
ATOM 11691 O O . GLY F 1 27 ? 1.773 9.150 46.109 1.00 22.32 15 GLY F O 1
ATOM 11700 N N . GLU F 1 29 ? -0.937 13.091 46.366 1.00 23.87 17 GLU F N 1
ATOM 11701 C CA . GLU F 1 29 ? -1.849 14.163 45.947 1.00 23.70 17 GLU F CA 1
ATOM 11702 C C . GLU F 1 29 ? -1.463 15.521 46.559 1.00 23.69 17 GLU F C 1
ATOM 11703 O O . GLU F 1 29 ? -0.715 15.601 47.537 1.00 24.56 17 GLU F O 1
ATOM 11709 N N . THR F 1 30 ? -1.998 16.595 45.998 1.00 22.18 18 THR F N 1
ATOM 11710 C CA . THR F 1 30 ? -1.830 17.901 46.614 1.00 22.74 18 THR F CA 1
ATOM 11711 C C . THR F 1 30 ? -3.028 18.404 47.391 1.00 21.45 18 THR F C 1
ATOM 11712 O O . THR F 1 30 ? -2.856 19.321 48.230 1.00 21.54 18 THR F O 1
ATOM 11716 N N . THR F 1 31 ? -4.232 17.889 47.156 1.00 21.10 19 THR F N 1
ATOM 11717 C CA . THR F 1 31 ? -5.363 18.499 47.834 1.00 23.57 19 THR F CA 1
ATOM 11718 C C . THR F 1 31 ? -5.296 18.291 49.328 1.00 21.83 19 THR F C 1
ATOM 11719 O O . THR F 1 31 ? -5.721 19.172 50.072 1.00 22.30 19 THR F O 1
ATOM 11723 N N . VAL F 1 32 ? -4.757 17.160 49.785 1.00 22.93 20 VAL F N 1
ATOM 11724 C CA . VAL F 1 32 ? -4.569 16.996 51.249 1.00 23.72 20 VAL F CA 1
ATOM 11725 C C . VAL F 1 32 ? -3.807 18.201 51.860 1.00 22.24 20 VAL F C 1
ATOM 11726 O O . VAL F 1 32 ? -4.166 18.726 52.940 1.00 23.02 20 VAL F O 1
ATOM 11730 N N . PHE F 1 33 ? -2.772 18.655 51.172 1.00 20.00 21 PHE F N 1
ATOM 11731 C CA . PHE F 1 33 ? -1.967 19.769 51.668 1.00 22.40 21 PHE F CA 1
ATOM 11732 C C . PHE F 1 33 ? -2.661 21.119 51.564 1.00 22.36 21 PHE F C 1
ATOM 11733 O O . PHE F 1 33 ? -2.477 21.965 52.414 1.00 23.64 21 PHE F O 1
ATOM 11741 N N . VAL F 1 34 ? -3.415 21.330 50.487 1.00 23.84 22 VAL F N 1
ATOM 11742 C CA . VAL F 1 34 ? -3.960 22.650 50.153 1.00 22.75 22 VAL F CA 1
ATOM 11743 C C . VAL F 1 34 ? -5.364 22.894 50.694 1.00 22.15 22 VAL F C 1
ATOM 11744 O O . VAL F 1 34 ? -5.705 24.013 51.107 1.00 22.05 22 VAL F O 1
ATOM 11748 N N . HIS F 1 35 ? -6.190 21.859 50.634 1.00 20.93 23 HIS F N 1
ATOM 11749 C CA . HIS F 1 35 ? -7.606 21.941 51.027 1.00 24.32 23 HIS F CA 1
ATOM 11750 C C . HIS F 1 35 ? -7.935 21.071 52.243 1.00 26.96 23 HIS F C 1
ATOM 11751 O O . HIS F 1 35 ? -8.936 21.313 52.904 1.00 31.99 23 HIS F O 1
ATOM 11758 N N . GLY F 1 36 ? -7.111 20.072 52.556 1.00 26.60 24 GLY F N 1
ATOM 11759 C CA . GLY F 1 36 ? -7.485 19.040 53.543 1.00 25.90 24 GLY F CA 1
ATOM 11760 C C . GLY F 1 36 ? -6.840 19.157 54.903 1.00 27.93 24 GLY F C 1
ATOM 11761 O O . GLY F 1 36 ? -7.112 18.309 55.795 1.00 28.10 24 GLY F O 1
ATOM 11762 N N . LEU F 1 37 ? -5.954 20.167 55.062 1.00 25.02 25 LEU F N 1
ATOM 11763 C CA . LEU F 1 37 ? -5.258 20.430 56.303 1.00 24.61 25 LEU F CA 1
ATOM 11764 C C . LEU F 1 37 ? -4.979 21.945 56.506 1.00 24.80 25 LEU F C 1
ATOM 11765 O O . LEU F 1 37 ? -4.827 22.705 55.526 1.00 23.49 25 LEU F O 1
ATOM 11770 N N . PRO F 1 38 ? -4.856 22.385 57.750 1.00 24.07 26 PRO F N 1
ATOM 11771 C CA . PRO F 1 38 ? -4.399 23.772 57.982 1.00 24.39 26 PRO F CA 1
ATOM 11772 C C . PRO F 1 38 ? -2.958 23.893 57.477 1.00 23.93 26 PRO F C 1
ATOM 11773 O O . PRO F 1 38 ? -2.254 22.909 57.474 1.00 23.41 26 PRO F O 1
ATOM 11777 N N . ARG F 1 39 ? -2.550 25.082 57.033 1.00 25.78 27 ARG F N 1
ATOM 11778 C CA . ARG F 1 39 ? -1.219 25.325 56.450 1.00 25.87 27 ARG F CA 1
ATOM 11779 C C . ARG F 1 39 ? -0.038 24.830 57.290 1.00 23.35 27 ARG F C 1
ATOM 11780 O O . ARG F 1 39 ? 0.917 24.236 56.765 1.00 20.65 27 ARG F O 1
ATOM 11788 N N . LYS F 1 40 ? -0.085 25.081 58.591 1.00 21.18 28 LYS F N 1
ATOM 11789 C CA . LYS F 1 40 ? 1.066 24.758 59.466 1.00 23.82 28 LYS F CA 1
ATOM 11790 C C . LYS F 1 40 ? 1.318 23.264 59.469 1.00 20.68 28 LYS F C 1
ATOM 11791 O O . LYS F 1 40 ? 2.412 22.805 59.204 1.00 22.48 28 LYS F O 1
ATOM 11797 N N . GLU F 1 41 ? 0.254 22.504 59.694 1.00 21.61 29 GLU F N 1
ATOM 11798 C CA . GLU F 1 41 ? 0.333 21.061 59.766 1.00 18.85 29 GLU F CA 1
ATOM 11799 C C . GLU F 1 41 ? 0.618 20.500 58.381 1.00 18.89 29 GLU F C 1
ATOM 11800 O O . GLU F 1 41 ? 1.323 19.532 58.256 1.00 18.17 29 GLU F O 1
ATOM 11806 N N . ALA F 1 42 ? 0.042 21.103 57.345 1.00 19.08 30 ALA F N 1
ATOM 11807 C CA . ALA F 1 42 ? 0.305 20.664 55.959 1.00 20.68 30 ALA F CA 1
ATOM 11808 C C . ALA F 1 42 ? 1.806 20.714 55.627 1.00 20.25 30 ALA F C 1
ATOM 11809 O O . ALA F 1 42 ? 2.335 19.774 55.058 1.00 20.00 30 ALA F O 1
ATOM 11811 N N . ILE F 1 43 ? 2.471 21.822 55.943 1.00 20.94 31 ILE F N 1
ATOM 11812 C CA . ILE F 1 43 ? 3.932 21.972 55.671 1.00 21.52 31 ILE F CA 1
ATOM 11813 C C . ILE F 1 43 ? 4.769 21.053 56.553 1.00 21.44 31 ILE F C 1
ATOM 11814 O O . ILE F 1 43 ? 5.774 20.473 56.130 1.00 23.10 31 ILE F O 1
ATOM 11819 N N . GLU F 1 44 ? 4.355 20.922 57.799 1.00 19.98 32 GLU F N 1
ATOM 11820 C CA . GLU F 1 44 ? 5.055 20.058 58.717 1.00 21.41 32 GLU F CA 1
ATOM 11821 C C . GLU F 1 44 ? 4.936 18.627 58.172 1.00 17.87 32 GLU F C 1
ATOM 11822 O O . GLU F 1 44 ? 5.911 17.867 58.200 1.00 18.11 32 GLU F O 1
ATOM 11825 N N . LEU F 1 45 ? 3.771 18.267 57.627 1.00 19.55 33 LEU F N 1
ATOM 11826 C CA . LEU F 1 45 ? 3.577 16.917 57.094 1.00 20.49 33 LEU F CA 1
ATOM 11827 C C . LEU F 1 45 ? 4.486 16.663 55.875 1.00 21.85 33 LEU F C 1
ATOM 11828 O O . LEU F 1 45 ? 5.098 15.605 55.754 1.00 22.40 33 LEU F O 1
ATOM 11833 N N . PHE F 1 46 ? 4.514 17.628 54.964 1.00 20.84 34 PHE F N 1
ATOM 11834 C CA . PHE F 1 46 ? 5.337 17.570 53.768 1.00 20.42 34 PHE F CA 1
ATOM 11835 C C . PHE F 1 46 ? 6.793 17.341 54.116 1.00 21.90 34 PHE F C 1
ATOM 11836 O O . PHE F 1 46 ? 7.460 16.515 53.471 1.00 20.29 34 PHE F O 1
ATOM 11844 N N . ARG F 1 47 ? 7.291 18.104 55.094 1.00 21.03 35 ARG F N 1
ATOM 11845 C CA . ARG F 1 47 ? 8.689 17.991 55.551 1.00 23.21 35 ARG F CA 1
ATOM 11846 C C . ARG F 1 47 ? 8.962 16.627 56.174 1.00 23.03 35 ARG F C 1
ATOM 11847 O O . ARG F 1 47 ? 10.005 16.045 55.942 1.00 16.78 35 ARG F O 1
ATOM 11855 N N . ARG F 1 48 ? 8.009 16.124 56.967 1.00 24.21 36 ARG F N 1
ATOM 11856 C CA . ARG F 1 48 ? 8.144 14.807 57.592 1.00 23.89 36 ARG F CA 1
ATOM 11857 C C . ARG F 1 48 ? 8.167 13.693 56.550 1.00 22.88 36 ARG F C 1
ATOM 11858 O O . ARG F 1 48 ? 8.960 12.757 56.626 1.00 22.45 36 ARG F O 1
ATOM 11866 N N . ALA F 1 49 ? 7.289 13.809 55.576 1.00 22.63 37 ALA F N 1
ATOM 11867 C CA . ALA F 1 49 ? 7.237 12.844 54.502 1.00 22.37 37 ALA F CA 1
ATOM 11868 C C . ALA F 1 49 ? 8.535 12.850 53.721 1.00 21.18 37 ALA F C 1
ATOM 11869 O O . ALA F 1 49 ? 9.008 11.797 53.306 1.00 23.13 37 ALA F O 1
ATOM 11871 N N . LYS F 1 50 ? 9.099 14.033 53.476 1.00 22.54 38 LYS F N 1
ATOM 11872 C CA . LYS F 1 50 ? 10.405 14.100 52.817 1.00 23.65 38 LYS F CA 1
ATOM 11873 C C . LYS F 1 50 ? 11.471 13.417 53.659 1.00 22.95 38 LYS F C 1
ATOM 11874 O O . LYS F 1 50 ? 12.334 12.703 53.141 1.00 24.30 38 LYS F O 1
ATOM 11880 N N . GLU F 1 51 ? 11.441 13.664 54.963 1.00 24.47 39 GLU F N 1
ATOM 11881 C CA . GLU F 1 51 ? 12.400 13.047 55.892 1.00 24.37 39 GLU F CA 1
ATOM 11882 C C . GLU F 1 51 ? 12.303 11.494 55.804 1.00 23.98 39 GLU F C 1
ATOM 11883 O O . GLU F 1 51 ? 13.325 10.798 55.674 1.00 22.49 39 GLU F O 1
ATOM 11889 N N . ILE F 1 52 ? 11.079 10.969 55.823 1.00 22.06 40 ILE F N 1
ATOM 11890 C CA . ILE F 1 52 ? 10.843 9.522 55.692 1.00 22.97 40 ILE F CA 1
ATOM 11891 C C . ILE F 1 52 ? 11.330 8.966 54.353 1.00 22.81 40 ILE F C 1
ATOM 11892 O O . ILE F 1 52 ? 11.882 7.861 54.300 1.00 23.83 40 ILE F O 1
ATOM 11897 N N . SER F 1 53 ? 11.106 9.713 53.275 1.00 19.98 41 SER F N 1
ATOM 11898 C CA . SER F 1 53 ? 11.631 9.301 51.962 1.00 20.06 41 SER F CA 1
ATOM 11899 C C . SER F 1 53 ? 13.168 9.184 51.990 1.00 20.74 41 SER F C 1
ATOM 11900 O O . SER F 1 53 ? 13.758 8.267 51.436 1.00 23.06 41 SER F O 1
ATOM 11903 N N . ARG F 1 54 ? 13.822 10.090 52.693 1.00 22.78 42 ARG F N 1
ATOM 11904 C CA . ARG F 1 54 ? 15.270 10.028 52.813 1.00 23.80 42 ARG F CA 1
ATOM 11905 C C . ARG F 1 54 ? 15.724 8.884 53.718 1.00 25.49 42 ARG F C 1
ATOM 11906 O O . ARG F 1 54 ? 16.677 8.177 53.401 1.00 23.01 42 ARG F O 1
ATOM 11914 N N . GLU F 1 55 ? 15.040 8.717 54.851 1.00 28.18 43 GLU F N 1
ATOM 11915 C CA . GLU F 1 55 ? 15.301 7.597 55.758 1.00 28.91 43 GLU F CA 1
ATOM 11916 C C . GLU F 1 55 ? 15.150 6.249 55.051 1.00 27.35 43 GLU F C 1
ATOM 11917 O O . GLU F 1 55 ? 15.980 5.367 55.260 1.00 24.69 43 GLU F O 1
ATOM 11923 N N . LYS F 1 56 ? 14.102 6.078 54.233 1.00 26.71 44 LYS F N 1
ATOM 11924 C CA . LYS F 1 56 ? 13.831 4.774 53.592 1.00 28.27 44 LYS F CA 1
ATOM 11925 C C . LYS F 1 56 ? 14.418 4.585 52.185 1.00 27.44 44 LYS F C 1
ATOM 11926 O O . LYS F 1 56 ? 14.470 3.459 51.698 1.00 28.71 44 LYS F O 1
ATOM 11932 N N . GLY F 1 57 ? 14.874 5.655 51.541 1.00 26.80 45 GLY F N 1
ATOM 11933 C CA . GLY F 1 57 ? 15.495 5.557 50.209 1.00 25.85 45 GLY F CA 1
ATOM 11934 C C . GLY F 1 57 ? 14.525 5.550 49.042 1.00 24.85 45 GLY F C 1
ATOM 11935 O O . GLY F 1 57 ? 14.709 4.805 48.080 1.00 23.60 45 GLY F O 1
ATOM 11936 N N . PHE F 1 58 ? 13.472 6.368 49.121 1.00 23.19 46 PHE F N 1
ATOM 11937 C CA . PHE F 1 58 ? 12.565 6.547 48.016 1.00 22.13 46 PHE F CA 1
ATOM 11938 C C . PHE F 1 58 ? 12.326 8.017 47.736 1.00 21.76 46 PHE F C 1
ATOM 11939 O O . PHE F 1 58 ? 12.661 8.850 48.575 1.00 20.95 46 PHE F O 1
ATOM 11947 N N . GLN F 1 59 ? 11.800 8.314 46.543 1.00 20.70 47 GLN F N 1
ATOM 11948 C CA . GLN F 1 59 ? 11.440 9.672 46.118 1.00 22.74 47 GLN F CA 1
ATOM 11949 C C . GLN F 1 59 ? 9.969 9.903 46.422 1.00 23.76 47 GLN F C 1
ATOM 11950 O O . GLN F 1 59 ? 9.116 9.135 45.961 1.00 22.67 47 GLN F O 1
ATOM 11956 N N . LEU F 1 60 ? 9.658 10.954 47.171 1.00 22.80 48 LEU F N 1
ATOM 11957 C CA . LEU F 1 60 ? 8.266 11.332 47.374 1.00 25.35 48 LEU F CA 1
ATOM 11958 C C . LEU F 1 60 ? 7.910 12.340 46.303 1.00 25.24 48 LEU F C 1
ATOM 11959 O O . LEU F 1 60 ? 8.458 13.438 46.265 1.00 28.18 48 LEU F O 1
ATOM 11964 N N . ALA F 1 61 ? 7.027 11.942 45.405 1.00 22.27 49 ALA F N 1
ATOM 11965 C CA . ALA F 1 61 ? 6.646 12.793 44.284 1.00 21.80 49 ALA F CA 1
ATOM 11966 C C . ALA F 1 61 ? 5.260 13.364 44.559 1.00 21.76 49 ALA F C 1
ATOM 11967 O O . ALA F 1 61 ? 4.241 12.738 44.212 1.00 22.08 49 ALA F O 1
ATOM 11969 N N . VAL F 1 62 ? 5.216 14.527 45.207 1.00 20.48 50 VAL F N 1
ATOM 11970 C CA . VAL F 1 62 ? 3.946 15.269 45.375 1.00 21.39 50 VAL F CA 1
ATOM 11971 C C . VAL F 1 62 ? 3.589 15.870 44.006 1.00 22.43 50 VAL F C 1
ATOM 11972 O O . VAL F 1 62 ? 4.430 16.540 43.374 1.00 21.47 50 VAL F O 1
ATOM 11976 N N . ILE F 1 63 ? 2.368 15.575 43.563 1.00 22.35 51 ILE F N 1
ATOM 11977 C CA . ILE F 1 63 ? 1.881 15.922 42.226 1.00 22.55 51 ILE F CA 1
ATOM 11978 C C . ILE F 1 63 ? 0.886 17.057 42.312 1.00 20.23 51 ILE F C 1
ATOM 11979 O O . ILE F 1 63 ? -0.052 17.015 43.093 1.00 21.95 51 ILE F O 1
ATOM 11984 N N . GLY F 1 64 ? 1.110 18.097 41.526 1.00 21.20 52 GLY F N 1
ATOM 11985 C CA . GLY F 1 64 ? 0.171 19.213 41.468 1.00 22.17 52 GLY F CA 1
ATOM 11986 C C . GLY F 1 64 ? 0.294 19.883 40.124 1.00 23.37 52 GLY F C 1
ATOM 11987 O O . GLY F 1 64 ? 1.147 19.501 39.285 1.00 22.76 52 GLY F O 1
ATOM 11988 N N . ILE F 1 65 ? -0.565 20.867 39.912 1.00 21.84 53 ILE F N 1
ATOM 11989 C CA . ILE F 1 65 ? -0.562 21.661 38.683 1.00 22.92 53 ILE F CA 1
ATOM 11990 C C . ILE F 1 65 ? -0.256 23.107 39.071 1.00 22.39 53 ILE F C 1
ATOM 11991 O O . ILE F 1 65 ? -0.959 23.718 39.905 1.00 21.15 53 ILE F O 1
ATOM 11996 N N . LEU F 1 66 ? 0.842 23.623 38.523 1.00 22.92 54 LEU F N 1
ATOM 11997 C CA . LEU F 1 66 ? 1.276 24.998 38.758 1.00 22.51 54 LEU F CA 1
ATOM 11998 C C . LEU F 1 66 ? 1.108 25.803 37.463 1.00 22.56 54 LEU F C 1
ATOM 11999 O O . LEU F 1 66 ? 1.814 25.572 36.459 1.00 21.33 54 LEU F O 1
ATOM 12004 N N . LYS F 1 67 ? 0.173 26.738 37.496 1.00 22.42 55 LYS F N 1
ATOM 12005 C CA . LYS F 1 67 ? -0.196 27.549 36.344 1.00 23.99 55 LYS F CA 1
ATOM 12006 C C . LYS F 1 67 ? -0.277 26.725 35.053 1.00 24.44 55 LYS F C 1
ATOM 12007 O O . LYS F 1 67 ? 0.286 27.099 34.020 1.00 25.22 55 LYS F O 1
ATOM 12013 N N . GLY F 1 68 ? -0.986 25.614 35.137 1.00 23.48 56 GLY F N 1
ATOM 12014 C CA . GLY F 1 68 ? -1.249 24.763 33.994 1.00 23.68 56 GLY F CA 1
ATOM 12015 C C . GLY F 1 68 ? -0.208 23.711 33.713 1.00 24.56 56 GLY F C 1
ATOM 12016 O O . GLY F 1 68 ? -0.451 22.818 32.898 1.00 24.34 56 GLY F O 1
ATOM 12017 N N . LYS F 1 69 ? 0.956 23.802 34.356 1.00 23.52 57 LYS F N 1
ATOM 12018 C CA . LYS F 1 69 ? 2.038 22.832 34.170 1.00 25.14 57 LYS F CA 1
ATOM 12019 C C . LYS F 1 69 ? 1.911 21.719 35.213 1.00 23.83 57 LYS F C 1
ATOM 12020 O O . LYS F 1 69 ? 1.793 21.997 36.393 1.00 24.87 57 LYS F O 1
ATOM 12026 N N . ILE F 1 70 ? 1.907 20.464 34.778 1.00 22.29 58 ILE F N 1
ATOM 12027 C CA . ILE F 1 70 ? 1.858 19.323 35.707 1.00 22.89 58 ILE F CA 1
ATOM 12028 C C . ILE F 1 70 ? 3.242 19.052 36.265 1.00 23.30 58 ILE F C 1
ATOM 12029 O O . ILE F 1 70 ? 4.196 18.871 35.513 1.00 22.58 58 ILE F O 1
ATOM 12034 N N . VAL F 1 71 ? 3.366 19.058 37.588 1.00 23.07 59 VAL F N 1
ATOM 12035 C CA . VAL F 1 71 ? 4.673 18.879 38.228 1.00 23.44 59 VAL F CA 1
ATOM 12036 C C . VAL F 1 71 ? 4.573 17.641 39.096 1.00 22.86 59 VAL F C 1
ATOM 12037 O O . VAL F 1 71 ? 3.684 17.541 39.949 1.00 22.80 59 VAL F O 1
ATOM 12041 N N . ALA F 1 72 ? 5.449 16.686 38.846 1.00 22.13 60 ALA F N 1
ATOM 12042 C CA . ALA F 1 72 ? 5.592 15.513 39.714 1.00 23.01 60 ALA F CA 1
ATOM 12043 C C . ALA F 1 72 ? 6.884 15.637 40.474 1.00 22.80 60 ALA F C 1
ATOM 12044 O O . ALA F 1 72 ? 7.981 15.515 39.899 1.00 23.78 60 ALA F O 1
ATOM 12046 N N . GLY F 1 73 ? 6.748 15.891 41.780 1.00 24.65 61 GLY F N 1
ATOM 12047 C CA . GLY F 1 73 ? 7.870 16.171 42.637 1.00 23.25 61 GLY F CA 1
ATOM 12048 C C . GLY F 1 73 ? 7.974 17.652 42.979 1.00 23.43 61 GLY F C 1
ATOM 12049 O O . GLY F 1 73 ? 9.031 18.281 42.808 1.00 21.57 61 GLY F O 1
ATOM 12058 N N . SER F 1 75 ? 8.355 21.057 45.181 1.00 23.50 63 SER F N 1
ATOM 12059 C CA . SER F 1 75 ? 9.144 21.491 46.317 1.00 21.34 63 SER F CA 1
ATOM 12060 C C . SER F 1 75 ? 8.260 22.162 47.358 1.00 21.09 63 SER F C 1
ATOM 12061 O O . SER F 1 75 ? 7.123 22.540 47.080 1.00 20.64 63 SER F O 1
ATOM 12064 N N . GLU F 1 76 ? 8.811 22.333 48.563 1.00 21.98 64 GLU F N 1
ATOM 12065 C CA . GLU F 1 76 ? 8.119 23.029 49.649 1.00 22.20 64 GLU F CA 1
ATOM 12066 C C . GLU F 1 76 ? 7.714 24.430 49.180 1.00 20.12 64 GLU F C 1
ATOM 12067 O O . GLU F 1 76 ? 6.625 24.918 49.473 1.00 20.22 64 GLU F O 1
ATOM 12073 N N . GLU F 1 77 ? 8.629 25.074 48.465 1.00 21.03 65 GLU F N 1
ATOM 12074 C CA . GLU F 1 77 ? 8.444 26.440 47.998 1.00 20.54 65 GLU F CA 1
ATOM 12075 C C . GLU F 1 77 ? 7.248 26.537 47.038 1.00 20.32 65 GLU F C 1
ATOM 12076 O O . GLU F 1 77 ? 6.442 27.476 47.075 1.00 17.18 65 GLU F O 1
ATOM 12079 N N . GLU F 1 78 ? 7.150 25.553 46.163 1.00 21.00 66 GLU F N 1
ATOM 12080 C CA . GLU F 1 78 ? 6.033 25.477 45.225 1.00 21.29 66 GLU F CA 1
ATOM 12081 C C . GLU F 1 78 ? 4.724 25.240 45.934 1.00 21.14 66 GLU F C 1
ATOM 12082 O O . GLU F 1 78 ? 3.744 25.879 45.596 1.00 22.27 66 GLU F O 1
ATOM 12088 N N . LEU F 1 79 ? 4.725 24.359 46.933 1.00 20.90 67 LEU F N 1
ATOM 12089 C CA . LEU F 1 79 ? 3.530 24.096 47.721 1.00 21.72 67 LEU F CA 1
ATOM 12090 C C . LEU F 1 79 ? 3.073 25.348 48.457 1.00 20.43 67 LEU F C 1
ATOM 12091 O O . LEU F 1 79 ? 1.901 25.722 48.455 1.00 21.20 67 LEU F O 1
ATOM 12096 N N . GLU F 1 80 ? 4.017 26.012 49.074 1.00 23.19 68 GLU F N 1
ATOM 12097 C CA . GLU F 1 80 ? 3.729 27.265 49.752 1.00 22.09 68 GLU F CA 1
ATOM 12098 C C . GLU F 1 80 ? 3.092 28.291 48.790 1.00 22.86 68 GLU F C 1
ATOM 12099 O O . GLU F 1 80 ? 2.139 28.982 49.127 1.00 21.84 68 GLU F O 1
ATOM 12105 N N . ALA F 1 81 ? 3.654 28.399 47.595 1.00 25.06 69 ALA F N 1
ATOM 12106 C CA . ALA F 1 81 ? 3.180 29.366 46.619 1.00 25.92 69 ALA F CA 1
ATOM 12107 C C . ALA F 1 81 ? 1.772 28.988 46.170 1.00 24.57 69 ALA F C 1
ATOM 12108 O O . ALA F 1 81 ? 0.902 29.837 46.059 1.00 24.27 69 ALA F O 1
ATOM 12130 N N . ARG F 1 84 ? -0.584 30.108 49.032 1.00 28.02 72 ARG F N 1
ATOM 12131 C CA . ARG F 1 84 ? -0.898 31.525 49.109 1.00 26.60 72 ARG F CA 1
ATOM 12132 C C . ARG F 1 84 ? -1.560 32.050 47.821 1.00 25.57 72 ARG F C 1
ATOM 12133 O O . ARG F 1 84 ? -2.345 32.974 47.894 1.00 25.44 72 ARG F O 1
ATOM 12141 N N . GLU F 1 85 ? -1.271 31.461 46.658 1.00 23.82 73 GLU F N 1
ATOM 12142 C CA . GLU F 1 85 ? -1.887 31.895 45.410 1.00 24.01 73 GLU F CA 1
ATOM 12143 C C . GLU F 1 85 ? -3.311 31.338 45.258 1.00 25.42 73 GLU F C 1
ATOM 12144 O O . GLU F 1 85 ? -4.149 31.918 44.562 1.00 26.46 73 GLU F O 1
ATOM 12150 N N . GLY F 1 86 ? -3.580 30.203 45.891 1.00 23.38 74 GLY F N 1
ATOM 12151 C CA . GLY F 1 86 ? -4.834 29.472 45.683 1.00 23.96 74 GLY F CA 1
ATOM 12152 C C . GLY F 1 86 ? -4.741 28.452 44.557 1.00 22.04 74 GLY F C 1
ATOM 12153 O O . GLY F 1 86 ? -3.956 28.627 43.629 1.00 21.73 74 GLY F O 1
ATOM 12154 N N . ALA F 1 87 ? -5.542 27.382 44.644 1.00 21.03 75 ALA F N 1
ATOM 12155 C CA . ALA F 1 87 ? -5.568 26.357 43.618 1.00 21.25 75 ALA F CA 1
ATOM 12156 C C . ALA F 1 87 ? -6.906 25.662 43.672 1.00 23.89 75 ALA F C 1
ATOM 12157 O O . ALA F 1 87 ? -7.402 25.355 44.761 1.00 24.32 75 ALA F O 1
ATOM 12159 N N . ASP F 1 88 ? -7.473 25.395 42.503 1.00 22.74 76 ASP F N 1
ATOM 12160 C CA . ASP F 1 88 ? -8.693 24.562 42.394 1.00 24.56 76 ASP F CA 1
ATOM 12161 C C . ASP F 1 88 ? -8.425 23.154 42.855 1.00 21.66 76 ASP F C 1
ATOM 12162 O O . ASP F 1 88 ? -7.342 22.632 42.651 1.00 21.10 76 ASP F O 1
ATOM 12167 N N . LYS F 1 89 ? -9.429 22.514 43.447 1.00 21.77 77 LYS F N 1
ATOM 12168 C CA . LYS F 1 89 ? -9.387 21.109 43.750 1.00 22.26 77 LYS F CA 1
ATOM 12169 C C . LYS F 1 89 ? -9.809 20.360 42.463 1.00 23.49 77 LYS F C 1
ATOM 12170 O O . LYS F 1 89 ? -10.894 20.607 41.931 1.00 24.02 77 LYS F O 1
ATOM 12176 N N . VAL F 1 90 ? -8.967 19.459 41.980 1.00 20.77 78 VAL F N 1
ATOM 12177 C CA . VAL F 1 90 ? -9.246 18.773 40.732 1.00 22.65 78 VAL F CA 1
ATOM 12178 C C . VAL F 1 90 ? -9.179 17.256 40.833 1.00 22.88 78 VAL F C 1
ATOM 12179 O O . VAL F 1 90 ? -8.192 16.679 41.296 1.00 21.26 78 VAL F O 1
ATOM 12183 N N . GLY F 1 91 ? -10.245 16.591 40.361 1.00 21.76 79 GLY F N 1
ATOM 12184 C CA . GLY F 1 91 ? -10.167 15.192 40.007 1.00 20.74 79 GLY F CA 1
ATOM 12185 C C . GLY F 1 91 ? -9.789 15.066 38.562 1.00 20.23 79 GLY F C 1
ATOM 12186 O O . GLY F 1 91 ? -9.436 16.025 37.886 1.00 22.56 79 GLY F O 1
ATOM 12187 N N . THR F 1 92 ? -9.863 13.846 38.066 1.00 20.38 80 THR F N 1
ATOM 12188 C CA . THR F 1 92 ? -9.422 13.567 36.716 1.00 20.38 80 THR F CA 1
ATOM 12189 C C . THR F 1 92 ? -10.012 14.454 35.642 1.00 21.04 80 THR F C 1
ATOM 12190 O O . THR F 1 92 ? -9.267 14.991 34.797 1.00 20.57 80 THR F O 1
ATOM 12194 N N . ARG F 1 93 ? -11.338 14.639 35.667 1.00 22.51 81 ARG F N 1
ATOM 12195 C CA . ARG F 1 93 ? -12.021 15.317 34.532 1.00 21.66 81 ARG F CA 1
ATOM 12196 C C . ARG F 1 93 ? -11.687 16.794 34.467 1.00 21.32 81 ARG F C 1
ATOM 12197 O O . ARG F 1 93 ? -11.812 17.416 33.404 1.00 23.10 81 ARG F O 1
ATOM 12205 N N . GLU F 1 94 ? -11.196 17.345 35.593 1.00 20.26 82 GLU F N 1
ATOM 12206 C CA . GLU F 1 94 ? -10.832 18.742 35.702 1.00 20.22 82 GLU F CA 1
ATOM 12207 C C . GLU F 1 94 ? -9.395 19.036 35.241 1.00 21.99 82 GLU F C 1
ATOM 12208 O O . GLU F 1 94 ? -9.064 20.198 34.942 1.00 21.66 82 GLU F O 1
ATOM 12214 N N . ILE F 1 95 ? -8.577 18.004 35.063 1.00 20.35 83 ILE F N 1
ATOM 12215 C CA . ILE F 1 95 ? -7.209 18.227 34.612 1.00 19.45 83 ILE F CA 1
ATOM 12216 C C . ILE F 1 95 ? -7.139 19.034 33.309 1.00 21.35 83 ILE F C 1
ATOM 12217 O O . ILE F 1 95 ? -6.395 20.006 33.215 1.00 22.73 83 ILE F O 1
ATOM 12222 N N . PRO F 1 96 ? -7.859 18.633 32.269 1.00 22.52 84 PRO F N 1
ATOM 12223 C CA . PRO F 1 96 ? -7.747 19.339 31.001 1.00 24.79 84 PRO F CA 1
ATOM 12224 C C . PRO F 1 96 ? -8.138 20.812 31.043 1.00 23.47 84 PRO F C 1
ATOM 12225 O O . PRO F 1 96 ? -7.520 21.636 30.362 1.00 23.44 84 PRO F O 1
ATOM 12229 N N . ILE F 1 97 ? -9.096 21.123 31.905 1.00 23.59 85 ILE F N 1
ATOM 12230 C CA A ILE F 1 97 ? -9.670 22.444 32.045 0.50 23.69 85 ILE F CA 1
ATOM 12231 C CA B ILE F 1 97 ? -9.614 22.479 31.963 0.50 24.36 85 ILE F CA 1
ATOM 12232 C C . ILE F 1 97 ? -8.569 23.367 32.629 1.00 23.55 85 ILE F C 1
ATOM 12233 O O . ILE F 1 97 ? -8.277 24.448 32.108 1.00 21.56 85 ILE F O 1
ATOM 12242 N N . VAL F 1 98 ? -7.987 22.923 33.748 1.00 22.19 86 VAL F N 1
ATOM 12243 C CA . VAL F 1 98 ? -6.965 23.728 34.441 1.00 23.11 86 VAL F CA 1
ATOM 12244 C C . VAL F 1 98 ? -5.640 23.795 33.640 1.00 23.98 86 VAL F C 1
ATOM 12245 O O . VAL F 1 98 ? -4.936 24.834 33.649 1.00 25.25 86 VAL F O 1
ATOM 12249 N N . VAL F 1 99 ? -5.274 22.718 32.951 1.00 22.97 87 VAL F N 1
ATOM 12250 C CA . VAL F 1 99 ? -4.139 22.789 32.044 1.00 24.26 87 VAL F CA 1
ATOM 12251 C C . VAL F 1 99 ? -4.368 23.844 30.950 1.00 25.95 87 VAL F C 1
ATOM 12252 O O . VAL F 1 99 ? -3.515 24.698 30.709 1.00 23.60 87 VAL F O 1
ATOM 12256 N N . ALA F 1 100 ? -5.522 23.796 30.288 1.00 26.38 88 ALA F N 1
ATOM 12257 C CA . ALA F 1 100 ? -5.803 24.737 29.201 1.00 25.99 88 ALA F CA 1
ATOM 12258 C C . ALA F 1 100 ? -5.898 26.164 29.713 1.00 26.84 88 ALA F C 1
ATOM 12259 O O . ALA F 1 100 ? -5.522 27.083 29.016 1.00 27.78 88 ALA F O 1
ATOM 12261 N N . GLU F 1 101 ? -6.414 26.348 30.921 1.00 26.49 89 GLU F N 1
ATOM 12262 C CA . GLU F 1 101 ? -6.581 27.680 31.490 1.00 28.65 89 GLU F CA 1
ATOM 12263 C C . GLU F 1 101 ? -5.325 28.221 32.181 1.00 26.57 89 GLU F C 1
ATOM 12264 O O . GLU F 1 101 ? -5.305 29.378 32.554 1.00 26.77 89 GLU F O 1
ATOM 12270 N N . GLY F 1 102 ? -4.289 27.412 32.359 1.00 25.52 90 GLY F N 1
ATOM 12271 C CA . GLY F 1 102 ? -3.080 27.879 33.033 1.00 25.93 90 GLY F CA 1
ATOM 12272 C C . GLY F 1 102 ? -3.300 28.174 34.510 1.00 25.18 90 GLY F C 1
ATOM 12273 O O . GLY F 1 102 ? -2.721 29.093 35.068 1.00 22.96 90 GLY F O 1
ATOM 12274 N N . LYS F 1 103 ? -4.140 27.383 35.155 1.00 24.76 91 LYS F N 1
ATOM 12275 C CA . LYS F 1 103 ? -4.428 27.595 36.576 1.00 25.50 91 LYS F CA 1
ATOM 12276 C C . LYS F 1 103 ? -3.644 26.675 37.483 1.00 23.39 91 LYS F C 1
ATOM 12277 O O . LYS F 1 103 ? -3.196 25.598 37.074 1.00 23.07 91 LYS F O 1
ATOM 12283 N N . ASN F 1 104 ? -3.451 27.111 38.725 1.00 21.30 92 ASN F N 1
ATOM 12284 C CA . ASN F 1 104 ? -2.978 26.193 39.763 1.00 21.96 92 ASN F CA 1
ATOM 12285 C C . ASN F 1 104 ? -4.073 25.167 40.077 1.00 21.19 92 ASN F C 1
ATOM 12286 O O . ASN F 1 104 ? -5.238 25.521 40.107 1.00 24.28 92 ASN F O 1
ATOM 12291 N N . ALA F 1 105 ? -3.700 23.943 40.391 1.00 19.43 93 ALA F N 1
ATOM 12292 C CA . ALA F 1 105 ? -4.671 22.952 40.856 1.00 21.22 93 ALA F CA 1
ATOM 12293 C C . ALA F 1 105 ? -4.053 21.918 41.779 1.00 20.66 93 ALA F C 1
ATOM 12294 O O . ALA F 1 105 ? -2.944 21.444 41.528 1.00 22.31 93 ALA F O 1
ATOM 12296 N N . ALA F 1 106 ? -4.797 21.573 42.825 1.00 19.23 94 ALA F N 1
ATOM 12297 C CA . ALA F 1 106 ? -4.451 20.526 43.738 1.00 21.23 94 ALA F CA 1
ATOM 12298 C C . ALA F 1 106 ? -5.236 19.274 43.382 1.00 22.88 94 ALA F C 1
ATOM 12299 O O . ALA F 1 106 ? -6.445 19.305 43.316 1.00 21.89 94 ALA F O 1
ATOM 12301 N N . THR F 1 107 ? -4.514 18.180 43.194 1.00 22.45 95 THR F N 1
ATOM 12302 C CA . THR F 1 107 ? -5.098 16.899 42.756 1.00 23.55 95 THR F CA 1
ATOM 12303 C C . THR F 1 107 ? -5.680 16.090 43.896 1.00 24.52 95 THR F C 1
ATOM 12304 O O . THR F 1 107 ? -5.159 16.107 45.001 1.00 23.98 95 THR F O 1
ATOM 12308 N N . THR F 1 108 ? -6.799 15.420 43.624 1.00 23.04 96 THR F N 1
ATOM 12309 C CA . THR F 1 108 ? -7.311 14.390 44.530 1.00 21.26 96 THR F CA 1
ATOM 12310 C C . THR F 1 108 ? -6.650 13.061 44.144 1.00 21.07 96 THR F C 1
ATOM 12311 O O . THR F 1 108 ? -5.797 13.005 43.253 1.00 20.04 96 THR F O 1
ATOM 12315 N N . VAL F 1 109 ? -7.094 11.984 44.778 1.00 21.40 97 VAL F N 1
ATOM 12316 C CA . VAL F 1 109 ? -6.637 10.640 44.435 1.00 21.77 97 VAL F CA 1
ATOM 12317 C C . VAL F 1 109 ? -6.867 10.298 42.956 1.00 19.93 97 VAL F C 1
ATOM 12318 O O . VAL F 1 109 ? -5.976 9.732 42.301 1.00 21.97 97 VAL F O 1
ATOM 12322 N N . SER F 1 110 ? -8.051 10.589 42.434 1.00 21.39 98 SER F N 1
ATOM 12323 C CA . SER F 1 110 ? -8.346 10.239 41.057 1.00 21.04 98 SER F CA 1
ATOM 12324 C C . SER F 1 110 ? -7.302 10.876 40.101 1.00 21.35 98 SER F C 1
ATOM 12325 O O . SER F 1 110 ? -6.713 10.182 39.267 1.00 20.78 98 SER F O 1
ATOM 12328 N N . ALA F 1 111 ? -7.067 12.174 40.231 1.00 21.38 99 ALA F N 1
ATOM 12329 C CA . ALA F 1 111 ? -6.142 12.834 39.314 1.00 20.87 99 ALA F CA 1
ATOM 12330 C C . ALA F 1 111 ? -4.700 12.354 39.532 1.00 19.72 99 ALA F C 1
ATOM 12331 O O . ALA F 1 111 ? -3.878 12.319 38.610 1.00 21.76 99 ALA F O 1
ATOM 12333 N N . THR F 1 112 ? -4.379 12.043 40.786 1.00 19.98 100 THR F N 1
ATOM 12334 C CA . THR F 1 112 ? -3.009 11.644 41.109 1.00 22.32 100 THR F CA 1
ATOM 12335 C C . THR F 1 112 ? -2.715 10.276 40.502 1.00 20.81 100 THR F C 1
ATOM 12336 O O . THR F 1 112 ? -1.663 10.046 39.923 1.00 19.86 100 THR F O 1
ATOM 12340 N N . ILE F 1 113 ? -3.644 9.346 40.676 1.00 19.42 101 ILE F N 1
ATOM 12341 C CA . ILE F 1 113 ? -3.497 7.991 40.098 1.00 21.51 101 ILE F CA 1
ATOM 12342 C C . ILE F 1 113 ? -3.468 8.103 38.577 1.00 20.47 101 ILE F C 1
ATOM 12343 O O . ILE F 1 113 ? -2.619 7.480 37.960 1.00 21.40 101 ILE F O 1
ATOM 12348 N N . PHE F 1 114 ? -4.402 8.866 38.006 1.00 22.71 102 PHE F N 1
ATOM 12349 C CA . PHE F 1 114 ? -4.464 9.088 36.559 1.00 21.60 102 PHE F CA 1
ATOM 12350 C C . PHE F 1 114 ? -3.106 9.600 35.987 1.00 21.19 102 PHE F C 1
ATOM 12351 O O . PHE F 1 114 ? -2.511 9.031 35.083 1.00 20.65 102 PHE F O 1
ATOM 12359 N N . LEU F 1 115 ? -2.586 10.651 36.589 1.00 22.81 103 LEU F N 1
ATOM 12360 C CA . LEU F 1 115 ? -1.302 11.184 36.179 1.00 21.92 103 LEU F CA 1
ATOM 12361 C C . LEU F 1 115 ? -0.128 10.248 36.490 1.00 21.96 103 LEU F C 1
ATOM 12362 O O . LEU F 1 115 ? 0.778 10.105 35.689 1.00 23.24 103 LEU F O 1
ATOM 12367 N N . SER F 1 116 ? -0.133 9.603 37.644 1.00 22.57 104 SER F N 1
ATOM 12368 C CA . SER F 1 116 ? 0.955 8.676 38.010 1.00 21.91 104 SER F CA 1
ATOM 12369 C C . SER F 1 116 ? 1.071 7.583 36.950 1.00 21.20 104 SER F C 1
ATOM 12370 O O . SER F 1 116 ? 2.166 7.207 36.529 1.00 21.71 104 SER F O 1
ATOM 12373 N N . ARG F 1 117 ? -0.077 7.130 36.468 1.00 23.28 105 ARG F N 1
ATOM 12374 C CA . ARG F 1 117 ? -0.134 6.066 35.470 1.00 23.68 105 ARG F CA 1
ATOM 12375 C C . ARG F 1 117 ? 0.530 6.502 34.164 1.00 26.47 105 ARG F C 1
ATOM 12376 O O . ARG F 1 117 ? 1.103 5.689 33.442 1.00 30.20 105 ARG F O 1
ATOM 12384 N N . ARG F 1 118 ? 0.510 7.793 33.879 1.00 26.60 106 ARG F N 1
ATOM 12385 C CA . ARG F 1 118 ? 1.067 8.309 32.649 1.00 25.22 106 ARG F CA 1
ATOM 12386 C C . ARG F 1 118 ? 2.512 8.731 32.741 1.00 27.59 106 ARG F C 1
ATOM 12387 O O . ARG F 1 118 ? 3.118 9.029 31.716 1.00 29.68 106 ARG F O 1
ATOM 12395 N N . ILE F 1 119 ? 3.069 8.747 33.939 1.00 27.70 107 ILE F N 1
ATOM 12396 C CA . ILE F 1 119 ? 4.457 9.099 34.076 1.00 28.80 107 ILE F CA 1
ATOM 12397 C C . ILE F 1 119 ? 5.287 8.028 34.756 1.00 28.48 107 ILE F C 1
ATOM 12398 O O . ILE F 1 119 ? 6.400 8.297 35.122 1.00 30.62 107 ILE F O 1
ATOM 12403 N N . GLY F 1 120 ? 4.744 6.828 34.908 1.00 27.60 108 GLY F N 1
ATOM 12404 C CA . GLY F 1 120 ? 5.493 5.679 35.380 1.00 26.06 108 GLY F CA 1
ATOM 12405 C C . GLY F 1 120 ? 5.602 5.538 36.879 1.00 24.17 108 GLY F C 1
ATOM 12406 O O . GLY F 1 120 ? 6.475 4.822 37.376 1.00 26.06 108 GLY F O 1
ATOM 12407 N N . ILE F 1 121 ? 4.722 6.196 37.623 1.00 22.52 109 ILE F N 1
ATOM 12408 C CA . ILE F 1 121 ? 4.661 6.002 39.058 1.00 22.05 109 ILE F CA 1
ATOM 12409 C C . ILE F 1 121 ? 3.609 4.928 39.394 1.00 22.59 109 ILE F C 1
ATOM 12410 O O . ILE F 1 121 ? 2.447 5.040 38.948 1.00 22.69 109 ILE F O 1
ATOM 12415 N N . GLU F 1 122 ? 4.018 3.893 40.128 1.00 20.59 110 GLU F N 1
ATOM 12416 C CA . GLU F 1 122 ? 3.187 2.727 40.371 1.00 22.06 110 GLU F CA 1
ATOM 12417 C C . GLU F 1 122 ? 2.615 2.667 41.775 1.00 24.47 110 GLU F C 1
ATOM 12418 O O . GLU F 1 122 ? 1.598 2.018 41.988 1.00 29.62 110 GLU F O 1
ATOM 12424 N N . VAL F 1 123 ? 3.228 3.382 42.715 1.00 22.24 111 VAL F N 1
ATOM 12425 C CA . VAL F 1 123 ? 2.770 3.412 44.091 1.00 19.24 111 VAL F CA 1
ATOM 12426 C C . VAL F 1 123 ? 2.270 4.833 44.434 1.00 21.54 111 VAL F C 1
ATOM 12427 O O . VAL F 1 123 ? 2.978 5.809 44.183 1.00 21.34 111 VAL F O 1
ATOM 12431 N N . VAL F 1 124 ? 1.072 4.930 45.012 1.00 21.77 112 VAL F N 1
ATOM 12432 C CA . VAL F 1 124 ? 0.469 6.202 45.398 1.00 19.59 112 VAL F CA 1
ATOM 12433 C C . VAL F 1 124 ? 0.010 6.090 46.848 1.00 22.19 112 VAL F C 1
ATOM 12434 O O . VAL F 1 124 ? -0.392 5.035 47.302 1.00 21.15 112 VAL F O 1
ATOM 12438 N N . VAL F 1 125 ? 0.157 7.179 47.592 1.00 22.36 113 VAL F N 1
ATOM 12439 C CA . VAL F 1 125 ? -0.235 7.220 48.979 1.00 21.46 113 VAL F CA 1
ATOM 12440 C C . VAL F 1 125 ? -1.304 8.291 49.204 1.00 23.96 113 VAL F C 1
ATOM 12441 O O . VAL F 1 125 ? -1.234 9.378 48.656 1.00 23.90 113 VAL F O 1
ATOM 12445 N N . THR F 1 126 ? -2.280 7.965 50.035 1.00 23.78 114 THR F N 1
ATOM 12446 C CA . THR F 1 126 ? -3.243 8.957 50.500 1.00 23.83 114 THR F CA 1
ATOM 12447 C C . THR F 1 126 ? -3.589 8.666 51.959 1.00 22.26 114 THR F C 1
ATOM 12448 O O . THR F 1 126 ? -3.079 7.721 52.573 1.00 24.02 114 THR F O 1
ATOM 12452 N N . GLY F 1 127 ? -4.479 9.472 52.502 1.00 23.75 115 GLY F N 1
ATOM 12453 C CA . GLY F 1 127 ? -5.057 9.248 53.825 1.00 23.38 115 GLY F CA 1
ATOM 12454 C C . GLY F 1 127 ? -6.264 8.339 53.720 1.00 26.10 115 GLY F C 1
ATOM 12455 O O . GLY F 1 127 ? -6.236 7.186 54.149 1.00 26.56 115 GLY F O 1
ATOM 12456 N N . GLY F 1 128 ? -7.318 8.845 53.109 1.00 24.22 116 GLY F N 1
ATOM 12457 C CA . GLY F 1 128 ? -8.496 8.007 52.787 1.00 24.42 116 GLY F CA 1
ATOM 12458 C C . GLY F 1 128 ? -9.050 8.416 51.453 1.00 23.43 116 GLY F C 1
ATOM 12459 O O . GLY F 1 128 ? -8.922 9.575 51.068 1.00 28.24 116 GLY F O 1
ATOM 12460 N N . THR F 1 129 ? -9.630 7.472 50.712 1.00 21.18 117 THR F N 1
ATOM 12461 C CA . THR F 1 129 ? -10.211 7.795 49.417 1.00 23.20 117 THR F CA 1
ATOM 12462 C C . THR F 1 129 ? -11.596 8.348 49.576 1.00 22.59 117 THR F C 1
ATOM 12463 O O . THR F 1 129 ? -12.217 8.248 50.651 1.00 23.03 117 THR F O 1
ATOM 12467 N N . GLY F 1 130 ? -12.074 8.944 48.489 1.00 22.90 118 GLY F N 1
ATOM 12468 C CA . GLY F 1 130 ? -13.447 9.303 48.360 1.00 23.51 118 GLY F CA 1
ATOM 12469 C C . GLY F 1 130 ? -14.288 8.061 48.097 1.00 22.85 118 GLY F C 1
ATOM 12470 O O . GLY F 1 130 ? -13.804 6.942 48.130 1.00 24.54 118 GLY F O 1
ATOM 12471 N N . GLY F 1 131 ? -15.579 8.276 47.894 1.00 21.91 119 GLY F N 1
ATOM 12472 C CA . GLY F 1 131 ? -16.484 7.178 47.671 1.00 21.59 119 GLY F CA 1
ATOM 12473 C C . GLY F 1 131 ? -17.882 7.665 47.413 1.00 21.91 119 GLY F C 1
ATOM 12474 O O . GLY F 1 131 ? -18.092 8.756 46.884 1.00 20.42 119 GLY F O 1
ATOM 12475 N N . VAL F 1 132 ? -18.828 6.836 47.831 1.00 20.70 120 VAL F N 1
ATOM 12476 C CA . VAL F 1 132 ? -20.241 7.181 47.808 1.00 22.91 120 VAL F CA 1
ATOM 12477 C C . VAL F 1 132 ? -20.616 7.961 49.043 1.00 21.54 120 VAL F C 1
ATOM 12478 O O . VAL F 1 132 ? -20.464 7.488 50.171 1.00 20.77 120 VAL F O 1
ATOM 12482 N N . HIS F 1 133 ? -21.145 9.163 48.834 1.00 22.43 121 HIS F N 1
ATOM 12483 C CA . HIS F 1 133 ? -21.623 9.998 49.931 1.00 20.96 121 HIS F CA 1
ATOM 12484 C C . HIS F 1 133 ? -23.036 9.615 50.374 1.00 22.34 121 HIS F C 1
ATOM 12485 O O . HIS F 1 133 ? -23.806 8.988 49.594 1.00 22.17 121 HIS F O 1
ATOM 12492 N N . PRO F 1 134 ? -23.408 9.993 51.594 1.00 21.21 122 PRO F N 1
ATOM 12493 C CA . PRO F 1 134 ? -24.789 9.798 52.030 1.00 23.03 122 PRO F CA 1
ATOM 12494 C C . PRO F 1 134 ? -25.771 10.368 51.030 1.00 21.79 122 PRO F C 1
ATOM 12495 O O . PRO F 1 134 ? -25.533 11.429 50.450 1.00 23.36 122 PRO F O 1
ATOM 12499 N N . GLY F 1 135 ? -26.820 9.614 50.775 1.00 21.97 123 GLY F N 1
ATOM 12500 C CA . GLY F 1 135 ? -27.768 9.903 49.679 1.00 22.53 123 GLY F CA 1
ATOM 12501 C C . GLY F 1 135 ? -27.523 9.091 48.423 1.00 21.91 123 GLY F C 1
ATOM 12502 O O . GLY F 1 135 ? -28.439 8.877 47.597 1.00 20.71 123 GLY F O 1
ATOM 12503 N N . ARG F 1 136 ? -26.299 8.603 48.279 1.00 22.19 124 ARG F N 1
ATOM 12504 C CA . ARG F 1 136 ? -25.893 7.702 47.178 1.00 22.70 124 ARG F CA 1
ATOM 12505 C C . ARG F 1 136 ? -25.921 8.244 45.757 1.00 24.60 124 ARG F C 1
ATOM 12506 O O . ARG F 1 136 ? -25.831 7.483 44.797 1.00 25.39 124 ARG F O 1
ATOM 12514 N N . VAL F 1 137 ? -25.980 9.563 45.621 1.00 23.21 125 VAL F N 1
ATOM 12515 C CA . VAL F 1 137 ? -25.948 10.198 44.307 1.00 23.49 125 VAL F CA 1
ATOM 12516 C C . VAL F 1 137 ? -24.603 10.874 44.023 1.00 21.44 125 VAL F C 1
ATOM 12517 O O . VAL F 1 137 ? -24.150 10.977 42.902 1.00 22.45 125 VAL F O 1
ATOM 12521 N N . ASP F 1 138 ? -24.009 11.404 45.065 1.00 18.36 126 ASP F N 1
ATOM 12522 C CA . ASP F 1 138 ? -22.690 12.058 45.016 1.00 20.83 126 ASP F CA 1
ATOM 12523 C C . ASP F 1 138 ? -21.642 10.977 45.210 1.00 20.61 126 ASP F C 1
ATOM 12524 O O . ASP F 1 138 ? -21.516 10.400 46.292 1.00 22.05 126 ASP F O 1
ATOM 12529 N N . VAL F 1 139 ? -20.921 10.680 44.145 1.00 20.19 127 VAL F N 1
ATOM 12530 C CA . VAL F 1 139 ? -19.929 9.593 44.125 1.00 20.32 127 VAL F CA 1
ATOM 12531 C C . VAL F 1 139 ? -18.625 10.060 43.564 1.00 19.80 127 VAL F C 1
ATOM 12532 O O . VAL F 1 139 ? -18.565 10.597 42.447 1.00 22.06 127 VAL F O 1
ATOM 12536 N N . SER F 1 140 ? -17.546 9.847 44.329 1.00 19.87 128 SER F N 1
ATOM 12537 C CA . SER F 1 140 ? -16.241 10.344 43.938 1.00 19.70 128 SER F CA 1
ATOM 12538 C C . SER F 1 140 ? -15.717 9.761 42.615 1.00 20.56 128 SER F C 1
ATOM 12539 O O . SER F 1 140 ? -15.812 8.554 42.351 1.00 23.17 128 SER F O 1
ATOM 12542 N N . GLN F 1 141 ? -15.074 10.616 41.820 1.00 21.67 129 GLN F N 1
ATOM 12543 C CA . GLN F 1 141 ? -14.251 10.123 40.691 1.00 22.14 129 GLN F CA 1
ATOM 12544 C C . GLN F 1 141 ? -13.179 9.150 41.126 1.00 21.26 129 GLN F C 1
ATOM 12545 O O . GLN F 1 141 ? -12.622 8.406 40.292 1.00 19.84 129 GLN F O 1
ATOM 12551 N N . ASP F 1 142 ? -12.807 9.190 42.402 1.00 21.82 130 ASP F N 1
ATOM 12552 C CA . ASP F 1 142 ? -11.811 8.222 42.916 1.00 22.49 130 ASP F CA 1
ATOM 12553 C C . ASP F 1 142 ? -12.197 6.794 42.586 1.00 23.69 130 ASP F C 1
ATOM 12554 O O . ASP F 1 142 ? -11.329 5.999 42.224 1.00 23.35 130 ASP F O 1
ATOM 12559 N N . LEU F 1 143 ? -13.486 6.443 42.741 1.00 23.10 131 LEU F N 1
ATOM 12560 C CA . LEU F 1 143 ? -13.936 5.066 42.435 1.00 22.84 131 LEU F CA 1
ATOM 12561 C C . LEU F 1 143 ? -13.819 4.738 40.944 1.00 22.52 131 LEU F C 1
ATOM 12562 O O . LEU F 1 143 ? -13.295 3.680 40.575 1.00 21.76 131 LEU F O 1
ATOM 12567 N N . THR F 1 144 ? -14.276 5.642 40.091 1.00 23.14 132 THR F N 1
ATOM 12568 C CA . THR F 1 144 ? -14.103 5.479 38.664 1.00 21.56 132 THR F CA 1
ATOM 12569 C C . THR F 1 144 ? -12.640 5.289 38.292 1.00 22.47 132 THR F C 1
ATOM 12570 O O . THR F 1 144 ? -12.299 4.399 37.472 1.00 21.88 132 THR F O 1
ATOM 12574 N N . GLU F 1 145 ? -11.756 6.097 38.866 1.00 21.30 133 GLU F N 1
ATOM 12575 C CA . GLU F 1 145 ? -10.361 6.009 38.516 1.00 20.57 133 GLU F CA 1
ATOM 12576 C C . GLU F 1 145 ? -9.714 4.679 38.935 1.00 22.11 133 GLU F C 1
ATOM 12577 O O . GLU F 1 145 ? -8.948 4.052 38.181 1.00 20.36 133 GLU F O 1
ATOM 12591 N N . SER F 1 147 ? -11.188 1.948 39.178 1.00 20.85 135 SER F N 1
ATOM 12592 C CA A SER F 1 147 ? -11.738 0.877 38.361 0.50 22.35 135 SER F CA 1
ATOM 12593 C CA B SER F 1 147 ? -11.810 0.940 38.337 0.50 21.66 135 SER F CA 1
ATOM 12594 C C . SER F 1 147 ? -11.205 0.940 36.927 1.00 21.63 135 SER F C 1
ATOM 12595 O O . SER F 1 147 ? -11.483 0.047 36.099 1.00 22.77 135 SER F O 1
ATOM 12600 N N . SER F 1 148 ? -10.384 1.963 36.639 1.00 23.57 136 SER F N 1
ATOM 12601 C CA . SER F 1 148 ? -9.895 2.228 35.282 1.00 24.77 136 SER F CA 1
ATOM 12602 C C . SER F 1 148 ? -8.382 2.181 35.182 1.00 24.12 136 SER F C 1
ATOM 12603 O O . SER F 1 148 ? -7.846 1.993 34.093 1.00 26.09 136 SER F O 1
ATOM 12606 N N . SER F 1 149 ? -7.667 2.352 36.289 1.00 22.53 137 SER F N 1
ATOM 12607 C CA . SER F 1 149 ? -6.230 2.587 36.245 1.00 23.68 137 SER F CA 1
ATOM 12608 C C . SER F 1 149 ? -5.489 1.771 37.248 1.00 25.33 137 SER F C 1
ATOM 12609 O O . SER F 1 149 ? -5.882 1.663 38.422 1.00 26.20 137 SER F O 1
ATOM 12612 N N . ARG F 1 150 ? -4.361 1.247 36.805 1.00 23.39 138 ARG F N 1
ATOM 12613 C CA . ARG F 1 150 ? -3.579 0.359 37.666 1.00 24.30 138 ARG F CA 1
ATOM 12614 C C . ARG F 1 150 ? -2.489 1.089 38.425 1.00 24.39 138 ARG F C 1
ATOM 12615 O O . ARG F 1 150 ? -1.688 1.858 37.857 1.00 25.32 138 ARG F O 1
ATOM 12623 N N . ALA F 1 151 ? -2.475 0.836 39.745 1.00 23.11 139 ALA F N 1
ATOM 12624 C CA . ALA F 1 151 ? -1.512 1.374 40.666 1.00 24.28 139 ALA F CA 1
ATOM 12625 C C . ALA F 1 151 ? -1.650 0.591 41.976 1.00 22.58 139 ALA F C 1
ATOM 12626 O O . ALA F 1 151 ? -2.605 -0.154 42.159 1.00 22.88 139 ALA F O 1
ATOM 12628 N N . VAL F 1 152 ? -0.671 0.727 42.856 1.00 22.60 140 VAL F N 1
ATOM 12629 C CA . VAL F 1 152 ? -0.837 0.295 44.255 1.00 20.36 140 VAL F CA 1
ATOM 12630 C C . VAL F 1 152 ? -1.113 1.553 45.064 1.00 20.19 140 VAL F C 1
ATOM 12631 O O . VAL F 1 152 ? -0.317 2.497 45.040 1.00 23.18 140 VAL F O 1
ATOM 12635 N N . LEU F 1 153 ? -2.271 1.594 45.712 1.00 21.19 141 LEU F N 1
ATOM 12636 C CA . LEU F 1 153 ? -2.661 2.740 46.537 1.00 21.27 141 LEU F CA 1
ATOM 12637 C C . LEU F 1 153 ? -2.675 2.312 48.008 1.00 21.72 141 LEU F C 1
ATOM 12638 O O . LEU F 1 153 ? -3.407 1.371 48.386 1.00 19.61 141 LEU F O 1
ATOM 12643 N N . VAL F 1 154 ? -1.825 2.973 48.813 1.00 21.42 142 VAL F N 1
ATOM 12644 C CA . VAL F 1 154 ? -1.846 2.841 50.279 1.00 21.48 142 VAL F CA 1
ATOM 12645 C C . VAL F 1 154 ? -2.807 3.900 50.826 1.00 23.55 142 VAL F C 1
ATOM 12646 O O . VAL F 1 154 ? -2.646 5.092 50.534 1.00 23.50 142 VAL F O 1
ATOM 12650 N N . SER F 1 155 ? -3.820 3.451 51.565 1.00 22.01 143 SER F N 1
ATOM 12651 C CA . SER F 1 155 ? -4.762 4.341 52.227 1.00 22.89 143 SER F CA 1
ATOM 12652 C C . SER F 1 155 ? -5.239 3.694 53.516 1.00 23.56 143 SER F C 1
ATOM 12653 O O . SER F 1 155 ? -5.033 2.511 53.757 1.00 25.68 143 SER F O 1
ATOM 12656 N N . SER F 1 156 ? -5.890 4.494 54.334 1.00 22.74 144 SER F N 1
ATOM 12657 C CA . SER F 1 156 ? -6.537 4.023 55.551 1.00 20.77 144 SER F CA 1
ATOM 12658 C C . SER F 1 156 ? -8.020 3.818 55.260 1.00 23.63 144 SER F C 1
ATOM 12659 O O . SER F 1 156 ? -8.868 4.169 56.045 1.00 24.89 144 SER F O 1
ATOM 12662 N N . GLY F 1 157 ? -8.309 3.214 54.117 1.00 24.91 145 GLY F N 1
ATOM 12663 C CA . GLY F 1 157 ? -9.692 2.924 53.723 1.00 26.72 145 GLY F CA 1
ATOM 12664 C C . GLY F 1 157 ? -10.285 4.133 53.050 1.00 25.73 145 GLY F C 1
ATOM 12665 O O . GLY F 1 157 ? -9.626 4.786 52.211 1.00 29.74 145 GLY F O 1
ATOM 12666 N N . ILE F 1 158 ? -11.540 4.432 53.401 1.00 25.29 146 ILE F N 1
ATOM 12667 C CA . ILE F 1 158 ? -12.288 5.515 52.802 1.00 24.49 146 ILE F CA 1
ATOM 12668 C C . ILE F 1 158 ? -12.583 6.543 53.865 1.00 23.66 146 ILE F C 1
ATOM 12669 O O . ILE F 1 158 ? -12.593 6.258 55.050 1.00 23.21 146 ILE F O 1
ATOM 12674 N N . LYS F 1 159 ? -12.853 7.755 53.436 1.00 24.27 147 LYS F N 1
ATOM 12675 C CA . LYS F 1 159 ? -13.128 8.802 54.394 1.00 24.32 147 LYS F CA 1
ATOM 12676 C C . LYS F 1 159 ? -14.388 8.550 55.212 1.00 23.17 147 LYS F C 1
ATOM 12677 O O . LYS F 1 159 ? -15.403 8.024 54.744 1.00 24.19 147 LYS F O 1
ATOM 12683 N N . SER F 1 160 ? -14.290 8.946 56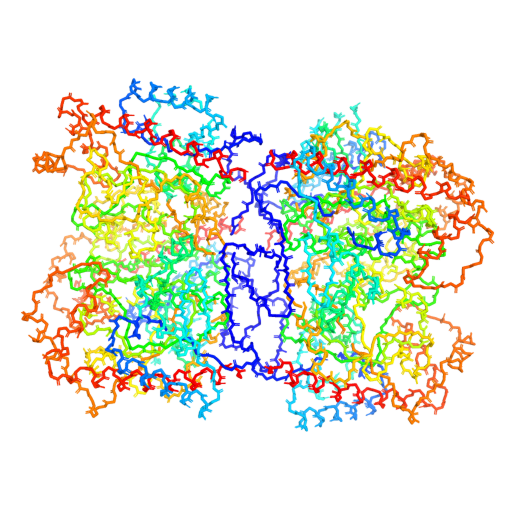.478 1.00 24.24 148 SER F N 1
ATOM 12684 C CA . SER F 1 160 ? -15.301 8.688 57.463 1.00 22.18 148 SER F CA 1
ATOM 12685 C C . SER F 1 160 ? -16.644 9.360 57.213 1.00 23.19 148 SER F C 1
ATOM 12686 O O . SER F 1 160 ? -17.606 9.035 57.878 1.00 22.71 148 SER F O 1
ATOM 12689 N N . ILE F 1 161 ? -16.677 10.300 56.275 1.00 24.71 149 ILE F N 1
ATOM 12690 C CA . ILE F 1 161 ? -17.894 11.081 55.943 1.00 25.15 149 ILE F CA 1
ATOM 12691 C C . ILE F 1 161 ? -18.802 10.393 54.911 1.00 23.87 149 ILE F C 1
ATOM 12692 O O . ILE F 1 161 ? -19.899 10.869 54.644 1.00 23.89 149 ILE F O 1
ATOM 12697 N N . LEU F 1 162 ? -18.377 9.230 54.429 1.00 24.32 150 LEU F N 1
ATOM 12698 C CA . LEU F 1 162 ? -19.040 8.552 53.326 1.00 25.33 150 LEU F CA 1
ATOM 12699 C C . LEU F 1 162 ? -20.125 7.598 53.813 1.00 25.11 150 LEU F C 1
ATOM 12700 O O . LEU F 1 162 ? -20.209 7.300 55.004 1.00 21.89 150 LEU F O 1
ATOM 12705 N N . ASP F 1 163 ? -20.952 7.135 52.873 1.00 24.28 151 ASP F N 1
ATOM 12706 C CA . ASP F 1 163 ? -21.848 6.017 53.058 1.00 20.81 151 ASP F CA 1
ATOM 12707 C C . ASP F 1 163 ? -20.967 4.768 52.974 1.00 22.08 151 ASP F C 1
ATOM 12708 O O . ASP F 1 163 ? -20.566 4.316 51.890 1.00 20.68 151 ASP F O 1
ATOM 12713 N N . VAL F 1 164 ? -20.642 4.220 54.136 1.00 23.07 152 VAL F N 1
ATOM 12714 C CA . VAL F 1 164 ? -19.656 3.162 54.227 1.00 21.97 152 VAL F CA 1
ATOM 12715 C C . VAL F 1 164 ? -20.111 1.885 53.498 1.00 20.85 152 VAL F C 1
ATOM 12716 O O . VAL F 1 164 ? -19.383 1.342 52.683 1.00 21.32 152 VAL F O 1
ATOM 12720 N N . GLU F 1 165 ? -21.307 1.414 53.802 1.00 22.68 153 GLU F N 1
ATOM 12721 C CA . GLU F 1 165 ? -21.887 0.243 53.127 1.00 25.80 153 GLU F CA 1
ATOM 12722 C C . GLU F 1 165 ? -21.916 0.398 51.584 1.00 23.19 153 GLU F C 1
ATOM 12723 O O . GLU F 1 165 ? -21.446 -0.482 50.857 1.00 21.98 153 GLU F O 1
ATOM 12729 N N . ALA F 1 166 ? -22.469 1.505 51.086 1.00 22.60 154 ALA F N 1
ATOM 12730 C CA . ALA F 1 166 ? -22.552 1.697 49.625 1.00 21.45 154 ALA F CA 1
ATOM 12731 C C . ALA F 1 166 ? -21.176 1.765 48.959 1.00 21.06 154 ALA F C 1
ATOM 12732 O O . ALA F 1 166 ? -20.971 1.241 47.830 1.00 20.72 154 ALA F O 1
ATOM 12734 N N . THR F 1 167 ? -20.227 2.408 49.642 1.00 20.42 155 THR F N 1
ATOM 12735 C CA . THR F 1 167 ? -18.879 2.495 49.104 1.00 21.60 155 THR F CA 1
ATOM 12736 C C . THR F 1 167 ? -18.181 1.137 49.059 1.00 21.08 155 THR F C 1
ATOM 12737 O O . THR F 1 167 ? -17.541 0.781 48.060 1.00 20.73 155 THR F O 1
ATOM 12741 N N . PHE F 1 168 ? -18.274 0.417 50.153 1.00 20.44 156 PHE F N 1
ATOM 12742 C CA . PHE F 1 168 ? -17.644 -0.896 50.253 1.00 22.67 156 PHE F CA 1
ATOM 12743 C C . PHE F 1 168 ? -18.213 -1.871 49.213 1.00 22.20 156 PHE F C 1
ATOM 12744 O O . PHE F 1 168 ? -17.478 -2.600 48.544 1.00 22.65 156 PHE F O 1
ATOM 12752 N N . GLU F 1 169 ? -19.530 -1.865 49.062 1.00 21.99 157 GLU F N 1
ATOM 12753 C CA . GLU F 1 169 ? -20.149 -2.648 48.008 1.00 22.08 157 GLU F CA 1
ATOM 12754 C C . GLU F 1 169 ? -19.704 -2.240 46.600 1.00 20.85 157 GLU F C 1
ATOM 12755 O O . GLU F 1 169 ? -19.542 -3.092 45.736 1.00 19.92 157 GLU F O 1
ATOM 12774 N N . LEU F 1 171 ? -16.930 -0.828 45.658 1.00 20.56 159 LEU F N 1
ATOM 12775 C CA . LEU F 1 171 ? -15.549 -1.242 45.464 1.00 21.21 159 LEU F CA 1
ATOM 12776 C C . LEU F 1 171 ? -15.536 -2.646 44.873 1.00 20.47 159 LEU F C 1
ATOM 12777 O O . LEU F 1 171 ? -14.747 -2.917 43.996 1.00 21.65 159 LEU F O 1
ATOM 12782 N N . GLU F 1 172 ? -16.379 -3.537 45.401 1.00 20.26 160 GLU F N 1
ATOM 12783 C CA . GLU F 1 172 ? -16.507 -4.904 44.873 1.00 20.35 160 GLU F CA 1
ATOM 12784 C C . GLU F 1 172 ? -17.028 -4.879 43.449 1.00 21.50 160 GLU F C 1
ATOM 12785 O O . GLU F 1 172 ? -16.425 -5.464 42.579 1.00 21.34 160 GLU F O 1
ATOM 12791 N N . THR F 1 173 ? -18.133 -4.191 43.236 1.00 21.43 161 THR F N 1
ATOM 12792 C CA . THR F 1 173 ? -18.791 -4.158 41.925 1.00 21.48 161 THR F CA 1
ATOM 12793 C C . THR F 1 173 ? -17.827 -3.721 40.846 1.00 20.50 161 THR F C 1
ATOM 12794 O O . THR F 1 173 ? -17.772 -4.334 39.763 1.00 23.18 161 THR F O 1
ATOM 12798 N N . LEU F 1 174 ? -17.068 -2.686 41.146 1.00 19.61 162 LEU F N 1
ATOM 12799 C CA . LEU F 1 174 ? -16.106 -2.130 40.199 1.00 21.26 162 LEU F CA 1
ATOM 12800 C C . LEU F 1 174 ? -14.810 -2.964 40.017 1.00 22.28 162 LEU F C 1
ATOM 12801 O O . LEU F 1 174 ? -13.936 -2.571 39.235 1.00 23.37 162 LEU F O 1
ATOM 12806 N N . GLU F 1 175 ? -14.735 -4.115 40.687 1.00 20.47 163 GLU F N 1
ATOM 12807 C CA . GLU F 1 175 ? -13.624 -5.053 40.600 1.00 21.50 163 GLU F CA 1
ATOM 12808 C C . GLU F 1 175 ? -12.294 -4.446 41.139 1.00 22.37 163 GLU F C 1
ATOM 12809 O O . GLU F 1 175 ? -11.199 -4.692 40.591 1.00 21.24 163 GLU F O 1
ATOM 12815 N N . ILE F 1 176 ? -12.411 -3.676 42.216 1.00 22.01 164 ILE F N 1
ATOM 12816 C CA . ILE F 1 176 ? -11.278 -3.058 42.851 1.00 20.87 164 ILE F CA 1
ATOM 12817 C C . ILE F 1 176 ? -10.773 -3.944 44.005 1.00 21.70 164 ILE F C 1
ATOM 12818 O O . ILE F 1 176 ? -11.410 -4.012 45.060 1.00 23.57 164 ILE F O 1
ATOM 12823 N N . PRO F 1 177 ? -9.641 -4.612 43.816 1.00 20.78 165 PRO F N 1
ATOM 12824 C CA . PRO F 1 177 ? -9.128 -5.505 44.843 1.00 22.06 165 PRO F CA 1
ATOM 12825 C C . PRO F 1 177 ? -8.593 -4.728 46.040 1.00 23.18 165 PRO F C 1
ATOM 12826 O O . PRO F 1 177 ? -7.929 -3.669 45.898 1.00 21.13 165 PRO F O 1
ATOM 12830 N N . LEU F 1 178 ? -8.958 -5.262 47.201 1.00 25.15 166 LEU F N 1
ATOM 12831 C CA . LEU F 1 178 ? -8.618 -4.761 48.530 1.00 26.27 166 LEU F CA 1
ATOM 12832 C C . LEU F 1 178 ? -7.849 -5.807 49.321 1.00 24.81 166 LEU F C 1
ATOM 12833 O O . LEU F 1 178 ? -8.234 -6.964 49.346 1.00 25.27 166 LEU F O 1
ATOM 12838 N N . VAL F 1 179 ? -6.794 -5.390 50.007 1.00 22.54 167 VAL F N 1
ATOM 12839 C CA . VAL F 1 179 ? -6.090 -6.264 50.963 1.00 22.52 167 VAL F CA 1
ATOM 12840 C C . VAL F 1 179 ? -5.739 -5.436 52.219 1.00 22.13 167 VAL F C 1
ATOM 12841 O O . VAL F 1 179 ? -5.383 -4.267 52.109 1.00 20.17 167 VAL F O 1
ATOM 12845 N N . GLY F 1 180 ? -5.932 -6.019 53.389 1.00 21.41 168 GLY F N 1
ATOM 12846 C CA . GLY F 1 180 ? -5.530 -5.390 54.629 1.00 22.44 168 GLY F CA 1
ATOM 12847 C C . GLY F 1 180 ? -4.084 -5.690 54.941 1.00 22.53 168 GLY F C 1
ATOM 12848 O O . GLY F 1 180 ? -3.681 -6.849 54.914 1.00 24.56 168 GLY F O 1
ATOM 12849 N N . PHE F 1 181 ? -3.298 -4.654 55.246 1.00 22.46 169 PHE F N 1
ATOM 12850 C CA . PHE F 1 181 ? -1.943 -4.848 55.667 1.00 23.78 169 PHE F CA 1
ATOM 12851 C C . PHE F 1 181 ? -1.978 -5.284 57.131 1.00 23.31 169 PHE F C 1
ATOM 12852 O O . PHE F 1 181 ? -2.312 -4.500 58.030 1.00 22.10 169 PHE F O 1
ATOM 12860 N N . ARG F 1 182 ? -1.663 -6.557 57.338 1.00 22.91 170 ARG F N 1
ATOM 12861 C CA . ARG F 1 182 ? -1.754 -7.225 58.630 1.00 24.25 170 ARG F CA 1
ATOM 12862 C C . ARG F 1 182 ? -3.029 -6.933 59.388 1.00 23.71 170 ARG F C 1
ATOM 12863 O O . ARG F 1 182 ? -3.022 -6.774 60.580 1.00 22.84 170 ARG F O 1
ATOM 12871 N N . THR F 1 183 ? -4.134 -6.896 58.674 1.00 24.01 171 THR F N 1
ATOM 12872 C CA . THR F 1 183 ? -5.443 -6.836 59.294 1.00 24.68 171 THR F CA 1
ATOM 12873 C C . THR F 1 183 ? -6.490 -7.432 58.359 1.00 24.26 171 THR F C 1
ATOM 12874 O O . THR F 1 183 ? -6.333 -7.376 57.160 1.00 21.69 171 THR F O 1
ATOM 12878 N N . ASN F 1 184 ? -7.541 -8.012 58.929 1.00 24.55 172 ASN F N 1
ATOM 12879 C CA . ASN F 1 184 ? -8.705 -8.432 58.181 1.00 24.04 172 ASN F CA 1
ATOM 12880 C C . ASN F 1 184 ? -9.845 -7.421 58.292 1.00 24.66 172 ASN F C 1
ATOM 12881 O O . ASN F 1 184 ? -10.947 -7.667 57.826 1.00 24.94 172 ASN F O 1
ATOM 12884 N N . GLU F 1 185 ? -9.568 -6.248 58.853 1.00 24.80 173 GLU F N 1
ATOM 12885 C CA . GLU F 1 185 ? -10.602 -5.246 59.061 1.00 25.40 173 GLU F CA 1
ATOM 12886 C C . GLU F 1 185 ? -10.459 -4.089 58.097 1.00 25.10 173 GLU F C 1
ATOM 12887 O O . GLU F 1 185 ? -9.413 -3.430 58.063 1.00 23.97 173 GLU F O 1
ATOM 12893 N N . PHE F 1 186 ? -11.507 -3.840 57.305 1.00 24.18 174 PHE F N 1
ATOM 12894 C CA . PHE F 1 186 ? -11.540 -2.707 56.424 1.00 23.91 174 PHE F CA 1
ATOM 12895 C C . PHE F 1 186 ? -11.469 -1.434 57.302 1.00 24.29 174 PHE F C 1
ATOM 12896 O O . PHE F 1 186 ? -12.341 -1.230 58.132 1.00 26.22 174 PHE F O 1
ATOM 12904 N N . PRO F 1 187 ? -10.407 -0.636 57.177 1.00 25.16 175 PRO F N 1
ATOM 12905 C CA . PRO F 1 187 ? -10.260 0.558 58.007 1.00 24.20 175 PRO F CA 1
ATOM 12906 C C . PRO F 1 187 ? -11.152 1.696 57.526 1.00 23.63 175 PRO F C 1
ATOM 12907 O O . PRO F 1 187 ? -11.526 1.752 56.336 1.00 23.07 175 PRO F O 1
ATOM 12911 N N . LEU F 1 188 ? -11.470 2.601 58.449 1.00 22.02 176 LEU F N 1
ATOM 12912 C CA . LEU F 1 188 ? -12.326 3.714 58.161 1.00 23.46 176 LEU F CA 1
ATOM 12913 C C . LEU F 1 188 ? -11.682 5.021 58.606 1.00 23.25 176 LEU F C 1
ATOM 12914 O O . LEU F 1 188 ? -12.225 5.724 59.469 1.00 23.39 176 LEU F O 1
ATOM 12919 N N . PHE F 1 189 ? -10.526 5.340 58.012 1.00 21.97 177 PHE F N 1
ATOM 12920 C CA . PHE F 1 189 ? -9.896 6.673 58.127 1.00 22.63 177 PHE F CA 1
ATOM 12921 C C . PHE F 1 189 ? -9.556 7.005 59.606 1.00 23.86 177 PHE F C 1
ATOM 12922 O O . PHE F 1 189 ? -8.561 6.509 60.111 1.00 23.98 177 PHE F O 1
ATOM 12930 N N . PHE F 1 190 ? -10.368 7.821 60.303 1.00 22.06 178 PHE F N 1
ATOM 12931 C CA . PHE F 1 190 ? -10.165 8.068 61.753 1.00 24.71 178 PHE F CA 1
ATOM 12932 C C . PHE F 1 190 ? -10.306 6.812 62.638 1.00 22.00 178 PHE F C 1
ATOM 12933 O O . PHE F 1 190 ? -9.882 6.823 63.790 1.00 22.25 178 PHE F O 1
ATOM 12941 N N . SER F 1 191 ? -10.993 5.794 62.124 1.00 22.07 179 SER F N 1
ATOM 12942 C CA . SER F 1 191 ? -11.375 4.611 62.876 1.00 22.57 179 SER F CA 1
ATOM 12943 C C . SER F 1 191 ? -10.665 3.364 62.319 1.00 23.49 179 SER F C 1
ATOM 12944 O O . SER F 1 191 ? -10.488 3.198 61.106 1.00 24.53 179 SER F O 1
ATOM 12947 N N . ARG F 1 192 ? -10.286 2.468 63.205 1.00 25.68 180 ARG F N 1
ATOM 12948 C CA . ARG F 1 192 ? -9.691 1.208 62.780 1.00 26.61 180 ARG F CA 1
ATOM 12949 C C . ARG F 1 192 ? -10.759 0.225 62.276 1.00 29.10 180 ARG F C 1
ATOM 12950 O O . ARG F 1 192 ? -10.541 -0.474 61.290 1.00 30.61 180 ARG F O 1
ATOM 12958 N N . LYS F 1 193 ? -11.909 0.196 62.935 1.00 34.08 181 LYS F N 1
ATOM 12959 C CA . LYS F 1 193 ? -12.938 -0.793 62.647 1.00 35.45 181 LYS F CA 1
ATOM 12960 C C . LYS F 1 193 ? -14.124 -0.168 61.934 1.00 34.79 181 LYS F C 1
ATOM 12961 O O . LYS F 1 193 ? -14.544 0.957 62.240 1.00 29.13 181 LYS F O 1
ATOM 12967 N N . SER F 1 194 ? -14.584 -0.899 60.917 1.00 35.46 182 SER F N 1
ATOM 12968 C CA . SER F 1 194 ? -15.760 -0.584 60.130 1.00 35.66 182 SER F CA 1
ATOM 12969 C C . SER F 1 194 ? -16.823 -1.671 60.317 1.00 37.94 182 SER F C 1
ATOM 12970 O O . SER F 1 194 ? -18.010 -1.418 60.117 1.00 45.11 182 SER F O 1
ATOM 12973 N N . GLY F 1 195 ? -16.398 -2.886 60.634 1.00 35.91 183 GLY F N 1
ATOM 12974 C CA . GLY F 1 195 ? -17.291 -4.027 60.671 1.00 37.90 183 GLY F CA 1
ATOM 12975 C C . GLY F 1 195 ? -17.210 -4.851 59.389 1.00 35.88 183 GLY F C 1
ATOM 12976 O O . GLY F 1 195 ? -17.872 -5.876 59.272 1.00 38.29 183 GLY F O 1
ATOM 12977 N N . ARG F 1 196 ? -16.393 -4.411 58.444 1.00 35.80 184 ARG F N 1
ATOM 12978 C CA . ARG F 1 196 ? -16.253 -5.090 57.133 1.00 34.10 184 ARG F CA 1
ATOM 12979 C C . ARG F 1 196 ? -14.915 -5.808 57.089 1.00 32.55 184 ARG F C 1
ATOM 12980 O O . ARG F 1 196 ? -13.876 -5.272 57.499 1.00 30.99 184 ARG F O 1
ATOM 12988 N N . ARG F 1 197 ? -14.965 -7.024 56.566 1.00 29.12 185 ARG F N 1
ATOM 12989 C CA . ARG F 1 197 ? -13.825 -7.906 56.432 1.00 30.37 185 ARG F CA 1
ATOM 12990 C C . ARG F 1 197 ? -13.142 -7.800 55.068 1.00 27.08 185 ARG F C 1
ATOM 12991 O O . ARG F 1 197 ? -13.810 -7.736 54.047 1.00 28.42 185 ARG F O 1
ATOM 12999 N N . VAL F 1 198 ? -11.807 -7.810 55.070 1.00 25.92 186 VAL F N 1
ATOM 13000 C CA . VAL F 1 198 ? -10.993 -7.916 53.859 1.00 24.35 186 VAL F CA 1
ATOM 13001 C C . VAL F 1 198 ? -9.952 -9.021 54.026 1.00 24.67 186 VAL F C 1
ATOM 13002 O O . VAL F 1 198 ? -9.654 -9.436 55.170 1.00 22.85 186 VAL F O 1
ATOM 13006 N N . PRO F 1 199 ? -9.417 -9.541 52.916 1.00 25.71 187 PRO F N 1
ATOM 13007 C CA . PRO F 1 199 ? -8.311 -10.501 53.006 1.00 26.03 187 PRO F CA 1
ATOM 13008 C C . PRO F 1 199 ? -7.083 -9.844 53.604 1.00 25.47 187 PRO F C 1
ATOM 13009 O O . PRO F 1 199 ? -6.773 -8.701 53.307 1.00 26.14 187 PRO F O 1
ATOM 13013 N N . ARG F 1 200 ? -6.382 -10.561 54.457 1.00 27.11 188 ARG F N 1
ATOM 13014 C CA . ARG F 1 200 ? -5.236 -10.023 55.128 1.00 27.66 188 ARG F CA 1
ATOM 13015 C C . ARG F 1 200 ? -3.984 -10.479 54.402 1.00 30.44 188 ARG F C 1
ATOM 13016 O O . ARG F 1 200 ? -3.903 -11.641 53.985 1.00 30.63 188 ARG F O 1
ATOM 13024 N N . ILE F 1 201 ? -3.002 -9.588 54.274 1.00 28.17 189 ILE F N 1
ATOM 13025 C CA . ILE F 1 201 ? -1.651 -10.001 53.866 1.00 30.41 189 ILE F CA 1
ATOM 13026 C C . ILE F 1 201 ? -0.618 -9.611 54.926 1.00 27.39 189 ILE F C 1
ATOM 13027 O O . ILE F 1 201 ? -0.874 -8.763 55.760 1.00 28.56 189 ILE F O 1
ATOM 13032 N N . GLU F 1 202 ? 0.550 -10.222 54.893 1.00 28.03 190 GLU F N 1
ATOM 13033 C CA . GLU F 1 202 ? 1.491 -10.102 56.001 1.00 28.43 190 GLU F CA 1
ATOM 13034 C C . GLU F 1 202 ? 2.698 -9.208 55.723 1.00 28.20 190 GLU F C 1
ATOM 13035 O O . GLU F 1 202 ? 3.373 -8.799 56.651 1.00 27.82 190 GLU F O 1
ATOM 13041 N N . ASN F 1 203 ? 3.006 -8.935 54.463 1.00 26.63 191 ASN F N 1
ATOM 13042 C CA . ASN F 1 203 ? 4.193 -8.150 54.162 1.00 25.14 191 ASN F CA 1
ATOM 13043 C C . ASN F 1 203 ? 4.155 -7.571 52.781 1.00 25.46 191 ASN F C 1
ATOM 13044 O O . ASN F 1 203 ? 3.250 -7.878 51.994 1.00 24.33 191 ASN F O 1
ATOM 13049 N N . VAL F 1 204 ? 5.105 -6.680 52.501 1.00 25.76 192 VAL F N 1
ATOM 13050 C CA . VAL F 1 204 ? 5.165 -6.009 51.181 1.00 26.25 192 VAL F CA 1
ATOM 13051 C C . VAL F 1 204 ? 5.373 -7.014 50.035 1.00 25.31 192 VAL F C 1
ATOM 13052 O O . VAL F 1 204 ? 4.883 -6.803 48.927 1.00 23.55 192 VAL F O 1
ATOM 13056 N N . GLU F 1 205 ? 6.059 -8.115 50.312 1.00 23.12 193 GLU F N 1
ATOM 13057 C CA . GLU F 1 205 ? 6.239 -9.170 49.299 1.00 24.80 193 GLU F CA 1
ATOM 13058 C C . GLU F 1 205 ? 4.925 -9.747 48.767 1.00 24.61 193 GLU F C 1
ATOM 13059 O O . GLU F 1 205 ? 4.781 -9.959 47.565 1.00 21.94 193 GLU F O 1
ATOM 13065 N N . GLU F 1 206 ? 3.981 -9.974 49.672 1.00 24.00 194 GLU F N 1
ATOM 13066 C CA . GLU F 1 206 ? 2.649 -10.404 49.318 1.00 25.46 194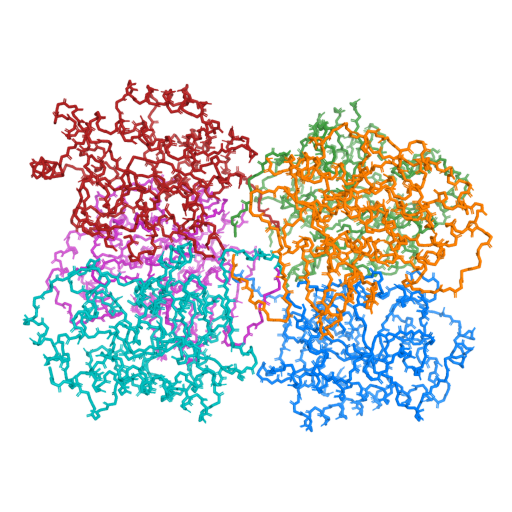 GLU F CA 1
ATOM 13067 C C . GLU F 1 206 ? 1.948 -9.386 48.422 1.00 24.25 194 GLU F C 1
ATOM 13068 O O . GLU F 1 206 ? 1.328 -9.756 47.448 1.00 24.13 194 GLU F O 1
ATOM 13074 N N . VAL F 1 207 ? 2.031 -8.114 48.786 1.00 22.56 195 VAL F N 1
ATOM 13075 C CA . VAL F 1 207 ? 1.478 -7.065 48.002 1.00 23.08 195 VAL F CA 1
ATOM 13076 C C . VAL F 1 207 ? 2.040 -7.122 46.585 1.00 23.87 195 VAL F C 1
ATOM 13077 O O . VAL F 1 207 ? 1.306 -6.961 45.638 1.00 23.61 195 VAL F O 1
ATOM 13081 N N . LEU F 1 208 ? 3.348 -7.257 46.454 1.00 22.67 196 LEU F N 1
ATOM 13082 C CA . LEU F 1 208 ? 3.978 -7.239 45.131 1.00 23.14 196 LEU F CA 1
ATOM 13083 C C . LEU F 1 208 ? 3.623 -8.446 44.304 1.00 21.70 196 LEU F C 1
ATOM 13084 O O . LEU F 1 208 ? 3.564 -8.342 43.078 1.00 21.66 196 LEU F O 1
ATOM 13089 N N . LYS F 1 209 ? 3.398 -9.590 44.952 1.00 20.81 197 LYS F N 1
ATOM 13090 C CA . LYS F 1 209 ? 2.949 -10.795 44.226 1.00 23.11 197 LYS F CA 1
ATOM 13091 C C . LYS F 1 209 ? 1.538 -10.601 43.619 1.00 21.00 197 LYS F C 1
ATOM 13092 O O . LYS F 1 209 ? 1.258 -11.043 42.505 1.00 19.77 197 LYS F O 1
ATOM 13098 N N . ILE F 1 210 ? 0.663 -9.954 44.378 1.00 21.10 198 ILE F N 1
ATOM 13099 C CA . ILE F 1 210 ? -0.702 -9.640 43.903 1.00 20.08 198 ILE F CA 1
ATOM 13100 C C . ILE F 1 210 ? -0.614 -8.675 42.701 1.00 21.06 198 ILE F C 1
ATOM 13101 O O . ILE F 1 210 ? -1.212 -8.916 41.646 1.00 21.64 198 ILE F O 1
ATOM 13106 N N . TYR F 1 211 ? 0.152 -7.599 42.882 1.00 20.64 199 TYR F N 1
ATOM 13107 C CA . TYR F 1 211 ? 0.274 -6.529 41.903 1.00 20.50 199 TYR F CA 1
ATOM 13108 C C . TYR F 1 211 ? 0.888 -7.058 40.620 1.00 20.47 199 TYR F C 1
ATOM 13109 O O . TYR F 1 211 ? 0.372 -6.778 39.555 1.00 20.50 199 TYR F O 1
ATOM 13118 N N . GLU F 1 212 ? 1.939 -7.860 40.722 1.00 21.70 200 GLU F N 1
ATOM 13119 C CA . GLU F 1 212 ? 2.572 -8.462 39.535 1.00 21.89 200 GLU F CA 1
ATOM 13120 C C . GLU F 1 212 ? 1.655 -9.422 38.810 1.00 21.74 200 GLU F C 1
ATOM 13121 O O . GLU F 1 212 ? 1.672 -9.460 37.576 1.00 20.80 200 GLU F O 1
ATOM 13127 N N . SER F 1 213 ? 0.854 -10.182 39.555 1.00 21.32 201 SER F N 1
ATOM 13128 C CA . SER F 1 213 ? -0.159 -11.071 38.959 1.00 22.50 201 SER F CA 1
ATOM 13129 C C . SER F 1 213 ? -1.203 -10.299 38.173 1.00 20.26 201 SER F C 1
ATOM 13130 O O . SER F 1 213 ? -1.594 -10.733 37.080 1.00 21.36 201 SER F O 1
ATOM 13141 N N . LYS F 1 215 ? -0.715 -7.352 36.765 1.00 20.02 203 LYS F N 1
ATOM 13142 C CA . LYS F 1 215 ? -0.083 -6.970 35.507 1.00 19.47 203 LYS F CA 1
ATOM 13143 C C . LYS F 1 215 ? -0.087 -8.097 34.515 1.00 19.00 203 LYS F C 1
ATOM 13144 O O . LYS F 1 215 ? -0.451 -7.852 33.383 1.00 21.37 203 LYS F O 1
ATOM 13150 N N . GLU F 1 216 ? 0.335 -9.302 34.930 1.00 20.54 204 GLU F N 1
ATOM 13151 C CA . GLU F 1 216 ? 0.385 -10.443 34.033 1.00 20.45 204 GLU F CA 1
ATOM 13152 C C . GLU F 1 216 ? -0.981 -10.822 33.455 1.00 18.95 204 GLU F C 1
ATOM 13153 O O . GLU F 1 216 ? -1.037 -11.310 32.347 1.00 20.55 204 GLU F O 1
ATOM 13167 N N . GLU F 1 218 ? -3.437 -8.722 32.912 1.00 19.34 206 GLU F N 1
ATOM 13168 C CA . GLU F 1 218 ? -4.039 -7.502 32.334 1.00 20.07 206 GLU F CA 1
ATOM 13169 C C . GLU F 1 218 ? -5.305 -7.032 33.075 1.00 23.95 206 GLU F C 1
ATOM 13170 O O . GLU F 1 218 ? -6.355 -6.775 32.456 1.00 21.93 206 GLU F O 1
ATOM 13176 N N . LEU F 1 219 ? -5.207 -6.984 34.404 1.00 20.97 207 LEU F N 1
ATOM 13177 C CA . LEU F 1 219 ? -6.262 -6.448 35.228 1.00 22.24 207 LEU F CA 1
ATOM 13178 C C . LEU F 1 219 ? -5.902 -5.015 35.558 1.00 21.87 207 LEU F C 1
ATOM 13179 O O . LEU F 1 219 ? -5.031 -4.742 36.413 1.00 23.45 207 LEU F O 1
ATOM 13184 N N . GLU F 1 220 ? -6.569 -4.100 34.868 1.00 21.43 208 GLU F N 1
ATOM 13185 C CA . GLU F 1 220 ? -6.288 -2.668 34.970 1.00 24.51 208 GLU F CA 1
ATOM 13186 C C . GLU F 1 220 ? -7.177 -2.042 36.046 1.00 22.96 208 GLU F C 1
ATOM 13187 O O . GLU F 1 220 ? -8.230 -1.469 35.775 1.00 21.71 208 GLU F O 1
ATOM 13193 N N . LYS F 1 221 ? -6.751 -2.215 37.287 1.00 21.08 209 LYS F N 1
ATOM 13194 C CA . LYS F 1 221 ? -7.505 -1.759 38.435 1.00 21.17 209 LYS F CA 1
ATOM 13195 C C . LYS F 1 221 ? -6.468 -1.318 39.465 1.00 22.69 209 LYS F C 1
ATOM 13196 O O . LYS F 1 221 ? -5.302 -1.757 39.436 1.00 20.36 209 LYS F O 1
ATOM 13202 N N . THR F 1 222 ? -6.878 -0.453 40.378 1.00 21.90 210 THR F N 1
ATOM 13203 C CA . THR F 1 222 ? -6.011 -0.089 41.503 1.00 22.31 210 THR F CA 1
ATOM 13204 C C . THR F 1 222 ? -6.083 -1.152 42.614 1.00 22.73 210 THR F C 1
ATOM 13205 O O . THR F 1 222 ? -7.165 -1.595 42.955 1.00 23.46 210 THR F O 1
ATOM 13209 N N . LEU F 1 223 ? -4.930 -1.555 43.158 1.00 21.39 211 LEU F N 1
ATOM 13210 C CA . LEU F 1 223 ? -4.894 -2.402 44.340 1.00 21.53 211 LEU F CA 1
ATOM 13211 C C . LEU F 1 223 ? -4.863 -1.505 45.596 1.00 21.53 211 LEU F C 1
ATOM 13212 O O . LEU F 1 223 ? -3.902 -0.759 45.804 1.00 22.18 211 LEU F O 1
ATOM 13225 N N . VAL F 1 225 ? -4.179 -1.130 49.243 1.00 21.74 213 VAL F N 1
ATOM 13226 C CA . VAL F 1 225 ? -3.477 -1.712 50.381 1.00 22.88 213 VAL F CA 1
ATOM 13227 C C . VAL F 1 225 ? -3.910 -0.885 51.574 1.00 23.20 213 VAL F C 1
ATOM 13228 O O . VAL F 1 225 ? -3.668 0.345 51.628 1.00 23.46 213 VAL F O 1
ATOM 13232 N N . LEU F 1 226 ? -4.608 -1.553 52.476 1.00 21.45 214 LEU F N 1
ATOM 13233 C CA . LEU F 1 226 ? -5.333 -0.887 53.547 1.00 23.49 214 LEU F CA 1
ATOM 13234 C C . LEU F 1 226 ? -4.523 -0.842 54.821 1.00 21.90 214 LEU F C 1
ATOM 13235 O O . LEU F 1 226 ? -4.179 -1.875 55.344 1.00 20.77 214 LEU F O 1
ATOM 13240 N N . ASN F 1 227 ? -4.230 0.365 55.318 1.00 22.37 215 ASN F N 1
ATOM 13241 C CA . ASN F 1 227 ? -3.370 0.520 56.473 1.00 23.66 215 ASN F CA 1
ATOM 13242 C C . ASN F 1 227 ? -4.117 1.347 57.548 1.00 22.51 215 ASN F C 1
ATOM 13243 O O . ASN F 1 227 ? -4.313 2.533 57.357 1.00 22.58 215 ASN F O 1
ATOM 13248 N N . PRO F 1 228 ? -4.576 0.718 58.633 1.00 22.20 216 PRO F N 1
ATOM 13249 C CA . PRO F 1 228 ? -5.382 1.431 59.643 1.00 23.91 216 PRO F CA 1
ATOM 13250 C C . PRO F 1 228 ? -4.627 2.505 60.377 1.00 23.63 216 PRO F C 1
ATOM 13251 O O . PRO F 1 228 ? -3.414 2.383 60.564 1.00 20.98 216 PRO F O 1
ATOM 13255 N N . VAL F 1 229 ? -5.345 3.566 60.758 1.00 22.86 217 VAL F N 1
ATOM 13256 C CA . VAL F 1 229 ? -4.793 4.577 61.668 1.00 22.15 217 VAL F CA 1
ATOM 13257 C C . VAL F 1 229 ? -4.162 3.947 62.944 1.00 22.04 217 VAL F C 1
ATOM 13258 O O . VAL F 1 229 ? -4.695 2.992 63.476 1.00 20.67 217 VAL F O 1
ATOM 13262 N N . PRO F 1 230 ? -3.032 4.461 63.445 1.00 24.49 218 PRO F N 1
ATOM 13263 C CA . PRO F 1 230 ? -2.498 3.993 64.734 1.00 25.38 218 PRO F CA 1
ATOM 13264 C C . PRO F 1 230 ? -3.517 4.030 65.890 1.00 25.88 218 PRO F C 1
ATOM 13265 O O . PRO F 1 230 ? -4.311 4.986 66.020 1.00 20.84 218 PRO F O 1
ATOM 13269 N N . GLU F 1 231 ? -3.482 2.992 66.719 1.00 25.10 219 GLU F N 1
ATOM 13270 C CA . GLU F 1 231 ? -4.441 2.856 67.803 1.00 27.96 219 GLU F CA 1
ATOM 13271 C C . GLU F 1 231 ? -4.439 4.062 68.717 1.00 26.60 219 GLU F C 1
ATOM 13272 O O . GLU F 1 231 ? -5.492 4.481 69.209 1.00 27.12 219 GLU F O 1
ATOM 13278 N N . GLU F 1 232 ? -3.258 4.625 68.931 1.00 24.27 220 GLU F N 1
ATOM 13279 C CA . GLU F 1 232 ? -3.104 5.748 69.846 1.00 24.67 220 GLU F CA 1
ATOM 13280 C C . GLU F 1 232 ? -4.010 6.932 69.522 1.00 22.01 220 GLU F C 1
ATOM 13281 O O . GLU F 1 232 ? -4.441 7.627 70.427 1.00 18.79 220 GLU F O 1
ATOM 13287 N N . TYR F 1 233 ? -4.297 7.139 68.233 1.00 22.41 221 TYR F N 1
ATOM 13288 C CA . TYR F 1 233 ? -5.020 8.312 67.763 1.00 22.35 221 TYR F CA 1
ATOM 13289 C C . TYR F 1 233 ? -6.404 7.984 67.246 1.00 23.83 221 TYR F C 1
ATOM 13290 O O . TYR F 1 233 ? -7.134 8.880 66.837 1.00 21.48 221 TYR F O 1
ATOM 13299 N N . GLU F 1 234 ? -6.794 6.721 67.272 1.00 24.04 222 GLU F N 1
ATOM 13300 C CA . GLU F 1 234 ? -8.037 6.365 66.592 1.00 25.12 222 GLU F CA 1
ATOM 13301 C C . GLU F 1 234 ? -9.250 6.925 67.353 1.00 23.44 222 GLU F C 1
ATOM 13302 O O . GLU F 1 234 ? -9.191 7.156 68.589 1.00 17.09 222 GLU F O 1
ATOM 13308 N N . I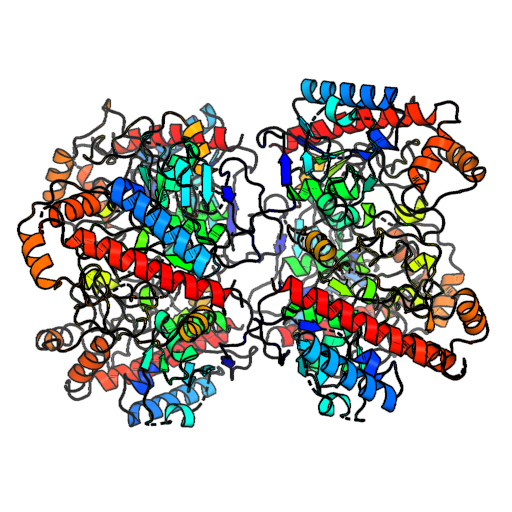LE F 1 235 ? -10.324 7.173 66.611 1.00 21.70 223 ILE F N 1
ATOM 13309 C CA . ILE F 1 235 ? -11.604 7.619 67.156 1.00 22.36 223 ILE F CA 1
ATOM 13310 C C . ILE F 1 235 ? -12.642 6.629 66.677 1.00 22.86 223 ILE F C 1
ATOM 13311 O O . ILE F 1 235 ? -12.660 6.297 65.489 1.00 21.65 223 ILE F O 1
ATOM 13316 N N . PRO F 1 236 ? -13.502 6.139 67.570 1.00 22.80 224 PRO F N 1
ATOM 13317 C CA . PRO F 1 236 ? -14.516 5.170 67.156 1.00 23.82 224 PRO F CA 1
ATOM 13318 C C . PRO F 1 236 ? -15.515 5.778 66.167 1.00 22.08 224 PRO F C 1
ATOM 13319 O O . PRO F 1 236 ? -15.914 6.938 66.322 1.00 22.87 224 PRO F O 1
ATOM 13323 N N . HIS F 1 237 ? -15.892 5.027 65.143 1.00 23.14 225 HIS F N 1
ATOM 13324 C CA . HIS F 1 237 ? -16.760 5.570 64.106 1.00 25.50 225 HIS F CA 1
ATOM 13325 C C . HIS F 1 237 ? -18.134 6.027 64.635 1.00 27.27 225 HIS F C 1
ATOM 13326 O O . HIS F 1 237 ? -18.680 7.028 64.162 1.00 28.24 225 HIS F O 1
ATOM 13333 N N . ASP F 1 238 ? -18.655 5.364 65.670 1.00 28.71 226 ASP F N 1
ATOM 13334 C CA . ASP F 1 238 ? -19.936 5.773 66.251 1.00 28.99 226 ASP F CA 1
ATOM 13335 C C . ASP F 1 238 ? -19.891 7.234 66.711 1.00 30.29 226 ASP F C 1
ATOM 13336 O O . ASP F 1 238 ? -20.862 7.986 66.544 1.00 29.36 226 ASP F O 1
ATOM 13341 N N . GLU F 1 239 ? -18.740 7.655 67.241 1.00 28.40 227 GLU F N 1
ATOM 13342 C CA . GLU F 1 239 ? -18.564 9.019 67.715 1.00 27.74 227 GLU F CA 1
ATOM 13343 C C . GLU F 1 239 ? -18.521 10.000 66.543 1.00 23.33 227 GLU F C 1
ATOM 13344 O O . GLU F 1 239 ? -19.160 11.041 66.588 1.00 23.88 227 GLU F O 1
ATOM 13350 N N . ILE F 1 240 ? -17.767 9.673 65.499 1.00 23.86 228 ILE F N 1
ATOM 13351 C CA . ILE F 1 240 ? -17.765 10.478 64.269 1.00 23.94 228 ILE F CA 1
ATOM 13352 C C . ILE F 1 240 ? -19.158 10.597 63.639 1.00 25.23 228 ILE F C 1
ATOM 13353 O O . ILE F 1 240 ? -19.567 11.680 63.208 1.00 22.89 228 ILE F O 1
ATOM 13358 N N . GLU F 1 241 ? -19.862 9.475 63.578 1.00 24.09 229 GLU F N 1
ATOM 13359 C CA . GLU F 1 241 ? -21.200 9.446 63.005 1.00 27.09 229 GLU F CA 1
ATOM 13360 C C . GLU F 1 241 ? -22.188 10.347 63.762 1.00 25.76 229 GLU F C 1
ATOM 13361 O O . GLU F 1 241 ? -23.004 11.008 63.137 1.00 26.53 229 GLU F O 1
ATOM 13367 N N . ARG F 1 242 ? -22.100 10.396 65.085 1.00 24.62 230 ARG F N 1
ATOM 13368 C CA . ARG F 1 242 ? -22.964 11.256 65.874 1.00 28.75 230 ARG F CA 1
ATOM 13369 C C . ARG F 1 242 ? -22.656 12.723 65.596 1.00 26.98 230 ARG F C 1
ATOM 13370 O O . ARG F 1 242 ? -23.560 13.550 65.563 1.00 26.57 230 ARG F O 1
ATOM 13374 N N . LEU F 1 243 ? -21.382 13.049 65.425 1.00 23.96 231 LEU F N 1
ATOM 13375 C CA . LEU F 1 243 ? -21.004 14.426 65.117 1.00 26.42 231 LEU F CA 1
ATOM 13376 C C . LEU F 1 243 ? -21.542 14.815 63.758 1.00 21.72 231 LEU F C 1
ATOM 13377 O O . LEU F 1 243 ? -22.126 15.887 63.591 1.00 22.89 231 LEU F O 1
ATOM 13382 N N . LEU F 1 244 ? -21.369 13.936 62.792 1.00 23.73 232 LEU F N 1
ATOM 13383 C CA . LEU F 1 244 ? -21.782 14.228 61.433 1.00 22.20 232 LEU F CA 1
ATOM 13384 C C . LEU F 1 244 ? -23.295 14.413 61.336 1.00 23.01 232 LEU F C 1
ATOM 13385 O O . LEU F 1 244 ? -23.764 15.180 60.533 1.00 22.14 232 LEU F O 1
ATOM 13390 N N . GLU F 1 245 ? -24.053 13.722 62.176 1.00 25.34 233 GLU F N 1
ATOM 13391 C CA . GLU F 1 245 ? -25.515 13.872 62.238 1.00 23.77 233 GLU F CA 1
ATOM 13392 C C . GLU F 1 245 ? -25.922 15.254 62.707 1.00 27.24 233 GLU F C 1
ATOM 13393 O O . GLU F 1 245 ? -27.054 15.681 62.462 1.00 28.54 233 GLU F O 1
ATOM 13399 N N . LYS F 1 246 ? -25.005 15.964 63.373 1.00 24.95 234 LYS F N 1
ATOM 13400 C CA . LYS F 1 246 ? -25.250 17.318 63.845 1.00 28.15 234 LYS F CA 1
ATOM 13401 C C . LYS F 1 246 ? -24.833 18.443 62.889 1.00 28.21 234 LYS F C 1
ATOM 13402 O O . LYS F 1 246 ? -25.073 19.610 63.187 1.00 28.65 234 LYS F O 1
ATOM 13408 N N . ILE F 1 247 ? -24.209 18.131 61.761 1.00 25.23 235 ILE F N 1
ATOM 13409 C CA . ILE F 1 247 ? -23.620 19.172 60.928 1.00 28.05 235 ILE F CA 1
ATOM 13410 C C . ILE F 1 247 ? -24.527 19.423 59.731 1.00 28.43 235 ILE F C 1
ATOM 13411 O O . ILE F 1 247 ? -24.792 18.496 59.017 1.00 27.31 235 ILE F O 1
ATOM 13416 N N . GLU F 1 248 ? -25.006 20.652 59.521 1.00 27.61 236 GLU F N 1
ATOM 13417 C CA . GLU F 1 248 ? -25.774 21.000 58.312 1.00 29.66 236 GLU F CA 1
ATOM 13418 C C . GLU F 1 248 ? -24.795 21.122 57.155 1.00 28.76 236 GLU F C 1
ATOM 13419 O O . GLU F 1 248 ? -23.796 21.828 57.252 1.00 28.03 236 GLU F O 1
ATOM 13425 N N . LEU F 1 249 ? -25.087 20.423 56.076 1.00 28.96 237 LEU F N 1
ATOM 13426 C CA . LEU F 1 249 ? -24.230 20.445 54.916 1.00 29.63 237 LEU F CA 1
ATOM 13427 C C . LEU F 1 249 ? -24.571 21.690 54.098 1.00 29.60 237 LEU F C 1
ATOM 13428 O O . LEU F 1 249 ? -25.558 21.735 53.383 1.00 31.04 237 LEU F O 1
ATOM 13433 N N . GLU F 1 250 ? -23.726 22.703 54.214 1.00 26.57 238 GLU F N 1
ATOM 13434 C CA . GLU F 1 250 ? -24.015 24.007 53.641 1.00 27.20 238 GLU F CA 1
ATOM 13435 C C . GLU F 1 250 ? -23.470 24.169 52.227 1.00 27.53 238 GLU F C 1
ATOM 13436 O O . GLU F 1 250 ? -23.636 25.248 51.648 1.00 28.18 238 GLU F O 1
ATOM 13442 N N . VAL F 1 251 ? -22.791 23.132 51.702 1.00 22.13 239 VAL F N 1
ATOM 13443 C CA . VAL F 1 251 ? -22.124 23.182 50.432 1.00 22.86 239 VAL F CA 1
ATOM 13444 C C . VAL F 1 251 ? -22.391 21.914 49.620 1.00 25.78 239 VAL F C 1
ATOM 13445 O O . VAL F 1 251 ? -22.983 20.937 50.106 1.00 24.85 239 VAL F O 1
ATOM 13449 N N . GLU F 1 252 ? -21.947 21.936 48.373 1.00 23.63 240 GLU F N 1
ATOM 13450 C CA . GLU F 1 252 ? -22.137 20.816 47.485 1.00 26.83 240 GLU F CA 1
ATOM 13451 C C . GLU F 1 252 ? -20.916 20.631 46.599 1.00 27.07 240 GLU F C 1
ATOM 13452 O O . GLU F 1 252 ? -19.968 21.444 46.604 1.00 27.29 240 GLU F O 1
ATOM 13458 N N . GLY F 1 253 ? -20.896 19.530 45.868 1.00 28.43 241 GLY F N 1
ATOM 13459 C CA . GLY F 1 253 ? -19.778 19.250 44.980 1.00 27.79 241 GLY F CA 1
ATOM 13460 C C . GLY F 1 253 ? -18.471 19.008 45.693 1.00 24.48 241 GLY F C 1
ATOM 13461 O O . GLY F 1 253 ? -18.408 18.382 46.775 1.00 23.68 241 GLY F O 1
ATOM 13462 N N . LYS F 1 254 ? -17.404 19.542 45.106 1.00 26.37 242 LYS F N 1
ATOM 13463 C CA . LYS F 1 254 ? -16.023 19.344 45.638 1.00 26.93 242 LYS F CA 1
ATOM 13464 C C . LYS F 1 254 ? -15.779 19.919 47.026 1.00 26.02 242 LYS F C 1
ATOM 13465 O O . LYS F 1 254 ? -14.854 19.511 47.725 1.00 23.48 242 LYS F O 1
ATOM 13471 N N . GLU F 1 255 ? -16.572 20.911 47.391 1.00 23.89 243 GLU F N 1
ATOM 13472 C CA . GLU F 1 255 ? -16.489 21.535 48.725 1.00 26.50 243 GLU F CA 1
ATOM 13473 C C . GLU F 1 255 ? -16.914 20.623 49.874 1.00 25.72 243 GLU F C 1
ATOM 13474 O O . GLU F 1 255 ? -16.548 20.885 51.010 1.00 23.27 243 GLU F O 1
ATOM 13480 N N . VAL F 1 256 ? -17.724 19.594 49.599 1.00 21.88 244 VAL F N 1
ATOM 13481 C CA . VAL F 1 256 ? -18.319 18.741 50.672 1.00 21.01 244 VAL F CA 1
ATOM 13482 C C . VAL F 1 256 ? -17.261 18.159 51.591 1.00 19.53 244 VAL F C 1
ATOM 13483 O O . VAL F 1 256 ? -17.317 18.344 52.805 1.00 21.95 244 VAL F O 1
ATOM 13487 N N . THR F 1 257 ? -16.268 17.490 51.027 1.00 19.11 245 THR F N 1
ATOM 13488 C CA . THR F 1 257 ? -15.263 16.810 51.834 1.00 22.62 245 THR F CA 1
ATOM 13489 C C . THR F 1 257 ? -14.438 17.759 52.753 1.00 22.97 245 THR F C 1
ATOM 13490 O O . THR F 1 257 ? -14.416 17.578 53.991 1.00 25.66 245 THR F O 1
ATOM 13494 N N . PRO F 1 258 ? -13.771 18.778 52.196 1.00 25.64 246 PRO F N 1
ATOM 13495 C CA . PRO F 1 258 ? -13.058 19.755 53.054 1.00 26.10 246 PRO F CA 1
ATOM 13496 C C . PRO F 1 258 ? -13.974 20.493 54.036 1.00 23.92 246 PRO F C 1
ATOM 13497 O O . PRO F 1 258 ? -13.575 20.756 55.150 1.00 22.93 246 PRO F O 1
ATOM 13501 N N . PHE F 1 259 ? -15.203 20.791 53.638 1.00 22.55 247 PHE F N 1
ATOM 13502 C CA . PHE F 1 259 ? -16.125 21.429 54.571 1.00 21.72 247 PHE F CA 1
ATOM 13503 C C . PHE F 1 259 ? -16.344 20.576 55.844 1.00 21.90 247 PHE F C 1
ATOM 13504 O O . PHE F 1 259 ? -16.308 21.063 56.983 1.00 20.83 247 PHE F O 1
ATOM 13512 N N . LEU F 1 260 ? -16.650 19.314 55.628 1.00 23.39 248 LEU F N 1
ATOM 13513 C CA . LEU F 1 260 ? -16.986 18.410 56.707 1.00 22.42 248 LEU F CA 1
ATOM 13514 C C . LEU F 1 260 ? -15.753 18.042 57.528 1.00 23.77 248 LEU F C 1
ATOM 13515 O O . LEU F 1 260 ? -15.838 17.938 58.774 1.00 23.94 248 LEU F O 1
ATOM 13520 N N . LEU F 1 261 ? -14.597 17.857 56.872 1.00 24.93 249 LEU F N 1
ATOM 13521 C CA . LEU F 1 261 ? -13.373 17.593 57.660 1.00 25.44 249 LEU F CA 1
ATOM 13522 C C . LEU F 1 261 ? -13.055 18.739 58.637 1.00 24.39 249 LEU F C 1
ATOM 13523 O O . LEU F 1 261 ? -12.722 18.473 59.799 1.00 28.82 249 LEU F O 1
ATOM 13528 N N . LYS F 1 262 ? -13.223 19.985 58.166 1.00 26.30 250 LYS F N 1
ATOM 13529 C CA . LYS F 1 262 ? -12.992 21.192 58.950 1.00 27.34 250 LYS F CA 1
ATOM 13530 C C . LYS F 1 262 ? -13.939 21.278 60.114 1.00 23.39 250 LYS F C 1
ATOM 13531 O O . LYS F 1 262 ? -13.517 21.558 61.247 1.00 25.63 250 LYS F O 1
ATOM 13537 N N . LYS F 1 263 ? -15.227 21.009 59.881 1.00 23.86 251 LYS F N 1
ATOM 13538 C CA . LYS F 1 263 ? -16.203 20.969 60.992 1.00 23.83 251 LYS F CA 1
ATOM 13539 C C . LYS F 1 263 ? -15.846 19.932 62.051 1.00 24.21 251 LYS F C 1
ATOM 13540 O O . LYS F 1 263 ? -16.030 20.177 63.255 1.00 21.79 251 LYS F O 1
ATOM 13546 N N . LEU F 1 264 ? -15.380 18.768 61.614 1.00 24.91 252 LEU F N 1
ATOM 13547 C CA . LEU F 1 264 ? -15.002 17.721 62.584 1.00 24.99 252 LEU F CA 1
ATOM 13548 C C . LEU F 1 264 ? -13.765 18.100 63.387 1.00 25.96 252 LEU F C 1
ATOM 13549 O O . LEU F 1 264 ? -13.691 17.783 64.586 1.00 24.17 252 LEU F O 1
ATOM 13554 N N . VAL F 1 265 ? -12.807 18.784 62.762 1.00 25.33 253 VAL F N 1
ATOM 13555 C CA . VAL F 1 265 ? -11.660 19.315 63.529 1.00 23.33 253 VAL F CA 1
ATOM 13556 C C . VAL F 1 265 ? -12.163 20.272 64.622 1.00 25.47 253 VAL F C 1
ATOM 13557 O O . VAL F 1 265 ? -11.773 20.187 65.800 1.00 24.36 253 VAL F O 1
ATOM 13561 N N . GLU F 1 266 ? -13.072 21.158 64.243 1.00 27.41 254 GLU F N 1
ATOM 13562 C CA . GLU F 1 266 ? -13.589 22.126 65.199 1.00 30.65 254 GLU F CA 1
ATOM 13563 C C . GLU F 1 266 ? -14.341 21.395 66.320 1.00 29.29 254 GLU F C 1
ATOM 13564 O O . GLU F 1 266 ? -14.133 21.654 67.508 1.00 26.46 254 GLU F O 1
ATOM 13583 N N . THR F 1 268 ? -14.132 18.273 67.368 1.00 25.40 256 THR F N 1
ATOM 13584 C CA . THR F 1 268 ? -13.335 17.336 68.178 1.00 26.74 256 THR F CA 1
ATOM 13585 C C . THR F 1 268 ? -12.099 17.992 68.812 1.00 26.70 256 THR F C 1
ATOM 13586 O O . THR F 1 268 ? -11.195 17.294 69.287 1.00 27.90 256 THR F O 1
ATOM 13590 N N . ASN F 1 269 ? -12.070 19.319 68.811 1.00 28.12 257 ASN F N 1
ATOM 13591 C CA . ASN F 1 269 ? -10.928 20.085 69.340 1.00 31.40 257 ASN F CA 1
ATOM 13592 C C . ASN F 1 269 ? -9.555 19.605 68.877 1.00 29.22 257 ASN F C 1
ATOM 13593 O O . ASN F 1 269 ? -8.595 19.522 69.680 1.00 27.53 257 ASN F O 1
ATOM 13598 N N . GLY F 1 270 ? -9.496 19.308 67.570 1.00 27.50 258 GLY F N 1
ATOM 13599 C CA . GLY F 1 270 ? -8.271 18.953 66.878 1.00 26.66 258 GLY F CA 1
ATOM 13600 C C . GLY F 1 270 ? -7.973 17.473 66.891 1.00 25.63 258 GLY F C 1
ATOM 13601 O O . GLY F 1 270 ? -6.962 17.063 66.347 1.00 23.97 258 GLY F O 1
ATOM 13602 N N . ARG F 1 271 ? -8.822 16.651 67.512 1.00 23.57 259 ARG F N 1
ATOM 13603 C CA . ARG F 1 271 ? -8.487 15.225 67.615 1.00 24.04 259 ARG F CA 1
ATOM 13604 C C . ARG F 1 271 ? -8.573 14.523 66.254 1.00 23.40 259 ARG F C 1
ATOM 13605 O O . ARG F 1 271 ? -7.766 13.628 65.948 1.00 24.37 259 ARG F O 1
ATOM 13613 N N . THR F 1 272 ? -9.532 14.906 65.404 1.00 23.12 260 THR F N 1
ATOM 13614 C CA . THR F 1 272 ? -9.588 14.260 64.085 1.00 21.51 260 THR F CA 1
ATOM 13615 C C . THR F 1 272 ? -8.384 14.648 63.254 1.00 20.66 260 THR F C 1
ATOM 13616 O O . THR F 1 272 ? -7.907 13.839 62.461 1.00 23.07 260 THR F O 1
ATOM 13620 N N . LEU F 1 273 ? -7.922 15.897 63.411 1.00 20.38 261 LEU F N 1
ATOM 13621 C CA . LEU F 1 273 ? -6.731 16.386 62.711 1.00 20.38 261 LEU F CA 1
ATOM 13622 C C . LEU F 1 273 ? -5.484 15.622 63.111 1.00 21.82 261 LEU F C 1
ATOM 13623 O O . LEU F 1 273 ? -4.671 15.264 62.234 1.00 24.36 261 LEU F O 1
ATOM 13628 N N . LYS F 1 274 ? -5.293 15.379 64.405 1.00 19.06 262 LYS F N 1
ATOM 13629 C CA A LYS F 1 274 ? -4.166 14.573 64.869 0.50 18.91 262 LYS F CA 1
ATOM 13630 C CA B LYS F 1 274 ? -4.156 14.594 64.848 0.50 18.55 262 LYS F CA 1
ATOM 13631 C C . LYS F 1 274 ? -4.203 13.164 64.270 1.00 18.32 262 LYS F C 1
ATOM 13632 O O . LYS F 1 274 ? -3.197 12.657 63.825 1.00 16.64 262 LYS F O 1
ATOM 13643 N N . ALA F 1 275 ? -5.369 12.523 64.277 1.00 20.86 263 ALA F N 1
ATOM 13644 C CA . ALA F 1 275 ? -5.539 11.191 63.688 1.00 21.62 263 ALA F CA 1
ATOM 13645 C C . ALA F 1 275 ? -5.185 11.194 62.211 1.00 22.76 263 ALA F C 1
ATOM 13646 O O . ALA F 1 275 ? -4.489 10.290 61.727 1.00 21.51 263 ALA F O 1
ATOM 13648 N N . ASN F 1 276 ? -5.733 12.177 61.491 1.00 18.47 264 ASN F N 1
ATOM 13649 C CA . ASN F 1 276 ? -5.498 12.353 60.047 1.00 20.99 264 ASN F CA 1
ATOM 13650 C C . ASN F 1 276 ? -3.993 12.428 59.769 1.00 24.25 264 ASN F C 1
ATOM 13651 O O . ASN F 1 276 ? -3.476 11.757 58.867 1.00 21.50 264 ASN F O 1
ATOM 13656 N N . LEU F 1 277 ? -3.286 13.244 60.556 1.00 22.44 265 LEU F N 1
ATOM 13657 C CA . LEU F 1 277 ? -1.853 13.411 60.376 1.00 22.70 265 LEU F CA 1
ATOM 13658 C C . LEU F 1 277 ? -1.066 12.130 60.689 1.00 22.17 265 LEU F C 1
ATOM 13659 O O . LEU F 1 277 ? -0.117 11.772 59.986 1.00 22.53 265 LEU F O 1
ATOM 13664 N N . ALA F 1 278 ? -1.466 11.422 61.739 1.00 23.07 266 ALA F N 1
ATOM 13665 C CA . ALA F 1 278 ? -0.806 10.166 62.104 1.00 23.03 266 ALA F CA 1
ATOM 13666 C C . ALA F 1 278 ? -0.963 9.110 61.016 1.00 22.54 266 ALA F C 1
ATOM 13667 O O . ALA F 1 278 ? 0.018 8.420 60.654 1.00 19.50 266 ALA F O 1
ATOM 13669 N N . LEU F 1 279 ? -2.176 8.979 60.457 1.00 21.24 267 LEU F N 1
ATOM 13670 C CA . LEU F 1 279 ? -2.396 7.960 59.436 1.00 22.93 267 LEU F CA 1
ATOM 13671 C C . LEU F 1 279 ? -1.670 8.321 58.133 1.00 22.23 267 LEU F C 1
ATOM 13672 O O . LEU F 1 279 ? -1.088 7.485 57.514 1.00 22.61 267 LEU F O 1
ATOM 13677 N N . LEU F 1 280 ? -1.608 9.601 57.806 1.00 22.58 268 LEU F N 1
ATOM 13678 C CA . LEU F 1 280 ? -0.861 10.044 56.638 1.00 22.28 268 LEU F CA 1
ATOM 13679 C C . LEU F 1 280 ? 0.604 9.699 56.758 1.00 21.27 268 LEU F C 1
ATOM 13680 O O . LEU F 1 280 ? 1.203 9.222 55.813 1.00 21.40 268 LEU F O 1
ATOM 13685 N N . GLU F 1 281 ? 1.189 9.941 57.912 1.00 22.03 269 GLU F N 1
ATOM 13686 C CA . GLU F 1 281 ? 2.605 9.673 58.077 1.00 22.98 269 GLU F CA 1
ATOM 13687 C C . GLU F 1 281 ? 2.913 8.168 58.025 1.00 22.05 269 GLU F C 1
ATOM 13688 O O . GLU F 1 281 ? 3.878 7.723 57.359 1.00 22.42 269 GLU F O 1
ATOM 13694 N N . GLU F 1 282 ? 2.073 7.371 58.680 1.00 22.53 270 GLU F N 1
ATOM 13695 C CA . GLU F 1 282 ? 2.238 5.910 58.665 1.00 23.41 270 GLU F CA 1
ATOM 13696 C C . GLU F 1 282 ? 1.997 5.356 57.264 1.00 23.10 270 GLU F C 1
ATOM 13697 O O . GLU F 1 282 ? 2.701 4.443 56.830 1.00 22.22 270 GLU F O 1
ATOM 13703 N N . ASN F 1 283 ? 1.040 5.925 56.544 1.00 21.68 271 ASN F N 1
ATOM 13704 C CA . ASN F 1 283 ? 0.801 5.476 55.165 1.00 21.96 271 ASN F CA 1
ATOM 13705 C C . ASN F 1 283 ? 1.991 5.788 54.266 1.00 22.10 271 ASN F C 1
ATOM 13706 O O . ASN F 1 283 ? 2.323 5.013 53.390 1.00 21.99 271 ASN F O 1
ATOM 13711 N N . VAL F 1 284 ? 2.637 6.930 54.479 1.00 21.41 272 VAL F N 1
ATOM 13712 C CA . VAL F 1 284 ? 3.829 7.283 53.695 1.00 21.92 272 VAL F CA 1
ATOM 13713 C C . VAL F 1 284 ? 4.920 6.234 53.919 1.00 23.16 272 VAL F C 1
ATOM 13714 O O . VAL F 1 284 ? 5.569 5.782 52.953 1.00 22.28 272 VAL F O 1
ATOM 13718 N N . LYS F 1 285 ? 5.085 5.820 55.177 1.00 22.62 273 LYS F N 1
ATOM 13719 C CA . LYS F 1 285 ? 6.043 4.797 55.533 1.00 23.66 273 LYS F CA 1
ATOM 13720 C C . LYS F 1 285 ? 5.795 3.494 54.764 1.00 22.87 273 LYS F C 1
ATOM 13721 O O . LYS F 1 285 ? 6.710 2.960 54.158 1.00 22.27 273 LYS F O 1
ATOM 13727 N N . LEU F 1 286 ? 4.562 3.003 54.782 1.00 22.35 274 LEU F N 1
ATOM 13728 C CA . LEU F 1 286 ? 4.246 1.744 54.130 1.00 22.83 274 LEU F CA 1
ATOM 13729 C C . LEU F 1 286 ? 4.398 1.832 52.607 1.00 22.75 274 LEU F C 1
ATOM 13730 O O . LEU F 1 286 ? 4.937 0.916 51.994 1.00 21.62 274 LEU F O 1
ATOM 13735 N N . ALA F 1 287 ? 3.929 2.936 52.028 1.00 21.83 275 ALA F N 1
ATOM 13736 C CA . ALA F 1 287 ? 3.999 3.134 50.592 1.00 21.27 275 ALA F CA 1
ATOM 13737 C C . ALA F 1 287 ? 5.469 3.136 50.170 1.00 20.58 275 ALA F C 1
ATOM 13738 O O . ALA F 1 287 ? 5.810 2.594 49.105 1.00 21.16 275 ALA F O 1
ATOM 13740 N N . GLY F 1 288 ? 6.307 3.808 50.965 1.00 21.31 276 GLY F N 1
ATOM 13741 C CA . GLY F 1 288 ? 7.747 3.821 50.722 1.00 22.06 276 GLY F CA 1
ATOM 13742 C C . GLY F 1 288 ? 8.376 2.426 50.668 1.00 23.47 276 GLY F C 1
ATOM 13743 O O . GLY F 1 288 ? 9.220 2.145 49.796 1.00 22.90 276 GLY F O 1
ATOM 13744 N N . GLU F 1 289 ? 8.005 1.575 51.631 1.00 24.41 277 GLU F N 1
ATOM 13745 C CA . GLU F 1 289 ? 8.519 0.180 51.698 1.00 26.77 277 GLU F CA 1
ATOM 13746 C C . GLU F 1 289 ? 8.080 -0.621 50.457 1.00 23.28 277 GLU F C 1
ATOM 13747 O O . GLU F 1 289 ? 8.855 -1.418 49.901 1.00 22.57 277 GLU F O 1
ATOM 13753 N N . ILE F 1 290 ? 6.843 -0.390 50.007 1.00 22.00 278 ILE F N 1
ATOM 13754 C CA . ILE F 1 290 ? 6.338 -1.039 48.780 1.00 21.55 278 ILE F CA 1
ATOM 13755 C C . ILE F 1 290 ? 7.130 -0.572 47.578 1.00 22.46 278 ILE F C 1
ATOM 13756 O O . ILE F 1 290 ? 7.559 -1.383 46.736 1.00 21.54 278 ILE F O 1
ATOM 13761 N N . ALA F 1 291 ? 7.323 0.737 47.467 1.00 22.88 279 ALA F N 1
ATOM 13762 C CA . ALA F 1 291 ? 8.020 1.307 46.302 1.00 22.76 279 ALA F CA 1
ATOM 13763 C C . ALA F 1 291 ? 9.487 0.829 46.225 1.00 23.58 279 ALA F C 1
ATOM 13764 O O . ALA F 1 291 ? 10.024 0.544 45.154 1.00 23.80 279 ALA F O 1
ATOM 13766 N N . VAL F 1 292 ? 10.136 0.757 47.372 1.00 22.69 280 VAL F N 1
ATOM 13767 C CA . VAL F 1 292 ? 11.533 0.283 47.430 1.00 22.15 280 VAL F CA 1
ATOM 13768 C C . VAL F 1 292 ? 11.633 -1.171 46.963 1.00 24.70 280 VAL F C 1
ATOM 13769 O O . VAL F 1 292 ? 12.432 -1.494 46.094 1.00 23.43 280 VAL F O 1
ATOM 13773 N N . LYS F 1 293 ? 10.765 -2.036 47.475 1.00 25.19 281 LYS F N 1
ATOM 13774 C CA . LYS F 1 293 ? 10.757 -3.440 47.050 1.00 25.36 281 LYS F CA 1
ATOM 13775 C C . LYS F 1 293 ? 10.293 -3.636 45.607 1.00 26.63 281 LYS F C 1
ATOM 13776 O O . LYS F 1 293 ? 10.796 -4.530 44.913 1.00 24.25 281 LYS F O 1
ATOM 13782 N N . LEU F 1 294 ? 9.328 -2.831 45.156 1.00 23.60 282 LEU F N 1
ATOM 13783 C CA . LEU F 1 294 ? 8.890 -2.890 43.787 1.00 29.01 282 LEU F CA 1
ATOM 13784 C C . LEU F 1 294 ? 10.060 -2.671 42.824 1.00 31.99 282 LEU F C 1
ATOM 13785 O O . LEU F 1 294 ? 10.231 -3.406 41.845 1.00 31.52 282 LEU F O 1
ATOM 13790 N N . LYS F 1 295 ? 10.829 -1.626 43.123 1.00 35.84 283 LYS F N 1
ATOM 13791 C CA . LYS F 1 295 ? 11.912 -1.151 42.279 1.00 40.98 283 LYS F CA 1
ATOM 13792 C C . LYS F 1 295 ? 13.017 -2.208 42.149 1.00 45.52 283 LYS F C 1
ATOM 13793 O O . LYS F 1 295 ? 13.732 -2.225 41.161 1.00 48.54 283 LYS F O 1
ATOM 13797 N N . ARG F 1 296 ? 13.161 -3.071 43.156 1.00 48.88 284 ARG F N 1
ATOM 13798 C CA . ARG F 1 296 ? 13.910 -4.316 43.012 1.00 49.55 284 ARG F CA 1
ATOM 13799 C C . ARG F 1 296 ? 12.987 -5.379 42.408 1.00 52.49 284 ARG F C 1
ATOM 13800 O O . ARG F 1 296 ? 13.386 -6.528 42.197 1.00 55.70 284 ARG F O 1
#

CATH classification: 3.40.1790.10

InterPro domains:
  IPR007342 Pseudouridine-5'-phosphate glycosidase [MF_01876] (1-284)
  IPR007342 Pseudouridine-5'-phosphate glycosidase [PF04227] (3-280)
  IPR022830 Indigoidine synthase A-like [G3DSA:3.40.1790.10] (2-285)
  IPR022830 Indigoidine synthase A-like [SSF110581] (3-283)

Radius of gyration: 35.53 Å; Cα contacts (8 Å, |Δi|>4): 3754; chains: 6; bounding box: 98×71×98 Å

Foldseek 3Di:
DDDDDDDLAAEAEPDDLLWFEAEWLCCLVQVADPVLSLVLVVLLCVLCVVLGHAYFYWWAAQLYTYTRDSVSSVPVVDADEDACVCSVVSNVRRTTHTYAQRNTQVVCQVVVHAHYEDAAHWAQAPVRPDGDSNLVNLAAEHEYEYQYHELRGPVVRRVVCVVSVAAEEEAQAQARGHRLANHDPHGHHYDDDLVVVVVVSVVVCDSGHYYYHDHQDPVLHDDSVVLVVQSVPDDQPDDDPVRPSVSSVSVCCCVNSSVVSSSRSRSVSSNRSSRNRRVNSD/DDDDDDDLAAEAEPADPPFFEEEWLCCLVLVADVVLSLVLVVLLVVLCVVLTHAYFYWWAAQLYTYTRDSVSSNPVVDADEDACVCNVVSNNRRTTHIYAQRNTQVVCQVPVHAFYEDAAHWAQAPVRPDGDSNLVNLAAEHEYQYQYHELRHPRVRRVVCVVSPAAEEEEQDQARGHRLAGHDVHGHHYDDDLVVVLVVSVCVCDSGHYYYHYHFDPVLHDDSVVVVVQSVVDDQPDDDPVRPSVSSVVVCCCVNSSVVSSSRSRSVSSNRSSRNRRVNVD/DDDDDDDLAAEAEPDDPLFFEEEWLCCLVQVADPVLSLVLVVLLVVLCVVLGGAYFYWWAAQLYIYTHDSVSSVPVVDADEDADVCSVVSNVRRTTHTYAQRNTQVVCQVPVHAFYEDAAHWAQAPVRPDGDSNLVNLAAEHEYQYQYHELRHPVVRRVVCVVSVAAEEEAQAQARGHRLAGHDPHGHHYDDDLVVVLVVSVCCCDSGHYYYHDHQPPVLHDHSVVVVVQSVVDDQPDDDPVRPSVSSVSVCCCVNSSVSSSSRSRSVSSNRSSRNSRVNSD/DDDDDDDQAAEAEPDDLLWFEEEWLCCLAQVADPVLSLVLVVLLVVLCVVLGGAYFYWWAAQLYTYTRDSVSSPVVVDADEDADVCSVVSNNRRTTHTYAQRRTQVVCQVPVHAHYEDAAHWAQAPVRPDGDSNLVNLAAHHEYQYQYHELRGPNVRGVVCVVSVAAEEEAQDQARGHRLARHDPHGHHYDDDLVVVLVVRVVVCDSGHYYYHDHQPPVQHDHSVVVVVQSVPDDQPDDDPVRVSVSSVSVCCCVNSSVVSSSRSRSVRSNRSSVNRRVNSD/DDDDDDDLAAEAEPDDLLFFEEEWLCCLVQNDPVVLSLVLVVLLVVLCVVLVHAYFYWWAAQLYTYTHDSVSSVPVVDADEDACVCNVVSNNRRTTHIYAQRNTQVVCQVVVHAHYEDAAHWAQAPVRPDGDSNLVNLAAHHEYQYQYHELRGPVVRRVVCVVSPAAEEEEQDQFHGHRLARDDVHGHHYDDDLVVVLVVSVVVCDSGHYYYHYHQPPVLHDDSVVVVVQSVVDDQPDDDPVRVSVSSVSVCCCVNSSVVSSSRSRSVSSNRSSVNRRVNSD/DDDDDDDLAAEAEPDDLLWFEAEWLCCLAQVADPVLSLVLVVLLVVLCVVLGHAYFYWWAAQLYTYTRDSVSSPPVVDADEDACVCNVVSNVRRTTHTYAQRNTQVVCQVPVHAHYEDAAHWAQAPVRPDGDCNLVNLAAHHEYEYQYHELRHPRVRRVVCVVSVAEEEEAQDQARGHRLAGHDPHGHHYDHALVVVLVVSVVVCDSGHYYYHYHFDPVLHDHSVVVVVQSVVDDQPDDDPVRPSVSSVSVCCCVNSSVVSSSRSRSVSSNRSSRNRRVNSD